Protein 1WFU (pdb70)

Secondary structure (DSSP, 8-state):
----------TT--PPPPPPPPB---EETTEEEEE-TTTS-S---S-GGGPPEEEEEEE-TTT--EEEEEEES-SEEEEES--TT-EEEEEEEEE-SSS-EEE---EEEE-PPP---S--

GO terms:
  GO:0036064 ciliary basal body (C, IDA)
  GO:0005929 cilium (C, IDA)
  GO:0005634 nucleus (C, EXP)
  GO:0097546 ciliary base (C, IDA)

Radius of gyration: 16.92 Å; Cα contacts (8 Å, |Δi|>4): 220; chains: 1; bounding box: 47×44×30 Å

Structure (mmCIF, N/CA/C/O backbone):
data_1WFU
#
_entry.id   1WFU
#
loop_
_atom_site.group_PDB
_atom_site.id
_atom_site.type_symbol
_atom_site.label_atom_id
_atom_site.label_alt_id
_atom_site.label_comp_id
_atom_site.label_asym_id
_atom_site.label_entity_id
_atom_site.label_seq_id
_atom_site.pdbx_PDB_ins_code
_atom_site.Cartn_x
_atom_site.Cartn_y
_atom_site.Cartn_z
_atom_site.occupancy
_atom_site.B_iso_or_equiv
_atom_site.auth_seq_id
_atom_site.auth_comp_id
_atom_site.auth_asym_id
_atom_site.auth_atom_id
_atom_site.pdbx_PDB_model_num
ATOM 1 N N . GLY A 1 1 ? 12.114 -7.780 -7.184 1.00 0.00 1 GLY A N 1
ATOM 2 C CA . GLY A 1 1 ? 12.902 -7.247 -8.280 1.00 0.00 1 GLY A CA 1
ATOM 3 C C . GLY A 1 1 ? 13.837 -6.139 -7.837 1.00 0.00 1 GLY A C 1
ATOM 4 O O . GLY A 1 1 ? 13.560 -5.436 -6.866 1.00 0.00 1 GLY A O 1
ATOM 8 N N . SER A 1 2 ? 14.947 -5.983 -8.551 1.00 0.00 2 SER A N 1
ATOM 9 C CA . SER A 1 2 ? 15.929 -4.956 -8.223 1.00 0.00 2 SER A CA 1
ATOM 10 C C . SER A 1 2 ? 15.980 -3.886 -9.310 1.00 0.00 2 SER A C 1
ATOM 11 O O . SER A 1 2 ? 16.987 -3.737 -10.002 1.00 0.00 2 SER A O 1
ATOM 19 N N . SER A 1 3 ? 14.886 -3.145 -9.454 1.00 0.00 3 SER A N 1
ATOM 20 C CA . SER A 1 3 ? 14.803 -2.092 -10.458 1.00 0.00 3 SER A CA 1
ATOM 21 C C . SER A 1 3 ? 14.400 -0.765 -9.823 1.00 0.00 3 SER A C 1
ATOM 22 O O . SER A 1 3 ? 13.473 -0.707 -9.015 1.00 0.00 3 SER A O 1
ATOM 30 N N . GLY A 1 4 ? 15.103 0.301 -10.194 1.00 0.00 4 GLY A N 1
ATOM 31 C CA . GLY A 1 4 ? 14.805 1.613 -9.651 1.00 0.00 4 GLY A CA 1
ATOM 32 C C . GLY A 1 4 ? 15.863 2.640 -10.001 1.00 0.00 4 GLY A C 1
ATOM 33 O O . GLY A 1 4 ? 16.761 2.913 -9.204 1.00 0.00 4 GLY A O 1
ATOM 37 N N . SER A 1 5 ? 15.760 3.210 -11.197 1.00 0.00 5 SER A N 1
ATOM 38 C CA . SER A 1 5 ? 16.719 4.209 -11.654 1.00 0.00 5 SER A CA 1
ATOM 39 C C . SER A 1 5 ? 16.010 5.362 -12.357 1.00 0.00 5 SER A C 1
ATOM 40 O O . SER A 1 5 ? 15.096 5.150 -13.153 1.00 0.00 5 SER A O 1
ATOM 48 N N . SER A 1 6 ? 16.439 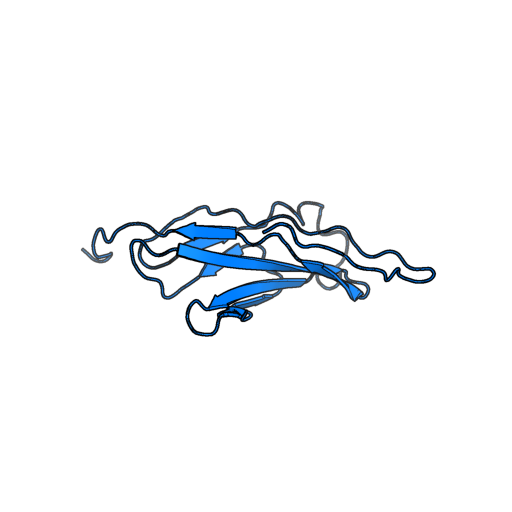6.584 -12.055 1.00 0.00 6 SER A N 1
ATOM 49 C CA . SER A 1 6 ? 15.843 7.772 -12.655 1.00 0.00 6 SER A CA 1
ATOM 50 C C . SER A 1 6 ? 16.852 8.915 -12.713 1.00 0.00 6 SER A C 1
ATOM 51 O O . SER A 1 6 ? 17.469 9.266 -11.708 1.00 0.00 6 SER A O 1
ATOM 59 N N . GLY A 1 7 ? 17.016 9.492 -13.900 1.00 0.00 7 GLY A N 1
ATOM 60 C CA . GLY A 1 7 ? 17.951 10.589 -14.069 1.00 0.00 7 GLY A CA 1
ATOM 61 C C . GLY A 1 7 ? 17.253 11.916 -14.296 1.00 0.00 7 GLY A C 1
ATOM 62 O O . GLY A 1 7 ? 17.589 12.650 -15.225 1.00 0.00 7 GLY A O 1
ATOM 66 N N . MET A 1 8 ? 16.278 12.223 -13.447 1.00 0.00 8 MET A N 1
ATOM 67 C CA . MET A 1 8 ? 15.531 13.470 -13.560 1.00 0.00 8 MET A CA 1
ATOM 68 C C . MET A 1 8 ? 15.327 14.108 -12.190 1.00 0.00 8 MET A C 1
ATOM 69 O O . MET A 1 8 ? 14.890 13.448 -11.247 1.00 0.00 8 MET A O 1
ATOM 83 N N . GLU A 1 9 ? 15.648 15.394 -12.087 1.00 0.00 9 GLU A N 1
ATOM 84 C CA . GLU A 1 9 ? 15.500 16.120 -10.830 1.00 0.00 9 GLU A CA 1
ATOM 85 C C . GLU A 1 9 ? 14.666 17.383 -11.026 1.00 0.00 9 GLU A C 1
ATOM 86 O O . GLU A 1 9 ? 14.749 18.059 -12.051 1.00 0.00 9 GLU A O 1
ATOM 98 N N . PRO A 1 10 ? 13.842 17.709 -10.019 1.00 0.00 10 PRO A N 1
ATOM 99 C CA . PRO A 1 10 ? 12.977 18.891 -10.056 1.00 0.00 10 PRO A CA 1
ATOM 100 C C . PRO A 1 10 ? 13.768 20.192 -9.959 1.00 0.00 10 PRO A C 1
ATOM 101 O O . PRO A 1 10 ? 14.596 20.361 -9.064 1.00 0.00 10 PRO A O 1
ATOM 112 N N . HIS A 1 11 ? 13.507 21.108 -10.886 1.00 0.00 11 HIS A N 1
ATOM 113 C CA . HIS A 1 11 ? 14.194 22.394 -10.904 1.00 0.00 11 HIS A CA 1
ATOM 114 C C . HIS A 1 11 ? 13.603 23.341 -9.864 1.00 0.00 11 HIS A C 1
ATOM 115 O O . HIS A 1 11 ? 12.387 23.522 -9.793 1.00 0.00 11 HIS A O 1
ATOM 130 N N . LYS A 1 12 ? 14.471 23.943 -9.058 1.00 0.00 12 LYS A N 1
ATOM 131 C CA . LYS A 1 12 ? 14.036 24.871 -8.021 1.00 0.00 12 LYS A CA 1
ATOM 132 C C . LYS A 1 12 ? 12.691 24.447 -7.440 1.00 0.00 12 LYS A C 1
ATOM 133 O O . LYS A 1 12 ? 11.760 25.248 -7.355 1.00 0.00 12 LYS A O 1
ATOM 152 N N . VAL A 1 13 ? 12.597 23.183 -7.039 1.00 0.00 13 VAL A N 1
ATOM 153 C CA . VAL A 1 13 ? 11.367 22.653 -6.463 1.00 0.00 13 VAL A CA 1
ATOM 154 C C . VAL A 1 13 ? 11.619 21.330 -5.751 1.00 0.00 13 VAL A C 1
ATOM 155 O O . VAL A 1 13 ? 12.403 20.501 -6.215 1.00 0.00 13 VAL A O 1
ATOM 168 N N . VAL A 1 14 ? 10.950 21.136 -4.619 1.00 0.00 14 VAL A N 1
ATOM 169 C CA . VAL A 1 14 ? 11.100 19.911 -3.841 1.00 0.00 14 VAL A CA 1
ATOM 170 C C . VAL A 1 14 ? 9.745 19.274 -3.554 1.00 0.00 14 VAL A C 1
ATOM 171 O O . VAL A 1 14 ? 8.863 19.879 -2.945 1.00 0.00 14 VAL A O 1
ATOM 184 N N . PRO A 1 15 ? 9.574 18.021 -4.001 1.00 0.00 15 PRO A N 1
ATOM 185 C CA . PRO A 1 15 ? 8.330 17.272 -3.802 1.00 0.00 15 PRO A CA 1
ATOM 186 C C . PRO A 1 15 ? 8.112 16.886 -2.343 1.00 0.00 15 PRO A C 1
ATOM 187 O O . PRO A 1 15 ? 9.027 16.975 -1.523 1.00 0.00 15 PRO A O 1
ATOM 198 N N . LEU A 1 16 ? 6.896 16.456 -2.025 1.00 0.00 16 LEU A N 1
ATOM 199 C CA . LEU A 1 16 ? 6.558 16.055 -0.663 1.00 0.00 16 LEU A CA 1
ATOM 200 C C . LEU A 1 16 ? 7.051 14.641 -0.374 1.00 0.00 16 LEU A C 1
ATOM 201 O O . LEU A 1 16 ? 7.296 13.859 -1.292 1.00 0.00 16 LEU A O 1
ATOM 217 N N . SER A 1 17 ? 7.192 14.320 0.908 1.00 0.00 17 SER A N 1
ATOM 218 C CA . SER A 1 17 ? 7.656 13.000 1.319 1.00 0.00 17 SER A CA 1
ATOM 219 C C . SER A 1 17 ? 6.692 11.915 0.850 1.00 0.00 17 SER A C 1
ATOM 220 O O . SER A 1 17 ? 5.535 12.190 0.531 1.00 0.00 17 SER A O 1
ATOM 228 N N . LYS A 1 18 ? 7.177 10.678 0.812 1.00 0.00 18 LYS A N 1
ATOM 229 C CA . LYS A 1 18 ? 6.360 9.548 0.385 1.00 0.00 18 LYS A CA 1
ATOM 230 C C . LYS A 1 18 ? 5.431 9.093 1.506 1.00 0.00 18 LYS A C 1
ATOM 231 O O . LYS A 1 18 ? 5.824 8.993 2.668 1.00 0.00 18 LYS A O 1
ATOM 250 N N . PRO A 1 19 ? 4.169 8.810 1.151 1.00 0.00 19 PRO A N 1
ATOM 251 C CA . PRO A 1 19 ? 3.158 8.359 2.113 1.00 0.00 19 PRO A CA 1
ATOM 252 C C . PRO A 1 19 ? 3.435 6.950 2.626 1.00 0.00 19 PRO A C 1
ATOM 253 O O . PRO A 1 19 ? 4.075 6.146 1.947 1.00 0.00 19 PRO A O 1
ATOM 264 N N . HIS A 1 20 ? 2.948 6.656 3.827 1.00 0.00 20 HIS A N 1
ATOM 265 C CA . HIS A 1 20 ? 3.142 5.342 4.431 1.00 0.00 20 HIS A CA 1
ATOM 266 C C . HIS A 1 20 ? 2.024 4.387 4.024 1.00 0.00 20 HIS A C 1
ATOM 267 O O . HIS A 1 20 ? 0.925 4.801 3.652 1.00 0.00 20 HIS A O 1
ATOM 282 N N . PRO A 1 21 ? 2.308 3.078 4.094 1.00 0.00 21 PRO A N 1
ATOM 283 C CA . PRO A 1 21 ? 1.340 2.037 3.736 1.00 0.00 21 PRO A CA 1
ATOM 284 C C . PRO A 1 21 ? 0.194 1.942 4.739 1.00 0.00 21 PRO A C 1
ATOM 285 O O . PRO A 1 21 ? 0.386 2.056 5.950 1.00 0.00 21 PRO A O 1
ATOM 296 N N . PRO A 1 22 ? -1.026 1.729 4.225 1.00 0.00 22 PRO A N 1
ATOM 297 C CA . PRO A 1 22 ? -2.226 1.612 5.059 1.00 0.00 22 PRO A CA 1
ATOM 298 C C . PRO A 1 22 ? -2.240 0.328 5.880 1.00 0.00 22 PRO A C 1
ATOM 299 O O . PRO A 1 22 ? -1.810 -0.726 5.410 1.00 0.00 22 PRO A O 1
ATOM 310 N N . VAL A 1 23 ? -2.736 0.422 7.110 1.00 0.00 23 VAL A N 1
ATOM 311 C CA . VAL A 1 23 ? -2.807 -0.733 7.996 1.00 0.00 23 VAL A CA 1
ATOM 312 C C . VAL A 1 23 ? -4.098 -1.514 7.779 1.00 0.00 23 VAL A C 1
ATOM 313 O O . VAL A 1 23 ? -5.106 -0.959 7.342 1.00 0.00 23 VAL A O 1
ATOM 326 N N . VAL A 1 24 ? -4.060 -2.806 8.088 1.00 0.00 24 VAL A N 1
ATOM 327 C CA . VAL A 1 24 ? -5.228 -3.665 7.929 1.00 0.00 24 VAL A CA 1
ATOM 328 C C . VAL A 1 24 ? -5.799 -4.073 9.282 1.00 0.00 24 VAL A C 1
ATOM 329 O O . VAL A 1 24 ? -5.243 -4.927 9.971 1.00 0.00 24 VAL A O 1
ATOM 342 N N . GLY A 1 25 ? -6.915 -3.456 9.657 1.00 0.00 25 GLY A N 1
ATOM 343 C CA . GLY A 1 25 ? -7.545 -3.768 10.927 1.00 0.00 25 GLY A CA 1
ATOM 344 C C . GLY A 1 25 ? -8.391 -5.024 10.862 1.00 0.00 25 GLY A C 1
ATOM 345 O O . GLY A 1 25 ? -7.949 -6.101 11.264 1.00 0.00 25 GLY A O 1
ATOM 349 N N . LYS A 1 26 ? -9.611 -4.888 10.355 1.00 0.00 26 LYS A N 1
ATOM 350 C CA . LYS A 1 26 ? -10.523 -6.020 10.238 1.00 0.00 26 LYS A CA 1
ATOM 351 C C . LYS A 1 26 ? -10.285 -6.777 8.936 1.00 0.00 26 LYS A C 1
ATOM 352 O O . LYS A 1 26 ? -10.165 -6.175 7.869 1.00 0.00 26 LYS A O 1
ATOM 371 N N . VAL A 1 27 ? -10.220 -8.101 9.030 1.00 0.00 27 VAL A N 1
ATOM 372 C CA . VAL A 1 27 ? -10.000 -8.941 7.859 1.00 0.00 27 VAL A CA 1
ATOM 373 C C . VAL A 1 27 ? -11.140 -9.936 7.674 1.00 0.00 27 VAL A C 1
ATOM 374 O O . VAL A 1 27 ? -11.287 -10.881 8.450 1.00 0.00 27 VAL A O 1
ATOM 387 N N . THR A 1 28 ? -11.947 -9.719 6.640 1.00 0.00 28 THR A N 1
ATOM 388 C CA . THR A 1 28 ? -13.075 -10.596 6.352 1.00 0.00 28 THR A CA 1
ATOM 389 C C . THR A 1 28 ? -12.849 -11.377 5.063 1.00 0.00 28 THR A C 1
ATOM 390 O O . THR A 1 28 ? -12.192 -10.895 4.140 1.00 0.00 28 THR A O 1
ATOM 401 N N . HIS A 1 29 ? -13.398 -12.587 5.006 1.00 0.00 29 HIS A N 1
ATOM 402 C CA . HIS A 1 29 ? -13.257 -13.436 3.828 1.00 0.00 29 HIS A CA 1
ATOM 403 C C . HIS A 1 29 ? -14.103 -12.907 2.674 1.00 0.00 29 HIS A C 1
ATOM 404 O O . HIS A 1 29 ? -14.151 -13.508 1.600 1.00 0.00 29 HIS A O 1
ATOM 419 N N . HIS A 1 30 ? -14.769 -11.780 2.902 1.00 0.00 30 HIS A N 1
ATOM 420 C CA . HIS A 1 30 ? -15.613 -11.170 1.880 1.00 0.00 30 HIS A CA 1
ATOM 421 C C . HIS A 1 30 ? -15.230 -9.710 1.659 1.00 0.00 30 HIS A C 1
ATOM 422 O O . HIS A 1 30 ? -15.733 -9.058 0.744 1.00 0.00 30 HIS A O 1
ATOM 437 N N . SER A 1 31 ? -14.339 -9.202 2.505 1.00 0.00 31 SER A N 1
ATOM 438 C CA . SER A 1 31 ? -13.892 -7.818 2.405 1.00 0.00 31 SER A CA 1
ATOM 439 C C . SER A 1 31 ? -12.598 -7.607 3.184 1.00 0.00 31 SER A C 1
ATOM 440 O O . SER A 1 31 ? -12.125 -8.507 3.879 1.00 0.00 31 SER A O 1
ATOM 448 N N . ILE A 1 32 ? -12.030 -6.411 3.063 1.00 0.00 32 ILE A N 1
ATOM 449 C CA . ILE A 1 32 ? -10.792 -6.081 3.757 1.00 0.00 32 ILE A CA 1
ATOM 450 C C . ILE A 1 32 ? -10.818 -4.647 4.276 1.00 0.00 32 ILE A C 1
ATOM 451 O O . ILE A 1 32 ? -10.974 -3.701 3.505 1.00 0.00 32 ILE A O 1
ATOM 467 N N . GLU A 1 33 ? -10.663 -4.496 5.587 1.00 0.00 33 GLU A N 1
ATOM 468 C CA . GLU A 1 33 ? -10.668 -3.176 6.209 1.00 0.00 33 GLU A CA 1
ATOM 469 C C . GLU A 1 33 ? -9.289 -2.528 6.120 1.00 0.00 33 GLU A C 1
ATOM 470 O O . GLU A 1 33 ? -8.265 -3.195 6.273 1.00 0.00 33 GLU A O 1
ATOM 482 N N . LEU A 1 34 ? -9.271 -1.223 5.871 1.00 0.00 34 LEU A N 1
ATOM 483 C CA . LEU A 1 34 ? -8.019 -0.483 5.760 1.00 0.00 34 LEU A CA 1
ATOM 484 C C . LEU A 1 34 ? -8.139 0.891 6.413 1.00 0.00 34 LEU A C 1
ATOM 485 O O . LEU A 1 34 ? -9.181 1.542 6.326 1.00 0.00 34 LEU A O 1
ATOM 501 N N . TYR A 1 35 ? -7.067 1.327 7.064 1.00 0.00 35 TYR A N 1
ATOM 502 C CA . TYR A 1 35 ? -7.052 2.623 7.731 1.00 0.00 35 TYR A CA 1
ATOM 503 C C . TYR A 1 35 ? -5.647 3.219 7.732 1.00 0.00 35 TYR A C 1
ATOM 504 O O . TYR A 1 35 ? -4.720 2.649 8.306 1.00 0.00 35 TYR A O 1
ATOM 522 N N . TRP A 1 36 ? -5.500 4.370 7.086 1.00 0.00 36 TRP A N 1
ATOM 523 C CA . TRP A 1 36 ? -4.210 5.046 7.012 1.00 0.00 36 TRP A CA 1
ATOM 524 C C . TRP A 1 36 ? -4.243 6.368 7.771 1.00 0.00 36 TRP A C 1
ATOM 525 O O . TRP A 1 36 ? -3.707 7.374 7.306 1.00 0.00 36 TRP A O 1
ATOM 546 N N . ASP A 1 37 ? -4.875 6.359 8.939 1.00 0.00 37 ASP A N 1
ATOM 547 C CA . ASP A 1 37 ? -4.977 7.558 9.762 1.00 0.00 37 ASP A CA 1
ATOM 548 C C . ASP A 1 37 ? -3.717 7.751 10.600 1.00 0.00 37 ASP A C 1
ATOM 549 O O . ASP A 1 37 ? -3.760 8.343 11.679 1.00 0.00 37 ASP A O 1
ATOM 558 N N . LEU A 1 38 ? -2.596 7.247 10.097 1.00 0.00 38 LEU A N 1
ATOM 559 C CA . LEU A 1 38 ? -1.322 7.362 10.799 1.00 0.00 38 LEU A CA 1
ATOM 560 C C . LEU A 1 38 ? -0.383 8.318 10.070 1.00 0.00 38 LEU A C 1
ATOM 561 O O . LEU A 1 38 ? 0.790 8.438 10.422 1.00 0.00 38 LEU A O 1
ATOM 577 N N . GLU A 1 39 ? -0.909 8.996 9.055 1.00 0.00 39 GLU A N 1
ATOM 578 C CA . GLU A 1 39 ? -0.117 9.943 8.278 1.00 0.00 39 GLU A CA 1
ATOM 579 C C . GLU A 1 39 ? -0.599 11.372 8.506 1.00 0.00 39 GLU A C 1
ATOM 580 O O . GLU A 1 39 ? 0.185 12.255 8.853 1.00 0.00 39 GLU A O 1
ATOM 592 N N . GLN A 1 40 ? -1.895 11.592 8.308 1.00 0.00 40 GLN A N 1
ATOM 593 C CA . GLN A 1 40 ? -2.482 12.914 8.491 1.00 0.00 40 GLN A CA 1
ATOM 594 C C . GLN A 1 40 ? -2.827 13.159 9.956 1.00 0.00 40 GLN A C 1
ATOM 595 O O . GLN A 1 40 ? -3.788 13.862 10.270 1.00 0.00 40 GLN A O 1
ATOM 609 N N . LYS A 1 41 ? -2.037 12.574 10.850 1.00 0.00 41 LYS A N 1
ATOM 610 C CA . LYS A 1 41 ? -2.257 12.729 12.283 1.00 0.00 41 LYS A CA 1
ATOM 611 C C . LYS A 1 41 ? -2.301 14.203 12.671 1.00 0.00 41 LYS A C 1
ATOM 612 O O . LYS A 1 41 ? -3.274 14.669 13.263 1.00 0.00 41 LYS A O 1
ATOM 631 N N . GLU A 1 42 ? -1.242 14.932 12.331 1.00 0.00 42 GLU A N 1
ATOM 632 C CA . GLU A 1 42 ? -1.162 16.354 12.644 1.00 0.00 42 GLU A CA 1
ATOM 633 C C . GLU A 1 42 ? -2.543 17.002 12.589 1.00 0.00 42 GLU A C 1
ATOM 634 O O . GLU A 1 42 ? -3.321 16.755 11.667 1.00 0.00 42 GLU A O 1
ATOM 646 N N . LYS A 1 43 ? -2.841 17.831 13.583 1.00 0.00 43 LYS A N 1
ATOM 647 C CA . LYS A 1 43 ? -4.126 18.516 13.650 1.00 0.00 43 LYS A CA 1
ATOM 648 C C . LYS A 1 43 ? -4.565 18.986 12.266 1.00 0.00 43 LYS A C 1
ATOM 649 O O . LYS A 1 43 ? -3.749 19.098 11.351 1.00 0.00 43 LYS A O 1
ATOM 668 N N . ARG A 1 44 ? -5.857 19.260 12.122 1.00 0.00 44 ARG A N 1
ATOM 669 C CA . ARG A 1 44 ? -6.403 19.718 10.850 1.00 0.00 44 ARG A CA 1
ATOM 670 C C . ARG A 1 44 ? -6.175 21.216 10.668 1.00 0.00 44 ARG A C 1
ATOM 671 O O . ARG A 1 44 ? -7.070 21.941 10.235 1.00 0.00 44 ARG A O 1
ATOM 692 N N . GLN A 1 45 ? -4.972 21.671 11.003 1.00 0.00 45 GLN A N 1
ATOM 693 C CA . GLN A 1 45 ? -4.628 23.083 10.877 1.00 0.00 45 GLN A CA 1
ATOM 694 C C . GLN A 1 45 ? -5.278 23.694 9.641 1.00 0.00 45 GLN A C 1
ATOM 695 O O . GLN A 1 45 ? -4.977 23.307 8.513 1.00 0.00 45 GLN A O 1
ATOM 709 N N . GLY A 1 46 ? -6.174 24.652 9.861 1.00 0.00 46 GLY A N 1
ATOM 710 C CA . GLY A 1 46 ? -6.853 25.301 8.756 1.00 0.00 46 GLY A CA 1
ATOM 711 C C . GLY A 1 46 ? -8.173 24.638 8.417 1.00 0.00 46 GLY A C 1
ATOM 712 O O . GLY A 1 46 ? -8.578 23.657 9.041 1.00 0.00 46 GLY A O 1
ATOM 716 N N . PRO A 1 47 ? -8.870 25.180 7.407 1.00 0.00 47 PRO A N 1
ATOM 717 C CA . PRO A 1 47 ? -10.164 24.651 6.964 1.00 0.00 47 PRO A CA 1
ATOM 718 C C . PRO A 1 47 ? -10.031 23.297 6.276 1.00 0.00 47 PRO A C 1
ATOM 719 O O . PRO A 1 47 ? -8.934 22.888 5.898 1.00 0.00 47 PRO A O 1
ATOM 730 N N . GLN A 1 48 ? -11.156 22.607 6.117 1.00 0.00 48 GLN A N 1
ATOM 731 C CA . GLN A 1 48 ? -11.164 21.298 5.474 1.00 0.00 48 GLN A CA 1
ATOM 732 C C . GLN A 1 48 ? -10.555 21.374 4.078 1.00 0.00 48 GLN A C 1
ATOM 733 O O . GLN A 1 48 ? -9.987 20.399 3.585 1.00 0.00 48 GLN A O 1
ATOM 747 N N . GLU A 1 49 ? -10.677 22.537 3.446 1.00 0.00 49 GLU A N 1
ATOM 748 C CA . GLU A 1 49 ? -10.139 22.738 2.106 1.00 0.00 49 GLU A CA 1
ATOM 749 C C . GLU A 1 49 ? -8.617 22.631 2.109 1.00 0.00 49 GLU A C 1
ATOM 750 O O . GLU A 1 49 ? -8.001 22.377 1.075 1.00 0.00 49 GLU A O 1
ATOM 762 N N . GLN A 1 50 ? -8.018 22.828 3.279 1.00 0.00 50 GLN A N 1
ATOM 763 C CA . GLN A 1 50 ? -6.569 22.7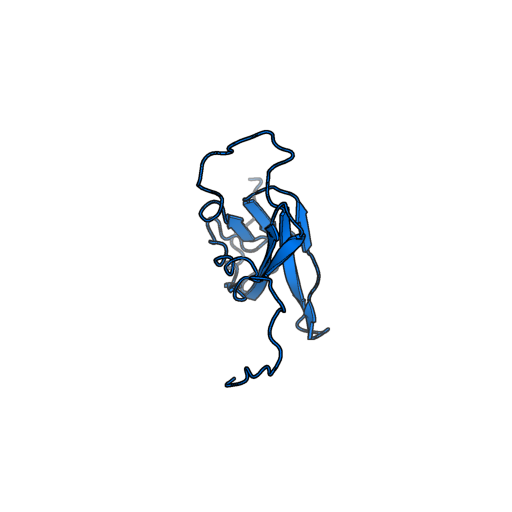55 3.417 1.00 0.00 50 GLN A CA 1
ATOM 764 C C . GLN A 1 50 ? -6.126 21.339 3.772 1.00 0.00 50 GLN A C 1
ATOM 765 O O . GLN A 1 50 ? -5.083 21.143 4.396 1.00 0.00 50 GLN A O 1
ATOM 779 N N . TRP A 1 51 ? -6.925 20.357 3.371 1.00 0.00 51 TRP A N 1
ATOM 780 C CA . TRP A 1 51 ? -6.615 18.959 3.648 1.00 0.00 51 TRP A CA 1
ATOM 781 C C . TRP A 1 51 ? -6.018 18.280 2.420 1.00 0.00 51 TRP A C 1
ATOM 782 O O . TRP A 1 51 ? -6.149 18.775 1.299 1.00 0.00 51 TRP A O 1
ATOM 803 N N . LEU A 1 52 ? -5.362 17.146 2.636 1.00 0.00 52 LEU A N 1
ATOM 804 C CA . LEU A 1 52 ? -4.744 16.399 1.546 1.00 0.00 52 LEU A CA 1
ATOM 805 C C . LEU A 1 52 ? -5.712 15.367 0.977 1.00 0.00 52 LEU A C 1
ATOM 806 O O . LEU A 1 52 ? -6.657 14.951 1.647 1.00 0.00 52 LEU A O 1
ATOM 822 N N . ARG A 1 53 ? -5.468 14.955 -0.263 1.00 0.00 53 ARG A N 1
ATOM 823 C CA . ARG A 1 53 ? -6.317 13.970 -0.923 1.00 0.00 53 ARG A CA 1
ATOM 824 C C . ARG A 1 53 ? -5.702 12.577 -0.835 1.00 0.00 53 ARG A C 1
ATOM 825 O O . ARG A 1 53 ? -4.488 12.413 -0.962 1.00 0.00 53 ARG A O 1
ATOM 846 N N . PHE A 1 54 ? -6.548 11.575 -0.617 1.00 0.00 54 PHE A N 1
ATOM 847 C CA . PHE A 1 54 ? -6.087 10.195 -0.511 1.00 0.00 54 PHE A CA 1
ATOM 848 C C . PHE A 1 54 ? -6.790 9.308 -1.534 1.00 0.00 54 PHE A C 1
ATOM 849 O O . PHE A 1 54 ? -8.001 9.102 -1.465 1.00 0.00 54 PHE A O 1
ATOM 866 N N . SER A 1 55 ? -6.019 8.785 -2.483 1.00 0.00 55 SER A N 1
ATOM 867 C CA . SER A 1 55 ? -6.567 7.923 -3.523 1.00 0.00 55 SER A CA 1
ATOM 868 C C . SER A 1 55 ? -5.980 6.518 -3.429 1.00 0.00 55 SER A C 1
ATOM 869 O O . SER A 1 55 ? -4.762 6.340 -3.439 1.00 0.00 55 SER A O 1
ATOM 877 N N . ILE A 1 56 ? -6.856 5.523 -3.339 1.00 0.00 56 ILE A N 1
ATOM 878 C CA . ILE A 1 56 ? -6.426 4.133 -3.244 1.00 0.00 56 ILE A CA 1
ATOM 879 C C . ILE A 1 56 ? -6.648 3.398 -4.561 1.00 0.00 56 ILE A C 1
ATOM 880 O O . ILE A 1 56 ? -7.669 3.583 -5.222 1.00 0.00 56 ILE A O 1
ATOM 896 N N . GLU A 1 57 ? -5.684 2.562 -4.935 1.00 0.00 57 GLU A N 1
ATOM 897 C CA . GLU A 1 57 ? -5.775 1.798 -6.174 1.00 0.00 57 GLU A CA 1
ATOM 898 C C . GLU A 1 57 ? -5.514 0.316 -5.920 1.00 0.00 57 GLU A C 1
ATOM 899 O O . GLU A 1 57 ? -5.095 -0.072 -4.830 1.00 0.00 57 GLU A O 1
ATOM 911 N N . GLU A 1 58 ? -5.766 -0.506 -6.934 1.00 0.00 58 GLU A N 1
ATOM 912 C CA . GLU A 1 58 ? -5.559 -1.945 -6.819 1.00 0.00 58 GLU A CA 1
ATOM 913 C C . GLU A 1 58 ? -5.071 -2.531 -8.140 1.00 0.00 58 GLU A C 1
ATOM 914 O O . GLU A 1 58 ? -5.546 -2.154 -9.211 1.00 0.00 58 GLU A O 1
ATOM 926 N N . GLU A 1 59 ? -4.120 -3.456 -8.055 1.00 0.00 59 GLU A N 1
ATOM 927 C CA . GLU A 1 59 ? -3.567 -4.093 -9.244 1.00 0.00 59 GLU A CA 1
ATOM 928 C C . GLU A 1 59 ? -4.415 -5.290 -9.665 1.00 0.00 59 GLU A C 1
ATOM 929 O O . GLU A 1 59 ? -5.023 -5.958 -8.829 1.00 0.00 59 GLU A O 1
ATOM 941 N N . ASP A 1 60 ? -4.451 -5.553 -10.967 1.00 0.00 60 ASP A N 1
ATOM 942 C CA . ASP A 1 60 ? -5.224 -6.669 -11.500 1.00 0.00 60 ASP A CA 1
ATOM 943 C C . ASP A 1 60 ? -4.307 -7.812 -11.924 1.00 0.00 60 ASP A C 1
ATOM 944 O O . ASP A 1 60 ? -3.347 -7.625 -12.672 1.00 0.00 60 ASP A O 1
ATOM 953 N N . PRO A 1 61 ? -4.607 -9.024 -11.435 1.00 0.00 61 PRO A N 1
ATOM 954 C CA . PRO A 1 61 ? -3.822 -10.221 -11.750 1.00 0.00 61 PRO A CA 1
ATOM 955 C C . PRO A 1 61 ? -3.987 -10.658 -13.202 1.00 0.00 61 PRO A C 1
ATOM 956 O O . PRO A 1 61 ? -3.170 -11.413 -13.731 1.00 0.00 61 PRO A O 1
ATOM 967 N N . LYS A 1 62 ? -5.047 -10.178 -13.842 1.00 0.00 62 LYS A N 1
ATOM 968 C CA . LYS A 1 62 ? -5.319 -10.516 -15.234 1.00 0.00 62 LYS A CA 1
ATOM 969 C C . LYS A 1 62 ? -4.957 -9.357 -16.157 1.00 0.00 62 LYS A C 1
ATOM 970 O O . LYS A 1 62 ? -4.471 -9.565 -17.268 1.00 0.00 62 LYS A O 1
ATOM 989 N N . MET A 1 63 ? -5.195 -8.137 -15.688 1.00 0.00 63 MET A N 1
ATOM 990 C CA . MET A 1 63 ? -4.891 -6.944 -16.471 1.00 0.00 63 MET A CA 1
ATOM 991 C C . MET A 1 63 ? -3.544 -6.356 -16.063 1.00 0.00 63 MET A C 1
ATOM 992 O O . MET A 1 63 ? -3.117 -5.330 -16.595 1.00 0.00 63 MET A O 1
ATOM 1006 N N . HIS A 1 64 ? -2.878 -7.011 -15.118 1.00 0.00 64 HIS A N 1
ATOM 1007 C CA . HIS A 1 64 ? -1.579 -6.552 -14.639 1.00 0.00 64 HIS A CA 1
ATOM 1008 C C . HIS A 1 64 ? -1.525 -5.028 -14.592 1.00 0.00 64 HIS A C 1
ATOM 1009 O O . HIS A 1 64 ? -0.472 -4.427 -14.805 1.00 0.00 64 HIS A O 1
ATOM 1024 N N . SER A 1 65 ? -2.667 -4.408 -14.312 1.00 0.00 65 SER A N 1
ATOM 1025 C CA . SER A 1 65 ? -2.751 -2.954 -14.242 1.00 0.00 65 SER A CA 1
ATOM 1026 C C . SER A 1 65 ? -3.405 -2.510 -12.937 1.00 0.00 65 SER A C 1
ATOM 1027 O O . SER A 1 65 ? -4.062 -3.301 -12.258 1.00 0.00 65 SER A O 1
ATOM 1035 N N . TYR A 1 66 ? -3.222 -1.241 -12.593 1.00 0.00 66 TYR A N 1
ATOM 1036 C CA . TYR A 1 66 ? -3.792 -0.691 -11.369 1.00 0.00 66 TYR A CA 1
ATOM 1037 C C . TYR A 1 66 ? -5.085 0.065 -11.661 1.00 0.00 66 TYR A C 1
ATOM 1038 O O . TYR A 1 66 ? -5.327 0.491 -12.789 1.00 0.00 66 TYR A O 1
ATOM 1056 N N . GLY A 1 67 ? -5.913 0.227 -10.634 1.00 0.00 67 GLY A N 1
ATOM 1057 C CA . GLY A 1 67 ? -7.171 0.931 -10.799 1.00 0.00 67 GLY A CA 1
ATOM 1058 C C . GLY A 1 67 ? -7.651 1.571 -9.512 1.00 0.00 67 GLY A C 1
ATOM 1059 O O . GLY A 1 67 ? -7.843 0.889 -8.505 1.00 0.00 67 GLY A O 1
ATOM 1063 N N . VAL A 1 68 ? -7.844 2.886 -9.542 1.00 0.00 68 VAL A N 1
ATOM 1064 C CA . VAL A 1 68 ? -8.303 3.619 -8.369 1.00 0.00 68 VAL A CA 1
ATOM 1065 C C . VAL A 1 68 ? -9.635 3.073 -7.866 1.00 0.00 68 VAL A C 1
ATOM 1066 O O . VAL A 1 68 ? -10.690 3.368 -8.428 1.00 0.00 68 VAL A O 1
ATOM 1079 N N . ILE A 1 69 ? -9.579 2.275 -6.805 1.00 0.00 69 ILE A N 1
ATOM 1080 C CA . ILE A 1 69 ? -10.781 1.689 -6.226 1.00 0.00 69 ILE A CA 1
ATOM 1081 C C . ILE A 1 69 ? -11.523 2.700 -5.359 1.00 0.00 69 ILE A C 1
ATOM 1082 O O . ILE A 1 69 ? -12.745 2.641 -5.224 1.00 0.00 69 ILE A O 1
ATOM 1098 N N . TYR A 1 70 ? -10.775 3.629 -4.773 1.00 0.00 70 TYR A N 1
ATOM 1099 C CA . TYR A 1 70 ? -11.362 4.654 -3.917 1.00 0.00 70 TYR A CA 1
ATOM 1100 C C . TYR A 1 70 ? -10.663 5.995 -4.117 1.00 0.00 70 TYR A C 1
ATOM 1101 O O . TYR A 1 70 ? -9.470 6.050 -4.418 1.00 0.00 70 TYR A O 1
ATOM 1119 N N . THR A 1 71 ? -11.415 7.078 -3.947 1.00 0.00 71 THR A N 1
ATOM 1120 C CA . THR A 1 71 ? -10.871 8.420 -4.108 1.00 0.00 71 THR A CA 1
ATOM 1121 C C . THR A 1 71 ? -11.613 9.424 -3.233 1.00 0.00 71 THR A C 1
ATOM 1122 O O . THR A 1 71 ? -12.790 9.703 -3.453 1.00 0.00 71 THR A O 1
ATOM 1133 N N . GLY A 1 72 ? -10.915 9.965 -2.239 1.00 0.00 72 GLY A N 1
ATOM 1134 C CA . GLY A 1 72 ? -11.524 10.932 -1.345 1.00 0.00 72 GLY A CA 1
ATOM 1135 C C . GLY A 1 72 ? -10.544 11.480 -0.327 1.00 0.00 72 GLY A C 1
ATOM 1136 O O . GLY A 1 72 ? -9.330 11.419 -0.528 1.00 0.00 72 GLY A O 1
ATOM 1140 N N . TYR A 1 73 ? -11.069 12.018 0.768 1.00 0.00 73 TYR A N 1
ATOM 1141 C CA . TYR A 1 73 ? -10.231 12.583 1.819 1.00 0.00 73 TYR A CA 1
ATOM 1142 C C . TYR A 1 73 ? -10.254 11.703 3.066 1.00 0.00 73 TYR A C 1
ATOM 1143 O O . TYR A 1 73 ? -9.507 11.934 4.016 1.00 0.00 73 TYR A O 1
ATOM 1161 N N . ALA A 1 74 ? -11.118 10.693 3.053 1.00 0.00 74 ALA A N 1
ATOM 1162 C CA . ALA A 1 74 ? -11.238 9.776 4.180 1.00 0.00 74 ALA A CA 1
ATOM 1163 C C . ALA A 1 74 ? -9.913 9.077 4.462 1.00 0.00 74 ALA A C 1
ATOM 1164 O O . ALA A 1 74 ? -9.060 8.960 3.581 1.00 0.00 74 ALA A O 1
ATOM 1171 N N . THR A 1 75 ? -9.745 8.612 5.696 1.00 0.00 75 THR A N 1
ATOM 1172 C CA . THR A 1 75 ? -8.523 7.926 6.095 1.00 0.00 75 THR A CA 1
ATOM 1173 C C . THR A 1 75 ? -8.733 6.417 6.154 1.00 0.00 75 THR A C 1
ATOM 1174 O O . THR A 1 75 ? -7.773 5.650 6.219 1.00 0.00 75 THR A O 1
ATOM 1185 N N . ARG A 1 76 ? -9.994 5.999 6.128 1.00 0.00 76 ARG A N 1
ATOM 1186 C CA . ARG A 1 76 ? -10.330 4.581 6.178 1.00 0.00 76 ARG A CA 1
ATOM 1187 C C . ARG A 1 76 ? -10.916 4.114 4.849 1.00 0.00 76 ARG A C 1
ATOM 1188 O O . ARG A 1 76 ? -11.393 4.921 4.051 1.00 0.00 76 ARG A O 1
ATOM 1209 N N . HIS A 1 77 ? -10.876 2.805 4.619 1.00 0.00 77 HIS A N 1
ATOM 1210 C CA . HIS A 1 77 ? -11.403 2.230 3.386 1.00 0.00 77 HIS A CA 1
ATOM 1211 C C . HIS A 1 77 ? -11.529 0.714 3.505 1.00 0.00 77 HIS A C 1
ATOM 1212 O O . HIS A 1 77 ? -10.672 0.054 4.092 1.00 0.00 77 HIS A O 1
ATOM 1227 N N . VAL A 1 78 ? -12.604 0.169 2.943 1.00 0.00 78 VAL A N 1
ATOM 1228 C CA . VAL A 1 78 ? -12.842 -1.269 2.985 1.00 0.00 78 VAL A CA 1
ATOM 1229 C C . VAL A 1 78 ? -13.155 -1.815 1.597 1.00 0.00 78 VAL A C 1
ATOM 1230 O O . VAL A 1 78 ? -14.219 -1.548 1.039 1.00 0.00 78 VAL A O 1
ATOM 1243 N N . VAL A 1 79 ? -12.221 -2.582 1.044 1.00 0.00 79 VAL A N 1
ATOM 1244 C CA . VAL A 1 79 ? -12.398 -3.169 -0.279 1.00 0.00 79 VAL A CA 1
ATOM 1245 C C . VAL A 1 79 ? -13.544 -4.173 -0.287 1.00 0.00 79 VAL A C 1
ATOM 1246 O O . VAL A 1 79 ? -13.413 -5.283 0.227 1.00 0.00 79 VAL A O 1
ATOM 1259 N N . GLU A 1 80 ? -14.669 -3.775 -0.874 1.00 0.00 80 GLU A N 1
ATOM 1260 C CA . GLU A 1 80 ? -15.839 -4.641 -0.948 1.00 0.00 80 GLU A CA 1
ATOM 1261 C C . GLU A 1 80 ? -15.728 -5.608 -2.124 1.00 0.00 80 GLU A C 1
ATOM 1262 O O . GLU A 1 80 ? -15.041 -5.330 -3.106 1.00 0.00 80 GLU A O 1
ATOM 1274 N N . GLY A 1 81 ? -16.409 -6.744 -2.015 1.00 0.00 81 GLY A N 1
ATOM 1275 C CA . GLY A 1 81 ? -16.372 -7.735 -3.074 1.00 0.00 81 GLY A CA 1
ATOM 1276 C C . GLY A 1 81 ? -15.029 -8.430 -3.173 1.00 0.00 81 GLY A C 1
ATOM 1277 O O . GLY A 1 81 ? -14.206 -8.088 -4.024 1.00 0.00 81 GLY A O 1
ATOM 1281 N N . LEU A 1 82 ? -14.804 -9.406 -2.301 1.00 0.00 82 LEU A N 1
ATOM 1282 C CA . LEU A 1 82 ? -13.549 -10.150 -2.292 1.00 0.00 82 LEU A CA 1
ATOM 1283 C C . LEU A 1 82 ? -13.804 -11.647 -2.151 1.00 0.00 82 LEU A C 1
ATOM 1284 O O . LEU A 1 82 ? -14.933 -12.073 -1.910 1.00 0.00 82 LEU A O 1
ATOM 1300 N N . GLU A 1 83 ? -12.747 -12.439 -2.299 1.00 0.00 83 GLU A N 1
ATOM 1301 C CA . GLU A 1 83 ? -12.857 -13.889 -2.186 1.00 0.00 83 GLU A CA 1
ATOM 1302 C C . GLU A 1 83 ? -12.036 -14.407 -1.009 1.00 0.00 83 GLU A C 1
ATOM 1303 O O . GLU A 1 83 ? -11.052 -13.798 -0.590 1.00 0.00 83 GLU A O 1
ATOM 1315 N N . PRO A 1 84 ? -12.451 -15.558 -0.460 1.00 0.00 84 PRO A N 1
ATOM 1316 C CA . PRO A 1 84 ? -11.769 -16.184 0.677 1.00 0.00 84 PRO A CA 1
ATOM 1317 C C . PRO A 1 84 ? -10.403 -16.744 0.296 1.00 0.00 84 PRO A C 1
ATOM 1318 O O . PRO A 1 84 ? -10.249 -17.374 -0.750 1.00 0.00 84 PRO A O 1
ATOM 1329 N N . ARG A 1 85 ? -9.413 -16.510 1.152 1.00 0.00 85 ARG A N 1
ATOM 1330 C CA . ARG A 1 85 ? -8.059 -16.990 0.905 1.00 0.00 85 ARG A CA 1
ATOM 1331 C C . ARG A 1 85 ? -7.487 -16.372 -0.367 1.00 0.00 85 ARG A C 1
ATOM 1332 O O . ARG A 1 85 ? -6.795 -17.038 -1.138 1.00 0.00 85 ARG A O 1
ATOM 1353 N N . THR A 1 86 ? -7.781 -15.093 -0.582 1.00 0.00 86 THR A N 1
ATOM 1354 C CA . THR A 1 86 ? -7.298 -14.385 -1.761 1.00 0.00 86 THR A CA 1
ATOM 1355 C C . THR A 1 86 ? -6.490 -13.153 -1.369 1.00 0.00 86 THR A C 1
ATOM 1356 O O . THR A 1 86 ? -6.878 -12.403 -0.472 1.00 0.00 86 THR A O 1
ATOM 1367 N N . LEU A 1 87 ? -5.366 -12.948 -2.047 1.00 0.00 87 LEU A N 1
ATOM 1368 C CA . LEU A 1 87 ? -4.504 -11.805 -1.771 1.00 0.00 87 LEU A CA 1
ATOM 1369 C C . LEU A 1 87 ? -4.905 -10.602 -2.619 1.00 0.00 87 LEU A C 1
ATOM 1370 O O . LEU A 1 87 ? -5.377 -10.755 -3.746 1.00 0.00 87 LEU A O 1
ATOM 1386 N N . TYR A 1 88 ? -4.712 -9.408 -2.071 1.00 0.00 88 TYR A N 1
ATOM 1387 C CA . TYR A 1 88 ? -5.053 -8.179 -2.778 1.00 0.00 88 TYR A CA 1
ATOM 1388 C C . TYR A 1 88 ? -4.021 -7.089 -2.505 1.00 0.00 88 TYR A C 1
ATOM 1389 O O . TYR A 1 88 ? -3.626 -6.862 -1.361 1.00 0.00 88 TYR A O 1
ATOM 1407 N N . LYS A 1 89 ? -3.587 -6.416 -3.565 1.00 0.00 89 LYS A N 1
ATOM 1408 C CA . LYS A 1 89 ? -2.603 -5.347 -3.443 1.00 0.00 89 LYS A CA 1
ATOM 1409 C C . LYS A 1 89 ? -3.262 -3.980 -3.590 1.00 0.00 89 LYS A C 1
ATOM 1410 O O . LYS A 1 89 ? -4.092 -3.771 -4.475 1.00 0.00 89 LYS A O 1
ATOM 1429 N N . PHE A 1 90 ? -2.887 -3.050 -2.717 1.00 0.00 90 PHE A N 1
ATOM 1430 C CA . PHE A 1 90 ? -3.442 -1.702 -2.750 1.00 0.00 90 PHE A CA 1
ATOM 1431 C C . PHE A 1 90 ? -2.350 -0.659 -2.530 1.00 0.00 90 PHE A C 1
ATOM 1432 O O . PHE A 1 90 ? -1.463 -0.840 -1.696 1.00 0.00 90 PHE A O 1
ATOM 1449 N N . ARG A 1 91 ? -2.422 0.432 -3.286 1.00 0.00 91 ARG A N 1
ATOM 1450 C CA . ARG A 1 91 ? -1.440 1.504 -3.176 1.00 0.00 91 ARG A CA 1
ATOM 1451 C C . ARG A 1 91 ? -2.099 2.800 -2.714 1.00 0.00 91 ARG A C 1
ATOM 1452 O O . ARG A 1 91 ? -3.120 3.219 -3.260 1.00 0.00 91 ARG A O 1
ATOM 1473 N N . LEU A 1 92 ? -1.508 3.431 -1.705 1.00 0.00 92 LEU A N 1
ATOM 1474 C CA . LEU A 1 92 ? -2.038 4.680 -1.169 1.00 0.00 92 LEU A CA 1
ATOM 1475 C C . LEU A 1 92 ? -1.353 5.882 -1.811 1.00 0.00 92 LEU A C 1
ATOM 1476 O O . LEU A 1 92 ? -0.129 6.007 -1.774 1.00 0.00 92 LEU A O 1
ATOM 1492 N N . LYS A 1 93 ? -2.152 6.767 -2.399 1.00 0.00 93 LYS A N 1
ATOM 1493 C CA . LYS A 1 93 ? -1.624 7.962 -3.048 1.00 0.00 93 LYS A CA 1
ATOM 1494 C C . LYS A 1 93 ? -2.052 9.220 -2.299 1.00 0.00 93 LYS A C 1
ATOM 1495 O O . LYS A 1 93 ? -3.157 9.289 -1.760 1.00 0.00 93 LYS A O 1
ATOM 1514 N N . VAL A 1 94 ? -1.170 10.215 -2.271 1.00 0.00 94 VAL A N 1
ATOM 1515 C CA . VAL A 1 94 ? -1.457 11.472 -1.590 1.00 0.00 94 VAL A CA 1
ATOM 1516 C C . VAL A 1 94 ? -0.989 12.664 -2.418 1.00 0.00 94 VAL A C 1
ATOM 1517 O O . VAL A 1 94 ? -0.002 12.578 -3.149 1.00 0.00 94 VAL A O 1
ATOM 1530 N N . THR A 1 95 ? -1.705 13.778 -2.298 1.00 0.00 95 THR A N 1
ATOM 1531 C CA . THR A 1 95 ? -1.364 14.988 -3.035 1.00 0.00 95 THR A CA 1
ATOM 1532 C C . THR A 1 95 ? -1.459 16.221 -2.143 1.00 0.00 95 THR A C 1
ATOM 1533 O O . THR A 1 95 ? -2.536 16.566 -1.659 1.00 0.00 95 THR A O 1
ATOM 1544 N N . SER A 1 96 ? -0.324 16.880 -1.929 1.00 0.00 96 SER A N 1
ATOM 1545 C CA . SER A 1 96 ? -0.280 18.073 -1.092 1.00 0.00 96 SER A CA 1
ATOM 1546 C C . SER A 1 96 ? -1.267 19.124 -1.591 1.00 0.00 96 SER A C 1
ATOM 1547 O O . SER A 1 96 ? -1.687 19.118 -2.748 1.00 0.00 96 SER A O 1
ATOM 1555 N N . PRO A 1 97 ? -1.647 20.049 -0.697 1.00 0.00 97 PRO A N 1
ATOM 1556 C CA . PRO A 1 97 ? -2.588 21.125 -1.022 1.00 0.00 97 PRO A CA 1
ATOM 1557 C C . PRO A 1 97 ? -1.988 22.151 -1.977 1.00 0.00 97 PRO A C 1
ATOM 1558 O O . PRO A 1 97 ? -2.627 23.149 -2.312 1.00 0.00 97 PRO A O 1
ATOM 1569 N N . SER A 1 98 ? -0.757 21.900 -2.411 1.00 0.00 98 SER A N 1
ATOM 1570 C CA . SER A 1 98 ? -0.070 22.805 -3.325 1.00 0.00 98 SER A CA 1
ATOM 1571 C C . SER A 1 98 ? -0.022 22.222 -4.734 1.00 0.00 98 SER A C 1
ATOM 1572 O O . SER A 1 98 ? -0.067 22.953 -5.723 1.00 0.00 98 SER A O 1
ATOM 1580 N N . GLY A 1 99 ? 0.069 20.898 -4.817 1.00 0.00 99 GLY A N 1
ATOM 1581 C CA . GLY A 1 99 ? 0.122 20.237 -6.108 1.00 0.00 99 GLY A CA 1
ATOM 1582 C C . GLY A 1 99 ? 0.940 18.962 -6.074 1.00 0.00 99 GLY A C 1
ATOM 1583 O O . GLY A 1 99 ? 0.620 17.993 -6.762 1.00 0.00 99 GLY A O 1
ATOM 1587 N N . GLU A 1 100 ? 2.001 18.962 -5.272 1.00 0.00 100 GLU A N 1
ATOM 1588 C CA . GLU A 1 100 ? 2.868 17.796 -5.154 1.00 0.00 100 GLU A CA 1
ATOM 1589 C C . GLU A 1 100 ? 2.067 16.559 -4.761 1.00 0.00 100 GLU A C 1
ATOM 1590 O O . GLU A 1 100 ? 1.006 16.663 -4.144 1.00 0.00 100 GLU A O 1
ATOM 1602 N N . TYR A 1 101 ? 2.581 15.389 -5.122 1.00 0.00 101 TYR A N 1
ATOM 1603 C CA . TYR A 1 101 ? 1.913 14.131 -4.810 1.00 0.00 101 TYR A CA 1
ATOM 1604 C C . TYR A 1 101 ? 2.902 12.970 -4.823 1.00 0.00 101 TYR A C 1
ATOM 1605 O O . TYR A 1 101 ? 3.855 12.961 -5.603 1.00 0.00 101 TYR A O 1
ATOM 1623 N N . GLU A 1 102 ? 2.668 11.992 -3.954 1.00 0.00 102 GLU A N 1
ATOM 1624 C CA . GLU A 1 102 ? 3.539 10.826 -3.865 1.00 0.00 102 GLU A CA 1
ATOM 1625 C C . GLU A 1 102 ? 2.725 9.535 -3.895 1.00 0.00 102 GLU A C 1
ATOM 1626 O O . GLU A 1 102 ? 1.508 9.561 -4.075 1.00 0.00 102 GLU A O 1
ATOM 1638 N N . TYR A 1 103 ? 3.407 8.409 -3.717 1.00 0.00 103 TYR A N 1
ATOM 1639 C CA . TYR A 1 103 ? 2.748 7.108 -3.726 1.00 0.00 103 TYR A CA 1
ATOM 1640 C C . TYR A 1 103 ? 3.281 6.220 -2.606 1.00 0.00 103 TYR A C 1
ATOM 1641 O O . TYR A 1 103 ? 4.459 6.285 -2.253 1.00 0.00 103 TYR A O 1
ATOM 1659 N N . SER A 1 104 ? 2.405 5.389 -2.050 1.00 0.00 104 SER A N 1
ATOM 1660 C CA . SER A 1 104 ? 2.784 4.489 -0.968 1.00 0.00 104 SER A CA 1
ATOM 1661 C C . SER A 1 104 ? 3.200 3.127 -1.514 1.00 0.00 104 SER A C 1
ATOM 1662 O O . SER A 1 104 ? 2.831 2.734 -2.621 1.00 0.00 104 SER A O 1
ATOM 1670 N N . PRO A 1 105 ? 3.988 2.387 -0.720 1.00 0.00 105 PRO A N 1
ATOM 1671 C CA . PRO A 1 105 ? 4.472 1.057 -1.102 1.00 0.00 105 PRO A CA 1
ATOM 1672 C C . PRO A 1 105 ? 3.356 0.019 -1.126 1.00 0.00 105 PRO A C 1
ATOM 1673 O O . PRO A 1 105 ? 2.681 -0.205 -0.121 1.00 0.00 105 PRO A O 1
ATOM 1684 N N . VAL A 1 106 ? 3.166 -0.613 -2.280 1.00 0.00 106 VAL A N 1
ATOM 1685 C CA . VAL A 1 106 ? 2.132 -1.629 -2.434 1.00 0.00 106 VAL A CA 1
ATOM 1686 C C . VAL A 1 106 ? 1.999 -2.474 -1.171 1.00 0.00 106 VAL A C 1
ATOM 1687 O O . VAL A 1 106 ? 2.996 -2.874 -0.571 1.00 0.00 106 VAL A O 1
ATOM 1700 N N . VAL A 1 107 ? 0.759 -2.741 -0.773 1.00 0.00 107 VAL A N 1
ATOM 1701 C CA . VAL A 1 107 ? 0.495 -3.540 0.418 1.00 0.00 107 VAL A CA 1
ATOM 1702 C C . VAL A 1 107 ? -0.406 -4.727 0.095 1.00 0.00 107 VAL A C 1
ATOM 1703 O O . VAL A 1 107 ? -1.617 -4.575 -0.064 1.00 0.00 107 VAL A O 1
ATOM 1716 N N . SER A 1 108 ? 0.193 -5.909 -0.001 1.00 0.00 108 SER A N 1
ATOM 1717 C CA . SER A 1 108 ? -0.554 -7.123 -0.309 1.00 0.00 108 SER A CA 1
ATOM 1718 C C . SER A 1 108 ? -1.114 -7.753 0.963 1.00 0.00 108 SER A C 1
ATOM 1719 O O . SER A 1 108 ? -0.385 -7.983 1.928 1.00 0.00 108 SER A O 1
ATOM 1727 N N . VAL A 1 109 ? -2.414 -8.030 0.956 1.00 0.00 109 VAL A N 1
ATOM 1728 C CA . VAL A 1 109 ? -3.073 -8.634 2.107 1.00 0.00 109 VAL A CA 1
ATOM 1729 C C . VAL A 1 109 ? -4.025 -9.744 1.676 1.00 0.00 109 VAL A C 1
ATOM 1730 O O . VAL A 1 109 ? -4.754 -9.604 0.694 1.00 0.00 109 VAL A O 1
ATOM 1743 N N . ALA A 1 110 ? -4.013 -10.848 2.416 1.00 0.00 110 ALA A N 1
ATOM 1744 C CA . ALA A 1 110 ? -4.877 -11.982 2.111 1.00 0.00 110 ALA A CA 1
ATOM 1745 C C . ALA A 1 110 ? -6.048 -12.057 3.086 1.00 0.00 110 ALA A C 1
ATOM 1746 O O . ALA A 1 110 ? -5.859 -12.036 4.302 1.00 0.00 110 ALA A O 1
ATOM 1753 N N . THR A 1 111 ? -7.259 -12.143 2.543 1.00 0.00 111 THR A N 1
ATOM 1754 C CA . THR A 1 111 ? -8.460 -12.220 3.364 1.00 0.00 111 THR A CA 1
ATOM 1755 C C . THR A 1 111 ? -8.498 -13.517 4.164 1.00 0.00 111 THR A C 1
ATOM 1756 O O . THR A 1 111 ? -7.585 -14.338 4.079 1.00 0.00 111 THR A O 1
ATOM 1767 N N . THR A 1 112 ? -9.561 -13.697 4.942 1.00 0.00 112 THR A N 1
ATOM 1768 C CA . THR A 1 112 ? -9.718 -14.894 5.757 1.00 0.00 112 THR A CA 1
ATOM 1769 C C . THR A 1 112 ? -10.529 -15.957 5.024 1.00 0.00 112 THR A C 1
ATOM 1770 O O . THR A 1 112 ? -11.125 -15.686 3.981 1.00 0.00 112 THR A O 1
ATOM 1781 N N . ARG A 1 113 ? -10.546 -17.166 5.575 1.00 0.00 113 ARG A N 1
ATOM 1782 C CA . ARG A 1 113 ? -11.284 -18.270 4.972 1.00 0.00 113 ARG A CA 1
ATOM 1783 C C . ARG A 1 113 ? -12.775 -18.159 5.277 1.00 0.00 113 ARG A C 1
ATOM 1784 O O . ARG A 1 113 ? -13.167 -17.617 6.310 1.00 0.00 113 ARG A O 1
ATOM 1805 N N . GLU A 1 114 ? -13.599 -18.674 4.371 1.00 0.00 114 GLU A N 1
ATOM 1806 C CA . GLU A 1 114 ? -15.047 -18.631 4.544 1.00 0.00 114 GLU A CA 1
ATOM 1807 C C . GLU A 1 114 ? -15.461 -19.327 5.838 1.00 0.00 114 GLU A C 1
ATOM 1808 O O . GLU A 1 114 ? -15.210 -20.518 6.023 1.00 0.00 114 GLU A O 1
ATOM 1820 N N . SER A 1 115 ? -16.096 -18.574 6.730 1.00 0.00 115 SER A N 1
ATOM 1821 C CA . SER A 1 115 ? -16.542 -19.116 8.008 1.00 0.00 115 SER A CA 1
ATOM 1822 C C . SER A 1 115 ? -18.033 -19.435 7.973 1.00 0.00 115 SER A C 1
ATOM 1823 O O . SER A 1 115 ? -18.440 -20.579 8.175 1.00 0.00 115 SER A O 1
ATOM 1831 N N . GLY A 1 116 ? -18.845 -18.414 7.714 1.00 0.00 116 GLY A N 1
ATOM 1832 C CA . GLY A 1 116 ? -20.282 -18.606 7.656 1.00 0.00 116 GLY A CA 1
ATOM 1833 C C . GLY A 1 116 ? -21.031 -17.309 7.419 1.00 0.00 116 GLY A C 1
ATOM 1834 O O . GLY A 1 116 ? -20.438 -16.234 7.326 1.00 0.00 116 GLY A O 1
ATOM 1838 N N . PRO A 1 117 ? -22.365 -17.402 7.314 1.00 0.00 117 PRO A N 1
ATOM 1839 C CA . PRO A 1 117 ? -23.224 -16.236 7.084 1.00 0.00 117 PRO A CA 1
ATOM 1840 C C . PRO A 1 117 ? -23.284 -15.312 8.295 1.00 0.00 117 PRO A C 1
ATOM 1841 O O . PRO A 1 117 ? -22.763 -15.636 9.362 1.00 0.00 117 PRO A O 1
ATOM 1852 N N . SER A 1 118 ? -23.924 -14.160 8.122 1.00 0.00 118 SER A N 1
ATOM 1853 C CA . SER A 1 118 ? -24.050 -13.186 9.201 1.00 0.00 118 SER A CA 1
ATOM 1854 C C . SER A 1 118 ? -25.386 -13.343 9.921 1.00 0.00 118 SER A C 1
ATOM 1855 O O . SER A 1 118 ? -25.440 -13.381 11.150 1.00 0.00 118 SER A O 1
ATOM 1863 N N . SER A 1 119 ? -26.461 -13.433 9.146 1.00 0.00 119 SER A N 1
ATOM 1864 C CA . SER A 1 119 ? -27.799 -13.582 9.708 1.00 0.00 119 SER A CA 1
ATOM 1865 C C . SER A 1 119 ? -28.007 -14.993 10.249 1.00 0.00 119 SER A C 1
ATOM 1866 O O . SER A 1 119 ? -27.817 -15.978 9.535 1.00 0.00 119 SER A O 1
ATOM 1874 N N . GLY A 1 120 ? -28.398 -15.083 11.516 1.00 0.00 120 GLY A N 1
ATOM 1875 C CA . GLY A 1 120 ? -28.626 -16.377 12.133 1.00 0.00 120 GLY A CA 1
ATOM 1876 C C . GLY A 1 120 ? -29.479 -16.282 13.382 1.00 0.00 120 GLY A C 1
ATOM 1877 O O . GLY A 1 120 ? -29.262 -15.413 14.226 1.00 0.00 120 GLY A O 1
ATOM 1881 N N . GLY A 1 1 ? 22.187 -9.597 -5.499 1.00 0.00 1 GLY A N 2
ATOM 1882 C CA . GLY A 1 1 ? 22.666 -8.230 -5.407 1.00 0.00 1 GLY A CA 2
ATOM 1883 C C . GLY A 1 1 ? 21.599 -7.216 -5.770 1.00 0.00 1 GLY A C 2
ATOM 1884 O O . GLY A 1 1 ? 20.617 -7.053 -5.046 1.00 0.00 1 GLY A O 2
ATOM 1888 N N . SER A 1 2 ? 21.792 -6.532 -6.893 1.00 0.00 2 SER A N 2
ATOM 1889 C CA . SER A 1 2 ? 20.841 -5.524 -7.348 1.00 0.00 2 SER A CA 2
ATOM 1890 C C . SER A 1 2 ? 20.255 -4.758 -6.166 1.00 0.00 2 SER A C 2
ATOM 1891 O O . SER A 1 2 ? 19.056 -4.483 -6.122 1.00 0.00 2 SER A O 2
ATOM 1899 N N . SER A 1 3 ? 21.111 -4.415 -5.208 1.00 0.00 3 SER A N 2
ATOM 1900 C CA . SER A 1 3 ? 20.680 -3.684 -4.023 1.00 0.00 3 SER A CA 2
ATOM 1901 C C . SER A 1 3 ? 20.222 -2.275 -4.391 1.00 0.00 3 SER A C 2
ATOM 1902 O O . SER A 1 3 ? 19.125 -1.852 -4.027 1.00 0.00 3 SER A O 2
ATOM 1910 N N . GLY A 1 4 ? 21.072 -1.553 -5.115 1.00 0.00 4 GLY A N 2
ATOM 1911 C CA . GLY A 1 4 ? 20.738 -0.201 -5.520 1.00 0.00 4 GLY A CA 2
ATOM 1912 C C . GLY A 1 4 ? 21.303 0.843 -4.577 1.00 0.00 4 GLY A C 2
ATOM 1913 O O . GLY A 1 4 ? 21.710 0.525 -3.460 1.00 0.00 4 GLY A O 2
ATOM 1917 N N . SER A 1 5 ? 21.328 2.093 -5.027 1.00 0.00 5 SER A N 2
ATOM 1918 C CA . SER A 1 5 ? 21.852 3.187 -4.218 1.00 0.00 5 SER A CA 2
ATOM 1919 C C . SER A 1 5 ? 21.525 4.536 -4.850 1.00 0.00 5 SER A C 2
ATOM 1920 O O . SER A 1 5 ? 21.925 4.819 -5.979 1.00 0.00 5 SER A O 2
ATOM 1928 N N . SER A 1 6 ? 20.794 5.366 -4.112 1.00 0.00 6 SER A N 2
ATOM 1929 C CA . SER A 1 6 ? 20.408 6.685 -4.601 1.00 0.00 6 SER A CA 2
ATOM 1930 C C . SER A 1 6 ? 20.369 7.697 -3.460 1.00 0.00 6 SER A C 2
ATOM 1931 O O . SER A 1 6 ? 19.707 7.481 -2.446 1.00 0.00 6 SER A O 2
ATOM 1939 N N . GLY A 1 7 ? 21.085 8.804 -3.634 1.00 0.00 7 GLY A N 2
ATOM 1940 C CA . GLY A 1 7 ? 21.120 9.834 -2.612 1.00 0.00 7 GLY A CA 2
ATOM 1941 C C . GLY A 1 7 ? 21.328 11.219 -3.191 1.00 0.00 7 GLY A C 2
ATOM 1942 O O . GLY A 1 7 ? 22.254 11.929 -2.801 1.00 0.00 7 GLY A O 2
ATOM 1946 N N . MET A 1 8 ? 20.466 11.603 -4.127 1.00 0.00 8 MET A N 2
ATOM 1947 C CA . MET A 1 8 ? 20.560 12.913 -4.761 1.00 0.00 8 MET A CA 2
ATOM 1948 C C . MET A 1 8 ? 19.176 13.522 -4.959 1.00 0.00 8 MET A C 2
ATOM 1949 O O . MET A 1 8 ? 18.173 12.809 -4.989 1.00 0.00 8 MET A O 2
ATOM 1963 N N . GLU A 1 9 ? 19.130 14.844 -5.093 1.00 0.00 9 GLU A N 2
ATOM 1964 C CA . GLU A 1 9 ? 17.867 15.548 -5.287 1.00 0.00 9 GLU A CA 2
ATOM 1965 C C . GLU A 1 9 ? 17.242 15.183 -6.631 1.00 0.00 9 GLU A C 2
ATOM 1966 O O . GLU A 1 9 ? 17.934 14.927 -7.617 1.00 0.00 9 GLU A O 2
ATOM 1978 N N . PRO A 1 10 ? 15.902 15.159 -6.672 1.00 0.00 10 PRO A N 2
ATOM 1979 C CA . PRO A 1 10 ? 15.153 14.827 -7.888 1.00 0.00 10 PRO A CA 2
ATOM 1980 C C . PRO A 1 10 ? 15.263 15.915 -8.951 1.00 0.00 10 PRO A C 2
ATOM 1981 O O . PRO A 1 10 ? 15.552 15.632 -10.115 1.00 0.00 10 PRO A O 2
ATOM 1992 N N . HIS A 1 11 ? 15.033 17.159 -8.545 1.00 0.00 11 HIS A N 2
ATOM 1993 C CA . HIS A 1 11 ? 15.108 18.290 -9.463 1.00 0.00 11 HIS A CA 2
ATOM 1994 C C . HIS A 1 11 ? 15.104 19.611 -8.700 1.00 0.00 11 HIS A C 2
ATOM 1995 O O . HIS A 1 11 ? 15.137 19.629 -7.470 1.00 0.00 11 HIS A O 2
ATOM 2010 N N . LYS A 1 12 ? 15.066 20.715 -9.438 1.00 0.00 12 LYS A N 2
ATOM 2011 C CA . LYS A 1 12 ? 15.058 22.041 -8.833 1.00 0.00 12 LYS A CA 2
ATOM 2012 C C . LYS A 1 12 ? 14.315 22.027 -7.501 1.00 0.00 12 LYS A C 2
ATOM 2013 O O . LYS A 1 12 ? 14.751 22.642 -6.528 1.00 0.00 12 LYS A O 2
ATOM 2032 N N . VAL A 1 13 ? 13.190 21.319 -7.464 1.00 0.00 13 VAL A N 2
ATOM 2033 C CA . VAL A 1 13 ? 12.387 21.222 -6.250 1.00 0.00 13 VAL A CA 2
ATOM 2034 C C . VAL A 1 13 ? 12.110 19.767 -5.889 1.00 0.00 13 VAL A C 2
ATOM 2035 O O . VAL A 1 13 ? 12.046 18.901 -6.762 1.00 0.00 13 VAL A O 2
ATOM 2048 N N . VAL A 1 14 ? 11.946 19.505 -4.596 1.00 0.00 14 VAL A N 2
ATOM 2049 C CA . VAL A 1 14 ? 11.674 18.155 -4.119 1.00 0.00 14 VAL A CA 2
ATOM 2050 C C . VAL A 1 14 ? 10.219 18.006 -3.690 1.00 0.00 14 VAL A C 2
ATOM 2051 O O . VAL A 1 14 ? 9.670 18.840 -2.969 1.00 0.00 14 VAL A O 2
ATOM 2064 N N . PRO A 1 15 ? 9.577 16.919 -4.142 1.00 0.00 15 PRO A N 2
ATOM 2065 C CA . PRO A 1 15 ? 8.176 16.634 -3.816 1.00 0.00 15 PRO A CA 2
ATOM 2066 C C . PRO A 1 15 ? 7.987 16.257 -2.351 1.00 0.00 15 PRO A C 2
ATOM 2067 O O . PRO A 1 15 ? 8.953 15.975 -1.642 1.00 0.00 15 PRO A O 2
ATOM 2078 N N . LEU A 1 16 ? 6.736 16.254 -1.903 1.00 0.00 16 LEU A N 2
ATOM 2079 C CA . LEU A 1 16 ? 6.419 15.911 -0.521 1.00 0.00 16 LEU A CA 2
ATOM 2080 C C . LEU A 1 16 ? 7.028 14.565 -0.141 1.00 0.00 16 LEU A C 2
ATOM 2081 O O . LEU A 1 16 ? 7.634 13.890 -0.973 1.00 0.00 16 LEU A O 2
ATOM 2097 N N . SER A 1 17 ? 6.861 14.181 1.121 1.00 0.00 17 SER A N 2
ATOM 2098 C CA . SER A 1 17 ? 7.396 12.916 1.612 1.00 0.00 17 SER A CA 2
ATOM 2099 C C . SER A 1 17 ? 6.491 11.754 1.215 1.00 0.00 17 SER A C 2
ATOM 2100 O O . SER A 1 17 ? 5.267 11.845 1.305 1.00 0.00 17 SER A O 2
ATOM 2108 N N . LYS A 1 18 ? 7.103 10.660 0.774 1.00 0.00 18 LYS A N 2
ATOM 2109 C CA . LYS A 1 18 ? 6.356 9.477 0.363 1.00 0.00 18 LYS A CA 2
ATOM 2110 C C . LYS A 1 18 ? 5.420 9.012 1.474 1.00 0.00 18 LYS A C 2
ATOM 2111 O O . LYS A 1 18 ? 5.802 8.913 2.640 1.00 0.00 18 LYS A O 2
ATOM 2130 N N . PRO A 1 19 ? 4.164 8.719 1.106 1.00 0.00 19 PRO A N 2
ATOM 2131 C CA . PRO A 1 19 ? 3.147 8.258 2.056 1.00 0.00 19 PRO A CA 2
ATOM 2132 C C . PRO A 1 19 ? 3.430 6.850 2.569 1.00 0.00 19 PRO A C 2
ATOM 2133 O O . PRO A 1 19 ? 4.048 6.039 1.878 1.00 0.00 19 PRO A O 2
ATOM 2144 N N . HIS A 1 20 ? 2.973 6.565 3.785 1.00 0.00 20 HIS A N 2
ATOM 2145 C CA . HIS A 1 20 ? 3.177 5.254 4.390 1.00 0.00 20 HIS A CA 2
ATOM 2146 C C . HIS A 1 20 ? 2.080 4.282 3.962 1.00 0.00 20 HIS A C 2
ATOM 2147 O O . HIS A 1 20 ? 0.992 4.681 3.547 1.00 0.00 20 HIS A O 2
ATOM 2162 N N . PRO A 1 21 ? 2.372 2.977 4.064 1.00 0.00 21 PRO A N 2
ATOM 2163 C CA . PRO A 1 21 ? 1.424 1.923 3.693 1.00 0.00 21 PRO A CA 2
ATOM 2164 C C . PRO A 1 21 ? 0.247 1.835 4.658 1.00 0.00 21 PRO A C 2
ATOM 2165 O O . PRO A 1 21 ? 0.401 1.937 5.875 1.00 0.00 21 PRO A O 2
ATOM 2176 N N . PRO A 1 22 ? -0.960 1.642 4.104 1.00 0.00 22 PRO A N 2
ATOM 2177 C CA . PRO A 1 22 ? -2.187 1.535 4.899 1.00 0.00 22 PRO A CA 2
ATOM 2178 C C . PRO A 1 22 ? -2.243 0.245 5.709 1.00 0.00 22 PRO A C 2
ATOM 2179 O O . PRO A 1 22 ? -1.852 -0.819 5.229 1.00 0.00 22 PRO A O 2
ATOM 2190 N N . VAL A 1 23 ? -2.733 0.346 6.941 1.00 0.00 23 VAL A N 2
ATOM 2191 C CA . VAL A 1 23 ? -2.842 -0.814 7.817 1.00 0.00 23 VAL A CA 2
ATOM 2192 C C . VAL A 1 23 ? -4.096 -1.624 7.505 1.00 0.00 23 VAL A C 2
ATOM 2193 O O . VAL A 1 23 ? -5.036 -1.120 6.890 1.00 0.00 23 VAL A O 2
ATOM 2206 N N . VAL A 1 24 ? -4.103 -2.882 7.934 1.00 0.00 24 VAL A N 2
ATOM 2207 C CA . VAL A 1 24 ? -5.242 -3.762 7.702 1.00 0.00 24 VAL A CA 2
ATOM 2208 C C . VAL A 1 24 ? -5.869 -4.209 9.018 1.00 0.00 24 VAL A C 2
ATOM 2209 O O . VAL A 1 24 ? -5.409 -5.162 9.644 1.00 0.00 24 VAL A O 2
ATOM 2222 N N . GLY A 1 25 ? -6.923 -3.512 9.432 1.00 0.00 25 GLY A N 2
ATOM 2223 C CA . GLY A 1 25 ? -7.597 -3.853 10.671 1.00 0.00 25 GLY A CA 2
ATOM 2224 C C . GLY A 1 25 ? -8.390 -5.140 10.566 1.00 0.00 25 GLY A C 2
ATOM 2225 O O . GLY A 1 25 ? -7.885 -6.217 10.884 1.00 0.00 25 GLY A O 2
ATOM 2229 N N . LYS A 1 26 ? -9.637 -5.030 10.119 1.00 0.00 26 LYS A N 2
ATOM 2230 C CA . LYS A 1 26 ? -10.503 -6.194 9.973 1.00 0.00 26 LYS A CA 2
ATOM 2231 C C . LYS A 1 26 ? -10.255 -6.892 8.639 1.00 0.00 26 LYS A C 2
ATOM 2232 O O . LYS A 1 26 ? -10.282 -6.260 7.582 1.00 0.00 26 LYS A O 2
ATOM 2251 N N . VAL A 1 27 ? -10.017 -8.198 8.695 1.00 0.00 27 VAL A N 2
ATOM 2252 C CA . VAL A 1 27 ? -9.768 -8.982 7.491 1.00 0.00 27 VAL A CA 2
ATOM 2253 C C . VAL A 1 27 ? -10.787 -10.106 7.346 1.00 0.00 27 VAL A C 2
ATOM 2254 O O . VAL A 1 27 ? -10.731 -11.107 8.061 1.00 0.00 27 VAL A O 2
ATOM 2267 N N . THR A 1 28 ? -11.721 -9.934 6.415 1.00 0.00 28 THR A N 2
ATOM 2268 C CA . THR A 1 28 ? -12.755 -10.934 6.176 1.00 0.00 28 THR A CA 2
ATOM 2269 C C . THR A 1 28 ? -12.549 -11.628 4.835 1.00 0.00 28 THR A C 2
ATOM 2270 O O . THR A 1 28 ? -11.669 -11.253 4.059 1.00 0.00 28 THR A O 2
ATOM 2281 N N . HIS A 1 29 ? -13.365 -12.642 4.567 1.00 0.00 29 HIS A N 2
ATOM 2282 C CA . HIS A 1 29 ? -13.273 -13.388 3.317 1.00 0.00 29 HIS A CA 2
ATOM 2283 C C . HIS A 1 29 ? -14.155 -12.760 2.243 1.00 0.00 29 HIS A C 2
ATOM 2284 O O . HIS A 1 29 ? -14.348 -13.333 1.169 1.00 0.00 29 HIS A O 2
ATOM 2299 N N . HIS A 1 30 ? -14.690 -11.579 2.539 1.00 0.00 30 HIS A N 2
ATOM 2300 C CA . HIS A 1 30 ? -15.553 -10.874 1.598 1.00 0.00 30 HIS A CA 2
ATOM 2301 C C . HIS A 1 30 ? -15.013 -9.476 1.310 1.00 0.00 30 HIS A C 2
ATOM 2302 O O . HIS A 1 30 ? -15.235 -8.924 0.232 1.00 0.00 30 HIS A O 2
ATOM 2317 N N . SER A 1 31 ? -14.304 -8.909 2.281 1.00 0.00 31 SER A N 2
ATOM 2318 C CA . SER A 1 31 ? -13.737 -7.573 2.133 1.00 0.00 31 SER A CA 2
ATOM 2319 C C . SER A 1 31 ? -12.537 -7.388 3.056 1.00 0.00 31 SER A C 2
ATOM 2320 O O . SER A 1 31 ? -12.321 -8.176 3.978 1.00 0.00 31 SER A O 2
ATOM 2328 N N . ILE A 1 32 ? -11.759 -6.341 2.802 1.00 0.00 32 ILE A N 2
ATOM 2329 C CA . ILE A 1 32 ? -10.581 -6.051 3.610 1.00 0.00 32 ILE A CA 2
ATOM 2330 C C . ILE A 1 32 ? -10.616 -4.621 4.139 1.00 0.00 32 ILE A C 2
ATOM 2331 O O . ILE A 1 32 ? -10.791 -3.672 3.376 1.00 0.00 32 ILE A O 2
ATOM 2347 N N . GLU A 1 33 ? -10.446 -4.476 5.449 1.00 0.00 33 GLU A N 2
ATOM 2348 C CA . GLU A 1 33 ? -10.457 -3.161 6.079 1.00 0.00 33 GLU A CA 2
ATOM 2349 C C . GLU A 1 33 ? -9.088 -2.495 5.972 1.00 0.00 33 GLU A C 2
ATOM 2350 O O . GLU A 1 33 ? -8.054 -3.147 6.121 1.00 0.00 33 GLU A O 2
ATOM 2362 N N . LEU A 1 34 ? -9.090 -1.192 5.712 1.00 0.00 34 LEU A N 2
ATOM 2363 C CA . LEU A 1 34 ? -7.849 -0.436 5.583 1.00 0.00 34 LEU A CA 2
ATOM 2364 C C . LEU A 1 34 ? -7.983 0.942 6.222 1.00 0.00 34 LEU A C 2
ATOM 2365 O O . LEU A 1 34 ? -8.954 1.659 5.979 1.00 0.00 34 LEU A O 2
ATOM 2381 N N . TYR A 1 35 ? -7.001 1.308 7.039 1.00 0.00 35 TYR A N 2
ATOM 2382 C CA . TYR A 1 35 ? -7.009 2.600 7.713 1.00 0.00 35 TYR A CA 2
ATOM 2383 C C . TYR A 1 35 ? -5.599 3.177 7.802 1.00 0.00 35 TYR A C 2
ATOM 2384 O O . TYR A 1 35 ? -4.711 2.583 8.413 1.00 0.00 35 TYR A O 2
ATOM 2402 N N . TRP A 1 36 ? -5.403 4.339 7.188 1.00 0.00 36 TRP A N 2
ATOM 2403 C CA . TRP A 1 36 ? -4.102 4.998 7.197 1.00 0.00 36 TRP A CA 2
ATOM 2404 C C . TRP A 1 36 ? -4.179 6.344 7.908 1.00 0.00 36 TRP A C 2
ATOM 2405 O O . TRP A 1 36 ? -3.456 7.280 7.565 1.00 0.00 36 TRP A O 2
ATOM 2426 N N . ASP A 1 37 ? -5.058 6.435 8.900 1.00 0.00 37 ASP A N 2
ATOM 2427 C CA . ASP A 1 37 ? -5.228 7.667 9.661 1.00 0.00 37 ASP A CA 2
ATOM 2428 C C . ASP A 1 37 ? -4.098 7.843 10.670 1.00 0.00 37 ASP A C 2
ATOM 2429 O O . ASP A 1 37 ? -4.327 8.250 11.810 1.00 0.00 37 ASP A O 2
ATOM 2438 N N . LEU A 1 38 ? -2.878 7.532 10.245 1.00 0.00 38 LEU A N 2
ATOM 2439 C CA . LEU A 1 38 ? -1.712 7.655 11.113 1.00 0.00 38 LEU A CA 2
ATOM 2440 C C . LEU A 1 38 ? -0.721 8.670 10.552 1.00 0.00 38 LEU A C 2
ATOM 2441 O O . LEU A 1 38 ? 0.204 9.094 11.244 1.00 0.00 38 LEU A O 2
ATOM 2457 N N . GLU A 1 39 ? -0.923 9.056 9.296 1.00 0.00 39 GLU A N 2
ATOM 2458 C CA . GLU A 1 39 ? -0.047 10.022 8.645 1.00 0.00 39 GLU A CA 2
ATOM 2459 C C . GLU A 1 39 ? -0.586 11.441 8.808 1.00 0.00 39 GLU A C 2
ATOM 2460 O O . GLU A 1 39 ? 0.153 12.358 9.165 1.00 0.00 39 GLU A O 2
ATOM 2472 N N . GLN A 1 40 ? -1.877 11.612 8.544 1.00 0.00 40 GLN A N 2
ATOM 2473 C CA . GLN A 1 40 ? -2.514 12.918 8.660 1.00 0.00 40 GLN A CA 2
ATOM 2474 C C . GLN A 1 40 ? -2.892 13.212 10.108 1.00 0.00 40 GLN A C 2
ATOM 2475 O O . GLN A 1 40 ? -3.942 13.794 10.381 1.00 0.00 40 GLN A O 2
ATOM 2489 N N . LYS A 1 41 ? -2.030 12.805 11.034 1.00 0.00 41 LYS A N 2
ATOM 2490 C CA . LYS A 1 41 ? -2.273 13.025 12.455 1.00 0.00 41 LYS A CA 2
ATOM 2491 C C . LYS A 1 41 ? -1.700 14.366 12.903 1.00 0.00 41 LYS A C 2
ATOM 2492 O O . LYS A 1 41 ? -0.746 14.415 13.678 1.00 0.00 41 LYS A O 2
ATOM 2511 N N . GLU A 1 42 ? -2.291 15.451 12.412 1.00 0.00 42 GLU A N 2
ATOM 2512 C CA . GLU A 1 42 ? -1.839 16.792 12.763 1.00 0.00 42 GLU A CA 2
ATOM 2513 C C . GLU A 1 42 ? -2.991 17.790 12.692 1.00 0.00 42 GLU A C 2
ATOM 2514 O O . GLU A 1 42 ? -3.886 17.665 11.857 1.00 0.00 42 GLU A O 2
ATOM 2526 N N . LYS A 1 43 ? -2.961 18.783 13.575 1.00 0.00 43 LYS A N 2
ATOM 2527 C CA . LYS A 1 43 ? -4.001 19.804 13.614 1.00 0.00 43 LYS A CA 2
ATOM 2528 C C . LYS A 1 43 ? -4.507 20.119 12.210 1.00 0.00 43 LYS A C 2
ATOM 2529 O O . LYS A 1 43 ? -3.718 20.330 11.289 1.00 0.00 43 LYS A O 2
ATOM 2548 N N . ARG A 1 44 ? -5.826 20.150 12.055 1.00 0.00 44 ARG A N 2
ATOM 2549 C CA . ARG A 1 44 ? -6.437 20.440 10.763 1.00 0.00 44 ARG A CA 2
ATOM 2550 C C . ARG A 1 44 ? -6.434 21.940 10.484 1.00 0.00 44 ARG A C 2
ATOM 2551 O O . ARG A 1 44 ? -7.461 22.516 10.125 1.00 0.00 44 ARG A O 2
ATOM 2572 N N . GLN A 1 45 ? -5.274 22.566 10.654 1.00 0.00 45 GLN A N 2
ATOM 2573 C CA . GLN A 1 45 ? -5.139 23.999 10.422 1.00 0.00 45 GLN A CA 2
ATOM 2574 C C . GLN A 1 45 ? -5.846 24.412 9.135 1.00 0.00 45 GLN A C 2
ATOM 2575 O O . GLN A 1 45 ? -6.123 23.579 8.273 1.00 0.00 45 GLN A O 2
ATOM 2589 N N . GLY A 1 46 ? -6.137 25.703 9.013 1.00 0.00 46 GLY A N 2
ATOM 2590 C CA . GLY A 1 46 ? -6.810 26.204 7.828 1.00 0.00 46 GLY A CA 2
ATOM 2591 C C . GLY A 1 46 ? -8.152 25.538 7.600 1.00 0.00 46 GLY A C 2
ATOM 2592 O O . GLY A 1 46 ? -8.548 24.625 8.325 1.00 0.00 46 GLY A O 2
ATOM 2596 N N . PRO A 1 47 ? -8.879 25.999 6.571 1.00 0.00 47 PRO A N 2
ATOM 2597 C CA . PRO A 1 47 ? -10.197 25.457 6.226 1.00 0.00 47 PRO A CA 2
ATOM 2598 C C . PRO A 1 47 ? -10.112 24.044 5.660 1.00 0.00 47 PRO A C 2
ATOM 2599 O O . PRO A 1 47 ? -9.024 23.546 5.372 1.00 0.00 47 PRO A O 2
ATOM 2610 N N . GLN A 1 48 ? -11.266 23.405 5.502 1.00 0.00 48 GLN A N 2
ATOM 2611 C CA . GLN A 1 48 ? -11.321 22.048 4.970 1.00 0.00 48 GLN A CA 2
ATOM 2612 C C . GLN A 1 48 ? -10.553 21.948 3.656 1.00 0.00 48 GLN A C 2
ATOM 2613 O O . GLN A 1 48 ? -9.880 20.952 3.395 1.00 0.00 48 GLN A O 2
ATOM 2627 N N . GLU A 1 49 ? -10.661 22.986 2.833 1.00 0.00 49 GLU A N 2
ATOM 2628 C CA . GLU A 1 49 ? -9.977 23.013 1.545 1.00 0.00 49 GLU A CA 2
ATOM 2629 C C . GLU A 1 49 ? -8.475 22.806 1.722 1.00 0.00 49 GLU A C 2
ATOM 2630 O O . GLU A 1 49 ? -7.788 22.361 0.803 1.00 0.00 49 GLU A O 2
ATOM 2642 N N . GLN A 1 50 ? -7.975 23.133 2.909 1.00 0.00 50 GLN A N 2
ATOM 2643 C CA . GLN A 1 50 ? -6.555 22.984 3.206 1.00 0.00 50 GLN A CA 2
ATOM 2644 C C . GLN A 1 50 ? -6.243 21.568 3.676 1.00 0.00 50 GLN A C 2
ATOM 2645 O O . GLN A 1 50 ? -5.281 21.346 4.412 1.00 0.00 50 GLN A O 2
ATOM 2659 N N . TRP A 1 51 ? -7.060 20.614 3.247 1.00 0.00 51 TRP A N 2
ATOM 2660 C CA . TRP A 1 51 ? -6.871 19.218 3.625 1.00 0.00 51 TRP A CA 2
ATOM 2661 C C . TRP A 1 51 ? -6.200 18.436 2.501 1.00 0.00 51 TRP A C 2
ATOM 2662 O O . TRP A 1 51 ? -6.255 18.833 1.336 1.00 0.00 51 TRP A O 2
ATOM 2683 N N . LEU A 1 52 ? -5.568 17.323 2.856 1.00 0.00 52 LEU A N 2
ATOM 2684 C CA . LEU A 1 52 ? -4.887 16.484 1.876 1.00 0.00 52 LEU A CA 2
ATOM 2685 C C . LEU A 1 52 ? -5.853 15.483 1.250 1.00 0.00 52 LEU A C 2
ATOM 2686 O O . LEU A 1 52 ? -6.920 15.209 1.799 1.00 0.00 52 LEU A O 2
ATOM 2702 N N . ARG A 1 53 ? -5.470 14.938 0.100 1.00 0.00 53 ARG A N 2
ATOM 2703 C CA . ARG A 1 53 ? -6.301 13.967 -0.600 1.00 0.00 53 ARG A CA 2
ATOM 2704 C C . ARG A 1 53 ? -5.722 12.561 -0.468 1.00 0.00 53 ARG A C 2
ATOM 2705 O O . ARG A 1 53 ? -4.507 12.385 -0.377 1.00 0.00 53 ARG A O 2
ATOM 2726 N N . PHE A 1 54 ? -6.601 11.564 -0.459 1.00 0.00 54 PHE A N 2
ATOM 2727 C CA . PHE A 1 54 ? -6.177 10.173 -0.337 1.00 0.00 54 PHE A CA 2
ATOM 2728 C C . PHE A 1 54 ? -6.904 9.293 -1.349 1.00 0.00 54 PHE A C 2
ATOM 2729 O O . PHE A 1 54 ? -8.124 9.140 -1.292 1.00 0.00 54 PHE A O 2
ATOM 2746 N N . SER A 1 55 ? -6.145 8.716 -2.276 1.00 0.00 55 SER A N 2
ATOM 2747 C CA . SER A 1 55 ? -6.716 7.855 -3.304 1.00 0.00 55 SER A CA 2
ATOM 2748 C C . SER A 1 55 ? -6.075 6.470 -3.270 1.00 0.00 55 SER A C 2
ATOM 2749 O O . SER A 1 55 ? -4.858 6.335 -3.400 1.00 0.00 55 SER A O 2
ATOM 2757 N N . ILE A 1 56 ? -6.903 5.446 -3.095 1.00 0.00 56 ILE A N 2
ATOM 2758 C CA . ILE A 1 56 ? -6.418 4.072 -3.045 1.00 0.00 56 ILE A CA 2
ATOM 2759 C C . ILE A 1 56 ? -6.624 3.368 -4.382 1.00 0.00 56 ILE A C 2
ATOM 2760 O O . ILE A 1 56 ? -7.566 3.670 -5.115 1.00 0.00 56 ILE A O 2
ATOM 2776 N N . GLU A 1 57 ? -5.738 2.427 -4.692 1.00 0.00 57 GLU A N 2
ATOM 2777 C CA . GLU A 1 57 ? -5.824 1.679 -5.940 1.00 0.00 57 GLU A CA 2
ATOM 2778 C C . GLU A 1 57 ? -5.520 0.201 -5.711 1.00 0.00 57 GLU A C 2
ATOM 2779 O O . GLU A 1 57 ? -5.000 -0.181 -4.663 1.00 0.00 57 GLU A O 2
ATOM 2791 N N . GLU A 1 58 ? -5.850 -0.625 -6.699 1.00 0.00 58 GLU A N 2
ATOM 2792 C CA . GLU A 1 58 ? -5.613 -2.061 -6.604 1.00 0.00 58 GLU A CA 2
ATOM 2793 C C . GLU A 1 58 ? -5.111 -2.619 -7.933 1.00 0.00 58 GLU A C 2
ATOM 2794 O O . GLU A 1 58 ? -5.563 -2.207 -9.001 1.00 0.00 58 GLU A O 2
ATOM 2806 N N . GLU A 1 59 ? -4.173 -3.557 -7.857 1.00 0.00 59 GLU A N 2
ATOM 2807 C CA . GLU A 1 59 ? -3.608 -4.170 -9.054 1.00 0.00 59 GLU A CA 2
ATOM 2808 C C . GLU A 1 59 ? -4.402 -5.410 -9.456 1.00 0.00 59 GLU A C 2
ATOM 2809 O O . GLU A 1 59 ? -5.099 -6.007 -8.636 1.00 0.00 59 GLU A O 2
ATOM 2821 N N . ASP A 1 60 ? -4.289 -5.791 -10.724 1.00 0.00 60 ASP A N 2
ATOM 2822 C CA . ASP A 1 60 ? -4.995 -6.960 -11.236 1.00 0.00 60 ASP A CA 2
ATOM 2823 C C . ASP A 1 60 ? -4.014 -8.068 -11.607 1.00 0.00 60 ASP A C 2
ATOM 2824 O O . ASP A 1 60 ? -3.047 -7.855 -12.339 1.00 0.00 60 ASP A O 2
ATOM 2833 N N . PRO A 1 61 ? -4.266 -9.280 -11.091 1.00 0.00 61 PRO A N 2
ATOM 2834 C CA . PRO A 1 61 ? -3.416 -10.445 -11.354 1.00 0.00 61 PRO A CA 2
ATOM 2835 C C . PRO A 1 61 ? -3.526 -10.929 -12.795 1.00 0.00 61 PRO A C 2
ATOM 2836 O O . PRO A 1 61 ? -2.596 -11.532 -13.332 1.00 0.00 61 PRO A O 2
ATOM 2847 N N . LYS A 1 62 ? -4.668 -10.661 -13.419 1.00 0.00 62 LYS A N 2
ATOM 2848 C CA . LYS A 1 62 ? -4.900 -11.067 -14.800 1.00 0.00 62 LYS A CA 2
ATOM 2849 C C . LYS A 1 62 ? -4.633 -9.912 -15.759 1.00 0.00 62 LYS A C 2
ATOM 2850 O O . LYS A 1 62 ? -4.007 -10.092 -16.804 1.00 0.00 62 LYS A O 2
ATOM 2869 N N . MET A 1 63 ? -5.110 -8.725 -15.397 1.00 0.00 63 MET A N 2
ATOM 2870 C CA . MET A 1 63 ? -4.919 -7.540 -16.225 1.00 0.00 63 MET A CA 2
ATOM 2871 C C . MET A 1 63 ? -3.517 -6.970 -16.043 1.00 0.00 63 MET A C 2
ATOM 2872 O O . MET A 1 63 ? -2.914 -6.463 -16.990 1.00 0.00 63 MET A O 2
ATOM 2886 N N . HIS A 1 64 ? -3.002 -7.055 -14.821 1.00 0.00 64 HIS A N 2
ATOM 2887 C CA . HIS A 1 64 ? -1.669 -6.548 -14.515 1.00 0.00 64 HIS A CA 2
ATOM 2888 C C . HIS A 1 64 ? -1.658 -5.022 -14.503 1.00 0.00 64 HIS A C 2
ATOM 2889 O O . HIS A 1 64 ? -0.622 -4.397 -14.728 1.00 0.00 64 HIS A O 2
ATOM 2904 N N . SER A 1 65 ? -2.819 -4.429 -14.239 1.00 0.00 65 SER A N 2
ATOM 2905 C CA . SER A 1 65 ? -2.944 -2.977 -14.201 1.00 0.00 65 SER A CA 2
ATOM 2906 C C . SER A 1 65 ? -3.589 -2.521 -12.896 1.00 0.00 65 SER A C 2
ATOM 2907 O O . SER A 1 65 ? -4.274 -3.294 -12.226 1.00 0.00 65 SER A O 2
ATOM 2915 N N . TYR A 1 66 ? -3.365 -1.260 -12.542 1.00 0.00 66 TYR A N 2
ATOM 2916 C CA . TYR A 1 66 ? -3.922 -0.701 -11.316 1.00 0.00 66 TYR A CA 2
ATOM 2917 C C . TYR A 1 66 ? -5.171 0.124 -11.612 1.00 0.00 66 TYR A C 2
ATOM 2918 O O . TYR A 1 66 ? -5.352 0.621 -12.723 1.00 0.00 66 TYR A O 2
ATOM 2936 N N . GLY A 1 67 ? -6.031 0.265 -10.608 1.00 0.00 67 GLY A N 2
ATOM 2937 C CA . GLY A 1 67 ? -7.252 1.029 -10.778 1.00 0.00 67 GLY A CA 2
ATOM 2938 C C . GLY A 1 67 ? -7.684 1.724 -9.502 1.00 0.00 67 GLY A C 2
ATOM 2939 O O . GLY A 1 67 ? -7.635 1.139 -8.421 1.00 0.00 67 GLY A O 2
ATOM 2943 N N . VAL A 1 68 ? -8.109 2.978 -9.627 1.00 0.00 68 VAL A N 2
ATOM 2944 C CA . VAL A 1 68 ? -8.551 3.754 -8.475 1.00 0.00 68 VAL A CA 2
ATOM 2945 C C . VAL A 1 68 ? -9.824 3.168 -7.874 1.00 0.00 68 VAL A C 2
ATOM 2946 O O . VAL A 1 68 ? -10.928 3.440 -8.348 1.00 0.00 68 VAL A O 2
ATOM 2959 N N . ILE A 1 69 ? -9.663 2.365 -6.828 1.00 0.00 69 ILE A N 2
ATOM 2960 C CA . ILE A 1 69 ? -10.800 1.742 -6.162 1.00 0.00 69 ILE A CA 2
ATOM 2961 C C . ILE A 1 69 ? -11.515 2.735 -5.252 1.00 0.00 69 ILE A C 2
ATOM 2962 O O . ILE A 1 69 ? -12.732 2.671 -5.080 1.00 0.00 69 ILE A O 2
ATOM 2978 N N . TYR A 1 70 ? -10.750 3.654 -4.672 1.00 0.00 70 TYR A N 2
ATOM 2979 C CA . TYR A 1 70 ? -11.310 4.661 -3.778 1.00 0.00 70 TYR A CA 2
ATOM 2980 C C . TYR A 1 70 ? -10.610 6.004 -3.964 1.00 0.00 70 TYR A C 2
ATOM 2981 O O . TYR A 1 70 ? -9.402 6.062 -4.196 1.00 0.00 70 TYR A O 2
ATOM 2999 N N . THR A 1 71 ? -11.379 7.084 -3.861 1.00 0.00 71 THR A N 2
ATOM 3000 C CA . THR A 1 71 ? -10.835 8.427 -4.018 1.00 0.00 71 THR A CA 2
ATOM 3001 C C . THR A 1 71 ? -11.640 9.443 -3.217 1.00 0.00 71 THR A C 2
ATOM 3002 O O . THR A 1 71 ? -12.844 9.596 -3.420 1.00 0.00 71 THR A O 2
ATOM 3013 N N . GLY A 1 72 ? -10.967 10.137 -2.304 1.00 0.00 72 GLY A N 2
ATOM 3014 C CA . GLY A 1 72 ? -11.637 11.131 -1.485 1.00 0.00 72 GLY A CA 2
ATOM 3015 C C . GLY A 1 72 ? -10.704 11.778 -0.480 1.00 0.00 72 GLY A C 2
ATOM 3016 O O . GLY A 1 72 ? -9.499 11.871 -0.712 1.00 0.00 72 GLY A O 2
ATOM 3020 N N . TYR A 1 73 ? -11.263 12.227 0.638 1.00 0.00 73 TYR A N 2
ATOM 3021 C CA . TYR A 1 73 ? -10.473 12.873 1.680 1.00 0.00 73 TYR A CA 2
ATOM 3022 C C . TYR A 1 73 ? -10.554 12.091 2.988 1.00 0.00 73 TYR A C 2
ATOM 3023 O O . TYR A 1 73 ? -10.385 12.651 4.070 1.00 0.00 73 TYR A O 2
ATOM 3041 N N . ALA A 1 74 ? -10.813 10.792 2.878 1.00 0.00 74 ALA A N 2
ATOM 3042 C CA . ALA A 1 74 ? -10.914 9.931 4.050 1.00 0.00 74 ALA A CA 2
ATOM 3043 C C . ALA A 1 74 ? -9.597 9.208 4.314 1.00 0.00 74 ALA A C 2
ATOM 3044 O O . ALA A 1 74 ? -8.627 9.371 3.574 1.00 0.00 74 ALA A O 2
ATOM 3051 N N . THR A 1 75 ? -9.569 8.409 5.376 1.00 0.00 75 THR A N 2
ATOM 3052 C CA . THR A 1 75 ? -8.372 7.663 5.740 1.00 0.00 75 THR A CA 2
ATOM 3053 C C . THR A 1 75 ? -8.640 6.162 5.749 1.00 0.00 75 THR A C 2
ATOM 3054 O O . THR A 1 75 ? -7.740 5.360 5.501 1.00 0.00 75 THR A O 2
ATOM 3065 N N . ARG A 1 76 ? -9.884 5.790 6.036 1.00 0.00 76 ARG A N 2
ATOM 3066 C CA . ARG A 1 76 ? -10.270 4.385 6.077 1.00 0.00 76 ARG A CA 2
ATOM 3067 C C . ARG A 1 76 ? -10.924 3.962 4.765 1.00 0.00 76 ARG A C 2
ATOM 3068 O O . ARG A 1 76 ? -11.446 4.795 4.022 1.00 0.00 76 ARG A O 2
ATOM 3089 N N . HIS A 1 77 ? -10.892 2.663 4.485 1.00 0.00 77 HIS A N 2
ATOM 3090 C CA . HIS A 1 77 ? -11.482 2.129 3.263 1.00 0.00 77 HIS A CA 2
ATOM 3091 C C . HIS A 1 77 ? -11.518 0.604 3.298 1.00 0.00 77 HIS A C 2
ATOM 3092 O O . HIS A 1 77 ? -10.484 -0.054 3.182 1.00 0.00 77 HIS A O 2
ATOM 3107 N N . VAL A 1 78 ? -12.715 0.049 3.459 1.00 0.00 78 VAL A N 2
ATOM 3108 C CA . VAL A 1 78 ? -12.885 -1.399 3.509 1.00 0.00 78 VAL A CA 2
ATOM 3109 C C . VAL A 1 78 ? -13.160 -1.968 2.121 1.00 0.00 78 VAL A C 2
ATOM 3110 O O . VAL A 1 78 ? -14.309 -2.046 1.686 1.00 0.00 78 VAL A O 2
ATOM 3123 N N . VAL A 1 79 ? -12.096 -2.365 1.430 1.00 0.00 79 VAL A N 2
ATOM 3124 C CA . VAL A 1 79 ? -12.222 -2.929 0.091 1.00 0.00 79 VAL A CA 2
ATOM 3125 C C . VAL A 1 79 ? -13.310 -3.996 0.044 1.00 0.00 79 VAL A C 2
ATOM 3126 O O . VAL A 1 79 ? -13.127 -5.106 0.543 1.00 0.00 79 VAL A O 2
ATOM 3139 N N . GLU A 1 80 ? -14.444 -3.651 -0.559 1.00 0.00 80 GLU A N 2
ATOM 3140 C CA . GLU A 1 80 ? -15.562 -4.580 -0.671 1.00 0.00 80 GLU A CA 2
ATOM 3141 C C . GLU A 1 80 ? -15.401 -5.481 -1.892 1.00 0.00 80 GLU A C 2
ATOM 3142 O O . GLU A 1 80 ? -14.524 -5.263 -2.726 1.00 0.00 80 GLU A O 2
ATOM 3154 N N . GLY A 1 81 ? -16.255 -6.496 -1.988 1.00 0.00 81 GLY A N 2
ATOM 3155 C CA . GLY A 1 81 ? -16.191 -7.416 -3.108 1.00 0.00 81 GLY A CA 2
ATOM 3156 C C . GLY A 1 81 ? -14.850 -8.114 -3.209 1.00 0.00 81 GLY A C 2
ATOM 3157 O O . GLY A 1 81 ? -13.999 -7.729 -4.012 1.00 0.00 81 GLY A O 2
ATOM 3161 N N . LEU A 1 82 ? -14.658 -9.144 -2.391 1.00 0.00 82 LEU A N 2
ATOM 3162 C CA . LEU A 1 82 ? -13.409 -9.897 -2.390 1.00 0.00 82 LEU A CA 2
ATOM 3163 C C . LEU A 1 82 ? -13.677 -11.395 -2.285 1.00 0.00 82 LEU A C 2
ATOM 3164 O O . LEU A 1 82 ? -14.763 -11.814 -1.887 1.00 0.00 82 LEU A O 2
ATOM 3180 N N . GLU A 1 83 ? -12.678 -12.197 -2.643 1.00 0.00 83 GLU A N 2
ATOM 3181 C CA . GLU A 1 83 ? -12.807 -13.648 -2.587 1.00 0.00 83 GLU A CA 2
ATOM 3182 C C . GLU A 1 83 ? -12.003 -14.221 -1.424 1.00 0.00 83 GLU A C 2
ATOM 3183 O O . GLU A 1 83 ? -11.014 -13.641 -0.974 1.00 0.00 83 GLU A O 2
ATOM 3195 N N . PRO A 1 84 ? -12.435 -15.388 -0.924 1.00 0.00 84 PRO A N 2
ATOM 3196 C CA . PRO A 1 84 ? -11.770 -16.066 0.193 1.00 0.00 84 PRO A CA 2
ATOM 3197 C C . PRO A 1 84 ? -10.407 -16.626 -0.198 1.00 0.00 84 PRO A C 2
ATOM 3198 O O . PRO A 1 84 ? -10.243 -17.184 -1.283 1.00 0.00 84 PRO A O 2
ATOM 3209 N N . ARG A 1 85 ? -9.433 -16.475 0.693 1.00 0.00 85 ARG A N 2
ATOM 3210 C CA . ARG A 1 85 ? -8.083 -16.965 0.440 1.00 0.00 85 ARG A CA 2
ATOM 3211 C C . ARG A 1 85 ? -7.518 -16.364 -0.843 1.00 0.00 85 ARG A C 2
ATOM 3212 O O . ARG A 1 85 ? -6.956 -17.073 -1.679 1.00 0.00 85 ARG A O 2
ATOM 3233 N N . THR A 1 86 ? -7.670 -15.052 -0.993 1.00 0.00 86 THR A N 2
ATOM 3234 C CA . THR A 1 86 ? -7.176 -14.355 -2.174 1.00 0.00 86 THR A CA 2
ATOM 3235 C C . THR A 1 86 ? -6.353 -13.132 -1.787 1.00 0.00 86 THR A C 2
ATOM 3236 O O . THR A 1 86 ? -6.736 -12.368 -0.900 1.00 0.00 86 THR A O 2
ATOM 3247 N N . LEU A 1 87 ? -5.221 -12.951 -2.458 1.00 0.00 87 LEU A N 2
ATOM 3248 C CA . LEU A 1 87 ? -4.342 -11.819 -2.184 1.00 0.00 87 LEU A CA 2
ATOM 3249 C C . LEU A 1 87 ? -4.784 -10.586 -2.967 1.00 0.00 87 LEU A C 2
ATOM 3250 O O . LEU A 1 87 ? -5.202 -10.687 -4.121 1.00 0.00 87 LEU A O 2
ATOM 3266 N N . TYR A 1 88 ? -4.686 -9.423 -2.333 1.00 0.00 88 TYR A N 2
ATOM 3267 C CA . TYR A 1 88 ? -5.075 -8.170 -2.969 1.00 0.00 88 TYR A CA 2
ATOM 3268 C C . TYR A 1 88 ? -4.076 -7.062 -2.648 1.00 0.00 88 TYR A C 2
ATOM 3269 O O . TYR A 1 88 ? -3.945 -6.642 -1.498 1.00 0.00 88 TYR A O 2
ATOM 3287 N N . LYS A 1 89 ? -3.374 -6.593 -3.673 1.00 0.00 89 LYS A N 2
ATOM 3288 C CA . LYS A 1 89 ? -2.388 -5.532 -3.503 1.00 0.00 89 LYS A CA 2
ATOM 3289 C C . LYS A 1 89 ? -3.022 -4.161 -3.713 1.00 0.00 89 LYS A C 2
ATOM 3290 O O . LYS A 1 89 ? -3.755 -3.946 -4.679 1.00 0.00 89 LYS A O 2
ATOM 3309 N N . PHE A 1 90 ? -2.734 -3.236 -2.803 1.00 0.00 90 PHE A N 2
ATOM 3310 C CA . PHE A 1 90 ? -3.276 -1.885 -2.889 1.00 0.00 90 PHE A CA 2
ATOM 3311 C C . PHE A 1 90 ? -2.179 -0.844 -2.684 1.00 0.00 90 PHE A C 2
ATOM 3312 O O . PHE A 1 90 ? -1.210 -1.082 -1.962 1.00 0.00 90 PHE A O 2
ATOM 3329 N N . ARG A 1 91 ? -2.338 0.309 -3.324 1.00 0.00 91 ARG A N 2
ATOM 3330 C CA . ARG A 1 91 ? -1.361 1.385 -3.214 1.00 0.00 91 ARG A CA 2
ATOM 3331 C C . ARG A 1 91 ? -2.025 2.678 -2.748 1.00 0.00 91 ARG A C 2
ATOM 3332 O O . ARG A 1 91 ? -3.009 3.130 -3.336 1.00 0.00 91 ARG A O 2
ATOM 3353 N N . LEU A 1 92 ? -1.483 3.267 -1.688 1.00 0.00 92 LEU A N 2
ATOM 3354 C CA . LEU A 1 92 ? -2.023 4.507 -1.142 1.00 0.00 92 LEU A CA 2
ATOM 3355 C C . LEU A 1 92 ? -1.353 5.720 -1.779 1.00 0.00 92 LEU A C 2
ATOM 3356 O O . LEU A 1 92 ? -0.126 5.796 -1.857 1.00 0.00 92 LEU A O 2
ATOM 3372 N N . LYS A 1 93 ? -2.166 6.668 -2.232 1.00 0.00 93 LYS A N 2
ATOM 3373 C CA . LYS A 1 93 ? -1.654 7.880 -2.860 1.00 0.00 93 LYS A CA 2
ATOM 3374 C C . LYS A 1 93 ? -2.043 9.116 -2.055 1.00 0.00 93 LYS A C 2
ATOM 3375 O O . LYS A 1 93 ? -3.089 9.143 -1.407 1.00 0.00 93 LYS A O 2
ATOM 3394 N N . VAL A 1 94 ? -1.194 10.138 -2.102 1.00 0.00 94 VAL A N 2
ATOM 3395 C CA . VAL A 1 94 ? -1.451 11.378 -1.379 1.00 0.00 94 VAL A CA 2
ATOM 3396 C C . VAL A 1 94 ? -1.025 12.591 -2.199 1.00 0.00 94 VAL A C 2
ATOM 3397 O O . VAL A 1 94 ? -0.047 12.537 -2.946 1.00 0.00 94 VAL A O 2
ATOM 3410 N N . THR A 1 95 ? -1.765 13.686 -2.055 1.00 0.00 95 THR A N 2
ATOM 3411 C CA . THR A 1 95 ? -1.464 14.913 -2.782 1.00 0.00 95 THR A CA 2
ATOM 3412 C C . THR A 1 95 ? -1.716 16.141 -1.916 1.00 0.00 95 THR A C 2
ATOM 3413 O O . THR A 1 95 ? -2.841 16.386 -1.481 1.00 0.00 95 THR A O 2
ATOM 3424 N N . SER A 1 96 ? -0.661 16.912 -1.669 1.00 0.00 96 SER A N 2
ATOM 3425 C CA . SER A 1 96 ? -0.768 18.115 -0.851 1.00 0.00 96 SER A CA 2
ATOM 3426 C C . SER A 1 96 ? -1.717 19.124 -1.491 1.00 0.00 96 SER A C 2
ATOM 3427 O O . SER A 1 96 ? -1.997 19.078 -2.689 1.00 0.00 96 SER A O 2
ATOM 3435 N N . PRO A 1 97 ? -2.224 20.058 -0.673 1.00 0.00 97 PRO A N 2
ATOM 3436 C CA . PRO A 1 97 ? -3.148 21.098 -1.136 1.00 0.00 97 PRO A CA 2
ATOM 3437 C C . PRO A 1 97 ? -2.467 22.119 -2.041 1.00 0.00 97 PRO A C 2
ATOM 3438 O O . PRO A 1 97 ? -3.086 23.093 -2.469 1.00 0.00 97 PRO A O 2
ATOM 3449 N N . SER A 1 98 ? -1.190 21.889 -2.328 1.00 0.00 98 SER A N 2
ATOM 3450 C CA . SER A 1 98 ? -0.423 22.791 -3.179 1.00 0.00 98 SER A CA 2
ATOM 3451 C C . SER A 1 98 ? -0.249 22.203 -4.576 1.00 0.00 98 SER A C 2
ATOM 3452 O O . SER A 1 98 ? -0.230 22.928 -5.569 1.00 0.00 98 SER A O 2
ATOM 3460 N N . GLY A 1 99 ? -0.121 20.881 -4.643 1.00 0.00 99 GLY A N 2
ATOM 3461 C CA . GLY A 1 99 ? 0.051 20.216 -5.921 1.00 0.00 99 GLY A CA 2
ATOM 3462 C C . GLY A 1 99 ? 0.897 18.963 -5.814 1.00 0.00 99 GLY A C 2
ATOM 3463 O O . GLY A 1 99 ? 0.641 17.974 -6.500 1.00 0.00 99 GLY A O 2
ATOM 3467 N N . GLU A 1 100 ? 1.907 19.004 -4.951 1.00 0.00 100 GLU A N 2
ATOM 3468 C CA . GLU A 1 100 ? 2.794 17.863 -4.759 1.00 0.00 100 GLU A CA 2
ATOM 3469 C C . GLU A 1 100 ? 1.997 16.604 -4.431 1.00 0.00 100 GLU A C 2
ATOM 3470 O O . GLU A 1 100 ? 0.911 16.676 -3.856 1.00 0.00 100 GLU A O 2
ATOM 3482 N N . TYR A 1 101 ? 2.545 15.451 -4.801 1.00 0.00 101 TYR A N 2
ATOM 3483 C CA . TYR A 1 101 ? 1.884 14.176 -4.549 1.00 0.00 101 TYR A CA 2
ATOM 3484 C C . TYR A 1 101 ? 2.891 13.029 -4.566 1.00 0.00 101 TYR A C 2
ATOM 3485 O O . TYR A 1 101 ? 3.947 13.125 -5.191 1.00 0.00 101 TYR A O 2
ATOM 3503 N N . GLU A 1 102 ? 2.553 11.944 -3.876 1.00 0.00 102 GLU A N 2
ATOM 3504 C CA . GLU A 1 102 ? 3.427 10.778 -3.812 1.00 0.00 102 GLU A CA 2
ATOM 3505 C C . GLU A 1 102 ? 2.611 9.489 -3.771 1.00 0.00 102 GLU A C 2
ATOM 3506 O O . GLU A 1 102 ? 1.380 9.519 -3.798 1.00 0.00 102 GLU A O 2
ATOM 3518 N N . TYR A 1 103 ? 3.306 8.359 -3.708 1.00 0.00 103 TYR A N 2
ATOM 3519 C CA . TYR A 1 103 ? 2.647 7.058 -3.667 1.00 0.00 103 TYR A CA 2
ATOM 3520 C C . TYR A 1 103 ? 3.216 6.195 -2.545 1.00 0.00 103 TYR A C 2
ATOM 3521 O O . TYR A 1 103 ? 4.373 6.348 -2.154 1.00 0.00 103 TYR A O 2
ATOM 3539 N N . SER A 1 104 ? 2.393 5.287 -2.031 1.00 0.00 104 SER A N 2
ATOM 3540 C CA . SER A 1 104 ? 2.811 4.400 -0.951 1.00 0.00 104 SER A CA 2
ATOM 3541 C C . SER A 1 104 ? 3.228 3.038 -1.498 1.00 0.00 104 SER A C 2
ATOM 3542 O O . SER A 1 104 ? 2.864 2.648 -2.608 1.00 0.00 104 SER A O 2
ATOM 3550 N N . PRO A 1 105 ? 4.010 2.295 -0.700 1.00 0.00 105 PRO A N 2
ATOM 3551 C CA . PRO A 1 105 ? 4.493 0.965 -1.081 1.00 0.00 105 PRO A CA 2
ATOM 3552 C C . PRO A 1 105 ? 3.375 -0.071 -1.114 1.00 0.00 105 PRO A C 2
ATOM 3553 O O . PRO A 1 105 ? 2.720 -0.325 -0.102 1.00 0.00 105 PRO A O 2
ATOM 3564 N N . VAL A 1 106 ? 3.161 -0.668 -2.282 1.00 0.00 106 VAL A N 2
ATOM 3565 C CA . VAL A 1 106 ? 2.123 -1.678 -2.446 1.00 0.00 106 VAL A CA 2
ATOM 3566 C C . VAL A 1 106 ? 2.039 -2.583 -1.222 1.00 0.00 106 VAL A C 2
ATOM 3567 O O . VAL A 1 106 ? 3.059 -2.996 -0.670 1.00 0.00 106 VAL A O 2
ATOM 3580 N N . VAL A 1 107 ? 0.815 -2.889 -0.801 1.00 0.00 107 VAL A N 2
ATOM 3581 C CA . VAL A 1 107 ? 0.597 -3.747 0.357 1.00 0.00 107 VAL A CA 2
ATOM 3582 C C . VAL A 1 107 ? -0.339 -4.901 0.017 1.00 0.00 107 VAL A C 2
ATOM 3583 O O . VAL A 1 107 ? -1.554 -4.725 -0.066 1.00 0.00 107 VAL A O 2
ATOM 3596 N N . SER A 1 108 ? 0.235 -6.084 -0.178 1.00 0.00 108 SER A N 2
ATOM 3597 C CA . SER A 1 108 ? -0.548 -7.268 -0.512 1.00 0.00 108 SER A CA 2
ATOM 3598 C C . SER A 1 108 ? -1.106 -7.924 0.747 1.00 0.00 108 SER A C 2
ATOM 3599 O O . SER A 1 108 ? -0.363 -8.247 1.674 1.00 0.00 108 SER A O 2
ATOM 3607 N N . VAL A 1 109 ? -2.421 -8.117 0.773 1.00 0.00 109 VAL A N 2
ATOM 3608 C CA . VAL A 1 109 ? -3.080 -8.734 1.917 1.00 0.00 109 VAL A CA 2
ATOM 3609 C C . VAL A 1 109 ? -4.031 -9.841 1.473 1.00 0.00 109 VAL A C 2
ATOM 3610 O O . VAL A 1 109 ? -4.896 -9.626 0.625 1.00 0.00 109 VAL A O 2
ATOM 3623 N N . ALA A 1 110 ? -3.863 -11.025 2.052 1.00 0.00 110 ALA A N 2
ATOM 3624 C CA . ALA A 1 110 ? -4.707 -12.165 1.717 1.00 0.00 110 ALA A CA 2
ATOM 3625 C C . ALA A 1 110 ? -5.911 -12.250 2.650 1.00 0.00 110 ALA A C 2
ATOM 3626 O O . ALA A 1 110 ? -5.762 -12.271 3.872 1.00 0.00 110 ALA A O 2
ATOM 3633 N N . THR A 1 111 ? -7.104 -12.296 2.066 1.00 0.00 111 THR A N 2
ATOM 3634 C CA . THR A 1 111 ? -8.333 -12.376 2.845 1.00 0.00 111 THR A CA 2
ATOM 3635 C C . THR A 1 111 ? -8.406 -13.683 3.625 1.00 0.00 111 THR A C 2
ATOM 3636 O O . THR A 1 111 ? -7.511 -14.524 3.534 1.00 0.00 111 THR A O 2
ATOM 3647 N N . THR A 1 112 ? -9.478 -13.850 4.394 1.00 0.00 112 THR A N 2
ATOM 3648 C CA . THR A 1 112 ? -9.667 -15.056 5.191 1.00 0.00 112 THR A CA 2
ATOM 3649 C C . THR A 1 112 ? -10.518 -16.078 4.447 1.00 0.00 112 THR A C 2
ATOM 3650 O O . THR A 1 112 ? -11.022 -15.806 3.357 1.00 0.00 112 THR A O 2
ATOM 3661 N N . ARG A 1 113 ? -10.675 -17.256 5.043 1.00 0.00 113 ARG A N 2
ATOM 3662 C CA . ARG A 1 113 ? -11.466 -18.320 4.436 1.00 0.00 113 ARG A CA 2
ATOM 3663 C C . ARG A 1 113 ? -12.947 -18.147 4.757 1.00 0.00 113 ARG A C 2
ATOM 3664 O O . ARG A 1 113 ? -13.307 -17.650 5.824 1.00 0.00 113 ARG A O 2
ATOM 3685 N N . GLU A 1 114 ? -13.802 -18.561 3.827 1.00 0.00 114 GLU A N 2
ATOM 3686 C CA . GLU A 1 114 ? -15.244 -18.451 4.011 1.00 0.00 114 GLU A CA 2
ATOM 3687 C C . GLU A 1 114 ? -15.820 -19.743 4.583 1.00 0.00 114 GLU A C 2
ATOM 3688 O O . GLU A 1 114 ? -16.751 -19.717 5.388 1.00 0.00 114 GLU A O 2
ATOM 3700 N N . SER A 1 115 ? -15.259 -20.871 4.161 1.00 0.00 115 SER A N 2
ATOM 3701 C CA . SER A 1 115 ? -15.719 -22.174 4.628 1.00 0.00 115 SER A CA 2
ATOM 3702 C C . SER A 1 115 ? -14.577 -22.957 5.267 1.00 0.00 115 SER A C 2
ATOM 3703 O O . SER A 1 115 ? -14.608 -23.261 6.459 1.00 0.00 115 SER A O 2
ATOM 3711 N N . GLY A 1 116 ? -13.567 -23.280 4.465 1.00 0.00 116 GLY A N 2
ATOM 3712 C CA . GLY A 1 116 ? -12.427 -24.024 4.969 1.00 0.00 116 GLY A CA 2
ATOM 3713 C C . GLY A 1 116 ? -12.550 -25.514 4.717 1.00 0.00 116 GLY A C 2
ATOM 3714 O O . GLY A 1 116 ? -13.536 -25.990 4.154 1.00 0.00 116 GLY A O 2
ATOM 3718 N N . PRO A 1 117 ? -11.530 -26.275 5.138 1.00 0.00 117 PRO A N 2
ATOM 3719 C CA . PRO A 1 117 ? -11.504 -27.731 4.964 1.00 0.00 117 PRO A CA 2
ATOM 3720 C C . PRO A 1 117 ? -12.525 -28.438 5.848 1.00 0.00 117 PRO A C 2
ATOM 3721 O O . PRO A 1 117 ? -12.362 -28.511 7.066 1.00 0.00 117 PRO A O 2
ATOM 3732 N N . SER A 1 118 ? -13.579 -28.960 5.227 1.00 0.00 118 SER A N 2
ATOM 3733 C CA . SER A 1 118 ? -14.628 -29.659 5.959 1.00 0.00 118 SER A CA 2
ATOM 3734 C C . SER A 1 118 ? -14.045 -30.798 6.789 1.00 0.00 118 SER A C 2
ATOM 3735 O O . SER A 1 118 ? -13.864 -31.911 6.296 1.00 0.00 118 SER A O 2
ATOM 3743 N N . SER A 1 119 ? -13.754 -30.511 8.054 1.00 0.00 119 SER A N 2
ATOM 3744 C CA . SER A 1 119 ? -13.187 -31.509 8.953 1.00 0.00 119 SER A CA 2
ATOM 3745 C C . SER A 1 119 ? -14.053 -32.766 8.985 1.00 0.00 119 SER A C 2
ATOM 3746 O O . SER A 1 119 ? -15.271 -32.690 9.144 1.00 0.00 119 SER A O 2
ATOM 3754 N N . GLY A 1 120 ? -13.414 -33.921 8.833 1.00 0.00 120 GLY A N 2
ATOM 3755 C CA . GLY A 1 120 ? -14.139 -35.178 8.846 1.00 0.00 120 GLY A CA 2
ATOM 3756 C C . GLY A 1 120 ? -14.217 -35.818 7.474 1.00 0.00 120 GLY A C 2
ATOM 3757 O O . GLY A 1 120 ? -14.317 -35.123 6.463 1.00 0.00 120 GLY A O 2
ATOM 3761 N N . GLY A 1 1 ? 11.311 -11.416 -4.336 1.00 0.00 1 GLY A N 3
ATOM 3762 C CA . GLY A 1 1 ? 11.919 -10.423 -5.203 1.00 0.00 1 GLY A CA 3
ATOM 3763 C C . GLY A 1 1 ? 12.316 -9.166 -4.455 1.00 0.00 1 GLY A C 3
ATOM 3764 O O . GLY A 1 1 ? 12.312 -9.140 -3.225 1.00 0.00 1 GLY A O 3
ATOM 3768 N N . SER A 1 2 ? 12.661 -8.120 -5.200 1.00 0.00 2 SER A N 3
ATOM 3769 C CA . SER A 1 2 ? 13.067 -6.855 -4.600 1.00 0.00 2 SER A CA 3
ATOM 3770 C C . SER A 1 2 ? 12.839 -5.697 -5.566 1.00 0.00 2 SER A C 3
ATOM 3771 O O . SER A 1 2 ? 13.120 -5.806 -6.760 1.00 0.00 2 SER A O 3
ATOM 3779 N N . SER A 1 3 ? 12.328 -4.588 -5.041 1.00 0.00 3 SER A N 3
ATOM 3780 C CA . SER A 1 3 ? 12.058 -3.410 -5.856 1.00 0.00 3 SER A CA 3
ATOM 3781 C C . SER A 1 3 ? 12.797 -2.191 -5.312 1.00 0.00 3 SER A C 3
ATOM 3782 O O . SER A 1 3 ? 13.330 -2.218 -4.204 1.00 0.00 3 SER A O 3
ATOM 3790 N N . GLY A 1 4 ? 12.823 -1.121 -6.101 1.00 0.00 4 GLY A N 3
ATOM 3791 C CA . GLY A 1 4 ? 13.498 0.093 -5.682 1.00 0.00 4 GLY A CA 3
ATOM 3792 C C . GLY A 1 4 ? 13.045 1.309 -6.466 1.00 0.00 4 GLY A C 3
ATOM 3793 O O . GLY A 1 4 ? 12.266 1.191 -7.412 1.00 0.00 4 GLY A O 3
ATOM 3797 N N . SER A 1 5 ? 13.534 2.481 -6.073 1.00 0.00 5 SER A N 3
ATOM 3798 C CA . SER A 1 5 ? 13.170 3.724 -6.743 1.00 0.00 5 SER A CA 3
ATOM 3799 C C . SER A 1 5 ? 14.242 4.133 -7.748 1.00 0.00 5 SER A C 3
ATOM 3800 O O . SER A 1 5 ? 15.316 3.535 -7.804 1.00 0.00 5 SER A O 3
ATOM 3808 N N . SER A 1 6 ? 13.941 5.158 -8.540 1.00 0.00 6 SER A N 3
ATOM 3809 C CA . SER A 1 6 ? 14.877 5.646 -9.546 1.00 0.00 6 SER A CA 3
ATOM 3810 C C . SER A 1 6 ? 14.783 7.163 -9.685 1.00 0.00 6 SER A C 3
ATOM 3811 O O . SER A 1 6 ? 13.838 7.784 -9.201 1.00 0.00 6 SER A O 3
ATOM 3819 N N . GLY A 1 7 ? 15.771 7.752 -10.350 1.00 0.00 7 GLY A N 3
ATOM 3820 C CA . GLY A 1 7 ? 15.782 9.191 -10.542 1.00 0.00 7 GLY A CA 3
ATOM 3821 C C . GLY A 1 7 ? 17.101 9.820 -10.138 1.00 0.00 7 GLY A C 3
ATOM 3822 O O . GLY A 1 7 ? 17.899 9.205 -9.431 1.00 0.00 7 GLY A O 3
ATOM 3826 N N . MET A 1 8 ? 17.332 11.048 -10.590 1.00 0.00 8 MET A N 3
ATOM 3827 C CA . MET A 1 8 ? 18.564 11.759 -10.272 1.00 0.00 8 MET A CA 3
ATOM 3828 C C . MET A 1 8 ? 18.299 12.894 -9.288 1.00 0.00 8 MET A C 3
ATOM 3829 O O . MET A 1 8 ? 18.801 12.883 -8.165 1.00 0.00 8 MET A O 3
ATOM 3843 N N . GLU A 1 9 ? 17.506 13.871 -9.718 1.00 0.00 9 GLU A N 3
ATOM 3844 C CA . GLU A 1 9 ? 17.176 15.013 -8.873 1.00 0.00 9 GLU A CA 3
ATOM 3845 C C . GLU A 1 9 ? 15.864 15.656 -9.316 1.00 0.00 9 GLU A C 3
ATOM 3846 O O . GLU A 1 9 ? 15.573 15.773 -10.506 1.00 0.00 9 GLU A O 3
ATOM 3858 N N . PRO A 1 10 ? 15.054 16.082 -8.336 1.00 0.00 10 PRO A N 3
ATOM 3859 C CA . PRO A 1 10 ? 13.761 16.720 -8.599 1.00 0.00 10 PRO A CA 3
ATOM 3860 C C . PRO A 1 10 ? 13.913 18.109 -9.210 1.00 0.00 10 PRO A C 3
ATOM 3861 O O . PRO A 1 10 ? 14.985 18.712 -9.145 1.00 0.00 10 PRO A O 3
ATOM 3872 N N . HIS A 1 11 ? 12.835 18.611 -9.804 1.00 0.00 11 HIS A N 3
ATOM 3873 C CA . HIS A 1 11 ? 12.849 19.930 -10.426 1.00 0.00 11 HIS A CA 3
ATOM 3874 C C . HIS A 1 11 ? 13.203 21.008 -9.406 1.00 0.00 11 HIS A C 3
ATOM 3875 O O . HIS A 1 11 ? 13.369 20.725 -8.219 1.00 0.00 11 HIS A O 3
ATOM 3890 N N . LYS A 1 12 ? 13.319 22.245 -9.876 1.00 0.00 12 LYS A N 3
ATOM 3891 C CA . LYS A 1 12 ? 13.653 23.367 -9.006 1.00 0.00 12 LYS A CA 3
ATOM 3892 C C . LYS A 1 12 ? 13.035 23.185 -7.623 1.00 0.00 12 LYS A C 3
ATOM 3893 O O . LYS A 1 12 ? 13.726 23.272 -6.608 1.00 0.00 12 LYS A O 3
ATOM 3912 N N . VAL A 1 13 ? 11.731 22.930 -7.591 1.00 0.00 13 VAL A N 3
ATOM 3913 C CA . VAL A 1 13 ? 11.022 22.733 -6.332 1.00 0.00 13 VAL A CA 3
ATOM 3914 C C . VAL A 1 13 ? 11.075 21.274 -5.894 1.00 0.00 13 VAL A C 3
ATOM 3915 O O . VAL A 1 13 ? 10.962 20.363 -6.715 1.00 0.00 13 VAL A O 3
ATOM 3928 N N . VAL A 1 14 ? 11.247 21.058 -4.593 1.00 0.00 14 VAL A N 3
ATOM 3929 C CA . VAL A 1 14 ? 11.313 19.709 -4.044 1.00 0.00 14 VAL A CA 3
ATOM 3930 C C . VAL A 1 14 ? 9.932 19.216 -3.629 1.00 0.00 14 VAL A C 3
ATOM 3931 O O . VAL A 1 14 ? 9.289 19.773 -2.738 1.00 0.00 14 VAL A O 3
ATOM 3944 N N . PRO A 1 15 ? 9.462 18.147 -4.287 1.00 0.00 15 PRO A N 3
ATOM 3945 C CA . PRO A 1 15 ? 8.152 17.554 -4.002 1.00 0.00 15 PRO A CA 3
ATOM 3946 C C . PRO A 1 15 ? 8.113 16.858 -2.646 1.00 0.00 15 PRO A C 3
ATOM 3947 O O . PRO A 1 15 ? 9.153 16.615 -2.032 1.00 0.00 15 PRO A O 3
ATOM 3958 N N . LEU A 1 16 ? 6.909 16.540 -2.184 1.00 0.00 16 LEU A N 3
ATOM 3959 C CA . LEU A 1 16 ? 6.735 15.871 -0.900 1.00 0.00 16 LEU A CA 3
ATOM 3960 C C . LEU A 1 16 ? 7.323 14.464 -0.934 1.00 0.00 16 LEU A C 3
ATOM 3961 O O . LEU A 1 16 ? 7.669 13.951 -1.998 1.00 0.00 16 LEU A O 3
ATOM 3977 N N . SER A 1 17 ? 7.431 13.844 0.237 1.00 0.00 17 SER A N 3
ATOM 3978 C CA . SER A 1 17 ? 7.979 12.497 0.341 1.00 0.00 17 SER A CA 3
ATOM 3979 C C . SER A 1 17 ? 6.905 11.450 0.058 1.00 0.00 17 SER A C 3
ATOM 3980 O O . SER A 1 17 ? 5.713 11.703 0.236 1.00 0.00 17 SER A O 3
ATOM 3988 N N . LYS A 1 18 ? 7.336 10.274 -0.384 1.00 0.00 18 LYS A N 3
ATOM 3989 C CA . LYS A 1 18 ? 6.414 9.187 -0.691 1.00 0.00 18 LYS A CA 3
ATOM 3990 C C . LYS A 1 18 ? 5.627 8.775 0.549 1.00 0.00 18 LYS A C 3
ATOM 3991 O O . LYS A 1 18 ? 6.169 8.660 1.649 1.00 0.00 18 LYS A O 3
ATOM 4010 N N . PRO A 1 19 ? 4.317 8.545 0.370 1.00 0.00 19 PRO A N 3
ATOM 4011 C CA . PRO A 1 19 ? 3.428 8.139 1.463 1.00 0.00 19 PRO A CA 3
ATOM 4012 C C . PRO A 1 19 ? 3.712 6.721 1.946 1.00 0.00 19 PRO A C 3
ATOM 4013 O O . PRO A 1 19 ? 4.156 5.869 1.175 1.00 0.00 19 PRO A O 3
ATOM 4024 N N . HIS A 1 20 ? 3.453 6.473 3.226 1.00 0.00 20 HIS A N 3
ATOM 4025 C CA . HIS A 1 20 ? 3.680 5.156 3.811 1.00 0.00 20 HIS A CA 3
ATOM 4026 C C . HIS A 1 20 ? 2.517 4.217 3.502 1.00 0.00 20 HIS A C 3
ATOM 4027 O O . HIS A 1 20 ? 1.404 4.647 3.198 1.00 0.00 20 HIS A O 3
ATOM 4042 N N . PRO A 1 21 ? 2.779 2.904 3.582 1.00 0.00 21 PRO A N 3
ATOM 4043 C CA . PRO A 1 21 ? 1.767 1.878 3.315 1.00 0.00 21 PRO A CA 3
ATOM 4044 C C . PRO A 1 21 ? 0.692 1.828 4.395 1.00 0.00 21 PRO A C 3
ATOM 4045 O O . PRO A 1 21 ? 0.976 1.897 5.591 1.00 0.00 21 PRO A O 3
ATOM 4056 N N . PRO A 1 22 ? -0.573 1.706 3.967 1.00 0.00 22 PRO A N 3
ATOM 4057 C CA . PRO A 1 22 ? -1.716 1.643 4.883 1.00 0.00 22 PRO A CA 3
ATOM 4058 C C . PRO A 1 22 ? -1.754 0.341 5.675 1.00 0.00 22 PRO A C 3
ATOM 4059 O O . PRO A 1 22 ? -1.374 -0.716 5.170 1.00 0.00 22 PRO A O 3
ATOM 4070 N N . VAL A 1 23 ? -2.216 0.422 6.919 1.00 0.00 23 VAL A N 3
ATOM 4071 C CA . VAL A 1 23 ? -2.305 -0.751 7.780 1.00 0.00 23 VAL A CA 3
ATOM 4072 C C . VAL A 1 23 ? -3.588 -1.530 7.515 1.00 0.00 23 VAL A C 3
ATOM 4073 O O . VAL A 1 23 ? -4.576 -0.976 7.033 1.00 0.00 23 VAL A O 3
ATOM 4086 N N . VAL A 1 24 ? -3.566 -2.821 7.834 1.00 0.00 24 VAL A N 3
ATOM 4087 C CA . VAL A 1 24 ? -4.728 -3.678 7.633 1.00 0.00 24 VAL A CA 3
ATOM 4088 C C . VAL A 1 24 ? -5.326 -4.115 8.966 1.00 0.00 24 VAL A C 3
ATOM 4089 O O . VAL A 1 24 ? -4.728 -4.903 9.697 1.00 0.00 24 VAL A O 3
ATOM 4102 N N . GLY A 1 25 ? -6.511 -3.598 9.275 1.00 0.00 25 GLY A N 3
ATOM 4103 C CA . GLY A 1 25 ? -7.171 -3.948 10.519 1.00 0.00 25 GLY A CA 3
ATOM 4104 C C . GLY A 1 25 ? -7.968 -5.232 10.412 1.00 0.00 25 GLY A C 3
ATOM 4105 O O . GLY A 1 25 ? -7.417 -6.326 10.536 1.00 0.00 25 GLY A O 3
ATOM 4109 N N . LYS A 1 26 ? -9.271 -5.101 10.183 1.00 0.00 26 LYS A N 3
ATOM 4110 C CA . LYS A 1 26 ? -10.147 -6.260 10.059 1.00 0.00 26 LYS A CA 3
ATOM 4111 C C . LYS A 1 26 ? -9.957 -6.944 8.709 1.00 0.00 26 LYS A C 3
ATOM 4112 O O . LYS A 1 26 ? -10.042 -6.305 7.661 1.00 0.00 26 LYS A O 3
ATOM 4131 N N . VAL A 1 27 ? -9.700 -8.248 8.743 1.00 0.00 27 VAL A N 3
ATOM 4132 C CA . VAL A 1 27 ? -9.501 -9.020 7.522 1.00 0.00 27 VAL A CA 3
ATOM 4133 C C . VAL A 1 27 ? -10.609 -10.051 7.336 1.00 0.00 27 VAL A C 3
ATOM 4134 O O . VAL A 1 27 ? -10.570 -11.133 7.923 1.00 0.00 27 VAL A O 3
ATOM 4147 N N . THR A 1 28 ? -11.597 -9.709 6.516 1.00 0.00 28 THR A N 3
ATOM 4148 C CA . THR A 1 28 ? -12.717 -10.604 6.253 1.00 0.00 28 THR A CA 3
ATOM 4149 C C . THR A 1 28 ? -12.592 -11.250 4.878 1.00 0.00 28 THR A C 3
ATOM 4150 O O . THR A 1 28 ? -11.996 -10.680 3.964 1.00 0.00 28 THR A O 3
ATOM 4161 N N . HIS A 1 29 ? -13.159 -12.445 4.737 1.00 0.00 29 HIS A N 3
ATOM 4162 C CA . HIS A 1 29 ? -13.113 -13.169 3.472 1.00 0.00 29 HIS A CA 3
ATOM 4163 C C . HIS A 1 29 ? -14.060 -12.543 2.453 1.00 0.00 29 HIS A C 3
ATOM 4164 O O . HIS A 1 29 ? -14.220 -13.053 1.343 1.00 0.00 29 HIS A O 3
ATOM 4179 N N . HIS A 1 30 ? -14.687 -11.435 2.836 1.00 0.00 30 HIS A N 3
ATOM 4180 C CA . HIS A 1 30 ? -15.619 -10.740 1.956 1.00 0.00 30 HIS A CA 3
ATOM 4181 C C . HIS A 1 30 ? -15.207 -9.282 1.772 1.00 0.00 30 HIS A C 3
ATOM 4182 O O . HIS A 1 30 ? -15.830 -8.543 1.009 1.00 0.00 30 HIS A O 3
ATOM 4197 N N . SER A 1 31 ? -14.156 -8.876 2.475 1.00 0.00 31 SER A N 3
ATOM 4198 C CA . SER A 1 31 ? -13.664 -7.505 2.393 1.00 0.00 31 SER A CA 3
ATOM 4199 C C . SER A 1 31 ? -12.385 -7.337 3.207 1.00 0.00 31 SER A C 3
ATOM 4200 O O . SER A 1 31 ? -12.021 -8.208 3.998 1.00 0.00 31 SER A O 3
ATOM 4208 N N . ILE A 1 32 ? -11.709 -6.211 3.008 1.00 0.00 32 ILE A N 3
ATOM 4209 C CA . ILE A 1 32 ? -10.471 -5.927 3.724 1.00 0.00 32 ILE A CA 3
ATOM 4210 C C . ILE A 1 32 ? -10.488 -4.522 4.316 1.00 0.00 32 ILE A C 3
ATOM 4211 O O . ILE A 1 32 ? -10.730 -3.544 3.610 1.00 0.00 32 ILE A O 3
ATOM 4227 N N . GLU A 1 33 ? -10.228 -4.431 5.617 1.00 0.00 33 GLU A N 3
ATOM 4228 C CA . GLU A 1 33 ? -10.213 -3.144 6.303 1.00 0.00 33 GLU A CA 3
ATOM 4229 C C . GLU A 1 33 ? -8.839 -2.489 6.200 1.00 0.00 33 GLU A C 3
ATOM 4230 O O . GLU A 1 33 ? -7.810 -3.155 6.321 1.00 0.00 33 GLU A O 3
ATOM 4242 N N . LEU A 1 34 ? -8.830 -1.179 5.975 1.00 0.00 34 LEU A N 3
ATOM 4243 C CA . LEU A 1 34 ? -7.583 -0.432 5.855 1.00 0.00 34 LEU A CA 3
ATOM 4244 C C . LEU A 1 34 ? -7.692 0.923 6.547 1.00 0.00 34 LEU A C 3
ATOM 4245 O O . LEU A 1 34 ? -8.737 1.571 6.504 1.00 0.00 34 LEU A O 3
ATOM 4261 N N . TYR A 1 35 ? -6.604 1.346 7.181 1.00 0.00 35 TYR A N 3
ATOM 4262 C CA . TYR A 1 35 ? -6.577 2.624 7.882 1.00 0.00 35 TYR A CA 3
ATOM 4263 C C . TYR A 1 35 ? -5.162 3.193 7.923 1.00 0.00 35 TYR A C 3
ATOM 4264 O O . TYR A 1 35 ? -4.225 2.526 8.363 1.00 0.00 35 TYR A O 3
ATOM 4282 N N . TRP A 1 36 ? -5.015 4.430 7.462 1.00 0.00 36 TRP A N 3
ATOM 4283 C CA . TRP A 1 36 ? -3.715 5.090 7.446 1.00 0.00 36 TRP A CA 3
ATOM 4284 C C . TRP A 1 36 ? -3.776 6.430 8.171 1.00 0.00 36 TRP A C 3
ATOM 4285 O O . TRP A 1 36 ? -2.921 7.293 7.973 1.00 0.00 36 TRP A O 3
ATOM 4306 N N . ASP A 1 37 ? -4.791 6.597 9.012 1.00 0.00 37 ASP A N 3
ATOM 4307 C CA . ASP A 1 37 ? -4.962 7.832 9.768 1.00 0.00 37 ASP A CA 3
ATOM 4308 C C . ASP A 1 37 ? -3.708 8.152 10.577 1.00 0.00 37 ASP A C 3
ATOM 4309 O O . ASP A 1 37 ? -3.418 9.315 10.859 1.00 0.00 37 ASP A O 3
ATOM 4318 N N . LEU A 1 38 ? -2.969 7.113 10.948 1.00 0.00 38 LEU A N 3
ATOM 4319 C CA . LEU A 1 38 ? -1.746 7.283 11.725 1.00 0.00 38 LEU A CA 3
ATOM 4320 C C . LEU A 1 38 ? -0.954 8.491 11.237 1.00 0.00 38 LEU A C 3
ATOM 4321 O O . LEU A 1 38 ? -0.535 9.332 12.032 1.00 0.00 38 LEU A O 3
ATOM 4337 N N . GLU A 1 39 ? -0.754 8.571 9.925 1.00 0.00 39 GLU A N 3
ATOM 4338 C CA . GLU A 1 39 ? -0.013 9.678 9.332 1.00 0.00 39 GLU A CA 3
ATOM 4339 C C . GLU A 1 39 ? -0.692 11.011 9.634 1.00 0.00 39 GLU A C 3
ATOM 4340 O O . GLU A 1 39 ? -0.062 11.938 10.140 1.00 0.00 39 GLU A O 3
ATOM 4352 N N . GLN A 1 40 ? -1.980 11.096 9.318 1.00 0.00 40 GLN A N 3
ATOM 4353 C CA . GLN A 1 40 ? -2.745 12.316 9.554 1.00 0.00 40 GLN A CA 3
ATOM 4354 C C . GLN A 1 40 ? -3.092 12.463 11.032 1.00 0.00 40 GLN A C 3
ATOM 4355 O O . GLN A 1 40 ? -4.245 12.703 11.389 1.00 0.00 40 GLN A O 3
ATOM 4369 N N . LYS A 1 41 ? -2.086 12.317 11.888 1.00 0.00 41 LYS A N 3
ATOM 4370 C CA . LYS A 1 41 ? -2.284 12.434 13.328 1.00 0.00 41 LYS A CA 3
ATOM 4371 C C . LYS A 1 41 ? -2.057 13.869 13.793 1.00 0.00 41 LYS A C 3
ATOM 4372 O O . LYS A 1 41 ? -1.614 14.104 14.917 1.00 0.00 41 LYS A O 3
ATOM 4391 N N . GLU A 1 42 ? -2.363 14.825 12.921 1.00 0.00 42 GLU A N 3
ATOM 4392 C CA . GLU A 1 42 ? -2.192 16.236 13.245 1.00 0.00 42 GLU A CA 3
ATOM 4393 C C . GLU A 1 42 ? -3.518 16.985 13.132 1.00 0.00 42 GLU A C 3
ATOM 4394 O O . GLU A 1 42 ? -4.367 16.646 12.307 1.00 0.00 42 GLU A O 3
ATOM 4406 N N . LYS A 1 43 ? -3.687 18.004 13.967 1.00 0.00 43 LYS A N 3
ATOM 4407 C CA . LYS A 1 43 ? -4.908 18.803 13.962 1.00 0.00 43 LYS A CA 3
ATOM 4408 C C . LYS A 1 43 ? -5.093 19.505 12.621 1.00 0.00 43 LYS A C 3
ATOM 4409 O O . LYS A 1 43 ? -4.126 19.961 12.010 1.00 0.00 43 LYS A O 3
ATOM 4428 N N . ARG A 1 44 ? -6.340 19.590 12.170 1.00 0.00 44 ARG A N 3
ATOM 4429 C CA . ARG A 1 44 ? -6.651 20.238 10.901 1.00 0.00 44 ARG A CA 3
ATOM 4430 C C . ARG A 1 44 ? -7.019 21.704 11.115 1.00 0.00 44 ARG A C 3
ATOM 4431 O O . ARG A 1 44 ? -8.191 22.075 11.049 1.00 0.00 44 ARG A O 3
ATOM 4452 N N . GLN A 1 45 ? -6.010 22.530 11.371 1.00 0.00 45 GLN A N 3
ATOM 4453 C CA . GLN A 1 45 ? -6.229 23.954 11.595 1.00 0.00 45 GLN A CA 3
ATOM 4454 C C . GLN A 1 45 ? -7.044 24.566 10.461 1.00 0.00 45 GLN A C 3
ATOM 4455 O O . GLN A 1 45 ? -8.212 24.911 10.638 1.00 0.00 45 GLN A O 3
ATOM 4469 N N . GLY A 1 46 ? -6.420 24.697 9.294 1.00 0.00 46 GLY A N 3
ATOM 4470 C CA . GLY A 1 46 ? -7.103 25.267 8.148 1.00 0.00 46 GLY A CA 3
ATOM 4471 C C . GLY A 1 46 ? -8.401 24.551 7.831 1.00 0.00 46 GLY A C 3
ATOM 4472 O O . GLY A 1 46 ? -8.724 23.517 8.416 1.00 0.00 46 GLY A O 3
ATOM 4476 N N . PRO A 1 47 ? -9.172 25.107 6.884 1.00 0.00 47 PRO A N 3
ATOM 4477 C CA . PRO A 1 47 ? -10.456 24.532 6.470 1.00 0.00 47 PRO A CA 3
ATOM 4478 C C . PRO A 1 47 ? -10.285 23.225 5.703 1.00 0.00 47 PRO A C 3
ATOM 4479 O O . PRO A 1 47 ? -9.165 22.817 5.397 1.00 0.00 47 PRO A O 3
ATOM 4490 N N . GLN A 1 48 ? -11.402 22.575 5.394 1.00 0.00 48 GLN A N 3
ATOM 4491 C CA . GLN A 1 48 ? -11.374 21.314 4.662 1.00 0.00 48 GLN A CA 3
ATOM 4492 C C . GLN A 1 48 ? -10.581 21.454 3.367 1.00 0.00 48 GLN A C 3
ATOM 4493 O O . GLN A 1 48 ? -9.842 20.549 2.980 1.00 0.00 48 GLN A O 3
ATOM 4507 N N . GLU A 1 49 ? -10.740 22.594 2.701 1.00 0.00 49 GLU A N 3
ATOM 4508 C CA . GLU A 1 49 ? -10.039 22.851 1.449 1.00 0.00 49 GLU A CA 3
ATOM 4509 C C . GLU A 1 49 ? -8.528 22.759 1.642 1.00 0.00 49 GLU A C 3
ATOM 4510 O O . GLU A 1 49 ? -7.784 22.529 0.689 1.00 0.00 49 GLU A O 3
ATOM 4522 N N . GLN A 1 50 ? -8.084 22.940 2.881 1.00 0.00 50 GLN A N 3
ATOM 4523 C CA . GLN A 1 50 ? -6.663 22.879 3.199 1.00 0.00 50 GLN A CA 3
ATOM 4524 C C . GLN A 1 50 ? -6.264 21.475 3.643 1.00 0.00 50 GLN A C 3
ATOM 4525 O O . GLN A 1 50 ? -5.218 21.284 4.264 1.00 0.00 50 GLN A O 3
ATOM 4539 N N . TRP A 1 51 ? -7.103 20.498 3.320 1.00 0.00 51 TRP A N 3
ATOM 4540 C CA . TRP A 1 51 ? -6.838 19.111 3.686 1.00 0.00 51 TRP A CA 3
ATOM 4541 C C . TRP A 1 51 ? -6.148 18.370 2.545 1.00 0.00 51 TRP A C 3
ATOM 4542 O O . TRP A 1 51 ? -6.144 18.832 1.404 1.00 0.00 51 TRP A O 3
ATOM 4563 N N . LEU A 1 52 ? -5.566 17.218 2.861 1.00 0.00 52 LEU A N 3
ATOM 4564 C CA . LEU A 1 52 ? -4.874 16.412 1.862 1.00 0.00 52 LEU A CA 3
ATOM 4565 C C . LEU A 1 52 ? -5.795 15.337 1.294 1.00 0.00 52 LEU A C 3
ATOM 4566 O O . LEU A 1 52 ? -6.712 14.872 1.971 1.00 0.00 52 LEU A O 3
ATOM 4582 N N . ARG A 1 53 ? -5.544 14.947 0.049 1.00 0.00 53 ARG A N 3
ATOM 4583 C CA . ARG A 1 53 ? -6.351 13.926 -0.608 1.00 0.00 53 ARG A CA 3
ATOM 4584 C C . ARG A 1 53 ? -5.672 12.562 -0.530 1.00 0.00 53 ARG A C 3
ATOM 4585 O O . ARG A 1 53 ? -4.445 12.465 -0.565 1.00 0.00 53 ARG A O 3
ATOM 4606 N N . PHE A 1 54 ? -6.477 11.510 -0.423 1.00 0.00 54 PHE A N 3
ATOM 4607 C CA . PHE A 1 54 ? -5.954 10.152 -0.338 1.00 0.00 54 PHE A CA 3
ATOM 4608 C C . PHE A 1 54 ? -6.670 9.231 -1.321 1.00 0.00 54 PHE A C 3
ATOM 4609 O O . PHE A 1 54 ? -7.887 9.058 -1.253 1.00 0.00 54 PHE A O 3
ATOM 4626 N N . SER A 1 55 ? -5.906 8.641 -2.235 1.00 0.00 55 SER A N 3
ATOM 4627 C CA . SER A 1 55 ? -6.467 7.741 -3.236 1.00 0.00 55 SER A CA 3
ATOM 4628 C C . SER A 1 55 ? -5.906 6.332 -3.074 1.00 0.00 55 SER A C 3
ATOM 4629 O O . SER A 1 55 ? -4.707 6.150 -2.859 1.00 0.00 55 SER A O 3
ATOM 4637 N N . ILE A 1 56 ? -6.782 5.338 -3.178 1.00 0.00 56 ILE A N 3
ATOM 4638 C CA . ILE A 1 56 ? -6.375 3.944 -3.044 1.00 0.00 56 ILE A CA 3
ATOM 4639 C C . ILE A 1 56 ? -6.563 3.188 -4.355 1.00 0.00 56 ILE A C 3
ATOM 4640 O O . ILE A 1 56 ? -7.641 3.213 -4.947 1.00 0.00 56 ILE A O 3
ATOM 4656 N N . GLU A 1 57 ? -5.507 2.515 -4.801 1.00 0.00 57 GLU A N 3
ATOM 4657 C CA . GLU A 1 57 ? -5.557 1.751 -6.041 1.00 0.00 57 GLU A CA 3
ATOM 4658 C C . GLU A 1 57 ? -5.480 0.253 -5.761 1.00 0.00 57 GLU A C 3
ATOM 4659 O O . GLU A 1 57 ? -5.262 -0.165 -4.624 1.00 0.00 57 GLU A O 3
ATOM 4671 N N . GLU A 1 58 ? -5.663 -0.549 -6.805 1.00 0.00 58 GLU A N 3
ATOM 4672 C CA . GLU A 1 58 ? -5.616 -2.000 -6.671 1.00 0.00 58 GLU A CA 3
ATOM 4673 C C . GLU A 1 58 ? -5.084 -2.648 -7.946 1.00 0.00 58 GLU A C 3
ATOM 4674 O O . GLU A 1 58 ? -5.534 -2.334 -9.047 1.00 0.00 58 GLU A O 3
ATOM 4686 N N . GLU A 1 59 ? -4.123 -3.553 -7.787 1.00 0.00 59 GLU A N 3
ATOM 4687 C CA . GLU A 1 59 ? -3.529 -4.244 -8.925 1.00 0.00 59 GLU A CA 3
ATOM 4688 C C . GLU A 1 59 ? -4.374 -5.447 -9.333 1.00 0.00 59 GLU A C 3
ATOM 4689 O O . GLU A 1 59 ? -5.058 -6.048 -8.504 1.00 0.00 59 GLU A O 3
ATOM 4701 N N . ASP A 1 60 ? -4.322 -5.792 -10.615 1.00 0.00 60 ASP A N 3
ATOM 4702 C CA . ASP A 1 60 ? -5.082 -6.923 -11.134 1.00 0.00 60 ASP A CA 3
ATOM 4703 C C . ASP A 1 60 ? -4.159 -8.093 -11.462 1.00 0.00 60 ASP A C 3
ATOM 4704 O O . ASP A 1 60 ? -3.118 -7.934 -12.101 1.00 0.00 60 ASP A O 3
ATOM 4713 N N . PRO A 1 61 ? -4.546 -9.296 -11.015 1.00 0.00 61 PRO A N 3
ATOM 4714 C CA . PRO A 1 61 ? -3.767 -10.516 -11.249 1.00 0.00 61 PRO A CA 3
ATOM 4715 C C . PRO A 1 61 ? -3.787 -10.945 -12.712 1.00 0.00 61 PRO A C 3
ATOM 4716 O O . PRO A 1 61 ? -2.944 -11.726 -13.153 1.00 0.00 61 PRO A O 3
ATOM 4727 N N . LYS A 1 62 ? -4.755 -10.428 -13.462 1.00 0.00 62 LYS A N 3
ATOM 4728 C CA . LYS A 1 62 ? -4.884 -10.756 -14.877 1.00 0.00 62 LYS A CA 3
ATOM 4729 C C . LYS A 1 62 ? -4.428 -9.590 -15.749 1.00 0.00 62 LYS A C 3
ATOM 4730 O O . LYS A 1 62 ? -3.968 -9.787 -16.873 1.00 0.00 62 LYS A O 3
ATOM 4749 N N . MET A 1 63 ? -4.559 -8.377 -15.223 1.00 0.00 63 MET A N 3
ATOM 4750 C CA . MET A 1 63 ? -4.158 -7.180 -15.953 1.00 0.00 63 MET A CA 3
ATOM 4751 C C . MET A 1 63 ? -2.870 -6.599 -15.379 1.00 0.00 63 MET A C 3
ATOM 4752 O O . MET A 1 63 ? -2.343 -5.608 -15.887 1.00 0.00 63 MET A O 3
ATOM 4766 N N . HIS A 1 64 ? -2.367 -7.221 -14.318 1.00 0.00 64 HIS A N 3
ATOM 4767 C CA . HIS A 1 64 ? -1.139 -6.766 -13.675 1.00 0.00 64 HIS A CA 3
ATOM 4768 C C . HIS A 1 64 ? -1.070 -5.242 -13.654 1.00 0.00 64 HIS A C 3
ATOM 4769 O O . HIS A 1 64 ? 0.014 -4.660 -13.631 1.00 0.00 64 HIS A O 3
ATOM 4784 N N . SER A 1 65 ? -2.235 -4.601 -13.663 1.00 0.00 65 SER A N 3
ATOM 4785 C CA . SER A 1 65 ? -2.307 -3.145 -13.649 1.00 0.00 65 SER A CA 3
ATOM 4786 C C . SER A 1 65 ? -3.086 -2.650 -12.434 1.00 0.00 65 SER A C 3
ATOM 4787 O O . SER A 1 65 ? -3.933 -3.362 -11.895 1.00 0.00 65 SER A O 3
ATOM 4795 N N . TYR A 1 66 ? -2.793 -1.426 -12.010 1.00 0.00 66 TYR A N 3
ATOM 4796 C CA . TYR A 1 66 ? -3.464 -0.836 -10.858 1.00 0.00 66 TYR A CA 3
ATOM 4797 C C . TYR A 1 66 ? -4.645 0.023 -11.296 1.00 0.00 66 TYR A C 3
ATOM 4798 O O . TYR A 1 66 ? -4.710 0.473 -12.439 1.00 0.00 66 TYR A O 3
ATOM 4816 N N . GLY A 1 67 ? -5.579 0.248 -10.377 1.00 0.00 67 GLY A N 3
ATOM 4817 C CA . GLY A 1 67 ? -6.746 1.053 -10.686 1.00 0.00 67 GLY A CA 3
ATOM 4818 C C . GLY A 1 67 ? -7.323 1.733 -9.460 1.00 0.00 67 GLY A C 3
ATOM 4819 O O . GLY A 1 67 ? -7.453 1.116 -8.402 1.00 0.00 67 GLY A O 3
ATOM 4823 N N . VAL A 1 68 ? -7.668 3.009 -9.600 1.00 0.00 68 VAL A N 3
ATOM 4824 C CA . VAL A 1 68 ? -8.233 3.774 -8.495 1.00 0.00 68 VAL A CA 3
ATOM 4825 C C . VAL A 1 68 ? -9.551 3.169 -8.025 1.00 0.00 68 VAL A C 3
ATOM 4826 O O . VAL A 1 68 ? -10.555 3.213 -8.737 1.00 0.00 68 VAL A O 3
ATOM 4839 N N . ILE A 1 69 ? -9.541 2.605 -6.822 1.00 0.00 69 ILE A N 3
ATOM 4840 C CA . ILE A 1 69 ? -10.737 1.992 -6.256 1.00 0.00 69 ILE A CA 3
ATOM 4841 C C . ILE A 1 69 ? -11.478 2.968 -5.349 1.00 0.00 69 ILE A C 3
ATOM 4842 O O . ILE A 1 69 ? -12.706 2.940 -5.261 1.00 0.00 69 ILE A O 3
ATOM 4858 N N . TYR A 1 70 ? -10.724 3.832 -4.677 1.00 0.00 70 TYR A N 3
ATOM 4859 C CA . TYR A 1 70 ? -11.310 4.817 -3.776 1.00 0.00 70 TYR A CA 3
ATOM 4860 C C . TYR A 1 70 ? -10.605 6.164 -3.909 1.00 0.00 70 TYR A C 3
ATOM 4861 O O . TYR A 1 70 ? -9.393 6.226 -4.121 1.00 0.00 70 TYR A O 3
ATOM 4879 N N . THR A 1 71 ? -11.372 7.242 -3.782 1.00 0.00 71 THR A N 3
ATOM 4880 C CA . THR A 1 71 ? -10.824 8.588 -3.888 1.00 0.00 71 THR A CA 3
ATOM 4881 C C . THR A 1 71 ? -11.616 9.573 -3.036 1.00 0.00 71 THR A C 3
ATOM 4882 O O . THR A 1 71 ? -12.791 9.829 -3.297 1.00 0.00 71 THR A O 3
ATOM 4893 N N . GLY A 1 72 ? -10.964 10.125 -2.017 1.00 0.00 72 GLY A N 3
ATOM 4894 C CA . GLY A 1 72 ? -11.624 11.077 -1.143 1.00 0.00 72 GLY A CA 3
ATOM 4895 C C . GLY A 1 72 ? -10.662 11.742 -0.179 1.00 0.00 72 GLY A C 3
ATOM 4896 O O . GLY A 1 72 ? -9.478 11.895 -0.479 1.00 0.00 72 GLY A O 3
ATOM 4900 N N . TYR A 1 73 ? -11.171 12.140 0.982 1.00 0.00 73 TYR A N 3
ATOM 4901 C CA . TYR A 1 73 ? -10.350 12.796 1.992 1.00 0.00 73 TYR A CA 3
ATOM 4902 C C . TYR A 1 73 ? -10.405 12.039 3.316 1.00 0.00 73 TYR A C 3
ATOM 4903 O O . TYR A 1 73 ? -10.202 12.617 4.383 1.00 0.00 73 TYR A O 3
ATOM 4921 N N . ALA A 1 74 ? -10.681 10.742 3.236 1.00 0.00 74 ALA A N 3
ATOM 4922 C CA . ALA A 1 74 ? -10.761 9.903 4.426 1.00 0.00 74 ALA A CA 3
ATOM 4923 C C . ALA A 1 74 ? -9.447 9.168 4.669 1.00 0.00 74 ALA A C 3
ATOM 4924 O O . ALA A 1 74 ? -8.526 9.234 3.853 1.00 0.00 74 ALA A O 3
ATOM 4931 N N . THR A 1 75 ? -9.366 8.466 5.795 1.00 0.00 75 THR A N 3
ATOM 4932 C CA . THR A 1 75 ? -8.165 7.720 6.146 1.00 0.00 75 THR A CA 3
ATOM 4933 C C . THR A 1 75 ? -8.426 6.218 6.130 1.00 0.00 75 THR A C 3
ATOM 4934 O O . THR A 1 75 ? -7.535 5.427 5.821 1.00 0.00 75 THR A O 3
ATOM 4945 N N . ARG A 1 76 ? -9.653 5.833 6.465 1.00 0.00 76 ARG A N 3
ATOM 4946 C CA . ARG A 1 76 ? -10.031 4.425 6.489 1.00 0.00 76 ARG A CA 3
ATOM 4947 C C . ARG A 1 76 ? -10.654 4.006 5.161 1.00 0.00 76 ARG A C 3
ATOM 4948 O O . ARG A 1 76 ? -11.209 4.832 4.436 1.00 0.00 76 ARG A O 3
ATOM 4969 N N . HIS A 1 77 ? -10.558 2.717 4.848 1.00 0.00 77 HIS A N 3
ATOM 4970 C CA . HIS A 1 77 ? -11.113 2.188 3.607 1.00 0.00 77 HIS A CA 3
ATOM 4971 C C . HIS A 1 77 ? -11.273 0.673 3.686 1.00 0.00 77 HIS A C 3
ATOM 4972 O O . HIS A 1 77 ? -10.293 -0.058 3.828 1.00 0.00 77 HIS A O 3
ATOM 4987 N N . VAL A 1 78 ? -12.515 0.209 3.594 1.00 0.00 78 VAL A N 3
ATOM 4988 C CA . VAL A 1 78 ? -12.803 -1.219 3.655 1.00 0.00 78 VAL A CA 3
ATOM 4989 C C . VAL A 1 78 ? -13.181 -1.762 2.281 1.00 0.00 78 VAL A C 3
ATOM 4990 O O . VAL A 1 78 ? -14.323 -1.633 1.842 1.00 0.00 78 VAL A O 3
ATOM 5003 N N . VAL A 1 79 ? -12.212 -2.372 1.606 1.00 0.00 79 VAL A N 3
ATOM 5004 C CA . VAL A 1 79 ? -12.442 -2.938 0.281 1.00 0.00 79 VAL A CA 3
ATOM 5005 C C . VAL A 1 79 ? -13.468 -4.064 0.335 1.00 0.00 79 VAL A C 3
ATOM 5006 O O . VAL A 1 79 ? -13.228 -5.106 0.943 1.00 0.00 79 VAL A O 3
ATOM 5019 N N . GLU A 1 80 ? -14.612 -3.845 -0.305 1.00 0.00 80 GLU A N 3
ATOM 5020 C CA . GLU A 1 80 ? -15.676 -4.842 -0.329 1.00 0.00 80 GLU A CA 3
ATOM 5021 C C . GLU A 1 80 ? -15.598 -5.690 -1.596 1.00 0.00 80 GLU A C 3
ATOM 5022 O O . GLU A 1 80 ? -14.678 -5.543 -2.399 1.00 0.00 80 GLU A O 3
ATOM 5034 N N . GLY A 1 81 ? -16.571 -6.580 -1.766 1.00 0.00 81 GLY A N 3
ATOM 5035 C CA . GLY A 1 81 ? -16.594 -7.440 -2.936 1.00 0.00 81 GLY A CA 3
ATOM 5036 C C . GLY A 1 81 ? -15.299 -8.206 -3.117 1.00 0.00 81 GLY A C 3
ATOM 5037 O O . GLY A 1 81 ? -14.690 -8.167 -4.188 1.00 0.00 81 GLY A O 3
ATOM 5041 N N . LEU A 1 82 ? -14.874 -8.904 -2.070 1.00 0.00 82 LEU A N 3
ATOM 5042 C CA . LEU A 1 82 ? -13.641 -9.682 -2.118 1.00 0.00 82 LEU A CA 3
ATOM 5043 C C . LEU A 1 82 ? -13.933 -11.174 -1.986 1.00 0.00 82 LEU A C 3
ATOM 5044 O O . LEU A 1 82 ? -15.006 -11.567 -1.530 1.00 0.00 82 LEU A O 3
ATOM 5060 N N . GLU A 1 83 ? -12.970 -11.998 -2.386 1.00 0.00 83 GLU A N 3
ATOM 5061 C CA . GLU A 1 83 ? -13.124 -13.446 -2.311 1.00 0.00 83 GLU A CA 3
ATOM 5062 C C . GLU A 1 83 ? -12.300 -14.022 -1.163 1.00 0.00 83 GLU A C 3
ATOM 5063 O O . GLU A 1 83 ? -11.312 -13.435 -0.719 1.00 0.00 83 GLU A O 3
ATOM 5075 N N . PRO A 1 84 ? -12.714 -15.198 -0.669 1.00 0.00 84 PRO A N 3
ATOM 5076 C CA . PRO A 1 84 ? -12.029 -15.879 0.433 1.00 0.00 84 PRO A CA 3
ATOM 5077 C C . PRO A 1 84 ? -10.665 -16.422 0.021 1.00 0.00 84 PRO A C 3
ATOM 5078 O O . PRO A 1 84 ? -10.510 -16.977 -1.067 1.00 0.00 84 PRO A O 3
ATOM 5089 N N . ARG A 1 85 ? -9.679 -16.258 0.896 1.00 0.00 85 ARG A N 3
ATOM 5090 C CA . ARG A 1 85 ? -8.327 -16.731 0.622 1.00 0.00 85 ARG A CA 3
ATOM 5091 C C . ARG A 1 85 ? -7.819 -16.183 -0.708 1.00 0.00 85 ARG A C 3
ATOM 5092 O O . ARG A 1 85 ? -7.332 -16.932 -1.556 1.00 0.00 85 ARG A O 3
ATOM 5113 N N . THR A 1 86 ? -7.935 -14.870 -0.885 1.00 0.00 86 THR A N 3
ATOM 5114 C CA . THR A 1 86 ? -7.490 -14.222 -2.111 1.00 0.00 86 THR A CA 3
ATOM 5115 C C . THR A 1 86 ? -6.636 -12.996 -1.806 1.00 0.00 86 THR A C 3
ATOM 5116 O O . THR A 1 86 ? -7.020 -12.143 -1.005 1.00 0.00 86 THR A O 3
ATOM 5127 N N . LEU A 1 87 ? -5.476 -12.914 -2.450 1.00 0.00 87 LEU A N 3
ATOM 5128 C CA . LEU A 1 87 ? -4.567 -11.791 -2.248 1.00 0.00 87 LEU A CA 3
ATOM 5129 C C . LEU A 1 87 ? -5.086 -10.538 -2.946 1.00 0.00 87 LEU A C 3
ATOM 5130 O O . LEU A 1 87 ? -5.647 -10.612 -4.040 1.00 0.00 87 LEU A O 3
ATOM 5146 N N . TYR A 1 88 ? -4.893 -9.389 -2.309 1.00 0.00 88 TYR A N 3
ATOM 5147 C CA . TYR A 1 88 ? -5.341 -8.119 -2.868 1.00 0.00 88 TYR A CA 3
ATOM 5148 C C . TYR A 1 88 ? -4.332 -7.011 -2.583 1.00 0.00 88 TYR A C 3
ATOM 5149 O O . TYR A 1 88 ? -4.115 -6.634 -1.431 1.00 0.00 88 TYR A O 3
ATOM 5167 N N . LYS A 1 89 ? -3.718 -6.493 -3.641 1.00 0.00 89 LYS A N 3
ATOM 5168 C CA . LYS A 1 89 ? -2.732 -5.427 -3.508 1.00 0.00 89 LYS A CA 3
ATOM 5169 C C . LYS A 1 89 ? -3.399 -4.057 -3.584 1.00 0.00 89 LYS A C 3
ATOM 5170 O O . LYS A 1 89 ? -4.374 -3.870 -4.312 1.00 0.00 89 LYS A O 3
ATOM 5189 N N . PHE A 1 90 ? -2.867 -3.102 -2.828 1.00 0.00 90 PHE A N 3
ATOM 5190 C CA . PHE A 1 90 ? -3.411 -1.749 -2.810 1.00 0.00 90 PHE A CA 3
ATOM 5191 C C . PHE A 1 90 ? -2.303 -0.721 -2.598 1.00 0.00 90 PHE A C 3
ATOM 5192 O O . PHE A 1 90 ? -1.280 -1.013 -1.980 1.00 0.00 90 PHE A O 3
ATOM 5209 N N . ARG A 1 91 ? -2.516 0.484 -3.117 1.00 0.00 91 ARG A N 3
ATOM 5210 C CA . ARG A 1 91 ? -1.537 1.556 -2.986 1.00 0.00 91 ARG A CA 3
ATOM 5211 C C . ARG A 1 91 ? -2.159 2.785 -2.331 1.00 0.00 91 ARG A C 3
ATOM 5212 O O . ARG A 1 91 ? -3.344 3.068 -2.515 1.00 0.00 91 ARG A O 3
ATOM 5233 N N . LEU A 1 92 ? -1.354 3.512 -1.564 1.00 0.00 92 LEU A N 3
ATOM 5234 C CA . LEU A 1 92 ? -1.825 4.711 -0.880 1.00 0.00 92 LEU A CA 3
ATOM 5235 C C . LEU A 1 92 ? -1.225 5.966 -1.505 1.00 0.00 92 LEU A C 3
ATOM 5236 O O . LEU A 1 92 ? -0.024 6.216 -1.393 1.00 0.00 92 LEU A O 3
ATOM 5252 N N . LYS A 1 93 ? -2.068 6.755 -2.162 1.00 0.00 93 LYS A N 3
ATOM 5253 C CA . LYS A 1 93 ? -1.623 7.987 -2.803 1.00 0.00 93 LYS A CA 3
ATOM 5254 C C . LYS A 1 93 ? -2.010 9.205 -1.969 1.00 0.00 93 LYS A C 3
ATOM 5255 O O . LYS A 1 93 ? -3.073 9.232 -1.348 1.00 0.00 93 LYS A O 3
ATOM 5274 N N . VAL A 1 94 ? -1.142 10.211 -1.960 1.00 0.00 94 VAL A N 3
ATOM 5275 C CA . VAL A 1 94 ? -1.395 11.432 -1.205 1.00 0.00 94 VAL A CA 3
ATOM 5276 C C . VAL A 1 94 ? -0.975 12.665 -1.998 1.00 0.00 94 VAL A C 3
ATOM 5277 O O . VAL A 1 94 ? 0.073 12.675 -2.644 1.00 0.00 94 VAL A O 3
ATOM 5290 N N . THR A 1 95 ? -1.801 13.706 -1.945 1.00 0.00 95 THR A N 3
ATOM 5291 C CA . THR A 1 95 ? -1.516 14.945 -2.658 1.00 0.00 95 THR A CA 3
ATOM 5292 C C . THR A 1 95 ? -1.549 16.142 -1.715 1.00 0.00 95 THR A C 3
ATOM 5293 O O . THR A 1 95 ? -2.610 16.532 -1.228 1.00 0.00 95 THR A O 3
ATOM 5304 N N . SER A 1 96 ? -0.380 16.722 -1.461 1.00 0.00 96 SER A N 3
ATOM 5305 C CA . SER A 1 96 ? -0.275 17.874 -0.574 1.00 0.00 96 SER A CA 3
ATOM 5306 C C . SER A 1 96 ? -1.219 18.988 -1.015 1.00 0.00 96 SER A C 3
ATOM 5307 O O . SER A 1 96 ? -1.648 19.054 -2.167 1.00 0.00 96 SER A O 3
ATOM 5315 N N . PRO A 1 97 ? -1.553 19.886 -0.076 1.00 0.00 97 PRO A N 3
ATOM 5316 C CA . PRO A 1 97 ? -2.449 21.015 -0.344 1.00 0.00 97 PRO A CA 3
ATOM 5317 C C . PRO A 1 97 ? -1.812 22.058 -1.255 1.00 0.00 97 PRO A C 3
ATOM 5318 O O . PRO A 1 97 ? -2.409 23.097 -1.537 1.00 0.00 97 PRO A O 3
ATOM 5329 N N . SER A 1 98 ? -0.597 21.774 -1.713 1.00 0.00 98 SER A N 3
ATOM 5330 C CA . SER A 1 98 ? 0.122 22.690 -2.590 1.00 0.00 98 SER A CA 3
ATOM 5331 C C . SER A 1 98 ? 0.026 22.238 -4.044 1.00 0.00 98 SER A C 3
ATOM 5332 O O . SER A 1 98 ? -0.010 23.059 -4.960 1.00 0.00 98 SER A O 3
ATOM 5340 N N . GLY A 1 99 ? -0.016 20.925 -4.248 1.00 0.00 99 GLY A N 3
ATOM 5341 C CA . GLY A 1 99 ? -0.108 20.385 -5.592 1.00 0.00 99 GLY A CA 3
ATOM 5342 C C . GLY A 1 99 ? 0.705 19.116 -5.764 1.00 0.00 99 GLY A C 3
ATOM 5343 O O . GLY A 1 99 ? 0.417 18.303 -6.641 1.00 0.00 99 GLY A O 3
ATOM 5347 N N . GLU A 1 100 ? 1.722 18.949 -4.925 1.00 0.00 100 GLU A N 3
ATOM 5348 C CA . GLU A 1 100 ? 2.580 17.771 -4.991 1.00 0.00 100 GLU A CA 3
ATOM 5349 C C . GLU A 1 100 ? 1.824 16.522 -4.546 1.00 0.00 100 GLU A C 3
ATOM 5350 O O . GLU A 1 100 ? 0.861 16.605 -3.784 1.00 0.00 100 GLU A O 3
ATOM 5362 N N . TYR A 1 101 ? 2.268 15.367 -5.029 1.00 0.00 101 TYR A N 3
ATOM 5363 C CA . TYR A 1 101 ? 1.632 14.101 -4.684 1.00 0.00 101 TYR A CA 3
ATOM 5364 C C . TYR A 1 101 ? 2.594 12.934 -4.892 1.00 0.00 101 TYR A C 3
ATOM 5365 O O . TYR A 1 101 ? 3.564 13.042 -5.641 1.00 0.00 101 TYR A O 3
ATOM 5383 N N . GLU A 1 102 ? 2.315 11.820 -4.224 1.00 0.00 102 GLU A N 3
ATOM 5384 C CA . GLU A 1 102 ? 3.154 10.633 -4.336 1.00 0.00 102 GLU A CA 3
ATOM 5385 C C . GLU A 1 102 ? 2.339 9.365 -4.098 1.00 0.00 102 GLU A C 3
ATOM 5386 O O . GLU A 1 102 ? 1.152 9.428 -3.777 1.00 0.00 102 GLU A O 3
ATOM 5398 N N . TYR A 1 103 ? 2.984 8.215 -4.259 1.00 0.00 103 TYR A N 3
ATOM 5399 C CA . TYR A 1 103 ? 2.319 6.932 -4.065 1.00 0.00 103 TYR A CA 3
ATOM 5400 C C . TYR A 1 103 ? 3.079 6.070 -3.062 1.00 0.00 103 TYR A C 3
ATOM 5401 O O . TYR A 1 103 ? 4.299 6.176 -2.934 1.00 0.00 103 TYR A O 3
ATOM 5419 N N . SER A 1 104 ? 2.349 5.216 -2.352 1.00 0.00 104 SER A N 3
ATOM 5420 C CA . SER A 1 104 ? 2.952 4.337 -1.357 1.00 0.00 104 SER A CA 3
ATOM 5421 C C . SER A 1 104 ? 3.276 2.974 -1.962 1.00 0.00 104 SER A C 3
ATOM 5422 O O . SER A 1 104 ? 2.808 2.619 -3.044 1.00 0.00 104 SER A O 3
ATOM 5430 N N . PRO A 1 105 ? 4.098 2.191 -1.247 1.00 0.00 105 PRO A N 3
ATOM 5431 C CA . PRO A 1 105 ? 4.503 0.854 -1.692 1.00 0.00 105 PRO A CA 3
ATOM 5432 C C . PRO A 1 105 ? 3.353 -0.145 -1.648 1.00 0.00 105 PRO A C 3
ATOM 5433 O O . PRO A 1 105 ? 2.790 -0.413 -0.586 1.00 0.00 105 PRO A O 3
ATOM 5444 N N . VAL A 1 106 ? 3.008 -0.695 -2.808 1.00 0.00 106 VAL A N 3
ATOM 5445 C CA . VAL A 1 106 ? 1.925 -1.667 -2.901 1.00 0.00 106 VAL A CA 3
ATOM 5446 C C . VAL A 1 106 ? 1.866 -2.546 -1.657 1.00 0.00 106 VAL A C 3
ATOM 5447 O O . VAL A 1 106 ? 2.898 -2.964 -1.130 1.00 0.00 106 VAL A O 3
ATOM 5460 N N . VAL A 1 107 ? 0.653 -2.824 -1.191 1.00 0.00 107 VAL A N 3
ATOM 5461 C CA . VAL A 1 107 ? 0.459 -3.655 -0.009 1.00 0.00 107 VAL A CA 3
ATOM 5462 C C . VAL A 1 107 ? -0.455 -4.837 -0.313 1.00 0.00 107 VAL A C 3
ATOM 5463 O O . VAL A 1 107 ? -1.674 -4.687 -0.394 1.00 0.00 107 VAL A O 3
ATOM 5476 N N . SER A 1 108 ? 0.143 -6.012 -0.479 1.00 0.00 108 SER A N 3
ATOM 5477 C CA . SER A 1 108 ? -0.617 -7.221 -0.777 1.00 0.00 108 SER A CA 3
ATOM 5478 C C . SER A 1 108 ? -1.129 -7.870 0.506 1.00 0.00 108 SER A C 3
ATOM 5479 O O . SER A 1 108 ? -0.356 -8.162 1.419 1.00 0.00 108 SER A O 3
ATOM 5487 N N . VAL A 1 109 ? -2.438 -8.095 0.566 1.00 0.00 109 VAL A N 3
ATOM 5488 C CA . VAL A 1 109 ? -3.054 -8.711 1.735 1.00 0.00 109 VAL A CA 3
ATOM 5489 C C . VAL A 1 109 ? -4.041 -9.798 1.327 1.00 0.00 109 VAL A C 3
ATOM 5490 O O . VAL A 1 109 ? -4.913 -9.576 0.488 1.00 0.00 109 VAL A O 3
ATOM 5503 N N . ALA A 1 110 ? -3.897 -10.976 1.926 1.00 0.00 110 ALA A N 3
ATOM 5504 C CA . ALA A 1 110 ? -4.778 -12.098 1.627 1.00 0.00 110 ALA A CA 3
ATOM 5505 C C . ALA A 1 110 ? -5.904 -12.200 2.650 1.00 0.00 110 ALA A C 3
ATOM 5506 O O . ALA A 1 110 ? -5.658 -12.319 3.851 1.00 0.00 110 ALA A O 3
ATOM 5513 N N . THR A 1 111 ? -7.142 -12.152 2.167 1.00 0.00 111 THR A N 3
ATOM 5514 C CA . THR A 1 111 ? -8.307 -12.237 3.039 1.00 0.00 111 THR A CA 3
ATOM 5515 C C . THR A 1 111 ? -8.372 -13.590 3.739 1.00 0.00 111 THR A C 3
ATOM 5516 O O . THR A 1 111 ? -7.511 -14.447 3.538 1.00 0.00 111 THR A O 3
ATOM 5527 N N . THR A 1 112 ? -9.399 -13.777 4.562 1.00 0.00 112 THR A N 3
ATOM 5528 C CA . THR A 1 112 ? -9.576 -15.025 5.292 1.00 0.00 112 THR A CA 3
ATOM 5529 C C . THR A 1 112 ? -10.522 -15.965 4.553 1.00 0.00 112 THR A C 3
ATOM 5530 O O . THR A 1 112 ? -11.037 -15.630 3.487 1.00 0.00 112 THR A O 3
ATOM 5541 N N . ARG A 1 113 ? -10.746 -17.143 5.127 1.00 0.00 113 ARG A N 3
ATOM 5542 C CA . ARG A 1 113 ? -11.630 -18.131 4.521 1.00 0.00 113 ARG A CA 3
ATOM 5543 C C . ARG A 1 113 ? -13.079 -17.894 4.938 1.00 0.00 113 ARG A C 3
ATOM 5544 O O . ARG A 1 113 ? -13.344 -17.328 5.998 1.00 0.00 113 ARG A O 3
ATOM 5565 N N . GLU A 1 114 ? -14.010 -18.329 4.096 1.00 0.00 114 GLU A N 3
ATOM 5566 C CA . GLU A 1 114 ? -15.431 -18.162 4.378 1.00 0.00 114 GLU A CA 3
ATOM 5567 C C . GLU A 1 114 ? -15.975 -19.353 5.161 1.00 0.00 114 GLU A C 3
ATOM 5568 O O . GLU A 1 114 ? -17.108 -19.784 4.949 1.00 0.00 114 GLU A O 3
ATOM 5580 N N . SER A 1 115 ? -15.158 -19.881 6.067 1.00 0.00 115 SER A N 3
ATOM 5581 C CA . SER A 1 115 ? -15.554 -21.025 6.879 1.00 0.00 115 SER A CA 3
ATOM 5582 C C . SER A 1 115 ? -17.020 -20.919 7.290 1.00 0.00 115 SER A C 3
ATOM 5583 O O . SER A 1 115 ? -17.369 -20.161 8.194 1.00 0.00 115 SER A O 3
ATOM 5591 N N . GLY A 1 116 ? -17.874 -21.685 6.618 1.00 0.00 116 GLY A N 3
ATOM 5592 C CA . GLY A 1 116 ? -19.291 -21.662 6.926 1.00 0.00 116 GLY A CA 3
ATOM 5593 C C . GLY A 1 116 ? -19.677 -22.704 7.957 1.00 0.00 116 GLY A C 3
ATOM 5594 O O . GLY A 1 116 ? -18.957 -23.676 8.189 1.00 0.00 116 GLY A O 3
ATOM 5598 N N . PRO A 1 117 ? -20.839 -22.507 8.598 1.00 0.00 117 PRO A N 3
ATOM 5599 C CA . PRO A 1 117 ? -21.345 -23.426 9.621 1.00 0.00 117 PRO A CA 3
ATOM 5600 C C . PRO A 1 117 ? -21.784 -24.763 9.034 1.00 0.00 117 PRO A C 3
ATOM 5601 O O . PRO A 1 117 ? -22.114 -25.695 9.766 1.00 0.00 117 PRO A O 3
ATOM 5612 N N . SER A 1 118 ? -21.785 -24.849 7.707 1.00 0.00 118 SER A N 3
ATOM 5613 C CA . SER A 1 118 ? -22.187 -26.071 7.021 1.00 0.00 118 SER A CA 3
ATOM 5614 C C . SER A 1 118 ? -21.653 -27.303 7.747 1.00 0.00 118 SER A C 3
ATOM 5615 O O . SER A 1 118 ? -22.414 -28.194 8.123 1.00 0.00 118 SER A O 3
ATOM 5623 N N . SER A 1 119 ? -20.339 -27.344 7.940 1.00 0.00 119 SER A N 3
ATOM 5624 C CA . SER A 1 119 ? -19.701 -28.467 8.617 1.00 0.00 119 SER A CA 3
ATOM 5625 C C . SER A 1 119 ? -20.104 -28.515 10.088 1.00 0.00 119 SER A C 3
ATOM 5626 O O . SER A 1 119 ? -20.409 -27.488 10.693 1.00 0.00 119 SER A O 3
ATOM 5634 N N . GLY A 1 120 ? -20.105 -29.717 10.656 1.00 0.00 120 GLY A N 3
ATOM 5635 C CA . GLY A 1 120 ? -20.473 -29.878 12.051 1.00 0.00 120 GLY A CA 3
ATOM 5636 C C . GLY A 1 120 ? -19.988 -31.192 12.630 1.00 0.00 120 GLY A C 3
ATOM 5637 O O . GLY A 1 120 ? -19.041 -31.220 13.416 1.00 0.00 120 GLY A O 3
ATOM 5641 N N . GLY A 1 1 ? 19.832 15.247 13.142 1.00 0.00 1 GLY A N 4
ATOM 5642 C CA . GLY A 1 1 ? 19.084 14.089 12.688 1.00 0.00 1 GLY A CA 4
ATOM 5643 C C . GLY A 1 1 ? 19.660 13.486 11.423 1.00 0.00 1 GLY A C 4
ATOM 5644 O O . GLY A 1 1 ? 20.133 12.349 11.428 1.00 0.00 1 GLY A O 4
ATOM 5648 N N . SER A 1 2 ? 19.620 14.248 10.334 1.00 0.00 2 SER A N 4
ATOM 5649 C CA . SER A 1 2 ? 20.137 13.779 9.054 1.00 0.00 2 SER A CA 4
ATOM 5650 C C . SER A 1 2 ? 21.643 13.546 9.129 1.00 0.00 2 SER A C 4
ATOM 5651 O O . SER A 1 2 ? 22.343 14.182 9.917 1.00 0.00 2 SER A O 4
ATOM 5659 N N . SER A 1 3 ? 22.135 12.628 8.303 1.00 0.00 3 SER A N 4
ATOM 5660 C CA . SER A 1 3 ? 23.557 12.307 8.277 1.00 0.00 3 SER A CA 4
ATOM 5661 C C . SER A 1 3 ? 23.951 11.689 6.939 1.00 0.00 3 SER A C 4
ATOM 5662 O O . SER A 1 3 ? 23.376 10.690 6.510 1.00 0.00 3 SER A O 4
ATOM 5670 N N . GLY A 1 4 ? 24.937 12.293 6.282 1.00 0.00 4 GLY A N 4
ATOM 5671 C CA . GLY A 1 4 ? 25.391 11.790 4.999 1.00 0.00 4 GLY A CA 4
ATOM 5672 C C . GLY A 1 4 ? 25.744 12.903 4.032 1.00 0.00 4 GLY A C 4
ATOM 5673 O O . GLY A 1 4 ? 24.906 13.745 3.712 1.00 0.00 4 GLY A O 4
ATOM 5677 N N . SER A 1 5 ? 26.989 12.908 3.567 1.00 0.00 5 SER A N 4
ATOM 5678 C CA . SER A 1 5 ? 27.453 13.929 2.635 1.00 0.00 5 SER A CA 4
ATOM 5679 C C . SER A 1 5 ? 26.513 14.039 1.438 1.00 0.00 5 SER A C 4
ATOM 5680 O O . SER A 1 5 ? 26.045 13.031 0.908 1.00 0.00 5 SER A O 4
ATOM 5688 N N . SER A 1 6 ? 26.242 15.270 1.018 1.00 0.00 6 SER A N 4
ATOM 5689 C CA . SER A 1 6 ? 25.355 15.514 -0.114 1.00 0.00 6 SER A CA 4
ATOM 5690 C C . SER A 1 6 ? 25.659 14.553 -1.259 1.00 0.00 6 SER A C 4
ATOM 5691 O O . SER A 1 6 ? 26.797 14.458 -1.718 1.00 0.00 6 SER A O 4
ATOM 5699 N N . GLY A 1 7 ? 24.633 13.843 -1.716 1.00 0.00 7 GLY A N 4
ATOM 5700 C CA . GLY A 1 7 ? 24.810 12.898 -2.804 1.00 0.00 7 GLY A CA 4
ATOM 5701 C C . GLY A 1 7 ? 23.754 13.050 -3.881 1.00 0.00 7 GLY A C 4
ATOM 5702 O O . GLY A 1 7 ? 23.963 13.755 -4.869 1.00 0.00 7 GLY A O 4
ATOM 5706 N N . MET A 1 8 ? 22.619 12.387 -3.693 1.00 0.00 8 MET A N 4
ATOM 5707 C CA . MET A 1 8 ? 21.527 12.451 -4.657 1.00 0.00 8 MET A CA 4
ATOM 5708 C C . MET A 1 8 ? 20.472 13.462 -4.218 1.00 0.00 8 MET A C 4
ATOM 5709 O O . MET A 1 8 ? 20.105 13.517 -3.045 1.00 0.00 8 MET A O 4
ATOM 5723 N N . GLU A 1 9 ? 19.989 14.258 -5.167 1.00 0.00 9 GLU A N 4
ATOM 5724 C CA . GLU A 1 9 ? 18.977 15.266 -4.875 1.00 0.00 9 GLU A CA 4
ATOM 5725 C C . GLU A 1 9 ? 18.122 15.551 -6.106 1.00 0.00 9 GLU A C 4
ATOM 5726 O O . GLU A 1 9 ? 18.606 15.574 -7.238 1.00 0.00 9 GLU A O 4
ATOM 5738 N N . PRO A 1 10 ? 16.818 15.772 -5.882 1.00 0.00 10 PRO A N 4
ATOM 5739 C CA . PRO A 1 10 ? 15.867 16.059 -6.960 1.00 0.00 10 PRO A CA 4
ATOM 5740 C C . PRO A 1 10 ? 16.094 17.432 -7.583 1.00 0.00 10 PRO A C 4
ATOM 5741 O O . PRO A 1 10 ? 17.024 18.148 -7.211 1.00 0.00 10 PRO A O 4
ATOM 5752 N N . HIS A 1 11 ? 15.237 17.795 -8.532 1.00 0.00 11 HIS A N 4
ATOM 5753 C CA . HIS A 1 11 ? 15.343 19.085 -9.206 1.00 0.00 11 HIS A CA 4
ATOM 5754 C C . HIS A 1 11 ? 15.162 20.232 -8.216 1.00 0.00 11 HIS A C 4
ATOM 5755 O O . HIS A 1 11 ? 14.837 20.013 -7.048 1.00 0.00 11 HIS A O 4
ATOM 5770 N N . LYS A 1 12 ? 15.374 21.455 -8.690 1.00 0.00 12 LYS A N 4
ATOM 5771 C CA . LYS A 1 12 ? 15.234 22.637 -7.848 1.00 0.00 12 LYS A CA 4
ATOM 5772 C C . LYS A 1 12 ? 14.152 22.429 -6.793 1.00 0.00 12 LYS A C 4
ATOM 5773 O O . LYS A 1 12 ? 14.413 22.523 -5.594 1.00 0.00 12 LYS A O 4
ATOM 5792 N N . VAL A 1 13 ? 12.936 22.144 -7.249 1.00 0.00 13 VAL A N 4
ATOM 5793 C CA . VAL A 1 13 ? 11.814 21.920 -6.344 1.00 0.00 13 VAL A CA 4
ATOM 5794 C C . VAL A 1 13 ? 11.859 20.517 -5.750 1.00 0.00 13 VAL A C 4
ATOM 5795 O O . VAL A 1 13 ? 12.107 19.539 -6.456 1.00 0.00 13 VAL A O 4
ATOM 5808 N N . VAL A 1 14 ? 11.618 20.424 -4.446 1.00 0.00 14 VAL A N 4
ATOM 5809 C CA . VAL A 1 14 ? 11.629 19.140 -3.755 1.00 0.00 14 VAL A CA 4
ATOM 5810 C C . VAL A 1 14 ? 10.218 18.708 -3.375 1.00 0.00 14 VAL A C 4
ATOM 5811 O O . VAL A 1 14 ? 9.499 19.407 -2.660 1.00 0.00 14 VAL A O 4
ATOM 5824 N N . PRO A 1 15 ? 9.809 17.528 -3.863 1.00 0.00 15 PRO A N 4
ATOM 5825 C CA . PRO A 1 15 ? 8.480 16.975 -3.586 1.00 0.00 15 PRO A CA 4
ATOM 5826 C C . PRO A 1 15 ? 8.324 16.539 -2.133 1.00 0.00 15 PRO A C 4
ATOM 5827 O O . PRO A 1 15 ? 9.306 16.432 -1.398 1.00 0.00 15 PRO A O 4
ATOM 5838 N N . LEU A 1 16 ? 7.084 16.289 -1.726 1.00 0.00 16 LEU A N 4
ATOM 5839 C CA . LEU A 1 16 ? 6.800 15.864 -0.359 1.00 0.00 16 LEU A CA 4
ATOM 5840 C C . LEU A 1 16 ? 7.282 14.437 -0.121 1.00 0.00 16 LEU A C 4
ATOM 5841 O O . LEU A 1 16 ? 7.640 13.727 -1.061 1.00 0.00 16 LEU A O 4
ATOM 5857 N N . SER A 1 17 ? 7.288 14.022 1.142 1.00 0.00 17 SER A N 4
ATOM 5858 C CA . SER A 1 17 ? 7.728 12.680 1.504 1.00 0.00 17 SER A CA 4
ATOM 5859 C C . SER A 1 17 ? 6.672 11.643 1.131 1.00 0.00 17 SER A C 4
ATOM 5860 O O . SER A 1 17 ? 5.480 11.841 1.367 1.00 0.00 17 SER A O 4
ATOM 5868 N N . LYS A 1 18 ? 7.119 10.536 0.547 1.00 0.00 18 LYS A N 4
ATOM 5869 C CA . LYS A 1 18 ? 6.215 9.466 0.142 1.00 0.00 18 LYS A CA 4
ATOM 5870 C C . LYS A 1 18 ? 5.347 9.015 1.312 1.00 0.00 18 LYS A C 4
ATOM 5871 O O . LYS A 1 18 ? 5.801 8.920 2.453 1.00 0.00 18 LYS A O 4
ATOM 5890 N N . PRO A 1 19 ? 4.068 8.728 1.025 1.00 0.00 19 PRO A N 4
ATOM 5891 C CA . PRO A 1 19 ? 3.111 8.280 2.041 1.00 0.00 19 PRO A CA 4
ATOM 5892 C C . PRO A 1 19 ? 3.416 6.874 2.544 1.00 0.00 19 PRO A C 4
ATOM 5893 O O . PRO A 1 19 ? 4.067 6.085 1.858 1.00 0.00 19 PRO A O 4
ATOM 5904 N N . HIS A 1 20 ? 2.941 6.565 3.747 1.00 0.00 20 HIS A N 4
ATOM 5905 C CA . HIS A 1 20 ? 3.162 5.252 4.342 1.00 0.00 20 HIS A CA 4
ATOM 5906 C C . HIS A 1 20 ? 2.047 4.285 3.955 1.00 0.00 20 HIS A C 4
ATOM 5907 O O . HIS A 1 20 ? 0.938 4.687 3.601 1.00 0.00 20 HIS A O 4
ATOM 5922 N N . PRO A 1 21 ? 2.346 2.979 4.021 1.00 0.00 21 PRO A N 4
ATOM 5923 C CA . PRO A 1 21 ? 1.382 1.928 3.681 1.00 0.00 21 PRO A CA 4
ATOM 5924 C C . PRO A 1 21 ? 0.255 1.822 4.703 1.00 0.00 21 PRO A C 4
ATOM 5925 O O . PRO A 1 21 ? 0.468 1.926 5.911 1.00 0.00 21 PRO A O 4
ATOM 5936 N N . PRO A 1 22 ? -0.975 1.611 4.209 1.00 0.00 22 PRO A N 4
ATOM 5937 C CA . PRO A 1 22 ? -2.160 1.486 5.063 1.00 0.00 22 PRO A CA 4
ATOM 5938 C C . PRO A 1 22 ? -2.156 0.194 5.873 1.00 0.00 22 PRO A C 4
ATOM 5939 O O . PRO A 1 22 ? -1.634 -0.828 5.429 1.00 0.00 22 PRO A O 4
ATOM 5950 N N . VAL A 1 23 ? -2.744 0.247 7.065 1.00 0.00 23 VAL A N 4
ATOM 5951 C CA . VAL A 1 23 ? -2.810 -0.920 7.936 1.00 0.00 23 VAL A CA 4
ATOM 5952 C C . VAL A 1 23 ? -4.083 -1.721 7.687 1.00 0.00 23 VAL A C 4
ATOM 5953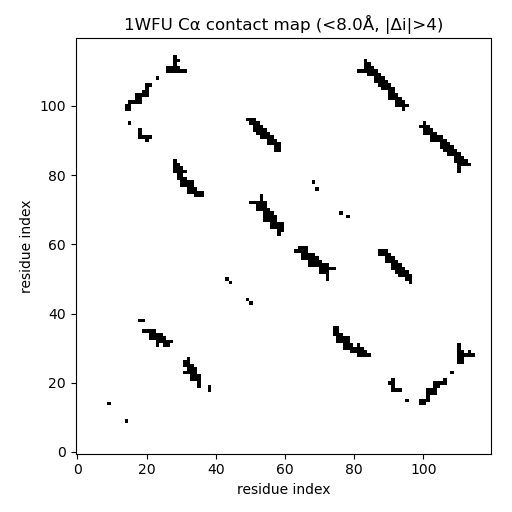 O O . VAL A 1 23 ? -5.078 -1.188 7.194 1.00 0.00 23 VAL A O 4
ATOM 5966 N N . VAL A 1 24 ? -4.045 -3.004 8.032 1.00 0.00 24 VAL A N 4
ATOM 5967 C CA . VAL A 1 24 ? -5.197 -3.879 7.847 1.00 0.00 24 VAL A CA 4
ATOM 5968 C C . VAL A 1 24 ? -5.768 -4.326 9.188 1.00 0.00 24 VAL A C 4
ATOM 5969 O O . VAL A 1 24 ? -5.278 -5.275 9.798 1.00 0.00 24 VAL A O 4
ATOM 5982 N N . GLY A 1 25 ? -6.809 -3.634 9.642 1.00 0.00 25 GLY A N 4
ATOM 5983 C CA . GLY A 1 25 ? -7.431 -3.975 10.909 1.00 0.00 25 GLY A CA 4
ATOM 5984 C C . GLY A 1 25 ? -8.287 -5.222 10.817 1.00 0.00 25 GLY A C 4
ATOM 5985 O O . GLY A 1 25 ? -7.841 -6.317 11.160 1.00 0.00 25 GLY A O 4
ATOM 5989 N N . LYS A 1 26 ? -9.522 -5.057 10.355 1.00 0.00 26 LYS A N 4
ATOM 5990 C CA . LYS A 1 26 ? -10.445 -6.178 10.219 1.00 0.00 26 LYS A CA 4
ATOM 5991 C C . LYS A 1 26 ? -10.253 -6.882 8.879 1.00 0.00 26 LYS A C 4
ATOM 5992 O O . LYS A 1 26 ? -10.282 -6.248 7.824 1.00 0.00 26 LYS A O 4
ATOM 6011 N N . VAL A 1 27 ? -10.058 -8.196 8.929 1.00 0.00 27 VAL A N 4
ATOM 6012 C CA . VAL A 1 27 ? -9.865 -8.986 7.718 1.00 0.00 27 VAL A CA 4
ATOM 6013 C C . VAL A 1 27 ? -10.988 -10.001 7.539 1.00 0.00 27 VAL A C 4
ATOM 6014 O O . VAL A 1 27 ? -11.068 -10.991 8.266 1.00 0.00 27 VAL A O 4
ATOM 6027 N N . THR A 1 28 ? -11.857 -9.748 6.565 1.00 0.00 28 THR A N 4
ATOM 6028 C CA . THR A 1 28 ? -12.977 -10.638 6.289 1.00 0.00 28 THR A CA 4
ATOM 6029 C C . THR A 1 28 ? -12.810 -11.331 4.941 1.00 0.00 28 THR A C 4
ATOM 6030 O O . THR A 1 28 ? -12.176 -10.796 4.031 1.00 0.00 28 THR A O 4
ATOM 6041 N N . HIS A 1 29 ? -13.383 -12.524 4.819 1.00 0.00 29 HIS A N 4
ATOM 6042 C CA . HIS A 1 29 ? -13.298 -13.290 3.581 1.00 0.00 29 HIS A CA 4
ATOM 6043 C C . HIS A 1 29 ? -14.197 -12.686 2.506 1.00 0.00 29 HIS A C 4
ATOM 6044 O O . HIS A 1 29 ? -14.316 -13.226 1.406 1.00 0.00 29 HIS A O 4
ATOM 6059 N N . HIS A 1 30 ? -14.828 -11.562 2.832 1.00 0.00 30 HIS A N 4
ATOM 6060 C CA . HIS A 1 30 ? -15.716 -10.885 1.895 1.00 0.00 30 HIS A CA 4
ATOM 6061 C C . HIS A 1 30 ? -15.257 -9.450 1.651 1.00 0.00 30 HIS A C 4
ATOM 6062 O O . HIS A 1 30 ? -15.797 -8.753 0.792 1.00 0.00 30 HIS A O 4
ATOM 6077 N N . SER A 1 31 ? -14.259 -9.016 2.413 1.00 0.00 31 SER A N 4
ATOM 6078 C CA . SER A 1 31 ? -13.730 -7.663 2.283 1.00 0.00 31 SER A CA 4
ATOM 6079 C C . SER A 1 31 ? -12.454 -7.498 3.102 1.00 0.00 31 SER A C 4
ATOM 6080 O O . SER A 1 31 ? -12.021 -8.422 3.791 1.00 0.00 31 SER A O 4
ATOM 6088 N N . ILE A 1 32 ? -11.856 -6.314 3.021 1.00 0.00 32 ILE A N 4
ATOM 6089 C CA . ILE A 1 32 ? -10.630 -6.026 3.755 1.00 0.00 32 ILE A CA 4
ATOM 6090 C C . ILE A 1 32 ? -10.646 -4.610 4.319 1.00 0.00 32 ILE A C 4
ATOM 6091 O O . ILE A 1 32 ? -10.773 -3.637 3.576 1.00 0.00 32 ILE A O 4
ATOM 6107 N N . GLU A 1 33 ? -10.516 -4.503 5.638 1.00 0.00 33 GLU A N 4
ATOM 6108 C CA . GLU A 1 33 ? -10.515 -3.204 6.302 1.00 0.00 33 GLU A CA 4
ATOM 6109 C C . GLU A 1 33 ? -9.138 -2.552 6.220 1.00 0.00 33 GLU A C 4
ATOM 6110 O O . GLU A 1 33 ? -8.115 -3.206 6.428 1.00 0.00 33 GLU A O 4
ATOM 6122 N N . LEU A 1 34 ? -9.120 -1.259 5.914 1.00 0.00 34 LEU A N 4
ATOM 6123 C CA . LEU A 1 34 ? -7.869 -0.517 5.804 1.00 0.00 34 LEU A CA 4
ATOM 6124 C C . LEU A 1 34 ? -7.999 0.866 6.434 1.00 0.00 34 LEU A C 4
ATOM 6125 O O . LEU A 1 34 ? -9.055 1.495 6.362 1.00 0.00 34 LEU A O 4
ATOM 6141 N N . TYR A 1 35 ? -6.918 1.334 7.048 1.00 0.00 35 TYR A N 4
ATOM 6142 C CA . TYR A 1 35 ? -6.911 2.643 7.690 1.00 0.00 35 TYR A CA 4
ATOM 6143 C C . TYR A 1 35 ? -5.509 3.245 7.686 1.00 0.00 35 TYR A C 4
ATOM 6144 O O . TYR A 1 35 ? -4.567 2.654 8.214 1.00 0.00 35 TYR A O 4
ATOM 6162 N N . TRP A 1 36 ? -5.381 4.423 7.087 1.00 0.00 36 TRP A N 4
ATOM 6163 C CA . TRP A 1 36 ? -4.094 5.107 7.014 1.00 0.00 36 TRP A CA 4
ATOM 6164 C C . TRP A 1 36 ? -4.139 6.432 7.765 1.00 0.00 36 TRP A C 4
ATOM 6165 O O . TRP A 1 36 ? -3.317 7.319 7.529 1.00 0.00 36 TRP A O 4
ATOM 6186 N N . ASP A 1 37 ? -5.101 6.562 8.672 1.00 0.00 37 ASP A N 4
ATOM 6187 C CA . ASP A 1 37 ? -5.251 7.780 9.459 1.00 0.00 37 ASP A CA 4
ATOM 6188 C C . ASP A 1 37 ? -3.940 8.147 10.147 1.00 0.00 37 ASP A C 4
ATOM 6189 O O . ASP A 1 37 ? -3.738 9.293 10.551 1.00 0.00 37 ASP A O 4
ATOM 6198 N N . LEU A 1 38 ? -3.052 7.168 10.278 1.00 0.00 38 LEU A N 4
ATOM 6199 C CA . LEU A 1 38 ? -1.760 7.387 10.919 1.00 0.00 38 LEU A CA 4
ATOM 6200 C C . LEU A 1 38 ? -1.081 8.634 10.361 1.00 0.00 38 LEU A C 4
ATOM 6201 O O . LEU A 1 38 ? -0.790 9.575 11.098 1.00 0.00 38 LEU A O 4
ATOM 6217 N N . GLU A 1 39 ? -0.833 8.632 9.055 1.00 0.00 39 GLU A N 4
ATOM 6218 C CA . GLU A 1 39 ? -0.189 9.764 8.400 1.00 0.00 39 GLU A CA 4
ATOM 6219 C C . GLU A 1 39 ? -0.809 11.082 8.855 1.00 0.00 39 GLU A C 4
ATOM 6220 O O . GLU A 1 39 ? -0.187 12.139 8.756 1.00 0.00 39 GLU A O 4
ATOM 6232 N N . GLN A 1 40 ? -2.039 11.009 9.354 1.00 0.00 40 GLN A N 4
ATOM 6233 C CA . GLN A 1 40 ? -2.744 12.196 9.823 1.00 0.00 40 GLN A CA 4
ATOM 6234 C C . GLN A 1 40 ? -2.691 12.295 11.344 1.00 0.00 40 GLN A C 4
ATOM 6235 O O . GLN A 1 40 ? -3.725 12.352 12.010 1.00 0.00 40 GLN A O 4
ATOM 6249 N N . LYS A 1 41 ? -1.479 12.314 11.889 1.00 0.00 41 LYS A N 4
ATOM 6250 C CA . LYS A 1 41 ? -1.289 12.407 13.331 1.00 0.00 41 LYS A CA 4
ATOM 6251 C C . LYS A 1 41 ? -1.749 13.764 13.854 1.00 0.00 41 LYS A C 4
ATOM 6252 O O . LYS A 1 41 ? -2.640 13.844 14.700 1.00 0.00 41 LYS A O 4
ATOM 6271 N N . GLU A 1 42 ? -1.136 14.828 13.345 1.00 0.00 42 GLU A N 4
ATOM 6272 C CA . GLU A 1 42 ? -1.484 16.182 13.761 1.00 0.00 42 GLU A CA 4
ATOM 6273 C C . GLU A 1 42 ? -2.971 16.452 13.544 1.00 0.00 42 GLU A C 4
ATOM 6274 O O . GLU A 1 42 ? -3.613 15.820 12.706 1.00 0.00 42 GLU A O 4
ATOM 6286 N N . LYS A 1 43 ? -3.511 17.396 14.307 1.00 0.00 43 LYS A N 4
ATOM 6287 C CA . LYS A 1 43 ? -4.921 17.752 14.200 1.00 0.00 43 LYS A CA 4
ATOM 6288 C C . LYS A 1 43 ? -5.201 18.477 12.888 1.00 0.00 43 LYS A C 4
ATOM 6289 O O . LYS A 1 43 ? -4.358 19.221 12.387 1.00 0.00 43 LYS A O 4
ATOM 6308 N N . ARG A 1 44 ? -6.390 18.256 12.337 1.00 0.00 44 ARG A N 4
ATOM 6309 C CA . ARG A 1 44 ? -6.780 18.888 11.083 1.00 0.00 44 ARG A CA 4
ATOM 6310 C C . ARG A 1 44 ? -6.538 20.394 11.134 1.00 0.00 44 ARG A C 4
ATOM 6311 O O . ARG A 1 44 ? -7.335 21.141 11.699 1.00 0.00 44 ARG A O 4
ATOM 6332 N N . GLN A 1 45 ? -5.431 20.830 10.541 1.00 0.00 45 GLN A N 4
ATOM 6333 C CA . GLN A 1 45 ? -5.083 22.246 10.521 1.00 0.00 45 GLN A CA 4
ATOM 6334 C C . GLN A 1 45 ? -5.781 22.962 9.369 1.00 0.00 45 GLN A C 4
ATOM 6335 O O . GLN A 1 45 ? -6.090 22.355 8.344 1.00 0.00 45 GLN A O 4
ATOM 6349 N N . GLY A 1 46 ? -6.026 24.257 9.545 1.00 0.00 46 GLY A N 4
ATOM 6350 C CA . GLY A 1 46 ? -6.686 25.034 8.512 1.00 0.00 46 GLY A CA 4
ATOM 6351 C C . GLY A 1 46 ? -8.028 24.450 8.116 1.00 0.00 46 GLY A C 4
ATOM 6352 O O . GLY A 1 46 ? -8.506 23.481 8.705 1.00 0.00 46 GLY A O 4
ATOM 6356 N N . PRO A 1 47 ? -8.659 25.049 7.095 1.00 0.00 47 PRO A N 4
ATOM 6357 C CA . PRO A 1 47 ? -9.964 24.600 6.599 1.00 0.00 47 PRO A CA 4
ATOM 6358 C C . PRO A 1 47 ? -9.881 23.254 5.887 1.00 0.00 47 PRO A C 4
ATOM 6359 O O . PRO A 1 47 ? -8.794 22.782 5.557 1.00 0.00 47 PRO A O 4
ATOM 6370 N N . GLN A 1 48 ? -11.038 22.642 5.653 1.00 0.00 48 GLN A N 4
ATOM 6371 C CA . GLN A 1 48 ? -11.095 21.350 4.980 1.00 0.00 48 GLN A CA 4
ATOM 6372 C C . GLN A 1 48 ? -10.310 21.381 3.673 1.00 0.00 48 GLN A C 4
ATOM 6373 O O . GLN A 1 48 ? -9.595 20.435 3.344 1.00 0.00 48 GLN A O 4
ATOM 6387 N N . GLU A 1 49 ? -10.449 22.476 2.931 1.00 0.00 49 GLU A N 4
ATOM 6388 C CA . GLU A 1 49 ? -9.753 22.629 1.659 1.00 0.00 49 GLU A CA 4
ATOM 6389 C C . GLU A 1 49 ? -8.278 22.265 1.798 1.00 0.00 49 GLU A C 4
ATOM 6390 O O . GLU A 1 49 ? -7.659 21.770 0.857 1.00 0.00 49 GLU A O 4
ATOM 6402 N N . GLN A 1 50 ? -7.722 22.514 2.979 1.00 0.00 50 GLN A N 4
ATOM 6403 C CA . GLN A 1 50 ? -6.319 22.214 3.241 1.00 0.00 50 GLN A CA 4
ATOM 6404 C C . GLN A 1 50 ? -6.097 20.709 3.355 1.00 0.00 50 GLN A C 4
ATOM 6405 O O . GLN A 1 50 ? -5.029 20.202 3.013 1.00 0.00 50 GLN A O 4
ATOM 6419 N N . TRP A 1 51 ? -7.112 20.001 3.838 1.00 0.00 51 TRP A N 4
ATOM 6420 C CA . TRP A 1 51 ? -7.027 18.554 3.997 1.00 0.00 51 TRP A CA 4
ATOM 6421 C C . TRP A 1 51 ? -6.270 17.922 2.834 1.00 0.00 51 TRP A C 4
ATOM 6422 O O . TRP A 1 51 ? -6.184 18.499 1.749 1.00 0.00 51 TRP A O 4
ATOM 6443 N N . LEU A 1 52 ? -5.722 16.734 3.066 1.00 0.00 52 LEU A N 4
ATOM 6444 C CA . LEU A 1 52 ? -4.972 16.023 2.037 1.00 0.00 52 LEU A CA 4
ATOM 6445 C C . LEU A 1 52 ? -5.858 15.010 1.319 1.00 0.00 52 LEU A C 4
ATOM 6446 O O . LEU A 1 52 ? -6.704 14.364 1.937 1.00 0.00 52 LEU A O 4
ATOM 6462 N N . ARG A 1 53 ? -5.655 14.875 0.013 1.00 0.00 53 ARG A N 4
ATOM 6463 C CA . ARG A 1 53 ? -6.435 13.939 -0.788 1.00 0.00 53 ARG A CA 4
ATOM 6464 C C . ARG A 1 53 ? -5.823 12.542 -0.742 1.00 0.00 53 ARG A C 4
ATOM 6465 O O . ARG A 1 53 ? -4.616 12.376 -0.921 1.00 0.00 53 ARG A O 4
ATOM 6486 N N . PHE A 1 54 ? -6.663 11.541 -0.501 1.00 0.00 54 PHE A N 4
ATOM 6487 C CA . PHE A 1 54 ? -6.205 10.159 -0.430 1.00 0.00 54 PHE A CA 4
ATOM 6488 C C . PHE A 1 54 ? -6.895 9.302 -1.487 1.00 0.00 54 PHE A C 4
ATOM 6489 O O . PHE A 1 54 ? -8.105 9.085 -1.432 1.00 0.00 54 PHE A O 4
ATOM 6506 N N . SER A 1 55 ? -6.115 8.817 -2.448 1.00 0.00 55 SER A N 4
ATOM 6507 C CA . SER A 1 55 ? -6.651 7.987 -3.521 1.00 0.00 55 SER A CA 4
ATOM 6508 C C . SER A 1 55 ? -6.042 6.589 -3.482 1.00 0.00 55 SER A C 4
ATOM 6509 O O . SER A 1 55 ? -4.839 6.419 -3.687 1.00 0.00 55 SER A O 4
ATOM 6517 N N . ILE A 1 56 ? -6.880 5.592 -3.219 1.00 0.00 56 ILE A N 4
ATOM 6518 C CA . ILE A 1 56 ? -6.424 4.209 -3.155 1.00 0.00 56 ILE A CA 4
ATOM 6519 C C . ILE A 1 56 ? -6.595 3.511 -4.499 1.00 0.00 56 ILE A C 4
ATOM 6520 O O . ILE A 1 56 ? -7.534 3.796 -5.242 1.00 0.00 56 ILE A O 4
ATOM 6536 N N . GLU A 1 57 ? -5.682 2.594 -4.805 1.00 0.00 57 GLU A N 4
ATOM 6537 C CA . GLU A 1 57 ? -5.733 1.854 -6.060 1.00 0.00 57 GLU A CA 4
ATOM 6538 C C . GLU A 1 57 ? -5.538 0.360 -5.820 1.00 0.00 57 GLU A C 4
ATOM 6539 O O . GLU A 1 57 ? -5.225 -0.064 -4.708 1.00 0.00 57 GLU A O 4
ATOM 6551 N N . GLU A 1 58 ? -5.726 -0.432 -6.870 1.00 0.00 58 GLU A N 4
ATOM 6552 C CA . GLU A 1 58 ? -5.572 -1.879 -6.773 1.00 0.00 58 GLU A CA 4
ATOM 6553 C C . GLU A 1 58 ? -4.989 -2.452 -8.061 1.00 0.00 58 GLU A C 4
ATOM 6554 O O . GLU A 1 58 ? -5.353 -2.033 -9.159 1.00 0.00 58 GLU A O 4
ATOM 6566 N N . GLU A 1 59 ? -4.081 -3.412 -7.917 1.00 0.00 59 GLU A N 4
ATOM 6567 C CA . GLU A 1 59 ? -3.446 -4.042 -9.068 1.00 0.00 59 GLU A CA 4
ATOM 6568 C C . GLU A 1 59 ? -4.191 -5.310 -9.475 1.00 0.00 59 GLU A C 4
ATOM 6569 O O . GLU A 1 59 ? -4.875 -5.929 -8.660 1.00 0.00 59 GLU A O 4
ATOM 6581 N N . ASP A 1 60 ? -4.054 -5.689 -10.741 1.00 0.00 60 ASP A N 4
ATOM 6582 C CA . ASP A 1 60 ? -4.713 -6.883 -11.257 1.00 0.00 60 ASP A CA 4
ATOM 6583 C C . ASP A 1 60 ? -3.693 -7.968 -11.586 1.00 0.00 60 ASP A C 4
ATOM 6584 O O . ASP A 1 60 ? -2.702 -7.734 -12.278 1.00 0.00 60 ASP A O 4
ATOM 6593 N N . PRO A 1 61 ? -3.938 -9.185 -11.078 1.00 0.00 61 PRO A N 4
ATOM 6594 C CA . PRO A 1 61 ? -3.052 -10.331 -11.303 1.00 0.00 61 PRO A CA 4
ATOM 6595 C C . PRO A 1 61 ? -3.091 -10.818 -12.748 1.00 0.00 61 PRO A C 4
ATOM 6596 O O . PRO A 1 61 ? -2.181 -11.510 -13.206 1.00 0.00 61 PRO A O 4
ATOM 6607 N N . LYS A 1 62 ? -4.151 -10.454 -13.462 1.00 0.00 62 LYS A N 4
ATOM 6608 C CA . LYS A 1 62 ? -4.309 -10.852 -14.855 1.00 0.00 62 LYS A CA 4
ATOM 6609 C C . LYS A 1 62 ? -4.014 -9.685 -15.792 1.00 0.00 62 LYS A C 4
ATOM 6610 O O . LYS A 1 62 ? -3.424 -9.865 -16.857 1.00 0.00 62 LYS A O 4
ATOM 6629 N N . MET A 1 63 ? -4.426 -8.488 -15.387 1.00 0.00 63 MET A N 4
ATOM 6630 C CA . MET A 1 63 ? -4.203 -7.291 -16.189 1.00 0.00 63 MET A CA 4
ATOM 6631 C C . MET A 1 63 ? -2.911 -6.593 -15.777 1.00 0.00 63 MET A C 4
ATOM 6632 O O . MET A 1 63 ? -2.479 -5.635 -16.419 1.00 0.00 63 MET A O 4
ATOM 6646 N N . HIS A 1 64 ? -2.298 -7.079 -14.703 1.00 0.00 64 HIS A N 4
ATOM 6647 C CA . HIS A 1 64 ? -1.054 -6.502 -14.205 1.00 0.00 64 HIS A CA 4
ATOM 6648 C C . HIS A 1 64 ? -1.116 -4.978 -14.227 1.00 0.00 64 HIS A C 4
ATOM 6649 O O . HIS A 1 64 ? -0.093 -4.307 -14.366 1.00 0.00 64 HIS A O 4
ATOM 6664 N N . SER A 1 65 ? -2.323 -4.437 -14.090 1.00 0.00 65 SER A N 4
ATOM 6665 C CA . SER A 1 65 ? -2.518 -2.992 -14.099 1.00 0.00 65 SER A CA 4
ATOM 6666 C C . SER A 1 65 ? -3.150 -2.521 -12.792 1.00 0.00 65 SER A C 4
ATOM 6667 O O . SER A 1 65 ? -3.764 -3.306 -12.068 1.00 0.00 65 SER A O 4
ATOM 6675 N N . TYR A 1 66 ? -2.996 -1.236 -12.497 1.00 0.00 66 TYR A N 4
ATOM 6676 C CA . TYR A 1 66 ? -3.549 -0.659 -11.278 1.00 0.00 66 TYR A CA 4
ATOM 6677 C C . TYR A 1 66 ? -4.824 0.124 -11.574 1.00 0.00 66 TYR A C 4
ATOM 6678 O O . TYR A 1 66 ? -5.010 0.634 -12.679 1.00 0.00 66 TYR A O 4
ATOM 6696 N N . GLY A 1 67 ? -5.700 0.216 -10.578 1.00 0.00 67 GLY A N 4
ATOM 6697 C CA . GLY A 1 67 ? -6.947 0.939 -10.751 1.00 0.00 67 GLY A CA 4
ATOM 6698 C C . GLY A 1 67 ? -7.420 1.593 -9.468 1.00 0.00 67 GLY A C 4
ATOM 6699 O O . GLY A 1 67 ? -7.282 1.025 -8.385 1.00 0.00 67 GLY A O 4
ATOM 6703 N N . VAL A 1 68 ? -7.980 2.793 -9.589 1.00 0.00 68 VAL A N 4
ATOM 6704 C CA . VAL A 1 68 ? -8.475 3.526 -8.429 1.00 0.00 68 VAL A CA 4
ATOM 6705 C C . VAL A 1 68 ? -9.778 2.926 -7.916 1.00 0.00 68 VAL A C 4
ATOM 6706 O O . VAL A 1 68 ? -10.804 2.970 -8.596 1.00 0.00 68 VAL A O 4
ATOM 6719 N N . ILE A 1 69 ? -9.731 2.366 -6.711 1.00 0.00 69 ILE A N 4
ATOM 6720 C CA . ILE A 1 69 ? -10.910 1.758 -6.106 1.00 0.00 69 ILE A CA 4
ATOM 6721 C C . ILE A 1 69 ? -11.656 2.759 -5.230 1.00 0.00 69 ILE A C 4
ATOM 6722 O O . ILE A 1 69 ? -12.878 2.693 -5.097 1.00 0.00 69 ILE A O 4
ATOM 6738 N N . TYR A 1 70 ? -10.912 3.685 -4.635 1.00 0.00 70 TYR A N 4
ATOM 6739 C CA . TYR A 1 70 ? -11.503 4.701 -3.771 1.00 0.00 70 TYR A CA 4
ATOM 6740 C C . TYR A 1 70 ? -10.799 6.043 -3.948 1.00 0.00 70 TYR A C 4
ATOM 6741 O O . TYR A 1 70 ? -9.589 6.099 -4.172 1.00 0.00 70 TYR A O 4
ATOM 6759 N N . THR A 1 71 ? -11.566 7.124 -3.844 1.00 0.00 71 THR A N 4
ATOM 6760 C CA . THR A 1 71 ? -11.018 8.466 -3.993 1.00 0.00 71 THR A CA 4
ATOM 6761 C C . THR A 1 71 ? -11.807 9.476 -3.167 1.00 0.00 71 THR A C 4
ATOM 6762 O O . THR A 1 71 ? -12.993 9.697 -3.406 1.00 0.00 71 THR A O 4
ATOM 6773 N N . GLY A 1 72 ? -11.139 10.088 -2.193 1.00 0.00 72 GLY A N 4
ATOM 6774 C CA . GLY A 1 72 ? -11.795 11.068 -1.347 1.00 0.00 72 GLY A CA 4
ATOM 6775 C C . GLY A 1 72 ? -10.841 11.710 -0.359 1.00 0.00 72 GLY A C 4
ATOM 6776 O O . GLY A 1 72 ? -9.650 11.853 -0.637 1.00 0.00 72 GLY A O 4
ATOM 6780 N N . TYR A 1 73 ? -11.365 12.100 0.798 1.00 0.00 73 TYR A N 4
ATOM 6781 C CA . TYR A 1 73 ? -10.553 12.735 1.829 1.00 0.00 73 TYR A CA 4
ATOM 6782 C C . TYR A 1 73 ? -10.640 11.964 3.143 1.00 0.00 73 TYR A C 4
ATOM 6783 O O . TYR A 1 73 ? -10.393 12.513 4.216 1.00 0.00 73 TYR A O 4
ATOM 6801 N N . ALA A 1 74 ? -10.994 10.686 3.049 1.00 0.00 74 ALA A N 4
ATOM 6802 C CA . ALA A 1 74 ? -11.112 9.838 4.228 1.00 0.00 74 ALA A CA 4
ATOM 6803 C C . ALA A 1 74 ? -9.793 9.134 4.532 1.00 0.00 74 ALA A C 4
ATOM 6804 O O . ALA A 1 74 ? -8.800 9.324 3.830 1.00 0.00 74 ALA A O 4
ATOM 6811 N N . THR A 1 75 ? -9.790 8.321 5.584 1.00 0.00 75 THR A N 4
ATOM 6812 C CA . THR A 1 75 ? -8.594 7.591 5.983 1.00 0.00 75 THR A CA 4
ATOM 6813 C C . THR A 1 75 ? -8.814 6.085 5.895 1.00 0.00 75 THR A C 4
ATOM 6814 O O . THR A 1 75 ? -7.935 5.345 5.452 1.00 0.00 75 THR A O 4
ATOM 6825 N N . ARG A 1 76 ? -9.991 5.638 6.319 1.00 0.00 76 ARG A N 4
ATOM 6826 C CA . ARG A 1 76 ? -10.326 4.220 6.288 1.00 0.00 76 ARG A CA 4
ATOM 6827 C C . ARG A 1 76 ? -10.903 3.826 4.932 1.00 0.00 76 ARG A C 4
ATOM 6828 O O . ARG A 1 76 ? -11.379 4.676 4.178 1.00 0.00 76 ARG A O 4
ATOM 6849 N N . HIS A 1 77 ? -10.856 2.533 4.627 1.00 0.00 77 HIS A N 4
ATOM 6850 C CA . HIS A 1 77 ? -11.375 2.027 3.361 1.00 0.00 77 HIS A CA 4
ATOM 6851 C C . HIS A 1 77 ? -11.495 0.506 3.392 1.00 0.00 77 HIS A C 4
ATOM 6852 O O . HIS A 1 77 ? -10.491 -0.206 3.379 1.00 0.00 77 HIS A O 4
ATOM 6867 N N . VAL A 1 78 ? -12.730 0.016 3.434 1.00 0.00 78 VAL A N 4
ATOM 6868 C CA . VAL A 1 78 ? -12.981 -1.420 3.467 1.00 0.00 78 VAL A CA 4
ATOM 6869 C C . VAL A 1 78 ? -13.270 -1.959 2.071 1.00 0.00 78 VAL A C 4
ATOM 6870 O O . VAL A 1 78 ? -14.376 -1.811 1.552 1.00 0.00 78 VAL A O 4
ATOM 6883 N N . VAL A 1 79 ? -12.266 -2.587 1.466 1.00 0.00 79 VAL A N 4
ATOM 6884 C CA . VAL A 1 79 ? -12.412 -3.151 0.130 1.00 0.00 79 VAL A CA 4
ATOM 6885 C C . VAL A 1 79 ? -13.463 -4.255 0.110 1.00 0.00 79 VAL A C 4
ATOM 6886 O O . VAL A 1 79 ? -13.212 -5.373 0.560 1.00 0.00 79 VAL A O 4
ATOM 6899 N N . GLU A 1 80 ? -14.642 -3.933 -0.414 1.00 0.00 80 GLU A N 4
ATOM 6900 C CA . GLU A 1 80 ? -15.732 -4.899 -0.491 1.00 0.00 80 GLU A CA 4
ATOM 6901 C C . GLU A 1 80 ? -15.633 -5.730 -1.767 1.00 0.00 80 GLU A C 4
ATOM 6902 O O . GLU A 1 80 ? -14.808 -5.456 -2.637 1.00 0.00 80 GLU A O 4
ATOM 6914 N N . GLY A 1 81 ? -16.481 -6.749 -1.869 1.00 0.00 81 GLY A N 4
ATOM 6915 C CA . GLY A 1 81 ? -16.473 -7.606 -3.041 1.00 0.00 81 GLY A CA 4
ATOM 6916 C C . GLY A 1 81 ? -15.147 -8.317 -3.230 1.00 0.00 81 GLY A C 4
ATOM 6917 O O . GLY A 1 81 ? -14.447 -8.087 -4.216 1.00 0.00 81 GLY A O 4
ATOM 6921 N N . LEU A 1 82 ? -14.801 -9.181 -2.282 1.00 0.00 82 LEU A N 4
ATOM 6922 C CA . LEU A 1 82 ? -13.549 -9.927 -2.348 1.00 0.00 82 LEU A CA 4
ATOM 6923 C C . LEU A 1 82 ? -13.802 -11.427 -2.232 1.00 0.00 82 LEU A C 4
ATOM 6924 O O . LEU A 1 82 ? -14.874 -11.853 -1.803 1.00 0.00 82 LEU A O 4
ATOM 6940 N N . GLU A 1 83 ? -12.807 -12.221 -2.615 1.00 0.00 83 GLU A N 4
ATOM 6941 C CA . GLU A 1 83 ? -12.923 -13.673 -2.552 1.00 0.00 83 GLU A CA 4
ATOM 6942 C C . GLU A 1 83 ? -12.162 -14.228 -1.352 1.00 0.00 83 GLU A C 4
ATOM 6943 O O . GLU A 1 83 ? -11.162 -13.666 -0.905 1.00 0.00 83 GLU A O 4
ATOM 6955 N N . PRO A 1 84 ? -12.646 -15.358 -0.816 1.00 0.00 84 PRO A N 4
ATOM 6956 C CA . PRO A 1 84 ? -12.028 -16.014 0.340 1.00 0.00 84 PRO A CA 4
ATOM 6957 C C . PRO A 1 84 ? -10.679 -16.639 0.000 1.00 0.00 84 PRO A C 4
ATOM 6958 O O . PRO A 1 84 ? -10.528 -17.284 -1.037 1.00 0.00 84 PRO A O 4
ATOM 6969 N N . ARG A 1 85 ? -9.703 -16.442 0.880 1.00 0.00 85 ARG A N 4
ATOM 6970 C CA . ARG A 1 85 ? -8.366 -16.986 0.671 1.00 0.00 85 ARG A CA 4
ATOM 6971 C C . ARG A 1 85 ? -7.733 -16.403 -0.588 1.00 0.00 85 ARG A C 4
ATOM 6972 O O . ARG A 1 85 ? -7.073 -17.111 -1.350 1.00 0.00 85 ARG A O 4
ATOM 6993 N N . THR A 1 86 ? -7.937 -15.107 -0.802 1.00 0.00 86 THR A N 4
ATOM 6994 C CA . THR A 1 86 ? -7.388 -14.428 -1.969 1.00 0.00 86 THR A CA 4
ATOM 6995 C C . THR A 1 86 ? -6.546 -13.226 -1.561 1.00 0.00 86 THR A C 4
ATOM 6996 O O . THR A 1 86 ? -6.857 -12.538 -0.587 1.00 0.00 86 THR A O 4
ATOM 7007 N N . LEU A 1 87 ? -5.478 -12.975 -2.310 1.00 0.00 87 LEU A N 4
ATOM 7008 C CA . LEU A 1 87 ? -4.589 -11.854 -2.026 1.00 0.00 87 LEU A CA 4
ATOM 7009 C C . LEU A 1 87 ? -4.989 -10.624 -2.835 1.00 0.00 87 LEU A C 4
ATOM 7010 O O . LEU A 1 87 ? -5.481 -10.740 -3.958 1.00 0.00 87 LEU A O 4
ATOM 7026 N N . TYR A 1 88 ? -4.773 -9.447 -2.258 1.00 0.00 88 TYR A N 4
ATOM 7027 C CA . TYR A 1 88 ? -5.111 -8.195 -2.926 1.00 0.00 88 TYR A CA 4
ATOM 7028 C C . TYR A 1 88 ? -4.055 -7.129 -2.652 1.00 0.00 88 TYR A C 4
ATOM 7029 O O . TYR A 1 88 ? -3.567 -6.996 -1.529 1.00 0.00 88 TYR A O 4
ATOM 7047 N N . LYS A 1 89 ? -3.707 -6.371 -3.686 1.00 0.00 89 LYS A N 4
ATOM 7048 C CA . LYS A 1 89 ? -2.711 -5.314 -3.559 1.00 0.00 89 LYS A CA 4
ATOM 7049 C C . LYS A 1 89 ? -3.366 -3.938 -3.616 1.00 0.00 89 LYS A C 4
ATOM 7050 O O . LYS A 1 89 ? -4.268 -3.702 -4.421 1.00 0.00 89 LYS A O 4
ATOM 7069 N N . PHE A 1 90 ? -2.908 -3.033 -2.758 1.00 0.00 90 PHE A N 4
ATOM 7070 C CA . PHE A 1 90 ? -3.450 -1.680 -2.711 1.00 0.00 90 PHE A CA 4
ATOM 7071 C C . PHE A 1 90 ? -2.353 -0.665 -2.402 1.00 0.00 90 PHE A C 4
ATOM 7072 O O . PHE A 1 90 ? -1.528 -0.878 -1.513 1.00 0.00 90 PHE A O 4
ATOM 7089 N N . ARG A 1 91 ? -2.351 0.439 -3.142 1.00 0.00 91 ARG A N 4
ATOM 7090 C CA . ARG A 1 91 ? -1.356 1.486 -2.948 1.00 0.00 91 ARG A CA 4
ATOM 7091 C C . ARG A 1 91 ? -2.014 2.784 -2.488 1.00 0.00 91 ARG A C 4
ATOM 7092 O O . ARG A 1 91 ? -3.049 3.190 -3.018 1.00 0.00 91 ARG A O 4
ATOM 7113 N N . LEU A 1 92 ? -1.407 3.429 -1.498 1.00 0.00 92 LEU A N 4
ATOM 7114 C CA . LEU A 1 92 ? -1.934 4.681 -0.964 1.00 0.00 92 LEU A CA 4
ATOM 7115 C C . LEU A 1 92 ? -1.281 5.880 -1.644 1.00 0.00 92 LEU A C 4
ATOM 7116 O O . LEU A 1 92 ? -0.057 5.964 -1.738 1.00 0.00 92 LEU A O 4
ATOM 7132 N N . LYS A 1 93 ? -2.107 6.808 -2.115 1.00 0.00 93 LYS A N 4
ATOM 7133 C CA . LYS A 1 93 ? -1.611 8.006 -2.783 1.00 0.00 93 LYS A CA 4
ATOM 7134 C C . LYS A 1 93 ? -2.026 9.263 -2.026 1.00 0.00 93 LYS A C 4
ATOM 7135 O O . LYS A 1 93 ? -3.035 9.270 -1.320 1.00 0.00 93 LYS A O 4
ATOM 7154 N N . VAL A 1 94 ? -1.243 10.326 -2.178 1.00 0.00 94 VAL A N 4
ATOM 7155 C CA . VAL A 1 94 ? -1.531 11.589 -1.510 1.00 0.00 94 VAL A CA 4
ATOM 7156 C C . VAL A 1 94 ? -1.127 12.775 -2.379 1.00 0.00 94 VAL A C 4
ATOM 7157 O O . VAL A 1 94 ? -0.156 12.705 -3.133 1.00 0.00 94 VAL A O 4
ATOM 7170 N N . THR A 1 95 ? -1.879 13.866 -2.269 1.00 0.00 95 THR A N 4
ATOM 7171 C CA . THR A 1 95 ? -1.600 15.068 -3.045 1.00 0.00 95 THR A CA 4
ATOM 7172 C C . THR A 1 95 ? -1.731 16.320 -2.185 1.00 0.00 95 THR A C 4
ATOM 7173 O O . THR A 1 95 ? -2.830 16.688 -1.772 1.00 0.00 95 THR A O 4
ATOM 7184 N N . SER A 1 96 ? -0.603 16.971 -1.920 1.00 0.00 96 SER A N 4
ATOM 7185 C CA . SER A 1 96 ? -0.591 18.181 -1.107 1.00 0.00 96 SER A CA 4
ATOM 7186 C C . SER A 1 96 ? -1.555 19.222 -1.668 1.00 0.00 96 SER A C 4
ATOM 7187 O O . SER A 1 96 ? -1.892 19.219 -2.852 1.00 0.00 96 SER A O 4
ATOM 7195 N N . PRO A 1 97 ? -2.012 20.134 -0.797 1.00 0.00 97 PRO A N 4
ATOM 7196 C CA . PRO A 1 97 ? -2.944 21.198 -1.182 1.00 0.00 97 PRO A CA 4
ATOM 7197 C C . PRO A 1 97 ? -2.292 22.241 -2.083 1.00 0.00 97 PRO A C 4
ATOM 7198 O O . PRO A 1 97 ? -2.916 23.239 -2.446 1.00 0.00 97 PRO A O 4
ATOM 7209 N N . SER A 1 98 ? -1.034 22.004 -2.441 1.00 0.00 98 SER A N 4
ATOM 7210 C CA . SER A 1 98 ? -0.297 22.926 -3.298 1.00 0.00 98 SER A CA 4
ATOM 7211 C C . SER A 1 98 ? -0.100 22.333 -4.690 1.00 0.00 98 SER A C 4
ATOM 7212 O O . SER A 1 98 ? 0.008 23.060 -5.677 1.00 0.00 98 SER A O 4
ATOM 7220 N N . GLY A 1 99 ? -0.053 21.006 -4.760 1.00 0.00 99 GLY A N 4
ATOM 7221 C CA . GLY A 1 99 ? 0.132 20.337 -6.035 1.00 0.00 99 GLY A CA 4
ATOM 7222 C C . GLY A 1 99 ? 0.987 19.091 -5.917 1.00 0.00 99 GLY A C 4
ATOM 7223 O O . GLY A 1 99 ? 0.782 18.119 -6.644 1.00 0.00 99 GLY A O 4
ATOM 7227 N N . GLU A 1 100 ? 1.948 19.119 -4.999 1.00 0.00 100 GLU A N 4
ATOM 7228 C CA . GLU A 1 100 ? 2.839 17.983 -4.791 1.00 0.00 100 GLU A CA 4
ATOM 7229 C C . GLU A 1 100 ? 2.043 16.714 -4.503 1.00 0.00 100 GLU A C 4
ATOM 7230 O O . GLU A 1 100 ? 0.955 16.767 -3.930 1.00 0.00 100 GLU A O 4
ATOM 7242 N N . TYR A 1 101 ? 2.593 15.574 -4.906 1.00 0.00 101 TYR A N 4
ATOM 7243 C CA . TYR A 1 101 ? 1.934 14.290 -4.694 1.00 0.00 101 TYR A CA 4
ATOM 7244 C C . TYR A 1 101 ? 2.944 13.147 -4.732 1.00 0.00 101 TYR A C 4
ATOM 7245 O O . TYR A 1 101 ? 3.958 13.224 -5.424 1.00 0.00 101 TYR A O 4
ATOM 7263 N N . GLU A 1 102 ? 2.656 12.087 -3.983 1.00 0.00 102 GLU A N 4
ATOM 7264 C CA . GLU A 1 102 ? 3.538 10.927 -3.931 1.00 0.00 102 GLU A CA 4
ATOM 7265 C C . GLU A 1 102 ? 2.733 9.631 -3.930 1.00 0.00 102 GLU A C 4
ATOM 7266 O O . GLU A 1 102 ? 1.508 9.648 -4.050 1.00 0.00 102 GLU A O 4
ATOM 7278 N N . TYR A 1 103 ? 3.431 8.508 -3.795 1.00 0.00 103 TYR A N 4
ATOM 7279 C CA . TYR A 1 103 ? 2.782 7.203 -3.781 1.00 0.00 103 TYR A CA 4
ATOM 7280 C C . TYR A 1 103 ? 3.358 6.320 -2.678 1.00 0.00 103 TYR A C 4
ATOM 7281 O O . TYR A 1 103 ? 4.539 6.415 -2.344 1.00 0.00 103 TYR A O 4
ATOM 7299 N N . SER A 1 104 ? 2.513 5.462 -2.115 1.00 0.00 104 SER A N 4
ATOM 7300 C CA . SER A 1 104 ? 2.935 4.563 -1.046 1.00 0.00 104 SER A CA 4
ATOM 7301 C C . SER A 1 104 ? 3.251 3.176 -1.596 1.00 0.00 104 SER A C 4
ATOM 7302 O O . SER A 1 104 ? 2.806 2.793 -2.678 1.00 0.00 104 SER A O 4
ATOM 7310 N N . PRO A 1 105 ? 4.039 2.403 -0.833 1.00 0.00 105 PRO A N 4
ATOM 7311 C CA . PRO A 1 105 ? 4.432 1.046 -1.222 1.00 0.00 105 PRO A CA 4
ATOM 7312 C C . PRO A 1 105 ? 3.263 0.068 -1.177 1.00 0.00 105 PRO A C 4
ATOM 7313 O O . PRO A 1 105 ? 2.663 -0.150 -0.124 1.00 0.00 105 PRO A O 4
ATOM 7324 N N . VAL A 1 106 ? 2.944 -0.520 -2.326 1.00 0.00 106 VAL A N 4
ATOM 7325 C CA . VAL A 1 106 ? 1.847 -1.476 -2.417 1.00 0.00 106 VAL A CA 4
ATOM 7326 C C . VAL A 1 106 ? 1.850 -2.430 -1.228 1.00 0.00 106 VAL A C 4
ATOM 7327 O O . VAL A 1 106 ? 2.906 -2.874 -0.776 1.00 0.00 106 VAL A O 4
ATOM 7340 N N . VAL A 1 107 ? 0.660 -2.742 -0.724 1.00 0.00 107 VAL A N 4
ATOM 7341 C CA . VAL A 1 107 ? 0.525 -3.646 0.413 1.00 0.00 107 VAL A CA 4
ATOM 7342 C C . VAL A 1 107 ? -0.395 -4.815 0.079 1.00 0.00 107 VAL A C 4
ATOM 7343 O O . VAL A 1 107 ? -1.618 -4.672 0.067 1.00 0.00 107 VAL A O 4
ATOM 7356 N N . SER A 1 108 ? 0.201 -5.972 -0.190 1.00 0.00 108 SER A N 4
ATOM 7357 C CA . SER A 1 108 ? -0.565 -7.166 -0.528 1.00 0.00 108 SER A CA 4
ATOM 7358 C C . SER A 1 108 ? -1.078 -7.856 0.732 1.00 0.00 108 SER A C 4
ATOM 7359 O O . SER A 1 108 ? -0.323 -8.090 1.676 1.00 0.00 108 SER A O 4
ATOM 7367 N N . VAL A 1 109 ? -2.367 -8.181 0.739 1.00 0.00 109 VAL A N 4
ATOM 7368 C CA . VAL A 1 109 ? -2.982 -8.846 1.882 1.00 0.00 109 VAL A CA 4
ATOM 7369 C C . VAL A 1 109 ? -3.964 -9.920 1.429 1.00 0.00 109 VAL A C 4
ATOM 7370 O O . VAL A 1 109 ? -4.654 -9.761 0.423 1.00 0.00 109 VAL A O 4
ATOM 7383 N N . ALA A 1 110 ? -4.021 -11.016 2.180 1.00 0.00 110 ALA A N 4
ATOM 7384 C CA . ALA A 1 110 ? -4.921 -12.116 1.857 1.00 0.00 110 ALA A CA 4
ATOM 7385 C C . ALA A 1 110 ? -6.074 -12.192 2.852 1.00 0.00 110 ALA A C 4
ATOM 7386 O O . ALA A 1 110 ? -5.862 -12.207 4.065 1.00 0.00 110 ALA A O 4
ATOM 7393 N N . THR A 1 111 ? -7.297 -12.239 2.332 1.00 0.00 111 THR A N 4
ATOM 7394 C CA . THR A 1 111 ? -8.484 -12.311 3.174 1.00 0.00 111 THR A CA 4
ATOM 7395 C C . THR A 1 111 ? -8.560 -13.648 3.902 1.00 0.00 111 THR A C 4
ATOM 7396 O O . THR A 1 111 ? -7.698 -14.511 3.732 1.00 0.00 111 THR A O 4
ATOM 7407 N N . THR A 1 112 ? -9.599 -13.815 4.715 1.00 0.00 112 THR A N 4
ATOM 7408 C CA . THR A 1 112 ? -9.788 -15.048 5.470 1.00 0.00 112 THR A CA 4
ATOM 7409 C C . THR A 1 112 ? -10.648 -16.040 4.696 1.00 0.00 112 THR A C 4
ATOM 7410 O O . THR A 1 112 ? -11.104 -15.750 3.590 1.00 0.00 112 THR A O 4
ATOM 7421 N N . ARG A 1 113 ? -10.867 -17.211 5.285 1.00 0.00 113 ARG A N 4
ATOM 7422 C CA . ARG A 1 113 ? -11.673 -18.247 4.649 1.00 0.00 113 ARG A CA 4
ATOM 7423 C C . ARG A 1 113 ? -13.149 -18.075 4.994 1.00 0.00 113 ARG A C 4
ATOM 7424 O O . ARG A 1 113 ? -13.497 -17.752 6.129 1.00 0.00 113 ARG A O 4
ATOM 7445 N N . GLU A 1 114 ? -14.011 -18.293 4.006 1.00 0.00 114 GLU A N 4
ATOM 7446 C CA . GLU A 1 114 ? -15.450 -18.161 4.205 1.00 0.00 114 GLU A CA 4
ATOM 7447 C C . GLU A 1 114 ? -16.033 -19.431 4.818 1.00 0.00 114 GLU A C 4
ATOM 7448 O O . GLU A 1 114 ? -15.690 -20.542 4.414 1.00 0.00 114 GLU A O 4
ATOM 7460 N N . SER A 1 115 ? -16.917 -19.258 5.796 1.00 0.00 115 SER A N 4
ATOM 7461 C CA . SER A 1 115 ? -17.545 -20.389 6.468 1.00 0.00 115 SER A CA 4
ATOM 7462 C C . SER A 1 115 ? -18.457 -21.151 5.511 1.00 0.00 115 SER A C 4
ATOM 7463 O O . SER A 1 115 ? -18.445 -22.380 5.471 1.00 0.00 115 SER A O 4
ATOM 7471 N N . GLY A 1 116 ? -19.249 -20.409 4.741 1.00 0.00 116 GLY A N 4
ATOM 7472 C CA . GLY A 1 116 ? -20.157 -21.031 3.795 1.00 0.00 116 GLY A CA 4
ATOM 7473 C C . GLY A 1 116 ? -21.492 -20.317 3.719 1.00 0.00 116 GLY A C 4
ATOM 7474 O O . GLY A 1 116 ? -22.104 -19.989 4.736 1.00 0.00 116 GLY A O 4
ATOM 7478 N N . PRO A 1 117 ? -21.962 -20.064 2.488 1.00 0.00 117 PRO A N 4
ATOM 7479 C CA . PRO A 1 117 ? -23.238 -19.380 2.254 1.00 0.00 117 PRO A CA 4
ATOM 7480 C C . PRO A 1 117 ? -24.436 -20.240 2.642 1.00 0.00 117 PRO A C 4
ATOM 7481 O O . PRO A 1 117 ? -24.304 -21.445 2.856 1.00 0.00 117 PRO A O 4
ATOM 7492 N N . SER A 1 118 ? -25.605 -19.613 2.729 1.00 0.00 118 SER A N 4
ATOM 7493 C CA . SER A 1 118 ? -26.826 -20.320 3.094 1.00 0.00 118 SER A CA 4
ATOM 7494 C C . SER A 1 118 ? -27.640 -20.676 1.854 1.00 0.00 118 SER A C 4
ATOM 7495 O O . SER A 1 118 ? -27.397 -20.151 0.767 1.00 0.00 118 SER A O 4
ATOM 7503 N N . SER A 1 119 ? -28.607 -21.571 2.024 1.00 0.00 119 SER A N 4
ATOM 7504 C CA . SER A 1 119 ? -29.455 -22.001 0.919 1.00 0.00 119 SER A CA 4
ATOM 7505 C C . SER A 1 119 ? -30.277 -20.834 0.379 1.00 0.00 119 SER A C 4
ATOM 7506 O O . SER A 1 119 ? -31.081 -20.241 1.098 1.00 0.00 119 SER A O 4
ATOM 7514 N N . GLY A 1 120 ? -30.069 -20.510 -0.893 1.00 0.00 120 GLY A N 4
ATOM 7515 C CA . GLY A 1 120 ? -30.797 -19.416 -1.509 1.00 0.00 120 GLY A CA 4
ATOM 7516 C C . GLY A 1 120 ? -30.116 -18.897 -2.759 1.00 0.00 120 GLY A C 4
ATOM 7517 O O . GLY A 1 120 ? -30.660 -18.045 -3.463 1.00 0.00 120 GLY A O 4
ATOM 7521 N N . GLY A 1 1 ? 28.484 27.222 -6.517 1.00 0.00 1 GLY A N 5
ATOM 7522 C CA . GLY A 1 1 ? 28.916 25.839 -6.594 1.00 0.00 1 GLY A CA 5
ATOM 7523 C C . GLY A 1 1 ? 28.325 25.113 -7.786 1.00 0.00 1 GLY A C 5
ATOM 7524 O O . GLY A 1 1 ? 27.224 25.435 -8.234 1.00 0.00 1 GLY A O 5
ATOM 7528 N N . SER A 1 2 ? 29.057 24.131 -8.302 1.00 0.00 2 SER A N 5
ATOM 7529 C CA . SER A 1 2 ? 28.601 23.360 -9.452 1.00 0.00 2 SER A CA 5
ATOM 7530 C C . SER A 1 2 ? 28.691 21.863 -9.174 1.00 0.00 2 SER A C 5
ATOM 7531 O O . SER A 1 2 ? 27.715 21.131 -9.333 1.00 0.00 2 SER A O 5
ATOM 7539 N N . SER A 1 3 ? 29.872 21.415 -8.758 1.00 0.00 3 SER A N 5
ATOM 7540 C CA . SER A 1 3 ? 30.093 20.005 -8.461 1.00 0.00 3 SER A CA 5
ATOM 7541 C C . SER A 1 3 ? 28.877 19.399 -7.766 1.00 0.00 3 SER A C 5
ATOM 7542 O O . SER A 1 3 ? 28.175 20.077 -7.017 1.00 0.00 3 SER A O 5
ATOM 7550 N N . GLY A 1 4 ? 28.636 18.117 -8.020 1.00 0.00 4 GLY A N 5
ATOM 7551 C CA . GLY A 1 4 ? 27.505 17.440 -7.412 1.00 0.00 4 GLY A CA 5
ATOM 7552 C C . GLY A 1 4 ? 27.397 15.991 -7.842 1.00 0.00 4 GLY A C 5
ATOM 7553 O O . GLY A 1 4 ? 28.251 15.487 -8.572 1.00 0.00 4 GLY A O 5
ATOM 7557 N N . SER A 1 5 ? 26.345 15.317 -7.387 1.00 0.00 5 SER A N 5
ATOM 7558 C CA . SER A 1 5 ? 26.131 13.915 -7.725 1.00 0.00 5 SER A CA 5
ATOM 7559 C C . SER A 1 5 ? 24.896 13.750 -8.606 1.00 0.00 5 SER A C 5
ATOM 7560 O O . SER A 1 5 ? 23.938 14.517 -8.500 1.00 0.00 5 SER A O 5
ATOM 7568 N N . SER A 1 6 ? 24.925 12.745 -9.474 1.00 0.00 6 SER A N 5
ATOM 7569 C CA . SER A 1 6 ? 23.810 12.481 -10.376 1.00 0.00 6 SER A CA 5
ATOM 7570 C C . SER A 1 6 ? 22.703 11.713 -9.661 1.00 0.00 6 SER A C 5
ATOM 7571 O O . SER A 1 6 ? 22.849 11.325 -8.503 1.00 0.00 6 SER A O 5
ATOM 7579 N N . GLY A 1 7 ? 21.593 11.497 -10.361 1.00 0.00 7 GLY A N 5
ATOM 7580 C CA . GLY A 1 7 ? 20.476 10.776 -9.778 1.00 0.00 7 GLY A CA 5
ATOM 7581 C C . GLY A 1 7 ? 19.146 11.447 -10.056 1.00 0.00 7 GLY A C 5
ATOM 7582 O O . GLY A 1 7 ? 19.102 12.570 -10.558 1.00 0.00 7 GLY A O 5
ATOM 7586 N N . MET A 1 8 ? 18.058 10.757 -9.729 1.00 0.00 8 MET A N 5
ATOM 7587 C CA . MET A 1 8 ? 16.719 11.293 -9.947 1.00 0.00 8 MET A CA 5
ATOM 7588 C C . MET A 1 8 ? 16.471 12.511 -9.063 1.00 0.00 8 MET A C 5
ATOM 7589 O O . MET A 1 8 ? 16.258 12.381 -7.858 1.00 0.00 8 MET A O 5
ATOM 7603 N N . GLU A 1 9 ? 16.500 13.694 -9.670 1.00 0.00 9 GLU A N 5
ATOM 7604 C CA . GLU A 1 9 ? 16.279 14.934 -8.935 1.00 0.00 9 GLU A CA 5
ATOM 7605 C C . GLU A 1 9 ? 15.348 15.865 -9.707 1.00 0.00 9 GLU A C 5
ATOM 7606 O O . GLU A 1 9 ? 15.443 16.008 -10.926 1.00 0.00 9 GLU A O 5
ATOM 7618 N N . PRO A 1 10 ? 14.425 16.512 -8.981 1.00 0.00 10 PRO A N 5
ATOM 7619 C CA . PRO A 1 10 ? 13.458 17.440 -9.576 1.00 0.00 10 PRO A CA 5
ATOM 7620 C C . PRO A 1 10 ? 14.115 18.725 -10.067 1.00 0.00 10 PRO A C 5
ATOM 7621 O O . PRO A 1 10 ? 15.341 18.844 -10.075 1.00 0.00 10 PRO A O 5
ATOM 7632 N N . HIS A 1 11 ? 13.293 19.686 -10.476 1.00 0.00 11 HIS A N 5
ATOM 7633 C CA . HIS A 1 11 ? 13.795 20.964 -10.968 1.00 0.00 11 HIS A CA 5
ATOM 7634 C C . HIS A 1 11 ? 12.762 22.069 -10.764 1.00 0.00 11 HIS A C 5
ATOM 7635 O O . HIS A 1 11 ? 11.557 21.830 -10.849 1.00 0.00 11 HIS A O 5
ATOM 7650 N N . LYS A 1 12 ? 13.242 23.278 -10.495 1.00 0.00 12 LYS A N 5
ATOM 7651 C CA . LYS A 1 12 ? 12.361 24.420 -10.279 1.00 0.00 12 LYS A CA 5
ATOM 7652 C C . LYS A 1 12 ? 11.139 24.018 -9.461 1.00 0.00 12 LYS A C 5
ATOM 7653 O O . LYS A 1 12 ? 10.087 24.652 -9.545 1.00 0.00 12 LYS A O 5
ATOM 7672 N N . VAL A 1 13 ? 11.285 22.961 -8.668 1.00 0.00 13 VAL A N 5
ATOM 7673 C CA . VAL A 1 13 ? 10.193 22.476 -7.831 1.00 0.00 13 VAL A CA 5
ATOM 7674 C C . VAL A 1 13 ? 10.649 21.320 -6.948 1.00 0.00 13 VAL A C 5
ATOM 7675 O O . VAL A 1 13 ? 11.479 20.505 -7.353 1.00 0.00 13 VAL A O 5
ATOM 7688 N N . VAL A 1 14 ? 10.102 21.255 -5.738 1.00 0.00 14 VAL A N 5
ATOM 7689 C CA . VAL A 1 14 ? 10.451 20.198 -4.797 1.00 0.00 14 VAL A CA 5
ATOM 7690 C C . VAL A 1 14 ? 9.228 19.366 -4.426 1.00 0.00 14 VAL A C 5
ATOM 7691 O O . VAL A 1 14 ? 8.221 19.881 -3.941 1.00 0.00 14 VAL A O 5
ATOM 7704 N N . PRO A 1 15 ? 9.317 18.048 -4.659 1.00 0.00 15 PRO A N 5
ATOM 7705 C CA . PRO A 1 15 ? 8.227 17.116 -4.355 1.00 0.00 15 PRO A CA 5
ATOM 7706 C C . PRO A 1 15 ? 8.017 16.937 -2.856 1.00 0.00 15 PRO A C 5
ATOM 7707 O O . PRO A 1 15 ? 8.850 17.352 -2.048 1.00 0.00 15 PRO A O 5
ATOM 7718 N N . LEU A 1 16 ? 6.902 16.317 -2.489 1.00 0.00 16 LEU A N 5
ATOM 7719 C CA . LEU A 1 16 ? 6.583 16.082 -1.084 1.00 0.00 16 LEU A CA 5
ATOM 7720 C C . LEU A 1 16 ? 7.080 14.712 -0.635 1.00 0.00 16 LEU A C 5
ATOM 7721 O O . LEU A 1 16 ? 7.483 13.887 -1.455 1.00 0.00 16 LEU A O 5
ATOM 7737 N N . SER A 1 17 ? 7.047 14.476 0.673 1.00 0.00 17 SER A N 5
ATOM 7738 C CA . SER A 1 17 ? 7.496 13.206 1.232 1.00 0.00 17 SER A CA 5
ATOM 7739 C C . SER A 1 17 ? 6.579 12.067 0.796 1.00 0.00 17 SER A C 5
ATOM 7740 O O . SER A 1 17 ? 5.397 12.275 0.522 1.00 0.00 17 SER A O 5
ATOM 7748 N N . LYS A 1 18 ? 7.134 10.861 0.735 1.00 0.00 18 LYS A N 5
ATOM 7749 C CA . LYS A 1 18 ? 6.369 9.686 0.334 1.00 0.00 18 LYS A CA 5
ATOM 7750 C C . LYS A 1 18 ? 5.488 9.194 1.479 1.00 0.00 18 LYS A C 5
ATOM 7751 O O . LYS A 1 18 ? 5.922 9.086 2.626 1.00 0.00 18 LYS A O 5
ATOM 7770 N N . PRO A 1 19 ? 4.222 8.886 1.162 1.00 0.00 19 PRO A N 5
ATOM 7771 C CA . PRO A 1 19 ? 3.255 8.398 2.150 1.00 0.00 19 PRO A CA 5
ATOM 7772 C C . PRO A 1 19 ? 3.580 6.988 2.632 1.00 0.00 19 PRO A C 5
ATOM 7773 O O . PRO A 1 19 ? 4.270 6.231 1.949 1.00 0.00 19 PRO A O 5
ATOM 7784 N N . HIS A 1 20 ? 3.079 6.642 3.814 1.00 0.00 20 HIS A N 5
ATOM 7785 C CA . HIS A 1 20 ? 3.316 5.322 4.387 1.00 0.00 20 HIS A CA 5
ATOM 7786 C C . HIS A 1 20 ? 2.187 4.361 4.025 1.00 0.00 20 HIS A C 5
ATOM 7787 O O . HIS A 1 20 ? 1.074 4.770 3.694 1.00 0.00 20 HIS A O 5
ATOM 7802 N N . PRO A 1 21 ? 2.479 3.054 4.087 1.00 0.00 21 PRO A N 5
ATOM 7803 C CA . PRO A 1 21 ? 1.501 2.009 3.769 1.00 0.00 21 PRO A CA 5
ATOM 7804 C C . PRO A 1 21 ? 0.395 1.912 4.815 1.00 0.00 21 PRO A C 5
ATOM 7805 O O . PRO A 1 21 ? 0.634 2.018 6.018 1.00 0.00 21 PRO A O 5
ATOM 7816 N N . PRO A 1 22 ? -0.845 1.704 4.348 1.00 0.00 22 PRO A N 5
ATOM 7817 C CA . PRO A 1 22 ? -2.012 1.587 5.226 1.00 0.00 22 PRO A CA 5
ATOM 7818 C C . PRO A 1 22 ? -1.998 0.299 6.041 1.00 0.00 22 PRO A C 5
ATOM 7819 O O . PRO A 1 22 ? -1.508 -0.733 5.581 1.00 0.00 22 PRO A O 5
ATOM 7830 N N . VAL A 1 23 ? -2.538 0.364 7.254 1.00 0.00 23 VAL A N 5
ATOM 7831 C CA . VAL A 1 23 ? -2.589 -0.798 8.132 1.00 0.00 23 VAL A CA 5
ATOM 7832 C C . VAL A 1 23 ? -3.868 -1.598 7.913 1.00 0.00 23 VAL A C 5
ATOM 7833 O O . VAL A 1 23 ? -4.909 -1.041 7.561 1.00 0.00 23 VAL A O 5
ATOM 7846 N N . VAL A 1 24 ? -3.785 -2.908 8.123 1.00 0.00 24 VAL A N 5
ATOM 7847 C CA . VAL A 1 24 ? -4.936 -3.785 7.949 1.00 0.00 24 VAL A CA 5
ATOM 7848 C C . VAL A 1 24 ? -5.458 -4.279 9.294 1.00 0.00 24 VAL A C 5
ATOM 7849 O O . VAL A 1 24 ? -4.962 -5.264 9.840 1.00 0.00 24 VAL A O 5
ATOM 7862 N N . GLY A 1 25 ? -6.463 -3.589 9.823 1.00 0.00 25 GLY A N 5
ATOM 7863 C CA . GLY A 1 25 ? -7.036 -3.973 11.100 1.00 0.00 25 GLY A CA 5
ATOM 7864 C C . GLY A 1 25 ? -7.834 -5.259 11.014 1.00 0.00 25 GLY A C 5
ATOM 7865 O O . GLY A 1 25 ? -7.332 -6.333 11.344 1.00 0.00 25 GLY A O 5
ATOM 7869 N N . LYS A 1 26 ? -9.082 -5.151 10.571 1.00 0.00 26 LYS A N 5
ATOM 7870 C CA . LYS A 1 26 ? -9.952 -6.313 10.442 1.00 0.00 26 LYS A CA 5
ATOM 7871 C C . LYS A 1 26 ? -9.714 -7.028 9.116 1.00 0.00 26 LYS A C 5
ATOM 7872 O O . LYS A 1 26 ? -9.593 -6.390 8.069 1.00 0.00 26 LYS A O 5
ATOM 7891 N N . VAL A 1 27 ? -9.650 -8.354 9.166 1.00 0.00 27 VAL A N 5
ATOM 7892 C CA . VAL A 1 27 ? -9.429 -9.155 7.968 1.00 0.00 27 VAL A CA 5
ATOM 7893 C C . VAL A 1 27 ? -10.484 -10.247 7.835 1.00 0.00 27 VAL A C 5
ATOM 7894 O O . VAL A 1 27 ? -10.434 -11.263 8.529 1.00 0.00 27 VAL A O 5
ATOM 7907 N N . THR A 1 28 ? -11.441 -10.032 6.937 1.00 0.00 28 THR A N 5
ATOM 7908 C CA . THR A 1 28 ? -12.509 -10.998 6.712 1.00 0.00 28 THR A CA 5
ATOM 7909 C C . THR A 1 28 ? -12.368 -11.667 5.350 1.00 0.00 28 THR A C 5
ATOM 7910 O O . THR A 1 28 ? -11.542 -11.263 4.531 1.00 0.00 28 THR A O 5
ATOM 7921 N N . HIS A 1 29 ? -13.180 -12.692 5.112 1.00 0.00 29 HIS A N 5
ATOM 7922 C CA . HIS A 1 29 ? -13.146 -13.417 3.847 1.00 0.00 29 HIS A CA 5
ATOM 7923 C C . HIS A 1 29 ? -14.084 -12.777 2.828 1.00 0.00 29 HIS A C 5
ATOM 7924 O O . HIS A 1 29 ? -14.306 -13.320 1.746 1.00 0.00 29 HIS A O 5
ATOM 7939 N N . HIS A 1 30 ? -14.633 -11.619 3.183 1.00 0.00 30 HIS A N 5
ATOM 7940 C CA . HIS A 1 30 ? -15.548 -10.905 2.300 1.00 0.00 30 HIS A CA 5
ATOM 7941 C C . HIS A 1 30 ? -15.011 -9.515 1.971 1.00 0.00 30 HIS A C 5
ATOM 7942 O O . HIS A 1 30 ? -15.281 -8.971 0.900 1.00 0.00 30 HIS A O 5
ATOM 7957 N N . SER A 1 31 ? -14.250 -8.945 2.900 1.00 0.00 31 SER A N 5
ATOM 7958 C CA . SER A 1 31 ? -13.679 -7.616 2.711 1.00 0.00 31 SER A CA 5
ATOM 7959 C C . SER A 1 31 ? -12.399 -7.454 3.526 1.00 0.00 31 SER A C 5
ATOM 7960 O O . SER A 1 31 ? -12.039 -8.327 4.315 1.00 0.00 31 SER A O 5
ATOM 7968 N N . ILE A 1 32 ? -11.718 -6.331 3.328 1.00 0.00 32 ILE A N 5
ATOM 7969 C CA . ILE A 1 32 ? -10.479 -6.053 4.044 1.00 0.00 32 ILE A CA 5
ATOM 7970 C C . ILE A 1 32 ? -10.480 -4.639 4.615 1.00 0.00 32 ILE A C 5
ATOM 7971 O O . ILE A 1 32 ? -10.708 -3.668 3.894 1.00 0.00 32 ILE A O 5
ATOM 7987 N N . GLU A 1 33 ? -10.222 -4.531 5.915 1.00 0.00 33 GLU A N 5
ATOM 7988 C CA . GLU A 1 33 ? -10.191 -3.235 6.582 1.00 0.00 33 GLU A CA 5
ATOM 7989 C C . GLU A 1 33 ? -8.833 -2.563 6.403 1.00 0.00 33 GLU A C 5
ATOM 7990 O O . GLU A 1 33 ? -7.791 -3.215 6.470 1.00 0.00 33 GLU A O 5
ATOM 8002 N N . LEU A 1 34 ? -8.854 -1.254 6.175 1.00 0.00 34 LEU A N 5
ATOM 8003 C CA . LEU A 1 34 ? -7.624 -0.492 5.985 1.00 0.00 34 LEU A CA 5
ATOM 8004 C C . LEU A 1 34 ? -7.754 0.906 6.582 1.00 0.00 34 LEU A C 5
ATOM 8005 O O . LEU A 1 34 ? -8.810 1.533 6.498 1.00 0.00 34 LEU A O 5
ATOM 8021 N N . TYR A 1 35 ? -6.672 1.390 7.182 1.00 0.00 35 TYR A N 5
ATOM 8022 C CA . TYR A 1 35 ? -6.664 2.714 7.793 1.00 0.00 35 TYR A CA 5
ATOM 8023 C C . TYR A 1 35 ? -5.261 3.313 7.777 1.00 0.00 35 TYR A C 5
ATOM 8024 O O . TYR A 1 35 ? -4.319 2.731 8.316 1.00 0.00 35 TYR A O 5
ATOM 8042 N N . TRP A 1 36 ? -5.130 4.479 7.156 1.00 0.00 36 TRP A N 5
ATOM 8043 C CA . TRP A 1 36 ? -3.842 5.159 7.070 1.00 0.00 36 TRP A CA 5
ATOM 8044 C C . TRP A 1 36 ? -3.842 6.432 7.909 1.00 0.00 36 TRP A C 5
ATOM 8045 O O . TRP A 1 36 ? -2.919 7.243 7.822 1.00 0.00 36 TRP A O 5
ATOM 8066 N N . ASP A 1 37 ? -4.880 6.602 8.720 1.00 0.00 37 ASP A N 5
ATOM 8067 C CA . ASP A 1 37 ? -4.998 7.777 9.575 1.00 0.00 37 ASP A CA 5
ATOM 8068 C C . ASP A 1 37 ? -3.643 8.160 10.162 1.00 0.00 37 ASP A C 5
ATOM 8069 O O . ASP A 1 37 ? -3.410 9.319 10.509 1.00 0.00 37 ASP A O 5
ATOM 8078 N N . LEU A 1 38 ? -2.753 7.180 10.271 1.00 0.00 38 LEU A N 5
ATOM 8079 C CA . LEU A 1 38 ? -1.421 7.414 10.817 1.00 0.00 38 LEU A CA 5
ATOM 8080 C C . LEU A 1 38 ? -0.832 8.714 10.279 1.00 0.00 38 LEU A C 5
ATOM 8081 O O . LEU A 1 38 ? -0.442 9.594 11.046 1.00 0.00 38 LEU A O 5
ATOM 8097 N N . GLU A 1 39 ? -0.773 8.828 8.956 1.00 0.00 39 GLU A N 5
ATOM 8098 C CA . GLU A 1 39 ? -0.233 10.021 8.316 1.00 0.00 39 GLU A CA 5
ATOM 8099 C C . GLU A 1 39 ? -1.084 11.245 8.642 1.00 0.00 39 GLU A C 5
ATOM 8100 O O . GLU A 1 39 ? -0.616 12.380 8.553 1.00 0.00 39 GLU A O 5
ATOM 8112 N N . GLN A 1 40 ? -2.336 11.005 9.018 1.00 0.00 40 GLN A N 5
ATOM 8113 C CA . GLN A 1 40 ? -3.253 12.088 9.355 1.00 0.00 40 GLN A CA 5
ATOM 8114 C C . GLN A 1 40 ? -3.183 12.416 10.843 1.00 0.00 40 GLN A C 5
ATOM 8115 O O . GLN A 1 40 ? -4.102 12.108 11.602 1.00 0.00 40 GLN A O 5
ATOM 8129 N N . LYS A 1 41 ? -2.086 13.043 11.254 1.00 0.00 41 LYS A N 5
ATOM 8130 C CA . LYS A 1 41 ? -1.895 13.415 12.651 1.00 0.00 41 LYS A CA 5
ATOM 8131 C C . LYS A 1 41 ? -2.044 14.922 12.838 1.00 0.00 41 LYS A C 5
ATOM 8132 O O . LYS A 1 41 ? -2.989 15.386 13.475 1.00 0.00 41 LYS A O 5
ATOM 8151 N N . GLU A 1 42 ? -1.107 15.679 12.278 1.00 0.00 42 GLU A N 5
ATOM 8152 C CA . GLU A 1 42 ? -1.136 17.133 12.384 1.00 0.00 42 GLU A CA 5
ATOM 8153 C C . GLU A 1 42 ? -2.568 17.655 12.309 1.00 0.00 42 GLU A C 5
ATOM 8154 O O . GLU A 1 42 ? -3.306 17.344 11.374 1.00 0.00 42 GLU A O 5
ATOM 8166 N N . LYS A 1 43 ? -2.953 18.451 13.300 1.00 0.00 43 LYS A N 5
ATOM 8167 C CA . LYS A 1 43 ? -4.296 19.018 13.349 1.00 0.00 43 LYS A CA 5
ATOM 8168 C C . LYS A 1 43 ? -4.676 19.631 12.005 1.00 0.00 43 LYS A C 5
ATOM 8169 O O . LYS A 1 43 ? -3.824 20.157 11.288 1.00 0.00 43 LYS A O 5
ATOM 8188 N N . ARG A 1 44 ? -5.960 19.560 11.669 1.00 0.00 44 ARG A N 5
ATOM 8189 C CA . ARG A 1 44 ? -6.453 20.107 10.411 1.00 0.00 44 ARG A CA 5
ATOM 8190 C C . ARG A 1 44 ? -6.129 21.595 10.302 1.00 0.00 44 ARG A C 5
ATOM 8191 O O . ARG A 1 44 ? -6.689 22.415 11.028 1.00 0.00 44 ARG A O 5
ATOM 8212 N N . GLN A 1 45 ? -5.223 21.933 9.391 1.00 0.00 45 GLN A N 5
ATOM 8213 C CA . GLN A 1 45 ? -4.824 23.320 9.189 1.00 0.00 45 GLN A CA 5
ATOM 8214 C C . GLN A 1 45 ? -5.794 24.034 8.252 1.00 0.00 45 GLN A C 5
ATOM 8215 O O . GLN A 1 45 ? -5.764 23.830 7.039 1.00 0.00 45 GLN A O 5
ATOM 8229 N N . GLY A 1 46 ? -6.654 24.871 8.824 1.00 0.00 46 GLY A N 5
ATOM 8230 C CA . GLY A 1 46 ? -7.621 25.602 8.026 1.00 0.00 46 GLY A CA 5
ATOM 8231 C C . GLY A 1 46 ? -8.846 24.773 7.697 1.00 0.00 46 GLY A C 5
ATOM 8232 O O . GLY A 1 46 ? -9.106 23.739 8.313 1.00 0.00 46 GLY A O 5
ATOM 8236 N N . PRO A 1 47 ? -9.626 25.229 6.705 1.00 0.00 47 PRO A N 5
ATOM 8237 C CA . PRO A 1 47 ? -10.844 24.537 6.275 1.00 0.00 47 PRO A CA 5
ATOM 8238 C C . PRO A 1 47 ? -10.544 23.221 5.566 1.00 0.00 47 PRO A C 5
ATOM 8239 O O . PRO A 1 47 ? -9.417 22.982 5.133 1.00 0.00 47 PRO A O 5
ATOM 8250 N N . GLN A 1 48 ? -11.560 22.371 5.451 1.00 0.00 48 GLN A N 5
ATOM 8251 C CA . GLN A 1 48 ? -11.403 21.079 4.794 1.00 0.00 48 GLN A CA 5
ATOM 8252 C C . GLN A 1 48 ? -10.632 21.223 3.486 1.00 0.00 48 GLN A C 5
ATOM 8253 O O . GLN A 1 48 ? -9.733 20.435 3.195 1.00 0.00 48 GLN A O 5
ATOM 8267 N N . GLU A 1 49 ? -10.992 22.234 2.701 1.00 0.00 49 GLU A N 5
ATOM 8268 C CA . GLU A 1 49 ? -10.334 22.479 1.423 1.00 0.00 49 GLU A CA 5
ATOM 8269 C C . GLU A 1 49 ? -8.817 22.394 1.567 1.00 0.00 49 GLU A C 5
ATOM 8270 O O . GLU A 1 49 ? -8.123 21.937 0.660 1.00 0.00 49 GLU A O 5
ATOM 8282 N N . GLN A 1 50 ? -8.311 22.839 2.713 1.00 0.00 50 GLN A N 5
ATOM 8283 C CA . GLN A 1 50 ? -6.877 22.814 2.975 1.00 0.00 50 GLN A CA 5
ATOM 8284 C C . GLN A 1 50 ? -6.449 21.462 3.535 1.00 0.00 50 GLN A C 5
ATOM 8285 O O . GLN A 1 50 ? -5.512 21.377 4.328 1.00 0.00 50 GLN A O 5
ATOM 8299 N N . TRP A 1 51 ? -7.141 20.409 3.117 1.00 0.00 51 TRP A N 5
ATOM 8300 C CA . TRP A 1 51 ? -6.832 19.060 3.578 1.00 0.00 51 TRP A CA 5
ATOM 8301 C C . TRP A 1 51 ? -6.131 18.259 2.486 1.00 0.00 51 TRP A C 5
ATOM 8302 O O . TRP A 1 51 ? -6.139 18.645 1.317 1.00 0.00 51 TRP A O 5
ATOM 8323 N N . LEU A 1 52 ? -5.524 17.143 2.875 1.00 0.00 52 LEU A N 5
ATOM 8324 C CA . LEU A 1 52 ? -4.817 16.287 1.928 1.00 0.00 52 LEU A CA 5
ATOM 8325 C C . LEU A 1 52 ? -5.774 15.302 1.265 1.00 0.00 52 LEU A C 5
ATOM 8326 O O . LEU A 1 52 ? -6.849 15.015 1.792 1.00 0.00 52 LEU A O 5
ATOM 8342 N N . ARG A 1 53 ? -5.375 14.786 0.107 1.00 0.00 53 ARG A N 5
ATOM 8343 C CA . ARG A 1 53 ? -6.197 13.832 -0.628 1.00 0.00 53 ARG A CA 5
ATOM 8344 C C . ARG A 1 53 ? -5.595 12.431 -0.561 1.00 0.00 53 ARG A C 5
ATOM 8345 O O . ARG A 1 53 ? -4.375 12.269 -0.532 1.00 0.00 53 ARG A O 5
ATOM 8366 N N . PHE A 1 54 ? -6.460 11.422 -0.536 1.00 0.00 54 PHE A N 5
ATOM 8367 C CA . PHE A 1 54 ? -6.014 10.036 -0.471 1.00 0.00 54 PHE A CA 5
ATOM 8368 C C . PHE A 1 54 ? -6.720 9.187 -1.525 1.00 0.00 54 PHE A C 5
ATOM 8369 O O . PHE A 1 54 ? -7.924 8.945 -1.438 1.00 0.00 54 PHE A O 5
ATOM 8386 N N . SER A 1 55 ? -5.962 8.740 -2.521 1.00 0.00 55 SER A N 5
ATOM 8387 C CA . SER A 1 55 ? -6.514 7.923 -3.595 1.00 0.00 55 SER A CA 5
ATOM 8388 C C . SER A 1 55 ? -5.952 6.505 -3.543 1.00 0.00 55 SER A C 5
ATOM 8389 O O . SER A 1 55 ? -4.765 6.288 -3.790 1.00 0.00 55 SER A O 5
ATOM 8397 N N . ILE A 1 56 ? -6.812 5.545 -3.221 1.00 0.00 56 ILE A N 5
ATOM 8398 C CA . ILE A 1 56 ? -6.402 4.149 -3.139 1.00 0.00 56 ILE A CA 5
ATOM 8399 C C . ILE A 1 56 ? -6.602 3.438 -4.472 1.00 0.00 56 ILE A C 5
ATOM 8400 O O . ILE A 1 56 ? -7.581 3.682 -5.176 1.00 0.00 56 ILE A O 5
ATOM 8416 N N . GLU A 1 57 ? -5.668 2.555 -4.812 1.00 0.00 57 GLU A N 5
ATOM 8417 C CA . GLU A 1 57 ? -5.742 1.807 -6.061 1.00 0.00 57 GLU A CA 5
ATOM 8418 C C . GLU A 1 57 ? -5.530 0.316 -5.816 1.00 0.00 57 GLU A C 5
ATOM 8419 O O . GLU A 1 57 ? -5.109 -0.092 -4.734 1.00 0.00 57 GLU A O 5
ATOM 8431 N N . GLU A 1 58 ? -5.826 -0.493 -6.829 1.00 0.00 58 GLU A N 5
ATOM 8432 C CA . GLU A 1 58 ? -5.669 -1.939 -6.723 1.00 0.00 58 GLU A CA 5
ATOM 8433 C C . GLU A 1 58 ? -5.084 -2.518 -8.008 1.00 0.00 58 GLU A C 5
ATOM 8434 O O . GLU A 1 58 ? -5.440 -2.098 -9.108 1.00 0.00 58 GLU A O 5
ATOM 8446 N N . GLU A 1 59 ? -4.185 -3.486 -7.858 1.00 0.00 59 GLU A N 5
ATOM 8447 C CA . GLU A 1 59 ? -3.550 -4.122 -9.006 1.00 0.00 59 GLU A CA 5
ATOM 8448 C C . GLU A 1 59 ? -4.430 -5.235 -9.567 1.00 0.00 59 GLU A C 5
ATOM 8449 O O . GLU A 1 59 ? -5.320 -5.742 -8.883 1.00 0.00 59 GLU A O 5
ATOM 8461 N N . ASP A 1 60 ? -4.176 -5.609 -10.816 1.00 0.00 60 ASP A N 5
ATOM 8462 C CA . ASP A 1 60 ? -4.945 -6.662 -11.470 1.00 0.00 60 ASP A CA 5
ATOM 8463 C C . ASP A 1 60 ? -4.071 -7.882 -11.744 1.00 0.00 60 ASP A C 5
ATOM 8464 O O . ASP A 1 60 ? -3.033 -7.799 -12.400 1.00 0.00 60 ASP A O 5
ATOM 8473 N N . PRO A 1 61 ? -4.499 -9.044 -11.228 1.00 0.00 61 PRO A N 5
ATOM 8474 C CA . PRO A 1 61 ? -3.770 -10.304 -11.403 1.00 0.00 61 PRO A CA 5
ATOM 8475 C C . PRO A 1 61 ? -3.823 -10.810 -12.841 1.00 0.00 61 PRO A C 5
ATOM 8476 O O . PRO A 1 61 ? -2.994 -11.619 -13.256 1.00 0.00 61 PRO A O 5
ATOM 8487 N N . LYS A 1 62 ? -4.803 -10.327 -13.597 1.00 0.00 62 LYS A N 5
ATOM 8488 C CA . LYS A 1 62 ? -4.964 -10.728 -14.990 1.00 0.00 62 LYS A CA 5
ATOM 8489 C C . LYS A 1 62 ? -4.666 -9.564 -15.929 1.00 0.00 62 LYS A C 5
ATOM 8490 O O . LYS A 1 62 ? -3.977 -9.727 -16.936 1.00 0.00 62 LYS A O 5
ATOM 8509 N N . MET A 1 63 ? -5.187 -8.389 -15.592 1.00 0.00 63 MET A N 5
ATOM 8510 C CA . MET A 1 63 ? -4.974 -7.197 -16.405 1.00 0.00 63 MET A CA 5
ATOM 8511 C C . MET A 1 63 ? -3.611 -6.577 -16.114 1.00 0.00 63 MET A C 5
ATOM 8512 O O . MET A 1 63 ? -3.097 -5.784 -16.903 1.00 0.00 63 MET A O 5
ATOM 8526 N N . HIS A 1 64 ? -3.029 -6.944 -14.976 1.00 0.00 64 HIS A N 5
ATOM 8527 C CA . HIS A 1 64 ? -1.725 -6.424 -14.581 1.00 0.00 64 HIS A CA 5
ATOM 8528 C C . HIS A 1 64 ? -1.718 -4.899 -14.608 1.00 0.00 64 HIS A C 5
ATOM 8529 O O . HIS A 1 64 ? -0.716 -4.279 -14.967 1.00 0.00 64 HIS A O 5
ATOM 8544 N N . SER A 1 65 ? -2.841 -4.300 -14.227 1.00 0.00 65 SER A N 5
ATOM 8545 C CA . SER A 1 65 ? -2.966 -2.847 -14.211 1.00 0.00 65 SER A CA 5
ATOM 8546 C C . SER A 1 65 ? -3.574 -2.368 -12.897 1.00 0.00 65 SER A C 5
ATOM 8547 O O . SER A 1 65 ? -4.288 -3.110 -12.223 1.00 0.00 65 SER A O 5
ATOM 8555 N N . TYR A 1 66 ? -3.284 -1.122 -12.538 1.00 0.00 66 TYR A N 5
ATOM 8556 C CA . TYR A 1 66 ? -3.799 -0.543 -11.303 1.00 0.00 66 TYR A CA 5
ATOM 8557 C C . TYR A 1 66 ? -5.067 0.265 -11.567 1.00 0.00 66 TYR A C 5
ATOM 8558 O O . TYR A 1 66 ? -5.256 0.807 -12.655 1.00 0.00 66 TYR A O 5
ATOM 8576 N N . GLY A 1 67 ? -5.933 0.340 -10.561 1.00 0.00 67 GLY A N 5
ATOM 8577 C CA . GLY A 1 67 ? -7.172 1.083 -10.703 1.00 0.00 67 GLY A CA 5
ATOM 8578 C C . GLY A 1 67 ? -7.593 1.760 -9.414 1.00 0.00 67 GLY A C 5
ATOM 8579 O O . GLY A 1 67 ? -7.553 1.153 -8.343 1.00 0.00 67 GLY A O 5
ATOM 8583 N N . VAL A 1 68 ? -7.996 3.022 -9.514 1.00 0.00 68 VAL A N 5
ATOM 8584 C CA . VAL A 1 68 ? -8.426 3.783 -8.347 1.00 0.00 68 VAL A CA 5
ATOM 8585 C C . VAL A 1 68 ? -9.738 3.241 -7.790 1.00 0.00 68 VAL A C 5
ATOM 8586 O O . VAL A 1 68 ? -10.817 3.575 -8.282 1.00 0.00 68 VAL A O 5
ATOM 8599 N N . ILE A 1 69 ? -9.638 2.404 -6.763 1.00 0.00 69 ILE A N 5
ATOM 8600 C CA . ILE A 1 69 ? -10.818 1.818 -6.139 1.00 0.00 69 ILE A CA 5
ATOM 8601 C C . ILE A 1 69 ? -11.544 2.838 -5.269 1.00 0.00 69 ILE A C 5
ATOM 8602 O O . ILE A 1 69 ? -12.773 2.849 -5.202 1.00 0.00 69 ILE A O 5
ATOM 8618 N N . TYR A 1 70 ? -10.776 3.695 -4.605 1.00 0.00 70 TYR A N 5
ATOM 8619 C CA . TYR A 1 70 ? -11.346 4.719 -3.738 1.00 0.00 70 TYR A CA 5
ATOM 8620 C C . TYR A 1 70 ? -10.548 6.016 -3.830 1.00 0.00 70 TYR A C 5
ATOM 8621 O O . TYR A 1 70 ? -9.324 5.998 -3.972 1.00 0.00 70 TYR A O 5
ATOM 8639 N N . THR A 1 71 ? -11.249 7.143 -3.746 1.00 0.00 71 THR A N 5
ATOM 8640 C CA . THR A 1 71 ? -10.608 8.449 -3.820 1.00 0.00 71 THR A CA 5
ATOM 8641 C C . THR A 1 71 ? -11.402 9.495 -3.046 1.00 0.00 71 THR A C 5
ATOM 8642 O O . THR A 1 71 ? -12.530 9.826 -3.407 1.00 0.00 71 THR A O 5
ATOM 8653 N N . GLY A 1 72 ? -10.804 10.014 -1.977 1.00 0.00 72 GLY A N 5
ATOM 8654 C CA . GLY A 1 72 ? -11.470 11.019 -1.169 1.00 0.00 72 GLY A CA 5
ATOM 8655 C C . GLY A 1 72 ? -10.535 11.674 -0.172 1.00 0.00 72 GLY A C 5
ATOM 8656 O O . GLY A 1 72 ? -9.338 11.805 -0.427 1.00 0.00 72 GLY A O 5
ATOM 8660 N N . TYR A 1 73 ? -11.082 12.088 0.965 1.00 0.00 73 TYR A N 5
ATOM 8661 C CA . TYR A 1 73 ? -10.289 12.738 2.003 1.00 0.00 73 TYR A CA 5
ATOM 8662 C C . TYR A 1 73 ? -10.423 12.001 3.332 1.00 0.00 73 TYR A C 5
ATOM 8663 O O . TYR A 1 73 ? -10.270 12.592 4.400 1.00 0.00 73 TYR A O 5
ATOM 8681 N N . ALA A 1 74 ? -10.709 10.705 3.256 1.00 0.00 74 ALA A N 5
ATOM 8682 C CA . ALA A 1 74 ? -10.860 9.885 4.452 1.00 0.00 74 ALA A CA 5
ATOM 8683 C C . ALA A 1 74 ? -9.548 9.198 4.816 1.00 0.00 74 ALA A C 5
ATOM 8684 O O . ALA A 1 74 ? -8.515 9.438 4.191 1.00 0.00 74 ALA A O 5
ATOM 8691 N N . THR A 1 75 ? -9.596 8.342 5.832 1.00 0.00 75 THR A N 5
ATOM 8692 C CA . THR A 1 75 ? -8.412 7.621 6.281 1.00 0.00 75 THR A CA 5
ATOM 8693 C C . THR A 1 75 ? -8.618 6.113 6.190 1.00 0.00 75 THR A C 5
ATOM 8694 O O . THR A 1 75 ? -7.715 5.377 5.793 1.00 0.00 75 THR A O 5
ATOM 8705 N N . ARG A 1 76 ? -9.812 5.661 6.558 1.00 0.00 76 ARG A N 5
ATOM 8706 C CA . ARG A 1 76 ? -10.137 4.240 6.518 1.00 0.00 76 ARG A CA 5
ATOM 8707 C C . ARG A 1 76 ? -10.753 3.861 5.174 1.00 0.00 76 ARG A C 5
ATOM 8708 O O . ARG A 1 76 ? -11.276 4.714 4.457 1.00 0.00 76 ARG A O 5
ATOM 8729 N N . HIS A 1 77 ? -10.686 2.576 4.840 1.00 0.00 77 HIS A N 5
ATOM 8730 C CA . HIS A 1 77 ? -11.238 2.083 3.583 1.00 0.00 77 HIS A CA 5
ATOM 8731 C C . HIS A 1 77 ? -11.353 0.562 3.599 1.00 0.00 77 HIS A C 5
ATOM 8732 O O . HIS A 1 77 ? -10.350 -0.148 3.533 1.00 0.00 77 HIS A O 5
ATOM 8747 N N . VAL A 1 78 ? -12.584 0.068 3.689 1.00 0.00 78 VAL A N 5
ATOM 8748 C CA . VAL A 1 78 ? -12.831 -1.369 3.714 1.00 0.00 78 VAL A CA 5
ATOM 8749 C C . VAL A 1 78 ? -13.209 -1.885 2.331 1.00 0.00 78 VAL A C 5
ATOM 8750 O O . VAL A 1 78 ? -14.351 -1.742 1.893 1.00 0.00 78 VAL A O 5
ATOM 8763 N N . VAL A 1 79 ? -12.243 -2.488 1.645 1.00 0.00 79 VAL A N 5
ATOM 8764 C CA . VAL A 1 79 ? -12.475 -3.029 0.311 1.00 0.00 79 VAL A CA 5
ATOM 8765 C C . VAL A 1 79 ? -13.548 -4.111 0.335 1.00 0.00 79 VAL A C 5
ATOM 8766 O O . VAL A 1 79 ? -13.328 -5.205 0.853 1.00 0.00 79 VAL A O 5
ATOM 8779 N N . GLU A 1 80 ? -14.710 -3.797 -0.229 1.00 0.00 80 GLU A N 5
ATOM 8780 C CA . GLU A 1 80 ? -15.818 -4.743 -0.272 1.00 0.00 80 GLU A CA 5
ATOM 8781 C C . GLU A 1 80 ? -15.756 -5.597 -1.535 1.00 0.00 80 GLU A C 5
ATOM 8782 O O . GLU A 1 80 ? -14.914 -5.379 -2.404 1.00 0.00 80 GLU A O 5
ATOM 8794 N N . GLY A 1 81 ? -16.655 -6.573 -1.628 1.00 0.00 81 GLY A N 5
ATOM 8795 C CA . GLY A 1 81 ? -16.685 -7.446 -2.786 1.00 0.00 81 GLY A CA 5
ATOM 8796 C C . GLY A 1 81 ? -15.385 -8.202 -2.976 1.00 0.00 81 GLY A C 5
ATOM 8797 O O . GLY A 1 81 ? -14.751 -8.107 -4.028 1.00 0.00 81 GLY A O 5
ATOM 8801 N N . LEU A 1 82 ? -14.987 -8.955 -1.957 1.00 0.00 82 LEU A N 5
ATOM 8802 C CA . LEU A 1 82 ? -13.752 -9.731 -2.015 1.00 0.00 82 LEU A CA 5
ATOM 8803 C C . LEU A 1 82 ? -14.035 -11.218 -1.831 1.00 0.00 82 LEU A C 5
ATOM 8804 O O . LEU A 1 82 ? -15.066 -11.600 -1.279 1.00 0.00 82 LEU A O 5
ATOM 8820 N N . GLU A 1 83 ? -13.109 -12.053 -2.294 1.00 0.00 83 GLU A N 5
ATOM 8821 C CA . GLU A 1 83 ? -13.259 -13.499 -2.178 1.00 0.00 83 GLU A CA 5
ATOM 8822 C C . GLU A 1 83 ? -12.335 -14.056 -1.100 1.00 0.00 83 GLU A C 5
ATOM 8823 O O . GLU A 1 83 ? -11.330 -13.448 -0.732 1.00 0.00 83 GLU A O 5
ATOM 8835 N N . PRO A 1 84 ? -12.683 -15.243 -0.579 1.00 0.00 84 PRO A N 5
ATOM 8836 C CA . PRO A 1 84 ? -11.899 -15.909 0.465 1.00 0.00 84 PRO A CA 5
ATOM 8837 C C . PRO A 1 84 ? -10.559 -16.419 -0.053 1.00 0.00 84 PRO A C 5
ATOM 8838 O O . PRO A 1 84 ? -10.452 -16.859 -1.198 1.00 0.00 84 PRO A O 5
ATOM 8849 N N . ARG A 1 85 ? -9.539 -16.358 0.797 1.00 0.00 85 ARG A N 5
ATOM 8850 C CA . ARG A 1 85 ? -8.205 -16.813 0.424 1.00 0.00 85 ARG A CA 5
ATOM 8851 C C . ARG A 1 85 ? -7.751 -16.157 -0.877 1.00 0.00 85 ARG A C 5
ATOM 8852 O O . ARG A 1 85 ? -7.231 -16.823 -1.773 1.00 0.00 85 ARG A O 5
ATOM 8873 N N . THR A 1 86 ? -7.951 -14.846 -0.974 1.00 0.00 86 THR A N 5
ATOM 8874 C CA . THR A 1 86 ? -7.564 -14.100 -2.165 1.00 0.00 86 THR A CA 5
ATOM 8875 C C . THR A 1 86 ? -6.675 -12.915 -1.806 1.00 0.00 86 THR A C 5
ATOM 8876 O O . THR A 1 86 ? -6.971 -12.163 -0.876 1.00 0.00 86 THR A O 5
ATOM 8887 N N . LEU A 1 87 ? -5.586 -12.752 -2.549 1.00 0.00 87 LEU A N 5
ATOM 8888 C CA . LEU A 1 87 ? -4.653 -11.656 -2.310 1.00 0.00 87 LEU A CA 5
ATOM 8889 C C . LEU A 1 87 ? -5.113 -10.385 -3.018 1.00 0.00 87 LEU A C 5
ATOM 8890 O O . LEU A 1 87 ? -5.631 -10.437 -4.133 1.00 0.00 87 LEU A O 5
ATOM 8906 N N . TYR A 1 88 ? -4.918 -9.246 -2.363 1.00 0.00 88 TYR A N 5
ATOM 8907 C CA . TYR A 1 88 ? -5.313 -7.962 -2.930 1.00 0.00 88 TYR A CA 5
ATOM 8908 C C . TYR A 1 88 ? -4.296 -6.879 -2.585 1.00 0.00 88 TYR A C 5
ATOM 8909 O O . TYR A 1 88 ? -4.124 -6.518 -1.420 1.00 0.00 88 TYR A O 5
ATOM 8927 N N . LYS A 1 89 ? -3.622 -6.362 -3.608 1.00 0.00 89 LYS A N 5
ATOM 8928 C CA . LYS A 1 89 ? -2.622 -5.318 -3.417 1.00 0.00 89 LYS A CA 5
ATOM 8929 C C . LYS A 1 89 ? -3.257 -3.934 -3.507 1.00 0.00 89 LYS A C 5
ATOM 8930 O O . LYS A 1 89 ? -4.060 -3.666 -4.401 1.00 0.00 89 LYS A O 5
ATOM 8949 N N . PHE A 1 90 ? -2.890 -3.058 -2.577 1.00 0.00 90 PHE A N 5
ATOM 8950 C CA . PHE A 1 90 ? -3.423 -1.701 -2.553 1.00 0.00 90 PHE A CA 5
ATOM 8951 C C . PHE A 1 90 ? -2.306 -0.682 -2.351 1.00 0.00 90 PHE A C 5
ATOM 8952 O O . PHE A 1 90 ? -1.410 -0.881 -1.531 1.00 0.00 90 PHE A O 5
ATOM 8969 N N . ARG A 1 91 ? -2.367 0.411 -3.105 1.00 0.00 91 ARG A N 5
ATOM 8970 C CA . ARG A 1 91 ? -1.360 1.461 -3.010 1.00 0.00 91 ARG A CA 5
ATOM 8971 C C . ARG A 1 91 ? -1.987 2.776 -2.554 1.00 0.00 91 ARG A C 5
ATOM 8972 O O . ARG A 1 91 ? -2.988 3.226 -3.113 1.00 0.00 91 ARG A O 5
ATOM 8993 N N . LEU A 1 92 ? -1.392 3.386 -1.535 1.00 0.00 92 LEU A N 5
ATOM 8994 C CA . LEU A 1 92 ? -1.891 4.649 -1.002 1.00 0.00 92 LEU A CA 5
ATOM 8995 C C . LEU A 1 92 ? -1.219 5.833 -1.688 1.00 0.00 92 LEU A C 5
ATOM 8996 O O . LEU A 1 92 ? 0.008 5.903 -1.769 1.00 0.00 92 LEU A O 5
ATOM 9012 N N . LYS A 1 93 ? -2.029 6.765 -2.179 1.00 0.00 93 LYS A N 5
ATOM 9013 C CA . LYS A 1 93 ? -1.514 7.949 -2.855 1.00 0.00 93 LYS A CA 5
ATOM 9014 C C . LYS A 1 93 ? -1.919 9.219 -2.112 1.00 0.00 93 LYS A C 5
ATOM 9015 O O . LYS A 1 93 ? -3.014 9.302 -1.556 1.00 0.00 93 LYS A O 5
ATOM 9034 N N . VAL A 1 94 ? -1.030 10.207 -2.110 1.00 0.00 94 VAL A N 5
ATOM 9035 C CA . VAL A 1 94 ? -1.296 11.473 -1.438 1.00 0.00 94 VAL A CA 5
ATOM 9036 C C . VAL A 1 94 ? -0.892 12.655 -2.313 1.00 0.00 94 VAL A C 5
ATOM 9037 O O . VAL A 1 94 ? 0.066 12.573 -3.083 1.00 0.00 94 VAL A O 5
ATOM 9050 N N . THR A 1 95 ? -1.629 13.754 -2.190 1.00 0.00 95 THR A N 5
ATOM 9051 C CA . THR A 1 95 ? -1.349 14.953 -2.970 1.00 0.00 95 THR A CA 5
ATOM 9052 C C . THR A 1 95 ? -1.508 16.210 -2.122 1.00 0.00 95 THR A C 5
ATOM 9053 O O . THR A 1 95 ? -2.609 16.536 -1.679 1.00 0.00 95 THR A O 5
ATOM 9064 N N . SER A 1 96 ? -0.402 16.913 -1.900 1.00 0.00 96 SER A N 5
ATOM 9065 C CA . SER A 1 96 ? -0.418 18.133 -1.102 1.00 0.00 96 SER A CA 5
ATOM 9066 C C . SER A 1 96 ? -1.397 19.149 -1.683 1.00 0.00 96 SER A C 5
ATOM 9067 O O . SER A 1 96 ? -1.775 19.086 -2.853 1.00 0.00 96 SER A O 5
ATOM 9075 N N . PRO A 1 97 ? -1.820 20.108 -0.846 1.00 0.00 97 PRO A N 5
ATOM 9076 C CA . PRO A 1 97 ? -2.760 21.156 -1.253 1.00 0.00 97 PRO A CA 5
ATOM 9077 C C . PRO A 1 97 ? -2.137 22.147 -2.230 1.00 0.00 97 PRO A C 5
ATOM 9078 O O . PRO A 1 97 ? -2.782 23.107 -2.652 1.00 0.00 97 PRO A O 5
ATOM 9089 N N . SER A 1 98 ? -0.879 21.907 -2.586 1.00 0.00 98 SER A N 5
ATOM 9090 C CA . SER A 1 98 ? -0.167 22.781 -3.512 1.00 0.00 98 SER A CA 5
ATOM 9091 C C . SER A 1 98 ? -0.074 22.146 -4.896 1.00 0.00 98 SER A C 5
ATOM 9092 O O . SER A 1 98 ? -0.137 22.835 -5.913 1.00 0.00 98 SER A O 5
ATOM 9100 N N . GLY A 1 99 ? 0.078 20.825 -4.925 1.00 0.00 99 GLY A N 5
ATOM 9101 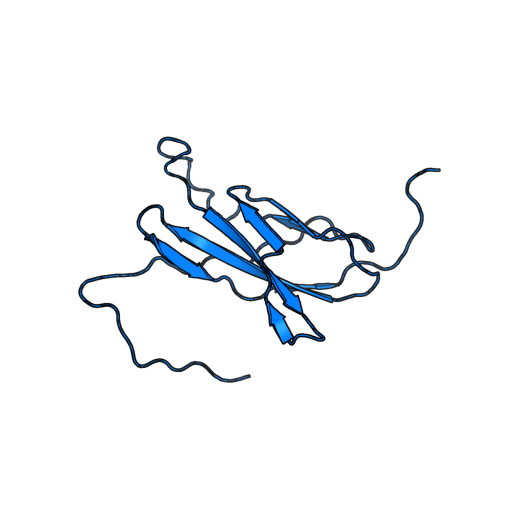C CA . GLY A 1 99 ? 0.178 20.118 -6.189 1.00 0.00 99 GLY A CA 5
ATOM 9102 C C . GLY A 1 99 ? 1.010 18.856 -6.082 1.00 0.00 99 GLY A C 5
ATOM 9103 O O . GLY A 1 99 ? 0.731 17.863 -6.753 1.00 0.00 99 GLY A O 5
ATOM 9107 N N . GLU A 1 100 ? 2.037 18.895 -5.239 1.00 0.00 100 GLU A N 5
ATOM 9108 C CA . GLU A 1 100 ? 2.914 17.746 -5.050 1.00 0.00 100 GLU A CA 5
ATOM 9109 C C . GLU A 1 100 ? 2.110 16.503 -4.680 1.00 0.00 100 GLU A C 5
ATOM 9110 O O . GLU A 1 100 ? 1.054 16.597 -4.054 1.00 0.00 100 GLU A O 5
ATOM 9122 N N . TYR A 1 101 ? 2.618 15.339 -5.071 1.00 0.00 101 TYR A N 5
ATOM 9123 C CA . TYR A 1 101 ? 1.946 14.077 -4.784 1.00 0.00 101 TYR A CA 5
ATOM 9124 C C . TYR A 1 101 ? 2.930 12.912 -4.837 1.00 0.00 101 TYR A C 5
ATOM 9125 O O . TYR A 1 101 ? 3.812 12.870 -5.694 1.00 0.00 101 TYR A O 5
ATOM 9143 N N . GLU A 1 102 ? 2.770 11.968 -3.915 1.00 0.00 102 GLU A N 5
ATOM 9144 C CA . GLU A 1 102 ? 3.644 10.803 -3.857 1.00 0.00 102 GLU A CA 5
ATOM 9145 C C . GLU A 1 102 ? 2.830 9.512 -3.862 1.00 0.00 102 GLU A C 5
ATOM 9146 O O . GLU A 1 102 ? 1.607 9.537 -4.002 1.00 0.00 102 GLU A O 5
ATOM 9158 N N . TYR A 1 103 ? 3.517 8.385 -3.709 1.00 0.00 103 TYR A N 5
ATOM 9159 C CA . TYR A 1 103 ? 2.859 7.084 -3.699 1.00 0.00 103 TYR A CA 5
ATOM 9160 C C . TYR A 1 103 ? 3.436 6.191 -2.605 1.00 0.00 103 TYR A C 5
ATOM 9161 O O . TYR A 1 103 ? 4.632 6.235 -2.317 1.00 0.00 103 TYR A O 5
ATOM 9179 N N . SER A 1 104 ? 2.575 5.380 -1.998 1.00 0.00 104 SER A N 5
ATOM 9180 C CA . SER A 1 104 ? 2.996 4.477 -0.933 1.00 0.00 104 SER A CA 5
ATOM 9181 C C . SER A 1 104 ? 3.340 3.100 -1.492 1.00 0.00 104 SER A C 5
ATOM 9182 O O . SER A 1 104 ? 2.945 2.735 -2.599 1.00 0.00 104 SER A O 5
ATOM 9190 N N . PRO A 1 105 ? 4.094 2.315 -0.708 1.00 0.00 105 PRO A N 5
ATOM 9191 C CA . PRO A 1 105 ? 4.508 0.965 -1.102 1.00 0.00 105 PRO A CA 5
ATOM 9192 C C . PRO A 1 105 ? 3.340 -0.015 -1.127 1.00 0.00 105 PRO A C 5
ATOM 9193 O O . PRO A 1 105 ? 2.679 -0.234 -0.112 1.00 0.00 105 PRO A O 5
ATOM 9204 N N . VAL A 1 106 ? 3.091 -0.603 -2.293 1.00 0.00 106 VAL A N 5
ATOM 9205 C CA . VAL A 1 106 ? 2.004 -1.561 -2.449 1.00 0.00 106 VAL A CA 5
ATOM 9206 C C . VAL A 1 106 ? 1.915 -2.492 -1.245 1.00 0.00 106 VAL A C 5
ATOM 9207 O O . VAL A 1 106 ? 2.931 -2.961 -0.733 1.00 0.00 106 VAL A O 5
ATOM 9220 N N . VAL A 1 107 ? 0.691 -2.757 -0.798 1.00 0.00 107 VAL A N 5
ATOM 9221 C CA . VAL A 1 107 ? 0.469 -3.634 0.346 1.00 0.00 107 VAL A CA 5
ATOM 9222 C C . VAL A 1 107 ? -0.460 -4.787 -0.019 1.00 0.00 107 VAL A C 5
ATOM 9223 O O . VAL A 1 107 ? -1.676 -4.615 -0.103 1.00 0.00 107 VAL A O 5
ATOM 9236 N N . SER A 1 108 ? 0.121 -5.963 -0.234 1.00 0.00 108 SER A N 5
ATOM 9237 C CA . SER A 1 108 ? -0.654 -7.144 -0.593 1.00 0.00 108 SER A CA 5
ATOM 9238 C C . SER A 1 108 ? -1.179 -7.849 0.655 1.00 0.00 108 SER A C 5
ATOM 9239 O O . SER A 1 108 ? -0.427 -8.125 1.589 1.00 0.00 108 SER A O 5
ATOM 9247 N N . VAL A 1 109 ? -2.477 -8.137 0.661 1.00 0.00 109 VAL A N 5
ATOM 9248 C CA . VAL A 1 109 ? -3.105 -8.810 1.792 1.00 0.00 109 VAL A CA 5
ATOM 9249 C C . VAL A 1 109 ? -4.093 -9.870 1.321 1.00 0.00 109 VAL A C 5
ATOM 9250 O O . VAL A 1 109 ? -4.933 -9.611 0.459 1.00 0.00 109 VAL A O 5
ATOM 9263 N N . ALA A 1 110 ? -3.988 -11.065 1.892 1.00 0.00 110 ALA A N 5
ATOM 9264 C CA . ALA A 1 110 ? -4.874 -12.165 1.533 1.00 0.00 110 ALA A CA 5
ATOM 9265 C C . ALA A 1 110 ? -5.987 -12.333 2.562 1.00 0.00 110 ALA A C 5
ATOM 9266 O O . ALA A 1 110 ? -5.725 -12.495 3.754 1.00 0.00 110 ALA A O 5
ATOM 9273 N N . THR A 1 111 ? -7.230 -12.293 2.094 1.00 0.00 111 THR A N 5
ATOM 9274 C CA . THR A 1 111 ? -8.383 -12.438 2.974 1.00 0.00 111 THR A CA 5
ATOM 9275 C C . THR A 1 111 ? -8.393 -13.807 3.646 1.00 0.00 111 THR A C 5
ATOM 9276 O O . THR A 1 111 ? -7.507 -14.630 3.414 1.00 0.00 111 THR A O 5
ATOM 9287 N N . THR A 1 112 ? -9.400 -14.045 4.480 1.00 0.00 112 THR A N 5
ATOM 9288 C CA . THR A 1 112 ? -9.525 -15.314 5.186 1.00 0.00 112 THR A CA 5
ATOM 9289 C C . THR A 1 112 ? -10.467 -16.261 4.452 1.00 0.00 112 THR A C 5
ATOM 9290 O O . THR A 1 112 ? -10.980 -15.935 3.381 1.00 0.00 112 THR A O 5
ATOM 9301 N N . ARG A 1 113 ? -10.692 -17.434 5.035 1.00 0.00 113 ARG A N 5
ATOM 9302 C CA . ARG A 1 113 ? -11.573 -18.429 4.435 1.00 0.00 113 ARG A CA 5
ATOM 9303 C C . ARG A 1 113 ? -13.036 -18.100 4.717 1.00 0.00 113 ARG A C 5
ATOM 9304 O O . ARG A 1 113 ? -13.343 -17.317 5.616 1.00 0.00 113 ARG A O 5
ATOM 9325 N N . GLU A 1 114 ? -13.933 -18.704 3.944 1.00 0.00 114 GLU A N 5
ATOM 9326 C CA . GLU A 1 114 ? -15.363 -18.473 4.111 1.00 0.00 114 GLU A CA 5
ATOM 9327 C C . GLU A 1 114 ? -16.071 -19.749 4.556 1.00 0.00 114 GLU A C 5
ATOM 9328 O O . GLU A 1 114 ? -16.986 -19.709 5.379 1.00 0.00 114 GLU A O 5
ATOM 9340 N N . SER A 1 115 ? -15.641 -20.881 4.007 1.00 0.00 115 SER A N 5
ATOM 9341 C CA . SER A 1 115 ? -16.236 -22.169 4.344 1.00 0.00 115 SER A CA 5
ATOM 9342 C C . SER A 1 115 ? -15.612 -22.740 5.614 1.00 0.00 115 SER A C 5
ATOM 9343 O O . SER A 1 115 ? -16.314 -23.075 6.567 1.00 0.00 115 SER A O 5
ATOM 9351 N N . GLY A 1 116 ? -14.287 -22.847 5.618 1.00 0.00 116 GLY A N 5
ATOM 9352 C CA . GLY A 1 116 ? -13.589 -23.378 6.774 1.00 0.00 116 GLY A CA 5
ATOM 9353 C C . GLY A 1 116 ? -13.932 -24.830 7.042 1.00 0.00 116 GLY A C 5
ATOM 9354 O O . GLY A 1 116 ? -14.522 -25.515 6.207 1.00 0.00 116 GLY A O 5
ATOM 9358 N N . PRO A 1 117 ? -13.556 -25.321 8.232 1.00 0.00 117 PRO A N 5
ATOM 9359 C CA . PRO A 1 117 ? -13.816 -26.706 8.635 1.00 0.00 117 PRO A CA 5
ATOM 9360 C C . PRO A 1 117 ? -15.297 -26.969 8.885 1.00 0.00 117 PRO A C 5
ATOM 9361 O O . PRO A 1 117 ? -15.684 -28.070 9.278 1.00 0.00 117 PRO A O 5
ATOM 9372 N N . SER A 1 118 ? -16.121 -25.953 8.654 1.00 0.00 118 SER A N 5
ATOM 9373 C CA . SER A 1 118 ? -17.560 -26.073 8.857 1.00 0.00 118 SER A CA 5
ATOM 9374 C C . SER A 1 118 ? -18.295 -26.117 7.521 1.00 0.00 118 SER A C 5
ATOM 9375 O O . SER A 1 118 ? -17.901 -25.455 6.561 1.00 0.00 118 SER A O 5
ATOM 9383 N N . SER A 1 119 ? -19.367 -26.901 7.467 1.00 0.00 119 SER A N 5
ATOM 9384 C CA . SER A 1 119 ? -20.156 -27.035 6.249 1.00 0.00 119 SER A CA 5
ATOM 9385 C C . SER A 1 119 ? -21.575 -26.516 6.461 1.00 0.00 119 SER A C 5
ATOM 9386 O O . SER A 1 119 ? -22.130 -26.621 7.555 1.00 0.00 119 SER A O 5
ATOM 9394 N N . GLY A 1 120 ? -22.158 -25.956 5.406 1.00 0.00 120 GLY A N 5
ATOM 9395 C CA . GLY A 1 120 ? -23.507 -25.429 5.496 1.00 0.00 120 GLY A CA 5
ATOM 9396 C C . GLY A 1 120 ? -24.097 -25.109 4.137 1.00 0.00 120 GLY A C 5
ATOM 9397 O O . GLY A 1 120 ? -24.707 -24.056 3.950 1.00 0.00 120 GLY A O 5
ATOM 9401 N N . GLY A 1 1 ? 25.807 3.066 -4.307 1.00 0.00 1 GLY A N 6
ATOM 9402 C CA . GLY A 1 1 ? 25.681 4.071 -5.346 1.00 0.00 1 GLY A CA 6
ATOM 9403 C C . GLY A 1 1 ? 24.988 3.540 -6.585 1.00 0.00 1 GLY A C 6
ATOM 9404 O O . GLY A 1 1 ? 23.760 3.468 -6.635 1.00 0.00 1 GLY A O 6
ATOM 9408 N N . SER A 1 2 ? 25.776 3.167 -7.589 1.00 0.00 2 SER A N 6
ATOM 9409 C CA . SER A 1 2 ? 25.230 2.645 -8.836 1.00 0.00 2 SER A CA 6
ATOM 9410 C C . SER A 1 2 ? 25.076 1.129 -8.769 1.00 0.00 2 SER A C 6
ATOM 9411 O O . SER A 1 2 ? 25.959 0.385 -9.196 1.00 0.00 2 SER A O 6
ATOM 9419 N N . SER A 1 3 ? 23.948 0.678 -8.229 1.00 0.00 3 SER A N 6
ATOM 9420 C CA . SER A 1 3 ? 23.679 -0.749 -8.101 1.00 0.00 3 SER A CA 6
ATOM 9421 C C . SER A 1 3 ? 22.264 -0.991 -7.584 1.00 0.00 3 SER A C 6
ATOM 9422 O O . SER A 1 3 ? 21.846 -0.402 -6.588 1.00 0.00 3 SER A O 6
ATOM 9430 N N . GLY A 1 4 ? 21.531 -1.864 -8.269 1.00 0.00 4 GLY A N 6
ATOM 9431 C CA . GLY A 1 4 ? 20.171 -2.169 -7.864 1.00 0.00 4 GLY A CA 6
ATOM 9432 C C . GLY A 1 4 ? 19.146 -1.316 -8.586 1.00 0.00 4 GLY A C 6
ATOM 9433 O O . GLY A 1 4 ? 18.122 -1.820 -9.046 1.00 0.00 4 GLY A O 6
ATOM 9437 N N . SER A 1 5 ? 19.422 -0.019 -8.684 1.00 0.00 5 SER A N 6
ATOM 9438 C CA . SER A 1 5 ? 18.513 0.907 -9.350 1.00 0.00 5 SER A CA 6
ATOM 9439 C C . SER A 1 5 ? 19.240 2.186 -9.753 1.00 0.00 5 SER A C 6
ATOM 9440 O O . SER A 1 5 ? 20.381 2.417 -9.352 1.00 0.00 5 SER A O 6
ATOM 9448 N N . SER A 1 6 ? 18.571 3.014 -10.548 1.00 0.00 6 SER A N 6
ATOM 9449 C CA . SER A 1 6 ? 19.153 4.269 -11.009 1.00 0.00 6 SER A CA 6
ATOM 9450 C C . SER A 1 6 ? 18.731 5.427 -10.110 1.00 0.00 6 SER A C 6
ATOM 9451 O O . SER A 1 6 ? 17.670 5.389 -9.488 1.00 0.00 6 SER A O 6
ATOM 9459 N N . GLY A 1 7 ? 19.569 6.457 -10.049 1.00 0.00 7 GLY A N 6
ATOM 9460 C CA . GLY A 1 7 ? 19.266 7.612 -9.224 1.00 0.00 7 GLY A CA 6
ATOM 9461 C C . GLY A 1 7 ? 19.207 8.897 -10.025 1.00 0.00 7 GLY A C 6
ATOM 9462 O O . GLY A 1 7 ? 19.905 9.044 -11.028 1.00 0.00 7 GLY A O 6
ATOM 9466 N N . MET A 1 8 ? 18.370 9.830 -9.583 1.00 0.00 8 MET A N 6
ATOM 9467 C CA . MET A 1 8 ? 18.222 11.109 -10.267 1.00 0.00 8 MET A CA 6
ATOM 9468 C C . MET A 1 8 ? 17.648 12.165 -9.327 1.00 0.00 8 MET A C 6
ATOM 9469 O O . MET A 1 8 ? 17.201 11.850 -8.225 1.00 0.00 8 MET A O 6
ATOM 9483 N N . GLU A 1 9 ? 17.665 13.418 -9.771 1.00 0.00 9 GLU A N 6
ATOM 9484 C CA . GLU A 1 9 ? 17.146 14.519 -8.968 1.00 0.00 9 GLU A CA 6
ATOM 9485 C C . GLU A 1 9 ? 15.841 15.052 -9.552 1.00 0.00 9 GLU A C 6
ATOM 9486 O O . GLU A 1 9 ? 15.703 15.237 -10.761 1.00 0.00 9 GLU A O 6
ATOM 9498 N N . PRO A 1 10 ? 14.859 15.303 -8.673 1.00 0.00 10 PRO A N 6
ATOM 9499 C CA . PRO A 1 10 ? 13.547 15.817 -9.078 1.00 0.00 10 PRO A CA 6
ATOM 9500 C C . PRO A 1 10 ? 13.615 17.261 -9.564 1.00 0.00 10 PRO A C 6
ATOM 9501 O O . PRO A 1 10 ? 14.684 17.873 -9.575 1.00 0.00 10 PRO A O 6
ATOM 9512 N N . HIS A 1 11 ? 12.468 17.800 -9.964 1.00 0.00 11 HIS A N 6
ATOM 9513 C CA . HIS A 1 11 ? 12.398 19.174 -10.450 1.00 0.00 11 HIS A CA 6
ATOM 9514 C C . HIS A 1 11 ? 13.076 20.131 -9.474 1.00 0.00 11 HIS A C 6
ATOM 9515 O O . HIS A 1 11 ? 13.449 19.744 -8.367 1.00 0.00 11 HIS A O 6
ATOM 9530 N N . LYS A 1 12 ? 13.234 21.382 -9.894 1.00 0.00 12 LYS A N 6
ATOM 9531 C CA . LYS A 1 12 ? 13.867 22.395 -9.058 1.00 0.00 12 LYS A CA 6
ATOM 9532 C C . LYS A 1 12 ? 13.501 22.196 -7.590 1.00 0.00 12 LYS A C 6
ATOM 9533 O O . LYS A 1 12 ? 14.368 22.213 -6.716 1.00 0.00 12 LYS A O 6
ATOM 9552 N N . VAL A 1 13 ? 12.212 22.007 -7.327 1.00 0.00 13 VAL A N 6
ATOM 9553 C CA . VAL A 1 13 ? 11.732 21.802 -5.966 1.00 0.00 13 VAL A CA 6
ATOM 9554 C C . VAL A 1 13 ? 11.611 20.317 -5.643 1.00 0.00 13 VAL A C 6
ATOM 9555 O O . VAL A 1 13 ? 11.251 19.511 -6.502 1.00 0.00 13 VAL A O 6
ATOM 9568 N N . VAL A 1 14 ? 11.913 19.961 -4.399 1.00 0.00 14 VAL A N 6
ATOM 9569 C CA . VAL A 1 14 ? 11.837 18.572 -3.961 1.00 0.00 14 VAL A CA 6
ATOM 9570 C C . VAL A 1 14 ? 10.420 18.207 -3.535 1.00 0.00 14 VAL A C 6
ATOM 9571 O O . VAL A 1 14 ? 9.753 18.946 -2.811 1.00 0.00 14 VAL A O 6
ATOM 9584 N N . PRO A 1 15 ? 9.946 17.038 -3.993 1.00 0.00 15 PRO A N 6
ATOM 9585 C CA . PRO A 1 15 ? 8.603 16.548 -3.671 1.00 0.00 15 PRO A CA 6
ATOM 9586 C C . PRO A 1 15 ? 8.471 16.140 -2.207 1.00 0.00 15 PRO A C 6
ATOM 9587 O O . PRO A 1 15 ? 9.468 16.002 -1.498 1.00 0.00 15 PRO A O 6
ATOM 9598 N N . LEU A 1 16 ? 7.234 15.946 -1.762 1.00 0.00 16 LEU A N 6
ATOM 9599 C CA . LEU A 1 16 ? 6.971 15.553 -0.382 1.00 0.00 16 LEU A CA 6
ATOM 9600 C C . LEU A 1 16 ? 7.469 14.136 -0.115 1.00 0.00 16 LEU A C 6
ATOM 9601 O O . LEU A 1 16 ? 7.894 13.434 -1.033 1.00 0.00 16 LEU A O 6
ATOM 9617 N N . SER A 1 17 ? 7.411 13.721 1.146 1.00 0.00 17 SER A N 6
ATOM 9618 C CA . SER A 1 17 ? 7.857 12.388 1.534 1.00 0.00 17 SER A CA 6
ATOM 9619 C C . SER A 1 17 ? 6.797 11.342 1.201 1.00 0.00 17 SER A C 6
ATOM 9620 O O . SER A 1 17 ? 5.629 11.487 1.563 1.00 0.00 17 SER A O 6
ATOM 9628 N N . LYS A 1 18 ? 7.213 10.287 0.508 1.00 0.00 18 LYS A N 6
ATOM 9629 C CA . LYS A 1 18 ? 6.302 9.215 0.126 1.00 0.00 18 LYS A CA 6
ATOM 9630 C C . LYS A 1 18 ? 5.396 8.830 1.291 1.00 0.00 18 LYS A C 6
ATOM 9631 O O . LYS A 1 18 ? 5.826 8.743 2.441 1.00 0.00 18 LYS A O 6
ATOM 9650 N N . PRO A 1 19 ? 4.111 8.592 0.988 1.00 0.00 19 PRO A N 6
ATOM 9651 C CA . PRO A 1 19 ? 3.117 8.211 1.996 1.00 0.00 19 PRO A CA 6
ATOM 9652 C C . PRO A 1 19 ? 3.352 6.805 2.538 1.00 0.00 19 PRO A C 6
ATOM 9653 O O . PRO A 1 19 ? 3.930 5.955 1.858 1.00 0.00 19 PRO A O 6
ATOM 9664 N N . HIS A 1 20 ? 2.899 6.564 3.764 1.00 0.00 20 HIS A N 6
ATOM 9665 C CA . HIS A 1 20 ? 3.058 5.260 4.396 1.00 0.00 20 HIS A CA 6
ATOM 9666 C C . HIS A 1 20 ? 1.936 4.314 3.981 1.00 0.00 20 HIS A C 6
ATOM 9667 O O . HIS A 1 20 ? 0.855 4.737 3.571 1.00 0.00 20 HIS A O 6
ATOM 9682 N N . PRO A 1 21 ? 2.196 3.002 4.088 1.00 0.00 21 PRO A N 6
ATOM 9683 C CA . PRO A 1 21 ? 1.219 1.970 3.729 1.00 0.00 21 PRO A CA 6
ATOM 9684 C C . PRO A 1 21 ? 0.047 1.916 4.702 1.00 0.00 21 PRO A C 6
ATOM 9685 O O . PRO A 1 21 ? 0.209 2.047 5.915 1.00 0.00 21 PRO A O 6
ATOM 9696 N N . PRO A 1 22 ? -1.164 1.720 4.160 1.00 0.00 22 PRO A N 6
ATOM 9697 C CA . PRO A 1 22 ? -2.388 1.644 4.964 1.00 0.00 22 PRO A CA 6
ATOM 9698 C C . PRO A 1 22 ? -2.451 0.375 5.806 1.00 0.00 22 PRO A C 6
ATOM 9699 O O . PRO A 1 22 ? -2.057 -0.701 5.355 1.00 0.00 22 PRO A O 6
ATOM 9710 N N . VAL A 1 23 ? -2.949 0.506 7.031 1.00 0.00 23 VAL A N 6
ATOM 9711 C CA . VAL A 1 23 ? -3.065 -0.631 7.936 1.00 0.00 23 VAL A CA 6
ATOM 9712 C C . VAL A 1 23 ? -4.343 -1.418 7.668 1.00 0.00 23 VAL A C 6
ATOM 9713 O O . VAL A 1 23 ? -5.328 -0.873 7.171 1.00 0.00 23 VAL A O 6
ATOM 9726 N N . VAL A 1 24 ? -4.320 -2.705 8.001 1.00 0.00 24 VAL A N 6
ATOM 9727 C CA . VAL A 1 24 ? -5.477 -3.568 7.798 1.00 0.00 24 VAL A CA 6
ATOM 9728 C C . VAL A 1 24 ? -6.043 -4.050 9.129 1.00 0.00 24 VAL A C 6
ATOM 9729 O O . VAL A 1 24 ? -5.549 -5.013 9.713 1.00 0.00 24 VAL A O 6
ATOM 9742 N N . GLY A 1 25 ? -7.085 -3.373 9.603 1.00 0.00 25 GLY A N 6
ATOM 9743 C CA . GLY A 1 25 ? -7.702 -3.748 10.862 1.00 0.00 25 GLY A CA 6
ATOM 9744 C C . GLY A 1 25 ? -8.487 -5.040 10.761 1.00 0.00 25 GLY A C 6
ATOM 9745 O O . GLY A 1 25 ? -7.979 -6.112 11.095 1.00 0.00 25 GLY A O 6
ATOM 9749 N N . LYS A 1 26 ? -9.729 -4.942 10.302 1.00 0.00 26 LYS A N 6
ATOM 9750 C CA . LYS A 1 26 ? -10.587 -6.112 10.158 1.00 0.00 26 LYS A CA 6
ATOM 9751 C C . LYS A 1 26 ? -10.342 -6.806 8.822 1.00 0.00 26 LYS A C 6
ATOM 9752 O O . LYS A 1 26 ? -10.335 -6.165 7.770 1.00 0.00 26 LYS A O 6
ATOM 9771 N N . VAL A 1 27 ? -10.142 -8.119 8.870 1.00 0.00 27 VAL A N 6
ATOM 9772 C CA . VAL A 1 27 ? -9.900 -8.900 7.663 1.00 0.00 27 VAL A CA 6
ATOM 9773 C C . VAL A 1 27 ? -10.982 -9.956 7.464 1.00 0.00 27 VAL A C 6
ATOM 9774 O O . VAL A 1 27 ? -11.019 -10.964 8.170 1.00 0.00 27 VAL A O 6
ATOM 9787 N N . THR A 1 28 ? -11.862 -9.718 6.497 1.00 0.00 28 THR A N 6
ATOM 9788 C CA . THR A 1 28 ? -12.947 -10.647 6.205 1.00 0.00 28 THR A CA 6
ATOM 9789 C C . THR A 1 28 ? -12.696 -11.391 4.898 1.00 0.00 28 THR A C 6
ATOM 9790 O O . THR A 1 28 ? -11.904 -10.952 4.064 1.00 0.00 28 THR A O 6
ATOM 9801 N N . HIS A 1 29 ? -13.376 -12.520 4.726 1.00 0.00 29 HIS A N 6
ATOM 9802 C CA . HIS A 1 29 ? -13.227 -13.325 3.519 1.00 0.00 29 HIS A CA 6
ATOM 9803 C C . HIS A 1 29 ? -14.068 -12.757 2.380 1.00 0.00 29 HIS A C 6
ATOM 9804 O O . HIS A 1 29 ? -14.158 -13.351 1.305 1.00 0.00 29 HIS A O 6
ATOM 9819 N N . HIS A 1 30 ? -14.684 -11.605 2.623 1.00 0.00 30 HIS A N 6
ATOM 9820 C CA . HIS A 1 30 ? -15.519 -10.956 1.618 1.00 0.00 30 HIS A CA 6
ATOM 9821 C C . HIS A 1 30 ? -15.052 -9.526 1.364 1.00 0.00 30 HIS A C 6
ATOM 9822 O O . HIS A 1 30 ? -15.419 -8.911 0.363 1.00 0.00 30 HIS A O 6
ATOM 9837 N N . SER A 1 31 ? -14.240 -9.003 2.278 1.00 0.00 31 SER A N 6
ATOM 9838 C CA . SER A 1 31 ? -13.727 -7.644 2.155 1.00 0.00 31 SER A CA 6
ATOM 9839 C C . SER A 1 31 ? -12.498 -7.445 3.038 1.00 0.00 31 SER A C 6
ATOM 9840 O O . SER A 1 31 ? -12.153 -8.311 3.843 1.00 0.00 31 SER A O 6
ATOM 9848 N N . ILE A 1 32 ? -11.842 -6.301 2.879 1.00 0.00 32 ILE A N 6
ATOM 9849 C CA . ILE A 1 32 ? -10.653 -5.988 3.661 1.00 0.00 32 ILE A CA 6
ATOM 9850 C C . ILE A 1 32 ? -10.728 -4.578 4.237 1.00 0.00 32 ILE A C 6
ATOM 9851 O O . ILE A 1 32 ? -10.942 -3.611 3.507 1.00 0.00 32 ILE A O 6
ATOM 9867 N N . GLU A 1 33 ? -10.549 -4.470 5.550 1.00 0.00 33 GLU A N 6
ATOM 9868 C CA . GLU A 1 33 ? -10.596 -3.178 6.223 1.00 0.00 33 GLU A CA 6
ATOM 9869 C C . GLU A 1 33 ? -9.276 -2.430 6.058 1.00 0.00 33 GLU A C 6
ATOM 9870 O O . GLU A 1 33 ? -8.201 -3.028 6.107 1.00 0.00 33 GLU A O 6
ATOM 9882 N N . LEU A 1 34 ? -9.366 -1.119 5.862 1.00 0.00 34 LEU A N 6
ATOM 9883 C CA . LEU A 1 34 ? -8.180 -0.288 5.689 1.00 0.00 34 LEU A CA 6
ATOM 9884 C C . LEU A 1 34 ? -8.355 1.061 6.378 1.00 0.00 34 LEU A C 6
ATOM 9885 O O . LEU A 1 34 ? -9.431 1.658 6.333 1.00 0.00 34 LEU A O 6
ATOM 9901 N N . TYR A 1 35 ? -7.290 1.538 7.013 1.00 0.00 35 TYR A N 6
ATOM 9902 C CA . TYR A 1 35 ? -7.326 2.817 7.712 1.00 0.00 35 TYR A CA 6
ATOM 9903 C C . TYR A 1 35 ? -5.941 3.454 7.753 1.00 0.00 35 TYR A C 6
ATOM 9904 O O . TYR A 1 35 ? -4.995 2.875 8.287 1.00 0.00 35 TYR A O 6
ATOM 9922 N N . TRP A 1 36 ? -5.830 4.650 7.186 1.00 0.00 36 TRP A N 6
ATOM 9923 C CA . TRP A 1 36 ? -4.561 5.368 7.158 1.00 0.00 36 TRP A CA 6
ATOM 9924 C C . TRP A 1 36 ? -4.708 6.758 7.767 1.00 0.00 36 TRP A C 6
ATOM 9925 O O . TRP A 1 36 ? -4.132 7.727 7.271 1.00 0.00 36 TRP A O 6
ATOM 9946 N N . ASP A 1 37 ? -5.481 6.849 8.843 1.00 0.00 37 ASP A N 6
ATOM 9947 C CA . ASP A 1 37 ? -5.703 8.122 9.520 1.00 0.00 37 ASP A CA 6
ATOM 9948 C C . ASP A 1 37 ? -4.530 8.462 10.434 1.00 0.00 37 ASP A C 6
ATOM 9949 O O . ASP A 1 37 ? -4.653 9.289 11.339 1.00 0.00 37 ASP A O 6
ATOM 9958 N N . LEU A 1 38 ? -3.393 7.819 10.193 1.00 0.00 38 LEU A N 6
ATOM 9959 C CA . LEU A 1 38 ? -2.197 8.052 10.995 1.00 0.00 38 LEU A CA 6
ATOM 9960 C C . LEU A 1 38 ? -1.354 9.176 10.401 1.00 0.00 38 LEU A C 6
ATOM 9961 O O . LEU A 1 38 ? -0.829 10.020 11.127 1.00 0.00 38 LEU A O 6
ATOM 9977 N N . GLU A 1 39 ? -1.230 9.180 9.078 1.00 0.00 39 GLU A N 6
ATOM 9978 C CA . GLU A 1 39 ? -0.452 10.201 8.387 1.00 0.00 39 GLU A CA 6
ATOM 9979 C C . GLU A 1 39 ? -0.952 11.599 8.741 1.00 0.00 39 GLU A C 6
ATOM 9980 O O . GLU A 1 39 ? -0.236 12.387 9.358 1.00 0.00 39 GLU A O 6
ATOM 9992 N N . GLN A 1 40 ? -2.185 11.897 8.344 1.00 0.00 40 GLN A N 6
ATOM 9993 C CA . GLN A 1 40 ? -2.781 13.200 8.618 1.00 0.00 40 GLN A CA 6
ATOM 9994 C C . GLN A 1 40 ? -3.258 13.287 10.064 1.00 0.00 40 GLN A C 6
ATOM 9995 O O . GLN A 1 40 ? -4.381 13.715 10.334 1.00 0.00 40 GLN A O 6
ATOM 10009 N N . LYS A 1 41 ? -2.399 12.878 10.991 1.00 0.00 41 LYS A N 6
ATOM 10010 C CA . LYS A 1 41 ? -2.732 12.909 12.411 1.00 0.00 41 LYS A CA 6
ATOM 10011 C C . LYS A 1 41 ? -1.834 13.890 13.158 1.00 0.00 41 LYS A C 6
ATOM 10012 O O . LYS A 1 41 ? -1.342 13.589 14.245 1.00 0.00 41 LYS A O 6
ATOM 10031 N N . GLU A 1 42 ? -1.626 15.063 12.568 1.00 0.00 42 GLU A N 6
ATOM 10032 C CA . GLU A 1 42 ? -0.787 16.087 13.180 1.00 0.00 42 GLU A CA 6
ATOM 10033 C C . GLU A 1 42 ? -1.628 17.272 13.647 1.00 0.00 42 GLU A C 6
ATOM 10034 O O . GLU A 1 42 ? -1.410 17.815 14.730 1.00 0.00 42 GLU A O 6
ATOM 10046 N N . LYS A 1 43 ? -2.590 17.668 12.821 1.00 0.00 43 LYS A N 6
ATOM 10047 C CA . LYS A 1 43 ? -3.466 18.788 13.146 1.00 0.00 43 LYS A CA 6
ATOM 10048 C C . LYS A 1 43 ? -4.560 18.947 12.095 1.00 0.00 43 LYS A C 6
ATOM 10049 O O . LYS A 1 43 ? -4.274 19.114 10.909 1.00 0.00 43 LYS A O 6
ATOM 10068 N N . ARG A 1 44 ? -5.812 18.896 12.538 1.00 0.00 44 ARG A N 6
ATOM 10069 C CA . ARG A 1 44 ? -6.948 19.035 11.635 1.00 0.00 44 ARG A CA 6
ATOM 10070 C C . ARG A 1 44 ? -7.692 20.341 11.895 1.00 0.00 44 ARG A C 6
ATOM 10071 O O . ARG A 1 44 ? -8.252 20.939 10.977 1.00 0.00 44 ARG A O 6
ATOM 10092 N N . GLN A 1 45 ? -7.692 20.777 13.150 1.00 0.00 45 GLN A N 6
ATOM 10093 C CA . GLN A 1 45 ? -8.368 22.012 13.530 1.00 0.00 45 GLN A CA 6
ATOM 10094 C C . GLN A 1 45 ? -8.173 23.088 12.467 1.00 0.00 45 GLN A C 6
ATOM 10095 O O . GLN A 1 45 ? -7.095 23.669 12.349 1.00 0.00 45 GLN A O 6
ATOM 10109 N N . GLY A 1 46 ? -9.224 23.349 11.695 1.00 0.00 46 GLY A N 6
ATOM 10110 C CA . GLY A 1 46 ? -9.147 24.354 10.652 1.00 0.00 46 GLY A CA 6
ATOM 10111 C C . GLY A 1 46 ? -10.095 24.073 9.504 1.00 0.00 46 GLY A C 6
ATOM 10112 O O . GLY A 1 46 ? -11.034 23.285 9.625 1.00 0.00 46 GLY A O 6
ATOM 10116 N N . PRO A 1 47 ? -9.856 24.728 8.358 1.00 0.00 47 PRO A N 6
ATOM 10117 C CA . PRO A 1 47 ? -10.686 24.561 7.162 1.00 0.00 47 PRO A CA 6
ATOM 10118 C C . PRO A 1 47 ? -10.516 23.186 6.525 1.00 0.00 47 PRO A C 6
ATOM 10119 O O . PRO A 1 47 ? -9.649 22.410 6.926 1.00 0.00 47 PRO A O 6
ATOM 10130 N N . GLN A 1 48 ? -11.348 22.892 5.532 1.00 0.00 48 GLN A N 6
ATOM 10131 C CA . GLN A 1 48 ? -11.288 21.610 4.840 1.00 0.00 48 GLN A CA 6
ATOM 10132 C C . GLN A 1 48 ? -10.292 21.659 3.686 1.00 0.00 48 GLN A C 6
ATOM 10133 O O . GLN A 1 48 ? -9.516 20.726 3.484 1.00 0.00 48 GLN A O 6
ATOM 10147 N N . GLU A 1 49 ? -10.321 22.754 2.933 1.00 0.00 49 GLU A N 6
ATOM 10148 C CA . GLU A 1 49 ? -9.421 22.924 1.798 1.00 0.00 49 GLU A CA 6
ATOM 10149 C C . GLU A 1 49 ? -7.970 22.701 2.216 1.00 0.00 49 GLU A C 6
ATOM 10150 O O . GLU A 1 49 ? -7.100 22.473 1.377 1.00 0.00 49 GLU A O 6
ATOM 10162 N N . GLN A 1 50 ? -7.719 22.769 3.520 1.00 0.00 50 GLN A N 6
ATOM 10163 C CA . GLN A 1 50 ? -6.375 22.576 4.050 1.00 0.00 50 GLN A CA 6
ATOM 10164 C C . GLN A 1 50 ? -6.125 21.108 4.380 1.00 0.00 50 GLN A C 6
ATOM 10165 O O . GLN A 1 50 ? -5.283 20.785 5.218 1.00 0.00 50 GLN A O 6
ATOM 10179 N N . TRP A 1 51 ? -6.862 20.224 3.717 1.00 0.00 51 TRP A N 6
ATOM 10180 C CA . TRP A 1 51 ? -6.720 18.790 3.941 1.00 0.00 51 TRP A CA 6
ATOM 10181 C C . TRP A 1 51 ? -6.002 18.125 2.772 1.00 0.00 51 TRP A C 6
ATOM 10182 O O . TRP A 1 51 ? -5.914 18.690 1.681 1.00 0.00 51 TRP A O 6
ATOM 10203 N N . LEU A 1 52 ? -5.490 16.921 3.005 1.00 0.00 52 LEU A N 6
ATOM 10204 C CA . LEU A 1 52 ? -4.779 16.178 1.971 1.00 0.00 52 LEU A CA 6
ATOM 10205 C C . LEU A 1 52 ? -5.692 15.145 1.318 1.00 0.00 52 LEU A C 6
ATOM 10206 O O . LEU A 1 52 ? -6.548 14.554 1.977 1.00 0.00 52 LEU A O 6
ATOM 10222 N N . ARG A 1 53 ? -5.502 14.931 0.020 1.00 0.00 53 ARG A N 6
ATOM 10223 C CA . ARG A 1 53 ? -6.307 13.969 -0.722 1.00 0.00 53 ARG A CA 6
ATOM 10224 C C . ARG A 1 53 ? -5.717 12.566 -0.611 1.00 0.00 53 ARG A C 6
ATOM 10225 O O . ARG A 1 53 ? -4.507 12.401 -0.451 1.00 0.00 53 ARG A O 6
ATOM 10246 N N . PHE A 1 54 ? -6.579 11.558 -0.696 1.00 0.00 54 PHE A N 6
ATOM 10247 C CA . PHE A 1 54 ? -6.143 10.170 -0.604 1.00 0.00 54 PHE A CA 6
ATOM 10248 C C . PHE A 1 54 ? -6.825 9.314 -1.668 1.00 0.00 54 PHE A C 6
ATOM 10249 O O . PHE A 1 54 ? -8.049 9.182 -1.683 1.00 0.00 54 PHE A O 6
ATOM 10266 N N . SER A 1 55 ? -6.023 8.735 -2.556 1.00 0.00 55 SER A N 6
ATOM 10267 C CA . SER A 1 55 ? -6.549 7.895 -3.626 1.00 0.00 55 SER A CA 6
ATOM 10268 C C . SER A 1 55 ? -5.975 6.484 -3.540 1.00 0.00 55 SER A C 6
ATOM 10269 O O . SER A 1 55 ? -4.774 6.278 -3.717 1.00 0.00 55 SER A O 6
ATOM 10277 N N . ILE A 1 56 ? -6.843 5.515 -3.269 1.00 0.00 56 ILE A N 6
ATOM 10278 C CA . ILE A 1 56 ? -6.425 4.123 -3.160 1.00 0.00 56 ILE A CA 6
ATOM 10279 C C . ILE A 1 56 ? -6.678 3.370 -4.462 1.00 0.00 56 ILE A C 6
ATOM 10280 O O . ILE A 1 56 ? -7.673 3.611 -5.145 1.00 0.00 56 ILE A O 6
ATOM 10296 N N . GLU A 1 57 ? -5.773 2.456 -4.797 1.00 0.00 57 GLU A N 6
ATOM 10297 C CA . GLU A 1 57 ? -5.899 1.667 -6.016 1.00 0.00 57 GLU A CA 6
ATOM 10298 C C . GLU A 1 57 ? -5.649 0.188 -5.735 1.00 0.00 57 GLU A C 6
ATOM 10299 O O . GLU A 1 57 ? -5.237 -0.184 -4.637 1.00 0.00 57 GLU A O 6
ATOM 10311 N N . GLU A 1 58 ? -5.902 -0.649 -6.737 1.00 0.00 58 GLU A N 6
ATOM 10312 C CA . GLU A 1 58 ? -5.705 -2.087 -6.597 1.00 0.00 58 GLU A CA 6
ATOM 10313 C C . GLU A 1 58 ? -5.220 -2.700 -7.907 1.00 0.00 58 GLU A C 6
ATOM 10314 O O . GLU A 1 58 ? -5.635 -2.286 -8.989 1.00 0.00 58 GLU A O 6
ATOM 10326 N N . GLU A 1 59 ? -4.337 -3.689 -7.800 1.00 0.00 59 GLU A N 6
ATOM 10327 C CA . GLU A 1 59 ? -3.794 -4.357 -8.977 1.00 0.00 59 GLU A CA 6
ATOM 10328 C C . GLU A 1 59 ? -4.624 -5.586 -9.336 1.00 0.00 59 GLU A C 6
ATOM 10329 O O . GLU A 1 59 ? -5.315 -6.151 -8.488 1.00 0.00 59 GLU A O 6
ATOM 10341 N N . ASP A 1 60 ? -4.551 -5.994 -10.598 1.00 0.00 60 ASP A N 6
ATOM 10342 C CA . ASP A 1 60 ? -5.295 -7.156 -11.071 1.00 0.00 60 ASP A CA 6
ATOM 10343 C C . ASP A 1 60 ? -4.348 -8.289 -11.451 1.00 0.00 60 ASP A C 6
ATOM 10344 O O . ASP A 1 60 ? -3.410 -8.113 -12.229 1.00 0.00 60 ASP A O 6
ATOM 10353 N N . PRO A 1 61 ? -4.596 -9.482 -10.890 1.00 0.00 61 PRO A N 6
ATOM 10354 C CA . PRO A 1 61 ? -3.776 -10.668 -11.155 1.00 0.00 61 PRO A CA 6
ATOM 10355 C C . PRO A 1 61 ? -3.954 -11.190 -12.576 1.00 0.00 61 PRO A C 6
ATOM 10356 O O . PRO A 1 61 ? -3.128 -11.953 -13.077 1.00 0.00 61 PRO A O 6
ATOM 10367 N N . LYS A 1 62 ? -5.039 -10.775 -13.222 1.00 0.00 62 LYS A N 6
ATOM 10368 C CA . LYS A 1 62 ? -5.326 -11.199 -14.587 1.00 0.00 62 LYS A CA 6
ATOM 10369 C C . LYS A 1 62 ? -5.041 -10.075 -15.578 1.00 0.00 62 LYS A C 6
ATOM 10370 O O . LYS A 1 62 ? -4.578 -10.319 -16.691 1.00 0.00 62 LYS A O 6
ATOM 10389 N N . MET A 1 63 ? -5.320 -8.843 -15.164 1.00 0.00 63 MET A N 6
ATOM 10390 C CA . MET A 1 63 ? -5.090 -7.681 -16.015 1.00 0.00 63 MET A CA 6
ATOM 10391 C C . MET A 1 63 ? -3.749 -7.028 -15.694 1.00 0.00 63 MET A C 6
ATOM 10392 O O . MET A 1 63 ? -3.346 -6.064 -16.344 1.00 0.00 63 MET A O 6
ATOM 10406 N N . HIS A 1 64 ? -3.063 -7.560 -14.688 1.00 0.00 64 HIS A N 6
ATOM 10407 C CA . HIS A 1 64 ? -1.766 -7.029 -14.282 1.00 0.00 64 HIS A CA 6
ATOM 10408 C C . HIS A 1 64 ? -1.760 -5.505 -14.344 1.00 0.00 64 HIS A C 6
ATOM 10409 O O . HIS A 1 64 ? -0.712 -4.886 -14.527 1.00 0.00 64 HIS A O 6
ATOM 10424 N N . SER A 1 65 ? -2.937 -4.906 -14.193 1.00 0.00 65 SER A N 6
ATOM 10425 C CA . SER A 1 65 ? -3.067 -3.454 -14.237 1.00 0.00 65 SER A CA 6
ATOM 10426 C C . SER A 1 65 ? -3.678 -2.924 -12.943 1.00 0.00 65 SER A C 6
ATOM 10427 O O . SER A 1 65 ? -4.246 -3.682 -12.156 1.00 0.00 65 SER A O 6
ATOM 10435 N N . TYR A 1 66 ? -3.558 -1.619 -12.731 1.00 0.00 66 TYR A N 6
ATOM 10436 C CA . TYR A 1 66 ? -4.095 -0.986 -11.533 1.00 0.00 66 TYR A CA 6
ATOM 10437 C C . TYR A 1 66 ? -5.357 -0.191 -11.855 1.00 0.00 66 TYR A C 6
ATOM 10438 O O . TYR A 1 66 ? -5.697 0.009 -13.020 1.00 0.00 66 TYR A O 6
ATOM 10456 N N . GLY A 1 67 ? -6.047 0.262 -10.812 1.00 0.00 67 GLY A N 6
ATOM 10457 C CA . GLY A 1 67 ? -7.262 1.030 -11.004 1.00 0.00 67 GLY A CA 6
ATOM 10458 C C . GLY A 1 67 ? -7.738 1.692 -9.726 1.00 0.00 67 GLY A C 6
ATOM 10459 O O . GLY A 1 67 ? -7.818 1.049 -8.679 1.00 0.00 67 GLY A O 6
ATOM 10463 N N . VAL A 1 68 ? -8.053 2.980 -9.810 1.00 0.00 68 VAL A N 6
ATOM 10464 C CA . VAL A 1 68 ? -8.523 3.729 -8.650 1.00 0.00 68 VAL A CA 6
ATOM 10465 C C . VAL A 1 68 ? -9.813 3.135 -8.098 1.00 0.00 68 VAL A C 6
ATOM 10466 O O . VAL A 1 68 ? -10.888 3.316 -8.671 1.00 0.00 68 VAL A O 6
ATOM 10479 N N . ILE A 1 69 ? -9.699 2.424 -6.981 1.00 0.00 69 ILE A N 6
ATOM 10480 C CA . ILE A 1 69 ? -10.858 1.803 -6.350 1.00 0.00 69 ILE A CA 6
ATOM 10481 C C . ILE A 1 69 ? -11.576 2.787 -5.432 1.00 0.00 69 ILE A C 6
ATOM 10482 O O . ILE A 1 69 ? -12.793 2.715 -5.259 1.00 0.00 69 ILE A O 6
ATOM 10498 N N . TYR A 1 70 ? -10.816 3.706 -4.848 1.00 0.00 70 TYR A N 6
ATOM 10499 C CA . TYR A 1 70 ? -11.380 4.705 -3.948 1.00 0.00 70 TYR A CA 6
ATOM 10500 C C . TYR A 1 70 ? -10.679 6.050 -4.118 1.00 0.00 70 TYR A C 6
ATOM 10501 O O . TYR A 1 70 ? -9.469 6.110 -4.339 1.00 0.00 70 TYR A O 6
ATOM 10519 N N . THR A 1 71 ? -11.449 7.128 -4.014 1.00 0.00 71 THR A N 6
ATOM 10520 C CA . THR A 1 71 ? -10.905 8.473 -4.156 1.00 0.00 71 THR A CA 6
ATOM 10521 C C . THR A 1 71 ? -11.731 9.486 -3.373 1.00 0.00 71 THR A C 6
ATOM 10522 O O . THR A 1 71 ? -12.954 9.535 -3.499 1.00 0.00 71 THR A O 6
ATOM 10533 N N . GLY A 1 72 ? -11.055 10.295 -2.563 1.00 0.00 72 GLY A N 6
ATOM 10534 C CA . GLY A 1 72 ? -11.743 11.298 -1.771 1.00 0.00 72 GLY A CA 6
ATOM 10535 C C . GLY A 1 72 ? -10.829 11.971 -0.767 1.00 0.00 72 GLY A C 6
ATOM 10536 O O . GLY A 1 72 ? -9.627 12.101 -1.000 1.00 0.00 72 GLY A O 6
ATOM 10540 N N . TYR A 1 73 ? -11.399 12.402 0.353 1.00 0.00 73 TYR A N 6
ATOM 10541 C CA . TYR A 1 73 ? -10.629 13.069 1.395 1.00 0.00 73 TYR A CA 6
ATOM 10542 C C . TYR A 1 73 ? -10.732 12.315 2.717 1.00 0.00 73 TYR A C 6
ATOM 10543 O O . TYR A 1 73 ? -10.531 12.886 3.788 1.00 0.00 73 TYR A O 6
ATOM 10561 N N . ALA A 1 74 ? -11.046 11.026 2.632 1.00 0.00 74 ALA A N 6
ATOM 10562 C CA . ALA A 1 74 ? -11.174 10.191 3.820 1.00 0.00 74 ALA A CA 6
ATOM 10563 C C . ALA A 1 74 ? -9.865 9.472 4.129 1.00 0.00 74 ALA A C 6
ATOM 10564 O O . ALA A 1 74 ? -8.957 9.428 3.298 1.00 0.00 74 ALA A O 6
ATOM 10571 N N . THR A 1 75 ? -9.774 8.908 5.330 1.00 0.00 75 THR A N 6
ATOM 10572 C CA . THR A 1 75 ? -8.575 8.193 5.749 1.00 0.00 75 THR A CA 6
ATOM 10573 C C . THR A 1 75 ? -8.834 6.693 5.839 1.00 0.00 75 THR A C 6
ATOM 10574 O O . THR A 1 75 ? -7.909 5.887 5.741 1.00 0.00 75 THR A O 6
ATOM 10585 N N . ARG A 1 76 ? -10.097 6.326 6.027 1.00 0.00 76 ARG A N 6
ATOM 10586 C CA . ARG A 1 76 ? -10.477 4.922 6.131 1.00 0.00 76 ARG A CA 6
ATOM 10587 C C . ARG A 1 76 ? -11.026 4.407 4.804 1.00 0.00 76 ARG A C 6
ATOM 10588 O O . ARG A 1 76 ? -11.454 5.187 3.952 1.00 0.00 76 ARG A O 6
ATOM 10609 N N . HIS A 1 77 ? -11.011 3.089 4.635 1.00 0.00 77 HIS A N 6
ATOM 10610 C CA . HIS A 1 77 ? -11.508 2.469 3.411 1.00 0.00 77 HIS A CA 6
ATOM 10611 C C . HIS A 1 77 ? -11.705 0.969 3.603 1.00 0.00 77 HIS A C 6
ATOM 10612 O O . HIS A 1 77 ? -11.129 0.367 4.510 1.00 0.00 77 HIS A O 6
ATOM 10627 N N . VAL A 1 78 ? -12.523 0.369 2.743 1.00 0.00 78 VAL A N 6
ATOM 10628 C CA . VAL A 1 78 ? -12.796 -1.061 2.818 1.00 0.00 78 VAL A CA 6
ATOM 10629 C C . VAL A 1 78 ? -13.035 -1.648 1.432 1.00 0.00 78 VAL A C 6
ATOM 10630 O O . VAL A 1 78 ? -13.982 -1.270 0.741 1.00 0.00 78 VAL A O 6
ATOM 10643 N N . VAL A 1 79 ? -12.172 -2.576 1.030 1.00 0.00 79 VAL A N 6
ATOM 10644 C CA . VAL A 1 79 ? -12.291 -3.217 -0.274 1.00 0.00 79 VAL A CA 6
ATOM 10645 C C . VAL A 1 79 ? -13.315 -4.345 -0.240 1.00 0.00 79 VAL A C 6
ATOM 10646 O O . VAL A 1 79 ? -13.070 -5.402 0.341 1.00 0.00 79 VAL A O 6
ATOM 10659 N N . GLU A 1 80 ? -14.463 -4.114 -0.868 1.00 0.00 80 GLU A N 6
ATOM 10660 C CA . GLU A 1 80 ? -15.526 -5.112 -0.910 1.00 0.00 80 GLU A CA 6
ATOM 10661 C C . GLU A 1 80 ? -15.364 -6.029 -2.119 1.00 0.00 80 GLU A C 6
ATOM 10662 O O . GLU A 1 80 ? -14.445 -5.862 -2.919 1.00 0.00 80 GLU A O 6
ATOM 10674 N N . GLY A 1 81 ? -16.265 -6.999 -2.243 1.00 0.00 81 GLY A N 6
ATOM 10675 C CA . GLY A 1 81 ? -16.205 -7.928 -3.356 1.00 0.00 81 GLY A CA 6
ATOM 10676 C C . GLY A 1 81 ? -14.842 -8.577 -3.497 1.00 0.00 81 GLY A C 6
ATOM 10677 O O . GLY A 1 81 ? -14.085 -8.257 -4.414 1.00 0.00 81 GLY A O 6
ATOM 10681 N N . LEU A 1 82 ? -14.527 -9.491 -2.585 1.00 0.00 82 LEU A N 6
ATOM 10682 C CA . LEU A 1 82 ? -13.245 -10.186 -2.610 1.00 0.00 82 LEU A CA 6
ATOM 10683 C C . LEU A 1 82 ? -13.441 -11.694 -2.494 1.00 0.00 82 LEU A C 6
ATOM 10684 O O . LEU A 1 82 ? -14.539 -12.166 -2.201 1.00 0.00 82 LEU A O 6
ATOM 10700 N N . GLU A 1 83 ? -12.368 -12.445 -2.725 1.00 0.00 83 GLU A N 6
ATOM 10701 C CA . GLU A 1 83 ? -12.423 -13.900 -2.645 1.00 0.00 83 GLU A CA 6
ATOM 10702 C C . GLU A 1 83 ? -11.705 -14.403 -1.397 1.00 0.00 83 GLU A C 6
ATOM 10703 O O . GLU A 1 83 ? -10.750 -13.796 -0.911 1.00 0.00 83 GLU A O 6
ATOM 10715 N N . PRO A 1 84 ? -12.174 -15.541 -0.863 1.00 0.00 84 PRO A N 6
ATOM 10716 C CA . PRO A 1 84 ? -11.592 -16.152 0.336 1.00 0.00 84 PRO A CA 6
ATOM 10717 C C . PRO A 1 84 ? -10.205 -16.731 0.076 1.00 0.00 84 PRO A C 6
ATOM 10718 O O . PRO A 1 84 ? -9.963 -17.344 -0.963 1.00 0.00 84 PRO A O 6
ATOM 10729 N N . ARG A 1 85 ? -9.299 -16.532 1.028 1.00 0.00 85 ARG A N 6
ATOM 10730 C CA . ARG A 1 85 ? -7.936 -17.034 0.902 1.00 0.00 85 ARG A CA 6
ATOM 10731 C C . ARG A 1 85 ? -7.261 -16.467 -0.344 1.00 0.00 85 ARG A C 6
ATOM 10732 O O . ARG A 1 85 ? -6.520 -17.166 -1.035 1.00 0.00 85 ARG A O 6
ATOM 10753 N N . THR A 1 86 ? -7.524 -15.194 -0.626 1.00 0.00 86 THR A N 6
ATOM 10754 C CA . THR A 1 86 ? -6.944 -14.533 -1.788 1.00 0.00 86 THR A CA 6
ATOM 10755 C C . THR A 1 86 ? -6.161 -13.291 -1.380 1.00 0.00 86 THR A C 6
ATOM 10756 O O . THR A 1 86 ? -6.543 -12.582 -0.448 1.00 0.00 86 THR A O 6
ATOM 10767 N N . LEU A 1 87 ? -5.064 -13.031 -2.083 1.00 0.00 87 LEU A N 6
ATOM 10768 C CA . LEU A 1 87 ? -4.227 -11.872 -1.795 1.00 0.00 87 LEU A CA 6
ATOM 10769 C C . LEU A 1 87 ? -4.621 -10.685 -2.667 1.00 0.00 87 LEU A C 6
ATOM 10770 O O . LEU A 1 87 ? -5.040 -10.855 -3.812 1.00 0.00 87 LEU A O 6
ATOM 10786 N N . TYR A 1 88 ? -4.483 -9.483 -2.119 1.00 0.00 88 TYR A N 6
ATOM 10787 C CA . TYR A 1 88 ? -4.825 -8.266 -2.846 1.00 0.00 88 TYR A CA 6
ATOM 10788 C C . TYR A 1 88 ? -3.796 -7.170 -2.589 1.00 0.00 88 TYR A C 6
ATOM 10789 O O . TYR A 1 88 ? -3.344 -6.978 -1.460 1.00 0.00 88 TYR A O 6
ATOM 10807 N N . LYS A 1 89 ? -3.430 -6.451 -3.645 1.00 0.00 89 LYS A N 6
ATOM 10808 C CA . LYS A 1 89 ? -2.456 -5.372 -3.536 1.00 0.00 89 LYS A CA 6
ATOM 10809 C C . LYS A 1 89 ? -3.130 -4.013 -3.695 1.00 0.00 89 LYS A C 6
ATOM 10810 O O . LYS A 1 89 ? -3.969 -3.824 -4.576 1.00 0.00 89 LYS A O 6
ATOM 10829 N N . PHE A 1 90 ? -2.757 -3.068 -2.837 1.00 0.00 90 PHE A N 6
ATOM 10830 C CA . PHE A 1 90 ? -3.326 -1.726 -2.883 1.00 0.00 90 PHE A CA 6
ATOM 10831 C C . PHE A 1 90 ? -2.252 -0.672 -2.630 1.00 0.00 90 PHE A C 6
ATOM 10832 O O . PHE A 1 90 ? -1.336 -0.882 -1.835 1.00 0.00 90 PHE A O 6
ATOM 10849 N N . ARG A 1 91 ? -2.373 0.462 -3.311 1.00 0.00 91 ARG A N 6
ATOM 10850 C CA . ARG A 1 91 ? -1.413 1.549 -3.162 1.00 0.00 91 ARG A CA 6
ATOM 10851 C C . ARG A 1 91 ? -2.111 2.835 -2.729 1.00 0.00 91 ARG A C 6
ATOM 10852 O O . ARG A 1 91 ? -3.115 3.238 -3.317 1.00 0.00 91 ARG A O 6
ATOM 10873 N N . LEU A 1 92 ? -1.572 3.476 -1.697 1.00 0.00 92 LEU A N 6
ATOM 10874 C CA . LEU A 1 92 ? -2.143 4.716 -1.184 1.00 0.00 92 LEU A CA 6
ATOM 10875 C C . LEU A 1 92 ? -1.418 5.928 -1.761 1.00 0.00 92 LEU A C 6
ATOM 10876 O O . LEU A 1 92 ? -0.189 5.992 -1.755 1.00 0.00 92 LEU A O 6
ATOM 10892 N N . LYS A 1 93 ? -2.188 6.890 -2.258 1.00 0.00 93 LYS A N 6
ATOM 10893 C CA . LYS A 1 93 ? -1.622 8.103 -2.836 1.00 0.00 93 LYS A CA 6
ATOM 10894 C C . LYS A 1 93 ? -2.063 9.336 -2.054 1.00 0.00 93 LYS A C 6
ATOM 10895 O O . LYS A 1 93 ? -3.189 9.401 -1.560 1.00 0.00 93 LYS A O 6
ATOM 10914 N N . VAL A 1 94 ? -1.168 10.313 -1.945 1.00 0.00 94 VAL A N 6
ATOM 10915 C CA . VAL A 1 94 ? -1.466 11.546 -1.225 1.00 0.00 94 VAL A CA 6
ATOM 10916 C C . VAL A 1 94 ? -1.031 12.769 -2.025 1.00 0.00 94 VAL A C 6
ATOM 10917 O O . VAL A 1 94 ? 0.038 12.777 -2.636 1.00 0.00 94 VAL A O 6
ATOM 10930 N N . THR A 1 95 ? -1.867 13.802 -2.017 1.00 0.00 95 THR A N 6
ATOM 10931 C CA . THR A 1 95 ? -1.570 15.031 -2.742 1.00 0.00 95 THR A CA 6
ATOM 10932 C C . THR A 1 95 ? -1.551 16.232 -1.803 1.00 0.00 95 THR A C 6
ATOM 10933 O O . THR A 1 95 ? -2.595 16.675 -1.324 1.00 0.00 95 THR A O 6
ATOM 10944 N N . SER A 1 96 ? -0.357 16.756 -1.545 1.00 0.00 96 SER A N 6
ATOM 10945 C CA . SER A 1 96 ? -0.202 17.905 -0.660 1.00 0.00 96 SER A CA 6
ATOM 10946 C C . SER A 1 96 ? -1.109 19.052 -1.095 1.00 0.00 96 SER A C 6
ATOM 10947 O O . SER A 1 96 ? -1.500 19.162 -2.258 1.00 0.00 96 SER A O 6
ATOM 10955 N N . PRO A 1 97 ? -1.452 19.929 -0.140 1.00 0.00 97 PRO A N 6
ATOM 10956 C CA . PRO A 1 97 ? -2.317 21.084 -0.400 1.00 0.00 97 PRO A CA 6
ATOM 10957 C C . PRO A 1 97 ? -1.630 22.140 -1.259 1.00 0.00 97 PRO A C 6
ATOM 10958 O O . PRO A 1 97 ? -2.186 23.210 -1.506 1.00 0.00 97 PRO A O 6
ATOM 10969 N N . SER A 1 98 ? -0.420 21.832 -1.712 1.00 0.00 98 SER A N 6
ATOM 10970 C CA . SER A 1 98 ? 0.344 22.757 -2.542 1.00 0.00 98 SER A CA 6
ATOM 10971 C C . SER A 1 98 ? 0.319 22.323 -4.004 1.00 0.00 98 SER A C 6
ATOM 10972 O O . SER A 1 98 ? 0.426 23.148 -4.910 1.00 0.00 98 SER A O 6
ATOM 10980 N N . GLY A 1 99 ? 0.177 21.019 -4.226 1.00 0.00 99 GLY A N 6
ATOM 10981 C CA . GLY A 1 99 ? 0.141 20.497 -5.579 1.00 0.00 99 GLY A CA 6
ATOM 10982 C C . GLY A 1 99 ? 0.951 19.225 -5.731 1.00 0.00 99 GLY A C 6
ATOM 10983 O O . GLY A 1 99 ? 0.725 18.445 -6.656 1.00 0.00 99 GLY A O 6
ATOM 10987 N N . GLU A 1 100 ? 1.899 19.017 -4.823 1.00 0.00 100 GLU A N 6
ATOM 10988 C CA . GLU A 1 100 ? 2.748 17.831 -4.863 1.00 0.00 100 GLU A CA 6
ATOM 10989 C C . GLU A 1 100 ? 1.972 16.592 -4.425 1.00 0.00 100 GLU A C 6
ATOM 10990 O O . GLU A 1 100 ? 0.933 16.695 -3.772 1.00 0.00 100 GLU A O 6
ATOM 11002 N N . TYR A 1 101 ? 2.484 15.422 -4.790 1.00 0.00 101 TYR A N 6
ATOM 11003 C CA . TYR A 1 101 ? 1.839 14.163 -4.438 1.00 0.00 101 TYR A CA 6
ATOM 11004 C C . TYR A 1 101 ? 2.848 13.019 -4.424 1.00 0.00 101 TYR A C 6
ATOM 11005 O O . TYR A 1 101 ? 3.988 13.178 -4.859 1.00 0.00 101 TYR A O 6
ATOM 11023 N N . GLU A 1 102 ? 2.419 11.866 -3.920 1.00 0.00 102 GLU A N 6
ATOM 11024 C CA . GLU A 1 102 ? 3.285 10.695 -3.848 1.00 0.00 102 GLU A CA 6
ATOM 11025 C C . GLU A 1 102 ? 2.462 9.416 -3.721 1.00 0.00 102 GLU A C 6
ATOM 11026 O O . GLU A 1 102 ? 1.253 9.464 -3.495 1.00 0.00 102 GLU A O 6
ATOM 11038 N N . TYR A 1 103 ? 3.126 8.275 -3.868 1.00 0.00 103 TYR A N 6
ATOM 11039 C CA . TYR A 1 103 ? 2.457 6.984 -3.773 1.00 0.00 103 TYR A CA 6
ATOM 11040 C C . TYR A 1 103 ? 3.044 6.148 -2.639 1.00 0.00 103 TYR A C 6
ATOM 11041 O O . TYR A 1 103 ? 4.218 6.286 -2.294 1.00 0.00 103 TYR A O 6
ATOM 11059 N N . SER A 1 104 ? 2.218 5.280 -2.064 1.00 0.00 104 SER A N 6
ATOM 11060 C CA . SER A 1 104 ? 2.653 4.423 -0.967 1.00 0.00 104 SER A CA 6
ATOM 11061 C C . SER A 1 104 ? 3.147 3.078 -1.491 1.00 0.00 104 SER A C 6
ATOM 11062 O O . SER A 1 104 ? 2.838 2.668 -2.610 1.00 0.00 104 SER A O 6
ATOM 11070 N N . PRO A 1 105 ? 3.934 2.374 -0.663 1.00 0.00 105 PRO A N 6
ATOM 11071 C CA . PRO A 1 105 ? 4.488 1.065 -1.020 1.00 0.00 105 PRO A CA 6
ATOM 11072 C C . PRO A 1 105 ? 3.417 -0.020 -1.084 1.00 0.00 105 PRO A C 6
ATOM 11073 O O . PRO A 1 105 ? 2.735 -0.291 -0.095 1.00 0.00 105 PRO A O 6
ATOM 11084 N N . VAL A 1 106 ? 3.276 -0.638 -2.252 1.00 0.00 106 VAL A N 6
ATOM 11085 C CA . VAL A 1 106 ? 2.289 -1.694 -2.443 1.00 0.00 106 VAL A CA 6
ATOM 11086 C C . VAL A 1 106 ? 2.151 -2.551 -1.190 1.00 0.00 106 VAL A C 6
ATOM 11087 O O . VAL A 1 106 ? 3.144 -3.017 -0.631 1.00 0.00 106 VAL A O 6
ATOM 11100 N N . VAL A 1 107 ? 0.912 -2.755 -0.753 1.00 0.00 107 VAL A N 6
ATOM 11101 C CA . VAL A 1 107 ? 0.643 -3.557 0.434 1.00 0.00 107 VAL A CA 6
ATOM 11102 C C . VAL A 1 107 ? -0.248 -4.749 0.102 1.00 0.00 107 VAL A C 6
ATOM 11103 O O . VAL A 1 107 ? -1.459 -4.604 -0.065 1.00 0.00 107 VAL A O 6
ATOM 11116 N N . SER A 1 108 ? 0.360 -5.927 0.008 1.00 0.00 108 SER A N 6
ATOM 11117 C CA . SER A 1 108 ? -0.377 -7.145 -0.308 1.00 0.00 108 SER A CA 6
ATOM 11118 C C . SER A 1 108 ? -0.947 -7.779 0.957 1.00 0.00 108 SER A C 6
ATOM 11119 O O . SER A 1 108 ? -0.231 -7.992 1.936 1.00 0.00 108 SER A O 6
ATOM 11127 N N . VAL A 1 109 ? -2.242 -8.078 0.931 1.00 0.00 109 VAL A N 6
ATOM 11128 C CA . VAL A 1 109 ? -2.910 -8.688 2.074 1.00 0.00 109 VAL A CA 6
ATOM 11129 C C . VAL A 1 109 ? -3.860 -9.794 1.630 1.00 0.00 109 VAL A C 6
ATOM 11130 O O . VAL A 1 109 ? -4.554 -9.663 0.622 1.00 0.00 109 VAL A O 6
ATOM 11143 N N . ALA A 1 110 ? -3.886 -10.885 2.389 1.00 0.00 110 ALA A N 6
ATOM 11144 C CA . ALA A 1 110 ? -4.752 -12.014 2.075 1.00 0.00 110 ALA A CA 6
ATOM 11145 C C . ALA A 1 110 ? -5.961 -12.053 3.004 1.00 0.00 110 ALA A C 6
ATOM 11146 O O . ALA A 1 110 ? -5.823 -11.965 4.225 1.00 0.00 110 ALA A O 6
ATOM 11153 N N . THR A 1 111 ? -7.148 -12.185 2.419 1.00 0.00 111 THR A N 6
ATOM 11154 C CA . THR A 1 111 ? -8.381 -12.233 3.194 1.00 0.00 111 THR A CA 6
ATOM 11155 C C . THR A 1 111 ? -8.444 -13.495 4.048 1.00 0.00 111 THR A C 6
ATOM 11156 O O . THR A 1 111 ? -7.489 -14.271 4.100 1.00 0.00 111 THR A O 6
ATOM 11167 N N . THR A 1 112 ? -9.575 -13.695 4.717 1.00 0.00 112 THR A N 6
ATOM 11168 C CA . THR A 1 112 ? -9.763 -14.862 5.569 1.00 0.00 112 THR A CA 6
ATOM 11169 C C . THR A 1 112 ? -10.558 -15.946 4.850 1.00 0.00 112 THR A C 6
ATOM 11170 O O . THR A 1 112 ? -11.101 -15.717 3.769 1.00 0.00 112 THR A O 6
ATOM 11181 N N . ARG A 1 113 ? -10.623 -17.127 5.457 1.00 0.00 113 ARG A N 6
ATOM 11182 C CA . ARG A 1 113 ? -11.351 -18.247 4.873 1.00 0.00 113 ARG A CA 6
ATOM 11183 C C . ARG A 1 113 ? -12.856 -18.074 5.062 1.00 0.00 113 ARG A C 6
ATOM 11184 O O . ARG A 1 113 ? -13.303 -17.462 6.031 1.00 0.00 113 ARG A O 6
ATOM 11205 N N . GLU A 1 114 ? -13.630 -18.617 4.128 1.00 0.00 114 GLU A N 6
ATOM 11206 C CA . GLU A 1 114 ? -15.084 -18.521 4.191 1.00 0.00 114 GLU A CA 6
ATOM 11207 C C . GLU A 1 114 ? -15.610 -19.098 5.502 1.00 0.00 114 GLU A C 6
ATOM 11208 O O . GLU A 1 114 ? -16.544 -18.561 6.099 1.00 0.00 114 GLU A O 6
ATOM 11220 N N . SER A 1 115 ? -15.005 -20.195 5.944 1.00 0.00 115 SER A N 6
ATOM 11221 C CA . SER A 1 115 ? -15.415 -20.848 7.182 1.00 0.00 115 SER A CA 6
ATOM 11222 C C . SER A 1 115 ? -16.859 -21.331 7.089 1.00 0.00 115 SER A C 6
ATOM 11223 O O . SER A 1 115 ? -17.638 -21.177 8.028 1.00 0.00 115 SER A O 6
ATOM 11231 N N . GLY A 1 116 ? -17.208 -21.917 5.948 1.00 0.00 116 GLY A N 6
ATOM 11232 C CA . GLY A 1 116 ? -18.558 -22.414 5.751 1.00 0.00 116 GLY A CA 6
ATOM 11233 C C . GLY A 1 116 ? -18.595 -23.670 4.904 1.00 0.00 116 GLY A C 6
ATOM 11234 O O . GLY A 1 116 ? -19.183 -23.698 3.822 1.00 0.00 116 GLY A O 6
ATOM 11238 N N . PRO A 1 117 ? -17.955 -24.741 5.398 1.00 0.00 117 PRO A N 6
ATOM 11239 C CA . PRO A 1 117 ? -17.903 -26.025 4.694 1.00 0.00 117 PRO A CA 6
ATOM 11240 C C . PRO A 1 117 ? -19.257 -26.726 4.664 1.00 0.00 117 PRO A C 6
ATOM 11241 O O . PRO A 1 117 ? -20.245 -26.209 5.184 1.00 0.00 117 PRO A O 6
ATOM 11252 N N . SER A 1 118 ? -19.294 -27.906 4.054 1.00 0.00 118 SER A N 6
ATOM 11253 C CA . SER A 1 118 ? -20.528 -28.677 3.954 1.00 0.00 118 SER A CA 6
ATOM 11254 C C . SER A 1 118 ? -20.229 -30.166 3.809 1.00 0.00 118 SER A C 6
ATOM 11255 O O . SER A 1 118 ? -19.592 -30.591 2.845 1.00 0.00 118 SER A O 6
ATOM 11263 N N . SER A 1 119 ? -20.693 -30.953 4.774 1.00 0.00 119 SER A N 6
ATOM 11264 C CA . SER A 1 119 ? -20.473 -32.394 4.757 1.00 0.00 119 SER A CA 6
ATOM 11265 C C . SER A 1 119 ? -20.526 -32.935 3.332 1.00 0.00 119 SER A C 6
ATOM 11266 O O . SER A 1 119 ? -21.524 -32.772 2.631 1.00 0.00 119 SER A O 6
ATOM 11274 N N . GLY A 1 120 ? -19.443 -33.581 2.909 1.00 0.00 120 GLY A N 6
ATOM 11275 C CA . GLY A 1 120 ? -19.386 -34.137 1.570 1.00 0.00 120 GLY A CA 6
ATOM 11276 C C . GLY A 1 120 ? -19.743 -33.119 0.504 1.00 0.00 120 GLY A C 6
ATOM 11277 O O . GLY A 1 120 ? -19.145 -32.045 0.437 1.00 0.00 120 GLY A O 6
ATOM 11281 N N . GLY A 1 1 ? 25.216 -8.025 -6.217 1.00 0.00 1 GLY A N 7
ATOM 11282 C CA . GLY A 1 1 ? 25.344 -7.094 -7.324 1.00 0.00 1 GLY A CA 7
ATOM 11283 C C . GLY A 1 1 ? 25.491 -5.659 -6.860 1.00 0.00 1 GLY A C 7
ATOM 11284 O O . GLY A 1 1 ? 24.824 -5.232 -5.918 1.00 0.00 1 GLY A O 7
ATOM 11288 N N . SER A 1 2 ? 26.369 -4.912 -7.522 1.00 0.00 2 SER A N 7
ATOM 11289 C CA . SER A 1 2 ? 26.607 -3.517 -7.169 1.00 0.00 2 SER A CA 7
ATOM 11290 C C . SER A 1 2 ? 25.574 -2.607 -7.826 1.00 0.00 2 SER A C 7
ATOM 11291 O O . SER A 1 2 ? 25.837 -1.999 -8.863 1.00 0.00 2 SER A O 7
ATOM 11299 N N . SER A 1 3 ? 24.397 -2.519 -7.214 1.00 0.00 3 SER A N 7
ATOM 11300 C CA . SER A 1 3 ? 23.322 -1.687 -7.741 1.00 0.00 3 SER A CA 7
ATOM 11301 C C . SER A 1 3 ? 23.699 -0.210 -7.681 1.00 0.00 3 SER A C 7
ATOM 11302 O O . SER A 1 3 ? 23.906 0.346 -6.603 1.00 0.00 3 SER A O 7
ATOM 11310 N N . GLY A 1 4 ? 23.787 0.420 -8.848 1.00 0.00 4 GLY A N 7
ATOM 11311 C CA . GLY A 1 4 ? 24.140 1.827 -8.908 1.00 0.00 4 GLY A CA 7
ATOM 11312 C C . GLY A 1 4 ? 22.940 2.714 -9.176 1.00 0.00 4 GLY A C 7
ATOM 11313 O O . GLY A 1 4 ? 22.740 3.176 -10.299 1.00 0.00 4 GLY A O 7
ATOM 11317 N N . SER A 1 5 ? 22.139 2.952 -8.142 1.00 0.00 5 SER A N 7
ATOM 11318 C CA . SER A 1 5 ? 20.950 3.786 -8.272 1.00 0.00 5 SER A CA 7
ATOM 11319 C C . SER A 1 5 ? 21.322 5.265 -8.282 1.00 0.00 5 SER A C 7
ATOM 11320 O O . SER A 1 5 ? 21.968 5.761 -7.359 1.00 0.00 5 SER A O 7
ATOM 11328 N N . SER A 1 6 ? 20.909 5.966 -9.334 1.00 0.00 6 SER A N 7
ATOM 11329 C CA . SER A 1 6 ? 21.201 7.388 -9.467 1.00 0.00 6 SER A CA 7
ATOM 11330 C C . SER A 1 6 ? 20.473 8.195 -8.397 1.00 0.00 6 SER A C 7
ATOM 11331 O O . SER A 1 6 ? 19.300 8.533 -8.549 1.00 0.00 6 SER A O 7
ATOM 11339 N N . GLY A 1 7 ? 21.179 8.501 -7.312 1.00 0.00 7 GLY A N 7
ATOM 11340 C CA . GLY A 1 7 ? 20.585 9.266 -6.231 1.00 0.00 7 GLY A CA 7
ATOM 11341 C C . GLY A 1 7 ? 20.940 10.738 -6.300 1.00 0.00 7 GLY A C 7
ATOM 11342 O O . GLY A 1 7 ? 22.002 11.150 -5.835 1.00 0.00 7 GLY A O 7
ATOM 11346 N N . MET A 1 8 ? 20.048 11.533 -6.882 1.00 0.00 8 MET A N 7
ATOM 11347 C CA . MET A 1 8 ? 20.273 12.969 -7.010 1.00 0.00 8 MET A CA 7
ATOM 11348 C C . MET A 1 8 ? 19.125 13.757 -6.388 1.00 0.00 8 MET A C 7
ATOM 11349 O O . MET A 1 8 ? 17.969 13.598 -6.778 1.00 0.00 8 MET A O 7
ATOM 11363 N N . GLU A 1 9 ? 19.452 14.605 -5.418 1.00 0.00 9 GLU A N 7
ATOM 11364 C CA . GLU A 1 9 ? 18.447 15.416 -4.742 1.00 0.00 9 GLU A CA 7
ATOM 11365 C C . GLU A 1 9 ? 17.579 16.160 -5.752 1.00 0.00 9 GLU A C 7
ATOM 11366 O O . GLU A 1 9 ? 18.024 16.527 -6.840 1.00 0.00 9 GLU A O 7
ATOM 11378 N N . PRO A 1 10 ? 16.309 16.389 -5.386 1.00 0.00 10 PRO A N 7
ATOM 11379 C CA . PRO A 1 10 ? 15.351 17.092 -6.246 1.00 0.00 10 PRO A CA 7
ATOM 11380 C C . PRO A 1 10 ? 15.680 18.574 -6.389 1.00 0.00 10 PRO A C 7
ATOM 11381 O O . PRO A 1 10 ? 16.673 19.056 -5.843 1.00 0.00 10 PRO A O 7
ATOM 11392 N N . HIS A 1 11 ? 14.840 19.293 -7.127 1.00 0.00 11 HIS A N 7
ATOM 11393 C CA . HIS A 1 11 ? 15.041 20.721 -7.342 1.00 0.00 11 HIS A CA 7
ATOM 11394 C C . HIS A 1 11 ? 15.274 21.442 -6.017 1.00 0.00 11 HIS A C 7
ATOM 11395 O O . HIS A 1 11 ? 15.138 20.852 -4.945 1.00 0.00 11 HIS A O 7
ATOM 11410 N N . LYS A 1 12 ? 15.625 22.721 -6.099 1.00 0.00 12 LYS A N 7
ATOM 11411 C CA . LYS A 1 12 ? 15.876 23.523 -4.908 1.00 0.00 12 LYS A CA 7
ATOM 11412 C C . LYS A 1 12 ? 14.922 23.139 -3.782 1.00 0.00 12 LYS A C 7
ATOM 11413 O O . LYS A 1 12 ? 15.337 22.961 -2.636 1.00 0.00 12 LYS A O 7
ATOM 11432 N N . VAL A 1 13 ? 13.641 23.012 -4.115 1.00 0.00 13 VAL A N 7
ATOM 11433 C CA . VAL A 1 13 ? 12.628 22.646 -3.132 1.00 0.00 13 VAL A CA 7
ATOM 11434 C C . VAL A 1 13 ? 12.386 21.141 -3.127 1.00 0.00 13 VAL A C 7
ATOM 11435 O O . VAL A 1 13 ? 12.325 20.507 -4.181 1.00 0.00 13 VAL A O 7
ATOM 11448 N N . VAL A 1 14 ? 12.249 20.573 -1.933 1.00 0.00 14 VAL A N 7
ATOM 11449 C CA . VAL A 1 14 ? 12.011 19.142 -1.789 1.00 0.00 14 VAL A CA 7
ATOM 11450 C C . VAL A 1 14 ? 10.526 18.846 -1.615 1.00 0.00 14 VAL A C 7
ATOM 11451 O O . VAL A 1 14 ? 9.869 19.354 -0.706 1.00 0.00 14 VAL A O 7
ATOM 11464 N N . PRO A 1 15 ? 9.982 18.003 -2.505 1.00 0.00 15 PRO A N 7
ATOM 11465 C CA . PRO A 1 15 ? 8.568 17.618 -2.470 1.00 0.00 15 PRO A CA 7
ATOM 11466 C C . PRO A 1 15 ? 8.239 16.727 -1.278 1.00 0.00 15 PRO A C 7
ATOM 11467 O O . PRO A 1 15 ? 9.136 16.203 -0.615 1.00 0.00 15 PRO A O 7
ATOM 11478 N N . LEU A 1 16 ? 6.949 16.557 -1.010 1.00 0.00 16 LEU A N 7
ATOM 11479 C CA . LEU A 1 16 ? 6.501 15.727 0.103 1.00 0.00 16 LEU A CA 7
ATOM 11480 C C . LEU A 1 16 ? 7.061 14.313 -0.012 1.00 0.00 16 LEU A C 7
ATOM 11481 O O . LEU A 1 16 ? 7.067 13.724 -1.093 1.00 0.00 16 LEU A O 7
ATOM 11497 N N . SER A 1 17 ? 7.528 13.774 1.109 1.00 0.00 17 SER A N 7
ATOM 11498 C CA . SER A 1 17 ? 8.091 12.429 1.133 1.00 0.00 17 SER A CA 7
ATOM 11499 C C . SER A 1 17 ? 7.030 11.389 0.785 1.00 0.00 17 SER A C 7
ATOM 11500 O O . SER A 1 17 ? 5.831 11.644 0.902 1.00 0.00 17 SER A O 7
ATOM 11508 N N . LYS A 1 18 ? 7.480 10.215 0.355 1.00 0.00 18 LYS A N 7
ATOM 11509 C CA . LYS A 1 18 ? 6.572 9.134 -0.010 1.00 0.00 18 LYS A CA 7
ATOM 11510 C C . LYS A 1 18 ? 5.699 8.733 1.175 1.00 0.00 18 LYS A C 7
ATOM 11511 O O . LYS A 1 18 ? 6.168 8.601 2.305 1.00 0.00 18 LYS A O 7
ATOM 11530 N N . PRO A 1 19 ? 4.399 8.532 0.912 1.00 0.00 19 PRO A N 7
ATOM 11531 C CA . PRO A 1 19 ? 3.435 8.140 1.944 1.00 0.00 19 PRO A CA 7
ATOM 11532 C C . PRO A 1 19 ? 3.657 6.713 2.434 1.00 0.00 19 PRO A C 7
ATOM 11533 O O . PRO A 1 19 ? 4.087 5.845 1.674 1.00 0.00 19 PRO A O 7
ATOM 11544 N N . HIS A 1 20 ? 3.362 6.477 3.709 1.00 0.00 20 HIS A N 7
ATOM 11545 C CA . HIS A 1 20 ? 3.529 5.154 4.300 1.00 0.00 20 HIS A CA 7
ATOM 11546 C C . HIS A 1 20 ? 2.366 4.241 3.926 1.00 0.00 20 HIS A C 7
ATOM 11547 O O . HIS A 1 20 ? 1.271 4.695 3.591 1.00 0.00 20 HIS A O 7
ATOM 11562 N N . PRO A 1 21 ? 2.605 2.923 3.983 1.00 0.00 21 PRO A N 7
ATOM 11563 C CA . PRO A 1 21 ? 1.589 1.918 3.654 1.00 0.00 21 PRO A CA 7
ATOM 11564 C C . PRO A 1 21 ? 0.474 1.860 4.692 1.00 0.00 21 PRO A C 7
ATOM 11565 O O . PRO A 1 21 ? 0.706 1.980 5.895 1.00 0.00 21 PRO A O 7
ATOM 11576 N N . PRO A 1 22 ? -0.767 1.671 4.218 1.00 0.00 22 PRO A N 7
ATOM 11577 C CA . PRO A 1 22 ? -1.943 1.591 5.090 1.00 0.00 22 PRO A CA 7
ATOM 11578 C C . PRO A 1 22 ? -1.960 0.314 5.924 1.00 0.00 22 PRO A C 7
ATOM 11579 O O . PRO A 1 22 ? -1.432 -0.718 5.510 1.00 0.00 22 PRO A O 7
ATOM 11590 N N . VAL A 1 23 ? -2.572 0.391 7.102 1.00 0.00 23 VAL A N 7
ATOM 11591 C CA . VAL A 1 23 ? -2.660 -0.759 7.993 1.00 0.00 23 VAL A CA 7
ATOM 11592 C C . VAL A 1 23 ? -3.937 -1.554 7.742 1.00 0.00 23 VAL A C 7
ATOM 11593 O O . VAL A 1 23 ? -4.936 -1.010 7.271 1.00 0.00 23 VAL A O 7
ATOM 11606 N N . VAL A 1 24 ? -3.897 -2.844 8.059 1.00 0.00 24 VAL A N 7
ATOM 11607 C CA . VAL A 1 24 ? -5.051 -3.714 7.868 1.00 0.00 24 VAL A CA 7
ATOM 11608 C C . VAL A 1 24 ? -5.676 -4.099 9.205 1.00 0.00 24 VAL A C 7
ATOM 11609 O O . VAL A 1 24 ? -5.242 -5.049 9.854 1.00 0.00 24 VAL A O 7
ATOM 11622 N N . GLY A 1 25 ? -6.699 -3.353 9.611 1.00 0.00 25 GLY A N 7
ATOM 11623 C CA . GLY A 1 25 ? -7.367 -3.631 10.868 1.00 0.00 25 GLY A CA 7
ATOM 11624 C C . GLY A 1 25 ? -8.193 -4.901 10.817 1.00 0.00 25 GLY A C 7
ATOM 11625 O O . GLY A 1 25 ? -7.720 -5.975 11.190 1.00 0.00 25 GLY A O 7
ATOM 11629 N N . LYS A 1 26 ? -9.433 -4.780 10.354 1.00 0.00 26 LYS A N 7
ATOM 11630 C CA . LYS A 1 26 ? -10.329 -5.926 10.255 1.00 0.00 26 LYS A CA 7
ATOM 11631 C C . LYS A 1 26 ? -10.068 -6.711 8.973 1.00 0.00 26 LYS A C 7
ATOM 11632 O O . LYS A 1 26 ? -9.931 -6.131 7.896 1.00 0.00 26 LYS A O 7
ATOM 11651 N N . VAL A 1 27 ? -10.003 -8.033 9.097 1.00 0.00 27 VAL A N 7
ATOM 11652 C CA . VAL A 1 27 ? -9.762 -8.897 7.948 1.00 0.00 27 VAL A CA 7
ATOM 11653 C C . VAL A 1 27 ? -10.887 -9.911 7.777 1.00 0.00 27 VAL A C 7
ATOM 11654 O O . VAL A 1 27 ? -11.047 -10.821 8.592 1.00 0.00 27 VAL A O 7
ATOM 11667 N N . THR A 1 28 ? -11.666 -9.750 6.712 1.00 0.00 28 THR A N 7
ATOM 11668 C CA . THR A 1 28 ? -12.777 -10.651 6.434 1.00 0.00 28 THR A CA 7
ATOM 11669 C C . THR A 1 28 ? -12.585 -11.366 5.101 1.00 0.00 28 THR A C 7
ATOM 11670 O O . THR A 1 28 ? -11.855 -10.891 4.230 1.00 0.00 28 THR A O 7
ATOM 11681 N N . HIS A 1 29 ? -13.246 -12.509 4.947 1.00 0.00 29 HIS A N 7
ATOM 11682 C CA . HIS A 1 29 ? -13.149 -13.289 3.718 1.00 0.00 29 HIS A CA 7
ATOM 11683 C C . HIS A 1 29 ? -14.066 -12.720 2.640 1.00 0.00 29 HIS A C 7
ATOM 11684 O O . HIS A 1 29 ? -14.224 -13.309 1.570 1.00 0.00 29 HIS A O 7
ATOM 11699 N N . HIS A 1 30 ? -14.670 -11.571 2.929 1.00 0.00 30 HIS A N 7
ATOM 11700 C CA . HIS A 1 30 ? -15.572 -10.923 1.984 1.00 0.00 30 HIS A CA 7
ATOM 11701 C C . HIS A 1 30 ? -15.126 -9.491 1.702 1.00 0.00 30 HIS A C 7
ATOM 11702 O O . HIS A 1 30 ? -15.488 -8.908 0.680 1.00 0.00 30 HIS A O 7
ATOM 11717 N N . SER A 1 31 ? -14.339 -8.931 2.614 1.00 0.00 31 SER A N 7
ATOM 11718 C CA . SER A 1 31 ? -13.847 -7.566 2.466 1.00 0.00 31 SER A CA 7
ATOM 11719 C C . SER A 1 31 ? -12.529 -7.379 3.212 1.00 0.00 31 SER A C 7
ATOM 11720 O O . SER A 1 31 ? -12.036 -8.301 3.863 1.00 0.00 31 SER A O 7
ATOM 11728 N N . ILE A 1 32 ? -11.966 -6.180 3.112 1.00 0.00 32 ILE A N 7
ATOM 11729 C CA . ILE A 1 32 ? -10.706 -5.871 3.778 1.00 0.00 32 ILE A CA 7
ATOM 11730 C C . ILE A 1 32 ? -10.705 -4.445 4.317 1.00 0.00 32 ILE A C 7
ATOM 11731 O O . ILE A 1 32 ? -10.878 -3.487 3.564 1.00 0.00 32 ILE A O 7
ATOM 11747 N N . GLU A 1 33 ? -10.507 -4.312 5.625 1.00 0.00 33 GLU A N 7
ATOM 11748 C CA . GLU A 1 33 ? -10.482 -3.001 6.264 1.00 0.00 33 GLU A CA 7
ATOM 11749 C C . GLU A 1 33 ? -9.114 -2.344 6.105 1.00 0.00 33 GLU A C 7
ATOM 11750 O O . GLU A 1 33 ? -8.080 -3.008 6.193 1.00 0.00 33 GLU A O 7
ATOM 11762 N N . LEU A 1 34 ? -9.116 -1.037 5.869 1.00 0.00 34 LEU A N 7
ATOM 11763 C CA . LEU A 1 34 ? -7.876 -0.289 5.696 1.00 0.00 34 LEU A CA 7
ATOM 11764 C C . LEU A 1 34 ? -7.972 1.084 6.354 1.00 0.00 34 LEU A C 7
ATOM 11765 O O . LEU A 1 34 ? -8.971 1.787 6.203 1.00 0.00 34 LEU A O 7
ATOM 11781 N N . TYR A 1 35 ? -6.927 1.460 7.083 1.00 0.00 35 TYR A N 7
ATOM 11782 C CA . TYR A 1 35 ? -6.893 2.748 7.764 1.00 0.00 35 TYR A CA 7
ATOM 11783 C C . TYR A 1 35 ? -5.484 3.332 7.756 1.00 0.00 35 TYR A C 7
ATOM 11784 O O . TYR A 1 35 ? -4.533 2.694 8.206 1.00 0.00 35 TYR A O 7
ATOM 11802 N N . TRP A 1 36 ? -5.359 4.550 7.241 1.00 0.00 36 TRP A N 7
ATOM 11803 C CA . TRP A 1 36 ? -4.066 5.222 7.173 1.00 0.00 36 TRP A CA 7
ATOM 11804 C C . TRP A 1 36 ? -4.102 6.547 7.928 1.00 0.00 36 TRP A C 7
ATOM 11805 O O . TRP A 1 36 ? -3.287 7.436 7.678 1.00 0.00 36 TRP A O 7
ATOM 11826 N N . ASP A 1 37 ? -5.049 6.672 8.850 1.00 0.00 37 ASP A N 7
ATOM 11827 C CA . ASP A 1 37 ? -5.190 7.889 9.642 1.00 0.00 37 ASP A CA 7
ATOM 11828 C C . ASP A 1 37 ? -3.860 8.278 10.281 1.00 0.00 37 ASP A C 7
ATOM 11829 O O . ASP A 1 37 ? -3.641 9.439 10.626 1.00 0.00 37 ASP A O 7
ATOM 11838 N N . LEU A 1 38 ? -2.976 7.299 10.436 1.00 0.00 38 LEU A N 7
ATOM 11839 C CA . LEU A 1 38 ? -1.667 7.538 11.035 1.00 0.00 38 LEU A CA 7
ATOM 11840 C C . LEU A 1 38 ? -1.051 8.826 10.500 1.00 0.00 38 LEU A C 7
ATOM 11841 O O . LEU A 1 38 ? -0.954 9.822 11.216 1.00 0.00 38 LEU A O 7
ATOM 11857 N N . GLU A 1 39 ? -0.638 8.799 9.237 1.00 0.00 39 GLU A N 7
ATOM 11858 C CA . GLU A 1 39 ? -0.032 9.966 8.606 1.00 0.00 39 GLU A CA 7
ATOM 11859 C C . GLU A 1 39 ? -0.775 11.241 8.994 1.00 0.00 39 GLU A C 7
ATOM 11860 O O . GLU A 1 39 ? -0.188 12.321 9.048 1.00 0.00 39 GLU A O 7
ATOM 11872 N N . GLN A 1 40 ? -2.070 11.106 9.261 1.00 0.00 40 GLN A N 7
ATOM 11873 C CA . GLN A 1 40 ? -2.894 12.247 9.643 1.00 0.00 40 GLN A CA 7
ATOM 11874 C C . GLN A 1 40 ? -2.720 12.574 11.122 1.00 0.00 40 GLN A C 7
ATOM 11875 O O . GLN A 1 40 ? -3.693 12.835 11.830 1.00 0.00 40 GLN A O 7
ATOM 11889 N N . LYS A 1 41 ? -1.474 12.557 11.584 1.00 0.00 41 LYS A N 7
ATOM 11890 C CA . LYS A 1 41 ? -1.171 12.852 12.979 1.00 0.00 41 LYS A CA 7
ATOM 11891 C C . LYS A 1 41 ? -1.601 14.271 13.341 1.00 0.00 41 LYS A C 7
ATOM 11892 O O . LYS A 1 41 ? -2.362 14.476 14.286 1.00 0.00 41 LYS A O 7
ATOM 11911 N N . GLU A 1 42 ? -1.110 15.245 12.581 1.00 0.00 42 GLU A N 7
ATOM 11912 C CA . GLU A 1 42 ? -1.445 16.643 12.823 1.00 0.00 42 GLU A CA 7
ATOM 11913 C C . GLU A 1 42 ? -2.956 16.855 12.786 1.00 0.00 42 GLU A C 7
ATOM 11914 O O . GLU A 1 42 ? -3.679 16.132 12.100 1.00 0.00 42 GLU A O 7
ATOM 11926 N N . LYS A 1 43 ? -3.426 17.852 13.528 1.00 0.00 43 LYS A N 7
ATOM 11927 C CA . LYS A 1 43 ? -4.850 18.162 13.580 1.00 0.00 43 LYS A CA 7
ATOM 11928 C C . LYS A 1 43 ? -5.249 19.084 12.433 1.00 0.00 43 LYS A C 7
ATOM 11929 O O . LYS A 1 43 ? -4.445 19.890 11.963 1.00 0.00 43 LYS A O 7
ATOM 11948 N N . ARG A 1 44 ? -6.495 18.962 11.988 1.00 0.00 44 ARG A N 7
ATOM 11949 C CA . ARG A 1 44 ? -7.000 19.786 10.896 1.00 0.00 44 ARG A CA 7
ATOM 11950 C C . ARG A 1 44 ? -6.993 21.262 11.280 1.00 0.00 44 ARG A C 7
ATOM 11951 O O . ARG A 1 44 ? -8.039 21.842 11.570 1.00 0.00 44 ARG A O 7
ATOM 11972 N N . GLN A 1 45 ? -5.807 21.863 11.280 1.00 0.00 45 GLN A N 7
ATOM 11973 C CA . GLN A 1 45 ? -5.665 23.271 11.629 1.00 0.00 45 GLN A CA 7
ATOM 11974 C C . GLN A 1 45 ? -6.222 24.165 10.526 1.00 0.00 45 GLN A C 7
ATOM 11975 O O . GLN A 1 45 ? -6.962 25.110 10.794 1.00 0.00 45 GLN A O 7
ATOM 11989 N N . GLY A 1 46 ? -5.859 23.860 9.284 1.00 0.00 46 GLY A N 7
ATOM 11990 C CA . GLY A 1 46 ? -6.332 24.645 8.159 1.00 0.00 46 GLY A CA 7
ATOM 11991 C C . GLY A 1 46 ? -7.776 24.348 7.810 1.00 0.00 46 GLY A C 7
ATOM 11992 O O . GLY A 1 46 ? -8.441 23.541 8.460 1.00 0.00 46 GLY A O 7
ATOM 11996 N N . PRO A 1 47 ? -8.285 25.013 6.762 1.00 0.00 47 PRO A N 7
ATOM 11997 C CA . PRO A 1 47 ? -9.666 24.833 6.305 1.00 0.00 47 PRO A CA 7
ATOM 11998 C C . PRO A 1 47 ? -9.894 23.464 5.673 1.00 0.00 47 PRO A C 7
ATOM 11999 O O . PRO A 1 47 ? -8.947 22.796 5.260 1.00 0.00 47 PRO A O 7
ATOM 12010 N N . GLN A 1 48 ? -11.156 23.054 5.601 1.00 0.00 48 GLN A N 7
ATOM 12011 C CA . GLN A 1 48 ? -11.507 21.764 5.019 1.00 0.00 48 GLN A CA 7
ATOM 12012 C C . GLN A 1 48 ? -10.755 21.533 3.713 1.00 0.00 48 GLN A C 7
ATOM 12013 O O . GLN A 1 48 ? -10.192 20.462 3.491 1.00 0.00 48 GLN A O 7
ATOM 12027 N N . GLU A 1 49 ? -10.751 22.545 2.851 1.00 0.00 49 GLU A N 7
ATOM 12028 C CA . GLU A 1 49 ? -10.069 22.451 1.566 1.00 0.00 49 GLU A CA 7
ATOM 12029 C C . GLU A 1 49 ? -8.609 22.048 1.753 1.00 0.00 49 GLU A C 7
ATOM 12030 O O . GLU A 1 49 ? -8.087 21.211 1.017 1.00 0.00 49 GLU A O 7
ATOM 12042 N N . GLN A 1 50 ? -7.957 22.649 2.743 1.00 0.00 50 GLN A N 7
ATOM 12043 C CA . GLN A 1 50 ? -6.558 22.354 3.026 1.00 0.00 50 GLN A CA 7
ATOM 12044 C C . GLN A 1 50 ? -6.337 20.852 3.171 1.00 0.00 50 GLN A C 7
ATOM 12045 O O . GLN A 1 50 ? -5.289 20.330 2.792 1.00 0.00 50 GLN A O 7
ATOM 12059 N N . TRP A 1 51 ? -7.330 20.164 3.721 1.00 0.00 51 TRP A N 7
ATOM 12060 C CA . TRP A 1 51 ? -7.244 18.721 3.917 1.00 0.00 51 TRP A CA 7
ATOM 12061 C C . TRP A 1 51 ? -6.464 18.064 2.783 1.00 0.00 51 TRP A C 7
ATOM 12062 O O . TRP A 1 51 ? -6.451 18.560 1.656 1.00 0.00 51 TRP A O 7
ATOM 12083 N N . LEU A 1 52 ? -5.814 16.946 3.089 1.00 0.00 52 LEU A N 7
ATOM 12084 C CA . LEU A 1 52 ? -5.031 16.221 2.095 1.00 0.00 52 LEU A CA 7
ATOM 12085 C C . LEU A 1 52 ? -5.884 15.170 1.390 1.00 0.00 52 LEU A C 7
ATOM 12086 O O . LEU A 1 52 ? -6.888 14.707 1.931 1.00 0.00 52 LEU A O 7
ATOM 12102 N N . ARG A 1 53 ? -5.475 14.798 0.181 1.00 0.00 53 ARG A N 7
ATOM 12103 C CA . ARG A 1 53 ? -6.201 13.801 -0.596 1.00 0.00 53 ARG A CA 7
ATOM 12104 C C . ARG A 1 53 ? -5.554 12.427 -0.459 1.00 0.00 53 ARG A C 7
ATOM 12105 O O . ARG A 1 53 ? -4.337 12.314 -0.310 1.00 0.00 53 ARG A O 7
ATOM 12126 N N . PHE A 1 54 ? -6.375 11.383 -0.509 1.00 0.00 54 PHE A N 7
ATOM 12127 C CA . PHE A 1 54 ? -5.883 10.016 -0.389 1.00 0.00 54 PHE A CA 7
ATOM 12128 C C . PHE A 1 54 ? -6.576 9.098 -1.392 1.00 0.00 54 PHE A C 7
ATOM 12129 O O . PHE A 1 54 ? -7.773 8.832 -1.282 1.00 0.00 54 PHE A O 7
ATOM 12146 N N . SER A 1 55 ? -5.815 8.618 -2.369 1.00 0.00 55 SER A N 7
ATOM 12147 C CA . SER A 1 55 ? -6.356 7.733 -3.395 1.00 0.00 55 SER A CA 7
ATOM 12148 C C . SER A 1 55 ? -5.886 6.298 -3.177 1.00 0.00 55 SER A C 7
ATOM 12149 O O . SER A 1 55 ? -4.713 6.053 -2.893 1.00 0.00 55 SER A O 7
ATOM 12157 N N . ILE A 1 56 ? -6.811 5.353 -3.312 1.00 0.00 56 ILE A N 7
ATOM 12158 C CA . ILE A 1 56 ? -6.492 3.942 -3.131 1.00 0.00 56 ILE A CA 7
ATOM 12159 C C . ILE A 1 56 ? -6.752 3.152 -4.408 1.00 0.00 56 ILE A C 7
ATOM 12160 O O . ILE A 1 56 ? -7.881 3.095 -4.895 1.00 0.00 56 ILE A O 7
ATOM 12176 N N . GLU A 1 57 ? -5.700 2.542 -4.945 1.00 0.00 57 GLU A N 7
ATOM 12177 C CA . GLU A 1 57 ? -5.816 1.753 -6.166 1.00 0.00 57 GLU A CA 7
ATOM 12178 C C . GLU A 1 57 ? -5.608 0.269 -5.878 1.00 0.00 57 GLU A C 7
ATOM 12179 O O . GLU A 1 57 ? -5.235 -0.111 -4.768 1.00 0.00 57 GLU A O 7
ATOM 12191 N N . GLU A 1 58 ? -5.853 -0.564 -6.884 1.00 0.00 58 GLU A N 7
ATOM 12192 C CA . GLU A 1 58 ? -5.694 -2.006 -6.738 1.00 0.00 58 GLU A CA 7
ATOM 12193 C C . GLU A 1 58 ? -5.127 -2.623 -8.013 1.00 0.00 58 GLU A C 7
ATOM 12194 O O . GLU A 1 58 ? -5.565 -2.302 -9.118 1.00 0.00 58 GLU A O 7
ATOM 12206 N N . GLU A 1 59 ? -4.150 -3.510 -7.851 1.00 0.00 59 GLU A N 7
ATOM 12207 C CA . GLU A 1 59 ? -3.523 -4.171 -8.990 1.00 0.00 59 GLU A CA 7
ATOM 12208 C C . GLU A 1 59 ? -4.310 -5.412 -9.400 1.00 0.00 59 GLU A C 7
ATOM 12209 O O . GLU A 1 59 ? -5.160 -5.897 -8.652 1.00 0.00 59 GLU A O 7
ATOM 12221 N N . ASP A 1 60 ? -4.022 -5.921 -10.593 1.00 0.00 60 ASP A N 7
ATOM 12222 C CA . ASP A 1 60 ? -4.702 -7.106 -11.103 1.00 0.00 60 ASP A CA 7
ATOM 12223 C C . ASP A 1 60 ? -3.694 -8.166 -11.537 1.00 0.00 60 ASP A C 7
ATOM 12224 O O . ASP A 1 60 ? -2.727 -7.885 -12.245 1.00 0.00 60 ASP A O 7
ATOM 12233 N N . PRO A 1 61 ? -3.923 -9.413 -11.101 1.00 0.00 61 PRO A N 7
ATOM 12234 C CA . PRO A 1 61 ? -3.046 -10.541 -11.432 1.00 0.00 61 PRO A CA 7
ATOM 12235 C C . PRO A 1 61 ? -3.135 -10.933 -12.902 1.00 0.00 61 PRO A C 7
ATOM 12236 O O . PRO A 1 61 ? -2.215 -11.539 -13.451 1.00 0.00 61 PRO A O 7
ATOM 12247 N N . LYS A 1 62 ? -4.249 -10.583 -13.537 1.00 0.00 62 LYS A N 7
ATOM 12248 C CA . LYS A 1 62 ? -4.458 -10.896 -14.945 1.00 0.00 62 LYS A CA 7
ATOM 12249 C C . LYS A 1 62 ? -4.201 -9.673 -15.819 1.00 0.00 62 LYS A C 7
ATOM 12250 O O . LYS A 1 62 ? -3.529 -9.763 -16.846 1.00 0.00 62 LYS A O 7
ATOM 12269 N N . MET A 1 63 ? -4.738 -8.530 -15.403 1.00 0.00 63 MET A N 7
ATOM 12270 C CA . MET A 1 63 ? -4.563 -7.289 -16.148 1.00 0.00 63 MET A CA 7
ATOM 12271 C C . MET A 1 63 ? -3.198 -6.671 -15.862 1.00 0.00 63 MET A C 7
ATOM 12272 O O . MET A 1 63 ? -2.665 -5.914 -16.674 1.00 0.00 63 MET A O 7
ATOM 12286 N N . HIS A 1 64 ? -2.636 -6.998 -14.702 1.00 0.00 64 HIS A N 7
ATOM 12287 C CA . HIS A 1 64 ? -1.333 -6.475 -14.309 1.00 0.00 64 HIS A CA 7
ATOM 12288 C C . HIS A 1 64 ? -1.337 -4.949 -14.310 1.00 0.00 64 HIS A C 7
ATOM 12289 O O . HIS A 1 64 ? -0.344 -4.317 -14.671 1.00 0.00 64 HIS A O 7
ATOM 12304 N N . SER A 1 65 ? -2.459 -4.365 -13.905 1.00 0.00 65 SER A N 7
ATOM 12305 C CA . SER A 1 65 ? -2.594 -2.913 -13.864 1.00 0.00 65 SER A CA 7
ATOM 12306 C C . SER A 1 65 ? -3.307 -2.470 -12.590 1.00 0.00 65 SER A C 7
ATOM 12307 O O . SER A 1 65 ? -4.026 -3.249 -11.964 1.00 0.00 65 SER A O 7
ATOM 12315 N N . TYR A 1 66 ? -3.103 -1.213 -12.212 1.00 0.00 66 TYR A N 7
ATOM 12316 C CA . TYR A 1 66 ? -3.723 -0.665 -11.012 1.00 0.00 66 TYR A CA 7
ATOM 12317 C C . TYR A 1 66 ? -5.019 0.064 -11.353 1.00 0.00 66 TYR A C 7
ATOM 12318 O O . TYR A 1 66 ? -5.221 0.498 -12.486 1.00 0.00 66 TYR A O 7
ATOM 12336 N N . GLY A 1 67 ? -5.896 0.193 -10.362 1.00 0.00 67 GLY A N 7
ATOM 12337 C CA . GLY A 1 67 ? -7.162 0.870 -10.575 1.00 0.00 67 GLY A CA 7
ATOM 12338 C C . GLY A 1 67 ? -7.669 1.559 -9.324 1.00 0.00 67 GLY A C 7
ATOM 12339 O O . GLY A 1 67 ? -7.802 0.933 -8.272 1.00 0.00 67 GLY A O 7
ATOM 12343 N N . VAL A 1 68 ? -7.953 2.853 -9.437 1.00 0.00 68 VAL A N 7
ATOM 12344 C CA . VAL A 1 68 ? -8.448 3.628 -8.305 1.00 0.00 68 VAL A CA 7
ATOM 12345 C C . VAL A 1 68 ? -9.779 3.079 -7.804 1.00 0.00 68 VAL A C 7
ATOM 12346 O O . VAL A 1 68 ? -10.838 3.404 -8.342 1.00 0.00 68 VAL A O 7
ATOM 12359 N N . ILE A 1 69 ? -9.718 2.247 -6.770 1.00 0.00 69 ILE A N 7
ATOM 12360 C CA . ILE A 1 69 ? -10.919 1.655 -6.194 1.00 0.00 69 ILE A CA 7
ATOM 12361 C C . ILE A 1 69 ? -11.653 2.653 -5.305 1.00 0.00 69 ILE A C 7
ATOM 12362 O O . ILE A 1 69 ? -12.875 2.598 -5.170 1.00 0.00 69 ILE A O 7
ATOM 12378 N N . TYR A 1 70 ? -10.899 3.566 -4.703 1.00 0.00 70 TYR A N 7
ATOM 12379 C CA . TYR A 1 70 ? -11.477 4.577 -3.826 1.00 0.00 70 TYR A CA 7
ATOM 12380 C C . TYR A 1 70 ? -10.756 5.912 -3.984 1.00 0.00 70 TYR A C 7
ATOM 12381 O O . TYR A 1 70 ? -9.540 5.956 -4.178 1.00 0.00 70 TYR A O 7
ATOM 12399 N N . THR A 1 71 ? -11.514 7.001 -3.900 1.00 0.00 71 THR A N 7
ATOM 12400 C CA . THR A 1 71 ? -10.949 8.338 -4.034 1.00 0.00 71 THR A CA 7
ATOM 12401 C C . THR A 1 71 ? -11.754 9.357 -3.236 1.00 0.00 71 THR A C 7
ATOM 12402 O O . THR A 1 71 ? -12.914 9.626 -3.545 1.00 0.00 71 THR A O 7
ATOM 12413 N N . GLY A 1 72 ? -11.130 9.923 -2.207 1.00 0.00 72 GLY A N 7
ATOM 12414 C CA . GLY A 1 72 ? -11.804 10.907 -1.381 1.00 0.00 72 GLY A CA 7
ATOM 12415 C C . GLY A 1 72 ? -10.857 11.614 -0.432 1.00 0.00 72 GLY A C 7
ATOM 12416 O O . GLY A 1 72 ? -9.677 11.789 -0.737 1.00 0.00 72 GLY A O 7
ATOM 12420 N N . TYR A 1 73 ? -11.374 12.023 0.721 1.00 0.00 73 TYR A N 7
ATOM 12421 C CA . TYR A 1 73 ? -10.567 12.719 1.717 1.00 0.00 73 TYR A CA 7
ATOM 12422 C C . TYR A 1 73 ? -10.651 12.022 3.071 1.00 0.00 73 TYR A C 7
ATOM 12423 O O . TYR A 1 73 ? -10.455 12.643 4.115 1.00 0.00 73 TYR A O 7
ATOM 12441 N N . ALA A 1 74 ? -10.943 10.726 3.044 1.00 0.00 74 ALA A N 7
ATOM 12442 C CA . ALA A 1 74 ? -11.051 9.942 4.269 1.00 0.00 74 ALA A CA 7
ATOM 12443 C C . ALA A 1 74 ? -9.766 9.167 4.540 1.00 0.00 74 ALA A C 7
ATOM 12444 O O . ALA A 1 74 ? -8.850 9.155 3.716 1.00 0.00 74 ALA A O 7
ATOM 12451 N N . THR A 1 75 ? -9.703 8.521 5.700 1.00 0.00 75 THR A N 7
ATOM 12452 C CA . THR A 1 75 ? -8.529 7.746 6.080 1.00 0.00 75 THR A CA 7
ATOM 12453 C C . THR A 1 75 ? -8.824 6.251 6.050 1.00 0.00 75 THR A C 7
ATOM 12454 O O . THR A 1 75 ? -7.977 5.449 5.656 1.00 0.00 75 THR A O 7
ATOM 12465 N N . ARG A 1 76 ? -10.031 5.882 6.466 1.00 0.00 76 ARG A N 7
ATOM 12466 C CA . ARG A 1 76 ? -10.438 4.482 6.487 1.00 0.00 76 ARG A CA 7
ATOM 12467 C C . ARG A 1 76 ? -11.052 4.075 5.151 1.00 0.00 76 ARG A C 7
ATOM 12468 O O . ARG A 1 76 ? -11.585 4.910 4.420 1.00 0.00 76 ARG A O 7
ATOM 12489 N N . HIS A 1 77 ? -10.974 2.785 4.838 1.00 0.00 77 HIS A N 7
ATOM 12490 C CA . HIS A 1 77 ? -11.523 2.267 3.590 1.00 0.00 77 HIS A CA 7
ATOM 12491 C C . HIS A 1 77 ? -11.635 0.746 3.636 1.00 0.00 77 HIS A C 7
ATOM 12492 O O . HIS A 1 77 ? -10.639 0.045 3.815 1.00 0.00 77 HIS A O 7
ATOM 12507 N N . VAL A 1 78 ? -12.855 0.242 3.474 1.00 0.00 78 VAL A N 7
ATOM 12508 C CA . VAL A 1 78 ? -13.097 -1.196 3.497 1.00 0.00 78 VAL A CA 7
ATOM 12509 C C . VAL A 1 78 ? -13.404 -1.723 2.100 1.00 0.00 78 VAL A C 7
ATOM 12510 O O . VAL A 1 78 ? -14.507 -1.540 1.584 1.00 0.00 78 VAL A O 7
ATOM 12523 N N . VAL A 1 79 ? -12.422 -2.381 1.492 1.00 0.00 79 VAL A N 7
ATOM 12524 C CA . VAL A 1 79 ? -12.587 -2.938 0.155 1.00 0.00 79 VAL A CA 7
ATOM 12525 C C . VAL A 1 79 ? -13.687 -3.993 0.131 1.00 0.00 79 VAL A C 7
ATOM 12526 O O . VAL A 1 79 ? -13.515 -5.096 0.649 1.00 0.00 79 VAL A O 7
ATOM 12539 N N . GLU A 1 80 ? -14.819 -3.647 -0.475 1.00 0.00 80 GLU A N 7
ATOM 12540 C CA . GLU A 1 80 ? -15.948 -4.565 -0.566 1.00 0.00 80 GLU A CA 7
ATOM 12541 C C . GLU A 1 80 ? -15.835 -5.445 -1.807 1.00 0.00 80 GLU A C 7
ATOM 12542 O O . GLU A 1 80 ? -15.069 -5.150 -2.723 1.00 0.00 80 GLU A O 7
ATOM 12554 N N . GLY A 1 81 ? -16.604 -6.529 -1.829 1.00 0.00 81 GLY A N 7
ATOM 12555 C CA . GLY A 1 81 ? -16.575 -7.437 -2.961 1.00 0.00 81 GLY A CA 7
ATOM 12556 C C . GLY A 1 81 ? -15.233 -8.123 -3.120 1.00 0.00 81 GLY A C 7
ATOM 12557 O O . GLY A 1 81 ? -14.514 -7.880 -4.090 1.00 0.00 81 GLY A O 7
ATOM 12561 N N . LEU A 1 82 ? -14.892 -8.980 -2.164 1.00 0.00 82 LEU A N 7
ATOM 12562 C CA . LEU A 1 82 ? -13.625 -9.703 -2.201 1.00 0.00 82 LEU A CA 7
ATOM 12563 C C . LEU A 1 82 ? -13.851 -11.206 -2.068 1.00 0.00 82 LEU A C 7
ATOM 12564 O O . LEU A 1 82 ? -14.890 -11.645 -1.576 1.00 0.00 82 LEU A O 7
ATOM 12580 N N . GLU A 1 83 ? -12.871 -11.988 -2.508 1.00 0.00 83 GLU A N 7
ATOM 12581 C CA . GLU A 1 83 ? -12.963 -13.442 -2.436 1.00 0.00 83 GLU A CA 7
ATOM 12582 C C . GLU A 1 83 ? -12.150 -13.981 -1.263 1.00 0.00 83 GLU A C 7
ATOM 12583 O O . GLU A 1 83 ? -11.161 -13.385 -0.834 1.00 0.00 83 GLU A O 7
ATOM 12595 N N . PRO A 1 84 ? -12.575 -15.136 -0.731 1.00 0.00 84 PRO A N 7
ATOM 12596 C CA . PRO A 1 84 ? -11.901 -15.782 0.400 1.00 0.00 84 PRO A CA 7
ATOM 12597 C C . PRO A 1 84 ? -10.538 -16.347 0.016 1.00 0.00 84 PRO A C 7
ATOM 12598 O O . PRO A 1 84 ? -10.375 -16.924 -1.059 1.00 0.00 84 PRO A O 7
ATOM 12609 N N . ARG A 1 85 ? -9.562 -16.179 0.903 1.00 0.00 85 ARG A N 7
ATOM 12610 C CA . ARG A 1 85 ? -8.212 -16.672 0.656 1.00 0.00 85 ARG A CA 7
ATOM 12611 C C . ARG A 1 85 ? -7.660 -16.112 -0.652 1.00 0.00 85 ARG A C 7
ATOM 12612 O O . ARG A 1 85 ? -7.126 -16.850 -1.480 1.00 0.00 85 ARG A O 7
ATOM 12633 N N . THR A 1 86 ? -7.791 -14.801 -0.831 1.00 0.00 86 THR A N 7
ATOM 12634 C CA . THR A 1 86 ? -7.307 -14.142 -2.037 1.00 0.00 86 THR A CA 7
ATOM 12635 C C . THR A 1 86 ? -6.468 -12.916 -1.695 1.00 0.00 86 THR A C 7
ATOM 12636 O O . THR A 1 86 ? -6.809 -12.150 -0.793 1.00 0.00 86 THR A O 7
ATOM 12647 N N . LEU A 1 87 ? -5.369 -12.737 -2.419 1.00 0.00 87 LEU A N 7
ATOM 12648 C CA . LEU A 1 87 ? -4.480 -11.602 -2.193 1.00 0.00 87 LEU A CA 7
ATOM 12649 C C . LEU A 1 87 ? -4.984 -10.362 -2.923 1.00 0.00 87 LEU A C 7
ATOM 12650 O O . LEU A 1 87 ? -5.517 -10.453 -4.030 1.00 0.00 87 LEU A O 7
ATOM 12666 N N . TYR A 1 88 ? -4.809 -9.202 -2.299 1.00 0.00 88 TYR A N 7
ATOM 12667 C CA . TYR A 1 88 ? -5.246 -7.943 -2.890 1.00 0.00 88 TYR A CA 7
ATOM 12668 C C . TYR A 1 88 ? -4.251 -6.826 -2.589 1.00 0.00 88 TYR A C 7
ATOM 12669 O O . TYR A 1 88 ? -4.080 -6.423 -1.438 1.00 0.00 88 TYR A O 7
ATOM 12687 N N . LYS A 1 89 ? -3.595 -6.329 -3.633 1.00 0.00 89 LYS A N 7
ATOM 12688 C CA . LYS A 1 89 ? -2.618 -5.258 -3.484 1.00 0.00 89 LYS A CA 7
ATOM 12689 C C . LYS A 1 89 ? -3.289 -3.892 -3.581 1.00 0.00 89 LYS A C 7
ATOM 12690 O O . LYS A 1 89 ? -4.170 -3.679 -4.415 1.00 0.00 89 LYS A O 7
ATOM 12709 N N . PHE A 1 90 ? -2.867 -2.968 -2.724 1.00 0.00 90 PHE A N 7
ATOM 12710 C CA . PHE A 1 90 ? -3.428 -1.622 -2.714 1.00 0.00 90 PHE A CA 7
ATOM 12711 C C . PHE A 1 90 ? -2.339 -0.581 -2.469 1.00 0.00 90 PHE A C 7
ATOM 12712 O O . PHE A 1 90 ? -1.532 -0.716 -1.549 1.00 0.00 90 PHE A O 7
ATOM 12729 N N . ARG A 1 91 ? -2.323 0.457 -3.300 1.00 0.00 91 ARG A N 7
ATOM 12730 C CA . ARG A 1 91 ? -1.333 1.519 -3.175 1.00 0.00 91 ARG A CA 7
ATOM 12731 C C . ARG A 1 91 ? -1.979 2.809 -2.676 1.00 0.00 91 ARG A C 7
ATOM 12732 O O . ARG A 1 91 ? -2.977 3.270 -3.230 1.00 0.00 91 ARG A O 7
ATOM 12753 N N . LEU A 1 92 ? -1.403 3.385 -1.627 1.00 0.00 92 LEU A N 7
ATOM 12754 C CA . LEU A 1 92 ? -1.923 4.621 -1.052 1.00 0.00 92 LEU A CA 7
ATOM 12755 C C . LEU A 1 92 ? -1.256 5.838 -1.686 1.00 0.00 92 LEU A C 7
ATOM 12756 O O . LEU A 1 92 ? -0.031 5.910 -1.781 1.00 0.00 92 LEU A O 7
ATOM 12772 N N . LYS A 1 93 ? -2.071 6.796 -2.116 1.00 0.00 93 LYS A N 7
ATOM 12773 C CA . LYS A 1 93 ? -1.563 8.012 -2.737 1.00 0.00 93 LYS A CA 7
ATOM 12774 C C . LYS A 1 93 ? -1.887 9.235 -1.885 1.00 0.00 93 LYS A C 7
ATOM 12775 O O . LYS A 1 93 ? -2.843 9.228 -1.110 1.00 0.00 93 LYS A O 7
ATOM 12794 N N . VAL A 1 94 ? -1.085 10.285 -2.034 1.00 0.00 94 VAL A N 7
ATOM 12795 C CA . VAL A 1 94 ? -1.288 11.516 -1.280 1.00 0.00 94 VAL A CA 7
ATOM 12796 C C . VAL A 1 94 ? -0.880 12.735 -2.098 1.00 0.00 94 VAL A C 7
ATOM 12797 O O . VAL A 1 94 ? 0.136 12.719 -2.795 1.00 0.00 94 VAL A O 7
ATOM 12810 N N . THR A 1 95 ? -1.678 13.795 -2.010 1.00 0.00 95 THR A N 7
ATOM 12811 C CA . THR A 1 95 ? -1.401 15.024 -2.743 1.00 0.00 95 THR A CA 7
ATOM 12812 C C . THR A 1 95 ? -1.562 16.246 -1.846 1.00 0.00 95 THR A C 7
ATOM 12813 O O . THR A 1 95 ? -2.657 16.535 -1.365 1.00 0.00 95 THR A O 7
ATOM 12824 N N . SER A 1 96 ? -0.463 16.961 -1.627 1.00 0.00 96 SER A N 7
ATOM 12825 C CA . SER A 1 96 ? -0.482 18.152 -0.785 1.00 0.00 96 SER A CA 7
ATOM 12826 C C . SER A 1 96 ? -1.431 19.203 -1.352 1.00 0.00 96 SER A C 7
ATOM 12827 O O . SER A 1 96 ? -1.771 19.196 -2.535 1.00 0.00 96 SER A O 7
ATOM 12835 N N . PRO A 1 97 ? -1.869 20.131 -0.488 1.00 0.00 97 PRO A N 7
ATOM 12836 C CA . PRO A 1 97 ? -2.784 21.208 -0.879 1.00 0.00 97 PRO A CA 7
ATOM 12837 C C . PRO A 1 97 ? -2.118 22.231 -1.792 1.00 0.00 97 PRO A C 7
ATOM 12838 O O . PRO A 1 97 ? -2.736 23.221 -2.185 1.00 0.00 97 PRO A O 7
ATOM 12849 N N . SER A 1 98 ? -0.856 21.986 -2.128 1.00 0.00 98 SER A N 7
ATOM 12850 C CA . SER A 1 98 ? -0.105 22.888 -2.993 1.00 0.00 98 SER A CA 7
ATOM 12851 C C . SER A 1 98 ? 0.071 22.286 -4.384 1.00 0.00 98 SER A C 7
ATOM 12852 O O . SER A 1 98 ? 0.083 23.001 -5.385 1.00 0.00 98 SER A O 7
ATOM 12860 N N . GLY A 1 99 ? 0.208 20.965 -4.437 1.00 0.00 99 GLY A N 7
ATOM 12861 C CA . GLY A 1 99 ? 0.383 20.288 -5.708 1.00 0.00 99 GLY A CA 7
ATOM 12862 C C . GLY A 1 99 ? 1.210 19.024 -5.583 1.00 0.00 99 GLY A C 7
ATOM 12863 O O . GLY A 1 99 ? 0.968 18.044 -6.287 1.00 0.00 99 GLY A O 7
ATOM 12867 N N . GLU A 1 100 ? 2.191 19.047 -4.686 1.00 0.00 100 GLU A N 7
ATOM 12868 C CA . GLU A 1 100 ? 3.059 17.894 -4.475 1.00 0.00 100 GLU A CA 7
ATOM 12869 C C . GLU A 1 100 ? 2.237 16.629 -4.244 1.00 0.00 100 GLU A C 7
ATOM 12870 O O . GLU A 1 100 ? 1.158 16.676 -3.653 1.00 0.00 100 GLU A O 7
ATOM 12882 N N . TYR A 1 101 ? 2.754 15.501 -4.716 1.00 0.00 101 TYR A N 7
ATOM 12883 C CA . TYR A 1 101 ? 2.067 14.223 -4.564 1.00 0.00 101 TYR A CA 7
ATOM 12884 C C . TYR A 1 101 ? 3.046 13.060 -4.691 1.00 0.00 101 TYR A C 7
ATOM 12885 O O . TYR A 1 101 ? 4.040 13.147 -5.412 1.00 0.00 101 TYR A O 7
ATOM 12903 N N . GLU A 1 102 ? 2.757 11.972 -3.984 1.00 0.00 102 GLU A N 7
ATOM 12904 C CA . GLU A 1 102 ? 3.611 10.791 -4.017 1.00 0.00 102 GLU A CA 7
ATOM 12905 C C . GLU A 1 102 ? 2.777 9.514 -3.980 1.00 0.00 102 GLU A C 7
ATOM 12906 O O . GLU A 1 102 ? 1.546 9.563 -3.991 1.00 0.00 102 GLU A O 7
ATOM 12918 N N . TYR A 1 103 ? 3.454 8.372 -3.936 1.00 0.00 103 TYR A N 7
ATOM 12919 C CA . TYR A 1 103 ? 2.776 7.082 -3.901 1.00 0.00 103 TYR A CA 7
ATOM 12920 C C . TYR A 1 103 ? 3.369 6.185 -2.818 1.00 0.00 103 TYR A C 7
ATOM 12921 O O . TYR A 1 103 ? 4.569 6.230 -2.546 1.00 0.00 103 TYR A O 7
ATOM 12939 N N . SER A 1 104 ? 2.518 5.370 -2.203 1.00 0.00 104 SER A N 7
ATOM 12940 C CA . SER A 1 104 ? 2.955 4.464 -1.147 1.00 0.00 104 SER A CA 7
ATOM 12941 C C . SER A 1 104 ? 3.312 3.096 -1.720 1.00 0.00 104 SER A C 7
ATOM 12942 O O . SER A 1 104 ? 2.918 2.736 -2.829 1.00 0.00 104 SER A O 7
ATOM 12950 N N . PRO A 1 105 ? 4.078 2.313 -0.945 1.00 0.00 105 PRO A N 7
ATOM 12951 C CA . PRO A 1 105 ? 4.507 0.972 -1.353 1.00 0.00 105 PRO A CA 7
ATOM 12952 C C . PRO A 1 105 ? 3.350 -0.022 -1.382 1.00 0.00 105 PRO A C 7
ATOM 12953 O O . PRO A 1 105 ? 2.732 -0.301 -0.354 1.00 0.00 105 PRO A O 7
ATOM 12964 N N . VAL A 1 106 ? 3.063 -0.554 -2.566 1.00 0.00 106 VAL A N 7
ATOM 12965 C CA . VAL A 1 106 ? 1.981 -1.518 -2.728 1.00 0.00 106 VAL A CA 7
ATOM 12966 C C . VAL A 1 106 ? 1.940 -2.500 -1.563 1.00 0.00 106 VAL A C 7
ATOM 12967 O O . VAL A 1 106 ? 2.955 -3.096 -1.203 1.00 0.00 106 VAL A O 7
ATOM 12980 N N . VAL A 1 107 ? 0.759 -2.663 -0.976 1.00 0.00 107 VAL A N 7
ATOM 12981 C CA . VAL A 1 107 ? 0.584 -3.574 0.149 1.00 0.00 107 VAL A CA 7
ATOM 12982 C C . VAL A 1 107 ? -0.352 -4.721 -0.213 1.00 0.00 107 VAL A C 7
ATOM 12983 O O . VAL A 1 107 ? -1.563 -4.534 -0.332 1.00 0.00 107 VAL A O 7
ATOM 12996 N N . SER A 1 108 ? 0.216 -5.910 -0.386 1.00 0.00 108 SER A N 7
ATOM 12997 C CA . SER A 1 108 ? -0.567 -7.088 -0.738 1.00 0.00 108 SER A CA 7
ATOM 12998 C C . SER A 1 108 ? -1.070 -7.801 0.514 1.00 0.00 108 SER A C 7
ATOM 12999 O O . SER A 1 108 ? -0.281 -8.274 1.332 1.00 0.00 108 SER A O 7
ATOM 13007 N N . VAL A 1 109 ? -2.389 -7.873 0.657 1.00 0.00 109 VAL A N 7
ATOM 13008 C CA . VAL A 1 109 ? -2.999 -8.528 1.808 1.00 0.00 109 VAL A CA 7
ATOM 13009 C C . VAL A 1 109 ? -4.004 -9.587 1.369 1.00 0.00 109 VAL A C 7
ATOM 13010 O O . VAL A 1 109 ? -4.837 -9.343 0.497 1.00 0.00 109 VAL A O 7
ATOM 13023 N N . ALA A 1 110 ? -3.919 -10.765 1.980 1.00 0.00 110 ALA A N 7
ATOM 13024 C CA . ALA A 1 110 ? -4.823 -11.861 1.654 1.00 0.00 110 ALA A CA 7
ATOM 13025 C C . ALA A 1 110 ? -5.945 -11.971 2.681 1.00 0.00 110 ALA A C 7
ATOM 13026 O O . ALA A 1 110 ? -5.698 -11.993 3.887 1.00 0.00 110 ALA A O 7
ATOM 13033 N N . THR A 1 111 ? -7.181 -12.039 2.195 1.00 0.00 111 THR A N 7
ATOM 13034 C CA . THR A 1 111 ? -8.341 -12.144 3.071 1.00 0.00 111 THR A CA 7
ATOM 13035 C C . THR A 1 111 ? -8.329 -13.457 3.845 1.00 0.00 111 THR A C 7
ATOM 13036 O O . THR A 1 111 ? -7.372 -14.228 3.765 1.00 0.00 111 THR A O 7
ATOM 13047 N N . THR A 1 112 ? -9.397 -13.706 4.596 1.00 0.00 112 THR A N 7
ATOM 13048 C CA . THR A 1 112 ? -9.508 -14.926 5.386 1.00 0.00 112 THR A CA 7
ATOM 13049 C C . THR A 1 112 ? -10.420 -15.941 4.705 1.00 0.00 112 THR A C 7
ATOM 13050 O O . THR A 1 112 ? -11.054 -15.639 3.693 1.00 0.00 112 THR A O 7
ATOM 13061 N N . ARG A 1 113 ? -10.481 -17.144 5.265 1.00 0.00 113 ARG A N 7
ATOM 13062 C CA . ARG A 1 113 ? -11.315 -18.204 4.711 1.00 0.00 113 ARG A CA 7
ATOM 13063 C C . ARG A 1 113 ? -12.784 -17.975 5.054 1.00 0.00 113 ARG A C 7
ATOM 13064 O O . ARG A 1 113 ? -13.108 -17.454 6.122 1.00 0.00 113 ARG A O 7
ATOM 13085 N N . GLU A 1 114 ? -13.668 -18.367 4.142 1.00 0.00 114 GLU A N 7
ATOM 13086 C CA . GLU A 1 114 ? -15.102 -18.203 4.349 1.00 0.00 114 GLU A CA 7
ATOM 13087 C C . GLU A 1 114 ? -15.713 -19.465 4.949 1.00 0.00 114 GLU A C 7
ATOM 13088 O O . GLU A 1 114 ? -16.590 -19.395 5.810 1.00 0.00 114 GLU A O 7
ATOM 13100 N N . SER A 1 115 ? -15.243 -20.620 4.488 1.00 0.00 115 SER A N 7
ATOM 13101 C CA . SER A 1 115 ? -15.746 -21.899 4.975 1.00 0.00 115 SER A CA 7
ATOM 13102 C C . SER A 1 115 ? -16.049 -21.830 6.469 1.00 0.00 115 SER A C 7
ATOM 13103 O O . SER A 1 115 ? -17.061 -22.353 6.934 1.00 0.00 115 SER A O 7
ATOM 13111 N N . GLY A 1 116 ? -15.163 -21.180 7.217 1.00 0.00 116 GLY A N 7
ATOM 13112 C CA . GLY A 1 116 ? -15.352 -21.053 8.650 1.00 0.00 116 GLY A CA 7
ATOM 13113 C C . GLY A 1 116 ? -15.992 -22.284 9.261 1.00 0.00 116 GLY A C 7
ATOM 13114 O O . GLY A 1 116 ? -15.757 -23.412 8.828 1.00 0.00 116 GLY A O 7
ATOM 13118 N N . PRO A 1 117 ? -16.822 -22.074 10.294 1.00 0.00 117 PRO A N 7
ATOM 13119 C CA . PRO A 1 117 ? -17.514 -23.163 10.988 1.00 0.00 117 PRO A CA 7
ATOM 13120 C C . PRO A 1 117 ? -18.594 -23.807 10.125 1.00 0.00 117 PRO A C 7
ATOM 13121 O O . PRO A 1 117 ? -18.883 -23.339 9.024 1.00 0.00 117 PRO A O 7
ATOM 13132 N N . SER A 1 118 ? -19.187 -24.883 10.633 1.00 0.00 118 SER A N 7
ATOM 13133 C CA . SER A 1 118 ? -20.233 -25.594 9.906 1.00 0.00 118 SER A CA 7
ATOM 13134 C C . SER A 1 118 ? -21.396 -25.942 10.831 1.00 0.00 118 SER A C 7
ATOM 13135 O O . SER A 1 118 ? -21.225 -26.057 12.044 1.00 0.00 118 SER A O 7
ATOM 13143 N N . SER A 1 119 ? -22.578 -26.109 10.247 1.00 0.00 119 SER A N 7
ATOM 13144 C CA . SER A 1 119 ? -23.771 -26.441 11.017 1.00 0.00 119 SER A CA 7
ATOM 13145 C C . SER A 1 119 ? -24.578 -27.534 10.324 1.00 0.00 119 SER A C 7
ATOM 13146 O O . SER A 1 119 ? -24.533 -27.675 9.103 1.00 0.00 119 SER A O 7
ATOM 13154 N N . GLY A 1 120 ? -25.317 -28.307 11.115 1.00 0.00 120 GLY A N 7
ATOM 13155 C CA . GLY A 1 120 ? -26.125 -29.378 10.561 1.00 0.00 120 GLY A CA 7
ATOM 13156 C C . GLY A 1 120 ? -25.464 -30.047 9.372 1.00 0.00 120 GLY A C 7
ATOM 13157 O O . GLY A 1 120 ? -24.421 -30.686 9.512 1.00 0.00 120 GLY A O 7
ATOM 13161 N N . GLY A 1 1 ? 30.173 -4.655 -7.716 1.00 0.00 1 GLY A N 8
ATOM 13162 C CA . GLY A 1 1 ? 30.017 -3.241 -7.430 1.00 0.00 1 GLY A CA 8
ATOM 13163 C C . GLY A 1 1 ? 28.801 -2.643 -8.110 1.00 0.00 1 GLY A C 8
ATOM 13164 O O . GLY A 1 1 ? 28.915 -1.671 -8.857 1.00 0.00 1 GLY A O 8
ATOM 13168 N N . SER A 1 2 ? 27.635 -3.225 -7.852 1.00 0.00 2 SER A N 8
ATOM 13169 C CA . SER A 1 2 ? 26.393 -2.747 -8.448 1.00 0.00 2 SER A CA 8
ATOM 13170 C C . SER A 1 2 ? 25.595 -1.916 -7.448 1.00 0.00 2 SER A C 8
ATOM 13171 O O . SER A 1 2 ? 24.374 -2.044 -7.353 1.00 0.00 2 SER A O 8
ATOM 13179 N N . SER A 1 3 ? 26.293 -1.064 -6.705 1.00 0.00 3 SER A N 8
ATOM 13180 C CA . SER A 1 3 ? 25.651 -0.215 -5.709 1.00 0.00 3 SER A CA 8
ATOM 13181 C C . SER A 1 3 ? 24.300 0.285 -6.210 1.00 0.00 3 SER A C 8
ATOM 13182 O O . SER A 1 3 ? 23.301 0.231 -5.495 1.00 0.00 3 SER A O 8
ATOM 13190 N N . GLY A 1 4 ? 24.278 0.772 -7.448 1.00 0.00 4 GLY A N 8
ATOM 13191 C CA . GLY A 1 4 ? 23.045 1.275 -8.025 1.00 0.00 4 GLY A CA 8
ATOM 13192 C C . GLY A 1 4 ? 22.538 2.516 -7.318 1.00 0.00 4 GLY A C 8
ATOM 13193 O O . GLY A 1 4 ? 22.402 2.529 -6.095 1.00 0.00 4 GLY A O 8
ATOM 13197 N N . SER A 1 5 ? 22.258 3.561 -8.089 1.00 0.00 5 SER A N 8
ATOM 13198 C CA . SER A 1 5 ? 21.767 4.815 -7.529 1.00 0.00 5 SER A CA 8
ATOM 13199 C C . SER A 1 5 ? 21.311 5.762 -8.634 1.00 0.00 5 SER A C 8
ATOM 13200 O O . SER A 1 5 ? 22.103 6.173 -9.482 1.00 0.00 5 SER A O 8
ATOM 13208 N N . SER A 1 6 ? 20.027 6.106 -8.617 1.00 0.00 6 SER A N 8
ATOM 13209 C CA . SER A 1 6 ? 19.462 7.002 -9.620 1.00 0.00 6 SER A CA 8
ATOM 13210 C C . SER A 1 6 ? 18.340 7.846 -9.023 1.00 0.00 6 SER A C 8
ATOM 13211 O O . SER A 1 6 ? 17.544 7.362 -8.220 1.00 0.00 6 SER A O 8
ATOM 13219 N N . GLY A 1 7 ? 18.284 9.113 -9.423 1.00 0.00 7 GLY A N 8
ATOM 13220 C CA . GLY A 1 7 ? 17.257 10.005 -8.919 1.00 0.00 7 GLY A CA 8
ATOM 13221 C C . GLY A 1 7 ? 17.442 11.432 -9.398 1.00 0.00 7 GLY A C 8
ATOM 13222 O O . GLY A 1 7 ? 18.558 11.852 -9.700 1.00 0.00 7 GLY A O 8
ATOM 13226 N N . MET A 1 8 ? 16.344 12.177 -9.469 1.00 0.00 8 MET A N 8
ATOM 13227 C CA . MET A 1 8 ? 16.391 13.565 -9.916 1.00 0.00 8 MET A CA 8
ATOM 13228 C C . MET A 1 8 ? 16.111 14.518 -8.758 1.00 0.00 8 MET A C 8
ATOM 13229 O O . MET A 1 8 ? 15.177 14.311 -7.985 1.00 0.00 8 MET A O 8
ATOM 13243 N N . GLU A 1 9 ? 16.927 15.562 -8.646 1.00 0.00 9 GLU A N 8
ATOM 13244 C CA . GLU A 1 9 ? 16.766 16.545 -7.582 1.00 0.00 9 GLU A CA 8
ATOM 13245 C C . GLU A 1 9 ? 16.063 17.797 -8.099 1.00 0.00 9 GLU A C 8
ATOM 13246 O O . GLU A 1 9 ? 16.235 18.207 -9.247 1.00 0.00 9 GLU A O 8
ATOM 13258 N N . PRO A 1 10 ? 15.250 18.419 -7.232 1.00 0.00 10 PRO A N 8
ATOM 13259 C CA . PRO A 1 10 ? 14.503 19.632 -7.578 1.00 0.00 10 PRO A CA 8
ATOM 13260 C C . PRO A 1 10 ? 15.413 20.845 -7.746 1.00 0.00 10 PRO A C 8
ATOM 13261 O O . PRO A 1 10 ? 16.604 20.787 -7.438 1.00 0.00 10 PRO A O 8
ATOM 13272 N N . HIS A 1 11 ? 14.845 21.942 -8.236 1.00 0.00 11 HIS A N 8
ATOM 13273 C CA . HIS A 1 11 ? 15.606 23.169 -8.443 1.00 0.00 11 HIS A CA 8
ATOM 13274 C C . HIS A 1 11 ? 15.377 24.151 -7.298 1.00 0.00 11 HIS A C 8
ATOM 13275 O O . HIS A 1 11 ? 16.327 24.634 -6.681 1.00 0.00 11 HIS A O 8
ATOM 13290 N N . LYS A 1 12 ? 14.111 24.441 -7.018 1.00 0.00 12 LYS A N 8
ATOM 13291 C CA . LYS A 1 12 ? 13.756 25.365 -5.947 1.00 0.00 12 LYS A CA 8
ATOM 13292 C C . LYS A 1 12 ? 12.614 24.806 -5.104 1.00 0.00 12 LYS A C 8
ATOM 13293 O O . LYS A 1 12 ? 12.550 25.037 -3.897 1.00 0.00 12 LYS A O 8
ATOM 13312 N N . VAL A 1 13 ? 11.714 24.070 -5.748 1.00 0.00 13 VAL A N 8
ATOM 13313 C CA . VAL A 1 13 ? 10.576 23.476 -5.057 1.00 0.00 13 VAL A CA 8
ATOM 13314 C C . VAL A 1 13 ? 10.999 22.254 -4.251 1.00 0.00 13 VAL A C 8
ATOM 13315 O O . VAL A 1 13 ? 11.968 21.576 -4.592 1.00 0.00 13 VAL A O 8
ATOM 13328 N N . VAL A 1 14 ? 10.264 21.976 -3.179 1.00 0.00 14 VAL A N 8
ATOM 13329 C CA . VAL A 1 14 ? 10.562 20.833 -2.323 1.00 0.00 14 VAL A CA 8
ATOM 13330 C C . VAL A 1 14 ? 9.400 19.846 -2.301 1.00 0.00 14 VAL A C 8
ATOM 13331 O O . VAL A 1 14 ? 8.300 20.154 -1.842 1.00 0.00 14 VAL A O 8
ATOM 13344 N N . PRO A 1 15 ? 9.648 18.629 -2.808 1.00 0.00 15 PRO A N 8
ATOM 13345 C CA . PRO A 1 15 ? 8.635 17.571 -2.857 1.00 0.00 15 PRO A CA 8
ATOM 13346 C C . PRO A 1 15 ? 8.292 17.031 -1.473 1.00 0.00 15 PRO A C 8
ATOM 13347 O O . PRO A 1 15 ? 9.002 17.292 -0.501 1.00 0.00 15 PRO A O 8
ATOM 13358 N N . LEU A 1 16 ? 7.201 16.279 -1.389 1.00 0.00 16 LEU A N 8
ATOM 13359 C CA . LEU A 1 16 ? 6.764 15.702 -0.123 1.00 0.00 16 LEU A CA 8
ATOM 13360 C C . LEU A 1 16 ? 7.275 14.273 0.029 1.00 0.00 16 LEU A C 8
ATOM 13361 O O . LEU A 1 16 ? 7.512 13.579 -0.959 1.00 0.00 16 LEU A O 8
ATOM 13377 N N . SER A 1 17 ? 7.439 13.838 1.275 1.00 0.00 17 SER A N 8
ATOM 13378 C CA . SER A 1 17 ? 7.923 12.491 1.557 1.00 0.00 17 SER A CA 8
ATOM 13379 C C . SER A 1 17 ? 6.881 11.447 1.167 1.00 0.00 17 SER A C 8
ATOM 13380 O O . SER A 1 17 ? 5.683 11.639 1.376 1.00 0.00 17 SER A O 8
ATOM 13388 N N . LYS A 1 18 ? 7.347 10.340 0.598 1.00 0.00 18 LYS A N 8
ATOM 13389 C CA . LYS A 1 18 ? 6.458 9.263 0.179 1.00 0.00 18 LYS A CA 8
ATOM 13390 C C . LYS A 1 18 ? 5.576 8.804 1.336 1.00 0.00 18 LYS A C 8
ATOM 13391 O O . LYS A 1 18 ? 6.030 8.644 2.469 1.00 0.00 18 LYS A O 8
ATOM 13410 N N . PRO A 1 19 ? 4.284 8.587 1.046 1.00 0.00 19 PRO A N 8
ATOM 13411 C CA . PRO A 1 19 ? 3.312 8.141 2.048 1.00 0.00 19 PRO A CA 8
ATOM 13412 C C . PRO A 1 19 ? 3.556 6.704 2.494 1.00 0.00 19 PRO A C 8
ATOM 13413 O O . PRO A 1 19 ? 4.007 5.868 1.709 1.00 0.00 19 PRO A O 8
ATOM 13424 N N . HIS A 1 20 ? 3.254 6.421 3.757 1.00 0.00 20 HIS A N 8
ATOM 13425 C CA . HIS A 1 20 ? 3.440 5.083 4.306 1.00 0.00 20 HIS A CA 8
ATOM 13426 C C . HIS A 1 20 ? 2.287 4.167 3.908 1.00 0.00 20 HIS A C 8
ATOM 13427 O O . HIS A 1 20 ? 1.191 4.618 3.574 1.00 0.00 20 HIS A O 8
ATOM 13442 N N . PRO A 1 21 ? 2.537 2.850 3.942 1.00 0.00 21 PRO A N 8
ATOM 13443 C CA . PRO A 1 21 ? 1.532 1.843 3.586 1.00 0.00 21 PRO A CA 8
ATOM 13444 C C . PRO A 1 21 ? 0.410 1.756 4.616 1.00 0.00 21 PRO A C 8
ATOM 13445 O O . PRO A 1 21 ? 0.630 1.878 5.821 1.00 0.00 21 PRO A O 8
ATOM 13456 N N . PRO A 1 22 ? -0.822 1.539 4.132 1.00 0.00 22 PRO A N 8
ATOM 13457 C CA . PRO A 1 22 ? -2.002 1.429 4.994 1.00 0.00 22 PRO A CA 8
ATOM 13458 C C . PRO A 1 22 ? -1.997 0.151 5.825 1.00 0.00 22 PRO A C 8
ATOM 13459 O O . PRO A 1 22 ? -1.596 -0.911 5.347 1.00 0.00 22 PRO A O 8
ATOM 13470 N N . VAL A 1 23 ? -2.445 0.258 7.072 1.00 0.00 23 VAL A N 8
ATOM 13471 C CA . VAL A 1 23 ? -2.493 -0.890 7.969 1.00 0.00 23 VAL A CA 8
ATOM 13472 C C . VAL A 1 23 ? -3.766 -1.701 7.755 1.00 0.00 23 VAL A C 8
ATOM 13473 O O . VAL A 1 23 ? -4.795 -1.166 7.342 1.00 0.00 23 VAL A O 8
ATOM 13486 N N . VAL A 1 24 ? -3.689 -2.998 8.039 1.00 0.00 24 VAL A N 8
ATOM 13487 C CA . VAL A 1 24 ? -4.836 -3.884 7.879 1.00 0.00 24 VAL A CA 8
ATOM 13488 C C . VAL A 1 24 ? -5.349 -4.368 9.231 1.00 0.00 24 VAL A C 8
ATOM 13489 O O . VAL A 1 24 ? -4.758 -5.251 9.851 1.00 0.00 24 VAL A O 8
ATOM 13502 N N . GLY A 1 25 ? -6.455 -3.783 9.682 1.00 0.00 25 GLY A N 8
ATOM 13503 C CA . GLY A 1 25 ? -7.030 -4.168 10.958 1.00 0.00 25 GLY A CA 8
ATOM 13504 C C . GLY A 1 25 ? -7.902 -5.403 10.852 1.00 0.00 25 GLY A C 8
ATOM 13505 O O . GLY A 1 25 ? -7.467 -6.510 11.173 1.00 0.00 25 GLY A O 8
ATOM 13509 N N . LYS A 1 26 ? -9.138 -5.216 10.401 1.00 0.00 26 LYS A N 8
ATOM 13510 C CA . LYS A 1 26 ? -10.075 -6.323 10.254 1.00 0.00 26 LYS A CA 8
ATOM 13511 C C . LYS A 1 26 ? -9.932 -6.978 8.884 1.00 0.00 26 LYS A C 8
ATOM 13512 O O . LYS A 1 26 ? -9.909 -6.297 7.858 1.00 0.00 26 LYS A O 8
ATOM 13531 N N . VAL A 1 27 ? -9.838 -8.304 8.873 1.00 0.00 27 VAL A N 8
ATOM 13532 C CA . VAL A 1 27 ? -9.700 -9.051 7.628 1.00 0.00 27 VAL A CA 8
ATOM 13533 C C . VAL A 1 27 ? -10.808 -10.087 7.484 1.00 0.00 27 VAL A C 8
ATOM 13534 O O . VAL A 1 27 ? -10.868 -11.059 8.239 1.00 0.00 27 VAL A O 8
ATOM 13547 N N . THR A 1 28 ? -11.686 -9.875 6.508 1.00 0.00 28 THR A N 8
ATOM 13548 C CA . THR A 1 28 ? -12.794 -10.791 6.264 1.00 0.00 28 THR A CA 8
ATOM 13549 C C . THR A 1 28 ? -12.671 -11.450 4.896 1.00 0.00 28 THR A C 8
ATOM 13550 O O . THR A 1 28 ? -12.053 -10.900 3.983 1.00 0.00 28 THR A O 8
ATOM 13561 N N . HIS A 1 29 ? -13.263 -12.632 4.758 1.00 0.00 29 HIS A N 8
ATOM 13562 C CA . HIS A 1 29 ? -13.221 -13.367 3.498 1.00 0.00 29 HIS A CA 8
ATOM 13563 C C . HIS A 1 29 ? -14.152 -12.734 2.469 1.00 0.00 29 HIS A C 8
ATOM 13564 O O . HIS A 1 29 ? -14.321 -13.255 1.366 1.00 0.00 29 HIS A O 8
ATOM 13579 N N . HIS A 1 30 ? -14.755 -11.607 2.836 1.00 0.00 30 HIS A N 8
ATOM 13580 C CA . HIS A 1 30 ? -15.670 -10.904 1.945 1.00 0.00 30 HIS A CA 8
ATOM 13581 C C . HIS A 1 30 ? -15.209 -9.467 1.716 1.00 0.00 30 HIS A C 8
ATOM 13582 O O . HIS A 1 30 ? -15.618 -8.819 0.753 1.00 0.00 30 HIS A O 8
ATOM 13597 N N . SER A 1 31 ? -14.355 -8.976 2.609 1.00 0.00 31 SER A N 8
ATOM 13598 C CA . SER A 1 31 ? -13.842 -7.615 2.508 1.00 0.00 31 SER A CA 8
ATOM 13599 C C . SER A 1 31 ? -12.561 -7.455 3.320 1.00 0.00 31 SER A C 8
ATOM 13600 O O . SER A 1 31 ? -12.214 -8.318 4.128 1.00 0.00 31 SER A O 8
ATOM 13608 N N . ILE A 1 32 ? -11.862 -6.347 3.100 1.00 0.00 32 ILE A N 8
ATOM 13609 C CA . ILE A 1 32 ? -10.620 -6.073 3.812 1.00 0.00 32 ILE A CA 8
ATOM 13610 C C . ILE A 1 32 ? -10.633 -4.676 4.422 1.00 0.00 32 ILE A C 8
ATOM 13611 O O . ILE A 1 32 ? -10.966 -3.699 3.752 1.00 0.00 32 ILE A O 8
ATOM 13627 N N . GLU A 1 33 ? -10.265 -4.589 5.697 1.00 0.00 33 GLU A N 8
ATOM 13628 C CA . GLU A 1 33 ? -10.233 -3.310 6.396 1.00 0.00 33 GLU A CA 8
ATOM 13629 C C . GLU A 1 33 ? -8.871 -2.639 6.242 1.00 0.00 33 GLU A C 8
ATOM 13630 O O . GLU A 1 33 ? -7.830 -3.285 6.372 1.00 0.00 33 GLU A O 8
ATOM 13642 N N . LEU A 1 34 ? -8.886 -1.340 5.965 1.00 0.00 34 LEU A N 8
ATOM 13643 C CA . LEU A 1 34 ? -7.653 -0.580 5.792 1.00 0.00 34 LEU A CA 8
ATOM 13644 C C . LEU A 1 34 ? -7.777 0.808 6.411 1.00 0.00 34 LEU A C 8
ATOM 13645 O O . LEU A 1 34 ? -8.793 1.484 6.245 1.00 0.00 34 LEU A O 8
ATOM 13661 N N . TYR A 1 35 ? -6.738 1.228 7.123 1.00 0.00 35 TYR A N 8
ATOM 13662 C CA . TYR A 1 35 ? -6.731 2.536 7.768 1.00 0.00 35 TYR A CA 8
ATOM 13663 C C . TYR A 1 35 ? -5.335 3.152 7.735 1.00 0.00 35 TYR A C 8
ATOM 13664 O O . TYR A 1 35 ? -4.359 2.527 8.150 1.00 0.00 35 TYR A O 8
ATOM 13682 N N . TRP A 1 36 ? -5.250 4.381 7.239 1.00 0.00 36 TRP A N 8
ATOM 13683 C CA . TRP A 1 36 ? -3.975 5.083 7.152 1.00 0.00 36 TRP A CA 8
ATOM 13684 C C . TRP A 1 36 ? -4.040 6.423 7.877 1.00 0.00 36 TRP A C 8
ATOM 13685 O O . TRP A 1 36 ? -3.523 7.428 7.390 1.00 0.00 36 TRP A O 8
ATOM 13706 N N . ASP A 1 37 ? -4.679 6.430 9.041 1.00 0.00 37 ASP A N 8
ATOM 13707 C CA . ASP A 1 37 ? -4.811 7.647 9.834 1.00 0.00 37 ASP A CA 8
ATOM 13708 C C . ASP A 1 37 ? -3.547 7.904 10.648 1.00 0.00 37 ASP A C 8
ATOM 13709 O O . ASP A 1 37 ? -3.569 8.648 11.630 1.00 0.00 37 ASP A O 8
ATOM 13718 N N . LEU A 1 38 ? -2.447 7.285 10.235 1.00 0.00 38 LEU A N 8
ATOM 13719 C CA . LEU A 1 38 ? -1.173 7.446 10.926 1.00 0.00 38 LEU A CA 8
ATOM 13720 C C . LEU A 1 38 ? -0.353 8.571 10.302 1.00 0.00 38 LEU A C 8
ATOM 13721 O O . LEU A 1 38 ? 0.655 9.001 10.862 1.00 0.00 38 LEU A O 8
ATOM 13737 N N . GLU A 1 39 ? -0.793 9.043 9.140 1.00 0.00 39 GLU A N 8
ATOM 13738 C CA . GLU A 1 39 ? -0.100 10.118 8.441 1.00 0.00 39 GLU A CA 8
ATOM 13739 C C . GLU A 1 39 ? -0.645 11.480 8.861 1.00 0.00 39 GLU A C 8
ATOM 13740 O O . GLU A 1 39 ? 0.066 12.286 9.460 1.00 0.00 39 GLU A O 8
ATOM 13752 N N . GLN A 1 40 ? -1.911 11.729 8.542 1.00 0.00 40 GLN A N 8
ATOM 13753 C CA . GLN A 1 40 ? -2.551 12.993 8.885 1.00 0.00 40 GLN A CA 8
ATOM 13754 C C . GLN A 1 40 ? -2.937 13.025 10.360 1.00 0.00 40 GLN A C 8
ATOM 13755 O O . GLN A 1 40 ? -4.041 13.439 10.716 1.00 0.00 40 GLN A O 8
ATOM 13769 N N . LYS A 1 41 ? -2.021 12.585 11.216 1.00 0.00 41 LYS A N 8
ATOM 13770 C CA . LYS A 1 41 ? -2.263 12.564 12.653 1.00 0.00 41 LYS A CA 8
ATOM 13771 C C . LYS A 1 41 ? -2.529 13.970 13.181 1.00 0.00 41 LYS A C 8
ATOM 13772 O O . LYS A 1 41 ? -3.564 14.225 13.797 1.00 0.00 41 LYS A O 8
ATOM 13791 N N . GLU A 1 42 ? -1.590 14.877 12.934 1.00 0.00 42 GLU A N 8
ATOM 13792 C CA . GLU A 1 42 ? -1.725 16.258 13.384 1.00 0.00 42 GLU A CA 8
ATOM 13793 C C . GLU A 1 42 ? -3.061 16.847 12.940 1.00 0.00 42 GLU A C 8
ATOM 13794 O O . GLU A 1 42 ? -3.503 16.632 11.811 1.00 0.00 42 GLU A O 8
ATOM 13806 N N . LYS A 1 43 ? -3.700 17.591 13.836 1.00 0.00 43 LYS A N 8
ATOM 13807 C CA . LYS A 1 43 ? -4.985 18.212 13.538 1.00 0.00 43 LYS A CA 8
ATOM 13808 C C . LYS A 1 43 ? -4.862 19.183 12.369 1.00 0.00 43 LYS A C 8
ATOM 13809 O O . LYS A 1 43 ? -3.757 19.524 11.946 1.00 0.00 43 LYS A O 8
ATOM 13828 N N . ARG A 1 44 ? -6.003 19.626 11.850 1.00 0.00 44 ARG A N 8
ATOM 13829 C CA . ARG A 1 44 ? -6.021 20.559 10.729 1.00 0.00 44 ARG A CA 8
ATOM 13830 C C . ARG A 1 44 ? -5.806 21.991 11.210 1.00 0.00 44 ARG A C 8
ATOM 13831 O O . ARG A 1 44 ? -6.222 22.356 12.309 1.00 0.00 44 ARG A O 8
ATOM 13852 N N . GLN A 1 45 ? -5.152 22.796 10.378 1.00 0.00 45 GLN A N 8
ATOM 13853 C CA . GLN A 1 45 ? -4.881 24.188 10.720 1.00 0.00 45 GLN A CA 8
ATOM 13854 C C . GLN A 1 45 ? -5.858 25.122 10.014 1.00 0.00 45 GLN A C 8
ATOM 13855 O O . GLN A 1 45 ? -6.410 26.036 10.626 1.00 0.00 45 GLN A O 8
ATOM 13869 N N . GLY A 1 46 ? -6.068 24.886 8.723 1.00 0.00 46 GLY A N 8
ATOM 13870 C CA . GLY A 1 46 ? -6.979 25.715 7.955 1.00 0.00 46 GLY A CA 8
ATOM 13871 C C . GLY A 1 46 ? -8.289 25.013 7.655 1.00 0.00 46 GLY A C 8
ATOM 13872 O O . GLY A 1 46 ? -8.681 24.066 8.337 1.00 0.00 46 GLY A O 8
ATOM 13876 N N . PRO A 1 47 ? -8.989 25.481 6.611 1.00 0.00 47 PRO A N 8
ATOM 13877 C CA . PRO A 1 47 ? -10.273 24.906 6.199 1.00 0.00 47 PRO A CA 8
ATOM 13878 C C . PRO A 1 47 ? -10.119 23.514 5.596 1.00 0.00 47 PRO A C 8
ATOM 13879 O O . PRO A 1 47 ? -9.014 23.098 5.248 1.00 0.00 47 PRO A O 8
ATOM 13890 N N . GLN A 1 48 ? -11.233 22.799 5.476 1.00 0.00 48 GLN A N 8
ATOM 13891 C CA . GLN A 1 48 ? -11.220 21.453 4.916 1.00 0.00 48 GLN A CA 8
ATOM 13892 C C . GLN A 1 48 ? -10.612 21.452 3.518 1.00 0.00 48 GLN A C 8
ATOM 13893 O O . GLN A 1 48 ? -9.895 20.524 3.144 1.00 0.00 48 GLN A O 8
ATOM 13907 N N . GLU A 1 49 ? -10.904 22.497 2.749 1.00 0.00 49 GLU A N 8
ATOM 13908 C CA . GLU A 1 49 ? -10.386 22.614 1.391 1.00 0.00 49 GLU A CA 8
ATOM 13909 C C . GLU A 1 49 ? -8.880 22.370 1.361 1.00 0.00 49 GLU A C 8
ATOM 13910 O O . GLU A 1 49 ? -8.338 21.893 0.363 1.00 0.00 49 GLU A O 8
ATOM 13922 N N . GLN A 1 50 ? -8.210 22.701 2.460 1.00 0.00 50 GLN A N 8
ATOM 13923 C CA . GLN A 1 50 ? -6.767 22.519 2.559 1.00 0.00 50 GLN A CA 8
ATOM 13924 C C . GLN A 1 50 ? -6.414 21.046 2.739 1.00 0.00 50 GLN A C 8
ATOM 13925 O O . GLN A 1 50 ? -5.439 20.557 2.170 1.00 0.00 50 GLN A O 8
ATOM 13939 N N . TRP A 1 51 ? -7.214 20.345 3.535 1.00 0.00 51 TRP A N 8
ATOM 13940 C CA . TRP A 1 51 ? -6.987 18.928 3.791 1.00 0.00 51 TRP A CA 8
ATOM 13941 C C . TRP A 1 51 ? -6.413 18.237 2.558 1.00 0.00 51 TRP A C 8
ATOM 13942 O O . TRP A 1 51 ? -6.769 18.569 1.427 1.00 0.00 51 TRP A O 8
ATOM 13963 N N . LEU A 1 52 ? -5.524 17.276 2.784 1.00 0.00 52 LEU A N 8
ATOM 13964 C CA . LEU A 1 52 ? -4.901 16.538 1.690 1.00 0.00 52 LEU A CA 8
ATOM 13965 C C . LEU A 1 52 ? -5.863 15.503 1.115 1.00 0.00 52 LEU A C 8
ATOM 13966 O O . LEU A 1 52 ? -6.880 15.179 1.726 1.00 0.00 52 LEU A O 8
ATOM 13982 N N . ARG A 1 53 ? -5.531 14.987 -0.064 1.00 0.00 53 ARG A N 8
ATOM 13983 C CA . ARG A 1 53 ? -6.365 13.988 -0.722 1.00 0.00 53 ARG A CA 8
ATOM 13984 C C . ARG A 1 53 ? -5.704 12.613 -0.677 1.00 0.00 53 ARG A C 8
ATOM 13985 O O . ARG A 1 53 ? -4.494 12.488 -0.871 1.00 0.00 53 ARG A O 8
ATOM 14006 N N . PHE A 1 54 ? -6.505 11.585 -0.419 1.00 0.00 54 PHE A N 8
ATOM 14007 C CA . PHE A 1 54 ? -5.998 10.220 -0.347 1.00 0.00 54 PHE A CA 8
ATOM 14008 C C . PHE A 1 54 ? -6.721 9.317 -1.342 1.00 0.00 54 PHE A C 8
ATOM 14009 O O . PHE A 1 54 ? -7.940 9.157 -1.280 1.00 0.00 54 PHE A O 8
ATOM 14026 N N . SER A 1 55 ? -5.960 8.731 -2.261 1.00 0.00 55 SER A N 8
ATOM 14027 C CA . SER A 1 55 ? -6.528 7.848 -3.273 1.00 0.00 55 SER A CA 8
ATOM 14028 C C . SER A 1 55 ? -5.922 6.451 -3.177 1.00 0.00 55 SER A C 8
ATOM 14029 O O . SER A 1 55 ? -4.702 6.294 -3.119 1.00 0.00 55 SER A O 8
ATOM 14037 N N . ILE A 1 56 ? -6.783 5.439 -3.161 1.00 0.00 56 ILE A N 8
ATOM 14038 C CA . ILE A 1 56 ? -6.334 4.056 -3.073 1.00 0.00 56 ILE A CA 8
ATOM 14039 C C . ILE A 1 56 ? -6.531 3.328 -4.399 1.00 0.00 56 ILE A C 8
ATOM 14040 O O . ILE A 1 56 ? -7.597 3.407 -5.008 1.00 0.00 56 ILE A O 8
ATOM 14056 N N . GLU A 1 57 ? -5.496 2.619 -4.839 1.00 0.00 57 GLU A N 8
ATOM 14057 C CA . GLU A 1 57 ? -5.557 1.877 -6.092 1.00 0.00 57 GLU A CA 8
ATOM 14058 C C . GLU A 1 57 ? -5.302 0.391 -5.857 1.00 0.00 57 GLU A C 8
ATOM 14059 O O . GLU A 1 57 ? -4.630 0.010 -4.899 1.00 0.00 57 GLU A O 8
ATOM 14071 N N . GLU A 1 58 ? -5.845 -0.443 -6.739 1.00 0.00 58 GLU A N 8
ATOM 14072 C CA . GLU A 1 58 ? -5.678 -1.888 -6.626 1.00 0.00 58 GLU A CA 8
ATOM 14073 C C . GLU A 1 58 ? -5.050 -2.463 -7.892 1.00 0.00 58 GLU A C 8
ATOM 14074 O O . GLU A 1 58 ? -5.455 -2.129 -9.005 1.00 0.00 58 GLU A O 8
ATOM 14086 N N . GLU A 1 59 ? -4.057 -3.328 -7.713 1.00 0.00 59 GLU A N 8
ATOM 14087 C CA . GLU A 1 59 ? -3.372 -3.949 -8.841 1.00 0.00 59 GLU A CA 8
ATOM 14088 C C . GLU A 1 59 ? -4.146 -5.162 -9.347 1.00 0.00 59 GLU A C 8
ATOM 14089 O O . GLU A 1 59 ? -4.889 -5.795 -8.597 1.00 0.00 59 GLU A O 8
ATOM 14101 N N . ASP A 1 60 ? -3.967 -5.480 -10.625 1.00 0.00 60 ASP A N 8
ATOM 14102 C CA . ASP A 1 60 ? -4.648 -6.617 -11.232 1.00 0.00 60 ASP A CA 8
ATOM 14103 C C . ASP A 1 60 ? -3.650 -7.702 -11.625 1.00 0.00 60 ASP A C 8
ATOM 14104 O O . ASP A 1 60 ? -2.668 -7.452 -12.325 1.00 0.00 60 ASP A O 8
ATOM 14113 N N . PRO A 1 61 ? -3.904 -8.935 -11.164 1.00 0.00 61 PRO A N 8
ATOM 14114 C CA . PRO A 1 61 ? -3.039 -10.083 -11.454 1.00 0.00 61 PRO A CA 8
ATOM 14115 C C . PRO A 1 61 ? -3.111 -10.508 -12.916 1.00 0.00 61 PRO A C 8
ATOM 14116 O O . PRO A 1 61 ? -2.167 -11.090 -13.452 1.00 0.00 61 PRO A O 8
ATOM 14127 N N . LYS A 1 62 ? -4.236 -10.214 -13.559 1.00 0.00 62 LYS A N 8
ATOM 14128 C CA . LYS A 1 62 ? -4.432 -10.564 -14.960 1.00 0.00 62 LYS A CA 8
ATOM 14129 C C . LYS A 1 62 ? -4.182 -9.359 -15.862 1.00 0.00 62 LYS A C 8
ATOM 14130 O O . LYS A 1 62 ? -3.730 -9.505 -16.997 1.00 0.00 62 LYS A O 8
ATOM 14149 N N . MET A 1 63 ? -4.478 -8.170 -15.348 1.00 0.00 63 MET A N 8
ATOM 14150 C CA . MET A 1 63 ? -4.282 -6.940 -16.107 1.00 0.00 63 MET A CA 8
ATOM 14151 C C . MET A 1 63 ? -3.002 -6.232 -15.675 1.00 0.00 63 MET A C 8
ATOM 14152 O O . MET A 1 63 ? -2.702 -5.132 -16.140 1.00 0.00 63 MET A O 8
ATOM 14166 N N . HIS A 1 64 ? -2.250 -6.871 -14.784 1.00 0.00 64 HIS A N 8
ATOM 14167 C CA . HIS A 1 64 ? -1.001 -6.302 -14.291 1.00 0.00 64 HIS A CA 8
ATOM 14168 C C . HIS A 1 64 ? -1.065 -4.778 -14.277 1.00 0.00 64 HIS A C 8
ATOM 14169 O O . HIS A 1 64 ? -0.082 -4.103 -14.580 1.00 0.00 64 HIS A O 8
ATOM 14184 N N . SER A 1 65 ? -2.230 -4.243 -13.927 1.00 0.00 65 SER A N 8
ATOM 14185 C CA . SER A 1 65 ? -2.425 -2.798 -13.879 1.00 0.00 65 SER A CA 8
ATOM 14186 C C . SER A 1 65 ? -3.146 -2.389 -12.598 1.00 0.00 65 SER A C 8
ATOM 14187 O O . SER A 1 65 ? -3.754 -3.220 -11.922 1.00 0.00 65 SER A O 8
ATOM 14195 N N . TYR A 1 66 ? -3.075 -1.104 -12.271 1.00 0.00 66 TYR A N 8
ATOM 14196 C CA . TYR A 1 66 ? -3.719 -0.584 -11.071 1.00 0.00 66 TYR A CA 8
ATOM 14197 C C . TYR A 1 66 ? -5.031 0.114 -11.415 1.00 0.00 66 TYR A C 8
ATOM 14198 O O . TYR A 1 66 ? -5.313 0.392 -12.580 1.00 0.00 66 TYR A O 8
ATOM 14216 N N . GLY A 1 67 ? -5.832 0.394 -10.391 1.00 0.00 67 GLY A N 8
ATOM 14217 C CA . GLY A 1 67 ? -7.105 1.057 -10.605 1.00 0.00 67 GLY A CA 8
ATOM 14218 C C . GLY A 1 67 ? -7.621 1.738 -9.352 1.00 0.00 67 GLY A C 8
ATOM 14219 O O . GLY A 1 67 ? -7.725 1.115 -8.296 1.00 0.00 67 GLY A O 8
ATOM 14223 N N . VAL A 1 68 ? -7.944 3.022 -9.469 1.00 0.00 68 VAL A N 8
ATOM 14224 C CA . VAL A 1 68 ? -8.452 3.789 -8.338 1.00 0.00 68 VAL A CA 8
ATOM 14225 C C . VAL A 1 68 ? -9.733 3.173 -7.787 1.00 0.00 68 VAL A C 8
ATOM 14226 O O . VAL A 1 68 ? -10.812 3.351 -8.353 1.00 0.00 68 VAL A O 8
ATOM 14239 N N . ILE A 1 69 ? -9.607 2.449 -6.681 1.00 0.00 69 ILE A N 8
ATOM 14240 C CA . ILE A 1 69 ? -10.756 1.808 -6.053 1.00 0.00 69 ILE A CA 8
ATOM 14241 C C . ILE A 1 69 ? -11.486 2.774 -5.126 1.00 0.00 69 ILE A C 8
ATOM 14242 O O . ILE A 1 69 ? -12.708 2.716 -4.989 1.00 0.00 69 ILE A O 8
ATOM 14258 N N . TYR A 1 70 ? -10.729 3.664 -4.493 1.00 0.00 70 TYR A N 8
ATOM 14259 C CA . TYR A 1 70 ? -11.304 4.643 -3.579 1.00 0.00 70 TYR A CA 8
ATOM 14260 C C . TYR A 1 70 ? -10.642 6.007 -3.754 1.00 0.00 70 TYR A C 8
ATOM 14261 O O . TYR A 1 70 ? -9.445 6.099 -4.030 1.00 0.00 70 TYR A O 8
ATOM 14279 N N . THR A 1 71 ? -11.429 7.065 -3.592 1.00 0.00 71 THR A N 8
ATOM 14280 C CA . THR A 1 71 ? -10.922 8.424 -3.732 1.00 0.00 71 THR A CA 8
ATOM 14281 C C . THR A 1 71 ? -11.725 9.402 -2.881 1.00 0.00 71 THR A C 8
ATOM 14282 O O . THR A 1 71 ? -12.898 9.657 -3.152 1.00 0.00 71 THR A O 8
ATOM 14293 N N . GLY A 1 72 ? -11.085 9.947 -1.851 1.00 0.00 72 GLY A N 8
ATOM 14294 C CA . GLY A 1 72 ? -11.756 10.891 -0.977 1.00 0.00 72 GLY A CA 8
ATOM 14295 C C . GLY A 1 72 ? -10.807 11.543 0.009 1.00 0.00 72 GLY A C 8
ATOM 14296 O O . GLY A 1 72 ? -9.598 11.589 -0.220 1.00 0.00 72 GLY A O 8
ATOM 14300 N N . TYR A 1 73 ? -11.354 12.051 1.108 1.00 0.00 73 TYR A N 8
ATOM 14301 C CA . TYR A 1 73 ? -10.548 12.708 2.130 1.00 0.00 73 TYR A CA 8
ATOM 14302 C C . TYR A 1 73 ? -10.579 11.921 3.437 1.00 0.00 73 TYR A C 8
ATOM 14303 O O . TYR A 1 73 ? -10.315 12.466 4.508 1.00 0.00 73 TYR A O 8
ATOM 14321 N N . ALA A 1 74 ? -10.902 10.636 3.338 1.00 0.00 74 ALA A N 8
ATOM 14322 C CA . ALA A 1 74 ? -10.965 9.772 4.511 1.00 0.00 74 ALA A CA 8
ATOM 14323 C C . ALA A 1 74 ? -9.635 9.061 4.741 1.00 0.00 74 ALA A C 8
ATOM 14324 O O . ALA A 1 74 ? -8.747 9.092 3.889 1.00 0.00 74 ALA A O 8
ATOM 14331 N N . THR A 1 75 ? -9.505 8.420 5.898 1.00 0.00 75 THR A N 8
ATOM 14332 C CA . THR A 1 75 ? -8.283 7.702 6.241 1.00 0.00 75 THR A CA 8
ATOM 14333 C C . THR A 1 75 ? -8.508 6.195 6.226 1.00 0.00 75 THR A C 8
ATOM 14334 O O . THR A 1 75 ? -7.562 5.417 6.104 1.00 0.00 75 THR A O 8
ATOM 14345 N N . ARG A 1 76 ? -9.767 5.788 6.352 1.00 0.00 76 ARG A N 8
ATOM 14346 C CA . ARG A 1 76 ? -10.117 4.373 6.354 1.00 0.00 76 ARG A CA 8
ATOM 14347 C C . ARG A 1 76 ? -10.743 3.965 5.024 1.00 0.00 76 ARG A C 8
ATOM 14348 O O . ARG A 1 76 ? -11.278 4.802 4.296 1.00 0.00 76 ARG A O 8
ATOM 14369 N N . HIS A 1 77 ? -10.672 2.675 4.713 1.00 0.00 77 HIS A N 8
ATOM 14370 C CA . HIS A 1 77 ? -11.232 2.156 3.470 1.00 0.00 77 HIS A CA 8
ATOM 14371 C C . HIS A 1 77 ? -11.376 0.639 3.531 1.00 0.00 77 HIS A C 8
ATOM 14372 O O . HIS A 1 77 ? -10.384 -0.089 3.561 1.00 0.00 77 HIS A O 8
ATOM 14387 N N . VAL A 1 78 ? -12.619 0.168 3.549 1.00 0.00 78 VAL A N 8
ATOM 14388 C CA . VAL A 1 78 ? -12.894 -1.263 3.606 1.00 0.00 78 VAL A CA 8
ATOM 14389 C C . VAL A 1 78 ? -13.259 -1.808 2.230 1.00 0.00 78 VAL A C 8
ATOM 14390 O O . VAL A 1 78 ? -14.399 -1.682 1.783 1.00 0.00 78 VAL A O 8
ATOM 14403 N N . VAL A 1 79 ? -12.283 -2.415 1.561 1.00 0.00 79 VAL A N 8
ATOM 14404 C CA . VAL A 1 79 ? -12.502 -2.981 0.236 1.00 0.00 79 VAL A CA 8
ATOM 14405 C C . VAL A 1 79 ? -13.593 -4.045 0.266 1.00 0.00 79 VAL A C 8
ATOM 14406 O O . VAL A 1 79 ? -13.386 -5.146 0.775 1.00 0.00 79 VAL A O 8
ATOM 14419 N N . GLU A 1 80 ? -14.756 -3.708 -0.284 1.00 0.00 80 GLU A N 8
ATOM 14420 C CA . GLU A 1 80 ? -15.880 -4.635 -0.320 1.00 0.00 80 GLU A CA 8
ATOM 14421 C C . GLU A 1 80 ? -15.838 -5.494 -1.581 1.00 0.00 80 GLU A C 8
ATOM 14422 O O . GLU A 1 80 ? -15.096 -5.203 -2.518 1.00 0.00 80 GLU A O 8
ATOM 14434 N N . GLY A 1 81 ? -16.640 -6.555 -1.595 1.00 0.00 81 GLY A N 8
ATOM 14435 C CA . GLY A 1 81 ? -16.678 -7.440 -2.744 1.00 0.00 81 GLY A CA 8
ATOM 14436 C C . GLY A 1 81 ? -15.357 -8.146 -2.977 1.00 0.00 81 GLY A C 8
ATOM 14437 O O . GLY A 1 81 ? -14.663 -7.874 -3.957 1.00 0.00 81 GLY A O 8
ATOM 14441 N N . LEU A 1 82 ? -15.007 -9.055 -2.073 1.00 0.00 82 LEU A N 8
ATOM 14442 C CA . LEU A 1 82 ? -13.759 -9.802 -2.183 1.00 0.00 82 LEU A CA 8
ATOM 14443 C C . LEU A 1 82 ? -14.007 -11.300 -2.049 1.00 0.00 82 LEU A C 8
ATOM 14444 O O . LEU A 1 82 ? -15.038 -11.724 -1.528 1.00 0.00 82 LEU A O 8
ATOM 14460 N N . GLU A 1 83 ? -13.054 -12.098 -2.522 1.00 0.00 83 GLU A N 8
ATOM 14461 C CA . GLU A 1 83 ? -13.170 -13.550 -2.453 1.00 0.00 83 GLU A CA 8
ATOM 14462 C C . GLU A 1 83 ? -12.293 -14.113 -1.339 1.00 0.00 83 GLU A C 8
ATOM 14463 O O . GLU A 1 83 ? -11.285 -13.524 -0.950 1.00 0.00 83 GLU A O 8
ATOM 14475 N N . PRO A 1 84 ? -12.685 -15.283 -0.812 1.00 0.00 84 PRO A N 8
ATOM 14476 C CA . PRO A 1 84 ? -11.949 -15.953 0.264 1.00 0.00 84 PRO A CA 8
ATOM 14477 C C . PRO A 1 84 ? -10.607 -16.503 -0.206 1.00 0.00 84 PRO A C 8
ATOM 14478 O O . PRO A 1 84 ? -10.496 -17.035 -1.310 1.00 0.00 84 PRO A O 8
ATOM 14489 N N . ARG A 1 85 ? -9.590 -16.371 0.639 1.00 0.00 85 ARG A N 8
ATOM 14490 C CA . ARG A 1 85 ? -8.255 -16.854 0.309 1.00 0.00 85 ARG A CA 8
ATOM 14491 C C . ARG A 1 85 ? -7.754 -16.224 -0.987 1.00 0.00 85 ARG A C 8
ATOM 14492 O O . ARG A 1 85 ? -7.227 -16.913 -1.863 1.00 0.00 85 ARG A O 8
ATOM 14513 N N . THR A 1 86 ? -7.921 -14.911 -1.105 1.00 0.00 86 THR A N 8
ATOM 14514 C CA . THR A 1 86 ? -7.488 -14.188 -2.294 1.00 0.00 86 THR A CA 8
ATOM 14515 C C . THR A 1 86 ? -6.627 -12.985 -1.923 1.00 0.00 86 THR A C 8
ATOM 14516 O O . THR A 1 86 ? -6.967 -12.221 -1.019 1.00 0.00 86 THR A O 8
ATOM 14527 N N . LEU A 1 87 ? -5.513 -12.822 -2.627 1.00 0.00 87 LEU A N 8
ATOM 14528 C CA . LEU A 1 87 ? -4.603 -11.711 -2.373 1.00 0.00 87 LEU A CA 8
ATOM 14529 C C . LEU A 1 87 ? -5.084 -10.442 -3.070 1.00 0.00 87 LEU A C 8
ATOM 14530 O O . LEU A 1 87 ? -5.609 -10.494 -4.182 1.00 0.00 87 LEU A O 8
ATOM 14546 N N . TYR A 1 88 ? -4.900 -9.305 -2.410 1.00 0.00 88 TYR A N 8
ATOM 14547 C CA . TYR A 1 88 ? -5.316 -8.022 -2.966 1.00 0.00 88 TYR A CA 8
ATOM 14548 C C . TYR A 1 88 ? -4.289 -6.937 -2.658 1.00 0.00 88 TYR A C 8
ATOM 14549 O O . TYR A 1 88 ? -4.077 -6.576 -1.501 1.00 0.00 88 TYR A O 8
ATOM 14567 N N . LYS A 1 89 ? -3.655 -6.419 -3.704 1.00 0.00 89 LYS A N 8
ATOM 14568 C CA . LYS A 1 89 ? -2.651 -5.372 -3.550 1.00 0.00 89 LYS A CA 8
ATOM 14569 C C . LYS A 1 89 ? -3.297 -3.991 -3.575 1.00 0.00 89 LYS A C 8
ATOM 14570 O O . LYS A 1 89 ? -4.192 -3.727 -4.379 1.00 0.00 89 LYS A O 8
ATOM 14589 N N . PHE A 1 90 ? -2.837 -3.111 -2.692 1.00 0.00 90 PHE A N 8
ATOM 14590 C CA . PHE A 1 90 ? -3.370 -1.756 -2.613 1.00 0.00 90 PHE A CA 8
ATOM 14591 C C . PHE A 1 90 ? -2.247 -0.741 -2.421 1.00 0.00 90 PHE A C 8
ATOM 14592 O O . PHE A 1 90 ? -1.281 -0.996 -1.702 1.00 0.00 90 PHE A O 8
ATOM 14609 N N . ARG A 1 91 ? -2.382 0.411 -3.071 1.00 0.00 91 ARG A N 8
ATOM 14610 C CA . ARG A 1 91 ? -1.379 1.465 -2.974 1.00 0.00 91 ARG A CA 8
ATOM 14611 C C . ARG A 1 91 ? -2.005 2.769 -2.489 1.00 0.00 91 ARG A C 8
ATOM 14612 O O . ARG A 1 91 ? -3.031 3.209 -3.010 1.00 0.00 91 ARG A O 8
ATOM 14633 N N . LEU A 1 92 ? -1.383 3.382 -1.489 1.00 0.00 92 LEU A N 8
ATOM 14634 C CA . LEU A 1 92 ? -1.879 4.636 -0.933 1.00 0.00 92 LEU A CA 8
ATOM 14635 C C . LEU A 1 92 ? -1.231 5.832 -1.622 1.00 0.00 92 LEU A C 8
ATOM 14636 O O . LEU A 1 92 ? -0.007 5.911 -1.732 1.00 0.00 92 LEU A O 8
ATOM 14652 N N . LYS A 1 93 ? -2.059 6.763 -2.084 1.00 0.00 93 LYS A N 8
ATOM 14653 C CA . LYS A 1 93 ? -1.568 7.958 -2.760 1.00 0.00 93 LYS A CA 8
ATOM 14654 C C . LYS A 1 93 ? -1.958 9.217 -1.992 1.00 0.00 93 LYS A C 8
ATOM 14655 O O . LYS A 1 93 ? -2.972 9.242 -1.295 1.00 0.00 93 LYS A O 8
ATOM 14674 N N . VAL A 1 94 ? -1.146 10.261 -2.125 1.00 0.00 94 VAL A N 8
ATOM 14675 C CA . VAL A 1 94 ? -1.408 11.524 -1.446 1.00 0.00 94 VAL A CA 8
ATOM 14676 C C . VAL A 1 94 ? -0.961 12.708 -2.296 1.00 0.00 94 VAL A C 8
ATOM 14677 O O . VAL A 1 94 ? 0.077 12.656 -2.957 1.00 0.00 94 VAL A O 8
ATOM 14690 N N . THR A 1 95 ? -1.751 13.778 -2.274 1.00 0.00 95 THR A N 8
ATOM 14691 C CA . THR A 1 95 ? -1.437 14.975 -3.042 1.00 0.00 95 THR A CA 8
ATOM 14692 C C . THR A 1 95 ? -1.484 16.220 -2.164 1.00 0.00 95 THR A C 8
ATOM 14693 O O . THR A 1 95 ? -2.557 16.655 -1.744 1.00 0.00 95 THR A O 8
ATOM 14704 N N . SER A 1 96 ? -0.315 16.790 -1.890 1.00 0.00 96 SER A N 8
ATOM 14705 C CA . SER A 1 96 ? -0.223 17.985 -1.058 1.00 0.00 96 SER A CA 8
ATOM 14706 C C . SER A 1 96 ? -1.168 19.072 -1.562 1.00 0.00 96 SER A C 8
ATOM 14707 O O . SER A 1 96 ? -1.543 19.110 -2.734 1.00 0.00 96 SER A O 8
ATOM 14715 N N . PRO A 1 97 ? -1.563 19.978 -0.656 1.00 0.00 97 PRO A N 8
ATOM 14716 C CA . PRO A 1 97 ? -2.469 21.083 -0.984 1.00 0.00 97 PRO A CA 8
ATOM 14717 C C . PRO A 1 97 ? -1.811 22.124 -1.882 1.00 0.00 97 PRO A C 8
ATOM 14718 O O . PRO A 1 97 ? -2.412 23.149 -2.204 1.00 0.00 97 PRO A O 8
ATOM 14729 N N . SER A 1 98 ? -0.573 21.855 -2.284 1.00 0.00 98 SER A N 8
ATOM 14730 C CA . SER A 1 98 ? 0.168 22.771 -3.143 1.00 0.00 98 SER A CA 8
ATOM 14731 C C . SER A 1 98 ? 0.278 22.218 -4.561 1.00 0.00 98 SER A C 8
ATOM 14732 O O . SER A 1 98 ? 0.363 22.972 -5.529 1.00 0.00 98 SER A O 8
ATOM 14740 N N . GLY A 1 99 ? 0.275 20.893 -4.674 1.00 0.00 99 GLY A N 8
ATOM 14741 C CA . GLY A 1 99 ? 0.374 20.260 -5.976 1.00 0.00 99 GLY A CA 8
ATOM 14742 C C . GLY A 1 99 ? 1.195 18.986 -5.941 1.00 0.00 99 GLY A C 8
ATOM 14743 O O . GLY A 1 99 ? 0.955 18.064 -6.719 1.00 0.00 99 GLY A O 8
ATOM 14747 N N . GLU A 1 100 ? 2.168 18.936 -5.036 1.00 0.00 100 GLU A N 8
ATOM 14748 C CA . GLU A 1 100 ? 3.029 17.766 -4.904 1.00 0.00 100 GLU A CA 8
ATOM 14749 C C . GLU A 1 100 ? 2.208 16.520 -4.587 1.00 0.00 100 GLU A C 8
ATOM 14750 O O . GLU A 1 100 ? 1.128 16.607 -4.002 1.00 0.00 100 GLU A O 8
ATOM 14762 N N . TYR A 1 101 ? 2.728 15.361 -4.977 1.00 0.00 101 TYR A N 8
ATOM 14763 C CA . TYR A 1 101 ? 2.042 14.097 -4.738 1.00 0.00 101 TYR A CA 8
ATOM 14764 C C . TYR A 1 101 ? 3.025 12.930 -4.769 1.00 0.00 101 TYR A C 8
ATOM 14765 O O . TYR A 1 101 ? 3.970 12.923 -5.557 1.00 0.00 101 TYR A O 8
ATOM 14783 N N . GLU A 1 102 ? 2.793 11.946 -3.907 1.00 0.00 102 GLU A N 8
ATOM 14784 C CA . GLU A 1 102 ? 3.658 10.774 -3.835 1.00 0.00 102 GLU A CA 8
ATOM 14785 C C . GLU A 1 102 ? 2.835 9.489 -3.864 1.00 0.00 102 GLU A C 8
ATOM 14786 O O . GLU A 1 102 ? 1.607 9.526 -3.940 1.00 0.00 102 GLU A O 8
ATOM 14798 N N . TYR A 1 103 ? 3.522 8.353 -3.804 1.00 0.00 103 TYR A N 8
ATOM 14799 C CA . TYR A 1 103 ? 2.856 7.056 -3.826 1.00 0.00 103 TYR A CA 8
ATOM 14800 C C . TYR A 1 103 ? 3.429 6.131 -2.756 1.00 0.00 103 TYR A C 8
ATOM 14801 O O . TYR A 1 103 ? 4.634 6.126 -2.505 1.00 0.00 103 TYR A O 8
ATOM 14819 N N . SER A 1 104 ? 2.555 5.350 -2.129 1.00 0.00 104 SER A N 8
ATOM 14820 C CA . SER A 1 104 ? 2.972 4.422 -1.084 1.00 0.00 104 SER A CA 8
ATOM 14821 C C . SER A 1 104 ? 3.268 3.044 -1.667 1.00 0.00 104 SER A C 8
ATOM 14822 O O . SER A 1 104 ? 2.812 2.691 -2.754 1.00 0.00 104 SER A O 8
ATOM 14830 N N . PRO A 1 105 ? 4.051 2.245 -0.927 1.00 0.00 105 PRO A N 8
ATOM 14831 C CA . PRO A 1 105 ? 4.426 0.892 -1.348 1.00 0.00 105 PRO A CA 8
ATOM 14832 C C . PRO A 1 105 ? 3.245 -0.073 -1.318 1.00 0.00 105 PRO A C 8
ATOM 14833 O O . PRO A 1 105 ? 2.655 -0.314 -0.265 1.00 0.00 105 PRO A O 8
ATOM 14844 N N . VAL A 1 106 ? 2.905 -0.622 -2.480 1.00 0.00 106 VAL A N 8
ATOM 14845 C CA . VAL A 1 106 ? 1.796 -1.562 -2.585 1.00 0.00 106 VAL A CA 8
ATOM 14846 C C . VAL A 1 106 ? 1.774 -2.522 -1.401 1.00 0.00 106 VAL A C 8
ATOM 14847 O O . VAL A 1 106 ? 2.821 -2.955 -0.920 1.00 0.00 106 VAL A O 8
ATOM 14860 N N . VAL A 1 107 ? 0.574 -2.852 -0.935 1.00 0.00 107 VAL A N 8
ATOM 14861 C CA . VAL A 1 107 ? 0.414 -3.762 0.192 1.00 0.00 107 VAL A CA 8
ATOM 14862 C C . VAL A 1 107 ? -0.483 -4.939 -0.175 1.00 0.00 107 VAL A C 8
ATOM 14863 O O . VAL A 1 107 ? -1.705 -4.809 -0.226 1.00 0.00 107 VAL A O 8
ATOM 14876 N N . SER A 1 108 ? 0.134 -6.090 -0.428 1.00 0.00 108 SER A N 8
ATOM 14877 C CA . SER A 1 108 ? -0.609 -7.290 -0.794 1.00 0.00 108 SER A CA 8
ATOM 14878 C C . SER A 1 108 ? -1.109 -8.019 0.450 1.00 0.00 108 SER A C 8
ATOM 14879 O O . SER A 1 108 ? -0.318 -8.479 1.274 1.00 0.00 108 SER A O 8
ATOM 14887 N N . VAL A 1 109 ? -2.428 -8.120 0.579 1.00 0.00 109 VAL A N 8
ATOM 14888 C CA . VAL A 1 109 ? -3.035 -8.794 1.720 1.00 0.00 109 VAL A CA 8
ATOM 14889 C C . VAL A 1 109 ? -4.090 -9.798 1.269 1.00 0.00 109 VAL A C 8
ATOM 14890 O O . VAL A 1 109 ? -4.978 -9.470 0.483 1.00 0.00 109 VAL A O 8
ATOM 14903 N N . ALA A 1 110 ? -3.985 -11.024 1.772 1.00 0.00 110 ALA A N 8
ATOM 14904 C CA . ALA A 1 110 ? -4.932 -12.076 1.422 1.00 0.00 110 ALA A CA 8
ATOM 14905 C C . ALA A 1 110 ? -6.008 -12.225 2.493 1.00 0.00 110 ALA A C 8
ATOM 14906 O O . ALA A 1 110 ? -5.708 -12.275 3.686 1.00 0.00 110 ALA A O 8
ATOM 14913 N N . THR A 1 111 ? -7.262 -12.293 2.059 1.00 0.00 111 THR A N 8
ATOM 14914 C CA . THR A 1 111 ? -8.383 -12.434 2.980 1.00 0.00 111 THR A CA 8
ATOM 14915 C C . THR A 1 111 ? -8.376 -13.803 3.649 1.00 0.00 111 THR A C 8
ATOM 14916 O O . THR A 1 111 ? -7.454 -14.596 3.456 1.00 0.00 111 THR A O 8
ATOM 14927 N N . THR A 1 112 ? -9.412 -14.078 4.436 1.00 0.00 112 THR A N 8
ATOM 14928 C CA . THR A 1 112 ? -9.525 -15.352 5.134 1.00 0.00 112 THR A CA 8
ATOM 14929 C C . THR A 1 112 ? -10.415 -16.322 4.366 1.00 0.00 112 THR A C 8
ATOM 14930 O O . THR A 1 112 ? -10.858 -16.027 3.256 1.00 0.00 112 THR A O 8
ATOM 14941 N N . ARG A 1 113 ? -10.675 -17.480 4.964 1.00 0.00 113 ARG A N 8
ATOM 14942 C CA . ARG A 1 113 ? -11.512 -18.494 4.336 1.00 0.00 113 ARG A CA 8
ATOM 14943 C C . ARG A 1 113 ? -12.934 -18.444 4.888 1.00 0.00 113 ARG A C 8
ATOM 14944 O O . ARG A 1 113 ? -13.137 -18.397 6.100 1.00 0.00 113 ARG A O 8
ATOM 14965 N N . GLU A 1 114 ? -13.913 -18.453 3.989 1.00 0.00 114 GLU A N 8
ATOM 14966 C CA . GLU A 1 114 ? -15.315 -18.407 4.387 1.00 0.00 114 GLU A CA 8
ATOM 14967 C C . GLU A 1 114 ? -15.674 -19.609 5.255 1.00 0.00 114 GLU A C 8
ATOM 14968 O O . GLU A 1 114 ? -14.837 -20.475 5.512 1.00 0.00 114 GLU A O 8
ATOM 14980 N N . SER A 1 115 ? -16.924 -19.655 5.706 1.00 0.00 115 SER A N 8
ATOM 14981 C CA . SER A 1 115 ? -17.393 -20.747 6.550 1.00 0.00 115 SER A CA 8
ATOM 14982 C C . SER A 1 115 ? -18.435 -21.588 5.819 1.00 0.00 115 SER A C 8
ATOM 14983 O O . SER A 1 115 ? -19.431 -21.066 5.320 1.00 0.00 115 SER A O 8
ATOM 14991 N N . GLY A 1 116 ? -18.198 -22.895 5.762 1.00 0.00 116 GLY A N 8
ATOM 14992 C CA . GLY A 1 116 ? -19.124 -23.789 5.091 1.00 0.00 116 GLY A CA 8
ATOM 14993 C C . GLY A 1 116 ? -19.004 -25.220 5.577 1.00 0.00 116 GLY A C 8
ATOM 14994 O O . GLY A 1 116 ? -18.521 -25.485 6.678 1.00 0.00 116 GLY A O 8
ATOM 14998 N N . PRO A 1 117 ? -19.454 -26.171 4.745 1.00 0.00 117 PRO A N 8
ATOM 14999 C CA . PRO A 1 117 ? -19.406 -27.598 5.075 1.00 0.00 117 PRO A CA 8
ATOM 15000 C C . PRO A 1 117 ? -17.982 -28.144 5.088 1.00 0.00 117 PRO A C 8
ATOM 15001 O O . PRO A 1 117 ? -17.676 -29.089 5.815 1.00 0.00 117 PRO A O 8
ATOM 15012 N N . SER A 1 118 ? -17.116 -27.542 4.278 1.00 0.00 118 SER A N 8
ATOM 15013 C CA . SER A 1 118 ? -15.725 -27.970 4.194 1.00 0.00 118 SER A CA 8
ATOM 15014 C C . SER A 1 118 ? -15.157 -28.248 5.583 1.00 0.00 118 SER A C 8
ATOM 15015 O O . SER A 1 118 ? -14.838 -27.324 6.331 1.00 0.00 118 SER A O 8
ATOM 15023 N N . SER A 1 119 ? -15.033 -29.527 5.920 1.00 0.00 119 SER A N 8
ATOM 15024 C CA . SER A 1 119 ? -14.507 -29.928 7.219 1.00 0.00 119 SER A CA 8
ATOM 15025 C C . SER A 1 119 ? -13.366 -30.928 7.059 1.00 0.00 119 SER A C 8
ATOM 15026 O O . SER A 1 119 ? -12.312 -30.789 7.677 1.00 0.00 119 SER A O 8
ATOM 15034 N N . GLY A 1 120 ? -13.586 -31.939 6.222 1.00 0.00 120 GLY A N 8
ATOM 15035 C CA . GLY A 1 120 ? -12.569 -32.948 5.995 1.00 0.00 120 GLY A CA 8
ATOM 15036 C C . GLY A 1 120 ? -11.656 -32.600 4.836 1.00 0.00 120 GLY A C 8
ATOM 15037 O O . GLY A 1 120 ? -12.000 -32.825 3.676 1.00 0.00 120 GLY A O 8
ATOM 15041 N N . GLY A 1 1 ? 24.551 -7.915 -13.883 1.00 0.00 1 GLY A N 9
ATOM 15042 C CA . GLY A 1 1 ? 23.617 -7.046 -14.574 1.00 0.00 1 GLY A CA 9
ATOM 15043 C C . GLY A 1 1 ? 24.186 -5.663 -14.824 1.00 0.00 1 GLY A C 9
ATOM 15044 O O . GLY A 1 1 ? 24.194 -4.817 -13.929 1.00 0.00 1 GLY A O 9
ATOM 15048 N N . SER A 1 2 ? 24.665 -5.433 -16.042 1.00 0.00 2 SER A N 9
ATOM 15049 C CA . SER A 1 2 ? 25.244 -4.145 -16.404 1.00 0.00 2 SER A CA 9
ATOM 15050 C C . SER A 1 2 ? 24.383 -2.997 -15.886 1.00 0.00 2 SER A C 9
ATOM 15051 O O . SER A 1 2 ? 24.895 -2.022 -15.336 1.00 0.00 2 SER A O 9
ATOM 15059 N N . SER A 1 3 ? 23.072 -3.120 -16.067 1.00 0.00 3 SER A N 9
ATOM 15060 C CA . SER A 1 3 ? 22.139 -2.092 -15.622 1.00 0.00 3 SER A CA 9
ATOM 15061 C C . SER A 1 3 ? 22.396 -1.719 -14.166 1.00 0.00 3 SER A C 9
ATOM 15062 O O . SER A 1 3 ? 23.033 -2.466 -13.425 1.00 0.00 3 SER A O 9
ATOM 15070 N N . GLY A 1 4 ? 21.894 -0.556 -13.762 1.00 0.00 4 GLY A N 9
ATOM 15071 C CA . GLY A 1 4 ? 22.079 -0.102 -12.396 1.00 0.00 4 GLY A CA 9
ATOM 15072 C C . GLY A 1 4 ? 22.452 1.365 -12.318 1.00 0.00 4 GLY A C 9
ATOM 15073 O O . GLY A 1 4 ? 23.544 1.758 -12.728 1.00 0.00 4 GLY A O 9
ATOM 15077 N N . SER A 1 5 ? 21.542 2.178 -11.791 1.00 0.00 5 SER A N 9
ATOM 15078 C CA . SER A 1 5 ? 21.779 3.612 -11.665 1.00 0.00 5 SER A CA 9
ATOM 15079 C C . SER A 1 5 ? 20.712 4.264 -10.791 1.00 0.00 5 SER A C 9
ATOM 15080 O O . SER A 1 5 ? 19.595 3.761 -10.677 1.00 0.00 5 SER A O 9
ATOM 15088 N N . SER A 1 6 ? 21.066 5.388 -10.176 1.00 0.00 6 SER A N 9
ATOM 15089 C CA . SER A 1 6 ? 20.142 6.108 -9.308 1.00 0.00 6 SER A CA 9
ATOM 15090 C C . SER A 1 6 ? 20.730 7.450 -8.883 1.00 0.00 6 SER A C 9
ATOM 15091 O O . SER A 1 6 ? 21.905 7.729 -9.119 1.00 0.00 6 SER A O 9
ATOM 15099 N N . GLY A 1 7 ? 19.902 8.279 -8.254 1.00 0.00 7 GLY A N 9
ATOM 15100 C CA . GLY A 1 7 ? 20.357 9.583 -7.806 1.00 0.00 7 GLY A CA 9
ATOM 15101 C C . GLY A 1 7 ? 19.916 10.700 -8.730 1.00 0.00 7 GLY A C 9
ATOM 15102 O O . GLY A 1 7 ? 20.723 11.246 -9.482 1.00 0.00 7 GLY A O 9
ATOM 15106 N N . MET A 1 8 ? 18.633 11.039 -8.676 1.00 0.00 8 MET A N 9
ATOM 15107 C CA . MET A 1 8 ? 18.086 12.099 -9.516 1.00 0.00 8 MET A CA 9
ATOM 15108 C C . MET A 1 8 ? 17.353 13.138 -8.673 1.00 0.00 8 MET A C 9
ATOM 15109 O O . MET A 1 8 ? 16.433 12.806 -7.927 1.00 0.00 8 MET A O 9
ATOM 15123 N N . GLU A 1 9 ? 17.768 14.394 -8.797 1.00 0.00 9 GLU A N 9
ATOM 15124 C CA . GLU A 1 9 ? 17.151 15.480 -8.044 1.00 0.00 9 GLU A CA 9
ATOM 15125 C C . GLU A 1 9 ? 16.019 16.121 -8.843 1.00 0.00 9 GLU A C 9
ATOM 15126 O O . GLU A 1 9 ? 16.124 16.338 -10.051 1.00 0.00 9 GLU A O 9
ATOM 15138 N N . PRO A 1 10 ? 14.911 16.431 -8.155 1.00 0.00 10 PRO A N 9
ATOM 15139 C CA . PRO A 1 10 ? 13.739 17.051 -8.779 1.00 0.00 10 PRO A CA 9
ATOM 15140 C C . PRO A 1 10 ? 14.000 18.493 -9.198 1.00 0.00 10 PRO A C 9
ATOM 15141 O O . PRO A 1 10 ? 15.117 18.995 -9.070 1.00 0.00 10 PRO A O 9
ATOM 15152 N N . HIS A 1 11 ? 12.962 19.157 -9.699 1.00 0.00 11 HIS A N 9
ATOM 15153 C CA . HIS A 1 11 ? 13.080 20.543 -10.136 1.00 0.00 11 HIS A CA 9
ATOM 15154 C C . HIS A 1 11 ? 13.473 21.448 -8.972 1.00 0.00 11 HIS A C 9
ATOM 15155 O O . HIS A 1 11 ? 13.738 20.976 -7.866 1.00 0.00 11 HIS A O 9
ATOM 15170 N N . LYS A 1 12 ? 13.509 22.751 -9.228 1.00 0.00 12 LYS A N 9
ATOM 15171 C CA . LYS A 1 12 ? 13.869 23.724 -8.203 1.00 0.00 12 LYS A CA 9
ATOM 15172 C C . LYS A 1 12 ? 13.255 23.349 -6.858 1.00 0.00 12 LYS A C 9
ATOM 15173 O O . LYS A 1 12 ? 13.968 23.042 -5.902 1.00 0.00 12 LYS A O 9
ATOM 15192 N N . VAL A 1 13 ? 11.927 23.374 -6.791 1.00 0.00 13 VAL A N 9
ATOM 15193 C CA . VAL A 1 13 ? 11.217 23.034 -5.564 1.00 0.00 13 VAL A CA 9
ATOM 15194 C C . VAL A 1 13 ? 11.201 21.526 -5.338 1.00 0.00 13 VAL A C 9
ATOM 15195 O O . VAL A 1 13 ? 11.019 20.749 -6.275 1.00 0.00 13 VAL A O 9
ATOM 15208 N N . VAL A 1 14 ? 11.394 21.119 -4.087 1.00 0.00 14 VAL A N 9
ATOM 15209 C CA . VAL A 1 14 ? 11.400 19.704 -3.736 1.00 0.00 14 VAL A CA 9
ATOM 15210 C C . VAL A 1 14 ? 9.996 19.215 -3.401 1.00 0.00 14 VAL A C 9
ATOM 15211 O O . VAL A 1 14 ? 9.231 19.878 -2.699 1.00 0.00 14 VAL A O 9
ATOM 15224 N N . PRO A 1 15 ? 9.646 18.025 -3.912 1.00 0.00 15 PRO A N 9
ATOM 15225 C CA . PRO A 1 15 ? 8.331 17.419 -3.679 1.00 0.00 15 PRO A CA 9
ATOM 15226 C C . PRO A 1 15 ? 8.152 16.961 -2.236 1.00 0.00 15 PRO A C 9
ATOM 15227 O O . PRO A 1 15 ? 9.117 16.882 -1.474 1.00 0.00 15 PRO A O 9
ATOM 15238 N N . LEU A 1 16 ? 6.912 16.661 -1.865 1.00 0.00 16 LEU A N 9
ATOM 15239 C CA . LEU A 1 16 ? 6.606 16.210 -0.512 1.00 0.00 16 LEU A CA 9
ATOM 15240 C C . LEU A 1 16 ? 7.174 14.817 -0.261 1.00 0.00 16 LEU A C 9
ATOM 15241 O O . LEU A 1 16 ? 7.667 14.162 -1.179 1.00 0.00 16 LEU A O 9
ATOM 15257 N N . SER A 1 17 ? 7.100 14.370 0.989 1.00 0.00 17 SER A N 9
ATOM 15258 C CA . SER A 1 17 ? 7.608 13.055 1.362 1.00 0.00 17 SER A CA 9
ATOM 15259 C C . SER A 1 17 ? 6.686 11.952 0.853 1.00 0.00 17 SER A C 9
ATOM 15260 O O . SER A 1 17 ? 5.497 12.176 0.623 1.00 0.00 17 SER A O 9
ATOM 15268 N N . LYS A 1 18 ? 7.242 10.758 0.679 1.00 0.00 18 LYS A N 9
ATOM 15269 C CA . LYS A 1 18 ? 6.472 9.617 0.199 1.00 0.00 18 LYS A CA 9
ATOM 15270 C C . LYS A 1 18 ? 5.579 9.059 1.303 1.00 0.00 18 LYS A C 9
ATOM 15271 O O . LYS A 1 18 ? 6.014 8.836 2.433 1.00 0.00 18 LYS A O 9
ATOM 15290 N N . PRO A 1 19 ? 4.300 8.828 0.970 1.00 0.00 19 PRO A N 9
ATOM 15291 C CA . PRO A 1 19 ? 3.320 8.291 1.919 1.00 0.00 19 PRO A CA 9
ATOM 15292 C C . PRO A 1 19 ? 3.594 6.834 2.275 1.00 0.00 19 PRO A C 9
ATOM 15293 O O . PRO A 1 19 ? 3.924 6.025 1.407 1.00 0.00 19 PRO A O 9
ATOM 15304 N N . HIS A 1 20 ? 3.456 6.506 3.555 1.00 0.00 20 HIS A N 9
ATOM 15305 C CA . HIS A 1 20 ? 3.688 5.145 4.025 1.00 0.00 20 HIS A CA 9
ATOM 15306 C C . HIS A 1 20 ? 2.557 4.218 3.586 1.00 0.00 20 HIS A C 9
ATOM 15307 O O . HIS A 1 20 ? 1.473 4.660 3.204 1.00 0.00 20 HIS A O 9
ATOM 15322 N N . PRO A 1 21 ? 2.815 2.903 3.640 1.00 0.00 21 PRO A N 9
ATOM 15323 C CA . PRO A 1 21 ? 1.832 1.888 3.251 1.00 0.00 21 PRO A CA 9
ATOM 15324 C C . PRO A 1 21 ? 0.669 1.800 4.235 1.00 0.00 21 PRO A C 9
ATOM 15325 O O . PRO A 1 21 ? 0.844 1.893 5.450 1.00 0.00 21 PRO A O 9
ATOM 15336 N N . PRO A 1 22 ? -0.547 1.616 3.700 1.00 0.00 22 PRO A N 9
ATOM 15337 C CA . PRO A 1 22 ? -1.762 1.511 4.513 1.00 0.00 22 PRO A CA 9
ATOM 15338 C C . PRO A 1 22 ? -1.811 0.215 5.316 1.00 0.00 22 PRO A C 9
ATOM 15339 O O . PRO A 1 22 ? -1.429 -0.847 4.824 1.00 0.00 22 PRO A O 9
ATOM 15350 N N . VAL A 1 23 ? -2.285 0.310 6.554 1.00 0.00 23 VAL A N 9
ATOM 15351 C CA . VAL A 1 23 ? -2.386 -0.855 7.425 1.00 0.00 23 VAL A CA 9
ATOM 15352 C C . VAL A 1 23 ? -3.722 -1.566 7.239 1.00 0.00 23 VAL A C 9
ATOM 15353 O O . VAL A 1 23 ? -4.680 -0.987 6.726 1.00 0.00 23 VAL A O 9
ATOM 15366 N N . VAL A 1 24 ? -3.779 -2.826 7.659 1.00 0.00 24 VAL A N 9
ATOM 15367 C CA . VAL A 1 24 ? -4.998 -3.618 7.540 1.00 0.00 24 VAL A CA 9
ATOM 15368 C C . VAL A 1 24 ? -5.535 -4.008 8.912 1.00 0.00 24 VAL A C 9
ATOM 15369 O O . VAL A 1 24 ? -4.957 -4.846 9.602 1.00 0.00 24 VAL A O 9
ATOM 15382 N N . GLY A 1 25 ? -6.648 -3.394 9.302 1.00 0.00 25 GLY A N 9
ATOM 15383 C CA . GLY A 1 25 ? -7.247 -3.691 10.591 1.00 0.00 25 GLY A CA 9
ATOM 15384 C C . GLY A 1 25 ? -8.059 -4.970 10.572 1.00 0.00 25 GLY A C 9
ATOM 15385 O O . GLY A 1 25 ? -7.544 -6.047 10.873 1.00 0.00 25 GLY A O 9
ATOM 15389 N N . LYS A 1 26 ? -9.335 -4.854 10.218 1.00 0.00 26 LYS A N 9
ATOM 15390 C CA . LYS A 1 26 ? -10.222 -6.009 10.161 1.00 0.00 26 LYS A CA 9
ATOM 15391 C C . LYS A 1 26 ? -10.012 -6.794 8.870 1.00 0.00 26 LYS A C 9
ATOM 15392 O O . LYS A 1 26 ? -9.846 -6.211 7.798 1.00 0.00 26 LYS A O 9
ATOM 15411 N N . VAL A 1 27 ? -10.021 -8.118 8.979 1.00 0.00 27 VAL A N 9
ATOM 15412 C CA . VAL A 1 27 ? -9.834 -8.982 7.820 1.00 0.00 27 VAL A CA 9
ATOM 15413 C C . VAL A 1 27 ? -10.990 -9.967 7.676 1.00 0.00 27 VAL A C 9
ATOM 15414 O O . VAL A 1 27 ? -11.179 -10.847 8.515 1.00 0.00 27 VAL A O 9
ATOM 15427 N N . THR A 1 28 ? -11.762 -9.812 6.604 1.00 0.00 28 THR A N 9
ATOM 15428 C CA . THR A 1 28 ? -12.899 -10.686 6.349 1.00 0.00 28 THR A CA 9
ATOM 15429 C C . THR A 1 28 ? -12.790 -11.346 4.979 1.00 0.00 28 THR A C 9
ATOM 15430 O O . THR A 1 28 ? -12.168 -10.803 4.066 1.00 0.00 28 THR A O 9
ATOM 15441 N N . HIS A 1 29 ? -13.399 -12.520 4.842 1.00 0.00 29 HIS A N 9
ATOM 15442 C CA . HIS A 1 29 ? -13.371 -13.253 3.582 1.00 0.00 29 HIS A CA 9
ATOM 15443 C C . HIS A 1 29 ? -14.303 -12.611 2.559 1.00 0.00 29 HIS A C 9
ATOM 15444 O O . HIS A 1 29 ? -14.499 -13.140 1.464 1.00 0.00 29 HIS A O 9
ATOM 15459 N N . HIS A 1 30 ? -14.876 -11.468 2.923 1.00 0.00 30 HIS A N 9
ATOM 15460 C CA . HIS A 1 30 ? -15.789 -10.754 2.037 1.00 0.00 30 HIS A CA 9
ATOM 15461 C C . HIS A 1 30 ? -15.296 -9.333 1.781 1.00 0.00 30 HIS A C 9
ATOM 15462 O O . HIS A 1 30 ? -15.843 -8.618 0.941 1.00 0.00 30 HIS A O 9
ATOM 15477 N N . SER A 1 31 ? -14.260 -8.930 2.510 1.00 0.00 31 SER A N 9
ATOM 15478 C CA . SER A 1 31 ? -13.696 -7.593 2.365 1.00 0.00 31 SER A CA 9
ATOM 15479 C C . SER A 1 31 ? -12.424 -7.447 3.193 1.00 0.00 31 SER A C 9
ATOM 15480 O O . SER A 1 31 ? -12.100 -8.309 4.011 1.00 0.00 31 SER A O 9
ATOM 15488 N N . ILE A 1 32 ? -11.706 -6.350 2.975 1.00 0.00 32 ILE A N 9
ATOM 15489 C CA . ILE A 1 32 ? -10.469 -6.090 3.701 1.00 0.00 32 ILE A CA 9
ATOM 15490 C C . ILE A 1 32 ? -10.438 -4.664 4.240 1.00 0.00 32 ILE A C 9
ATOM 15491 O O . ILE A 1 32 ? -10.634 -3.705 3.494 1.00 0.00 32 ILE A O 9
ATOM 15507 N N . GLU A 1 33 ? -10.187 -4.532 5.539 1.00 0.00 33 GLU A N 9
ATOM 15508 C CA . GLU A 1 33 ? -10.129 -3.222 6.176 1.00 0.00 33 GLU A CA 9
ATOM 15509 C C . GLU A 1 33 ? -8.776 -2.559 5.932 1.00 0.00 33 GLU A C 9
ATOM 15510 O O . GLU A 1 33 ? -7.734 -3.214 5.973 1.00 0.00 33 GLU A O 9
ATOM 15522 N N . LEU A 1 34 ? -8.801 -1.255 5.679 1.00 0.00 34 LEU A N 9
ATOM 15523 C CA . LEU A 1 34 ? -7.578 -0.501 5.428 1.00 0.00 34 LEU A CA 9
ATOM 15524 C C . LEU A 1 34 ? -7.668 0.899 6.027 1.00 0.00 34 LEU A C 9
ATOM 15525 O O . LEU A 1 34 ? -8.633 1.625 5.791 1.00 0.00 34 LEU A O 9
ATOM 15541 N N . TYR A 1 35 ? -6.655 1.271 6.802 1.00 0.00 35 TYR A N 9
ATOM 15542 C CA . TYR A 1 35 ? -6.621 2.584 7.436 1.00 0.00 35 TYR A CA 9
ATOM 15543 C C . TYR A 1 35 ? -5.235 3.211 7.315 1.00 0.00 35 TYR A C 9
ATOM 15544 O O . TYR A 1 35 ? -4.225 2.575 7.620 1.00 0.00 35 TYR A O 9
ATOM 15562 N N . TRP A 1 36 ? -5.195 4.460 6.867 1.00 0.00 36 TRP A N 9
ATOM 15563 C CA . TRP A 1 36 ? -3.934 5.175 6.706 1.00 0.00 36 TRP A CA 9
ATOM 15564 C C . TRP A 1 36 ? -3.948 6.487 7.482 1.00 0.00 36 TRP A C 9
ATOM 15565 O O . TRP A 1 36 ? -3.360 7.480 7.052 1.00 0.00 36 TRP A O 9
ATOM 15586 N N . ASP A 1 37 ? -4.622 6.485 8.627 1.00 0.00 37 ASP A N 9
ATOM 15587 C CA . ASP A 1 37 ? -4.712 7.676 9.464 1.00 0.00 37 ASP A CA 9
ATOM 15588 C C . ASP A 1 37 ? -3.337 8.072 9.994 1.00 0.00 37 ASP A C 9
ATOM 15589 O O . ASP A 1 37 ? -3.194 9.080 10.687 1.00 0.00 37 ASP A O 9
ATOM 15598 N N . LEU A 1 38 ? -2.329 7.271 9.666 1.00 0.00 38 LEU A N 9
ATOM 15599 C CA . LEU A 1 38 ? -0.965 7.537 10.110 1.00 0.00 38 LEU A CA 9
ATOM 15600 C C . LEU A 1 38 ? -0.404 8.782 9.430 1.00 0.00 38 LEU A C 9
ATOM 15601 O O . LEU A 1 38 ? 0.504 9.429 9.952 1.00 0.00 38 LEU A O 9
ATOM 15617 N N . GLU A 1 39 ? -0.953 9.113 8.266 1.00 0.00 39 GLU A N 9
ATOM 15618 C CA . GLU A 1 39 ? -0.508 10.282 7.517 1.00 0.00 39 GLU A CA 9
ATOM 15619 C C . GLU A 1 39 ? -1.057 11.565 8.134 1.00 0.00 39 GLU A C 9
ATOM 15620 O O . GLU A 1 39 ? -0.313 12.350 8.722 1.00 0.00 39 GLU A O 9
ATOM 15632 N N . GLN A 1 40 ? -2.362 11.771 7.994 1.00 0.00 40 GLN A N 9
ATOM 15633 C CA . GLN A 1 40 ? -3.010 12.959 8.536 1.00 0.00 40 GLN A CA 9
ATOM 15634 C C . GLN A 1 40 ? -3.281 12.798 10.028 1.00 0.00 40 GLN A C 9
ATOM 15635 O O . GLN A 1 40 ? -4.350 13.161 10.520 1.00 0.00 40 GLN A O 9
ATOM 15649 N N . LYS A 1 41 ? -2.305 12.251 10.746 1.00 0.00 41 LYS A N 9
ATOM 15650 C CA . LYS A 1 41 ? -2.436 12.042 12.183 1.00 0.00 41 LYS A CA 9
ATOM 15651 C C . LYS A 1 41 ? -2.860 13.329 12.883 1.00 0.00 41 LYS A C 9
ATOM 15652 O O . LYS A 1 41 ? -3.892 13.371 13.552 1.00 0.00 41 LYS A O 9
ATOM 15671 N N . GLU A 1 42 ? -2.058 14.377 12.723 1.00 0.00 42 GLU A N 9
ATOM 15672 C CA . GLU A 1 42 ? -2.352 15.665 13.340 1.00 0.00 42 GLU A CA 9
ATOM 15673 C C . GLU A 1 42 ? -3.813 16.050 13.125 1.00 0.00 42 GLU A C 9
ATOM 15674 O O . GLU A 1 42 ? -4.453 15.598 12.176 1.00 0.00 42 GLU A O 9
ATOM 15686 N N . LYS A 1 43 ? -4.334 16.889 14.015 1.00 0.00 43 LYS A N 9
ATOM 15687 C CA . LYS A 1 43 ? -5.719 17.337 13.924 1.00 0.00 43 LYS A CA 9
ATOM 15688 C C . LYS A 1 43 ? -5.918 18.249 12.719 1.00 0.00 43 LYS A C 9
ATOM 15689 O O . LYS A 1 43 ? -5.020 19.004 12.344 1.00 0.00 43 LYS A O 9
ATOM 15708 N N . ARG A 1 44 ? -7.100 18.176 12.116 1.00 0.00 44 ARG A N 9
ATOM 15709 C CA . ARG A 1 44 ? -7.416 18.996 10.953 1.00 0.00 44 ARG A CA 9
ATOM 15710 C C . ARG A 1 44 ? -8.145 20.271 11.368 1.00 0.00 44 ARG A C 9
ATOM 15711 O O . ARG A 1 44 ? -9.152 20.645 10.768 1.00 0.00 44 ARG A O 9
ATOM 15732 N N . GLN A 1 45 ? -7.628 20.933 12.399 1.00 0.00 45 GLN A N 9
ATOM 15733 C CA . GLN A 1 45 ? -8.230 22.164 12.895 1.00 0.00 45 GLN A CA 9
ATOM 15734 C C . GLN A 1 45 ? -8.670 23.058 11.740 1.00 0.00 45 GLN A C 9
ATOM 15735 O O . GLN A 1 45 ? -9.848 23.391 11.613 1.00 0.00 45 GLN A O 9
ATOM 15749 N N . GLY A 1 46 ? -7.715 23.445 10.900 1.00 0.00 46 GLY A N 9
ATOM 15750 C CA . GLY A 1 46 ? -8.024 24.297 9.767 1.00 0.00 46 GLY A CA 9
ATOM 15751 C C . GLY A 1 46 ? -9.217 23.800 8.975 1.00 0.00 46 GLY A C 9
ATOM 15752 O O . GLY A 1 46 ? -9.795 22.755 9.274 1.00 0.00 46 GLY A O 9
ATOM 15756 N N . PRO A 1 47 ? -9.602 24.559 7.938 1.00 0.00 47 PRO A N 9
ATOM 15757 C CA . PRO A 1 47 ? -10.739 24.209 7.081 1.00 0.00 47 PRO A CA 9
ATOM 15758 C C . PRO A 1 47 ? -10.453 22.991 6.208 1.00 0.00 47 PRO A C 9
ATOM 15759 O O . PRO A 1 47 ? -9.298 22.678 5.924 1.00 0.00 47 PRO A O 9
ATOM 15770 N N . GLN A 1 48 ? -11.513 22.309 5.787 1.00 0.00 48 GLN A N 9
ATOM 15771 C CA . GLN A 1 48 ? -11.375 21.125 4.947 1.00 0.00 48 GLN A CA 9
ATOM 15772 C C . GLN A 1 48 ? -10.505 21.420 3.730 1.00 0.00 48 GLN A C 9
ATOM 15773 O O . GLN A 1 48 ? -9.659 20.612 3.350 1.00 0.00 48 GLN A O 9
ATOM 15787 N N . GLU A 1 49 ? -10.721 22.583 3.122 1.00 0.00 49 GLU A N 9
ATOM 15788 C CA . GLU A 1 49 ? -9.956 22.983 1.947 1.00 0.00 49 GLU A CA 9
ATOM 15789 C C . GLU A 1 49 ? -8.459 22.806 2.185 1.00 0.00 49 GLU A C 9
ATOM 15790 O O . GLU A 1 49 ? -7.683 22.665 1.241 1.00 0.00 49 GLU A O 9
ATOM 15802 N N . GLN A 1 50 ? -8.063 22.816 3.454 1.00 0.00 50 GLN A N 9
ATOM 15803 C CA . GLN A 1 50 ? -6.659 22.658 3.816 1.00 0.00 50 GLN A CA 9
ATOM 15804 C C . GLN A 1 50 ? -6.341 21.203 4.141 1.00 0.00 50 GLN A C 9
ATOM 15805 O O . GLN A 1 50 ? -5.433 20.915 4.921 1.00 0.00 50 GLN A O 9
ATOM 15819 N N . TRP A 1 51 ? -7.094 20.289 3.540 1.00 0.00 51 TRP A N 9
ATOM 15820 C CA . TRP A 1 51 ? -6.893 18.863 3.766 1.00 0.00 51 TRP A CA 9
ATOM 15821 C C . TRP A 1 51 ? -6.203 18.214 2.571 1.00 0.00 51 TRP A C 9
ATOM 15822 O O . TRP A 1 51 ? -6.236 18.744 1.459 1.00 0.00 51 TRP A O 9
ATOM 15843 N N . LEU A 1 52 ? -5.579 17.065 2.805 1.00 0.00 52 LEU A N 9
ATOM 15844 C CA . LEU A 1 52 ? -4.881 16.343 1.747 1.00 0.00 52 LEU A CA 9
ATOM 15845 C C . LEU A 1 52 ? -5.802 15.323 1.085 1.00 0.00 52 LEU A C 9
ATOM 15846 O O . LEU A 1 52 ? -6.799 14.899 1.671 1.00 0.00 52 LEU A O 9
ATOM 15862 N N . ARG A 1 53 ? -5.461 14.932 -0.139 1.00 0.00 53 ARG A N 9
ATOM 15863 C CA . ARG A 1 53 ? -6.256 13.960 -0.880 1.00 0.00 53 ARG A CA 9
ATOM 15864 C C . ARG A 1 53 ? -5.628 12.572 -0.803 1.00 0.00 53 ARG A C 9
ATOM 15865 O O . ARG A 1 53 ? -4.405 12.433 -0.775 1.00 0.00 53 ARG A O 9
ATOM 15886 N N . PHE A 1 54 ? -6.474 11.547 -0.769 1.00 0.00 54 PHE A N 9
ATOM 15887 C CA . PHE A 1 54 ? -6.002 10.169 -0.694 1.00 0.00 54 PHE A CA 9
ATOM 15888 C C . PHE A 1 54 ? -6.689 9.301 -1.745 1.00 0.00 54 PHE A C 9
ATOM 15889 O O . PHE A 1 54 ? -7.910 9.146 -1.736 1.00 0.00 54 PHE A O 9
ATOM 15906 N N . SER A 1 55 ? -5.894 8.738 -2.650 1.00 0.00 55 SER A N 9
ATOM 15907 C CA . SER A 1 55 ? -6.425 7.890 -3.710 1.00 0.00 55 SER A CA 9
ATOM 15908 C C . SER A 1 55 ? -5.891 6.466 -3.584 1.00 0.00 55 SER A C 9
ATOM 15909 O O . SER A 1 55 ? -4.696 6.222 -3.755 1.00 0.00 55 SER A O 9
ATOM 15917 N N . ILE A 1 56 ? -6.786 5.530 -3.285 1.00 0.00 56 ILE A N 9
ATOM 15918 C CA . ILE A 1 56 ? -6.406 4.130 -3.137 1.00 0.00 56 ILE A CA 9
ATOM 15919 C C . ILE A 1 56 ? -6.621 3.363 -4.437 1.00 0.00 56 ILE A C 9
ATOM 15920 O O . ILE A 1 56 ? -7.706 3.394 -5.016 1.00 0.00 56 ILE A O 9
ATOM 15936 N N . GLU A 1 57 ? -5.579 2.672 -4.889 1.00 0.00 57 GLU A N 9
ATOM 15937 C CA . GLU A 1 57 ? -5.654 1.894 -6.120 1.00 0.00 57 GLU A CA 9
ATOM 15938 C C . GLU A 1 57 ? -5.441 0.410 -5.840 1.00 0.00 57 GLU A C 9
ATOM 15939 O O . GLU A 1 57 ? -5.027 0.027 -4.746 1.00 0.00 57 GLU A O 9
ATOM 15951 N N . GLU A 1 58 ? -5.726 -0.422 -6.838 1.00 0.00 58 GLU A N 9
ATOM 15952 C CA . GLU A 1 58 ? -5.567 -1.864 -6.698 1.00 0.00 58 GLU A CA 9
ATOM 15953 C C . GLU A 1 58 ? -4.838 -2.450 -7.904 1.00 0.00 58 GLU A C 9
ATOM 15954 O O . GLU A 1 58 ? -5.155 -2.129 -9.049 1.00 0.00 58 GLU A O 9
ATOM 15966 N N . GLU A 1 59 ? -3.861 -3.311 -7.637 1.00 0.00 59 GLU A N 9
ATOM 15967 C CA . GLU A 1 59 ? -3.087 -3.941 -8.700 1.00 0.00 59 GLU A CA 9
ATOM 15968 C C . GLU A 1 59 ? -3.729 -5.255 -9.136 1.00 0.00 59 GLU A C 9
ATOM 15969 O O . GLU A 1 59 ? -4.428 -5.904 -8.358 1.00 0.00 59 GLU A O 9
ATOM 15981 N N . ASP A 1 60 ? -3.486 -5.640 -10.384 1.00 0.00 60 ASP A N 9
ATOM 15982 C CA . ASP A 1 60 ? -4.039 -6.877 -10.923 1.00 0.00 60 ASP A CA 9
ATOM 15983 C C . ASP A 1 60 ? -2.928 -7.858 -11.282 1.00 0.00 60 ASP A C 9
ATOM 15984 O O . ASP A 1 60 ? -1.977 -7.526 -11.990 1.00 0.00 60 ASP A O 9
ATOM 15993 N N . PRO A 1 61 ? -3.048 -9.097 -10.781 1.00 0.00 61 PRO A N 9
ATOM 15994 C CA . PRO A 1 61 ? -2.062 -10.152 -11.035 1.00 0.00 61 PRO A CA 9
ATOM 15995 C C . PRO A 1 61 ? -2.083 -10.629 -12.483 1.00 0.00 61 PRO A C 9
ATOM 15996 O O . PRO A 1 61 ? -1.124 -11.234 -12.963 1.00 0.00 61 PRO A O 9
ATOM 16007 N N . LYS A 1 62 ? -3.183 -10.354 -13.175 1.00 0.00 62 LYS A N 9
ATOM 16008 C CA . LYS A 1 62 ? -3.330 -10.754 -14.570 1.00 0.00 62 LYS A CA 9
ATOM 16009 C C . LYS A 1 62 ? -3.128 -9.562 -15.501 1.00 0.00 62 LYS A C 9
ATOM 16010 O O . LYS A 1 62 ? -2.542 -9.695 -16.575 1.00 0.00 62 LYS A O 9
ATOM 16029 N N . MET A 1 63 ? -3.617 -8.400 -15.082 1.00 0.00 63 MET A N 9
ATOM 16030 C CA . MET A 1 63 ? -3.487 -7.185 -15.878 1.00 0.00 63 MET A CA 9
ATOM 16031 C C . MET A 1 63 ? -2.244 -6.399 -15.473 1.00 0.00 63 MET A C 9
ATOM 16032 O O . MET A 1 63 ? -1.854 -5.444 -16.145 1.00 0.00 63 MET A O 9
ATOM 16046 N N . HIS A 1 64 ? -1.625 -6.807 -14.369 1.00 0.00 64 HIS A N 9
ATOM 16047 C CA . HIS A 1 64 ? -0.426 -6.141 -13.874 1.00 0.00 64 HIS A CA 9
ATOM 16048 C C . HIS A 1 64 ? -0.599 -4.625 -13.895 1.00 0.00 64 HIS A C 9
ATOM 16049 O O . HIS A 1 64 ? 0.377 -3.881 -13.996 1.00 0.00 64 HIS A O 9
ATOM 16064 N N . SER A 1 65 ? -1.846 -4.175 -13.799 1.00 0.00 65 SER A N 9
ATOM 16065 C CA . SER A 1 65 ? -2.147 -2.748 -13.812 1.00 0.00 65 SER A CA 9
ATOM 16066 C C . SER A 1 65 ? -2.832 -2.327 -12.515 1.00 0.00 65 SER A C 9
ATOM 16067 O O . SER A 1 65 ? -3.363 -3.160 -11.781 1.00 0.00 65 SER A O 9
ATOM 16075 N N . TYR A 1 66 ? -2.815 -1.027 -12.241 1.00 0.00 66 TYR A N 9
ATOM 16076 C CA . TYR A 1 66 ? -3.431 -0.493 -11.032 1.00 0.00 66 TYR A CA 9
ATOM 16077 C C . TYR A 1 66 ? -4.786 0.135 -11.344 1.00 0.00 66 TYR A C 9
ATOM 16078 O O . TYR A 1 66 ? -5.027 0.597 -12.458 1.00 0.00 66 TYR A O 9
ATOM 16096 N N . GLY A 1 67 ? -5.668 0.149 -10.349 1.00 0.00 67 GLY A N 9
ATOM 16097 C CA . GLY A 1 67 ? -6.988 0.723 -10.535 1.00 0.00 67 GLY A CA 9
ATOM 16098 C C . GLY A 1 67 ? -7.484 1.449 -9.301 1.00 0.00 67 GLY A C 9
ATOM 16099 O O . GLY A 1 67 ? -7.559 0.868 -8.218 1.00 0.00 67 GLY A O 9
ATOM 16103 N N . VAL A 1 68 ? -7.823 2.724 -9.462 1.00 0.00 68 VAL A N 9
ATOM 16104 C CA . VAL A 1 68 ? -8.314 3.531 -8.351 1.00 0.00 68 VAL A CA 9
ATOM 16105 C C . VAL A 1 68 ? -9.647 3.001 -7.834 1.00 0.00 68 VAL A C 9
ATOM 16106 O O . VAL A 1 68 ? -10.699 3.267 -8.416 1.00 0.00 68 VAL A O 9
ATOM 16119 N N . ILE A 1 69 ? -9.594 2.252 -6.738 1.00 0.00 69 ILE A N 9
ATOM 16120 C CA . ILE A 1 69 ? -10.798 1.687 -6.141 1.00 0.00 69 ILE A CA 9
ATOM 16121 C C . ILE A 1 69 ? -11.518 2.715 -5.275 1.00 0.00 69 ILE A C 9
ATOM 16122 O O . ILE A 1 69 ? -12.744 2.701 -5.167 1.00 0.00 69 ILE A O 9
ATOM 16138 N N . TYR A 1 70 ? -10.748 3.607 -4.662 1.00 0.00 70 TYR A N 9
ATOM 16139 C CA . TYR A 1 70 ? -11.311 4.642 -3.805 1.00 0.00 70 TYR A CA 9
ATOM 16140 C C . TYR A 1 70 ? -10.550 5.955 -3.963 1.00 0.00 70 TYR A C 9
ATOM 16141 O O . TYR A 1 70 ? -9.332 5.962 -4.148 1.00 0.00 70 TYR A O 9
ATOM 16159 N N . THR A 1 71 ? -11.276 7.066 -3.889 1.00 0.00 71 THR A N 9
ATOM 16160 C CA . THR A 1 71 ? -10.671 8.385 -4.024 1.00 0.00 71 THR A CA 9
ATOM 16161 C C . THR A 1 71 ? -11.452 9.431 -3.237 1.00 0.00 71 THR A C 9
ATOM 16162 O O . THR A 1 71 ? -12.594 9.746 -3.566 1.00 0.00 71 THR A O 9
ATOM 161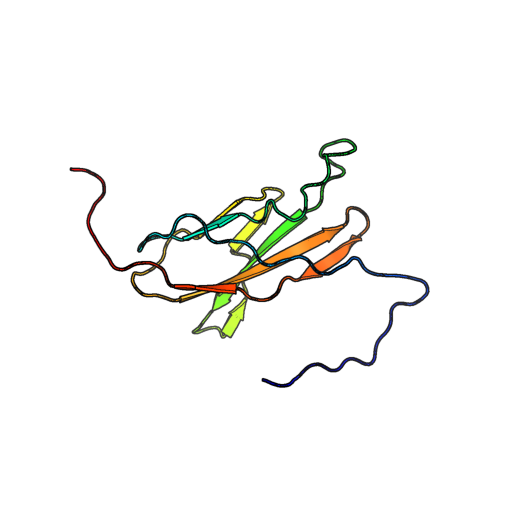73 N N . GLY A 1 72 ? -10.826 9.968 -2.193 1.00 0.00 72 GLY A N 9
ATOM 16174 C CA . GLY A 1 72 ? -11.478 10.974 -1.375 1.00 0.00 72 GLY A CA 9
ATOM 16175 C C . GLY A 1 72 ? -10.533 11.607 -0.372 1.00 0.00 72 GLY A C 9
ATOM 16176 O O . GLY A 1 72 ? -9.335 11.730 -0.630 1.00 0.00 72 GLY A O 9
ATOM 16180 N N . TYR A 1 73 ? -11.072 12.010 0.773 1.00 0.00 73 TYR A N 9
ATOM 16181 C CA . TYR A 1 73 ? -10.270 12.638 1.816 1.00 0.00 73 TYR A CA 9
ATOM 16182 C C . TYR A 1 73 ? -10.386 11.870 3.129 1.00 0.00 73 TYR A C 9
ATOM 16183 O O . TYR A 1 73 ? -10.132 12.413 4.203 1.00 0.00 73 TYR A O 9
ATOM 16201 N N . ALA A 1 74 ? -10.772 10.602 3.033 1.00 0.00 74 ALA A N 9
ATOM 16202 C CA . ALA A 1 74 ? -10.920 9.757 4.211 1.00 0.00 74 ALA A CA 9
ATOM 16203 C C . ALA A 1 74 ? -9.606 9.068 4.561 1.00 0.00 74 ALA A C 9
ATOM 16204 O O . ALA A 1 74 ? -8.596 9.251 3.881 1.00 0.00 74 ALA A O 9
ATOM 16211 N N . THR A 1 75 ? -9.625 8.274 5.628 1.00 0.00 75 THR A N 9
ATOM 16212 C CA . THR A 1 75 ? -8.434 7.559 6.070 1.00 0.00 75 THR A CA 9
ATOM 16213 C C . THR A 1 75 ? -8.648 6.051 6.018 1.00 0.00 75 THR A C 9
ATOM 16214 O O . THR A 1 75 ? -7.730 5.295 5.699 1.00 0.00 75 THR A O 9
ATOM 16225 N N . ARG A 1 76 ? -9.865 5.619 6.332 1.00 0.00 76 ARG A N 9
ATOM 16226 C CA . ARG A 1 76 ? -10.199 4.200 6.322 1.00 0.00 76 ARG A CA 9
ATOM 16227 C C . ARG A 1 76 ? -10.857 3.806 5.003 1.00 0.00 76 ARG A C 9
ATOM 16228 O O . ARG A 1 76 ? -11.435 4.645 4.310 1.00 0.00 76 ARG A O 9
ATOM 16249 N N . HIS A 1 77 ? -10.766 2.525 4.661 1.00 0.00 77 HIS A N 9
ATOM 16250 C CA . HIS A 1 77 ? -11.353 2.019 3.425 1.00 0.00 77 HIS A CA 9
ATOM 16251 C C . HIS A 1 77 ? -11.451 0.497 3.453 1.00 0.00 77 HIS A C 9
ATOM 16252 O O . HIS A 1 77 ? -10.441 -0.202 3.379 1.00 0.00 77 HIS A O 9
ATOM 16267 N N . VAL A 1 78 ? -12.675 -0.010 3.561 1.00 0.00 78 VAL A N 9
ATOM 16268 C CA . VAL A 1 78 ? -12.906 -1.450 3.599 1.00 0.00 78 VAL A CA 9
ATOM 16269 C C . VAL A 1 78 ? -13.265 -1.985 2.217 1.00 0.00 78 VAL A C 9
ATOM 16270 O O . VAL A 1 78 ? -14.402 -1.854 1.765 1.00 0.00 78 VAL A O 9
ATOM 16283 N N . VAL A 1 79 ? -12.286 -2.589 1.550 1.00 0.00 79 VAL A N 9
ATOM 16284 C CA . VAL A 1 79 ? -12.499 -3.147 0.220 1.00 0.00 79 VAL A CA 9
ATOM 16285 C C . VAL A 1 79 ? -13.600 -4.201 0.235 1.00 0.00 79 VAL A C 9
ATOM 16286 O O . VAL A 1 79 ? -13.405 -5.308 0.737 1.00 0.00 79 VAL A O 9
ATOM 16299 N N . GLU A 1 80 ? -14.756 -3.850 -0.318 1.00 0.00 80 GLU A N 9
ATOM 16300 C CA . GLU A 1 80 ? -15.889 -4.767 -0.367 1.00 0.00 80 GLU A CA 9
ATOM 16301 C C . GLU A 1 80 ? -15.839 -5.626 -1.628 1.00 0.00 80 GLU A C 9
ATOM 16302 O O . GLU A 1 80 ? -15.070 -5.353 -2.548 1.00 0.00 80 GLU A O 9
ATOM 16314 N N . GLY A 1 81 ? -16.665 -6.667 -1.660 1.00 0.00 81 GLY A N 9
ATOM 16315 C CA . GLY A 1 81 ? -16.699 -7.551 -2.811 1.00 0.00 81 GLY A CA 9
ATOM 16316 C C . GLY A 1 81 ? -15.386 -8.278 -3.022 1.00 0.00 81 GLY A C 9
ATOM 16317 O O . GLY A 1 81 ? -14.741 -8.122 -4.060 1.00 0.00 81 GLY A O 9
ATOM 16321 N N . LEU A 1 82 ? -14.987 -9.075 -2.037 1.00 0.00 82 LEU A N 9
ATOM 16322 C CA . LEU A 1 82 ? -13.741 -9.828 -2.119 1.00 0.00 82 LEU A CA 9
ATOM 16323 C C . LEU A 1 82 ? -14.003 -11.327 -2.017 1.00 0.00 82 LEU A C 9
ATOM 16324 O O . LEU A 1 82 ? -15.073 -11.752 -1.582 1.00 0.00 82 LEU A O 9
ATOM 16340 N N . GLU A 1 83 ? -13.018 -12.124 -2.420 1.00 0.00 83 GLU A N 9
ATOM 16341 C CA . GLU A 1 83 ? -13.142 -13.576 -2.372 1.00 0.00 83 GLU A CA 9
ATOM 16342 C C . GLU A 1 83 ? -12.352 -14.152 -1.200 1.00 0.00 83 GLU A C 9
ATOM 16343 O O . GLU A 1 83 ? -11.349 -13.590 -0.759 1.00 0.00 83 GLU A O 9
ATOM 16355 N N . PRO A 1 84 ? -12.814 -15.300 -0.683 1.00 0.00 84 PRO A N 9
ATOM 16356 C CA . PRO A 1 84 ? -12.166 -15.977 0.444 1.00 0.00 84 PRO A CA 9
ATOM 16357 C C . PRO A 1 84 ? -10.818 -16.578 0.062 1.00 0.00 84 PRO A C 9
ATOM 16358 O O . PRO A 1 84 ? -10.663 -17.141 -1.022 1.00 0.00 84 PRO A O 9
ATOM 16369 N N . ARG A 1 85 ? -9.844 -16.454 0.959 1.00 0.00 85 ARG A N 9
ATOM 16370 C CA . ARG A 1 85 ? -8.509 -16.985 0.714 1.00 0.00 85 ARG A CA 9
ATOM 16371 C C . ARG A 1 85 ? -7.915 -16.396 -0.562 1.00 0.00 85 ARG A C 9
ATOM 16372 O O . ARG A 1 85 ? -7.297 -17.105 -1.357 1.00 0.00 85 ARG A O 9
ATOM 16393 N N . THR A 1 86 ? -8.108 -15.095 -0.754 1.00 0.00 86 THR A N 9
ATOM 16394 C CA . THR A 1 86 ? -7.594 -14.411 -1.934 1.00 0.00 86 THR A CA 9
ATOM 16395 C C . THR A 1 86 ? -6.732 -13.216 -1.545 1.00 0.00 86 THR A C 9
ATOM 16396 O O . THR A 1 86 ? -7.012 -12.530 -0.561 1.00 0.00 86 THR A O 9
ATOM 16407 N N . LEU A 1 87 ? -5.683 -12.972 -2.322 1.00 0.00 87 LEU A N 9
ATOM 16408 C CA . LEU A 1 87 ? -4.779 -11.857 -2.059 1.00 0.00 87 LEU A CA 9
ATOM 16409 C C . LEU A 1 87 ? -5.196 -10.620 -2.848 1.00 0.00 87 LEU A C 9
ATOM 16410 O O . LEU A 1 87 ? -5.721 -10.726 -3.957 1.00 0.00 87 LEU A O 9
ATOM 16426 N N . TYR A 1 88 ? -4.956 -9.448 -2.271 1.00 0.00 88 TYR A N 9
ATOM 16427 C CA . TYR A 1 88 ? -5.306 -8.191 -2.920 1.00 0.00 88 TYR A CA 9
ATOM 16428 C C . TYR A 1 88 ? -4.246 -7.126 -2.654 1.00 0.00 88 TYR A C 9
ATOM 16429 O O . TYR A 1 88 ? -3.722 -7.018 -1.545 1.00 0.00 88 TYR A O 9
ATOM 16447 N N . LYS A 1 89 ? -3.935 -6.342 -3.680 1.00 0.00 89 LYS A N 9
ATOM 16448 C CA . LYS A 1 89 ? -2.939 -5.283 -3.560 1.00 0.00 89 LYS A CA 9
ATOM 16449 C C . LYS A 1 89 ? -3.605 -3.912 -3.522 1.00 0.00 89 LYS A C 9
ATOM 16450 O O . LYS A 1 89 ? -4.467 -3.606 -4.345 1.00 0.00 89 LYS A O 9
ATOM 16469 N N . PHE A 1 90 ? -3.198 -3.088 -2.561 1.00 0.00 90 PHE A N 9
ATOM 16470 C CA . PHE A 1 90 ? -3.755 -1.748 -2.416 1.00 0.00 90 PHE A CA 9
ATOM 16471 C C . PHE A 1 90 ? -2.664 -0.742 -2.061 1.00 0.00 90 PHE A C 9
ATOM 16472 O O . PHE A 1 90 ? -1.855 -0.977 -1.163 1.00 0.00 90 PHE A O 9
ATOM 16489 N N . ARG A 1 91 ? -2.649 0.380 -2.774 1.00 0.00 91 ARG A N 9
ATOM 16490 C CA . ARG A 1 91 ? -1.657 1.423 -2.536 1.00 0.00 91 ARG A CA 9
ATOM 16491 C C . ARG A 1 91 ? -2.311 2.671 -1.951 1.00 0.00 91 ARG A C 9
ATOM 16492 O O . ARG A 1 91 ? -3.535 2.753 -1.845 1.00 0.00 91 ARG A O 9
ATOM 16513 N N . LEU A 1 92 ? -1.486 3.641 -1.572 1.00 0.00 92 LEU A N 9
ATOM 16514 C CA . LEU A 1 92 ? -1.983 4.886 -0.996 1.00 0.00 92 LEU A CA 9
ATOM 16515 C C . LEU A 1 92 ? -1.307 6.092 -1.641 1.00 0.00 92 LEU A C 9
ATOM 16516 O O . LEU A 1 92 ? -0.129 6.359 -1.403 1.00 0.00 92 LEU A O 9
ATOM 16532 N N . LYS A 1 93 ? -2.061 6.820 -2.458 1.00 0.00 93 LYS A N 9
ATOM 16533 C CA . LYS A 1 93 ? -1.538 8.000 -3.136 1.00 0.00 93 LYS A CA 9
ATOM 16534 C C . LYS A 1 93 ? -1.991 9.276 -2.434 1.00 0.00 93 LYS A C 9
ATOM 16535 O O . LYS A 1 93 ? -3.134 9.379 -1.988 1.00 0.00 93 LYS A O 9
ATOM 16554 N N . VAL A 1 94 ? -1.089 10.248 -2.341 1.00 0.00 94 VAL A N 9
ATOM 16555 C CA . VAL A 1 94 ? -1.397 11.518 -1.695 1.00 0.00 94 VAL A CA 9
ATOM 16556 C C . VAL A 1 94 ? -1.013 12.694 -2.586 1.00 0.00 94 VAL A C 9
ATOM 16557 O O . VAL A 1 94 ? -0.058 12.616 -3.360 1.00 0.00 94 VAL A O 9
ATOM 16570 N N . THR A 1 95 ? -1.764 13.786 -2.473 1.00 0.00 95 THR A N 9
ATOM 16571 C CA . THR A 1 95 ? -1.503 14.979 -3.268 1.00 0.00 95 THR A CA 9
ATOM 16572 C C . THR A 1 95 ? -1.584 16.238 -2.413 1.00 0.00 95 THR A C 9
ATOM 16573 O O . THR A 1 95 ? -2.672 16.684 -2.050 1.00 0.00 95 THR A O 9
ATOM 16584 N N . SER A 1 96 ? -0.426 16.807 -2.094 1.00 0.00 96 SER A N 9
ATOM 16585 C CA . SER A 1 96 ? -0.366 18.014 -1.279 1.00 0.00 96 SER A CA 9
ATOM 16586 C C . SER A 1 96 ? -1.382 19.046 -1.760 1.00 0.00 96 SER A C 9
ATOM 16587 O O . SER A 1 96 ? -1.766 19.078 -2.929 1.00 0.00 96 SER A O 9
ATOM 16595 N N . PRO A 1 97 ? -1.827 19.911 -0.837 1.00 0.00 97 PRO A N 9
ATOM 16596 C CA . PRO A 1 97 ? -2.804 20.961 -1.142 1.00 0.00 97 PRO A CA 9
ATOM 16597 C C . PRO A 1 97 ? -2.220 22.056 -2.028 1.00 0.00 97 PRO A C 9
ATOM 16598 O O . PRO A 1 97 ? -2.888 23.044 -2.332 1.00 0.00 97 PRO A O 9
ATOM 16609 N N . SER A 1 98 ? -0.970 21.873 -2.440 1.00 0.00 98 SER A N 9
ATOM 16610 C CA . SER A 1 98 ? -0.295 22.848 -3.290 1.00 0.00 98 SER A CA 9
ATOM 16611 C C . SER A 1 98 ? -0.202 22.344 -4.727 1.00 0.00 98 SER A C 9
ATOM 16612 O O . SER A 1 98 ? -0.153 23.132 -5.670 1.00 0.00 98 SER A O 9
ATOM 16620 N N . GLY A 1 99 ? -0.178 21.024 -4.884 1.00 0.00 99 GLY A N 9
ATOM 16621 C CA . GLY A 1 99 ? -0.091 20.436 -6.208 1.00 0.00 99 GLY A CA 9
ATOM 16622 C C . GLY A 1 99 ? 0.778 19.194 -6.235 1.00 0.00 99 GLY A C 9
ATOM 16623 O O . GLY A 1 99 ? 0.589 18.316 -7.076 1.00 0.00 99 GLY A O 9
ATOM 16627 N N . GLU A 1 100 ? 1.734 19.123 -5.314 1.00 0.00 100 GLU A N 9
ATOM 16628 C CA . GLU A 1 100 ? 2.636 17.980 -5.239 1.00 0.00 100 GLU A CA 9
ATOM 16629 C C . GLU A 1 100 ? 1.885 16.720 -4.820 1.00 0.00 100 GLU A C 9
ATOM 16630 O O . GLU A 1 100 ? 0.824 16.794 -4.198 1.00 0.00 100 GLU A O 9
ATOM 16642 N N . TYR A 1 101 ? 2.441 15.564 -5.165 1.00 0.00 101 TYR A N 9
ATOM 16643 C CA . TYR A 1 101 ? 1.822 14.287 -4.828 1.00 0.00 101 TYR A CA 9
ATOM 16644 C C . TYR A 1 101 ? 2.854 13.163 -4.836 1.00 0.00 101 TYR A C 9
ATOM 16645 O O . TYR A 1 101 ? 3.937 13.305 -5.402 1.00 0.00 101 TYR A O 9
ATOM 16663 N N . GLU A 1 102 ? 2.507 12.046 -4.204 1.00 0.00 102 GLU A N 9
ATOM 16664 C CA . GLU A 1 102 ? 3.403 10.897 -4.138 1.00 0.00 102 GLU A CA 9
ATOM 16665 C C . GLU A 1 102 ? 2.615 9.591 -4.164 1.00 0.00 102 GLU A C 9
ATOM 16666 O O . GLU A 1 102 ? 1.393 9.593 -4.316 1.00 0.00 102 GLU A O 9
ATOM 16678 N N . TYR A 1 103 ? 3.323 8.477 -4.017 1.00 0.00 103 TYR A N 9
ATOM 16679 C CA . TYR A 1 103 ? 2.692 7.163 -4.027 1.00 0.00 103 TYR A CA 9
ATOM 16680 C C . TYR A 1 103 ? 3.314 6.251 -2.973 1.00 0.00 103 TYR A C 9
ATOM 16681 O O . TYR A 1 103 ? 4.527 6.260 -2.768 1.00 0.00 103 TYR A O 9
ATOM 16699 N N . SER A 1 104 ? 2.473 5.465 -2.309 1.00 0.00 104 SER A N 9
ATOM 16700 C CA . SER A 1 104 ? 2.938 4.549 -1.274 1.00 0.00 104 SER A CA 9
ATOM 16701 C C . SER A 1 104 ? 3.223 3.169 -1.859 1.00 0.00 104 SER A C 9
ATOM 16702 O O . SER A 1 104 ? 2.709 2.795 -2.913 1.00 0.00 104 SER A O 9
ATOM 16710 N N . PRO A 1 105 ? 4.063 2.393 -1.158 1.00 0.00 105 PRO A N 9
ATOM 16711 C CA . PRO A 1 105 ? 4.436 1.042 -1.587 1.00 0.00 105 PRO A CA 9
ATOM 16712 C C . PRO A 1 105 ? 3.277 0.057 -1.475 1.00 0.00 105 PRO A C 9
ATOM 16713 O O . PRO A 1 105 ? 2.774 -0.204 -0.382 1.00 0.00 105 PRO A O 9
ATOM 16724 N N . VAL A 1 106 ? 2.858 -0.488 -2.613 1.00 0.00 106 VAL A N 9
ATOM 16725 C CA . VAL A 1 106 ? 1.759 -1.446 -2.642 1.00 0.00 106 VAL A CA 9
ATOM 16726 C C . VAL A 1 106 ? 1.813 -2.382 -1.440 1.00 0.00 106 VAL A C 9
ATOM 16727 O O . VAL A 1 106 ? 2.891 -2.723 -0.953 1.00 0.00 106 VAL A O 9
ATOM 16740 N N . VAL A 1 107 ? 0.642 -2.795 -0.965 1.00 0.00 107 VAL A N 9
ATOM 16741 C CA . VAL A 1 107 ? 0.556 -3.693 0.180 1.00 0.00 107 VAL A CA 9
ATOM 16742 C C . VAL A 1 107 ? -0.410 -4.841 -0.093 1.00 0.00 107 VAL A C 9
ATOM 16743 O O . VAL A 1 107 ? -1.627 -4.667 -0.038 1.00 0.00 107 VAL A O 9
ATOM 16756 N N . SER A 1 108 ? 0.142 -6.014 -0.388 1.00 0.00 108 SER A N 9
ATOM 16757 C CA . SER A 1 108 ? -0.671 -7.190 -0.673 1.00 0.00 108 SER A CA 9
ATOM 16758 C C . SER A 1 108 ? -1.200 -7.811 0.616 1.00 0.00 108 SER A C 9
ATOM 16759 O O . SER A 1 108 ? -0.481 -7.912 1.610 1.00 0.00 108 SER A O 9
ATOM 16767 N N . VAL A 1 109 ? -2.462 -8.226 0.591 1.00 0.00 109 VAL A N 9
ATOM 16768 C CA . VAL A 1 109 ? -3.089 -8.839 1.756 1.00 0.00 109 VAL A CA 9
ATOM 16769 C C . VAL A 1 109 ? -4.072 -9.928 1.343 1.00 0.00 109 VAL A C 9
ATOM 16770 O O . VAL A 1 109 ? -4.792 -9.786 0.355 1.00 0.00 109 VAL A O 9
ATOM 16783 N N . ALA A 1 110 ? -4.096 -11.016 2.106 1.00 0.00 110 ALA A N 9
ATOM 16784 C CA . ALA A 1 110 ? -4.993 -12.130 1.821 1.00 0.00 110 ALA A CA 9
ATOM 16785 C C . ALA A 1 110 ? -6.131 -12.191 2.833 1.00 0.00 110 ALA A C 9
ATOM 16786 O O . ALA A 1 110 ? -5.902 -12.180 4.043 1.00 0.00 110 ALA A O 9
ATOM 16793 N N . THR A 1 111 ? -7.361 -12.255 2.331 1.00 0.00 111 THR A N 9
ATOM 16794 C CA . THR A 1 111 ? -8.535 -12.316 3.192 1.00 0.00 111 THR A CA 9
ATOM 16795 C C . THR A 1 111 ? -8.603 -13.644 3.937 1.00 0.00 111 THR A C 9
ATOM 16796 O O . THR A 1 111 ? -7.692 -14.468 3.843 1.00 0.00 111 THR A O 9
ATOM 16807 N N . THR A 1 112 ? -9.687 -13.847 4.679 1.00 0.00 112 THR A N 9
ATOM 16808 C CA . THR A 1 112 ? -9.873 -15.075 5.441 1.00 0.00 112 THR A CA 9
ATOM 16809 C C . THR A 1 112 ? -10.760 -16.060 4.688 1.00 0.00 112 THR A C 9
ATOM 16810 O O . THR A 1 112 ? -11.163 -15.805 3.553 1.00 0.00 112 THR A O 9
ATOM 16821 N N . ARG A 1 113 ? -11.061 -17.186 5.327 1.00 0.00 113 ARG A N 9
ATOM 16822 C CA . ARG A 1 113 ? -11.900 -18.210 4.717 1.00 0.00 113 ARG A CA 9
ATOM 16823 C C . ARG A 1 113 ? -13.372 -17.973 5.045 1.00 0.00 113 ARG A C 9
ATOM 16824 O O . ARG A 1 113 ? -13.703 -17.427 6.097 1.00 0.00 113 ARG A O 9
ATOM 16845 N N . GLU A 1 114 ? -14.249 -18.387 4.136 1.00 0.00 114 GLU A N 9
ATOM 16846 C CA . GLU A 1 114 ? -15.685 -18.219 4.329 1.00 0.00 114 GLU A CA 9
ATOM 16847 C C . GLU A 1 114 ? -16.297 -19.461 4.970 1.00 0.00 114 GLU A C 9
ATOM 16848 O O . GLU A 1 114 ? -15.891 -20.586 4.680 1.00 0.00 114 GLU A O 9
ATOM 16860 N N . SER A 1 115 ? -17.277 -19.247 5.843 1.00 0.00 115 SER A N 9
ATOM 16861 C CA . SER A 1 115 ? -17.943 -20.348 6.529 1.00 0.00 115 SER A CA 9
ATOM 16862 C C . SER A 1 115 ? -18.251 -21.485 5.560 1.00 0.00 115 SER A C 9
ATOM 16863 O O . SER A 1 115 ? -19.066 -21.337 4.650 1.00 0.00 115 SER A O 9
ATOM 16871 N N . GLY A 1 116 ? -17.593 -22.623 5.762 1.00 0.00 116 GLY A N 9
ATOM 16872 C CA . GLY A 1 116 ? -17.809 -23.769 4.899 1.00 0.00 116 GLY A CA 9
ATOM 16873 C C . GLY A 1 116 ? -16.741 -24.832 5.068 1.00 0.00 116 GLY A C 9
ATOM 16874 O O . GLY A 1 116 ? -15.767 -24.653 5.799 1.00 0.00 116 GLY A O 9
ATOM 16878 N N . PRO A 1 117 ? -16.920 -25.970 4.381 1.00 0.00 117 PRO A N 9
ATOM 16879 C CA . PRO A 1 117 ? -15.975 -27.089 4.443 1.00 0.00 117 PRO A CA 9
ATOM 16880 C C . PRO A 1 117 ? -14.651 -26.768 3.758 1.00 0.00 117 PRO A C 9
ATOM 16881 O O . PRO A 1 117 ? -14.527 -25.755 3.071 1.00 0.00 117 PRO A O 9
ATOM 16892 N N . SER A 1 118 ? -13.665 -27.639 3.949 1.00 0.00 118 SER A N 9
ATOM 16893 C CA . SER A 1 118 ? -12.349 -27.446 3.352 1.00 0.00 118 SER A CA 9
ATOM 16894 C C . SER A 1 118 ? -11.814 -28.757 2.783 1.00 0.00 118 SER A C 9
ATOM 16895 O O . SER A 1 118 ? -12.441 -29.807 2.918 1.00 0.00 118 SER A O 9
ATOM 16903 N N . SER A 1 119 ? -10.650 -28.686 2.145 1.00 0.00 119 SER A N 9
ATOM 16904 C CA . SER A 1 119 ? -10.031 -29.865 1.551 1.00 0.00 119 SER A CA 9
ATOM 16905 C C . SER A 1 119 ? -8.796 -30.287 2.342 1.00 0.00 119 SER A C 9
ATOM 16906 O O . SER A 1 119 ? -7.947 -29.462 2.676 1.00 0.00 119 SER A O 9
ATOM 16914 N N . GLY A 1 120 ? -8.706 -31.580 2.640 1.00 0.00 120 GLY A N 9
ATOM 16915 C CA . GLY A 1 120 ? -7.573 -32.091 3.390 1.00 0.00 120 GLY A CA 9
ATOM 16916 C C . GLY A 1 120 ? -7.963 -32.568 4.775 1.00 0.00 120 GLY A C 9
ATOM 16917 O O . GLY A 1 120 ? -9.132 -32.504 5.155 1.00 0.00 120 GLY A O 9
ATOM 16921 N N . GLY A 1 1 ? 25.938 -1.847 -21.319 1.00 0.00 1 GLY A N 10
ATOM 16922 C CA . GLY A 1 1 ? 26.317 -2.649 -20.171 1.00 0.00 1 GLY A CA 10
ATOM 16923 C C . GLY A 1 1 ? 26.680 -1.803 -18.967 1.00 0.00 1 GLY A C 10
ATOM 16924 O O . GLY A 1 1 ? 27.858 -1.632 -18.652 1.00 0.00 1 GLY A O 10
ATOM 16928 N N . SER A 1 2 ? 25.666 -1.271 -18.291 1.00 0.00 2 SER A N 10
ATOM 16929 C CA . SER A 1 2 ? 25.885 -0.434 -17.118 1.00 0.00 2 SER A CA 10
ATOM 16930 C C . SER A 1 2 ? 24.625 -0.358 -16.262 1.00 0.00 2 SER A C 10
ATOM 16931 O O . SER A 1 2 ? 23.527 -0.668 -16.725 1.00 0.00 2 SER A O 10
ATOM 16939 N N . SER A 1 3 ? 24.791 0.055 -15.010 1.00 0.00 3 SER A N 10
ATOM 16940 C CA . SER A 1 3 ? 23.668 0.168 -14.086 1.00 0.00 3 SER A CA 10
ATOM 16941 C C . SER A 1 3 ? 23.254 1.626 -13.910 1.00 0.00 3 SER A C 10
ATOM 16942 O O . SER A 1 3 ? 22.068 1.952 -13.925 1.00 0.00 3 SER A O 10
ATOM 16950 N N . GLY A 1 4 ? 24.242 2.500 -13.744 1.00 0.00 4 GLY A N 10
ATOM 16951 C CA . GLY A 1 4 ? 23.961 3.912 -13.567 1.00 0.00 4 GLY A CA 10
ATOM 16952 C C . GLY A 1 4 ? 22.717 4.157 -12.737 1.00 0.00 4 GLY A C 10
ATOM 16953 O O . GLY A 1 4 ? 21.726 4.691 -13.235 1.00 0.00 4 GLY A O 10
ATOM 16957 N N . SER A 1 5 ? 22.767 3.763 -11.469 1.00 0.00 5 SER A N 10
ATOM 16958 C CA . SER A 1 5 ? 21.632 3.938 -10.569 1.00 0.00 5 SER A CA 10
ATOM 16959 C C . SER A 1 5 ? 21.588 5.360 -10.020 1.00 0.00 5 SER A C 10
ATOM 16960 O O . SER A 1 5 ? 20.593 6.067 -10.176 1.00 0.00 5 SER A O 10
ATOM 16968 N N . SER A 1 6 ? 22.675 5.773 -9.375 1.00 0.00 6 SER A N 10
ATOM 16969 C CA . SER A 1 6 ? 22.761 7.110 -8.799 1.00 0.00 6 SER A CA 10
ATOM 16970 C C . SER A 1 6 ? 23.162 8.133 -9.857 1.00 0.00 6 SER A C 10
ATOM 16971 O O . SER A 1 6 ? 23.996 7.858 -10.718 1.00 0.00 6 SER A O 10
ATOM 16979 N N . GLY A 1 7 ? 22.560 9.317 -9.785 1.00 0.00 7 GLY A N 10
ATOM 16980 C CA . GLY A 1 7 ? 22.866 10.364 -10.741 1.00 0.00 7 GLY A CA 10
ATOM 16981 C C . GLY A 1 7 ? 21.621 11.050 -11.269 1.00 0.00 7 GLY A C 10
ATOM 16982 O O . GLY A 1 7 ? 21.420 11.139 -12.479 1.00 0.00 7 GLY A O 10
ATOM 16986 N N . MET A 1 8 ? 20.783 11.533 -10.358 1.00 0.00 8 MET A N 10
ATOM 16987 C CA . MET A 1 8 ? 19.551 12.214 -10.738 1.00 0.00 8 MET A CA 10
ATOM 16988 C C . MET A 1 8 ? 19.004 13.039 -9.578 1.00 0.00 8 MET A C 10
ATOM 16989 O O . MET A 1 8 ? 19.290 12.755 -8.415 1.00 0.00 8 MET A O 10
ATOM 17003 N N . GLU A 1 9 ? 18.217 14.060 -9.902 1.00 0.00 9 GLU A N 10
ATOM 17004 C CA . GLU A 1 9 ? 17.632 14.926 -8.885 1.00 0.00 9 GLU A CA 10
ATOM 17005 C C . GLU A 1 9 ? 16.245 15.401 -9.307 1.00 0.00 9 GLU A C 10
ATOM 17006 O O . GLU A 1 9 ? 15.928 15.496 -10.493 1.00 0.00 9 GLU A O 10
ATOM 17018 N N . PRO A 1 10 ? 15.397 15.707 -8.314 1.00 0.00 10 PRO A N 10
ATOM 17019 C CA . PRO A 1 10 ? 14.030 16.177 -8.557 1.00 0.00 10 PRO A CA 10
ATOM 17020 C C . PRO A 1 10 ? 13.997 17.582 -9.148 1.00 0.00 10 PRO A C 10
ATOM 17021 O O . PRO A 1 10 ? 15.041 18.185 -9.401 1.00 0.00 10 PRO A O 10
ATOM 17032 N N . HIS A 1 11 ? 12.792 18.099 -9.367 1.00 0.00 11 HIS A N 10
ATOM 17033 C CA . HIS A 1 11 ? 12.624 19.435 -9.928 1.00 0.00 11 HIS A CA 10
ATOM 17034 C C . HIS A 1 11 ? 13.197 20.494 -8.992 1.00 0.00 11 HIS A C 10
ATOM 17035 O O . HIS A 1 11 ? 13.630 20.187 -7.881 1.00 0.00 11 HIS A O 10
ATOM 17050 N N . LYS A 1 12 ? 13.197 21.742 -9.448 1.00 0.00 12 LYS A N 10
ATOM 17051 C CA . LYS A 1 12 ? 13.716 22.848 -8.651 1.00 0.00 12 LYS A CA 10
ATOM 17052 C C . LYS A 1 12 ? 13.378 22.662 -7.176 1.00 0.00 12 LYS A C 10
ATOM 17053 O O . LYS A 1 12 ? 14.268 22.554 -6.333 1.00 0.00 12 LYS A O 10
ATOM 17072 N N . VAL A 1 13 ? 12.085 22.624 -6.870 1.00 0.00 13 VAL A N 10
ATOM 17073 C CA . VAL A 1 13 ? 11.628 22.448 -5.496 1.00 0.00 13 VAL A CA 10
ATOM 17074 C C . VAL A 1 13 ? 11.381 20.977 -5.183 1.00 0.00 13 VAL A C 10
ATOM 17075 O O . VAL A 1 13 ? 10.855 20.234 -6.013 1.00 0.00 13 VAL A O 10
ATOM 17088 N N . VAL A 1 14 ? 11.765 20.561 -3.981 1.00 0.00 14 VAL A N 10
ATOM 17089 C CA . VAL A 1 14 ? 11.584 19.178 -3.556 1.00 0.00 14 VAL A CA 10
ATOM 17090 C C . VAL A 1 14 ? 10.130 18.901 -3.190 1.00 0.00 14 VAL A C 10
ATOM 17091 O O . VAL A 1 14 ? 9.516 19.617 -2.399 1.00 0.00 14 VAL A O 10
ATOM 17104 N N . PRO A 1 15 ? 9.563 17.837 -3.779 1.00 0.00 15 PRO A N 10
ATOM 17105 C CA . PRO A 1 15 ? 8.175 17.440 -3.529 1.00 0.00 15 PRO A CA 10
ATOM 17106 C C . PRO A 1 15 ? 7.973 16.892 -2.120 1.00 0.00 15 PRO A C 10
ATOM 17107 O O . PRO A 1 15 ? 8.937 16.586 -1.418 1.00 0.00 15 PRO A O 10
ATOM 17118 N N . LEU A 1 16 ? 6.714 16.769 -1.713 1.00 0.00 16 LEU A N 10
ATOM 17119 C CA . LEU A 1 16 ? 6.386 16.256 -0.387 1.00 0.00 16 LEU A CA 10
ATOM 17120 C C . LEU A 1 16 ? 7.003 14.879 -0.168 1.00 0.00 16 LEU A C 10
ATOM 17121 O O . LEU A 1 16 ? 7.543 14.275 -1.095 1.00 0.00 16 LEU A O 10
ATOM 17137 N N . SER A 1 17 ? 6.918 14.387 1.064 1.00 0.00 17 SER A N 10
ATOM 17138 C CA . SER A 1 17 ? 7.470 13.082 1.406 1.00 0.00 17 SER A CA 10
ATOM 17139 C C . SER A 1 17 ? 6.557 11.961 0.917 1.00 0.00 17 SER A C 10
ATOM 17140 O O . SER A 1 17 ? 5.405 12.198 0.550 1.00 0.00 17 SER A O 10
ATOM 17148 N N . LYS A 1 18 ? 7.079 10.740 0.915 1.00 0.00 18 LYS A N 10
ATOM 17149 C CA . LYS A 1 18 ? 6.313 9.580 0.473 1.00 0.00 18 LYS A CA 10
ATOM 17150 C C . LYS A 1 18 ? 5.409 9.068 1.589 1.00 0.00 18 LYS A C 10
ATOM 17151 O O . LYS A 1 18 ? 5.822 8.926 2.740 1.00 0.00 18 LYS A O 10
ATOM 17170 N N . PRO A 1 19 ? 4.145 8.781 1.243 1.00 0.00 19 PRO A N 10
ATOM 17171 C CA . PRO A 1 19 ? 3.157 8.278 2.202 1.00 0.00 19 PRO A CA 10
ATOM 17172 C C . PRO A 1 19 ? 3.460 6.853 2.653 1.00 0.00 19 PRO A C 10
ATOM 17173 O O . PRO A 1 19 ? 4.178 6.116 1.975 1.00 0.00 19 PRO A O 10
ATOM 17184 N N . HIS A 1 20 ? 2.909 6.471 3.800 1.00 0.00 20 HIS A N 10
ATOM 17185 C CA . HIS A 1 20 ? 3.120 5.132 4.341 1.00 0.00 20 HIS A CA 10
ATOM 17186 C C . HIS A 1 20 ? 1.985 4.197 3.934 1.00 0.00 20 HIS A C 10
ATOM 17187 O O . HIS A 1 20 ? 0.912 4.629 3.515 1.00 0.00 20 HIS A O 10
ATOM 17202 N N . PRO A 1 21 ? 2.227 2.883 4.059 1.00 0.00 21 PRO A N 10
ATOM 17203 C CA . PRO A 1 21 ? 1.238 1.860 3.709 1.00 0.00 21 PRO A CA 10
ATOM 17204 C C . PRO A 1 21 ? 0.062 1.835 4.678 1.00 0.00 21 PRO A C 10
ATOM 17205 O O . PRO A 1 21 ? 0.217 2.018 5.886 1.00 0.00 21 PRO A O 10
ATOM 17216 N N . PRO A 1 22 ? -1.145 1.602 4.141 1.00 0.00 22 PRO A N 10
ATOM 17217 C CA . PRO A 1 22 ? -2.371 1.547 4.941 1.00 0.00 22 PRO A CA 10
ATOM 17218 C C . PRO A 1 22 ? -2.424 0.313 5.837 1.00 0.00 22 PRO A C 10
ATOM 17219 O O . PRO A 1 22 ? -2.001 -0.773 5.440 1.00 0.00 22 PRO A O 10
ATOM 17230 N N . VAL A 1 23 ? -2.947 0.488 7.046 1.00 0.00 2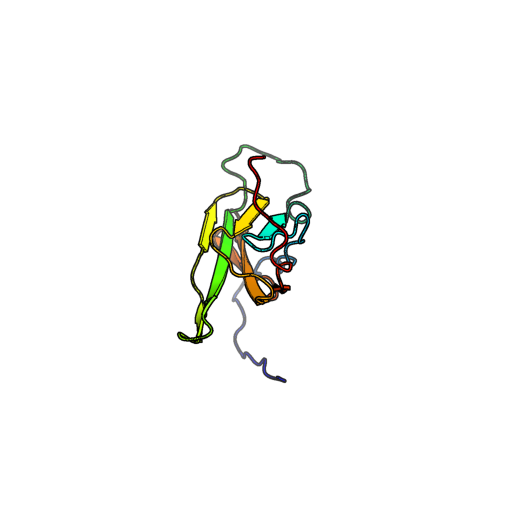3 VAL A N 10
ATOM 17231 C CA . VAL A 1 23 ? -3.056 -0.612 7.998 1.00 0.00 23 VAL A CA 10
ATOM 17232 C C . VAL A 1 23 ? -4.333 -1.413 7.767 1.00 0.00 23 VAL A C 10
ATOM 17233 O O . VAL A 1 23 ? -5.332 -0.883 7.282 1.00 0.00 23 VAL A O 10
ATOM 17246 N N . VAL A 1 24 ? -4.292 -2.695 8.118 1.00 0.00 24 VAL A N 10
ATOM 17247 C CA . VAL A 1 24 ? -5.446 -3.570 7.951 1.00 0.00 24 VAL A CA 10
ATOM 17248 C C . VAL A 1 24 ? -5.959 -4.067 9.298 1.00 0.00 24 VAL A C 10
ATOM 17249 O O . VAL A 1 24 ? -5.369 -4.957 9.908 1.00 0.00 24 VAL A O 10
ATOM 17262 N N . GLY A 1 25 ? -7.062 -3.484 9.756 1.00 0.00 25 GLY A N 10
ATOM 17263 C CA . GLY A 1 25 ? -7.637 -3.881 11.028 1.00 0.00 25 GLY A CA 10
ATOM 17264 C C . GLY A 1 25 ? -8.437 -5.164 10.928 1.00 0.00 25 GLY A C 10
ATOM 17265 O O . GLY A 1 25 ? -7.969 -6.229 11.333 1.00 0.00 25 GLY A O 10
ATOM 17269 N N . LYS A 1 26 ? -9.647 -5.065 10.390 1.00 0.00 26 LYS A N 10
ATOM 17270 C CA . LYS A 1 26 ? -10.515 -6.227 10.238 1.00 0.00 26 LYS A CA 10
ATOM 17271 C C . LYS A 1 26 ? -10.299 -6.894 8.883 1.00 0.00 26 LYS A C 10
ATOM 17272 O O . LYS A 1 26 ? -10.300 -6.230 7.846 1.00 0.00 26 LYS A O 10
ATOM 17291 N N . VAL A 1 27 ? -10.116 -8.210 8.898 1.00 0.00 27 VAL A N 10
ATOM 17292 C CA . VAL A 1 27 ? -9.903 -8.967 7.670 1.00 0.00 27 VAL A CA 10
ATOM 17293 C C . VAL A 1 27 ? -11.014 -9.987 7.453 1.00 0.00 27 VAL A C 10
ATOM 17294 O O . VAL A 1 27 ? -11.142 -10.954 8.206 1.00 0.00 27 VAL A O 10
ATOM 17307 N N . THR A 1 28 ? -11.818 -9.767 6.417 1.00 0.00 28 THR A N 10
ATOM 17308 C CA . THR A 1 28 ? -12.920 -10.667 6.100 1.00 0.00 28 THR A CA 10
ATOM 17309 C C . THR A 1 28 ? -12.694 -11.362 4.763 1.00 0.00 28 THR A C 10
ATOM 17310 O O . THR A 1 28 ? -12.031 -10.824 3.876 1.00 0.00 28 THR A O 10
ATOM 17321 N N . HIS A 1 29 ? -13.251 -12.562 4.624 1.00 0.00 29 HIS A N 10
ATOM 17322 C CA . HIS A 1 29 ? -13.111 -13.331 3.392 1.00 0.00 29 HIS A CA 10
ATOM 17323 C C . HIS A 1 29 ? -13.974 -12.740 2.282 1.00 0.00 29 HIS A C 10
ATOM 17324 O O . HIS A 1 29 ? -14.026 -13.272 1.172 1.00 0.00 29 HIS A O 10
ATOM 17339 N N . HIS A 1 30 ? -14.651 -11.638 2.588 1.00 0.00 30 HIS A N 10
ATOM 17340 C CA . HIS A 1 30 ? -15.513 -10.975 1.615 1.00 0.00 30 HIS A CA 10
ATOM 17341 C C . HIS A 1 30 ? -15.073 -9.531 1.395 1.00 0.00 30 HIS A C 10
ATOM 17342 O O . HIS A 1 30 ? -15.525 -8.870 0.460 1.00 0.00 30 HIS A O 10
ATOM 17357 N N . SER A 1 31 ? -14.189 -9.048 2.262 1.00 0.00 31 SER A N 10
ATOM 17358 C CA . SER A 1 31 ? -13.692 -7.680 2.165 1.00 0.00 31 SER A CA 10
ATOM 17359 C C . SER A 1 31 ? -12.466 -7.484 3.052 1.00 0.00 31 SER A C 10
ATOM 17360 O O . SER A 1 31 ? -12.139 -8.339 3.875 1.00 0.00 31 SER A O 10
ATOM 17368 N N . ILE A 1 32 ? -11.793 -6.351 2.878 1.00 0.00 32 ILE A N 10
ATOM 17369 C CA . ILE A 1 32 ? -10.605 -6.041 3.663 1.00 0.00 32 ILE A CA 10
ATOM 17370 C C . ILE A 1 32 ? -10.691 -4.641 4.262 1.00 0.00 32 ILE A C 10
ATOM 17371 O O . ILE A 1 32 ? -10.885 -3.661 3.544 1.00 0.00 32 ILE A O 10
ATOM 17387 N N . GLU A 1 33 ? -10.544 -4.557 5.580 1.00 0.00 33 GLU A N 10
ATOM 17388 C CA . GLU A 1 33 ? -10.605 -3.277 6.275 1.00 0.00 33 GLU A CA 10
ATOM 17389 C C . GLU A 1 33 ? -9.267 -2.548 6.190 1.00 0.00 33 GLU A C 10
ATOM 17390 O O . GLU A 1 33 ? -8.215 -3.122 6.472 1.00 0.00 33 GLU A O 10
ATOM 17402 N N . LEU A 1 34 ? -9.315 -1.279 5.798 1.00 0.00 34 LEU A N 10
ATOM 17403 C CA . LEU A 1 34 ? -8.107 -0.470 5.674 1.00 0.00 34 LEU A CA 10
ATOM 17404 C C . LEU A 1 34 ? -8.309 0.908 6.296 1.00 0.00 34 LEU A C 10
ATOM 17405 O O . LEU A 1 34 ? -9.383 1.500 6.183 1.00 0.00 34 LEU A O 10
ATOM 17421 N N . TYR A 1 35 ? -7.270 1.413 6.951 1.00 0.00 35 TYR A N 10
ATOM 17422 C CA . TYR A 1 35 ? -7.333 2.722 7.591 1.00 0.00 35 TYR A CA 10
ATOM 17423 C C . TYR A 1 35 ? -5.958 3.383 7.616 1.00 0.00 35 TYR A C 10
ATOM 17424 O O . TYR A 1 35 ? -4.988 2.804 8.106 1.00 0.00 35 TYR A O 10
ATOM 17442 N N . TRP A 1 36 ? -5.884 4.598 7.085 1.00 0.00 36 TRP A N 10
ATOM 17443 C CA . TRP A 1 36 ? -4.628 5.339 7.047 1.00 0.00 36 TRP A CA 10
ATOM 17444 C C . TRP A 1 36 ? -4.736 6.634 7.845 1.00 0.00 36 TRP A C 10
ATOM 17445 O O . TRP A 1 36 ? -4.118 7.641 7.498 1.00 0.00 36 TRP A O 10
ATOM 17466 N N . ASP A 1 37 ? -5.523 6.601 8.915 1.00 0.00 37 ASP A N 10
ATOM 17467 C CA . ASP A 1 37 ? -5.710 7.772 9.763 1.00 0.00 37 ASP A CA 10
ATOM 17468 C C . ASP A 1 37 ? -4.479 8.018 10.630 1.00 0.00 37 ASP A C 10
ATOM 17469 O O . ASP A 1 37 ? -4.593 8.292 11.825 1.00 0.00 37 ASP A O 10
ATOM 17478 N N . LEU A 1 38 ? -3.303 7.917 10.020 1.00 0.00 38 LEU A N 10
ATOM 17479 C CA . LEU A 1 38 ? -2.049 8.127 10.736 1.00 0.00 38 LEU A CA 10
ATOM 17480 C C . LEU A 1 38 ? -1.326 9.365 10.216 1.00 0.00 38 LEU A C 10
ATOM 17481 O O . LEU A 1 38 ? -0.597 10.025 10.956 1.00 0.00 38 LEU A O 10
ATOM 17497 N N . GLU A 1 39 ? -1.535 9.674 8.940 1.00 0.00 39 GLU A N 10
ATOM 17498 C CA . GLU A 1 39 ? -0.903 10.834 8.323 1.00 0.00 39 GLU A CA 10
ATOM 17499 C C . GLU A 1 39 ? -1.617 12.121 8.726 1.00 0.00 39 GLU A C 10
ATOM 17500 O O . GLU A 1 39 ? -0.982 13.092 9.136 1.00 0.00 39 GLU A O 10
ATOM 17512 N N . GLN A 1 40 ? -2.940 12.119 8.606 1.00 0.00 40 GLN A N 10
ATOM 17513 C CA . GLN A 1 40 ? -3.740 13.287 8.956 1.00 0.00 40 GLN A CA 10
ATOM 17514 C C . GLN A 1 40 ? -4.161 13.239 10.421 1.00 0.00 40 GLN A C 10
ATOM 17515 O O . GLN A 1 40 ? -5.348 13.146 10.735 1.00 0.00 40 GLN A O 10
ATOM 17529 N N . LYS A 1 41 ? -3.180 13.302 11.315 1.00 0.00 41 LYS A N 10
ATOM 17530 C CA . LYS A 1 41 ? -3.447 13.267 12.748 1.00 0.00 41 LYS A CA 10
ATOM 17531 C C . LYS A 1 41 ? -4.574 14.227 13.116 1.00 0.00 41 LYS A C 10
ATOM 17532 O O . LYS A 1 41 ? -5.077 14.961 12.266 1.00 0.00 41 LYS A O 10
ATOM 17551 N N . GLU A 1 42 ? -4.965 14.215 14.386 1.00 0.00 42 GLU A N 10
ATOM 17552 C CA . GLU A 1 42 ? -6.033 15.086 14.864 1.00 0.00 42 GLU A CA 10
ATOM 17553 C C . GLU A 1 42 ? -5.537 16.520 15.018 1.00 0.00 42 GLU A C 10
ATOM 17554 O O . GLU A 1 42 ? -5.704 17.138 16.070 1.00 0.00 42 GLU A O 10
ATOM 17566 N N . LYS A 1 43 ? -4.925 17.045 13.961 1.00 0.00 43 LYS A N 10
ATOM 17567 C CA . LYS A 1 43 ? -4.405 18.407 13.976 1.00 0.00 43 LYS A CA 10
ATOM 17568 C C . LYS A 1 43 ? -4.305 18.967 12.561 1.00 0.00 43 LYS A C 10
ATOM 17569 O O . LYS A 1 43 ? -3.410 18.599 11.799 1.00 0.00 43 LYS A O 10
ATOM 17588 N N . ARG A 1 44 ? -5.228 19.858 12.215 1.00 0.00 44 ARG A N 10
ATOM 17589 C CA . ARG A 1 44 ? -5.244 20.468 10.891 1.00 0.00 44 ARG A CA 10
ATOM 17590 C C . ARG A 1 44 ? -4.585 21.844 10.919 1.00 0.00 44 ARG A C 10
ATOM 17591 O O . ARG A 1 44 ? -4.742 22.598 11.879 1.00 0.00 44 ARG A O 10
ATOM 17612 N N . GLN A 1 45 ? -3.848 22.164 9.861 1.00 0.00 45 GLN A N 10
ATOM 17613 C CA . GLN A 1 45 ? -3.165 23.449 9.765 1.00 0.00 45 GLN A CA 10
ATOM 17614 C C . GLN A 1 45 ? -4.037 24.477 9.053 1.00 0.00 45 GLN A C 10
ATOM 17615 O O . GLN A 1 45 ? -4.094 25.640 9.452 1.00 0.00 45 GLN A O 10
ATOM 17629 N N . GLY A 1 46 ? -4.716 24.041 7.996 1.00 0.00 46 GLY A N 10
ATOM 17630 C CA . GLY A 1 46 ? -5.575 24.936 7.245 1.00 0.00 46 GLY A CA 10
ATOM 17631 C C . GLY A 1 46 ? -7.018 24.472 7.224 1.00 0.00 46 GLY A C 10
ATOM 17632 O O . GLY A 1 46 ? -7.454 23.691 8.069 1.00 0.00 46 GLY A O 10
ATOM 17636 N N . PRO A 1 47 ? -7.786 24.961 6.238 1.00 0.00 47 PRO A N 10
ATOM 17637 C CA . PRO A 1 47 ? -9.201 24.606 6.087 1.00 0.00 47 PRO A CA 10
ATOM 17638 C C . PRO A 1 47 ? -9.391 23.157 5.651 1.00 0.00 47 PRO A C 10
ATOM 17639 O O . PRO A 1 47 ? -8.447 22.505 5.206 1.00 0.00 47 PRO A O 10
ATOM 17650 N N . GLN A 1 48 ? -10.617 22.661 5.781 1.00 0.00 48 GLN A N 10
ATOM 17651 C CA . GLN A 1 48 ? -10.930 21.289 5.399 1.00 0.00 48 GLN A CA 10
ATOM 17652 C C . GLN A 1 48 ? -10.444 20.993 3.984 1.00 0.00 48 GLN A C 10
ATOM 17653 O O . GLN A 1 48 ? -9.814 19.965 3.737 1.00 0.00 48 GLN A O 10
ATOM 17667 N N . GLU A 1 49 ? -10.743 21.900 3.060 1.00 0.00 49 GLU A N 10
ATOM 17668 C CA . GLU A 1 49 ? -10.337 21.734 1.669 1.00 0.00 49 GLU A CA 10
ATOM 17669 C C . GLU A 1 49 ? -8.818 21.650 1.552 1.00 0.00 49 GLU A C 10
ATOM 17670 O O . GLU A 1 49 ? -8.289 21.152 0.558 1.00 0.00 49 GLU A O 10
ATOM 17682 N N . GLN A 1 50 ? -8.124 22.142 2.573 1.00 0.00 50 GLN A N 10
ATOM 17683 C CA . GLN A 1 50 ? -6.666 22.124 2.584 1.00 0.00 50 GLN A CA 10
ATOM 17684 C C . GLN A 1 50 ? -6.141 20.715 2.839 1.00 0.00 50 GLN A C 10
ATOM 17685 O O . GLN A 1 50 ? -5.145 20.296 2.248 1.00 0.00 50 GLN A O 10
ATOM 17699 N N . TRP A 1 51 ? -6.816 19.989 3.723 1.00 0.00 51 TRP A N 10
ATOM 17700 C CA . TRP A 1 51 ? -6.416 18.626 4.056 1.00 0.00 51 TRP A CA 10
ATOM 17701 C C . TRP A 1 51 ? -5.834 17.916 2.839 1.00 0.00 51 TRP A C 10
ATOM 17702 O O . TRP A 1 51 ? -6.199 18.213 1.701 1.00 0.00 51 TRP A O 10
ATOM 17723 N N . LEU A 1 52 ? -4.928 16.976 3.085 1.00 0.00 52 LEU A N 10
ATOM 17724 C CA . LEU A 1 52 ? -4.295 16.223 2.008 1.00 0.00 52 LEU A CA 10
ATOM 17725 C C . LEU A 1 52 ? -5.252 15.182 1.436 1.00 0.00 52 LEU A C 10
ATOM 17726 O O . LEU A 1 52 ? -6.040 14.581 2.167 1.00 0.00 52 LEU A O 10
ATOM 17742 N N . ARG A 1 53 ? -5.177 14.973 0.126 1.00 0.00 53 ARG A N 10
ATOM 17743 C CA . ARG A 1 53 ? -6.036 14.004 -0.544 1.00 0.00 53 ARG A CA 10
ATOM 17744 C C . ARG A 1 53 ? -5.497 12.587 -0.369 1.00 0.00 53 ARG A C 10
ATOM 17745 O O . ARG A 1 53 ? -4.291 12.384 -0.221 1.00 0.00 53 ARG A O 10
ATOM 17766 N N . PHE A 1 54 ? -6.397 11.610 -0.387 1.00 0.00 54 PHE A N 10
ATOM 17767 C CA . PHE A 1 54 ? -6.013 10.213 -0.229 1.00 0.00 54 PHE A CA 10
ATOM 17768 C C . PHE A 1 54 ? -6.786 9.323 -1.198 1.00 0.00 54 PHE A C 10
ATOM 17769 O O . PHE A 1 54 ? -8.000 9.160 -1.074 1.00 0.00 54 PHE A O 10
ATOM 17786 N N . SER A 1 55 ? -6.073 8.750 -2.162 1.00 0.00 55 SER A N 10
ATOM 17787 C CA . SER A 1 55 ? -6.692 7.880 -3.156 1.00 0.00 55 SER A CA 10
ATOM 17788 C C . SER A 1 55 ? -6.103 6.474 -3.089 1.00 0.00 55 SER A C 10
ATOM 17789 O O . SER A 1 55 ? -4.884 6.300 -3.090 1.00 0.00 55 SER A O 10
ATOM 17797 N N . ILE A 1 56 ? -6.977 5.475 -3.033 1.00 0.00 56 ILE A N 10
ATOM 17798 C CA . ILE A 1 56 ? -6.544 4.085 -2.967 1.00 0.00 56 ILE A CA 10
ATOM 17799 C C . ILE A 1 56 ? -6.719 3.390 -4.314 1.00 0.00 56 ILE A C 10
ATOM 17800 O O . ILE A 1 56 ? -7.623 3.721 -5.080 1.00 0.00 56 ILE A O 10
ATOM 17816 N N . GLU A 1 57 ? -5.850 2.424 -4.593 1.00 0.00 57 GLU A N 10
ATOM 17817 C CA . GLU A 1 57 ? -5.910 1.682 -5.847 1.00 0.00 57 GLU A CA 10
ATOM 17818 C C . GLU A 1 57 ? -5.634 0.199 -5.615 1.00 0.00 57 GLU A C 10
ATOM 17819 O O . GLU A 1 57 ? -5.256 -0.208 -4.517 1.00 0.00 57 GLU A O 10
ATOM 17831 N N . GLU A 1 58 ? -5.827 -0.603 -6.658 1.00 0.00 58 GLU A N 10
ATOM 17832 C CA . GLU A 1 58 ? -5.600 -2.040 -6.567 1.00 0.00 58 GLU A CA 10
ATOM 17833 C C . GLU A 1 58 ? -5.145 -2.605 -7.910 1.00 0.00 58 GLU A C 10
ATOM 17834 O O . GLU A 1 58 ? -5.652 -2.217 -8.962 1.00 0.00 58 GLU A O 10
ATOM 17846 N N . GLU A 1 59 ? -4.184 -3.522 -7.865 1.00 0.00 59 GLU A N 10
ATOM 17847 C CA . GLU A 1 59 ? -3.659 -4.139 -9.077 1.00 0.00 59 GLU A CA 10
ATOM 17848 C C . GLU A 1 59 ? -4.487 -5.359 -9.469 1.00 0.00 59 GLU A C 10
ATOM 17849 O O . GLU A 1 59 ? -5.096 -6.009 -8.619 1.00 0.00 59 GLU A O 10
ATOM 17861 N N . ASP A 1 60 ? -4.505 -5.664 -10.762 1.00 0.00 60 ASP A N 10
ATOM 17862 C CA . ASP A 1 60 ? -5.257 -6.807 -11.268 1.00 0.00 60 ASP A CA 10
ATOM 17863 C C . ASP A 1 60 ? -4.318 -7.932 -11.689 1.00 0.00 60 ASP A C 10
ATOM 17864 O O . ASP A 1 60 ? -3.344 -7.723 -12.413 1.00 0.00 60 ASP A O 10
ATOM 17873 N N . PRO A 1 61 ? -4.614 -9.156 -11.226 1.00 0.00 61 PRO A N 10
ATOM 17874 C CA . PRO A 1 61 ? -3.808 -10.339 -11.542 1.00 0.00 61 PRO A CA 10
ATOM 17875 C C . PRO A 1 61 ? -3.936 -10.754 -13.004 1.00 0.00 61 PRO A C 10
ATOM 17876 O O . PRO A 1 61 ? -3.079 -11.459 -13.537 1.00 0.00 61 PRO A O 10
ATOM 17887 N N . LYS A 1 62 ? -5.010 -10.311 -13.648 1.00 0.00 62 LYS A N 10
ATOM 17888 C CA . LYS A 1 62 ? -5.250 -10.634 -15.050 1.00 0.00 62 LYS A CA 10
ATOM 17889 C C . LYS A 1 62 ? -4.893 -9.455 -15.949 1.00 0.00 62 LYS A C 10
ATOM 17890 O O . LYS A 1 62 ? -4.309 -9.632 -17.018 1.00 0.00 62 LYS A O 10
ATOM 17909 N N . MET A 1 63 ? -5.248 -8.252 -15.509 1.00 0.00 63 MET A N 10
ATOM 17910 C CA . MET A 1 63 ? -4.963 -7.044 -16.273 1.00 0.00 63 MET A CA 10
ATOM 17911 C C . MET A 1 63 ? -3.597 -6.475 -15.902 1.00 0.00 63 MET A C 10
ATOM 17912 O O . MET A 1 63 ? -3.107 -5.542 -16.539 1.00 0.00 63 MET A O 10
ATOM 17926 N N . HIS A 1 64 ? -2.986 -7.043 -14.866 1.00 0.00 64 HIS A N 10
ATOM 17927 C CA . HIS A 1 64 ? -1.676 -6.592 -14.410 1.00 0.00 64 HIS A CA 10
ATOM 17928 C C . HIS A 1 64 ? -1.590 -5.069 -14.426 1.00 0.00 64 HIS A C 10
ATOM 17929 O O . HIS A 1 64 ? -0.548 -4.500 -14.753 1.00 0.00 64 HIS A O 10
ATOM 17944 N N . SER A 1 65 ? -2.691 -4.415 -14.072 1.00 0.00 65 SER A N 10
ATOM 17945 C CA . SER A 1 65 ? -2.741 -2.958 -14.050 1.00 0.00 65 SER A CA 10
ATOM 17946 C C . SER A 1 65 ? -3.432 -2.457 -12.785 1.00 0.00 65 SER A C 10
ATOM 17947 O O . SER A 1 65 ? -4.192 -3.187 -12.149 1.00 0.00 65 SER A O 10
ATOM 17955 N N . TYR A 1 66 ? -3.163 -1.206 -12.427 1.00 0.00 66 TYR A N 10
ATOM 17956 C CA . TYR A 1 66 ? -3.756 -0.607 -11.238 1.00 0.00 66 TYR A CA 10
ATOM 17957 C C . TYR A 1 66 ? -4.971 0.241 -11.603 1.00 0.00 66 TYR A C 10
ATOM 17958 O O . TYR A 1 66 ? -5.043 0.805 -12.694 1.00 0.00 66 TYR A O 10
ATOM 17976 N N . GLY A 1 67 ? -5.924 0.327 -10.680 1.00 0.00 67 GLY A N 10
ATOM 17977 C CA . GLY A 1 67 ? -7.123 1.108 -10.922 1.00 0.00 67 GLY A CA 10
ATOM 17978 C C . GLY A 1 67 ? -7.650 1.765 -9.662 1.00 0.00 67 GLY A C 10
ATOM 17979 O O . GLY A 1 67 ? -7.904 1.094 -8.662 1.00 0.00 67 GLY A O 10
ATOM 17983 N N . VAL A 1 68 ? -7.815 3.084 -9.709 1.00 0.00 68 VAL A N 10
ATOM 17984 C CA . VAL A 1 68 ? -8.315 3.833 -8.563 1.00 0.00 68 VAL A CA 10
ATOM 17985 C C . VAL A 1 68 ? -9.630 3.251 -8.057 1.00 0.00 68 VAL A C 10
ATOM 17986 O O . VAL A 1 68 ? -10.680 3.436 -8.674 1.00 0.00 68 VAL A O 10
ATOM 17999 N N . ILE A 1 69 ? -9.565 2.549 -6.931 1.00 0.00 69 ILE A N 10
ATOM 18000 C CA . ILE A 1 69 ? -10.752 1.941 -6.342 1.00 0.00 69 ILE A CA 10
ATOM 18001 C C . ILE A 1 69 ? -11.519 2.947 -5.490 1.00 0.00 69 ILE A C 10
ATOM 18002 O O . ILE A 1 69 ? -12.747 2.904 -5.415 1.00 0.00 69 ILE A O 10
ATOM 18018 N N . TYR A 1 70 ? -10.787 3.853 -4.851 1.00 0.00 70 TYR A N 10
ATOM 18019 C CA . TYR A 1 70 ? -11.398 4.870 -4.004 1.00 0.00 70 TYR A CA 10
ATOM 18020 C C . TYR A 1 70 ? -10.663 6.201 -4.134 1.00 0.00 70 TYR A C 10
ATOM 18021 O O . TYR A 1 70 ? -9.460 6.237 -4.391 1.00 0.00 70 TYR A O 10
ATOM 18039 N N . THR A 1 71 ? -11.397 7.294 -3.954 1.00 0.00 71 THR A N 10
ATOM 18040 C CA . THR A 1 71 ? -10.818 8.628 -4.051 1.00 0.00 71 THR A CA 10
ATOM 18041 C C . THR A 1 71 ? -11.555 9.614 -3.152 1.00 0.00 71 THR A C 10
ATOM 18042 O O . THR A 1 71 ? -12.760 9.815 -3.291 1.00 0.00 71 THR A O 10
ATOM 18053 N N . GLY A 1 72 ? -10.821 10.229 -2.229 1.00 0.00 72 GLY A N 10
ATOM 18054 C CA . GLY A 1 72 ? -11.422 11.188 -1.321 1.00 0.00 72 GLY A CA 10
ATOM 18055 C C . GLY A 1 72 ? -10.475 11.612 -0.216 1.00 0.00 72 GLY A C 10
ATOM 18056 O O . GLY A 1 72 ? -9.260 11.451 -0.334 1.00 0.00 72 GLY A O 10
ATOM 18060 N N . TYR A 1 73 ? -11.031 12.156 0.861 1.00 0.00 73 TYR A N 10
ATOM 18061 C CA . TYR A 1 73 ? -10.228 12.608 1.991 1.00 0.00 73 TYR A CA 10
ATOM 18062 C C . TYR A 1 73 ? -10.328 11.630 3.157 1.00 0.00 73 TYR A C 10
ATOM 18063 O O . TYR A 1 73 ? -9.515 11.662 4.080 1.00 0.00 73 TYR A O 10
ATOM 18081 N N . ALA A 1 74 ? -11.332 10.760 3.107 1.00 0.00 74 ALA A N 10
ATOM 18082 C CA . ALA A 1 74 ? -11.539 9.770 4.157 1.00 0.00 74 ALA A CA 10
ATOM 18083 C C . ALA A 1 74 ? -10.228 9.087 4.532 1.00 0.00 74 ALA A C 10
ATOM 18084 O O . ALA A 1 74 ? -9.244 9.160 3.795 1.00 0.00 74 ALA A O 10
ATOM 18091 N N . THR A 1 75 ? -10.221 8.422 5.683 1.00 0.00 75 THR A N 10
ATOM 18092 C CA . THR A 1 75 ? -9.031 7.727 6.157 1.00 0.00 75 THR A CA 10
ATOM 18093 C C . THR A 1 75 ? -9.226 6.215 6.119 1.00 0.00 75 THR A C 10
ATOM 18094 O O . THR A 1 75 ? -8.267 5.461 5.957 1.00 0.00 75 THR A O 10
ATOM 18105 N N . ARG A 1 76 ? -10.472 5.780 6.269 1.00 0.00 76 ARG A N 10
ATOM 18106 C CA . ARG A 1 76 ? -10.792 4.358 6.252 1.00 0.00 76 ARG A CA 10
ATOM 18107 C C . ARG A 1 76 ? -11.338 3.939 4.890 1.00 0.00 76 ARG A C 10
ATOM 18108 O O . ARG A 1 76 ? -11.854 4.764 4.136 1.00 0.00 76 ARG A O 10
ATOM 18129 N N . HIS A 1 77 ? -11.218 2.652 4.580 1.00 0.00 77 HIS A N 10
ATOM 18130 C CA . HIS A 1 77 ? -11.700 2.123 3.309 1.00 0.00 77 HIS A CA 10
ATOM 18131 C C . HIS A 1 77 ? -11.797 0.602 3.355 1.00 0.00 77 HIS A C 10
ATOM 18132 O O . HIS A 1 77 ? -10.784 -0.093 3.447 1.00 0.00 77 HIS A O 10
ATOM 18147 N N . VAL A 1 78 ? -13.022 0.089 3.291 1.00 0.00 78 VAL A N 10
ATOM 18148 C CA . VAL A 1 78 ? -13.251 -1.350 3.325 1.00 0.00 78 VAL A CA 10
ATOM 18149 C C . VAL A 1 78 ? -13.507 -1.899 1.925 1.00 0.00 78 VAL A C 10
ATOM 18150 O O . VAL A 1 78 ? -14.630 -1.847 1.422 1.00 0.00 78 VAL A O 10
ATOM 18163 N N . VAL A 1 79 ? -12.458 -2.426 1.301 1.00 0.00 79 VAL A N 10
ATOM 18164 C CA . VAL A 1 79 ? -12.569 -2.986 -0.040 1.00 0.00 79 VAL A CA 10
ATOM 18165 C C . VAL A 1 79 ? -13.629 -4.082 -0.092 1.00 0.00 79 VAL A C 10
ATOM 18166 O O . VAL A 1 79 ? -13.422 -5.182 0.418 1.00 0.00 79 VAL A O 10
ATOM 18179 N N . GLU A 1 80 ? -14.763 -3.772 -0.713 1.00 0.00 80 GLU A N 10
ATOM 18180 C CA . GLU A 1 80 ? -15.855 -4.730 -0.831 1.00 0.00 80 GLU A CA 10
ATOM 18181 C C . GLU A 1 80 ? -15.676 -5.609 -2.066 1.00 0.00 80 GLU A C 10
ATOM 18182 O O . GLU A 1 80 ? -14.825 -5.342 -2.913 1.00 0.00 80 GLU A O 10
ATOM 18194 N N . GLY A 1 81 ? -16.486 -6.659 -2.160 1.00 0.00 81 GLY A N 10
ATOM 18195 C CA . GLY A 1 81 ? -16.402 -7.562 -3.293 1.00 0.00 81 GLY A CA 10
ATOM 18196 C C . GLY A 1 81 ? -15.057 -8.255 -3.383 1.00 0.00 81 GLY A C 10
ATOM 18197 O O . GLY A 1 81 ? -14.335 -8.099 -4.369 1.00 0.00 81 GLY A O 10
ATOM 18201 N N . LEU A 1 82 ? -14.718 -9.022 -2.353 1.00 0.00 82 LEU A N 10
ATOM 18202 C CA . LEU A 1 82 ? -13.449 -9.741 -2.319 1.00 0.00 82 LEU A CA 10
ATOM 18203 C C . LEU A 1 82 ? -13.679 -11.244 -2.200 1.00 0.00 82 LEU A C 10
ATOM 18204 O O . LEU A 1 82 ? -14.755 -11.688 -1.802 1.00 0.00 82 LEU A O 10
ATOM 18220 N N . GLU A 1 83 ? -12.658 -12.022 -2.547 1.00 0.00 83 GLU A N 10
ATOM 18221 C CA . GLU A 1 83 ? -12.749 -13.476 -2.478 1.00 0.00 83 GLU A CA 10
ATOM 18222 C C . GLU A 1 83 ? -11.982 -14.013 -1.272 1.00 0.00 83 GLU A C 10
ATOM 18223 O O . GLU A 1 83 ? -11.092 -13.358 -0.729 1.00 0.00 83 GLU A O 10
ATOM 18235 N N . PRO A 1 84 ? -12.335 -15.233 -0.842 1.00 0.00 84 PRO A N 10
ATOM 18236 C CA . PRO A 1 84 ? -11.694 -15.885 0.303 1.00 0.00 84 PRO A CA 10
ATOM 18237 C C . PRO A 1 84 ? -10.257 -16.299 0.005 1.00 0.00 84 PRO A C 10
ATOM 18238 O O . PRO A 1 84 ? -9.938 -16.707 -1.112 1.00 0.00 84 PRO A O 10
ATOM 18249 N N . ARG A 1 85 ? -9.394 -16.191 1.010 1.00 0.00 85 ARG A N 10
ATOM 18250 C CA . ARG A 1 85 ? -7.991 -16.553 0.854 1.00 0.00 85 ARG A CA 10
ATOM 18251 C C . ARG A 1 85 ? -7.426 -15.993 -0.448 1.00 0.00 85 ARG A C 10
ATOM 18252 O O . ARG A 1 85 ? -6.724 -16.689 -1.183 1.00 0.00 85 ARG A O 10
ATOM 18273 N N . THR A 1 86 ? -7.737 -14.732 -0.729 1.00 0.00 86 THR A N 10
ATOM 18274 C CA . THR A 1 86 ? -7.263 -14.079 -1.942 1.00 0.00 86 THR A CA 10
ATOM 18275 C C . THR A 1 86 ? -6.414 -12.856 -1.613 1.00 0.00 86 THR A C 10
ATOM 18276 O O . THR A 1 86 ? -6.799 -12.023 -0.792 1.00 0.00 86 THR A O 10
ATOM 18287 N N . LEU A 1 87 ? -5.257 -12.755 -2.258 1.00 0.00 87 LEU A N 10
ATOM 18288 C CA . LEU A 1 87 ? -4.353 -11.632 -2.034 1.00 0.00 87 LEU A CA 10
ATOM 18289 C C . LEU A 1 87 ? -4.802 -10.405 -2.822 1.00 0.00 87 LEU A C 10
ATOM 18290 O O . LEU A 1 87 ? -5.204 -10.512 -3.980 1.00 0.00 87 LEU A O 10
ATOM 18306 N N . TYR A 1 88 ? -4.728 -9.241 -2.186 1.00 0.00 88 TYR A N 10
ATOM 18307 C CA . TYR A 1 88 ? -5.127 -7.994 -2.827 1.00 0.00 88 TYR A CA 10
ATOM 18308 C C . TYR A 1 88 ? -4.158 -6.869 -2.480 1.00 0.00 88 TYR A C 10
ATOM 18309 O O . TYR A 1 88 ? -4.077 -6.434 -1.331 1.00 0.00 88 TYR A O 10
ATOM 18327 N N . LYS A 1 89 ? -3.422 -6.400 -3.482 1.00 0.00 89 LYS A N 10
ATOM 18328 C CA . LYS A 1 89 ? -2.458 -5.324 -3.287 1.00 0.00 89 LYS A CA 10
ATOM 18329 C C . LYS A 1 89 ? -3.120 -3.961 -3.468 1.00 0.00 89 LYS A C 10
ATOM 18330 O O . LYS A 1 89 ? -3.919 -3.765 -4.383 1.00 0.00 89 LYS A O 10
ATOM 18349 N N . PHE A 1 90 ? -2.781 -3.023 -2.590 1.00 0.00 90 PHE A N 10
ATOM 18350 C CA . PHE A 1 90 ? -3.342 -1.678 -2.653 1.00 0.00 90 PHE A CA 10
ATOM 18351 C C . PHE A 1 90 ? -2.261 -0.627 -2.421 1.00 0.00 90 PHE A C 10
ATOM 18352 O O . PHE A 1 90 ? -1.397 -0.789 -1.559 1.00 0.00 90 PHE A O 10
ATOM 18369 N N . ARG A 1 91 ? -2.316 0.451 -3.197 1.00 0.00 91 ARG A N 10
ATOM 18370 C CA . ARG A 1 91 ? -1.342 1.529 -3.077 1.00 0.00 91 ARG A CA 10
ATOM 18371 C C . ARG A 1 91 ? -2.019 2.830 -2.655 1.00 0.00 91 ARG A C 10
ATOM 18372 O O . ARG A 1 91 ? -2.999 3.259 -3.265 1.00 0.00 91 ARG A O 10
ATOM 18393 N N . LEU A 1 92 ? -1.491 3.451 -1.606 1.00 0.00 92 LEU A N 10
ATOM 18394 C CA . LEU A 1 92 ? -2.043 4.703 -1.101 1.00 0.00 92 LEU A CA 10
ATOM 18395 C C . LEU A 1 92 ? -1.370 5.902 -1.760 1.00 0.00 92 LEU A C 10
ATOM 18396 O O . LEU A 1 92 ? -0.143 6.005 -1.781 1.00 0.00 92 LEU A O 10
ATOM 18412 N N . LYS A 1 93 ? -2.180 6.808 -2.297 1.00 0.00 93 LYS A N 10
ATOM 18413 C CA . LYS A 1 93 ? -1.664 8.002 -2.955 1.00 0.00 93 LYS A CA 10
ATOM 18414 C C . LYS A 1 93 ? -2.095 9.263 -2.212 1.00 0.00 93 LYS A C 10
ATOM 18415 O O . LYS A 1 93 ? -3.188 9.319 -1.647 1.00 0.00 93 LYS A O 10
ATOM 18434 N N . VAL A 1 94 ? -1.231 10.273 -2.217 1.00 0.00 94 VAL A N 10
ATOM 18435 C CA . VAL A 1 94 ? -1.525 11.533 -1.546 1.00 0.00 94 VAL A CA 10
ATOM 18436 C C . VAL A 1 94 ? -1.075 12.722 -2.388 1.00 0.00 94 VAL A C 10
ATOM 18437 O O . VAL A 1 94 ? -0.068 12.652 -3.094 1.00 0.00 94 VAL A O 10
ATOM 18450 N N . THR A 1 95 ? -1.826 13.816 -2.307 1.00 0.00 95 THR A N 10
ATOM 18451 C CA . THR A 1 95 ? -1.506 15.021 -3.062 1.00 0.00 95 THR A CA 10
ATOM 18452 C C . THR A 1 95 ? -1.588 16.261 -2.179 1.00 0.00 95 THR A C 10
ATOM 18453 O O . THR A 1 95 ? -2.647 16.580 -1.638 1.00 0.00 95 THR A O 10
ATOM 18464 N N . SER A 1 96 ? -0.464 16.956 -2.037 1.00 0.00 96 SER A N 10
ATOM 18465 C CA . SER A 1 96 ? -0.408 18.160 -1.216 1.00 0.00 96 SER A CA 10
ATOM 18466 C C . SER A 1 96 ? -1.376 19.218 -1.737 1.00 0.00 96 SER A C 10
ATOM 18467 O O . SER A 1 96 ? -1.824 19.176 -2.884 1.00 0.00 96 SER A O 10
ATOM 18475 N N . PRO A 1 97 ? -1.708 20.191 -0.876 1.00 0.00 97 PRO A N 10
ATOM 18476 C CA . PRO A 1 97 ? -2.626 21.279 -1.226 1.00 0.00 97 PRO A CA 10
ATOM 18477 C C . PRO A 1 97 ? -2.019 22.246 -2.236 1.00 0.00 97 PRO A C 10
ATOM 18478 O O . PRO A 1 97 ? -2.657 23.219 -2.639 1.00 0.00 97 PRO A O 10
ATOM 18489 N N . SER A 1 98 ? -0.783 21.973 -2.642 1.00 0.00 98 SER A N 10
ATOM 18490 C CA . SER A 1 98 ? -0.089 22.821 -3.604 1.00 0.00 98 SER A CA 10
ATOM 18491 C C . SER A 1 98 ? -0.080 22.180 -4.988 1.00 0.00 98 SER A C 10
ATOM 18492 O O . SER A 1 98 ? -0.185 22.866 -6.003 1.00 0.00 98 SER A O 10
ATOM 18500 N N . GLY A 1 99 ? 0.046 20.856 -5.019 1.00 0.00 99 GLY A N 10
ATOM 18501 C CA . GLY A 1 99 ? 0.066 20.143 -6.283 1.00 0.00 99 GLY A CA 10
ATOM 18502 C C . GLY A 1 99 ? 0.883 18.867 -6.215 1.00 0.00 99 GLY A C 10
ATOM 18503 O O . GLY A 1 99 ? 0.581 17.893 -6.904 1.00 0.00 99 GLY A O 10
ATOM 18507 N N . GLU A 1 100 ? 1.921 18.874 -5.384 1.00 0.00 100 GLU A N 10
ATOM 18508 C CA . GLU A 1 100 ? 2.784 17.709 -5.232 1.00 0.00 100 GLU A CA 10
ATOM 18509 C C . GLU A 1 100 ? 1.971 16.475 -4.853 1.00 0.00 100 GLU A C 10
ATOM 18510 O O . GLU A 1 100 ? 0.908 16.582 -4.241 1.00 0.00 100 GLU A O 10
ATOM 18522 N N . TYR A 1 101 ? 2.478 15.303 -5.220 1.00 0.00 101 TYR A N 10
ATOM 18523 C CA . TYR A 1 101 ? 1.798 14.048 -4.922 1.00 0.00 101 TYR A CA 10
ATOM 18524 C C . TYR A 1 101 ? 2.786 12.886 -4.895 1.00 0.00 101 TYR A C 10
ATOM 18525 O O . TYR A 1 101 ? 3.707 12.822 -5.709 1.00 0.00 101 TYR A O 10
ATOM 18543 N N . GLU A 1 102 ? 2.587 11.970 -3.953 1.00 0.00 102 GLU A N 10
ATOM 18544 C CA . GLU A 1 102 ? 3.460 10.809 -3.820 1.00 0.00 102 GLU A CA 10
ATOM 18545 C C . GLU A 1 102 ? 2.652 9.515 -3.843 1.00 0.00 102 GLU A C 10
ATOM 18546 O O . GLU A 1 102 ? 1.437 9.532 -4.042 1.00 0.00 102 GLU A O 10
ATOM 18558 N N . TYR A 1 103 ? 3.336 8.394 -3.640 1.00 0.00 103 TYR A N 10
ATOM 18559 C CA . TYR A 1 103 ? 2.684 7.090 -3.640 1.00 0.00 103 TYR A CA 10
ATOM 18560 C C . TYR A 1 103 ? 3.224 6.211 -2.517 1.00 0.00 103 TYR A C 10
ATOM 18561 O O . TYR A 1 103 ? 4.399 6.292 -2.160 1.00 0.00 103 TYR A O 10
ATOM 18579 N N . SER A 1 104 ? 2.356 5.369 -1.964 1.00 0.00 104 SER A N 10
ATOM 18580 C CA . SER A 1 104 ? 2.744 4.476 -0.879 1.00 0.00 104 SER A CA 10
ATOM 18581 C C . SER A 1 104 ? 3.179 3.118 -1.422 1.00 0.00 104 SER A C 10
ATOM 18582 O O . SER A 1 104 ? 2.852 2.737 -2.546 1.00 0.00 104 SER A O 10
ATOM 18590 N N . PRO A 1 105 ? 3.934 2.369 -0.605 1.00 0.00 105 PRO A N 10
ATOM 18591 C CA . PRO A 1 105 ? 4.431 1.042 -0.980 1.00 0.00 105 PRO A CA 10
ATOM 18592 C C . PRO A 1 105 ? 3.315 0.006 -1.057 1.00 0.00 105 PRO A C 10
ATOM 18593 O O . PRO A 1 105 ? 2.599 -0.224 -0.082 1.00 0.00 105 PRO A O 10
ATOM 18604 N N . VAL A 1 106 ? 3.171 -0.617 -2.223 1.00 0.00 106 VAL A N 10
ATOM 18605 C CA . VAL A 1 106 ? 2.143 -1.630 -2.426 1.00 0.00 106 VAL A CA 10
ATOM 18606 C C . VAL A 1 106 ? 1.988 -2.512 -1.192 1.00 0.00 106 VAL A C 10
ATOM 18607 O O . VAL A 1 106 ? 2.975 -2.927 -0.584 1.00 0.00 106 VAL A O 10
ATOM 18620 N N . VAL A 1 107 ? 0.742 -2.796 -0.827 1.00 0.00 107 VAL A N 10
ATOM 18621 C CA . VAL A 1 107 ? 0.457 -3.630 0.335 1.00 0.00 107 VAL A CA 10
ATOM 18622 C C . VAL A 1 107 ? -0.444 -4.802 -0.039 1.00 0.00 107 VAL A C 10
ATOM 18623 O O . VAL A 1 107 ? -1.650 -4.638 -0.220 1.00 0.00 107 VAL A O 10
ATOM 18636 N N . SER A 1 108 ? 0.151 -5.986 -0.151 1.00 0.00 108 SER A N 10
ATOM 18637 C CA . SER A 1 108 ? -0.597 -7.186 -0.506 1.00 0.00 108 SER A CA 10
ATOM 18638 C C . SER A 1 108 ? -1.153 -7.868 0.740 1.00 0.00 108 SER A C 10
ATOM 18639 O O . SER A 1 108 ? -0.401 -8.328 1.599 1.00 0.00 108 SER A O 10
ATOM 18647 N N . VAL A 1 109 ? -2.478 -7.929 0.832 1.00 0.00 109 VAL A N 10
ATOM 18648 C CA . VAL A 1 109 ? -3.137 -8.555 1.972 1.00 0.00 109 VAL A CA 10
ATOM 18649 C C . VAL A 1 109 ? -4.094 -9.652 1.519 1.00 0.00 109 VAL A C 10
ATOM 18650 O O . VAL A 1 109 ? -4.943 -9.432 0.656 1.00 0.00 109 VAL A O 10
ATOM 18663 N N . ALA A 1 110 ? -3.951 -10.835 2.108 1.00 0.00 110 ALA A N 10
ATOM 18664 C CA . ALA A 1 110 ? -4.804 -11.966 1.767 1.00 0.00 110 ALA A CA 10
ATOM 18665 C C . ALA A 1 110 ? -5.941 -12.119 2.772 1.00 0.00 110 ALA A C 10
ATOM 18666 O O . ALA A 1 110 ? -5.712 -12.185 3.980 1.00 0.00 110 ALA A O 10
ATOM 18673 N N . THR A 1 111 ? -7.169 -12.173 2.265 1.00 0.00 111 THR A N 10
ATOM 18674 C CA . THR A 1 111 ? -8.342 -12.315 3.118 1.00 0.00 111 THR A CA 10
ATOM 18675 C C . THR A 1 111 ? -8.355 -13.672 3.813 1.00 0.00 111 THR A C 10
ATOM 18676 O O . THR A 1 111 ? -7.406 -14.448 3.700 1.00 0.00 111 THR A O 10
ATOM 18687 N N . THR A 1 112 ? -9.437 -13.952 4.533 1.00 0.00 112 THR A N 10
ATOM 18688 C CA . THR A 1 112 ? -9.573 -15.215 5.247 1.00 0.00 112 THR A CA 10
ATOM 18689 C C . THR A 1 112 ? -10.467 -16.186 4.483 1.00 0.00 112 THR A C 10
ATOM 18690 O O . THR A 1 112 ? -10.945 -15.876 3.392 1.00 0.00 112 THR A O 10
ATOM 18701 N N . ARG A 1 113 ? -10.689 -17.360 5.064 1.00 0.00 113 ARG A N 10
ATOM 18702 C CA . ARG A 1 113 ? -11.525 -18.376 4.437 1.00 0.00 113 ARG A CA 10
ATOM 18703 C C . ARG A 1 113 ? -13.005 -18.036 4.594 1.00 0.00 113 ARG A C 10
ATOM 18704 O O . ARG A 1 113 ? -13.377 -17.221 5.437 1.00 0.00 113 ARG A O 10
ATOM 18725 N N . GLU A 1 114 ? -13.842 -18.667 3.777 1.00 0.00 114 GLU A N 10
ATOM 18726 C CA . GLU A 1 114 ? -15.280 -18.429 3.826 1.00 0.00 114 GLU A CA 10
ATOM 18727 C C . GLU A 1 114 ? -15.883 -19.001 5.106 1.00 0.00 114 GLU A C 10
ATOM 18728 O O . GLU A 1 114 ? -15.332 -19.925 5.705 1.00 0.00 114 GLU A O 10
ATOM 18740 N N . SER A 1 115 ? -17.017 -18.444 5.519 1.00 0.00 115 SER A N 10
ATOM 18741 C CA . SER A 1 115 ? -17.693 -18.895 6.730 1.00 0.00 115 SER A CA 10
ATOM 18742 C C . SER A 1 115 ? -19.176 -19.138 6.466 1.00 0.00 115 SER A C 10
ATOM 18743 O O . SER A 1 115 ? -19.679 -18.854 5.380 1.00 0.00 115 SER A O 10
ATOM 18751 N N . GLY A 1 116 ? -19.871 -19.667 7.469 1.00 0.00 116 GLY A N 10
ATOM 18752 C CA . GLY A 1 116 ? -21.289 -19.940 7.326 1.00 0.00 116 GLY A CA 10
ATOM 18753 C C . GLY A 1 116 ? -21.824 -20.822 8.437 1.00 0.00 116 GLY A C 10
ATOM 18754 O O . GLY A 1 116 ? -21.161 -21.754 8.892 1.00 0.00 116 GLY A O 10
ATOM 18758 N N . PRO A 1 117 ? -23.051 -20.528 8.892 1.00 0.00 117 PRO A N 10
ATOM 18759 C CA . PRO A 1 117 ? -23.702 -21.289 9.962 1.00 0.00 117 PRO A CA 10
ATOM 18760 C C . PRO A 1 117 ? -24.096 -22.693 9.519 1.00 0.00 117 PRO A C 10
ATOM 18761 O O . PRO A 1 117 ? -24.121 -23.624 10.323 1.00 0.00 117 PRO A O 10
ATOM 18772 N N . SER A 1 118 ? -24.402 -22.838 8.233 1.00 0.00 118 SER A N 10
ATOM 18773 C CA . SER A 1 118 ? -24.798 -24.129 7.683 1.00 0.00 118 SER A CA 10
ATOM 18774 C C . SER A 1 118 ? -23.595 -24.865 7.102 1.00 0.00 118 SER A C 10
ATOM 18775 O O . SER A 1 118 ? -22.616 -24.245 6.687 1.00 0.00 118 SER A O 10
ATOM 18783 N N . SER A 1 119 ? -23.676 -26.191 7.076 1.00 0.00 119 SER A N 10
ATOM 18784 C CA . SER A 1 119 ? -22.592 -27.013 6.549 1.00 0.00 119 SER A CA 10
ATOM 18785 C C . SER A 1 119 ? -22.491 -26.872 5.033 1.00 0.00 119 SER A C 10
ATOM 18786 O O . SER A 1 119 ? -23.062 -27.665 4.286 1.00 0.00 119 SER A O 10
ATOM 18794 N N . GLY A 1 120 ? -21.760 -25.856 4.587 1.00 0.00 120 GLY A N 10
ATOM 18795 C CA . GLY A 1 120 ? -21.597 -25.628 3.163 1.00 0.00 120 GLY A CA 10
ATOM 18796 C C . GLY A 1 120 ? -20.232 -25.065 2.818 1.00 0.00 120 GLY A C 10
ATOM 18797 O O . GLY A 1 120 ? -19.389 -25.763 2.257 1.00 0.00 120 GLY A O 10
ATOM 18801 N N . GLY A 1 1 ? 36.259 -0.185 2.864 1.00 0.00 1 GLY A N 11
ATOM 18802 C CA . GLY A 1 1 ? 36.528 0.922 3.762 1.00 0.00 1 GLY A CA 11
ATOM 18803 C C . GLY A 1 1 ? 35.598 2.096 3.530 1.00 0.00 1 GLY A C 11
ATOM 18804 O O . GLY A 1 1 ? 34.560 2.212 4.182 1.00 0.00 1 GLY A O 11
ATOM 18808 N N . SER A 1 2 ? 35.970 2.970 2.601 1.00 0.00 2 SER A N 11
ATOM 18809 C CA . SER A 1 2 ? 35.164 4.144 2.288 1.00 0.00 2 SER A CA 11
ATOM 18810 C C . SER A 1 2 ? 33.850 3.740 1.625 1.00 0.00 2 SER A C 11
ATOM 18811 O O . SER A 1 2 ? 33.817 2.842 0.784 1.00 0.00 2 SER A O 11
ATOM 18819 N N . SER A 1 3 ? 32.769 4.411 2.010 1.00 0.00 3 SER A N 11
ATOM 18820 C CA . SER A 1 3 ? 31.452 4.121 1.457 1.00 0.00 3 SER A CA 11
ATOM 18821 C C . SER A 1 3 ? 31.361 4.574 0.003 1.00 0.00 3 SER A C 11
ATOM 18822 O O . SER A 1 3 ? 31.154 3.764 -0.900 1.00 0.00 3 SER A O 11
ATOM 18830 N N . GLY A 1 4 ? 31.519 5.876 -0.216 1.00 0.00 4 GLY A N 11
ATOM 18831 C CA . GLY A 1 4 ? 31.452 6.416 -1.561 1.00 0.00 4 GLY A CA 11
ATOM 18832 C C . GLY A 1 4 ? 31.152 7.902 -1.575 1.00 0.00 4 GLY A C 11
ATOM 18833 O O . GLY A 1 4 ? 31.109 8.543 -0.525 1.00 0.00 4 GLY A O 11
ATOM 18837 N N . SER A 1 5 ? 30.946 8.452 -2.767 1.00 0.00 5 SER A N 11
ATOM 18838 C CA . SER A 1 5 ? 30.655 9.873 -2.914 1.00 0.00 5 SER A CA 11
ATOM 18839 C C . SER A 1 5 ? 29.405 10.086 -3.763 1.00 0.00 5 SER A C 11
ATOM 18840 O O . SER A 1 5 ? 29.319 9.605 -4.893 1.00 0.00 5 SER A O 11
ATOM 18848 N N . SER A 1 6 ? 28.438 10.811 -3.210 1.00 0.00 6 SER A N 11
ATOM 18849 C CA . SER A 1 6 ? 27.191 11.086 -3.913 1.00 0.00 6 SER A CA 11
ATOM 18850 C C . SER A 1 6 ? 26.505 12.322 -3.340 1.00 0.00 6 SER A C 11
ATOM 18851 O O . SER A 1 6 ? 26.480 12.526 -2.127 1.00 0.00 6 SER A O 11
ATOM 18859 N N . GLY A 1 7 ? 25.948 13.145 -4.223 1.00 0.00 7 GLY A N 11
ATOM 18860 C CA . GLY A 1 7 ? 25.269 14.352 -3.788 1.00 0.00 7 GLY A CA 11
ATOM 18861 C C . GLY A 1 7 ? 24.356 14.921 -4.856 1.00 0.00 7 GLY A C 11
ATOM 18862 O O . GLY A 1 7 ? 24.581 16.026 -5.349 1.00 0.00 7 GLY A O 11
ATOM 18866 N N . MET A 1 8 ? 23.325 14.164 -5.215 1.00 0.00 8 MET A N 11
ATOM 18867 C CA . MET A 1 8 ? 22.375 14.600 -6.232 1.00 0.00 8 MET A CA 11
ATOM 18868 C C . MET A 1 8 ? 21.250 15.421 -5.610 1.00 0.00 8 MET A C 11
ATOM 18869 O O . MET A 1 8 ? 21.108 15.468 -4.388 1.00 0.00 8 MET A O 11
ATOM 18883 N N . GLU A 1 9 ? 20.453 16.064 -6.457 1.00 0.00 9 GLU A N 11
ATOM 18884 C CA . GLU A 1 9 ? 19.342 16.883 -5.988 1.00 0.00 9 GLU A CA 11
ATOM 18885 C C . GLU A 1 9 ? 18.167 16.815 -6.960 1.00 0.00 9 GLU A C 11
ATOM 18886 O O . GLU A 1 9 ? 18.338 16.806 -8.179 1.00 0.00 9 GLU A O 11
ATOM 18898 N N . PRO A 1 10 ? 16.946 16.764 -6.408 1.00 0.00 10 PRO A N 11
ATOM 18899 C CA . PRO A 1 10 ? 15.719 16.696 -7.207 1.00 0.00 10 PRO A CA 11
ATOM 18900 C C . PRO A 1 10 ? 15.437 17.997 -7.950 1.00 0.00 10 PRO A C 11
ATOM 18901 O O . PRO A 1 10 ? 16.188 18.966 -7.833 1.00 0.00 10 PRO A O 11
ATOM 18912 N N . HIS A 1 11 ? 14.350 18.013 -8.715 1.00 0.00 11 HIS A N 11
ATOM 18913 C CA . HIS A 1 11 ? 13.968 19.197 -9.476 1.00 0.00 11 HIS A CA 11
ATOM 18914 C C . HIS A 1 11 ? 14.050 20.450 -8.609 1.00 0.00 11 HIS A C 11
ATOM 18915 O O . HIS A 1 11 ? 14.227 20.367 -7.394 1.00 0.00 11 HIS A O 11
ATOM 18930 N N . LYS A 1 12 ? 13.919 21.611 -9.242 1.00 0.00 12 LYS A N 11
ATOM 18931 C CA . LYS A 1 12 ? 13.977 22.882 -8.530 1.00 0.00 12 LYS A CA 11
ATOM 18932 C C . LYS A 1 12 ? 13.336 22.764 -7.151 1.00 0.00 12 LYS A C 11
ATOM 18933 O O . LYS A 1 12 ? 14.018 22.835 -6.130 1.00 0.00 12 LYS A O 11
ATOM 18952 N N . VAL A 1 13 ? 12.019 22.580 -7.130 1.00 0.00 13 VAL A N 11
ATOM 18953 C CA . VAL A 1 13 ? 11.286 22.449 -5.877 1.00 0.00 13 VAL A CA 11
ATOM 18954 C C . VAL A 1 13 ? 11.414 21.039 -5.311 1.00 0.00 13 VAL A C 11
ATOM 18955 O O . VAL A 1 13 ? 11.712 20.091 -6.037 1.00 0.00 13 VAL A O 11
ATOM 18968 N N . VAL A 1 14 ? 11.186 20.908 -4.008 1.00 0.00 14 VAL A N 11
ATOM 18969 C CA . VAL A 1 14 ? 11.274 19.613 -3.343 1.00 0.00 14 VAL A CA 11
ATOM 18970 C C . VAL A 1 14 ? 9.889 19.069 -3.013 1.00 0.00 14 VAL A C 11
ATOM 18971 O O . VAL A 1 14 ? 9.089 19.711 -2.331 1.00 0.00 14 VAL A O 11
ATOM 18984 N N . PRO A 1 15 ? 9.596 17.857 -3.506 1.00 0.00 15 PRO A N 11
ATOM 18985 C CA . PRO A 1 15 ? 8.307 17.199 -3.275 1.00 0.00 15 PRO A CA 11
ATOM 18986 C C . PRO A 1 15 ? 8.131 16.759 -1.826 1.00 0.00 15 PRO A C 11
ATOM 18987 O O . PRO A 1 15 ? 9.090 16.736 -1.053 1.00 0.00 15 PRO A O 11
ATOM 18998 N N . LEU A 1 16 ? 6.902 16.411 -1.463 1.00 0.00 16 LEU A N 11
ATOM 18999 C CA . LEU A 1 16 ? 6.600 15.971 -0.105 1.00 0.00 16 LEU A CA 11
ATOM 19000 C C . LEU A 1 16 ? 7.177 14.583 0.159 1.00 0.00 16 LEU A C 11
ATOM 19001 O O . LEU A 1 16 ? 7.625 13.901 -0.763 1.00 0.00 16 LEU A O 11
ATOM 19017 N N . SER A 1 17 ? 7.160 14.171 1.422 1.00 0.00 17 SER A N 11
ATOM 19018 C CA . SER A 1 17 ? 7.682 12.866 1.807 1.00 0.00 17 SER A CA 11
ATOM 19019 C C . SER A 1 17 ? 6.693 11.759 1.455 1.00 0.00 17 SER A C 11
ATOM 19020 O O . SER A 1 17 ? 5.509 11.839 1.784 1.00 0.00 17 SER A O 11
ATOM 19028 N N . LYS A 1 18 ? 7.187 10.725 0.782 1.00 0.00 18 LYS A N 11
ATOM 19029 C CA . LYS A 1 18 ? 6.349 9.600 0.384 1.00 0.00 18 LYS A CA 11
ATOM 19030 C C . LYS A 1 18 ? 5.446 9.161 1.532 1.00 0.00 18 LYS A C 11
ATOM 19031 O O . LYS A 1 18 ? 5.852 9.127 2.694 1.00 0.00 18 LYS A O 11
ATOM 19050 N N . PRO A 1 19 ? 4.193 8.815 1.202 1.00 0.00 19 PRO A N 11
ATOM 19051 C CA . PRO A 1 19 ? 3.208 8.370 2.192 1.00 0.00 19 PRO A CA 11
ATOM 19052 C C . PRO A 1 19 ? 3.541 6.996 2.764 1.00 0.00 19 PRO A C 11
ATOM 19053 O O . PRO A 1 19 ? 4.455 6.320 2.291 1.00 0.00 19 PRO A O 11
ATOM 19064 N N . HIS A 1 20 ? 2.793 6.588 3.784 1.00 0.00 20 HIS A N 11
ATOM 19065 C CA . HIS A 1 20 ? 3.009 5.293 4.420 1.00 0.00 20 HIS A CA 11
ATOM 19066 C C . HIS A 1 20 ? 1.923 4.301 4.015 1.00 0.00 20 HIS A C 11
ATOM 19067 O O . HIS A 1 20 ? 0.825 4.678 3.605 1.00 0.00 20 HIS A O 11
ATOM 19082 N N . PRO A 1 21 ? 2.234 3.001 4.131 1.00 0.00 21 PRO A N 11
ATOM 19083 C CA . PRO A 1 21 ? 1.298 1.929 3.781 1.00 0.00 21 PRO A CA 11
ATOM 19084 C C . PRO A 1 21 ? 0.131 1.837 4.758 1.00 0.00 21 PRO A C 11
ATOM 19085 O O . PRO A 1 21 ? 0.295 1.959 5.972 1.00 0.00 21 PRO A O 11
ATOM 19096 N N . PRO A 1 22 ? -1.077 1.616 4.219 1.00 0.00 22 PRO A N 11
ATOM 19097 C CA . PRO A 1 22 ? -2.295 1.501 5.026 1.00 0.00 22 PRO A CA 11
ATOM 19098 C C . PRO A 1 22 ? -2.323 0.222 5.856 1.00 0.00 22 PRO A C 11
ATOM 19099 O O . PRO A 1 22 ? -1.908 -0.840 5.392 1.00 0.00 22 PRO A O 11
ATOM 19110 N N . VAL A 1 23 ? -2.815 0.330 7.086 1.00 0.00 23 VAL A N 11
ATOM 19111 C CA . VAL A 1 23 ? -2.899 -0.819 7.980 1.00 0.00 23 VAL A CA 11
ATOM 19112 C C . VAL A 1 23 ? -4.168 -1.623 7.724 1.00 0.00 23 VAL A C 11
ATOM 19113 O O . VAL A 1 23 ? -5.163 -1.093 7.230 1.00 0.00 23 VAL A O 11
ATOM 19126 N N . VAL A 1 24 ? -4.126 -2.908 8.063 1.00 0.00 24 VAL A N 11
ATOM 19127 C CA . VAL A 1 24 ? -5.273 -3.787 7.871 1.00 0.00 24 VAL A CA 11
ATOM 19128 C C . VAL A 1 24 ? -5.874 -4.206 9.208 1.00 0.00 24 VAL A C 11
ATOM 19129 O O . VAL A 1 24 ? -5.411 -5.157 9.837 1.00 0.00 24 VAL A O 11
ATOM 19142 N N . GLY A 1 25 ? -6.909 -3.490 9.637 1.00 0.00 25 GLY A N 11
ATOM 19143 C CA . GLY A 1 25 ? -7.556 -3.803 10.897 1.00 0.00 25 GLY A CA 11
ATOM 19144 C C . GLY A 1 25 ? -8.335 -5.102 10.841 1.00 0.00 25 GLY A C 11
ATOM 19145 O O . GLY A 1 25 ? -7.815 -6.163 11.189 1.00 0.00 25 GLY A O 11
ATOM 19149 N N . LYS A 1 26 ? -9.587 -5.021 10.404 1.00 0.00 26 LYS A N 11
ATOM 19150 C CA . LYS A 1 26 ? -10.441 -6.199 10.304 1.00 0.00 26 LYS A CA 11
ATOM 19151 C C . LYS A 1 26 ? -10.174 -6.956 9.007 1.00 0.00 26 LYS A C 11
ATOM 19152 O O . LYS A 1 26 ? -10.076 -6.358 7.936 1.00 0.00 26 LYS A O 11
ATOM 19171 N N . VAL A 1 27 ? -10.058 -8.277 9.111 1.00 0.00 27 VAL A N 11
ATOM 19172 C CA . VAL A 1 27 ? -9.805 -9.116 7.946 1.00 0.00 27 VAL A CA 11
ATOM 19173 C C . VAL A 1 27 ? -10.904 -10.157 7.770 1.00 0.00 27 VAL A C 11
ATOM 19174 O O . VAL A 1 27 ? -10.958 -11.150 8.497 1.00 0.00 27 VAL A O 11
ATOM 19187 N N . THR A 1 28 ? -11.781 -9.926 6.798 1.00 0.00 28 THR A N 11
ATOM 19188 C CA . THR A 1 28 ? -12.880 -10.843 6.525 1.00 0.00 28 THR A CA 11
ATOM 19189 C C . THR A 1 28 ? -12.656 -11.598 5.220 1.00 0.00 28 THR A C 11
ATOM 19190 O O . THR A 1 28 ? -11.818 -11.212 4.404 1.00 0.00 28 THR A O 11
ATOM 19201 N N . HIS A 1 29 ? -13.410 -12.676 5.028 1.00 0.00 29 HIS A N 11
ATOM 19202 C CA . HIS A 1 29 ? -13.294 -13.484 3.819 1.00 0.00 29 HIS A CA 11
ATOM 19203 C C . HIS A 1 29 ? -14.167 -12.921 2.702 1.00 0.00 29 HIS A C 11
ATOM 19204 O O . HIS A 1 29 ? -14.323 -13.540 1.650 1.00 0.00 29 HIS A O 11
ATOM 19219 N N . HIS A 1 30 ? -14.734 -11.742 2.939 1.00 0.00 30 HIS A N 11
ATOM 19220 C CA . HIS A 1 30 ? -15.592 -11.095 1.953 1.00 0.00 30 HIS A CA 11
ATOM 19221 C C . HIS A 1 30 ? -15.114 -9.675 1.666 1.00 0.00 30 HIS A C 11
ATOM 19222 O O . HIS A 1 30 ? -15.555 -9.043 0.705 1.00 0.00 30 HIS A O 11
ATOM 19237 N N . SER A 1 31 ? -14.211 -9.178 2.505 1.00 0.00 31 SER A N 11
ATOM 19238 C CA . SER A 1 31 ? -13.677 -7.831 2.344 1.00 0.00 31 SER A CA 11
ATOM 19239 C C . SER A 1 31 ? -12.439 -7.630 3.212 1.00 0.00 31 SER A C 11
ATOM 19240 O O . SER A 1 31 ? -12.091 -8.488 4.024 1.00 0.00 31 SER A O 11
ATOM 19248 N N . ILE A 1 32 ? -11.778 -6.491 3.035 1.00 0.00 32 ILE A N 11
ATOM 19249 C CA . ILE A 1 32 ? -10.580 -6.176 3.802 1.00 0.00 32 ILE A CA 11
ATOM 19250 C C . ILE A 1 32 ? -10.633 -4.752 4.345 1.00 0.00 32 ILE A C 11
ATOM 19251 O O . ILE A 1 32 ? -10.842 -3.799 3.596 1.00 0.00 32 ILE A O 11
ATOM 19267 N N . GLU A 1 33 ? -10.440 -4.616 5.654 1.00 0.00 33 GLU A N 11
ATOM 19268 C CA . GLU A 1 33 ? -10.465 -3.308 6.297 1.00 0.00 33 GLU A CA 11
ATOM 19269 C C . GLU A 1 33 ? -9.110 -2.615 6.174 1.00 0.00 33 GLU A C 11
ATOM 19270 O O . GLU A 1 33 ? -8.063 -3.241 6.342 1.00 0.00 33 GLU A O 11
ATOM 19282 N N . LEU A 1 34 ? -9.139 -1.320 5.880 1.00 0.00 34 LEU A N 11
ATOM 19283 C CA . LEU A 1 34 ? -7.915 -0.541 5.734 1.00 0.00 34 LEU A CA 11
ATOM 19284 C C . LEU A 1 34 ? -8.079 0.850 6.338 1.00 0.00 34 LEU A C 11
ATOM 19285 O O . LEU A 1 34 ? -9.124 1.483 6.188 1.00 0.00 34 LEU A O 11
ATOM 19301 N N . TYR A 1 35 ? -7.040 1.320 7.018 1.00 0.00 35 TYR A N 11
ATOM 19302 C CA . TYR A 1 35 ? -7.069 2.637 7.644 1.00 0.00 35 TYR A CA 11
ATOM 19303 C C . TYR A 1 35 ? -5.678 3.264 7.658 1.00 0.00 35 TYR A C 11
ATOM 19304 O O . TYR A 1 35 ? -4.727 2.681 8.179 1.00 0.00 35 TYR A O 11
ATOM 19322 N N . TRP A 1 36 ? -5.569 4.456 7.084 1.00 0.00 36 TRP A N 11
ATOM 19323 C CA . TRP A 1 36 ? -4.295 5.165 7.030 1.00 0.00 36 TRP A CA 11
ATOM 19324 C C . TRP A 1 36 ? -4.399 6.524 7.712 1.00 0.00 36 TRP A C 11
ATOM 19325 O O . TRP A 1 36 ? -3.825 7.509 7.246 1.00 0.00 36 TRP A O 11
ATOM 19346 N N . ASP A 1 37 ? -5.134 6.572 8.818 1.00 0.00 37 ASP A N 11
ATOM 19347 C CA . ASP A 1 37 ? -5.311 7.811 9.565 1.00 0.00 37 ASP A CA 11
ATOM 19348 C C . ASP A 1 37 ? -4.112 8.077 10.469 1.00 0.00 37 ASP A C 11
ATOM 19349 O O . ASP A 1 37 ? -4.225 8.769 11.482 1.00 0.00 37 ASP A O 11
ATOM 19358 N N . LEU A 1 38 ? -2.963 7.524 10.097 1.00 0.00 38 LEU A N 11
ATOM 19359 C CA . LEU A 1 38 ? -1.741 7.700 10.875 1.00 0.00 38 LEU A CA 11
ATOM 19360 C C . LEU A 1 38 ? -0.895 8.835 10.308 1.00 0.00 38 LEU A C 11
ATOM 19361 O O . LEU A 1 38 ? -0.146 9.486 11.036 1.00 0.00 38 LEU A O 11
ATOM 19377 N N . GLU A 1 39 ? -1.021 9.068 9.005 1.00 0.00 39 GLU A N 11
ATOM 19378 C CA . GLU A 1 39 ? -0.268 10.126 8.343 1.00 0.00 39 GLU A CA 11
ATOM 19379 C C . GLU A 1 39 ? -0.897 11.490 8.608 1.00 0.00 39 GLU A C 11
ATOM 19380 O O . GLU A 1 39 ? -0.231 12.412 9.077 1.00 0.00 39 GLU A O 11
ATOM 19392 N N . GLN A 1 40 ? -2.186 11.610 8.303 1.00 0.00 40 GLN A N 11
ATOM 19393 C CA . GLN A 1 40 ? -2.905 12.862 8.507 1.00 0.00 40 GLN A CA 11
ATOM 19394 C C . GLN A 1 40 ? -3.380 12.987 9.950 1.00 0.00 40 GLN A C 11
ATOM 19395 O O . GLN A 1 40 ? -4.401 13.617 10.227 1.00 0.00 40 GLN A O 11
ATOM 19409 N N . LYS A 1 41 ? -2.633 12.383 10.868 1.00 0.00 41 LYS A N 11
ATOM 19410 C CA . LYS A 1 41 ? -2.976 12.428 12.285 1.00 0.00 41 LYS A CA 11
ATOM 19411 C C . LYS A 1 41 ? -2.914 13.857 12.815 1.00 0.00 41 LYS A C 11
ATOM 19412 O O . LYS A 1 41 ? -3.873 14.349 13.409 1.00 0.00 41 LYS A O 11
ATOM 19431 N N . GLU A 1 42 ? -1.781 14.516 12.595 1.00 0.00 42 GLU A N 11
ATOM 19432 C CA . GLU A 1 42 ? -1.596 15.889 13.051 1.00 0.00 42 GLU A CA 11
ATOM 19433 C C . GLU A 1 42 ? -2.865 16.708 12.838 1.00 0.00 42 GLU A C 11
ATOM 19434 O O . GLU A 1 42 ? -3.431 16.726 11.745 1.00 0.00 42 GLU A O 11
ATOM 19446 N N . LYS A 1 43 ? -3.308 17.387 13.891 1.00 0.00 43 LYS A N 11
ATOM 19447 C CA . LYS A 1 43 ? -4.510 18.210 13.822 1.00 0.00 43 LYS A CA 11
ATOM 19448 C C . LYS A 1 43 ? -4.624 18.892 12.462 1.00 0.00 43 LYS A C 11
ATOM 19449 O O . LYS A 1 43 ? -3.619 19.145 11.798 1.00 0.00 43 LYS A O 11
ATOM 19468 N N . ARG A 1 44 ? -5.854 19.189 12.056 1.00 0.00 44 ARG A N 11
ATOM 19469 C CA . ARG A 1 44 ? -6.099 19.842 10.775 1.00 0.00 44 ARG A CA 11
ATOM 19470 C C . ARG A 1 44 ? -5.472 21.233 10.746 1.00 0.00 44 ARG A C 11
ATOM 19471 O O . ARG A 1 44 ? -4.920 21.653 9.730 1.00 0.00 44 ARG A O 11
ATOM 19492 N N . GLN A 1 45 ? -5.564 21.941 11.867 1.00 0.00 45 GLN A N 11
ATOM 19493 C CA . GLN A 1 45 ? -5.007 23.285 11.969 1.00 0.00 45 GLN A CA 11
ATOM 19494 C C . GLN A 1 45 ? -5.387 24.125 10.754 1.00 0.00 45 GLN A C 11
ATOM 19495 O O . GLN A 1 45 ? -4.562 24.857 10.210 1.00 0.00 45 GLN A O 11
ATOM 19509 N N . GLY A 1 46 ? -6.644 24.014 10.334 1.00 0.00 46 GLY A N 11
ATOM 19510 C CA . GLY A 1 46 ? -7.112 24.769 9.186 1.00 0.00 46 GLY A CA 11
ATOM 19511 C C . GLY A 1 46 ? -8.431 24.250 8.650 1.00 0.00 46 GLY A C 11
ATOM 19512 O O . GLY A 1 46 ? -8.961 23.240 9.114 1.00 0.00 46 GLY A O 11
ATOM 19516 N N . PRO A 1 47 ? -8.984 24.951 7.649 1.00 0.00 47 PRO A N 11
ATOM 19517 C CA . PRO A 1 47 ? -10.257 24.575 7.028 1.00 0.00 47 PRO A CA 11
ATOM 19518 C C . PRO A 1 47 ? -10.145 23.298 6.202 1.00 0.00 47 PRO A C 11
ATOM 19519 O O . PRO A 1 47 ? -9.052 22.911 5.787 1.00 0.00 47 PRO A O 11
ATOM 19530 N N . GLN A 1 48 ? -11.280 22.648 5.967 1.00 0.00 48 GLN A N 11
ATOM 19531 C CA . GLN A 1 48 ? -11.307 21.414 5.190 1.00 0.00 48 GLN A CA 11
ATOM 19532 C C . GLN A 1 48 ? -10.547 21.580 3.879 1.00 0.00 48 GLN A C 11
ATOM 19533 O O . GLN A 1 48 ? -9.864 20.661 3.427 1.00 0.00 48 GLN A O 11
ATOM 19547 N N . GLU A 1 49 ? -10.670 22.757 3.273 1.00 0.00 49 GLU A N 11
ATOM 19548 C CA . GLU A 1 49 ? -9.995 23.041 2.013 1.00 0.00 49 GLU A CA 11
ATOM 19549 C C . GLU A 1 49 ? -8.495 22.783 2.129 1.00 0.00 49 GLU A C 11
ATOM 19550 O O . GLU A 1 49 ? -7.840 22.422 1.152 1.00 0.00 49 GLU A O 11
ATOM 19562 N N . GLN A 1 50 ? -7.959 22.973 3.330 1.00 0.00 50 GLN A N 11
ATOM 19563 C CA . GLN A 1 50 ? -6.537 22.763 3.574 1.00 0.00 50 GLN A CA 11
ATOM 19564 C C . GLN A 1 50 ? -6.253 21.303 3.913 1.00 0.00 50 GLN A C 11
ATOM 19565 O O . GLN A 1 50 ? -5.299 20.997 4.628 1.00 0.00 50 GLN A O 11
ATOM 19579 N N . TRP A 1 51 ? -7.086 20.408 3.395 1.00 0.00 51 TRP A N 11
ATOM 19580 C CA . TRP A 1 51 ? -6.924 18.980 3.643 1.00 0.00 51 TRP A CA 11
ATOM 19581 C C . TRP A 1 51 ? -6.314 18.283 2.433 1.00 0.00 51 TRP A C 11
ATOM 19582 O O . TRP A 1 51 ? -6.532 18.693 1.292 1.00 0.00 51 TRP A O 11
ATOM 19603 N N . LEU A 1 52 ? -5.548 17.227 2.687 1.00 0.00 52 LEU A N 11
ATOM 19604 C CA . LEU A 1 52 ? -4.906 16.472 1.616 1.00 0.00 52 LEU A CA 11
ATOM 19605 C C . LEU A 1 52 ? -5.868 15.451 1.018 1.00 0.00 52 LEU A C 11
ATOM 19606 O O . LEU A 1 52 ? -6.900 15.135 1.609 1.00 0.00 52 LEU A O 11
ATOM 19622 N N . ARG A 1 53 ? -5.520 14.937 -0.158 1.00 0.00 53 ARG A N 11
ATOM 19623 C CA . ARG A 1 53 ? -6.352 13.950 -0.836 1.00 0.00 53 ARG A CA 11
ATOM 19624 C C . ARG A 1 53 ? -5.750 12.554 -0.712 1.00 0.00 53 ARG A C 11
ATOM 19625 O O . ARG A 1 53 ? -4.535 12.399 -0.586 1.00 0.00 53 ARG A O 11
ATOM 19646 N N . PHE A 1 54 ? -6.608 11.540 -0.747 1.00 0.00 54 PHE A N 11
ATOM 19647 C CA . PHE A 1 54 ? -6.161 10.156 -0.636 1.00 0.00 54 PHE A CA 11
ATOM 19648 C C . PHE A 1 54 ? -6.837 9.281 -1.687 1.00 0.00 54 PHE A C 11
ATOM 19649 O O . PHE A 1 54 ? -8.054 9.093 -1.665 1.00 0.00 54 PHE A O 11
ATOM 19666 N N . SER A 1 55 ? -6.040 8.748 -2.607 1.00 0.00 55 SER A N 11
ATOM 19667 C CA . SER A 1 55 ? -6.561 7.896 -3.670 1.00 0.00 55 SER A CA 11
ATOM 19668 C C . SER A 1 55 ? -6.000 6.481 -3.556 1.00 0.00 55 SER A C 11
ATOM 19669 O O . SER A 1 55 ? -4.800 6.262 -3.725 1.00 0.00 55 SER A O 11
ATOM 19677 N N . ILE A 1 56 ? -6.877 5.525 -3.269 1.00 0.00 56 ILE A N 11
ATOM 19678 C CA . ILE A 1 56 ? -6.471 4.132 -3.134 1.00 0.00 56 ILE A CA 11
ATOM 19679 C C . ILE A 1 56 ? -6.690 3.367 -4.434 1.00 0.00 56 ILE A C 11
ATOM 19680 O O . ILE A 1 56 ? -7.752 3.459 -5.048 1.00 0.00 56 ILE A O 11
ATOM 19696 N N . GLU A 1 57 ? -5.678 2.610 -4.847 1.00 0.00 57 GLU A N 11
ATOM 19697 C CA . GLU A 1 57 ? -5.762 1.827 -6.074 1.00 0.00 57 GLU A CA 11
ATOM 19698 C C . GLU A 1 57 ? -5.419 0.364 -5.811 1.00 0.00 57 GLU A C 11
ATOM 19699 O O . GLU A 1 57 ? -4.913 0.017 -4.744 1.00 0.00 57 GLU A O 11
ATOM 19711 N N . GLU A 1 58 ? -5.699 -0.490 -6.791 1.00 0.00 58 GLU A N 11
ATOM 19712 C CA . GLU A 1 58 ? -5.421 -1.915 -6.665 1.00 0.00 58 GLU A CA 11
ATOM 19713 C C . GLU A 1 58 ? -5.030 -2.515 -8.012 1.00 0.00 58 GLU A C 11
ATOM 19714 O O . GLU A 1 58 ? -5.472 -2.049 -9.062 1.00 0.00 58 GLU A O 11
ATOM 19726 N N . GLU A 1 59 ? -4.198 -3.551 -7.973 1.00 0.00 59 GLU A N 11
ATOM 19727 C CA . GLU A 1 59 ? -3.746 -4.214 -9.191 1.00 0.00 59 GLU A CA 11
ATOM 19728 C C . GLU A 1 59 ? -4.727 -5.303 -9.614 1.00 0.00 59 GLU A C 11
ATOM 19729 O O . GLU A 1 59 ? -5.377 -5.928 -8.775 1.00 0.00 59 GLU A O 11
ATOM 19741 N N . ASP A 1 60 ? -4.829 -5.525 -10.920 1.00 0.00 60 ASP A N 11
ATOM 19742 C CA . ASP A 1 60 ? -5.730 -6.538 -11.455 1.00 0.00 60 ASP A CA 11
ATOM 19743 C C . ASP A 1 60 ? -4.956 -7.780 -11.888 1.00 0.00 60 ASP A C 11
ATOM 19744 O O . ASP A 1 60 ? -3.971 -7.703 -12.622 1.00 0.00 60 ASP A O 11
ATOM 19753 N N . PRO A 1 61 ? -5.410 -8.953 -11.422 1.00 0.00 61 PRO A N 11
ATOM 19754 C CA . PRO A 1 61 ? -4.775 -10.233 -11.747 1.00 0.00 61 PRO A CA 11
ATOM 19755 C C . PRO A 1 61 ? -4.973 -10.625 -13.207 1.00 0.00 61 PRO A C 11
ATOM 19756 O O . PRO A 1 61 ? -4.132 -11.301 -13.800 1.00 0.00 61 PRO A O 11
ATOM 19767 N N . LYS A 1 62 ? -6.091 -10.195 -13.784 1.00 0.00 62 LYS A N 11
ATOM 19768 C CA . LYS A 1 62 ? -6.400 -10.499 -15.176 1.00 0.00 62 LYS A CA 11
ATOM 19769 C C . LYS A 1 62 ? -5.993 -9.346 -16.087 1.00 0.00 62 LYS A C 11
ATOM 19770 O O . LYS A 1 62 ? -5.532 -9.561 -17.208 1.00 0.00 62 LYS A O 11
ATOM 19789 N N . MET A 1 63 ? -6.164 -8.122 -15.599 1.00 0.00 63 MET A N 11
ATOM 19790 C CA . MET A 1 63 ? -5.811 -6.935 -16.369 1.00 0.00 63 MET A CA 11
ATOM 19791 C C . MET A 1 63 ? -4.367 -6.523 -16.102 1.00 0.00 63 MET A C 11
ATOM 19792 O O . MET A 1 63 ? -3.835 -5.626 -16.758 1.00 0.00 63 MET A O 11
ATOM 19806 N N . HIS A 1 64 ? -3.738 -7.182 -15.134 1.00 0.00 64 HIS A N 11
ATOM 19807 C CA . HIS A 1 64 ? -2.355 -6.883 -14.780 1.00 0.00 64 HIS A CA 11
ATOM 19808 C C . HIS A 1 64 ? -2.118 -5.376 -14.738 1.00 0.00 64 HIS A C 11
ATOM 19809 O O . HIS A 1 64 ? -1.021 -4.902 -15.035 1.00 0.00 64 HIS A O 11
ATOM 19824 N N . SER A 1 65 ? -3.153 -4.629 -14.369 1.00 0.00 65 SER A N 11
ATOM 19825 C CA . SER A 1 65 ? -3.059 -3.176 -14.294 1.00 0.00 65 SER A CA 11
ATOM 19826 C C . SER A 1 65 ? -3.678 -2.658 -12.999 1.00 0.00 65 SER A C 11
ATOM 19827 O O . SER A 1 65 ? -4.456 -3.355 -12.348 1.00 0.00 65 SER A O 11
ATOM 19835 N N . TYR A 1 66 ? -3.328 -1.430 -12.633 1.00 0.00 66 TYR A N 11
ATOM 19836 C CA . TYR A 1 66 ? -3.847 -0.818 -11.416 1.00 0.00 66 TYR A CA 11
ATOM 19837 C C . TYR A 1 66 ? -5.073 0.039 -11.717 1.00 0.00 66 TYR A C 11
ATOM 19838 O O . TYR A 1 66 ? -5.271 0.485 -12.846 1.00 0.00 66 TYR A O 11
ATOM 19856 N N . GLY A 1 67 ? -5.894 0.265 -10.696 1.00 0.00 67 GLY A N 11
ATOM 19857 C CA . GLY A 1 67 ? -7.090 1.068 -10.869 1.00 0.00 67 GLY A CA 11
ATOM 19858 C C . GLY A 1 67 ? -7.525 1.746 -9.585 1.00 0.00 67 GLY A C 11
ATOM 19859 O O . GLY A 1 67 ? -7.390 1.182 -8.500 1.00 0.00 67 GLY A O 11
ATOM 19863 N N . VAL A 1 68 ? -8.046 2.963 -9.708 1.00 0.00 68 VAL A N 11
ATOM 19864 C CA . VAL A 1 68 ? -8.501 3.720 -8.548 1.00 0.00 68 VAL A CA 11
ATOM 19865 C C . VAL A 1 68 ? -9.817 3.167 -8.012 1.00 0.00 68 VAL A C 11
ATOM 19866 O O . VAL A 1 68 ? -10.883 3.421 -8.573 1.00 0.00 68 VAL A O 11
ATOM 19879 N N . ILE A 1 69 ? -9.734 2.409 -6.924 1.00 0.00 69 ILE A N 11
ATOM 19880 C CA . ILE A 1 69 ? -10.919 1.820 -6.312 1.00 0.00 69 ILE A CA 11
ATOM 19881 C C . ILE A 1 69 ? -11.646 2.835 -5.435 1.00 0.00 69 ILE A C 11
ATOM 19882 O O . ILE A 1 69 ? -12.876 2.853 -5.379 1.00 0.00 69 ILE A O 11
ATOM 19898 N N . TYR A 1 70 ? -10.878 3.678 -4.754 1.00 0.00 70 TYR A N 11
ATOM 19899 C CA . TYR A 1 70 ? -11.449 4.696 -3.880 1.00 0.00 70 TYR A CA 11
ATOM 19900 C C . TYR A 1 70 ? -10.705 6.020 -4.027 1.00 0.00 70 TYR A C 11
ATOM 19901 O O . TYR A 1 70 ? -9.488 6.045 -4.217 1.00 0.00 70 TYR A O 11
ATOM 19919 N N . THR A 1 71 ? -11.445 7.120 -3.938 1.00 0.00 71 THR A N 11
ATOM 19920 C CA . THR A 1 71 ? -10.859 8.449 -4.061 1.00 0.00 71 THR A CA 11
ATOM 19921 C C . THR A 1 71 ? -11.667 9.481 -3.283 1.00 0.00 71 THR A C 11
ATOM 19922 O O . THR A 1 71 ? -12.840 9.711 -3.571 1.00 0.00 71 THR A O 11
ATOM 19933 N N . GLY A 1 72 ? -11.030 10.102 -2.295 1.00 0.00 72 GLY A N 11
ATOM 19934 C CA . GLY A 1 72 ? -11.705 11.104 -1.491 1.00 0.00 72 GLY A CA 11
ATOM 19935 C C . GLY A 1 72 ? -10.783 11.754 -0.479 1.00 0.00 72 GLY A C 11
ATOM 19936 O O . GLY A 1 72 ? -9.586 11.904 -0.726 1.00 0.00 72 GLY A O 11
ATOM 19940 N N . TYR A 1 73 ? -11.339 12.142 0.663 1.00 0.00 73 TYR A N 11
ATOM 19941 C CA . TYR A 1 73 ? -10.559 12.784 1.714 1.00 0.00 73 TYR A CA 11
ATOM 19942 C C . TYR A 1 73 ? -10.661 12.003 3.021 1.00 0.00 73 TYR A C 11
ATOM 19943 O O . TYR A 1 73 ? -10.479 12.559 4.104 1.00 0.00 73 TYR A O 11
ATOM 19961 N N . ALA A 1 74 ? -10.952 10.712 2.911 1.00 0.00 74 ALA A N 11
ATOM 19962 C CA . ALA A 1 74 ? -11.076 9.853 4.082 1.00 0.00 74 ALA A CA 11
ATOM 19963 C C . ALA A 1 74 ? -9.776 9.102 4.352 1.00 0.00 74 ALA A C 11
ATOM 19964 O O . ALA A 1 74 ? -8.796 9.255 3.623 1.00 0.00 74 ALA A O 11
ATOM 19971 N N . THR A 1 75 ? -9.775 8.292 5.406 1.00 0.00 75 THR A N 11
ATOM 19972 C CA . THR A 1 75 ? -8.595 7.519 5.773 1.00 0.00 75 THR A CA 11
ATOM 19973 C C . THR A 1 75 ? -8.885 6.023 5.739 1.00 0.00 75 THR A C 11
ATOM 19974 O O . THR A 1 75 ? -8.020 5.221 5.384 1.00 0.00 75 THR A O 11
ATOM 19985 N N . ARG A 1 76 ? -10.107 5.653 6.108 1.00 0.00 76 ARG A N 11
ATOM 19986 C CA . ARG A 1 76 ? -10.510 4.252 6.119 1.00 0.00 76 ARG A CA 11
ATOM 19987 C C . ARG A 1 76 ? -11.089 3.842 4.768 1.00 0.00 76 ARG A C 11
ATOM 19988 O O . ARG A 1 76 ? -11.650 4.666 4.045 1.00 0.00 76 ARG A O 11
ATOM 20009 N N . HIS A 1 77 ? -10.947 2.563 4.434 1.00 0.00 77 HIS A N 11
ATOM 20010 C CA . HIS A 1 77 ? -11.456 2.043 3.169 1.00 0.00 77 HIS A CA 11
ATOM 20011 C C . HIS A 1 77 ? -11.559 0.521 3.209 1.00 0.00 77 HIS A C 11
ATOM 20012 O O . HIS A 1 77 ? -10.547 -0.180 3.199 1.00 0.00 77 HIS A O 11
ATOM 20027 N N . VAL A 1 78 ? -12.788 0.017 3.255 1.00 0.00 78 VAL A N 11
ATOM 20028 C CA . VAL A 1 78 ? -13.022 -1.421 3.297 1.00 0.00 78 VAL A CA 11
ATOM 20029 C C . VAL A 1 78 ? -13.316 -1.971 1.905 1.00 0.00 78 VAL A C 11
ATOM 20030 O O . VAL A 1 78 ? -14.440 -1.875 1.413 1.00 0.00 78 VAL A O 11
ATOM 20043 N N . VAL A 1 79 ? -12.297 -2.546 1.275 1.00 0.00 79 VAL A N 11
ATOM 20044 C CA . VAL A 1 79 ? -12.446 -3.113 -0.060 1.00 0.00 79 VAL A CA 11
ATOM 20045 C C . VAL A 1 79 ? -13.517 -4.197 -0.081 1.00 0.00 79 VAL A C 11
ATOM 20046 O O . VAL A 1 79 ? -13.277 -5.328 0.338 1.00 0.00 79 VAL A O 11
ATOM 20059 N N . GLU A 1 80 ? -14.700 -3.842 -0.573 1.00 0.00 80 GLU A N 11
ATOM 20060 C CA . GLU A 1 80 ? -15.810 -4.786 -0.648 1.00 0.00 80 GLU A CA 11
ATOM 20061 C C . GLU A 1 80 ? -15.661 -5.705 -1.857 1.00 0.00 80 GLU A C 11
ATOM 20062 O O . GLU A 1 80 ? -14.819 -5.477 -2.724 1.00 0.00 80 GLU A O 11
ATOM 20074 N N . GLY A 1 81 ? -16.486 -6.747 -1.906 1.00 0.00 81 GLY A N 11
ATOM 20075 C CA . GLY A 1 81 ? -16.430 -7.686 -3.011 1.00 0.00 81 GLY A CA 11
ATOM 20076 C C . GLY A 1 81 ? -15.065 -8.327 -3.158 1.00 0.00 81 GLY A C 11
ATOM 20077 O O . GLY A 1 81 ? -14.296 -7.971 -4.052 1.00 0.00 81 GLY A O 11
ATOM 20081 N N . LEU A 1 82 ? -14.760 -9.275 -2.279 1.00 0.00 82 LEU A N 11
ATOM 20082 C CA . LEU A 1 82 ? -13.477 -9.967 -2.314 1.00 0.00 82 LEU A CA 11
ATOM 20083 C C . LEU A 1 82 ? -13.667 -11.475 -2.176 1.00 0.00 82 LEU A C 11
ATOM 20084 O O . LEU A 1 82 ? -14.690 -11.937 -1.673 1.00 0.00 82 LEU A O 11
ATOM 20100 N N . GLU A 1 83 ? -12.672 -12.235 -2.624 1.00 0.00 83 GLU A N 11
ATOM 20101 C CA . GLU A 1 83 ? -12.731 -13.690 -2.549 1.00 0.00 83 GLU A CA 11
ATOM 20102 C C . GLU A 1 83 ? -11.949 -14.204 -1.343 1.00 0.00 83 GLU A C 11
ATOM 20103 O O . GLU A 1 83 ? -10.975 -13.597 -0.898 1.00 0.00 83 GLU A O 11
ATOM 20115 N N . PRO A 1 84 ? -12.385 -15.350 -0.801 1.00 0.00 84 PRO A N 11
ATOM 20116 C CA . PRO A 1 84 ? -11.741 -15.972 0.360 1.00 0.00 84 PRO A CA 11
ATOM 20117 C C . PRO A 1 84 ? -10.366 -16.540 0.026 1.00 0.00 84 PRO A C 11
ATOM 20118 O O . PRO A 1 84 ? -10.134 -17.015 -1.086 1.00 0.00 84 PRO A O 11
ATOM 20129 N N . ARG A 1 85 ? -9.458 -16.487 0.995 1.00 0.00 85 ARG A N 11
ATOM 20130 C CA . ARG A 1 85 ? -8.105 -16.996 0.802 1.00 0.00 85 ARG A CA 11
ATOM 20131 C C . ARG A 1 85 ? -7.469 -16.390 -0.446 1.00 0.00 85 ARG A C 11
ATOM 20132 O O . ARG A 1 85 ? -6.725 -17.058 -1.164 1.00 0.00 85 ARG A O 11
ATOM 20153 N N . THR A 1 86 ? -7.768 -15.119 -0.699 1.00 0.00 86 THR A N 11
ATOM 20154 C CA . THR A 1 86 ? -7.227 -14.424 -1.860 1.00 0.00 86 THR A CA 11
ATOM 20155 C C . THR A 1 86 ? -6.416 -13.203 -1.441 1.00 0.00 86 THR A C 11
ATOM 20156 O O . THR A 1 86 ? -6.761 -12.515 -0.479 1.00 0.00 86 THR A O 11
ATOM 20167 N N . LEU A 1 87 ? -5.336 -12.938 -2.168 1.00 0.00 87 LEU A N 11
ATOM 20168 C CA . LEU A 1 87 ? -4.475 -11.799 -1.872 1.00 0.00 87 LEU A CA 11
ATOM 20169 C C . LEU A 1 87 ? -4.891 -10.576 -2.684 1.00 0.00 87 LEU A C 11
ATOM 20170 O O . LEU A 1 87 ? -5.387 -10.702 -3.804 1.00 0.00 87 LEU A O 11
ATOM 20186 N N . TYR A 1 88 ? -4.684 -9.395 -2.113 1.00 0.00 88 TYR A N 11
ATOM 20187 C CA . TYR A 1 88 ? -5.038 -8.150 -2.783 1.00 0.00 88 TYR A CA 11
ATOM 20188 C C . TYR A 1 88 ? -3.998 -7.068 -2.508 1.00 0.00 88 TYR A C 11
ATOM 20189 O O . TYR A 1 88 ? -3.605 -6.844 -1.362 1.00 0.00 88 TYR A O 11
ATOM 20207 N N . LYS A 1 89 ? -3.555 -6.398 -3.566 1.00 0.00 89 LYS A N 11
ATOM 20208 C CA . LYS A 1 89 ? -2.562 -5.338 -3.442 1.00 0.00 89 LYS A CA 11
ATOM 20209 C C . LYS A 1 89 ? -3.213 -3.965 -3.573 1.00 0.00 89 LYS A C 11
ATOM 20210 O O . LYS A 1 89 ? -4.010 -3.729 -4.481 1.00 0.00 89 LYS A O 11
ATOM 20229 N N . PHE A 1 90 ? -2.868 -3.061 -2.661 1.00 0.00 90 PHE A N 11
ATOM 20230 C CA . PHE A 1 90 ? -3.418 -1.711 -2.676 1.00 0.00 90 PHE A CA 11
ATOM 20231 C C . PHE A 1 90 ? -2.315 -0.672 -2.497 1.00 0.00 90 PHE A C 11
ATOM 20232 O O . PHE A 1 90 ? -1.423 -0.835 -1.664 1.00 0.00 90 PHE A O 11
ATOM 20249 N N . ARG A 1 91 ? -2.383 0.396 -3.285 1.00 0.00 91 ARG A N 11
ATOM 20250 C CA . ARG A 1 91 ? -1.390 1.461 -3.215 1.00 0.00 91 ARG A CA 11
ATOM 20251 C C . ARG A 1 91 ? -2.024 2.765 -2.740 1.00 0.00 91 ARG A C 11
ATOM 20252 O O . ARG A 1 91 ? -3.018 3.226 -3.302 1.00 0.00 91 ARG A O 11
ATOM 20273 N N . LEU A 1 92 ? -1.442 3.355 -1.702 1.00 0.00 92 LEU A N 11
ATOM 20274 C CA . LEU A 1 92 ? -1.950 4.606 -1.150 1.00 0.00 92 LEU A CA 11
ATOM 20275 C C . LEU A 1 92 ? -1.281 5.806 -1.814 1.00 0.00 92 LEU A C 11
ATOM 20276 O O . LEU A 1 92 ? -0.054 5.893 -1.872 1.00 0.00 92 LEU A O 11
ATOM 20292 N N . LYS A 1 93 ? -2.095 6.730 -2.312 1.00 0.00 93 LYS A N 11
ATOM 20293 C CA . LYS A 1 93 ? -1.584 7.927 -2.969 1.00 0.00 93 LYS A CA 11
ATOM 20294 C C . LYS A 1 93 ? -2.010 9.184 -2.217 1.00 0.00 93 LYS A C 11
ATOM 20295 O O . LYS A 1 93 ? -3.098 9.238 -1.644 1.00 0.00 93 LYS A O 11
ATOM 20314 N N . VAL A 1 94 ? -1.146 10.194 -2.225 1.00 0.00 94 VAL A N 11
ATOM 20315 C CA . VAL A 1 94 ? -1.434 11.452 -1.547 1.00 0.00 94 VAL A CA 11
ATOM 20316 C C . VAL A 1 94 ? -1.016 12.645 -2.400 1.00 0.00 94 VAL A C 11
ATOM 20317 O O . VAL A 1 94 ? -0.045 12.574 -3.154 1.00 0.00 94 VAL A O 11
ATOM 20330 N N . THR A 1 95 ? -1.757 13.742 -2.276 1.00 0.00 95 THR A N 11
ATOM 20331 C CA . THR A 1 95 ? -1.465 14.951 -3.036 1.00 0.00 95 THR A CA 11
ATOM 20332 C C . THR A 1 95 ? -1.618 16.196 -2.169 1.00 0.00 95 THR A C 11
ATOM 20333 O O . THR A 1 95 ? -2.722 16.535 -1.743 1.00 0.00 95 THR A O 11
ATOM 20344 N N . SER A 1 96 ? -0.503 16.872 -1.911 1.00 0.00 96 SER A N 11
ATOM 20345 C CA . SER A 1 96 ? -0.513 18.078 -1.092 1.00 0.00 96 SER A CA 11
ATOM 20346 C C . SER A 1 96 ? -1.525 19.089 -1.624 1.00 0.00 96 SER A C 11
ATOM 20347 O O . SER A 1 96 ? -1.935 19.042 -2.784 1.00 0.00 96 SER A O 11
ATOM 20355 N N . PRO A 1 97 ? -1.937 20.025 -0.757 1.00 0.00 97 PRO A N 11
ATOM 20356 C CA . PRO A 1 97 ? -2.906 21.065 -1.117 1.00 0.00 97 PRO A CA 11
ATOM 20357 C C . PRO A 1 97 ? -2.326 22.084 -2.092 1.00 0.00 97 PRO A C 11
ATOM 20358 O O . PRO A 1 97 ? -3.008 23.025 -2.499 1.00 0.00 97 PRO A O 11
ATOM 20369 N N . SER A 1 98 ? -1.064 21.891 -2.462 1.00 0.00 98 SER A N 11
ATOM 20370 C CA . SER A 1 98 ? -0.392 22.796 -3.387 1.00 0.00 98 SER A CA 11
ATOM 20371 C C . SER A 1 98 ? -0.274 22.167 -4.773 1.00 0.00 98 SER A C 11
ATOM 20372 O O . SER A 1 98 ? -0.395 22.850 -5.789 1.00 0.00 98 SER A O 11
ATOM 20380 N N . GLY A 1 99 ? -0.036 20.859 -4.804 1.00 0.00 99 GLY A N 11
ATOM 20381 C CA . GLY A 1 99 ? 0.095 20.159 -6.069 1.00 0.00 99 GLY A CA 11
ATOM 20382 C C . GLY A 1 99 ? 0.955 18.917 -5.957 1.00 0.00 99 GLY A C 11
ATOM 20383 O O . GLY A 1 99 ? 0.733 17.935 -6.664 1.00 0.00 99 GLY A O 11
ATOM 20387 N N . GLU A 1 100 ? 1.942 18.960 -5.067 1.00 0.00 100 GLU A N 11
ATOM 20388 C CA . GLU A 1 100 ? 2.841 17.829 -4.868 1.00 0.00 100 GLU A CA 11
ATOM 20389 C C . GLU A 1 100 ? 2.055 16.559 -4.553 1.00 0.00 100 GLU A C 11
ATOM 20390 O O . GLU A 1 100 ? 0.964 16.616 -3.984 1.00 0.00 100 GLU A O 11
ATOM 20402 N N . TYR A 1 101 ? 2.617 15.415 -4.926 1.00 0.00 101 TYR A N 11
ATOM 20403 C CA . TYR A 1 101 ? 1.969 14.131 -4.686 1.00 0.00 101 TYR A CA 11
ATOM 20404 C C . TYR A 1 101 ? 2.993 13.001 -4.659 1.00 0.00 101 TYR A C 11
ATOM 20405 O O . TYR A 1 101 ? 4.070 13.110 -5.245 1.00 0.00 101 TYR A O 11
ATOM 20423 N N . GLU A 1 102 ? 2.648 11.914 -3.975 1.00 0.00 102 GLU A N 11
ATOM 20424 C CA . GLU A 1 102 ? 3.537 10.763 -3.871 1.00 0.00 102 GLU A CA 11
ATOM 20425 C C . GLU A 1 102 ? 2.742 9.461 -3.863 1.00 0.00 102 GLU A C 11
ATOM 20426 O O . GLU A 1 102 ? 1.521 9.465 -4.020 1.00 0.00 102 GLU A O 11
ATOM 20438 N N . TYR A 1 103 ? 3.443 8.347 -3.680 1.00 0.00 103 TYR A N 11
ATOM 20439 C CA . TYR A 1 103 ? 2.804 7.037 -3.655 1.00 0.00 103 TYR A CA 11
ATOM 20440 C C . TYR A 1 103 ? 3.373 6.176 -2.531 1.00 0.00 103 TYR A C 11
ATOM 20441 O O . TYR A 1 103 ? 4.550 6.280 -2.188 1.00 0.00 103 TYR A O 11
ATOM 20459 N N . SER A 1 104 ? 2.526 5.324 -1.962 1.00 0.00 104 SER A N 11
ATOM 20460 C CA . SER A 1 104 ? 2.941 4.445 -0.874 1.00 0.00 104 SER A CA 11
ATOM 20461 C C . SER A 1 104 ? 3.338 3.071 -1.407 1.00 0.00 104 SER A C 11
ATOM 20462 O O . SER A 1 104 ? 2.976 2.679 -2.516 1.00 0.00 104 SER A O 11
ATOM 20470 N N . PRO A 1 105 ? 4.100 2.321 -0.597 1.00 0.00 105 PRO A N 11
ATOM 20471 C CA . PRO A 1 105 ? 4.562 0.979 -0.964 1.00 0.00 105 PRO A CA 11
ATOM 20472 C C . PRO A 1 105 ? 3.425 -0.036 -0.997 1.00 0.00 105 PRO A C 11
ATOM 20473 O O . PRO A 1 105 ? 2.747 -0.257 0.007 1.00 0.00 105 PRO A O 11
ATOM 20484 N N . VAL A 1 106 ? 3.222 -0.653 -2.157 1.00 0.00 106 VAL A N 11
ATOM 20485 C CA . VAL A 1 106 ? 2.168 -1.647 -2.320 1.00 0.00 106 VAL A CA 11
ATOM 20486 C C . VAL A 1 106 ? 2.088 -2.567 -1.107 1.00 0.00 106 VAL A C 11
ATOM 20487 O O . VAL A 1 106 ? 3.106 -3.055 -0.616 1.00 0.00 106 VAL A O 11
ATOM 20500 N N . VAL A 1 107 ? 0.870 -2.802 -0.629 1.00 0.00 107 VAL A N 11
ATOM 20501 C CA . VAL A 1 107 ? 0.656 -3.665 0.527 1.00 0.00 107 VAL A CA 11
ATOM 20502 C C . VAL A 1 107 ? -0.274 -4.823 0.182 1.00 0.00 107 VAL A C 11
ATOM 20503 O O . VAL A 1 107 ? -1.489 -4.651 0.094 1.00 0.00 107 VAL A O 11
ATOM 20516 N N . SER A 1 108 ? 0.306 -6.003 -0.011 1.00 0.00 108 SER A N 11
ATOM 20517 C CA . SER A 1 108 ? -0.470 -7.190 -0.349 1.00 0.00 108 SER A CA 11
ATOM 20518 C C . SER A 1 108 ? -1.040 -7.843 0.907 1.00 0.00 108 SER A C 11
ATOM 20519 O O . SER A 1 108 ? -0.325 -8.064 1.884 1.00 0.00 108 SER A O 11
ATOM 20527 N N . VAL A 1 109 ? -2.333 -8.149 0.872 1.00 0.00 109 VAL A N 11
ATOM 20528 C CA . VAL A 1 109 ? -3.000 -8.777 2.006 1.00 0.00 109 VAL A CA 11
ATOM 20529 C C . VAL A 1 109 ? -3.940 -9.885 1.546 1.00 0.00 109 VAL A C 11
ATOM 20530 O O . VAL A 1 109 ? -4.600 -9.765 0.514 1.00 0.00 109 VAL A O 11
ATOM 20543 N N . ALA A 1 110 ? -3.997 -10.965 2.319 1.00 0.00 110 ALA A N 11
ATOM 20544 C CA . ALA A 1 110 ? -4.858 -12.094 1.992 1.00 0.00 110 ALA A CA 11
ATOM 20545 C C . ALA A 1 110 ? -6.046 -12.173 2.945 1.00 0.00 110 ALA A C 11
ATOM 20546 O O . ALA A 1 110 ? -5.878 -12.187 4.165 1.00 0.00 110 ALA A O 11
ATOM 20553 N N . THR A 1 111 ? -7.249 -12.223 2.381 1.00 0.00 111 THR A N 11
ATOM 20554 C CA . THR A 1 111 ? -8.466 -12.297 3.180 1.00 0.00 111 THR A CA 11
ATOM 20555 C C . THR A 1 111 ? -8.500 -13.575 4.011 1.00 0.00 111 THR A C 11
ATOM 20556 O O . THR A 1 111 ? -7.567 -14.378 3.973 1.00 0.00 111 THR A O 11
ATOM 20567 N N . THR A 1 112 ? -9.581 -13.758 4.763 1.00 0.00 112 THR A N 11
ATOM 20568 C CA . THR A 1 112 ? -9.736 -14.938 5.604 1.00 0.00 112 THR A CA 11
ATOM 20569 C C . THR A 1 112 ? -10.536 -16.021 4.890 1.00 0.00 112 THR A C 11
ATOM 20570 O O . THR A 1 112 ? -11.181 -15.761 3.874 1.00 0.00 112 THR A O 11
ATOM 20581 N N . ARG A 1 113 ? -10.490 -17.235 5.428 1.00 0.00 113 ARG A N 11
ATOM 20582 C CA . ARG A 1 113 ? -11.211 -18.358 4.840 1.00 0.00 113 ARG A CA 11
ATOM 20583 C C . ARG A 1 113 ? -12.711 -18.234 5.093 1.00 0.00 113 ARG A C 11
ATOM 20584 O O . ARG A 1 113 ? -13.135 -17.662 6.096 1.00 0.00 113 ARG A O 11
ATOM 20605 N N . GLU A 1 114 ? -13.507 -18.772 4.174 1.00 0.00 114 GLU A N 11
ATOM 20606 C CA . GLU A 1 114 ? -14.959 -18.719 4.297 1.00 0.00 114 GLU A CA 11
ATOM 20607 C C . GLU A 1 114 ? -15.423 -19.423 5.568 1.00 0.00 114 GLU A C 11
ATOM 20608 O O . GLU A 1 114 ? -14.612 -19.936 6.338 1.00 0.00 114 GLU A O 11
ATOM 20620 N N . SER A 1 115 ? -16.735 -19.442 5.782 1.00 0.00 115 SER A N 11
ATOM 20621 C CA . SER A 1 115 ? -17.309 -20.079 6.962 1.00 0.00 115 SER A CA 11
ATOM 20622 C C . SER A 1 115 ? -18.422 -21.046 6.570 1.00 0.00 115 SER A C 11
ATOM 20623 O O . SER A 1 115 ? -18.477 -22.176 7.054 1.00 0.00 115 SER A O 11
ATOM 20631 N N . GLY A 1 116 ? -19.309 -20.592 5.689 1.00 0.00 116 GLY A N 11
ATOM 20632 C CA . GLY A 1 116 ? -20.409 -21.428 5.247 1.00 0.00 116 GLY A CA 11
ATOM 20633 C C . GLY A 1 116 ? -21.702 -20.651 5.092 1.00 0.00 116 GLY A C 11
ATOM 20634 O O . GLY A 1 116 ? -21.835 -19.796 4.216 1.00 0.00 116 GLY A O 11
ATOM 20638 N N . PRO A 1 117 ? -22.684 -20.949 5.955 1.00 0.00 117 PRO A N 11
ATOM 20639 C CA . PRO A 1 117 ? -23.990 -20.284 5.929 1.00 0.00 117 PRO A CA 11
ATOM 20640 C C . PRO A 1 117 ? -23.908 -18.828 6.373 1.00 0.00 117 PRO A C 11
ATOM 20641 O O . PRO A 1 117 ? -23.576 -18.537 7.522 1.00 0.00 117 PRO A O 11
ATOM 20652 N N . SER A 1 118 ? -24.213 -17.916 5.455 1.00 0.00 118 SER A N 11
ATOM 20653 C CA . SER A 1 118 ? -24.170 -16.489 5.752 1.00 0.00 118 SER A CA 11
ATOM 20654 C C . SER A 1 118 ? -25.404 -16.061 6.541 1.00 0.00 118 SER A C 11
ATOM 20655 O O . SER A 1 118 ? -26.534 -16.223 6.082 1.00 0.00 118 SER A O 11
ATOM 20663 N N . SER A 1 119 ? -25.177 -15.513 7.730 1.00 0.00 119 SER A N 11
ATOM 20664 C CA . SER A 1 119 ? -26.269 -15.064 8.586 1.00 0.00 119 SER A CA 11
ATOM 20665 C C . SER A 1 119 ? -25.826 -13.900 9.467 1.00 0.00 119 SER A C 11
ATOM 20666 O O . SER A 1 119 ? -24.831 -13.993 10.184 1.00 0.00 119 SER A O 11
ATOM 20674 N N . GLY A 1 120 ? -26.574 -12.802 9.406 1.00 0.00 120 GLY A N 11
ATOM 20675 C CA . GLY A 1 120 ? -26.243 -11.635 10.203 1.00 0.00 120 GLY A CA 11
ATOM 20676 C C . GLY A 1 120 ? -24.751 -11.376 10.260 1.00 0.00 120 GLY A C 11
ATOM 20677 O O . GLY A 1 120 ? -24.286 -10.554 11.050 1.00 0.00 120 GLY A O 11
ATOM 20681 N N . GLY A 1 1 ? 20.129 -7.052 -2.104 1.00 0.00 1 GLY A N 12
ATOM 20682 C CA . GLY A 1 1 ? 19.447 -5.830 -2.491 1.00 0.00 1 GLY A CA 12
ATOM 20683 C C . GLY A 1 1 ? 20.092 -5.161 -3.689 1.00 0.00 1 GLY A C 12
ATOM 20684 O O . GLY A 1 1 ? 21.271 -4.809 -3.652 1.00 0.00 1 GLY A O 12
ATOM 20688 N N . SER A 1 2 ? 19.318 -4.986 -4.755 1.00 0.00 2 SER A N 12
ATOM 20689 C CA . SER A 1 2 ? 19.823 -4.360 -5.971 1.00 0.00 2 SER A CA 12
ATOM 20690 C C . SER A 1 2 ? 18.861 -3.283 -6.467 1.00 0.00 2 SER A C 12
ATOM 20691 O O . SER A 1 2 ? 17.706 -3.566 -6.784 1.00 0.00 2 SER A O 12
ATOM 20699 N N . SER A 1 3 ? 19.348 -2.048 -6.531 1.00 0.00 3 SER A N 12
ATOM 20700 C CA . SER A 1 3 ? 18.533 -0.928 -6.984 1.00 0.00 3 SER A CA 12
ATOM 20701 C C . SER A 1 3 ? 19.394 0.132 -7.665 1.00 0.00 3 SER A C 12
ATOM 20702 O O . SER A 1 3 ? 20.581 0.267 -7.368 1.00 0.00 3 SER A O 12
ATOM 20710 N N . GLY A 1 4 ? 18.787 0.881 -8.580 1.00 0.00 4 GLY A N 12
ATOM 20711 C CA . GLY A 1 4 ? 19.513 1.919 -9.289 1.00 0.00 4 GLY A CA 12
ATOM 20712 C C . GLY A 1 4 ? 19.013 3.309 -8.952 1.00 0.00 4 GLY A C 12
ATOM 20713 O O . GLY A 1 4 ? 17.999 3.464 -8.272 1.00 0.00 4 GLY A O 12
ATOM 20717 N N . SER A 1 5 ? 19.727 4.325 -9.428 1.00 0.00 5 SER A N 12
ATOM 20718 C CA . SER A 1 5 ? 19.354 5.710 -9.169 1.00 0.00 5 SER A CA 12
ATOM 20719 C C . SER A 1 5 ? 19.320 6.515 -10.464 1.00 0.00 5 SER A C 12
ATOM 20720 O O . SER A 1 5 ? 20.326 6.629 -11.164 1.00 0.00 5 SER A O 12
ATOM 20728 N N . SER A 1 6 ? 18.154 7.073 -10.777 1.00 0.00 6 SER A N 12
ATOM 20729 C CA . SER A 1 6 ? 17.986 7.864 -11.989 1.00 0.00 6 SER A CA 12
ATOM 20730 C C . SER A 1 6 ? 16.728 8.723 -11.908 1.00 0.00 6 SER A C 12
ATOM 20731 O O . SER A 1 6 ? 15.832 8.457 -11.107 1.00 0.00 6 SER A O 12
ATOM 20739 N N . GLY A 1 7 ? 16.668 9.756 -12.743 1.00 0.00 7 GLY A N 12
ATOM 20740 C CA . GLY A 1 7 ? 15.516 10.639 -12.750 1.00 0.00 7 GLY A CA 12
ATOM 20741 C C . GLY A 1 7 ? 15.901 12.095 -12.586 1.00 0.00 7 GLY A C 12
ATOM 20742 O O . GLY A 1 7 ? 17.078 12.418 -12.422 1.00 0.00 7 GLY A O 12
ATOM 20746 N N . MET A 1 8 ? 14.908 12.977 -12.632 1.00 0.00 8 MET A N 12
ATOM 20747 C CA . MET A 1 8 ? 15.150 14.408 -12.488 1.00 0.00 8 MET A CA 12
ATOM 20748 C C . MET A 1 8 ? 14.796 14.880 -11.081 1.00 0.00 8 MET A C 12
ATOM 20749 O O . MET A 1 8 ? 14.120 14.175 -10.333 1.00 0.00 8 MET A O 12
ATOM 20763 N N . GLU A 1 9 ? 15.257 16.076 -10.729 1.00 0.00 9 GLU A N 12
ATOM 20764 C CA . GLU A 1 9 ? 14.988 16.640 -9.412 1.00 0.00 9 GLU A CA 12
ATOM 20765 C C . GLU A 1 9 ? 14.178 17.929 -9.526 1.00 0.00 9 GLU A C 12
ATOM 20766 O O . GLU A 1 9 ? 14.348 18.718 -10.456 1.00 0.00 9 GLU A O 12
ATOM 20778 N N . PRO A 1 10 ? 13.276 18.148 -8.559 1.00 0.00 10 PRO A N 12
ATOM 20779 C CA . PRO A 1 10 ? 12.421 19.339 -8.528 1.00 0.00 10 PRO A CA 12
ATOM 20780 C C . PRO A 1 10 ? 13.207 20.608 -8.218 1.00 0.00 10 PRO A C 12
ATOM 20781 O O . PRO A 1 10 ? 13.653 20.814 -7.088 1.00 0.00 10 PRO A O 12
ATOM 20792 N N . HIS A 1 11 ? 13.374 21.457 -9.227 1.00 0.00 11 HIS A N 12
ATOM 20793 C CA . HIS A 1 11 ? 14.105 22.708 -9.060 1.00 0.00 11 HIS A CA 12
ATOM 20794 C C . HIS A 1 11 ? 13.285 23.715 -8.260 1.00 0.00 11 HIS A C 12
ATOM 20795 O O . HIS A 1 11 ? 12.063 23.784 -8.395 1.00 0.00 11 HIS A O 12
ATOM 20810 N N . LYS A 1 12 ? 13.965 24.495 -7.426 1.00 0.00 12 LYS A N 12
ATOM 20811 C CA . LYS A 1 12 ? 13.300 25.499 -6.604 1.00 0.00 12 LYS A CA 12
ATOM 20812 C C . LYS A 1 12 ? 11.972 24.974 -6.071 1.00 0.00 12 LYS A C 12
ATOM 20813 O O . LYS A 1 12 ? 11.034 25.740 -5.846 1.00 0.00 12 LYS A O 12
ATOM 20832 N N . VAL A 1 13 ? 11.898 23.662 -5.869 1.00 0.00 13 VAL A N 12
ATOM 20833 C CA . VAL A 1 13 ? 10.684 23.034 -5.359 1.00 0.00 13 VAL A CA 12
ATOM 20834 C C . VAL A 1 13 ? 11.016 21.858 -4.447 1.00 0.00 13 VAL A C 12
ATOM 20835 O O . VAL A 1 13 ? 11.946 21.096 -4.712 1.00 0.00 13 VAL A O 12
ATOM 20848 N N . VAL A 1 14 ? 10.248 21.715 -3.372 1.00 0.00 14 VAL A N 12
ATOM 20849 C CA . VAL A 1 14 ? 10.458 20.630 -2.421 1.00 0.00 14 VAL A CA 12
ATOM 20850 C C . VAL A 1 14 ? 9.208 19.768 -2.285 1.00 0.00 14 VAL A C 12
ATOM 20851 O O . VAL A 1 14 ? 8.199 20.180 -1.713 1.00 0.00 14 VAL A O 12
ATOM 20864 N N . PRO A 1 15 ? 9.274 18.541 -2.823 1.00 0.00 15 PRO A N 12
ATOM 20865 C CA . PRO A 1 15 ? 8.156 17.594 -2.774 1.00 0.00 15 PRO A CA 12
ATOM 20866 C C . PRO A 1 15 ? 7.902 17.069 -1.365 1.00 0.00 15 PRO A C 12
ATOM 20867 O O . PRO A 1 15 ? 8.732 17.238 -0.470 1.00 0.00 15 PRO A O 12
ATOM 20878 N N . LEU A 1 16 ? 6.752 16.432 -1.174 1.00 0.00 16 LEU A N 12
ATOM 20879 C CA . LEU A 1 16 ? 6.389 15.881 0.127 1.00 0.00 16 LEU A CA 12
ATOM 20880 C C . LEU A 1 16 ? 6.923 14.461 0.285 1.00 0.00 16 LEU A C 12
ATOM 20881 O O . LEU A 1 16 ? 7.117 13.747 -0.698 1.00 0.00 16 LEU A O 12
ATOM 20897 N N . SER A 1 17 ? 7.156 14.058 1.530 1.00 0.00 17 SER A N 12
ATOM 20898 C CA . SER A 1 17 ? 7.668 12.723 1.818 1.00 0.00 17 SER A CA 12
ATOM 20899 C C . SER A 1 17 ? 6.684 11.652 1.357 1.00 0.00 17 SER A C 12
ATOM 20900 O O . SER A 1 17 ? 5.477 11.888 1.291 1.00 0.00 17 SER A O 12
ATOM 20908 N N . LYS A 1 18 ? 7.208 10.473 1.040 1.00 0.00 18 LYS A N 12
ATOM 20909 C CA . LYS A 1 18 ? 6.377 9.364 0.586 1.00 0.00 18 LYS A CA 12
ATOM 20910 C C . LYS A 1 18 ? 5.406 8.929 1.679 1.00 0.00 18 LYS A C 12
ATOM 20911 O O . LYS A 1 18 ? 5.766 8.801 2.849 1.00 0.00 18 LYS A O 12
ATOM 20930 N N . PRO A 1 19 ? 4.143 8.696 1.290 1.00 0.00 19 PRO A N 12
ATOM 20931 C CA . PRO A 1 19 ? 3.094 8.270 2.222 1.00 0.00 19 PRO A CA 12
ATOM 20932 C C . PRO A 1 19 ? 3.308 6.846 2.723 1.00 0.00 19 PRO A C 12
ATOM 20933 O O . PRO A 1 19 ? 3.679 5.956 1.957 1.00 0.00 19 PRO A O 12
ATOM 20944 N N . HIS A 1 20 ? 3.070 6.636 4.014 1.00 0.00 20 HIS A N 12
ATOM 20945 C CA . HIS A 1 20 ? 3.235 5.318 4.618 1.00 0.00 20 HIS A CA 12
ATOM 20946 C C . HIS A 1 20 ? 2.132 4.369 4.161 1.00 0.00 20 HIS A C 12
ATOM 20947 O O . HIS A 1 20 ? 1.058 4.789 3.728 1.00 0.00 20 HIS A O 12
ATOM 20962 N N . PRO A 1 21 ? 2.400 3.059 4.257 1.00 0.00 21 PRO A N 12
ATOM 20963 C CA . PRO A 1 21 ? 1.443 2.023 3.858 1.00 0.00 21 PRO A CA 12
ATOM 20964 C C . PRO A 1 21 ? 0.245 1.947 4.799 1.00 0.00 21 PRO A C 12
ATOM 20965 O O . PRO A 1 21 ? 0.371 2.088 6.015 1.00 0.00 21 PRO A O 12
ATOM 20976 N N . PRO A 1 22 ? -0.945 1.717 4.225 1.00 0.00 22 PRO A N 12
ATOM 20977 C CA . PRO A 1 22 ? -2.188 1.616 4.996 1.00 0.00 22 PRO A CA 12
ATOM 20978 C C . PRO A 1 22 ? -2.243 0.350 5.844 1.00 0.00 22 PRO A C 12
ATOM 20979 O O . PRO A 1 22 ? -1.779 -0.710 5.426 1.00 0.00 22 PRO A O 12
ATOM 20990 N N . VAL A 1 23 ? -2.814 0.468 7.039 1.00 0.00 23 VAL A N 12
ATOM 20991 C CA . VAL A 1 23 ? -2.932 -0.667 7.946 1.00 0.00 23 VAL A CA 12
ATOM 20992 C C . VAL A 1 23 ? -4.227 -1.433 7.703 1.00 0.00 23 VAL A C 12
ATOM 20993 O O . VAL A 1 23 ? -5.220 -0.866 7.246 1.00 0.00 23 VAL A O 12
ATOM 21006 N N . VAL A 1 24 ? -4.210 -2.726 8.011 1.00 0.00 24 VAL A N 12
ATOM 21007 C CA . VAL A 1 24 ? -5.384 -3.571 7.828 1.00 0.00 24 VAL A CA 12
ATOM 21008 C C . VAL A 1 24 ? -6.039 -3.900 9.165 1.00 0.00 24 VAL A C 12
ATOM 21009 O O . VAL A 1 24 ? -5.487 -4.648 9.971 1.00 0.00 24 VAL A O 12
ATOM 21022 N N . GLY A 1 25 ? -7.220 -3.334 9.395 1.00 0.00 25 GLY A N 12
ATOM 21023 C CA . GLY A 1 25 ? -7.931 -3.580 10.636 1.00 0.00 25 GLY A CA 12
ATOM 21024 C C . GLY A 1 25 ? -8.751 -4.854 10.592 1.00 0.00 25 GLY A C 12
ATOM 21025 O O . GLY A 1 25 ? -8.276 -5.921 10.981 1.00 0.00 25 GLY A O 12
ATOM 21029 N N . LYS A 1 26 ? -9.988 -4.744 10.119 1.00 0.00 26 LYS A N 12
ATOM 21030 C CA . LYS A 1 26 ? -10.877 -5.895 10.026 1.00 0.00 26 LYS A CA 12
ATOM 21031 C C . LYS A 1 26 ? -10.507 -6.774 8.836 1.00 0.00 26 LYS A C 12
ATOM 21032 O O . LYS A 1 26 ? -10.418 -6.298 7.704 1.00 0.00 26 LYS A O 12
ATOM 21051 N N . VAL A 1 27 ? -10.293 -8.059 9.099 1.00 0.00 27 VAL A N 12
ATOM 21052 C CA . VAL A 1 27 ? -9.935 -9.005 8.048 1.00 0.00 27 VAL A CA 12
ATOM 21053 C C . VAL A 1 27 ? -11.038 -10.036 7.837 1.00 0.00 27 VAL A C 12
ATOM 21054 O O . VAL A 1 27 ? -11.243 -10.923 8.667 1.00 0.00 27 VAL A O 12
ATOM 21067 N N . THR A 1 28 ? -11.749 -9.914 6.720 1.00 0.00 28 THR A N 12
ATOM 21068 C CA . THR A 1 28 ? -12.832 -10.834 6.399 1.00 0.00 28 THR A CA 12
ATOM 21069 C C . THR A 1 28 ? -12.532 -11.613 5.124 1.00 0.00 28 THR A C 12
ATOM 21070 O O . THR A 1 28 ? -11.837 -11.123 4.234 1.00 0.00 28 THR A O 12
ATOM 21081 N N . HIS A 1 29 ? -13.062 -12.830 5.041 1.00 0.00 29 HIS A N 12
ATOM 21082 C CA . HIS A 1 29 ? -12.851 -13.677 3.873 1.00 0.00 29 HIS A CA 12
ATOM 21083 C C . HIS A 1 29 ? -13.689 -13.194 2.693 1.00 0.00 29 HIS A C 12
ATOM 21084 O O . HIS A 1 29 ? -13.748 -13.848 1.651 1.00 0.00 29 HIS A O 12
ATOM 21099 N N . HIS A 1 30 ? -14.336 -12.045 2.864 1.00 0.00 30 HIS A N 12
ATOM 21100 C CA . HIS A 1 30 ? -15.171 -11.475 1.813 1.00 0.00 30 HIS A CA 12
ATOM 21101 C C . HIS A 1 30 ? -14.897 -9.983 1.651 1.00 0.00 30 HIS A C 12
ATOM 21102 O O . HIS A 1 30 ? -15.575 -9.296 0.887 1.00 0.00 30 HIS A O 12
ATOM 21117 N N . SER A 1 31 ? -13.899 -9.487 2.377 1.00 0.00 31 SER A N 12
ATOM 21118 C CA . SER A 1 31 ? -13.539 -8.076 2.317 1.00 0.00 31 SER A CA 12
ATOM 21119 C C . SER A 1 31 ? -12.290 -7.798 3.150 1.00 0.00 31 SER A C 12
ATOM 21120 O O . SER A 1 31 ? -11.818 -8.664 3.886 1.00 0.00 31 SER A O 12
ATOM 21128 N N . ILE A 1 32 ? -11.762 -6.585 3.026 1.00 0.00 32 ILE A N 12
ATOM 21129 C CA . ILE A 1 32 ? -10.570 -6.193 3.767 1.00 0.00 32 ILE A CA 12
ATOM 21130 C C . ILE A 1 32 ? -10.632 -4.723 4.170 1.00 0.00 32 ILE A C 12
ATOM 21131 O O . ILE A 1 32 ? -10.668 -3.837 3.317 1.00 0.00 32 ILE A O 12
ATOM 21147 N N . GLU A 1 33 ? -10.643 -4.473 5.476 1.00 0.00 33 GLU A N 12
ATOM 21148 C CA . GLU A 1 33 ? -10.700 -3.110 5.991 1.00 0.00 33 GLU A CA 12
ATOM 21149 C C . GLU A 1 33 ? -9.301 -2.508 6.092 1.00 0.00 33 GLU A C 12
ATOM 21150 O O . GLU A 1 33 ? -8.336 -3.202 6.415 1.00 0.00 33 GLU A O 12
ATOM 21162 N N . LEU A 1 34 ? -9.199 -1.213 5.813 1.00 0.00 34 LEU A N 12
ATOM 21163 C CA . LEU A 1 34 ? -7.919 -0.516 5.872 1.00 0.00 34 LEU A CA 12
ATOM 21164 C C . LEU A 1 34 ? -8.080 0.868 6.492 1.00 0.00 34 LEU A C 12
ATOM 21165 O O . LEU A 1 34 ? -9.140 1.486 6.389 1.00 0.00 34 LEU A O 12
ATOM 21181 N N . TYR A 1 35 ? -7.022 1.349 7.135 1.00 0.00 35 TYR A N 12
ATOM 21182 C CA . TYR A 1 35 ? -7.046 2.661 7.772 1.00 0.00 35 TYR A CA 12
ATOM 21183 C C . TYR A 1 35 ? -5.646 3.264 7.829 1.00 0.00 35 TYR A C 12
ATOM 21184 O O . TYR A 1 35 ? -4.757 2.735 8.497 1.00 0.00 35 TYR A O 12
ATOM 21202 N N . TRP A 1 36 ? -5.459 4.375 7.126 1.00 0.00 36 TRP A N 12
ATOM 21203 C CA . TRP A 1 36 ? -4.168 5.052 7.096 1.00 0.00 36 TRP A CA 12
ATOM 21204 C C . TRP A 1 36 ? -4.246 6.403 7.799 1.00 0.00 36 TRP A C 12
ATOM 21205 O O . TRP A 1 36 ? -3.647 7.381 7.351 1.00 0.00 36 TRP A O 12
ATOM 21226 N N . ASP A 1 37 ? -4.986 6.450 8.901 1.00 0.00 37 ASP A N 12
ATOM 21227 C CA . ASP A 1 37 ? -5.140 7.682 9.666 1.00 0.00 37 ASP A CA 12
ATOM 21228 C C . ASP A 1 37 ? -3.949 7.898 10.594 1.00 0.00 37 ASP A C 12
ATOM 21229 O O . ASP A 1 37 ? -4.072 8.534 11.642 1.00 0.00 37 ASP A O 12
ATOM 21238 N N . LEU A 1 38 ? -2.797 7.364 10.204 1.00 0.00 38 LEU A N 12
ATOM 21239 C CA . LEU A 1 38 ? -1.583 7.498 11.001 1.00 0.00 38 LEU A CA 12
ATOM 21240 C C . LEU A 1 38 ? -0.620 8.496 10.365 1.00 0.00 38 LEU A C 12
ATOM 21241 O O . LEU A 1 38 ? 0.400 8.850 10.954 1.00 0.00 38 LEU A O 12
ATOM 21257 N N . GLU A 1 39 ? -0.955 8.947 9.160 1.00 0.00 39 GLU A N 12
ATOM 21258 C CA . GLU A 1 39 ? -0.120 9.905 8.445 1.00 0.00 39 GLU A CA 12
ATOM 21259 C C . GLU A 1 39 ? -0.636 11.328 8.640 1.00 0.00 39 GLU A C 12
ATOM 21260 O O . GLU A 1 39 ? 0.049 12.174 9.214 1.00 0.00 39 GLU A O 12
ATOM 21272 N N . GLN A 1 40 ? -1.848 11.583 8.158 1.00 0.00 40 GLN A N 12
ATOM 21273 C CA . GLN A 1 40 ? -2.456 12.903 8.278 1.00 0.00 40 GLN A CA 12
ATOM 21274 C C . GLN A 1 40 ? -3.023 13.115 9.678 1.00 0.00 40 GLN A C 12
ATOM 21275 O O . GLN A 1 40 ? -4.125 13.640 9.840 1.00 0.00 40 GLN A O 12
ATOM 21289 N N . LYS A 1 41 ? -2.263 12.704 10.688 1.00 0.00 41 LYS A N 12
ATOM 21290 C CA . LYS A 1 41 ? -2.689 12.850 12.075 1.00 0.00 41 LYS A CA 12
ATOM 21291 C C . LYS A 1 41 ? -2.302 14.220 12.622 1.00 0.00 41 LYS A C 12
ATOM 21292 O O . LYS A 1 41 ? -1.417 14.332 13.470 1.00 0.00 41 LYS A O 12
ATOM 21311 N N . GLU A 1 42 ? -2.971 15.259 12.131 1.00 0.00 42 GLU A N 12
ATOM 21312 C CA . GLU A 1 42 ? -2.696 16.621 12.573 1.00 0.00 42 GLU A CA 12
ATOM 21313 C C . GLU A 1 42 ? -3.993 17.390 12.805 1.00 0.00 42 GLU A C 12
ATOM 21314 O O . GLU A 1 42 ? -4.928 17.309 12.009 1.00 0.00 42 GLU A O 12
ATOM 21326 N N . LYS A 1 43 ? -4.042 18.137 13.904 1.00 0.00 43 LYS A N 12
ATOM 21327 C CA . LYS A 1 43 ? -5.223 18.922 14.243 1.00 0.00 43 LYS A CA 12
ATOM 21328 C C . LYS A 1 43 ? -5.794 19.609 13.007 1.00 0.00 43 LYS A C 12
ATOM 21329 O O . LYS A 1 43 ? -5.056 20.195 12.215 1.00 0.00 43 LYS A O 12
ATOM 21348 N N . ARG A 1 44 ? -7.111 19.532 12.849 1.00 0.00 44 ARG A N 12
ATOM 21349 C CA . ARG A 1 44 ? -7.781 20.147 11.709 1.00 0.00 44 ARG A CA 12
ATOM 21350 C C . ARG A 1 44 ? -8.029 21.632 11.960 1.00 0.00 44 ARG A C 12
ATOM 21351 O O . ARG A 1 44 ? -9.086 22.160 11.617 1.00 0.00 44 ARG A O 12
ATOM 21372 N N . GLN A 1 45 ? -7.047 22.297 12.559 1.00 0.00 45 GLN A N 12
ATOM 21373 C CA . GLN A 1 45 ? -7.160 23.720 12.856 1.00 0.00 45 GLN A CA 12
ATOM 21374 C C . GLN A 1 45 ? -7.541 24.509 11.608 1.00 0.00 45 GLN A C 12
ATOM 21375 O O . GLN A 1 45 ? -8.500 25.280 11.617 1.00 0.00 45 GLN A O 12
ATOM 21389 N N . GLY A 1 46 ? -6.783 24.310 10.534 1.00 0.00 46 GLY A N 12
ATOM 21390 C CA . GLY A 1 46 ? -7.058 25.010 9.293 1.00 0.00 46 GLY A CA 12
ATOM 21391 C C . GLY A 1 46 ? -8.402 24.636 8.701 1.00 0.00 46 GLY A C 12
ATOM 21392 O O . GLY A 1 46 ? -9.105 23.762 9.207 1.00 0.00 46 GLY A O 12
ATOM 21396 N N . PRO A 1 47 ? -8.777 25.308 7.602 1.00 0.00 47 PRO A N 12
ATOM 21397 C CA . PRO A 1 47 ? -10.049 25.059 6.918 1.00 0.00 47 PRO A CA 12
ATOM 21398 C C . PRO A 1 47 ? -10.075 23.705 6.217 1.00 0.00 47 PRO A C 12
ATOM 21399 O O . PRO A 1 47 ? -9.034 23.079 6.019 1.00 0.00 47 PRO A O 12
ATOM 21410 N N . GLN A 1 48 ? -11.270 23.259 5.844 1.00 0.00 48 GLN A N 12
ATOM 21411 C CA . GLN A 1 48 ? -11.430 21.978 5.165 1.00 0.00 48 GLN A CA 12
ATOM 21412 C C . GLN A 1 48 ? -10.738 21.993 3.806 1.00 0.00 48 GLN A C 12
ATOM 21413 O O . GLN A 1 48 ? -10.542 20.947 3.188 1.00 0.00 48 GLN A O 12
ATOM 21427 N N . GLU A 1 49 ? -10.372 23.186 3.346 1.00 0.00 49 GLU A N 12
ATOM 21428 C CA . GLU A 1 49 ? -9.704 23.335 2.059 1.00 0.00 49 GLU A CA 12
ATOM 21429 C C . GLU A 1 49 ? -8.198 23.127 2.200 1.00 0.00 49 GLU A C 12
ATOM 21430 O O . GLU A 1 49 ? -7.411 23.685 1.437 1.00 0.00 49 GLU A O 12
ATOM 21442 N N . GLN A 1 50 ? -7.808 22.321 3.181 1.00 0.00 50 GLN A N 12
ATOM 21443 C CA . GLN A 1 50 ? -6.398 22.040 3.423 1.00 0.00 50 GLN A CA 12
ATOM 21444 C C . GLN A 1 50 ? -6.145 20.537 3.489 1.00 0.00 50 GLN A C 12
ATOM 21445 O O . GLN A 1 50 ? -5.068 20.063 3.128 1.00 0.00 50 GLN A O 12
ATOM 21459 N N . TRP A 1 51 ? -7.144 19.794 3.950 1.00 0.00 51 TRP A N 12
ATOM 21460 C CA . TRP A 1 51 ? -7.030 18.345 4.063 1.00 0.00 51 TRP A CA 12
ATOM 21461 C C . TRP A 1 51 ? -6.280 17.763 2.870 1.00 0.00 51 TRP A C 12
ATOM 21462 O O . TRP A 1 51 ? -6.271 18.347 1.785 1.00 0.00 51 TRP A O 12
ATOM 21483 N N . LEU A 1 52 ? -5.652 16.611 3.075 1.00 0.00 52 LEU A N 12
ATOM 21484 C CA . LEU A 1 52 ? -4.899 15.950 2.015 1.00 0.00 52 LEU A CA 12
ATOM 21485 C C . LEU A 1 52 ? -5.771 14.938 1.277 1.00 0.00 52 LEU A C 12
ATOM 21486 O O . LEU A 1 52 ? -6.681 14.347 1.859 1.00 0.00 52 LEU A O 12
ATOM 21502 N N . ARG A 1 53 ? -5.485 14.743 -0.006 1.00 0.00 53 ARG A N 12
ATOM 21503 C CA . ARG A 1 53 ? -6.242 13.802 -0.823 1.00 0.00 53 ARG A CA 12
ATOM 21504 C C . ARG A 1 53 ? -5.664 12.395 -0.707 1.00 0.00 53 ARG A C 12
ATOM 21505 O O . ARG A 1 53 ? -4.452 12.218 -0.583 1.00 0.00 53 ARG A O 12
ATOM 21526 N N . PHE A 1 54 ? -6.540 11.396 -0.747 1.00 0.00 54 PHE A N 12
ATOM 21527 C CA . PHE A 1 54 ? -6.118 10.004 -0.645 1.00 0.00 54 PHE A CA 12
ATOM 21528 C C . PHE A 1 54 ? -6.781 9.154 -1.726 1.00 0.00 54 PHE A C 12
ATOM 21529 O O . PHE A 1 54 ? -7.996 8.955 -1.715 1.00 0.00 54 PHE A O 12
ATOM 21546 N N . SER A 1 55 ? -5.974 8.657 -2.657 1.00 0.00 55 SER A N 12
ATOM 21547 C CA . SER A 1 55 ? -6.481 7.832 -3.747 1.00 0.00 55 SER A CA 12
ATOM 21548 C C . SER A 1 55 ? -5.931 6.412 -3.656 1.00 0.00 55 SER A C 12
ATOM 21549 O O . SER A 1 55 ? -4.721 6.198 -3.738 1.00 0.00 55 SER A O 12
ATOM 21557 N N . ILE A 1 56 ? -6.827 5.447 -3.487 1.00 0.00 56 ILE A N 12
ATOM 21558 C CA . ILE A 1 56 ? -6.432 4.047 -3.386 1.00 0.00 56 ILE A CA 12
ATOM 21559 C C . ILE A 1 56 ? -6.582 3.335 -4.726 1.00 0.00 56 ILE A C 12
ATOM 21560 O O . ILE A 1 56 ? -7.538 3.575 -5.463 1.00 0.00 56 ILE A O 12
ATOM 21576 N N . GLU A 1 57 ? -5.632 2.458 -5.033 1.00 0.00 57 GLU A N 12
ATOM 21577 C CA . GLU A 1 57 ? -5.660 1.710 -6.285 1.00 0.00 57 GLU A CA 12
ATOM 21578 C C . GLU A 1 57 ? -5.383 0.229 -6.040 1.00 0.00 57 GLU A C 12
ATOM 21579 O O . GLU A 1 57 ? -4.724 -0.136 -5.068 1.00 0.00 57 GLU A O 12
ATOM 21591 N N . GLU A 1 58 ? -5.893 -0.617 -6.930 1.00 0.00 58 GLU A N 12
ATOM 21592 C CA . GLU A 1 58 ? -5.702 -2.057 -6.810 1.00 0.00 58 GLU A CA 12
ATOM 21593 C C . GLU A 1 58 ? -5.131 -2.640 -8.099 1.00 0.00 58 GLU A C 12
ATOM 21594 O O . GLU A 1 58 ? -5.605 -2.335 -9.193 1.00 0.00 58 GLU A O 12
ATOM 21606 N N . GLU A 1 59 ? -4.109 -3.479 -7.961 1.00 0.00 59 GLU A N 12
ATOM 21607 C CA . GLU A 1 59 ? -3.472 -4.103 -9.115 1.00 0.00 59 GLU A CA 12
ATOM 21608 C C . GLU A 1 59 ? -4.258 -5.328 -9.573 1.00 0.00 59 GLU A C 12
ATOM 21609 O O . GLU A 1 59 ? -5.043 -5.895 -8.814 1.00 0.00 59 GLU A O 12
ATOM 21621 N N . ASP A 1 60 ? -4.040 -5.730 -10.821 1.00 0.00 60 ASP A N 12
ATOM 21622 C CA . ASP A 1 60 ? -4.727 -6.888 -11.381 1.00 0.00 60 ASP A CA 12
ATOM 21623 C C . ASP A 1 60 ? -3.742 -8.017 -11.669 1.00 0.00 60 ASP A C 12
ATOM 21624 O O . ASP A 1 60 ? -2.751 -7.843 -12.379 1.00 0.00 60 ASP A O 12
ATOM 21633 N N . PRO A 1 61 ? -4.018 -9.202 -11.106 1.00 0.00 61 PRO A N 12
ATOM 21634 C CA . PRO A 1 61 ? -3.168 -10.383 -11.287 1.00 0.00 61 PRO A CA 12
ATOM 21635 C C . PRO A 1 61 ? -3.235 -10.932 -12.708 1.00 0.00 61 PRO A C 12
ATOM 21636 O O . PRO A 1 61 ? -2.368 -11.697 -13.130 1.00 0.00 61 PRO A O 12
ATOM 21647 N N . LYS A 1 62 ? -4.270 -10.538 -13.442 1.00 0.00 62 LYS A N 12
ATOM 21648 C CA . LYS A 1 62 ? -4.450 -10.989 -14.816 1.00 0.00 62 LYS A CA 12
ATOM 21649 C C . LYS A 1 62 ? -4.289 -9.830 -15.795 1.00 0.00 62 LYS A C 12
ATOM 21650 O O . LYS A 1 62 ? -3.660 -9.974 -16.843 1.00 0.00 62 LYS A O 12
ATOM 21669 N N . MET A 1 63 ? -4.859 -8.682 -15.445 1.00 0.00 63 MET A N 12
ATOM 21670 C CA . MET A 1 63 ? -4.775 -7.498 -16.292 1.00 0.00 63 MET A CA 12
ATOM 21671 C C . MET A 1 63 ? -3.492 -6.721 -16.015 1.00 0.00 63 MET A C 12
ATOM 21672 O O . MET A 1 63 ? -3.170 -5.763 -16.719 1.00 0.00 63 MET A O 12
ATOM 21686 N N . HIS A 1 64 ? -2.763 -7.138 -14.985 1.00 0.00 64 HIS A N 12
ATOM 21687 C CA . HIS A 1 64 ? -1.514 -6.481 -14.615 1.00 0.00 64 HIS A CA 12
ATOM 21688 C C . HIS A 1 64 ? -1.658 -4.964 -14.684 1.00 0.00 64 HIS A C 12
ATOM 21689 O O . HIS A 1 64 ? -0.739 -4.262 -15.105 1.00 0.00 64 HIS A O 12
ATOM 21704 N N . SER A 1 65 ? -2.818 -4.464 -14.269 1.00 0.00 65 SER A N 12
ATOM 21705 C CA . SER A 1 65 ? -3.084 -3.031 -14.288 1.00 0.00 65 SER A CA 12
ATOM 21706 C C . SER A 1 65 ? -3.716 -2.578 -12.975 1.00 0.00 65 SER A C 12
ATOM 21707 O O . SER A 1 65 ? -4.304 -3.378 -12.248 1.00 0.00 65 SER A O 12
ATOM 21715 N N . TYR A 1 66 ? -3.590 -1.289 -12.679 1.00 0.00 66 TYR A N 12
ATOM 21716 C CA . TYR A 1 66 ? -4.146 -0.729 -11.454 1.00 0.00 66 TYR A CA 12
ATOM 21717 C C . TYR A 1 66 ? -5.491 -0.060 -11.722 1.00 0.00 66 TYR A C 12
ATOM 21718 O O . TYR A 1 66 ? -5.922 0.055 -12.868 1.00 0.00 66 TYR A O 12
ATOM 21736 N N . GLY A 1 67 ? -6.148 0.382 -10.654 1.00 0.00 67 GLY A N 12
ATOM 21737 C CA . GLY A 1 67 ? -7.437 1.035 -10.793 1.00 0.00 67 GLY A CA 12
ATOM 21738 C C . GLY A 1 67 ? -7.874 1.734 -9.521 1.00 0.00 67 GLY A C 12
ATOM 21739 O O . GLY A 1 67 ? -7.933 1.120 -8.456 1.00 0.00 67 GLY A O 12
ATOM 21743 N N . VAL A 1 68 ? -8.179 3.023 -9.631 1.00 0.00 68 VAL A N 12
ATOM 21744 C CA . VAL A 1 68 ? -8.612 3.806 -8.480 1.00 0.00 68 VAL A CA 12
ATOM 21745 C C . VAL A 1 68 ? -9.919 3.268 -7.909 1.00 0.00 68 VAL A C 12
ATOM 21746 O O . VAL A 1 68 ? -11.004 3.684 -8.316 1.00 0.00 68 VAL A O 12
ATOM 21759 N N . ILE A 1 69 ? -9.807 2.341 -6.963 1.00 0.00 69 ILE A N 12
ATOM 21760 C CA . ILE A 1 69 ? -10.980 1.746 -6.335 1.00 0.00 69 ILE A CA 12
ATOM 21761 C C . ILE A 1 69 ? -11.718 2.766 -5.473 1.00 0.00 69 ILE A C 12
ATOM 21762 O O . ILE A 1 69 ? -12.945 2.741 -5.378 1.00 0.00 69 ILE A O 12
ATOM 21778 N N . TYR A 1 70 ? -10.962 3.661 -4.849 1.00 0.00 70 TYR A N 12
ATOM 21779 C CA . TYR A 1 70 ? -11.544 4.690 -3.994 1.00 0.00 70 TYR A CA 12
ATOM 21780 C C . TYR A 1 70 ? -10.785 6.006 -4.132 1.00 0.00 70 TYR A C 12
ATOM 21781 O O . TYR A 1 70 ? -9.564 6.020 -4.295 1.00 0.00 70 TYR A O 12
ATOM 21799 N N . THR A 1 71 ? -11.518 7.114 -4.065 1.00 0.00 71 THR A N 12
ATOM 21800 C CA . THR A 1 71 ? -10.917 8.436 -4.183 1.00 0.00 71 THR A CA 12
ATOM 21801 C C . THR A 1 71 ? -11.722 9.477 -3.414 1.00 0.00 71 THR A C 12
ATOM 21802 O O . THR A 1 71 ? -12.895 9.706 -3.704 1.00 0.00 71 THR A O 12
ATOM 21813 N N . GLY A 1 72 ? -11.083 10.105 -2.431 1.00 0.00 72 GLY A N 12
ATOM 21814 C CA . GLY A 1 72 ? -11.757 11.115 -1.636 1.00 0.00 72 GLY A CA 12
ATOM 21815 C C . GLY A 1 72 ? -10.839 11.754 -0.613 1.00 0.00 72 GLY A C 12
ATOM 21816 O O . GLY A 1 72 ? -9.631 11.857 -0.831 1.00 0.00 72 GLY A O 12
ATOM 21820 N N . TYR A 1 73 ? -11.411 12.187 0.505 1.00 0.00 73 TYR A N 12
ATOM 21821 C CA . TYR A 1 73 ? -10.636 12.824 1.563 1.00 0.00 73 TYR A CA 12
ATOM 21822 C C . TYR A 1 73 ? -10.727 12.025 2.860 1.00 0.00 73 TYR A C 12
ATOM 21823 O O . TYR A 1 73 ? -10.553 12.569 3.950 1.00 0.00 73 TYR A O 12
ATOM 21841 N N . ALA A 1 74 ? -10.999 10.731 2.733 1.00 0.00 74 ALA A N 12
ATOM 21842 C CA . ALA A 1 74 ? -11.109 9.855 3.893 1.00 0.00 74 ALA A CA 12
ATOM 21843 C C . ALA A 1 74 ? -9.795 9.131 4.162 1.00 0.00 74 ALA A C 12
ATOM 21844 O O . ALA A 1 74 ? -8.901 9.108 3.314 1.00 0.00 74 ALA A O 12
ATOM 21851 N N . THR A 1 75 ? -9.682 8.539 5.347 1.00 0.00 75 THR A N 12
ATOM 21852 C CA . THR A 1 75 ? -8.476 7.815 5.728 1.00 0.00 75 THR A CA 12
ATOM 21853 C C . THR A 1 75 ? -8.749 6.321 5.859 1.00 0.00 75 THR A C 12
ATOM 21854 O O . THR A 1 75 ? -7.833 5.503 5.779 1.00 0.00 75 THR A O 12
ATOM 21865 N N . ARG A 1 76 ? -10.016 5.971 6.059 1.00 0.00 76 ARG A N 12
ATOM 21866 C CA . ARG A 1 76 ? -10.409 4.575 6.201 1.00 0.00 76 ARG A CA 12
ATOM 21867 C C . ARG A 1 76 ? -11.054 4.058 4.918 1.00 0.00 76 ARG A C 12
ATOM 21868 O O . ARG A 1 76 ? -11.810 4.773 4.259 1.00 0.00 76 ARG A O 12
ATOM 21889 N N . HIS A 1 77 ? -10.749 2.812 4.569 1.00 0.00 77 HIS A N 12
ATOM 21890 C CA . HIS A 1 77 ? -11.299 2.200 3.365 1.00 0.00 77 HIS A CA 12
ATOM 21891 C C . HIS A 1 77 ? -11.240 0.678 3.454 1.00 0.00 77 HIS A C 12
ATOM 21892 O O . HIS A 1 77 ? -10.181 0.100 3.700 1.00 0.00 77 HIS A O 12
ATOM 21907 N N . VAL A 1 78 ? -12.386 0.034 3.255 1.00 0.00 78 VAL A N 12
ATOM 21908 C CA . VAL A 1 78 ? -12.465 -1.421 3.313 1.00 0.00 78 VAL A CA 12
ATOM 21909 C C . VAL A 1 78 ? -12.913 -2.001 1.975 1.00 0.00 78 VAL A C 12
ATOM 21910 O O . VAL A 1 78 ? -14.096 -1.967 1.636 1.00 0.00 78 VAL A O 12
ATOM 21923 N N . VAL A 1 79 ? -11.959 -2.534 1.218 1.00 0.00 79 VAL A N 12
ATOM 21924 C CA . VAL A 1 79 ? -12.254 -3.123 -0.082 1.00 0.00 79 VAL A CA 12
ATOM 21925 C C . VAL A 1 79 ? -13.376 -4.149 0.022 1.00 0.00 79 VAL A C 12
ATOM 21926 O O . VAL A 1 79 ? -13.188 -5.235 0.570 1.00 0.00 79 VAL A O 12
ATOM 21939 N N . GLU A 1 80 ? -14.544 -3.798 -0.508 1.00 0.00 80 GLU A N 12
ATOM 21940 C CA . GLU A 1 80 ? -15.697 -4.690 -0.474 1.00 0.00 80 GLU A CA 12
ATOM 21941 C C . GLU A 1 80 ? -15.657 -5.676 -1.638 1.00 0.00 80 GLU A C 12
ATOM 21942 O O . GLU A 1 80 ? -14.951 -5.462 -2.623 1.00 0.00 80 GLU A O 12
ATOM 21954 N N . GLY A 1 81 ? -16.419 -6.758 -1.515 1.00 0.00 81 GLY A N 12
ATOM 21955 C CA . GLY A 1 81 ? -16.456 -7.762 -2.563 1.00 0.00 81 GLY A CA 12
ATOM 21956 C C . GLY A 1 81 ? -15.097 -8.381 -2.821 1.00 0.00 81 GLY A C 12
ATOM 21957 O O . GLY A 1 81 ? -14.466 -8.107 -3.843 1.00 0.00 81 GLY A O 12
ATOM 21961 N N . LEU A 1 82 ? -14.642 -9.215 -1.893 1.00 0.00 82 LEU A N 12
ATOM 21962 C CA . LEU A 1 82 ? -13.347 -9.874 -2.024 1.00 0.00 82 LEU A CA 12
ATOM 21963 C C . LEU A 1 82 ? -13.488 -11.386 -1.885 1.00 0.00 82 LEU A C 12
ATOM 21964 O O . LEU A 1 82 ? -14.432 -11.876 -1.264 1.00 0.00 82 LEU A O 12
ATOM 21980 N N . GLU A 1 83 ? -12.543 -12.119 -2.464 1.00 0.00 83 GLU A N 12
ATOM 21981 C CA . GLU A 1 83 ? -12.563 -13.576 -2.403 1.00 0.00 83 GLU A CA 12
ATOM 21982 C C . GLU A 1 83 ? -11.752 -14.081 -1.213 1.00 0.00 83 GLU A C 12
ATOM 21983 O O . GLU A 1 83 ? -10.810 -13.436 -0.752 1.00 0.00 83 GLU A O 12
ATOM 21995 N N . PRO A 1 84 ? -12.126 -15.264 -0.702 1.00 0.00 84 PRO A N 12
ATOM 21996 C CA . PRO A 1 84 ? -11.448 -15.882 0.441 1.00 0.00 84 PRO A CA 12
ATOM 21997 C C . PRO A 1 84 ? -10.046 -16.368 0.090 1.00 0.00 84 PRO A C 12
ATOM 21998 O O . PRO A 1 84 ? -9.739 -16.617 -1.076 1.00 0.00 84 PRO A O 12
ATOM 22009 N N . ARG A 1 85 ? -9.199 -16.500 1.105 1.00 0.00 85 ARG A N 12
ATOM 22010 C CA . ARG A 1 85 ? -7.829 -16.955 0.903 1.00 0.00 85 ARG A CA 12
ATOM 22011 C C . ARG A 1 85 ? -7.228 -16.330 -0.353 1.00 0.00 85 ARG A C 12
ATOM 22012 O O . ARG A 1 85 ? -6.399 -16.940 -1.028 1.00 0.00 85 ARG A O 12
ATOM 22033 N N . THR A 1 86 ? -7.654 -15.109 -0.662 1.00 0.00 86 THR A N 12
ATOM 22034 C CA . THR A 1 86 ? -7.160 -14.402 -1.837 1.00 0.00 86 THR A CA 12
ATOM 22035 C C . THR A 1 86 ? -6.354 -13.171 -1.440 1.00 0.00 86 THR A C 12
ATOM 22036 O O . THR A 1 86 ? -6.718 -12.451 -0.509 1.00 0.00 86 THR A O 12
ATOM 22047 N N . LEU A 1 87 ? -5.257 -12.934 -2.151 1.00 0.00 87 LEU A N 12
ATOM 22048 C CA . LEU A 1 87 ? -4.398 -11.788 -1.872 1.00 0.00 87 LEU A CA 12
ATOM 22049 C C . LEU A 1 87 ? -4.833 -10.571 -2.683 1.00 0.00 87 LEU A C 12
ATOM 22050 O O . LEU A 1 87 ? -5.321 -10.703 -3.806 1.00 0.00 87 LEU A O 12
ATOM 22066 N N . TYR A 1 88 ? -4.651 -9.388 -2.108 1.00 0.00 88 TYR A N 12
ATOM 22067 C CA . TYR A 1 88 ? -5.026 -8.148 -2.776 1.00 0.00 88 TYR A CA 12
ATOM 22068 C C . TYR A 1 88 ? -4.015 -7.043 -2.482 1.00 0.00 88 TYR A C 12
ATOM 22069 O O . TYR A 1 88 ? -3.713 -6.754 -1.324 1.00 0.00 88 TYR A O 12
ATOM 22087 N N . LYS A 1 89 ? -3.495 -6.429 -3.539 1.00 0.00 89 LYS A N 12
ATOM 22088 C CA . LYS A 1 89 ? -2.519 -5.355 -3.397 1.00 0.00 89 LYS A CA 12
ATOM 22089 C C . LYS A 1 89 ? -3.188 -3.991 -3.537 1.00 0.00 89 LYS A C 12
ATOM 22090 O O . LYS A 1 89 ? -3.973 -3.765 -4.458 1.00 0.00 89 LYS A O 12
ATOM 22109 N N . PHE A 1 90 ? -2.870 -3.084 -2.619 1.00 0.00 90 PHE A N 12
ATOM 22110 C CA . PHE A 1 90 ? -3.439 -1.742 -2.641 1.00 0.00 90 PHE A CA 12
ATOM 22111 C C . PHE A 1 90 ? -2.364 -0.691 -2.381 1.00 0.00 90 PHE A C 12
ATOM 22112 O O . PHE A 1 90 ? -1.511 -0.863 -1.510 1.00 0.00 90 PHE A O 12
ATOM 22129 N N . ARG A 1 91 ? -2.412 0.397 -3.142 1.00 0.00 91 ARG A N 12
ATOM 22130 C CA . ARG A 1 91 ? -1.442 1.476 -2.996 1.00 0.00 91 ARG A CA 12
ATOM 22131 C C . ARG A 1 91 ? -2.116 2.748 -2.491 1.00 0.00 91 ARG A C 12
ATOM 22132 O O . ARG A 1 91 ? -3.226 3.083 -2.907 1.00 0.00 91 ARG A O 12
ATOM 22153 N N . LEU A 1 92 ? -1.439 3.453 -1.592 1.00 0.00 92 LEU A N 12
ATOM 22154 C CA . LEU A 1 92 ? -1.972 4.689 -1.029 1.00 0.00 92 LEU A CA 12
ATOM 22155 C C . LEU A 1 92 ? -1.271 5.906 -1.626 1.00 0.00 92 LEU A C 12
ATOM 22156 O O . LEU A 1 92 ? -0.052 6.045 -1.526 1.00 0.00 92 LEU A O 12
ATOM 22172 N N . LYS A 1 93 ? -2.051 6.786 -2.245 1.00 0.00 93 LYS A N 12
ATOM 22173 C CA . LYS A 1 93 ? -1.508 7.993 -2.856 1.00 0.00 93 LYS A CA 12
ATOM 22174 C C . LYS A 1 93 ? -1.951 9.237 -2.091 1.00 0.00 93 LYS A C 12
ATOM 22175 O O . LYS A 1 93 ? -3.046 9.274 -1.529 1.00 0.00 93 LYS A O 12
ATOM 22194 N N . VAL A 1 94 ? -1.095 10.253 -2.076 1.00 0.00 94 VAL A N 12
ATOM 22195 C CA . VAL A 1 94 ? -1.400 11.499 -1.383 1.00 0.00 94 VAL A CA 12
ATOM 22196 C C . VAL A 1 94 ? -0.970 12.707 -2.208 1.00 0.00 94 VAL A C 12
ATOM 22197 O O . VAL A 1 94 ? 0.070 12.685 -2.867 1.00 0.00 94 VAL A O 12
ATOM 22210 N N . THR A 1 95 ? -1.778 13.762 -2.168 1.00 0.00 95 THR A N 12
ATOM 22211 C CA . THR A 1 95 ? -1.482 14.979 -2.912 1.00 0.00 95 THR A CA 12
ATOM 22212 C C . THR A 1 95 ? -1.670 16.216 -2.041 1.00 0.00 95 THR A C 12
ATOM 22213 O O . THR A 1 95 ? -2.778 16.506 -1.588 1.00 0.00 95 THR A O 12
ATOM 22224 N N . SER A 1 96 ? -0.581 16.943 -1.810 1.00 0.00 96 SER A N 12
ATOM 22225 C CA . SER A 1 96 ? -0.626 18.147 -0.990 1.00 0.00 96 SER A CA 12
ATOM 22226 C C . SER A 1 96 ? -1.607 19.162 -1.569 1.00 0.00 96 SER A C 12
ATOM 22227 O O . SER A 1 96 ? -1.956 19.124 -2.749 1.00 0.00 96 SER A O 12
ATOM 22235 N N . PRO A 1 97 ? -2.064 20.094 -0.719 1.00 0.00 97 PRO A N 12
ATOM 22236 C CA . PRO A 1 97 ? -3.010 21.138 -1.122 1.00 0.00 97 PRO A CA 12
ATOM 22237 C C . PRO A 1 97 ? -2.379 22.162 -2.059 1.00 0.00 97 PRO A C 12
ATOM 22238 O O . PRO A 1 97 ? -3.025 23.129 -2.462 1.00 0.00 97 PRO A O 12
ATOM 22249 N N . SER A 1 98 ? -1.114 21.942 -2.403 1.00 0.00 98 SER A N 12
ATOM 22250 C CA . SER A 1 98 ? -0.395 22.849 -3.290 1.00 0.00 98 SER A CA 12
ATOM 22251 C C . SER A 1 98 ? -0.242 22.239 -4.681 1.00 0.00 98 SER A C 12
ATOM 22252 O O . SER A 1 98 ? -0.301 22.942 -5.689 1.00 0.00 98 SER A O 12
ATOM 22260 N N . GLY A 1 99 ? -0.044 20.925 -4.726 1.00 0.00 99 GLY A N 12
ATOM 22261 C CA . GLY A 1 99 ? 0.114 20.242 -5.996 1.00 0.00 99 GLY A CA 12
ATOM 22262 C C . GLY A 1 99 ? 0.954 18.986 -5.878 1.00 0.00 99 GLY A C 12
ATOM 22263 O O . GLY A 1 99 ? 0.716 18.005 -6.582 1.00 0.00 99 GLY A O 12
ATOM 22267 N N . GLU A 1 100 ? 1.940 19.017 -4.987 1.00 0.00 100 GLU A N 12
ATOM 22268 C CA . GLU A 1 100 ? 2.820 17.872 -4.782 1.00 0.00 100 GLU A CA 12
ATOM 22269 C C . GLU A 1 100 ? 2.012 16.615 -4.470 1.00 0.00 100 GLU A C 12
ATOM 22270 O O . GLU A 1 100 ? 0.918 16.689 -3.911 1.00 0.00 100 GLU A O 12
ATOM 22282 N N . TYR A 1 101 ? 2.560 15.461 -4.835 1.00 0.00 101 TYR A N 12
ATOM 22283 C CA . TYR A 1 101 ? 1.891 14.188 -4.598 1.00 0.00 101 TYR A CA 12
ATOM 22284 C C . TYR A 1 101 ? 2.895 13.039 -4.581 1.00 0.00 101 TYR A C 12
ATOM 22285 O O . TYR A 1 101 ? 3.915 13.083 -5.268 1.00 0.00 101 TYR A O 12
ATOM 22303 N N . GLU A 1 102 ? 2.597 12.013 -3.791 1.00 0.00 102 GLU A N 12
ATOM 22304 C CA . GLU A 1 102 ? 3.473 10.852 -3.684 1.00 0.00 102 GLU A CA 12
ATOM 22305 C C . GLU A 1 102 ? 2.665 9.558 -3.688 1.00 0.00 102 GLU A C 12
ATOM 22306 O O . GLU A 1 102 ? 1.443 9.577 -3.839 1.00 0.00 102 GLU A O 12
ATOM 22318 N N . TYR A 1 103 ? 3.356 8.436 -3.523 1.00 0.00 103 TYR A N 12
ATOM 22319 C CA . TYR A 1 103 ? 2.704 7.131 -3.511 1.00 0.00 103 TYR A CA 12
ATOM 22320 C C . TYR A 1 103 ? 3.260 6.254 -2.393 1.00 0.00 103 TYR A C 12
ATOM 22321 O O . TYR A 1 103 ? 4.432 6.360 -2.031 1.00 0.00 103 TYR A O 12
ATOM 22339 N N . SER A 1 104 ? 2.410 5.388 -1.851 1.00 0.00 104 SER A N 12
ATOM 22340 C CA . SER A 1 104 ? 2.814 4.494 -0.772 1.00 0.00 104 SER A CA 12
ATOM 22341 C C . SER A 1 104 ? 3.243 3.137 -1.323 1.00 0.00 104 SER A C 12
ATOM 22342 O O . SER A 1 104 ? 2.891 2.752 -2.438 1.00 0.00 104 SER A O 12
ATOM 22350 N N . PRO A 1 105 ? 4.021 2.394 -0.523 1.00 0.00 105 PRO A N 12
ATOM 22351 C CA . PRO A 1 105 ? 4.514 1.068 -0.907 1.00 0.00 105 PRO A CA 12
ATOM 22352 C C . PRO A 1 105 ? 3.401 0.027 -0.956 1.00 0.00 105 PRO A C 12
ATOM 22353 O O . PRO A 1 105 ? 2.741 -0.237 0.049 1.00 0.00 105 PRO A O 12
ATOM 22364 N N . VAL A 1 106 ? 3.199 -0.562 -2.130 1.00 0.00 106 VAL A N 12
ATOM 22365 C CA . VAL A 1 106 ? 2.167 -1.576 -2.309 1.00 0.00 106 VAL A CA 12
ATOM 22366 C C . VAL A 1 106 ? 2.064 -2.478 -1.084 1.00 0.00 106 VAL A C 12
ATOM 22367 O O . VAL A 1 106 ? 3.076 -2.905 -0.527 1.00 0.00 106 VAL A O 12
ATOM 22380 N N . VAL A 1 107 ? 0.834 -2.765 -0.668 1.00 0.00 107 VAL A N 12
ATOM 22381 C CA . VAL A 1 107 ? 0.598 -3.617 0.491 1.00 0.00 107 VAL A CA 12
ATOM 22382 C C . VAL A 1 107 ? -0.317 -4.784 0.137 1.00 0.00 107 VAL A C 12
ATOM 22383 O O . VAL A 1 107 ? -1.532 -4.623 0.031 1.00 0.00 107 VAL A O 12
ATOM 22396 N N . SER A 1 108 ? 0.276 -5.960 -0.044 1.00 0.00 108 SER A N 12
ATOM 22397 C CA . SER A 1 108 ? -0.485 -7.155 -0.390 1.00 0.00 108 SER A CA 12
ATOM 22398 C C . SER A 1 108 ? -1.012 -7.845 0.865 1.00 0.00 108 SER A C 12
ATOM 22399 O O . SER A 1 108 ? -0.256 -8.130 1.794 1.00 0.00 108 SER A O 12
ATOM 22407 N N . VAL A 1 109 ? -2.314 -8.111 0.885 1.00 0.00 109 VAL A N 12
ATOM 22408 C CA . VAL A 1 109 ? -2.943 -8.769 2.024 1.00 0.00 109 VAL A CA 12
ATOM 22409 C C . VAL A 1 109 ? -3.874 -9.887 1.568 1.00 0.00 109 VAL A C 12
ATOM 22410 O O . VAL A 1 109 ? -4.608 -9.738 0.591 1.00 0.00 109 VAL A O 12
ATOM 22423 N N . ALA A 1 110 ? -3.838 -11.007 2.282 1.00 0.00 110 ALA A N 12
ATOM 22424 C CA . ALA A 1 110 ? -4.681 -12.150 1.952 1.00 0.00 110 ALA A CA 12
ATOM 22425 C C . ALA A 1 110 ? -5.814 -12.306 2.960 1.00 0.00 110 ALA A C 12
ATOM 22426 O O . ALA A 1 110 ? -5.582 -12.364 4.168 1.00 0.00 110 ALA A O 12
ATOM 22433 N N . THR A 1 111 ? -7.043 -12.372 2.457 1.00 0.00 111 THR A N 12
ATOM 22434 C CA . THR A 1 111 ? -8.213 -12.519 3.314 1.00 0.00 111 THR A CA 12
ATOM 22435 C C . THR A 1 111 ? -8.183 -13.847 4.062 1.00 0.00 111 THR A C 12
ATOM 22436 O O . THR A 1 111 ? -7.263 -14.648 3.892 1.00 0.00 111 THR A O 12
ATOM 22447 N N . THR A 1 112 ? -9.197 -14.077 4.892 1.00 0.00 112 THR A N 12
ATOM 22448 C CA . THR A 1 112 ? -9.286 -15.308 5.666 1.00 0.00 112 THR A CA 12
ATOM 22449 C C . THR A 1 112 ? -10.089 -16.369 4.922 1.00 0.00 112 THR A C 12
ATOM 22450 O O . THR A 1 112 ? -10.786 -16.067 3.953 1.00 0.00 112 THR A O 12
ATOM 22461 N N . ARG A 1 113 ? -9.986 -17.612 5.380 1.00 0.00 113 ARG A N 12
ATOM 22462 C CA . ARG A 1 113 ? -10.702 -18.718 4.757 1.00 0.00 113 ARG A CA 12
ATOM 22463 C C . ARG A 1 113 ? -12.195 -18.639 5.061 1.00 0.00 113 ARG A C 12
ATOM 22464 O O . ARG A 1 113 ? -12.594 -18.305 6.176 1.00 0.00 113 ARG A O 12
ATOM 22485 N N . GLU A 1 114 ? -13.015 -18.948 4.061 1.00 0.00 114 GLU A N 12
ATOM 22486 C CA . GLU A 1 114 ? -14.464 -18.911 4.222 1.00 0.00 114 GLU A CA 12
ATOM 22487 C C . GLU A 1 114 ? -14.886 -19.611 5.510 1.00 0.00 114 GLU A C 12
ATOM 22488 O O . GLU A 1 114 ? -14.713 -20.821 5.656 1.00 0.00 114 GLU A O 12
ATOM 22500 N N . SER A 1 115 ? -15.441 -18.842 6.441 1.00 0.00 115 SER A N 12
ATOM 22501 C CA . SER A 1 115 ? -15.885 -19.387 7.718 1.00 0.00 115 SER A CA 12
ATOM 22502 C C . SER A 1 115 ? -17.376 -19.709 7.683 1.00 0.00 115 SER A C 12
ATOM 22503 O O . SER A 1 115 ? -18.218 -18.819 7.799 1.00 0.00 115 SER A O 12
ATOM 22511 N N . GLY A 1 116 ? -17.695 -20.990 7.523 1.00 0.00 116 GLY A N 12
ATOM 22512 C CA . GLY A 1 116 ? -19.083 -21.408 7.475 1.00 0.00 116 GLY A CA 12
ATOM 22513 C C . GLY A 1 116 ? -19.910 -20.567 6.522 1.00 0.00 116 GLY A C 12
ATOM 22514 O O . GLY A 1 116 ? -20.813 -19.836 6.929 1.00 0.00 116 GLY A O 12
ATOM 22518 N N . PRO A 1 117 ? -19.601 -20.664 5.220 1.00 0.00 117 PRO A N 12
ATOM 22519 C CA . PRO A 1 117 ? -20.309 -19.913 4.180 1.00 0.00 117 PRO A CA 12
ATOM 22520 C C . PRO A 1 117 ? -21.738 -20.407 3.979 1.00 0.00 117 PRO A C 12
ATOM 22521 O O . PRO A 1 117 ? -22.529 -19.778 3.277 1.00 0.00 117 PRO A O 12
ATOM 22532 N N . SER A 1 118 ? -22.061 -21.537 4.599 1.00 0.00 118 SER A N 12
ATOM 22533 C CA . SER A 1 118 ? -23.394 -22.118 4.485 1.00 0.00 118 SER A CA 12
ATOM 22534 C C . SER A 1 118 ? -23.979 -22.409 5.863 1.00 0.00 118 SER A C 12
ATOM 22535 O O . SER A 1 118 ? -23.334 -23.032 6.706 1.00 0.00 118 SER A O 12
ATOM 22543 N N . SER A 1 119 ? -25.208 -21.952 6.086 1.00 0.00 119 SER A N 12
ATOM 22544 C CA . SER A 1 119 ? -25.881 -22.159 7.363 1.00 0.00 119 SER A CA 12
ATOM 22545 C C . SER A 1 119 ? -27.220 -22.863 7.163 1.00 0.00 119 SER A C 12
ATOM 22546 O O . SER A 1 119 ? -28.002 -22.497 6.287 1.00 0.00 119 SER A O 12
ATOM 22554 N N . GLY A 1 120 ? -27.477 -23.877 7.985 1.00 0.00 120 GLY A N 12
ATOM 22555 C CA . GLY A 1 120 ? -28.721 -24.616 7.883 1.00 0.00 120 GLY A CA 12
ATOM 22556 C C . GLY A 1 120 ? -29.910 -23.823 8.386 1.00 0.00 120 GLY A C 12
ATOM 22557 O O . GLY A 1 120 ? -31.027 -24.337 8.448 1.00 0.00 120 GLY A O 12
ATOM 22561 N N . GLY A 1 1 ? 31.838 9.085 -2.193 1.00 0.00 1 GLY A N 13
ATOM 22562 C CA . GLY A 1 1 ? 30.688 8.233 -2.434 1.00 0.00 1 GLY A CA 13
ATOM 22563 C C . GLY A 1 1 ? 29.628 8.916 -3.275 1.00 0.00 1 GLY A C 13
ATOM 22564 O O . GLY A 1 1 ? 28.509 9.141 -2.813 1.00 0.00 1 GLY A O 13
ATOM 22568 N N . SER A 1 2 ? 29.979 9.248 -4.513 1.00 0.00 2 SER A N 13
ATOM 22569 C CA . SER A 1 2 ? 29.051 9.914 -5.418 1.00 0.00 2 SER A CA 13
ATOM 22570 C C . SER A 1 2 ? 28.549 8.950 -6.488 1.00 0.00 2 SER A C 13
ATOM 22571 O O . SER A 1 2 ? 29.213 8.729 -7.501 1.00 0.00 2 SER A O 13
ATOM 22579 N N . SER A 1 3 ? 27.372 8.377 -6.255 1.00 0.00 3 SER A N 13
ATOM 22580 C CA . SER A 1 3 ? 26.782 7.433 -7.196 1.00 0.00 3 SER A CA 13
ATOM 22581 C C . SER A 1 3 ? 25.309 7.196 -6.876 1.00 0.00 3 SER A C 13
ATOM 22582 O O . SER A 1 3 ? 24.956 6.844 -5.751 1.00 0.00 3 SER A O 13
ATOM 22590 N N . GLY A 1 4 ? 24.453 7.392 -7.875 1.00 0.00 4 GLY A N 13
ATOM 22591 C CA . GLY A 1 4 ? 23.029 7.195 -7.680 1.00 0.00 4 GLY A CA 13
ATOM 22592 C C . GLY A 1 4 ? 22.260 8.501 -7.665 1.00 0.00 4 GLY A C 13
ATOM 22593 O O . GLY A 1 4 ? 22.490 9.355 -6.809 1.00 0.00 4 GLY A O 13
ATOM 22597 N N . SER A 1 5 ? 21.345 8.658 -8.616 1.00 0.00 5 SER A N 13
ATOM 22598 C CA . SER A 1 5 ? 20.543 9.873 -8.712 1.00 0.00 5 SER A CA 13
ATOM 22599 C C . SER A 1 5 ? 19.090 9.540 -9.038 1.00 0.00 5 SER A C 13
ATOM 22600 O O . SER A 1 5 ? 18.791 8.985 -10.095 1.00 0.00 5 SER A O 13
ATOM 22608 N N . SER A 1 6 ? 18.191 9.884 -8.122 1.00 0.00 6 SER A N 13
ATOM 22609 C CA . SER A 1 6 ? 16.769 9.619 -8.309 1.00 0.00 6 SER A CA 13
ATOM 22610 C C . SER A 1 6 ? 16.367 9.815 -9.768 1.00 0.00 6 SER A C 13
ATOM 22611 O O . SER A 1 6 ? 15.796 8.922 -10.391 1.00 0.00 6 SER A O 13
ATOM 22619 N N . GLY A 1 7 ? 16.672 10.992 -10.306 1.00 0.00 7 GLY A N 13
ATOM 22620 C CA . GLY A 1 7 ? 16.335 11.285 -11.687 1.00 0.00 7 GLY A CA 13
ATOM 22621 C C . GLY A 1 7 ? 15.715 12.658 -11.854 1.00 0.00 7 GLY A C 13
ATOM 22622 O O . GLY A 1 7 ? 16.395 13.613 -12.226 1.00 0.00 7 GLY A O 13
ATOM 22626 N N . MET A 1 8 ? 14.418 12.757 -11.579 1.00 0.00 8 MET A N 13
ATOM 22627 C CA . MET A 1 8 ? 13.705 14.023 -11.702 1.00 0.00 8 MET A CA 13
ATOM 22628 C C . MET A 1 8 ? 14.128 14.993 -10.603 1.00 0.00 8 MET A C 13
ATOM 22629 O O . MET A 1 8 ? 14.547 14.577 -9.523 1.00 0.00 8 MET A O 13
ATOM 22643 N N . GLU A 1 9 ? 14.016 16.287 -10.886 1.00 0.00 9 GLU A N 13
ATOM 22644 C CA . GLU A 1 9 ? 14.389 17.315 -9.922 1.00 0.00 9 GLU A CA 13
ATOM 22645 C C . GLU A 1 9 ? 13.441 18.508 -10.004 1.00 0.00 9 GLU A C 13
ATOM 22646 O O . GLU A 1 9 ? 13.125 19.008 -11.084 1.00 0.00 9 GLU A O 13
ATOM 22658 N N . PRO A 1 10 ? 12.975 18.975 -8.836 1.00 0.00 10 PRO A N 13
ATOM 22659 C CA . PRO A 1 10 ? 12.056 20.114 -8.749 1.00 0.00 10 PRO A CA 13
ATOM 22660 C C . PRO A 1 10 ? 12.729 21.431 -9.119 1.00 0.00 10 PRO A C 13
ATOM 22661 O O . PRO A 1 10 ? 13.935 21.476 -9.368 1.00 0.00 10 PRO A O 13
ATOM 22672 N N . HIS A 1 11 ? 11.944 22.503 -9.153 1.00 0.00 11 HIS A N 13
ATOM 22673 C CA . HIS A 1 11 ? 12.465 23.822 -9.492 1.00 0.00 11 HIS A CA 13
ATOM 22674 C C . HIS A 1 11 ? 12.415 24.753 -8.284 1.00 0.00 11 HIS A C 13
ATOM 22675 O O . HIS A 1 11 ? 11.388 25.373 -8.007 1.00 0.00 11 HIS A O 13
ATOM 22690 N N . LYS A 1 12 ? 13.531 24.845 -7.569 1.00 0.00 12 LYS A N 13
ATOM 22691 C CA . LYS A 1 12 ? 13.616 25.700 -6.391 1.00 0.00 12 LYS A CA 13
ATOM 22692 C C . LYS A 1 12 ? 12.475 25.406 -5.422 1.00 0.00 12 LYS A C 13
ATOM 22693 O O . LYS A 1 12 ? 12.060 26.275 -4.654 1.00 0.00 12 LYS A O 13
ATOM 22712 N N . VAL A 1 13 ? 11.972 24.177 -5.462 1.00 0.00 13 VAL A N 13
ATOM 22713 C CA . VAL A 1 13 ? 10.881 23.768 -4.586 1.00 0.00 13 VAL A CA 13
ATOM 22714 C C . VAL A 1 13 ? 11.093 22.350 -4.068 1.00 0.00 13 VAL A C 13
ATOM 22715 O O . VAL A 1 13 ? 11.591 21.483 -4.787 1.00 0.00 13 VAL A O 13
ATOM 22728 N N . VAL A 1 14 ? 10.711 22.119 -2.816 1.00 0.00 14 VAL A N 13
ATOM 22729 C CA . VAL A 1 14 ? 10.858 20.805 -2.202 1.00 0.00 14 VAL A CA 13
ATOM 22730 C C . VAL A 1 14 ? 9.519 20.081 -2.125 1.00 0.00 14 VAL A C 13
ATOM 22731 O O . VAL A 1 14 ? 8.568 20.547 -1.497 1.00 0.00 14 VAL A O 13
ATOM 22744 N N . PRO A 1 15 ? 9.439 18.913 -2.779 1.00 0.00 15 PRO A N 13
ATOM 22745 C CA . PRO A 1 15 ? 8.220 18.098 -2.800 1.00 0.00 15 PRO A CA 13
ATOM 22746 C C . PRO A 1 15 ? 7.920 17.471 -1.443 1.00 0.00 15 PRO A C 13
ATOM 22747 O O . PRO A 1 15 ? 8.770 17.457 -0.551 1.00 0.00 15 PRO A O 13
ATOM 22758 N N . LEU A 1 16 ? 6.706 16.953 -1.292 1.00 0.00 16 LEU A N 13
ATOM 22759 C CA . LEU A 1 16 ? 6.293 16.323 -0.042 1.00 0.00 16 LEU A CA 13
ATOM 22760 C C . LEU A 1 16 ? 6.891 14.925 0.087 1.00 0.00 16 LEU A C 13
ATOM 22761 O O . LEU A 1 16 ? 7.320 14.330 -0.901 1.00 0.00 16 LEU A O 13
ATOM 22777 N N . SER A 1 17 ? 6.913 14.407 1.311 1.00 0.00 17 SER A N 13
ATOM 22778 C CA . SER A 1 17 ? 7.459 13.080 1.569 1.00 0.00 17 SER A CA 13
ATOM 22779 C C . SER A 1 17 ? 6.507 11.995 1.077 1.00 0.00 17 SER A C 13
ATOM 22780 O O . SER A 1 17 ? 5.334 12.257 0.807 1.00 0.00 17 SER A O 13
ATOM 22788 N N . LYS A 1 18 ? 7.019 10.775 0.961 1.00 0.00 18 LYS A N 13
ATOM 22789 C CA . LYS A 1 18 ? 6.216 9.647 0.503 1.00 0.00 18 LYS A CA 13
ATOM 22790 C C . LYS A 1 18 ? 5.304 9.141 1.615 1.00 0.00 18 LYS A C 13
ATOM 22791 O O . LYS A 1 18 ? 5.700 9.035 2.776 1.00 0.00 18 LYS A O 13
ATOM 22810 N N . PRO A 1 19 ? 4.052 8.820 1.255 1.00 0.00 19 PRO A N 13
ATOM 22811 C CA . PRO A 1 19 ? 3.059 8.317 2.208 1.00 0.00 19 PRO A CA 13
ATOM 22812 C C . PRO A 1 19 ? 3.384 6.910 2.697 1.00 0.00 19 PRO A C 13
ATOM 22813 O O . PRO A 1 19 ? 4.046 6.138 2.003 1.00 0.00 19 PRO A O 13
ATOM 22824 N N . HIS A 1 20 ? 2.914 6.582 3.897 1.00 0.00 20 HIS A N 13
ATOM 22825 C CA . HIS A 1 20 ? 3.155 5.266 4.478 1.00 0.00 20 HIS A CA 13
ATOM 22826 C C . HIS A 1 20 ? 2.051 4.288 4.085 1.00 0.00 20 HIS A C 13
ATOM 22827 O O . HIS A 1 20 ? 0.939 4.680 3.731 1.00 0.00 20 HIS A O 13
ATOM 22842 N N . PRO A 1 21 ? 2.364 2.986 4.148 1.00 0.00 21 PRO A N 13
ATOM 22843 C CA . PRO A 1 21 ? 1.412 1.926 3.802 1.00 0.00 21 PRO A CA 13
ATOM 22844 C C . PRO A 1 21 ? 0.284 1.804 4.821 1.00 0.00 21 PRO A C 13
ATOM 22845 O O . PRO A 1 21 ? 0.498 1.878 6.032 1.00 0.00 21 PRO A O 13
ATOM 22856 N N . PRO A 1 22 ? -0.947 1.613 4.323 1.00 0.00 22 PRO A N 13
ATOM 22857 C CA . PRO A 1 22 ? -2.133 1.477 5.174 1.00 0.00 22 PRO A CA 13
ATOM 22858 C C . PRO A 1 22 ? -2.139 0.167 5.954 1.00 0.00 22 PRO A C 13
ATOM 22859 O O . PRO A 1 22 ? -1.595 -0.840 5.500 1.00 0.00 22 PRO A O 13
ATOM 22870 N N . VAL A 1 23 ? -2.758 0.187 7.130 1.00 0.00 23 VAL A N 13
ATOM 22871 C CA . VAL A 1 23 ? -2.836 -1.000 7.973 1.00 0.00 23 VAL A CA 13
ATOM 22872 C C . VAL A 1 23 ? -4.137 -1.758 7.735 1.00 0.00 23 VAL A C 13
ATOM 22873 O O . VAL A 1 23 ? -5.129 -1.185 7.284 1.00 0.00 23 VAL A O 13
ATOM 22886 N N . VAL A 1 24 ? -4.127 -3.052 8.043 1.00 0.00 24 VAL A N 13
ATOM 22887 C CA . VAL A 1 24 ? -5.307 -3.889 7.864 1.00 0.00 24 VAL A CA 13
ATOM 22888 C C . VAL A 1 24 ? -5.938 -4.243 9.206 1.00 0.00 24 VAL A C 13
ATOM 22889 O O . VAL A 1 24 ? -5.401 -5.051 9.963 1.00 0.00 24 VAL A O 13
ATOM 22902 N N . GLY A 1 25 ? -7.083 -3.632 9.495 1.00 0.00 25 GLY A N 13
ATOM 22903 C CA . GLY A 1 25 ? -7.770 -3.895 10.746 1.00 0.00 25 GLY A CA 13
ATOM 22904 C C . GLY A 1 25 ? -8.591 -5.168 10.699 1.00 0.00 25 GLY A C 13
ATOM 22905 O O . GLY A 1 25 ? -8.172 -6.206 11.213 1.00 0.00 25 GLY A O 13
ATOM 22909 N N . LYS A 1 26 ? -9.766 -5.090 10.084 1.00 0.00 26 LYS A N 13
ATOM 22910 C CA . LYS A 1 26 ? -10.650 -6.244 9.972 1.00 0.00 26 LYS A CA 13
ATOM 22911 C C . LYS A 1 26 ? -10.286 -7.093 8.758 1.00 0.00 26 LYS A C 13
ATOM 22912 O O . LYS A 1 26 ? -10.211 -6.590 7.636 1.00 0.00 26 LYS A O 13
ATOM 22931 N N . VAL A 1 27 ? -10.062 -8.382 8.988 1.00 0.00 27 VAL A N 13
ATOM 22932 C CA . VAL A 1 27 ? -9.708 -9.301 7.913 1.00 0.00 27 VAL A CA 13
ATOM 22933 C C . VAL A 1 27 ? -10.820 -10.316 7.670 1.00 0.00 27 VAL A C 13
ATOM 22934 O O . VAL A 1 27 ? -10.967 -11.284 8.417 1.00 0.00 27 VAL A O 13
ATOM 22947 N N . THR A 1 28 ? -11.601 -10.089 6.619 1.00 0.00 28 THR A N 13
ATOM 22948 C CA . THR A 1 28 ? -12.701 -10.983 6.277 1.00 0.00 28 THR A CA 13
ATOM 22949 C C . THR A 1 28 ? -12.431 -11.709 4.963 1.00 0.00 28 THR A C 13
ATOM 22950 O O . THR A 1 28 ? -11.725 -11.197 4.093 1.00 0.00 28 THR A O 13
ATOM 22961 N N . HIS A 1 29 ? -12.997 -12.903 4.825 1.00 0.00 29 HIS A N 13
ATOM 22962 C CA . HIS A 1 29 ? -12.818 -13.699 3.616 1.00 0.00 29 HIS A CA 13
ATOM 22963 C C . HIS A 1 29 ? -13.708 -13.183 2.489 1.00 0.00 29 HIS A C 13
ATOM 22964 O O . HIS A 1 29 ? -13.837 -13.821 1.444 1.00 0.00 29 HIS A O 13
ATOM 22979 N N . HIS A 1 30 ? -14.322 -12.024 2.710 1.00 0.00 30 HIS A N 13
ATOM 22980 C CA . HIS A 1 30 ? -15.200 -11.422 1.713 1.00 0.00 30 HIS A CA 13
ATOM 22981 C C . HIS A 1 30 ? -14.906 -9.934 1.557 1.00 0.00 30 HIS A C 13
ATOM 22982 O O . HIS A 1 30 ? -15.546 -9.244 0.763 1.00 0.00 30 HIS A O 13
ATOM 22997 N N . SER A 1 31 ? -13.934 -9.444 2.321 1.00 0.00 31 SER A N 13
ATOM 22998 C CA . SER A 1 31 ? -13.558 -8.036 2.271 1.00 0.00 31 SER A CA 13
ATOM 22999 C C . SER A 1 31 ? -12.297 -7.782 3.091 1.00 0.00 31 SER A C 13
ATOM 23000 O O . SER A 1 31 ? -11.907 -8.603 3.921 1.00 0.00 31 SER A O 13
ATOM 23008 N N . ILE A 1 32 ? -11.664 -6.638 2.851 1.00 0.00 32 ILE A N 13
ATOM 23009 C CA . ILE A 1 32 ? -10.448 -6.274 3.567 1.00 0.00 32 ILE A CA 13
ATOM 23010 C C . ILE A 1 32 ? -10.500 -4.825 4.038 1.00 0.00 32 ILE A C 13
ATOM 23011 O O . ILE A 1 32 ? -10.491 -3.898 3.229 1.00 0.00 32 ILE A O 13
ATOM 23027 N N . GLU A 1 33 ? -10.554 -4.637 5.353 1.00 0.00 33 GLU A N 13
ATOM 23028 C CA . GLU A 1 33 ? -10.607 -3.300 5.932 1.00 0.00 33 GLU A CA 13
ATOM 23029 C C . GLU A 1 33 ? -9.210 -2.694 6.031 1.00 0.00 33 GLU A C 13
ATOM 23030 O O . GLU A 1 33 ? -8.235 -3.395 6.307 1.00 0.00 33 GLU A O 13
ATOM 23042 N N . LEU A 1 34 ? -9.120 -1.388 5.804 1.00 0.00 34 LEU A N 13
ATOM 23043 C CA . LEU A 1 34 ? -7.843 -0.687 5.867 1.00 0.00 34 LEU A CA 13
ATOM 23044 C C . LEU A 1 34 ? -8.006 0.684 6.517 1.00 0.00 34 LEU A C 13
ATOM 23045 O O . LEU A 1 34 ? -9.085 1.276 6.479 1.00 0.00 34 LEU A O 13
ATOM 23061 N N . TYR A 1 35 ? -6.927 1.183 7.110 1.00 0.00 35 TYR A N 13
ATOM 23062 C CA . TYR A 1 35 ? -6.950 2.484 7.768 1.00 0.00 35 TYR A CA 13
ATOM 23063 C C . TYR A 1 35 ? -5.563 3.119 7.770 1.00 0.00 35 TYR A C 13
ATOM 23064 O O . TYR A 1 35 ? -4.612 2.557 8.313 1.00 0.00 35 TYR A O 13
ATOM 23082 N N . TRP A 1 36 ? -5.456 4.293 7.158 1.00 0.00 36 TRP A N 13
ATOM 23083 C CA . TRP A 1 36 ? -4.186 5.005 7.088 1.00 0.00 36 TRP A CA 13
ATOM 23084 C C . TRP A 1 36 ? -4.299 6.384 7.728 1.00 0.00 36 TRP A C 13
ATOM 23085 O O . TRP A 1 36 ? -3.686 7.346 7.265 1.00 0.00 36 TRP A O 13
ATOM 23106 N N . ASP A 1 37 ? -5.087 6.474 8.795 1.00 0.00 37 ASP A N 13
ATOM 23107 C CA . ASP A 1 37 ? -5.279 7.736 9.499 1.00 0.00 37 ASP A CA 13
ATOM 23108 C C . ASP A 1 37 ? -4.098 8.031 10.418 1.00 0.00 37 ASP A C 13
ATOM 23109 O O . ASP A 1 37 ? -4.174 8.904 11.284 1.00 0.00 37 ASP A O 13
ATOM 23118 N N . LEU A 1 38 ? -3.008 7.297 10.226 1.00 0.00 38 LEU A N 13
ATOM 23119 C CA . LEU A 1 38 ? -1.810 7.479 11.038 1.00 0.00 38 LEU A CA 13
ATOM 23120 C C . LEU A 1 38 ? -0.891 8.532 10.426 1.00 0.00 38 LEU A C 13
ATOM 23121 O O . LEU A 1 38 ? -0.209 9.265 11.141 1.00 0.00 38 LEU A O 13
ATOM 23137 N N . GLU A 1 39 ? -0.882 8.602 9.098 1.00 0.00 39 GLU A N 13
ATOM 23138 C CA . GLU A 1 39 ? -0.048 9.567 8.391 1.00 0.00 39 GLU A CA 13
ATOM 23139 C C . GLU A 1 39 ? -0.564 10.988 8.599 1.00 0.00 39 GLU A C 13
ATOM 23140 O O . GLU A 1 39 ? 0.174 11.868 9.040 1.00 0.00 39 GLU A O 13
ATOM 23152 N N . GLN A 1 40 ? -1.836 11.202 8.278 1.00 0.00 40 GLN A N 13
ATOM 23153 C CA . GLN A 1 40 ? -2.450 12.516 8.429 1.00 0.00 40 GLN A CA 13
ATOM 23154 C C . GLN A 1 40 ? -2.918 12.737 9.864 1.00 0.00 40 GLN A C 13
ATOM 23155 O O . GLN A 1 40 ? -3.942 13.378 10.103 1.00 0.00 40 GLN A O 13
ATOM 23169 N N . LYS A 1 41 ? -2.162 12.201 10.816 1.00 0.00 41 LYS A N 13
ATOM 23170 C CA . LYS A 1 41 ? -2.498 12.340 12.229 1.00 0.00 41 LYS A CA 13
ATOM 23171 C C . LYS A 1 41 ? -2.473 13.805 12.653 1.00 0.00 41 LYS A C 13
ATOM 23172 O O . LYS A 1 41 ? -1.524 14.259 13.290 1.00 0.00 41 LYS A O 13
ATOM 23191 N N . GLU A 1 42 ? -3.523 14.538 12.295 1.00 0.00 42 GLU A N 13
ATOM 23192 C CA . GLU A 1 42 ? -3.620 15.951 12.640 1.00 0.00 42 GLU A CA 13
ATOM 23193 C C . GLU A 1 42 ? -5.078 16.375 12.793 1.00 0.00 42 GLU A C 13
ATOM 23194 O O . GLU A 1 42 ? -5.980 15.751 12.233 1.00 0.00 42 GLU A O 13
ATOM 23206 N N . LYS A 1 43 ? -5.302 17.440 13.554 1.00 0.00 43 LYS A N 13
ATOM 23207 C CA . LYS A 1 43 ? -6.649 17.950 13.781 1.00 0.00 43 LYS A CA 13
ATOM 23208 C C . LYS A 1 43 ? -7.230 18.540 12.501 1.00 0.00 43 LYS A C 13
ATOM 23209 O O . LYS A 1 43 ? -6.548 19.261 11.772 1.00 0.00 43 LYS A O 13
ATOM 23228 N N . ARG A 1 44 ? -8.495 18.231 12.233 1.00 0.00 44 ARG A N 13
ATOM 23229 C CA . ARG A 1 44 ? -9.168 18.731 11.040 1.00 0.00 44 ARG A CA 13
ATOM 23230 C C . ARG A 1 44 ? -10.011 19.960 11.367 1.00 0.00 44 ARG A C 13
ATOM 23231 O O . ARG A 1 44 ? -11.139 20.094 10.893 1.00 0.00 44 ARG A O 13
ATOM 23252 N N . GLN A 1 45 ? -9.456 20.853 12.180 1.00 0.00 45 GLN A N 13
ATOM 23253 C CA . GLN A 1 45 ? -10.158 22.070 12.571 1.00 0.00 45 GLN A CA 13
ATOM 23254 C C . GLN A 1 45 ? -10.191 23.073 11.422 1.00 0.00 45 GLN A C 13
ATOM 23255 O O . GLN A 1 45 ? -11.248 23.593 11.069 1.00 0.00 45 GLN A O 13
ATOM 23269 N N . GLY A 1 46 ? -9.024 23.339 10.842 1.00 0.00 46 GLY A N 13
ATOM 23270 C CA . GLY A 1 46 ? -8.942 24.279 9.739 1.00 0.00 46 GLY A CA 13
ATOM 23271 C C . GLY A 1 46 ? -9.939 23.972 8.640 1.00 0.00 46 GLY A C 13
ATOM 23272 O O . GLY A 1 46 ? -10.694 23.002 8.710 1.00 0.00 46 GLY A O 13
ATOM 23276 N N . PRO A 1 47 ? -9.952 24.814 7.596 1.00 0.00 47 PRO A N 13
ATOM 23277 C CA . PRO A 1 47 ? -10.861 24.649 6.457 1.00 0.00 47 PRO A CA 13
ATOM 23278 C C . PRO A 1 47 ? -10.504 23.438 5.602 1.00 0.00 47 PRO A C 13
ATOM 23279 O O . PRO A 1 47 ? -9.339 23.054 5.509 1.00 0.00 47 PRO A O 13
ATOM 23290 N N . GLN A 1 48 ? -11.515 22.840 4.980 1.00 0.00 48 GLN A N 13
ATOM 23291 C CA . GLN A 1 48 ? -11.307 21.672 4.132 1.00 0.00 48 GLN A CA 13
ATOM 23292 C C . GLN A 1 48 ? -10.208 21.932 3.107 1.00 0.00 48 GLN A C 13
ATOM 23293 O O . GLN A 1 48 ? -9.432 21.037 2.776 1.00 0.00 48 GLN A O 13
ATOM 23307 N N . GLU A 1 49 ? -10.149 23.163 2.609 1.00 0.00 49 GLU A N 13
ATOM 23308 C CA . GLU A 1 49 ? -9.146 23.540 1.621 1.00 0.00 49 GLU A CA 13
ATOM 23309 C C . GLU A 1 49 ? -7.748 23.135 2.083 1.00 0.00 49 GLU A C 13
ATOM 23310 O O . GLU A 1 49 ? -6.859 22.897 1.267 1.00 0.00 49 GLU A O 13
ATOM 23322 N N . GLN A 1 50 ? -7.565 23.061 3.397 1.00 0.00 50 GLN A N 13
ATOM 23323 C CA . GLN A 1 50 ? -6.276 22.687 3.968 1.00 0.00 50 GLN A CA 13
ATOM 23324 C C . GLN A 1 50 ? -6.241 21.200 4.304 1.00 0.00 50 GLN A C 13
ATOM 23325 O O . GLN A 1 50 ? -5.519 20.775 5.207 1.00 0.00 50 GLN A O 13
ATOM 23339 N N . TRP A 1 51 ? -7.024 20.415 3.574 1.00 0.00 51 TRP A N 13
ATOM 23340 C CA . TRP A 1 51 ? -7.082 18.974 3.795 1.00 0.00 51 TRP A CA 13
ATOM 23341 C C . TRP A 1 51 ? -6.318 18.225 2.709 1.00 0.00 51 TRP A C 13
ATOM 23342 O O . TRP A 1 51 ? -6.141 18.731 1.600 1.00 0.00 51 TRP A O 13
ATOM 23363 N N . LEU A 1 52 ? -5.868 17.018 3.033 1.00 0.00 52 LEU A N 13
ATOM 23364 C CA . LEU A 1 52 ? -5.123 16.199 2.084 1.00 0.00 52 LEU A CA 13
ATOM 23365 C C . LEU A 1 52 ? -6.034 15.173 1.418 1.00 0.00 52 LEU A C 13
ATOM 23366 O O . LEU A 1 52 ? -7.015 14.722 2.010 1.00 0.00 52 LEU A O 13
ATOM 23382 N N . ARG A 1 53 ? -5.702 14.807 0.184 1.00 0.00 53 ARG A N 13
ATOM 23383 C CA . ARG A 1 53 ? -6.490 13.834 -0.562 1.00 0.00 53 ARG A CA 13
ATOM 23384 C C . ARG A 1 53 ? -5.849 12.451 -0.497 1.00 0.00 53 ARG A C 13
ATOM 23385 O O . ARG A 1 53 ? -4.634 12.325 -0.337 1.00 0.00 53 ARG A O 13
ATOM 23406 N N . PHE A 1 54 ? -6.673 11.416 -0.621 1.00 0.00 54 PHE A N 13
ATOM 23407 C CA . PHE A 1 54 ? -6.187 10.041 -0.574 1.00 0.00 54 PHE A CA 13
ATOM 23408 C C . PHE A 1 54 ? -6.849 9.193 -1.656 1.00 0.00 54 PHE A C 13
ATOM 23409 O O . PHE A 1 54 ? -8.072 9.052 -1.687 1.00 0.00 54 PHE A O 13
ATOM 23426 N N . SER A 1 55 ? -6.033 8.631 -2.541 1.00 0.00 55 SER A N 13
ATOM 23427 C CA . SER A 1 55 ? -6.539 7.800 -3.628 1.00 0.00 55 SER A CA 13
ATOM 23428 C C . SER A 1 55 ? -5.958 6.392 -3.550 1.00 0.00 55 SER A C 13
ATOM 23429 O O . SER A 1 55 ? -4.746 6.201 -3.664 1.00 0.00 55 SER A O 13
ATOM 23437 N N . ILE A 1 56 ? -6.830 5.409 -3.356 1.00 0.00 56 ILE A N 13
ATOM 23438 C CA . ILE A 1 56 ? -6.405 4.017 -3.264 1.00 0.00 56 ILE A CA 13
ATOM 23439 C C . ILE A 1 56 ? -6.603 3.293 -4.591 1.00 0.00 56 ILE A C 13
ATOM 23440 O O . ILE A 1 56 ? -7.612 3.485 -5.269 1.00 0.00 56 ILE A O 13
ATOM 23456 N N . GLU A 1 57 ? -5.633 2.460 -4.955 1.00 0.00 57 GLU A N 13
ATOM 23457 C CA . GLU A 1 57 ? -5.702 1.706 -6.202 1.00 0.00 57 GLU A CA 13
ATOM 23458 C C . GLU A 1 57 ? -5.356 0.238 -5.970 1.00 0.00 57 GLU A C 13
ATOM 23459 O O . GLU A 1 57 ? -4.526 -0.087 -5.121 1.00 0.00 57 GLU A O 13
ATOM 23471 N N . GLU A 1 58 ? -5.999 -0.643 -6.730 1.00 0.00 58 GLU A N 13
ATOM 23472 C CA . GLU A 1 58 ? -5.760 -2.076 -6.606 1.00 0.00 58 GLU A CA 13
ATOM 23473 C C . GLU A 1 58 ? -5.307 -2.669 -7.937 1.00 0.00 58 GLU A C 13
ATOM 23474 O O . GLU A 1 58 ? -5.835 -2.324 -8.993 1.00 0.00 58 GLU A O 13
ATOM 23486 N N . GLU A 1 59 ? -4.325 -3.563 -7.876 1.00 0.00 59 GLU A N 13
ATOM 23487 C CA . GLU A 1 59 ? -3.801 -4.203 -9.077 1.00 0.00 59 GLU A CA 13
ATOM 23488 C C . GLU A 1 59 ? -4.603 -5.455 -9.421 1.00 0.00 59 GLU A C 13
ATOM 23489 O O . GLU A 1 59 ? -5.161 -6.109 -8.540 1.00 0.00 59 GLU A O 13
ATOM 23501 N N . ASP A 1 60 ? -4.657 -5.781 -10.708 1.00 0.00 60 ASP A N 13
ATOM 23502 C CA . ASP A 1 60 ? -5.390 -6.954 -11.170 1.00 0.00 60 ASP A CA 13
ATOM 23503 C C . ASP A 1 60 ? -4.448 -7.963 -11.819 1.00 0.00 60 ASP A C 13
ATOM 23504 O O . ASP A 1 60 ? -3.587 -7.615 -12.627 1.00 0.00 60 ASP A O 13
ATOM 23513 N N . PRO A 1 61 ? -4.612 -9.244 -11.456 1.00 0.00 61 PRO A N 13
ATOM 23514 C CA . PRO A 1 61 ? -3.785 -10.330 -11.991 1.00 0.00 61 PRO A CA 13
ATOM 23515 C C . PRO A 1 61 ? -4.073 -10.607 -13.462 1.00 0.00 61 PRO A C 13
ATOM 23516 O O . PRO A 1 61 ? -3.218 -11.117 -14.188 1.00 0.00 61 PRO A O 13
ATOM 23527 N N . LYS A 1 62 ? -5.281 -10.267 -13.899 1.00 0.00 62 LYS A N 13
ATOM 23528 C CA . LYS A 1 62 ? -5.681 -10.477 -15.285 1.00 0.00 62 LYS A CA 13
ATOM 23529 C C . LYS A 1 62 ? -5.385 -9.242 -16.130 1.00 0.00 62 LYS A C 13
ATOM 23530 O O . LYS A 1 62 ? -5.082 -9.350 -17.318 1.00 0.00 62 LYS A O 13
ATOM 23549 N N . MET A 1 63 ? -5.473 -8.070 -15.509 1.00 0.00 63 MET A N 13
ATOM 23550 C CA . MET A 1 63 ? -5.212 -6.816 -16.205 1.00 0.00 63 MET A CA 13
ATOM 23551 C C . MET A 1 63 ? -3.837 -6.266 -15.836 1.00 0.00 63 MET A C 13
ATOM 23552 O O . MET A 1 63 ? -3.421 -5.221 -16.337 1.00 0.00 63 MET A O 13
ATOM 23566 N N . HIS A 1 64 ? -3.137 -6.977 -14.958 1.00 0.00 64 HIS A N 13
ATOM 23567 C CA . HIS A 1 64 ? -1.809 -6.559 -14.523 1.00 0.00 64 HIS A CA 13
ATOM 23568 C C . HIS A 1 64 ? -1.715 -5.038 -14.447 1.00 0.00 64 HIS A C 13
ATOM 23569 O O . HIS A 1 64 ? -0.685 -4.453 -14.782 1.00 0.00 64 HIS A O 13
ATOM 23584 N N . SER A 1 65 ? -2.796 -4.405 -14.004 1.00 0.00 65 SER A N 13
ATOM 23585 C CA . SER A 1 65 ? -2.838 -2.952 -13.889 1.00 0.00 65 SER A CA 13
ATOM 23586 C C . SER A 1 65 ? -3.569 -2.529 -12.619 1.00 0.00 65 SER A C 13
ATOM 23587 O O . SER A 1 65 ? -4.324 -3.307 -12.035 1.00 0.00 65 SER A O 13
ATOM 23595 N N . TYR A 1 66 ? -3.340 -1.290 -12.197 1.00 0.00 66 TYR A N 13
ATOM 23596 C CA . TYR A 1 66 ? -3.975 -0.763 -10.995 1.00 0.00 66 TYR A CA 13
ATOM 23597 C C . TYR A 1 66 ? -5.225 0.038 -11.345 1.00 0.00 66 TYR A C 13
ATOM 23598 O O . TYR A 1 66 ? -5.375 0.517 -12.469 1.00 0.00 66 TYR A O 13
ATOM 23616 N N . GLY A 1 67 ? -6.121 0.180 -10.373 1.00 0.00 67 GLY A N 13
ATOM 23617 C CA . GLY A 1 67 ? -7.347 0.924 -10.597 1.00 0.00 67 GLY A CA 13
ATOM 23618 C C . GLY A 1 67 ? -7.812 1.662 -9.358 1.00 0.00 67 GLY A C 13
ATOM 23619 O O . GLY A 1 67 ? -7.923 1.075 -8.282 1.00 0.00 67 GLY A O 13
ATOM 23623 N N . VAL A 1 68 ? -8.084 2.955 -9.507 1.00 0.00 68 VAL A N 13
ATOM 23624 C CA . VAL A 1 68 ? -8.539 3.775 -8.391 1.00 0.00 68 VAL A CA 13
ATOM 23625 C C . VAL A 1 68 ? -9.846 3.242 -7.815 1.00 0.00 68 VAL A C 13
ATOM 23626 O O . VAL A 1 68 ? -10.930 3.683 -8.196 1.00 0.00 68 VAL A O 13
ATOM 23639 N N . ILE A 1 69 ? -9.735 2.291 -6.893 1.00 0.00 69 ILE A N 13
ATOM 23640 C CA . ILE A 1 69 ? -10.909 1.698 -6.263 1.00 0.00 69 ILE A CA 13
ATOM 23641 C C . ILE A 1 69 ? -11.626 2.711 -5.376 1.00 0.00 69 ILE A C 13
ATOM 23642 O O . ILE A 1 69 ? -12.852 2.694 -5.263 1.00 0.00 69 ILE A O 13
ATOM 23658 N N . TYR A 1 70 ? -10.855 3.593 -4.751 1.00 0.00 70 TYR A N 13
ATOM 23659 C CA . TYR A 1 70 ? -11.416 4.613 -3.874 1.00 0.00 70 TYR A CA 13
ATOM 23660 C C . TYR A 1 70 ? -10.655 5.928 -4.011 1.00 0.00 70 TYR A C 13
ATOM 23661 O O . TYR A 1 70 ? -9.436 5.940 -4.186 1.00 0.00 70 TYR A O 13
ATOM 23679 N N . THR A 1 71 ? -11.384 7.037 -3.929 1.00 0.00 71 THR A N 13
ATOM 23680 C CA . THR A 1 71 ? -10.780 8.359 -4.044 1.00 0.00 71 THR A CA 13
ATOM 23681 C C . THR A 1 71 ? -11.583 9.399 -3.273 1.00 0.00 71 THR A C 13
ATOM 23682 O O . THR A 1 71 ? -12.781 9.565 -3.499 1.00 0.00 71 THR A O 13
ATOM 23693 N N . GLY A 1 72 ? -10.915 10.099 -2.361 1.00 0.00 72 GLY A N 13
ATOM 23694 C CA . GLY A 1 72 ? -11.584 11.116 -1.570 1.00 0.00 72 GLY A CA 13
ATOM 23695 C C . GLY A 1 72 ? -10.665 11.751 -0.546 1.00 0.00 72 GLY A C 13
ATOM 23696 O O . GLY A 1 72 ? -9.461 11.877 -0.775 1.00 0.00 72 GLY A O 13
ATOM 23700 N N . TYR A 1 73 ? -11.231 12.154 0.586 1.00 0.00 73 TYR A N 13
ATOM 23701 C CA . TYR A 1 73 ? -10.455 12.784 1.647 1.00 0.00 73 TYR A CA 13
ATOM 23702 C C . TYR A 1 73 ? -10.559 11.988 2.944 1.00 0.00 73 TYR A C 13
ATOM 23703 O O . TYR A 1 73 ? -10.367 12.527 4.034 1.00 0.00 73 TYR A O 13
ATOM 23721 N N . ALA A 1 74 ? -10.864 10.700 2.818 1.00 0.00 74 ALA A N 13
ATOM 23722 C CA . ALA A 1 74 ? -10.991 9.827 3.978 1.00 0.00 74 ALA A CA 13
ATOM 23723 C C . ALA A 1 74 ? -9.682 9.098 4.263 1.00 0.00 74 ALA A C 13
ATOM 23724 O O . ALA A 1 74 ? -8.729 9.185 3.488 1.00 0.00 74 ALA A O 13
ATOM 23731 N N . THR A 1 75 ? -9.641 8.379 5.380 1.00 0.00 75 THR A N 13
ATOM 23732 C CA . THR A 1 75 ? -8.449 7.636 5.768 1.00 0.00 75 THR A CA 13
ATOM 23733 C C . THR A 1 75 ? -8.745 6.146 5.889 1.00 0.00 75 THR A C 13
ATOM 23734 O O . THR A 1 75 ? -7.873 5.309 5.652 1.00 0.00 75 THR A O 13
ATOM 23745 N N . ARG A 1 76 ? -9.979 5.820 6.259 1.00 0.00 76 ARG A N 13
ATOM 23746 C CA . ARG A 1 76 ? -10.389 4.430 6.412 1.00 0.00 76 ARG A CA 13
ATOM 23747 C C . ARG A 1 76 ? -11.044 3.912 5.134 1.00 0.00 76 ARG A C 13
ATOM 23748 O O . ARG A 1 76 ? -11.861 4.600 4.520 1.00 0.00 76 ARG A O 13
ATOM 23769 N N . HIS A 1 77 ? -10.680 2.697 4.739 1.00 0.00 77 HIS A N 13
ATOM 23770 C CA . HIS A 1 77 ? -11.232 2.087 3.534 1.00 0.00 77 HIS A CA 13
ATOM 23771 C C . HIS A 1 77 ? -11.197 0.565 3.630 1.00 0.00 77 HIS A C 13
ATOM 23772 O O . HIS A 1 77 ? -10.187 -0.019 4.025 1.00 0.00 77 HIS A O 13
ATOM 23787 N N . VAL A 1 78 ? -12.306 -0.072 3.268 1.00 0.00 78 VAL A N 13
ATOM 23788 C CA . VAL A 1 78 ? -12.402 -1.526 3.313 1.00 0.00 78 VAL A CA 13
ATOM 23789 C C . VAL A 1 78 ? -12.894 -2.086 1.984 1.00 0.00 78 VAL A C 13
ATOM 23790 O O . VAL A 1 78 ? -14.083 -2.016 1.670 1.00 0.00 78 VAL A O 13
ATOM 23803 N N . VAL A 1 79 ? -11.973 -2.644 1.205 1.00 0.00 79 VAL A N 13
ATOM 23804 C CA . VAL A 1 79 ? -12.313 -3.218 -0.091 1.00 0.00 79 VAL A CA 13
ATOM 23805 C C . VAL A 1 79 ? -13.386 -4.292 0.048 1.00 0.00 79 VAL A C 13
ATOM 23806 O O . VAL A 1 79 ? -13.136 -5.366 0.594 1.00 0.00 79 VAL A O 13
ATOM 23819 N N . GLU A 1 80 ? -14.582 -3.994 -0.450 1.00 0.00 80 GLU A N 13
ATOM 23820 C CA . GLU A 1 80 ? -15.694 -4.935 -0.381 1.00 0.00 80 GLU A CA 13
ATOM 23821 C C . GLU A 1 80 ? -15.690 -5.872 -1.585 1.00 0.00 80 GLU A C 13
ATOM 23822 O O . GLU A 1 80 ? -14.980 -5.641 -2.563 1.00 0.00 80 GLU A O 13
ATOM 23834 N N . GLY A 1 81 ? -16.489 -6.932 -1.506 1.00 0.00 81 GLY A N 13
ATOM 23835 C CA . GLY A 1 81 ? -16.562 -7.889 -2.594 1.00 0.00 81 GLY A CA 13
ATOM 23836 C C . GLY A 1 81 ? -15.227 -8.547 -2.879 1.00 0.00 81 GLY A C 13
ATOM 23837 O O . GLY A 1 81 ? -14.570 -8.232 -3.873 1.00 0.00 81 GLY A O 13
ATOM 23841 N N . LEU A 1 82 ? -14.822 -9.462 -2.005 1.00 0.00 82 LEU A N 13
ATOM 23842 C CA . LEU A 1 82 ? -13.555 -10.166 -2.167 1.00 0.00 82 LEU A CA 13
ATOM 23843 C C . LEU A 1 82 ? -13.743 -11.671 -2.003 1.00 0.00 82 LEU A C 13
ATOM 23844 O O . LEU A 1 82 ? -14.772 -12.126 -1.507 1.00 0.00 82 LEU A O 13
ATOM 23860 N N . GLU A 1 83 ? -12.740 -12.436 -2.422 1.00 0.00 83 GLU A N 13
ATOM 23861 C CA . GLU A 1 83 ? -12.795 -13.890 -2.320 1.00 0.00 83 GLU A CA 13
ATOM 23862 C C . GLU A 1 83 ? -11.915 -14.389 -1.177 1.00 0.00 83 GLU A C 13
ATOM 23863 O O . GLU A 1 83 ? -10.969 -13.725 -0.753 1.00 0.00 83 GLU A O 13
ATOM 23875 N N . PRO A 1 84 ? -12.234 -15.587 -0.665 1.00 0.00 84 PRO A N 13
ATOM 23876 C CA . PRO A 1 84 ? -11.486 -16.203 0.435 1.00 0.00 84 PRO A CA 13
ATOM 23877 C C . PRO A 1 84 ? -10.090 -16.646 0.009 1.00 0.00 84 PRO A C 13
ATOM 23878 O O . PRO A 1 84 ? -9.904 -17.175 -1.087 1.00 0.00 84 PRO A O 13
ATOM 23889 N N . ARG A 1 85 ? -9.113 -16.429 0.884 1.00 0.00 85 ARG A N 13
ATOM 23890 C CA . ARG A 1 85 ? -7.734 -16.806 0.598 1.00 0.00 85 ARG A CA 13
ATOM 23891 C C . ARG A 1 85 ? -7.265 -16.194 -0.719 1.00 0.00 85 ARG A C 13
ATOM 23892 O O . ARG A 1 85 ? -6.702 -16.883 -1.571 1.00 0.00 85 ARG A O 13
ATOM 23913 N N . THR A 1 86 ? -7.501 -14.896 -0.880 1.00 0.00 86 THR A N 13
ATOM 23914 C CA . THR A 1 86 ? -7.104 -14.191 -2.092 1.00 0.00 86 THR A CA 13
ATOM 23915 C C . THR A 1 86 ? -6.279 -12.952 -1.763 1.00 0.00 86 THR A C 13
ATOM 23916 O O . THR A 1 86 ? -6.676 -12.132 -0.934 1.00 0.00 86 THR A O 13
ATOM 23927 N N . LEU A 1 87 ? -5.131 -12.821 -2.418 1.00 0.00 87 LEU A N 13
ATOM 23928 C CA . LEU A 1 87 ? -4.250 -11.679 -2.196 1.00 0.00 87 LEU A CA 13
ATOM 23929 C C . LEU A 1 87 ? -4.766 -10.443 -2.925 1.00 0.00 87 LEU A C 13
ATOM 23930 O O . LEU A 1 87 ? -5.249 -10.532 -4.054 1.00 0.00 87 LEU A O 13
ATOM 23946 N N . TYR A 1 88 ? -4.658 -9.291 -2.273 1.00 0.00 88 TYR A N 13
ATOM 23947 C CA . TYR A 1 88 ? -5.113 -8.035 -2.859 1.00 0.00 88 TYR A CA 13
ATOM 23948 C C . TYR A 1 88 ? -4.137 -6.904 -2.551 1.00 0.00 88 TYR A C 13
ATOM 23949 O O . TYR A 1 88 ? -3.983 -6.497 -1.400 1.00 0.00 88 TYR A O 13
ATOM 23967 N N . LYS A 1 89 ? -3.479 -6.401 -3.590 1.00 0.00 89 LYS A N 13
ATOM 23968 C CA . LYS A 1 89 ? -2.518 -5.315 -3.435 1.00 0.00 89 LYS A CA 13
ATOM 23969 C C . LYS A 1 89 ? -3.211 -3.959 -3.518 1.00 0.00 89 LYS A C 13
ATOM 23970 O O . LYS A 1 89 ? -4.108 -3.758 -4.338 1.00 0.00 89 LYS A O 13
ATOM 23989 N N . PHE A 1 90 ? -2.789 -3.030 -2.667 1.00 0.00 90 PHE A N 13
ATOM 23990 C CA . PHE A 1 90 ? -3.369 -1.692 -2.645 1.00 0.00 90 PHE A CA 13
ATOM 23991 C C . PHE A 1 90 ? -2.290 -0.635 -2.431 1.00 0.00 90 PHE A C 13
ATOM 23992 O O . PHE A 1 90 ? -1.405 -0.797 -1.590 1.00 0.00 90 PHE A O 13
ATOM 24009 N N . ARG A 1 91 ? -2.370 0.447 -3.198 1.00 0.00 91 ARG A N 13
ATOM 24010 C CA . ARG A 1 91 ? -1.399 1.531 -3.094 1.00 0.00 91 ARG A CA 13
ATOM 24011 C C . ARG A 1 91 ? -2.056 2.799 -2.557 1.00 0.00 91 ARG A C 13
ATOM 24012 O O . ARG A 1 91 ? -3.098 3.230 -3.055 1.00 0.00 91 ARG A O 13
ATOM 24033 N N . LEU A 1 92 ? -1.442 3.392 -1.539 1.00 0.00 92 LEU A N 13
ATOM 24034 C CA . LEU A 1 92 ? -1.967 4.611 -0.934 1.00 0.00 92 LEU A CA 13
ATOM 24035 C C . LEU A 1 92 ? -1.371 5.849 -1.598 1.00 0.00 92 LEU A C 13
ATOM 24036 O O . LEU A 1 92 ? -0.160 6.066 -1.559 1.00 0.00 92 LEU A O 13
ATOM 24052 N N . LYS A 1 93 ? -2.231 6.659 -2.207 1.00 0.00 93 LYS A N 13
ATOM 24053 C CA . LYS A 1 93 ? -1.792 7.877 -2.877 1.00 0.00 93 LYS A CA 13
ATOM 24054 C C . LYS A 1 93 ? -2.162 9.111 -2.059 1.00 0.00 93 LYS A C 13
ATOM 24055 O O . LYS A 1 93 ? -3.164 9.117 -1.345 1.00 0.00 93 LYS A O 13
ATOM 24074 N N . VAL A 1 94 ? -1.346 10.155 -2.170 1.00 0.00 94 VAL A N 13
ATOM 24075 C CA . VAL A 1 94 ? -1.589 11.395 -1.443 1.00 0.00 94 VAL A CA 13
ATOM 24076 C C . VAL A 1 94 ? -1.175 12.607 -2.271 1.00 0.00 94 VAL A C 13
ATOM 24077 O O . VAL A 1 94 ? -0.199 12.558 -3.021 1.00 0.00 94 VAL A O 13
ATOM 24090 N N . THR A 1 95 ? -1.923 13.697 -2.130 1.00 0.00 95 THR A N 13
ATOM 24091 C CA . THR A 1 95 ? -1.636 14.922 -2.864 1.00 0.00 95 THR A CA 13
ATOM 24092 C C . THR A 1 95 ? -1.736 16.143 -1.958 1.00 0.00 95 THR A C 13
ATOM 24093 O O . THR A 1 95 ? -2.810 16.462 -1.447 1.00 0.00 95 THR A O 13
ATOM 24104 N N . SER A 1 96 ? -0.611 16.823 -1.762 1.00 0.00 96 SER A N 13
ATOM 24105 C CA . SER A 1 96 ? -0.572 18.009 -0.913 1.00 0.00 96 SER A CA 13
ATOM 24106 C C . SER A 1 96 ? -1.560 19.062 -1.407 1.00 0.00 96 SER A C 13
ATOM 24107 O O . SER A 1 96 ? -1.958 19.080 -2.571 1.00 0.00 96 SER A O 13
ATOM 24115 N N . PRO A 1 97 ? -1.965 19.963 -0.499 1.00 0.00 97 PRO A N 13
ATOM 24116 C CA . PRO A 1 97 ? -2.911 21.037 -0.817 1.00 0.00 97 PRO A CA 13
ATOM 24117 C C . PRO A 1 97 ? -2.302 22.091 -1.736 1.00 0.00 97 PRO A C 13
ATOM 24118 O O . PRO A 1 97 ? -2.945 23.088 -2.063 1.00 0.00 97 PRO A O 13
ATOM 24129 N N . SER A 1 98 ? -1.059 21.864 -2.148 1.00 0.00 98 SER A N 13
ATOM 24130 C CA . SER A 1 98 ? -0.363 22.797 -3.026 1.00 0.00 98 SER A CA 13
ATOM 24131 C C . SER A 1 98 ? -0.296 22.254 -4.451 1.00 0.00 98 SER A C 13
ATOM 24132 O O . SER A 1 98 ? -0.293 23.015 -5.417 1.00 0.00 98 SER A O 13
ATOM 24140 N N . GLY A 1 99 ? -0.241 20.931 -4.572 1.00 0.00 99 GLY A N 13
ATOM 24141 C CA . GLY A 1 99 ? -0.175 20.308 -5.881 1.00 0.00 99 GLY A CA 13
ATOM 24142 C C . GLY A 1 99 ? 0.666 19.047 -5.881 1.00 0.00 99 GLY A C 13
ATOM 24143 O O . GLY A 1 99 ? 0.377 18.101 -6.612 1.00 0.00 99 GLY A O 13
ATOM 24147 N N . GLU A 1 100 ? 1.712 19.035 -5.060 1.00 0.00 100 GLU A N 13
ATOM 24148 C CA . GLU A 1 100 ? 2.599 17.881 -4.970 1.00 0.00 100 GLU A CA 13
ATOM 24149 C C . GLU A 1 100 ? 1.828 16.634 -4.546 1.00 0.00 100 GLU A C 13
ATOM 24150 O O . GLU A 1 100 ? 0.774 16.727 -3.918 1.00 0.00 100 GLU A O 13
ATOM 24162 N N . TYR A 1 101 ? 2.363 15.469 -4.895 1.00 0.00 101 TYR A N 13
ATOM 24163 C CA . TYR A 1 101 ? 1.725 14.203 -4.554 1.00 0.00 101 TYR A CA 13
ATOM 24164 C C . TYR A 1 101 ? 2.742 13.066 -4.546 1.00 0.00 101 TYR A C 13
ATOM 24165 O O . TYR A 1 101 ? 3.755 13.121 -5.241 1.00 0.00 101 TYR A O 13
ATOM 24183 N N . GLU A 1 102 ? 2.461 12.035 -3.755 1.00 0.00 102 GLU A N 13
ATOM 24184 C CA . GLU A 1 102 ? 3.350 10.884 -3.657 1.00 0.00 102 GLU A CA 13
ATOM 24185 C C . GLU A 1 102 ? 2.556 9.581 -3.645 1.00 0.00 102 GLU A C 13
ATOM 24186 O O . GLU A 1 102 ? 1.333 9.586 -3.792 1.00 0.00 102 GLU A O 13
ATOM 24198 N N . TYR A 1 103 ? 3.259 8.468 -3.471 1.00 0.00 103 TYR A N 13
ATOM 24199 C CA . TYR A 1 103 ? 2.620 7.157 -3.443 1.00 0.00 103 TYR A CA 13
ATOM 24200 C C . TYR A 1 103 ? 3.262 6.260 -2.389 1.00 0.00 103 TYR A C 13
ATOM 24201 O O . TYR A 1 103 ? 4.468 6.328 -2.152 1.00 0.00 103 TYR A O 13
ATOM 24219 N N . SER A 1 104 ? 2.447 5.420 -1.761 1.00 0.00 104 SER A N 13
ATOM 24220 C CA . SER A 1 104 ? 2.933 4.511 -0.729 1.00 0.00 104 SER A CA 13
ATOM 24221 C C . SER A 1 104 ? 3.300 3.156 -1.328 1.00 0.00 104 SER A C 13
ATOM 24222 O O . SER A 1 104 ? 2.900 2.811 -2.440 1.00 0.00 104 SER A O 13
ATOM 24230 N N . PRO A 1 105 ? 4.081 2.369 -0.574 1.00 0.00 105 PRO A N 13
ATOM 24231 C CA . PRO A 1 105 ? 4.520 1.039 -1.008 1.00 0.00 105 PRO A CA 13
ATOM 24232 C C . PRO A 1 105 ? 3.373 0.034 -1.045 1.00 0.00 105 PRO A C 13
ATOM 24233 O O . PRO A 1 105 ? 2.741 -0.239 -0.024 1.00 0.00 105 PRO A O 13
ATOM 24244 N N . VAL A 1 106 ? 3.111 -0.515 -2.227 1.00 0.00 106 VAL A N 13
ATOM 24245 C CA . VAL A 1 106 ? 2.042 -1.492 -2.396 1.00 0.00 106 VAL A CA 13
ATOM 24246 C C . VAL A 1 106 ? 1.964 -2.434 -1.199 1.00 0.00 106 VAL A C 13
ATOM 24247 O O . VAL A 1 106 ? 2.986 -2.908 -0.702 1.00 0.00 106 VAL A O 13
ATOM 24260 N N . VAL A 1 107 ? 0.745 -2.702 -0.742 1.00 0.00 107 VAL A N 13
ATOM 24261 C CA . VAL A 1 107 ? 0.533 -3.589 0.395 1.00 0.00 107 VAL A CA 13
ATOM 24262 C C . VAL A 1 107 ? -0.377 -4.754 0.021 1.00 0.00 107 VAL A C 13
ATOM 24263 O O . VAL A 1 107 ? -1.595 -4.599 -0.070 1.00 0.00 107 VAL A O 13
ATOM 24276 N N . SER A 1 108 ? 0.222 -5.921 -0.195 1.00 0.00 108 SER A N 13
ATOM 24277 C CA . SER A 1 108 ? -0.534 -7.112 -0.562 1.00 0.00 108 SER A CA 13
ATOM 24278 C C . SER A 1 108 ? -1.042 -7.838 0.680 1.00 0.00 108 SER A C 13
ATOM 24279 O O . SER A 1 108 ? -0.264 -8.197 1.564 1.00 0.00 108 SER A O 13
ATOM 24287 N N . VAL A 1 109 ? -2.352 -8.051 0.740 1.00 0.00 109 VAL A N 13
ATOM 24288 C CA . VAL A 1 109 ? -2.965 -8.735 1.872 1.00 0.00 109 VAL A CA 13
ATOM 24289 C C . VAL A 1 109 ? -3.908 -9.837 1.403 1.00 0.00 109 VAL A C 13
ATOM 24290 O O . VAL A 1 109 ? -4.767 -9.613 0.551 1.00 0.00 109 VAL A O 13
ATOM 24303 N N . ALA A 1 110 ? -3.742 -11.029 1.967 1.00 0.00 110 ALA A N 13
ATOM 24304 C CA . ALA A 1 110 ? -4.580 -12.167 1.609 1.00 0.00 110 ALA A CA 13
ATOM 24305 C C . ALA A 1 110 ? -5.710 -12.355 2.616 1.00 0.00 110 ALA A C 13
ATOM 24306 O O . ALA A 1 110 ? -5.468 -12.536 3.810 1.00 0.00 110 ALA A O 13
ATOM 24313 N N . THR A 1 111 ? -6.946 -12.310 2.128 1.00 0.00 111 THR A N 13
ATOM 24314 C CA . THR A 1 111 ? -8.113 -12.474 2.985 1.00 0.00 111 THR A CA 13
ATOM 24315 C C . THR A 1 111 ? -8.053 -13.792 3.749 1.00 0.00 111 THR A C 13
ATOM 24316 O O . THR A 1 111 ? -7.110 -14.569 3.596 1.00 0.00 111 THR A O 13
ATOM 24327 N N . THR A 1 112 ? -9.068 -14.040 4.572 1.00 0.00 112 THR A N 13
ATOM 24328 C CA . THR A 1 112 ? -9.130 -15.265 5.360 1.00 0.00 112 THR A CA 13
ATOM 24329 C C . THR A 1 112 ? -9.954 -16.334 4.650 1.00 0.00 112 THR A C 13
ATOM 24330 O O . THR A 1 112 ? -10.641 -16.051 3.668 1.00 0.00 112 THR A O 13
ATOM 24341 N N . ARG A 1 113 ? -9.880 -17.562 5.153 1.00 0.00 113 ARG A N 13
ATOM 24342 C CA . ARG A 1 113 ? -10.618 -18.673 4.565 1.00 0.00 113 ARG A CA 13
ATOM 24343 C C . ARG A 1 113 ? -12.093 -18.610 4.951 1.00 0.00 113 ARG A C 13
ATOM 24344 O O . ARG A 1 113 ? -12.436 -18.229 6.070 1.00 0.00 113 ARG A O 13
ATOM 24365 N N . GLU A 1 114 ? -12.961 -18.985 4.016 1.00 0.00 114 GLU A N 13
ATOM 24366 C CA . GLU A 1 114 ? -14.398 -18.969 4.258 1.00 0.00 114 GLU A CA 13
ATOM 24367 C C . GLU A 1 114 ? -14.719 -19.475 5.661 1.00 0.00 114 GLU A C 13
ATOM 24368 O O . GLU A 1 114 ? -14.093 -20.414 6.153 1.00 0.00 114 GLU A O 13
ATOM 24380 N N . SER A 1 115 ? -15.700 -18.846 6.301 1.00 0.00 115 SER A N 13
ATOM 24381 C CA . SER A 1 115 ? -16.102 -19.229 7.650 1.00 0.00 115 SER A CA 13
ATOM 24382 C C . SER A 1 115 ? -16.417 -20.720 7.720 1.00 0.00 115 SER A C 13
ATOM 24383 O O . SER A 1 115 ? -16.013 -21.408 8.656 1.00 0.00 115 SER A O 13
ATOM 24391 N N . GLY A 1 116 ? -17.143 -21.212 6.721 1.00 0.00 116 GLY A N 13
ATOM 24392 C CA . GLY A 1 116 ? -17.502 -22.618 6.687 1.00 0.00 116 GLY A CA 13
ATOM 24393 C C . GLY A 1 116 ? -17.576 -23.164 5.275 1.00 0.00 116 GLY A C 13
ATOM 24394 O O . GLY A 1 116 ? -17.940 -22.460 4.333 1.00 0.00 116 GLY A O 13
ATOM 24398 N N . PRO A 1 117 ? -17.223 -24.448 5.113 1.00 0.00 117 PRO A N 13
ATOM 24399 C CA . PRO A 1 117 ? -17.242 -25.115 3.808 1.00 0.00 117 PRO A CA 13
ATOM 24400 C C . PRO A 1 117 ? -18.659 -25.338 3.291 1.00 0.00 117 PRO A C 13
ATOM 24401 O O . PRO A 1 117 ? -19.484 -25.959 3.961 1.00 0.00 117 PRO A O 13
ATOM 24412 N N . SER A 1 118 ? -18.935 -24.827 2.096 1.00 0.00 118 SER A N 13
ATOM 24413 C CA . SER A 1 118 ? -20.254 -24.967 1.490 1.00 0.00 118 SER A CA 13
ATOM 24414 C C . SER A 1 118 ? -20.271 -26.115 0.485 1.00 0.00 118 SER A C 13
ATOM 24415 O O . SER A 1 118 ? -19.240 -26.728 0.209 1.00 0.00 118 SER A O 13
ATOM 24423 N N . SER A 1 119 ? -21.450 -26.399 -0.059 1.00 0.00 119 SER A N 13
ATOM 24424 C CA . SER A 1 119 ? -21.604 -27.475 -1.031 1.00 0.00 119 SER A CA 13
ATOM 24425 C C . SER A 1 119 ? -21.130 -27.032 -2.411 1.00 0.00 119 SER A C 13
ATOM 24426 O O . SER A 1 119 ? -20.990 -25.840 -2.679 1.00 0.00 119 SER A O 13
ATOM 24434 N N . GLY A 1 120 ? -20.885 -28.003 -3.286 1.00 0.00 120 GLY A N 13
ATOM 24435 C CA . GLY A 1 120 ? -20.429 -27.695 -4.629 1.00 0.00 120 GLY A CA 13
ATOM 24436 C C . GLY A 1 120 ? -19.517 -28.766 -5.192 1.00 0.00 120 GLY A C 13
ATOM 24437 O O . GLY A 1 120 ? -19.596 -29.929 -4.796 1.00 0.00 120 GLY A O 13
ATOM 24441 N N . GLY A 1 1 ? 34.264 -2.053 -14.895 1.00 0.00 1 GLY A N 14
ATOM 24442 C CA . GLY A 1 1 ? 32.995 -1.392 -15.139 1.00 0.00 1 GLY A CA 14
ATOM 24443 C C . GLY A 1 1 ? 32.822 -0.140 -14.302 1.00 0.00 1 GLY A C 14
ATOM 24444 O O . GLY A 1 1 ? 33.096 -0.146 -13.102 1.00 0.00 1 GLY A O 14
ATOM 24448 N N . SER A 1 2 ? 32.367 0.936 -14.935 1.00 0.00 2 SER A N 14
ATOM 24449 C CA . SER A 1 2 ? 32.164 2.202 -14.241 1.00 0.00 2 SER A CA 14
ATOM 24450 C C . SER A 1 2 ? 30.961 2.948 -14.813 1.00 0.00 2 SER A C 14
ATOM 24451 O O . SER A 1 2 ? 30.890 3.204 -16.015 1.00 0.00 2 SER A O 14
ATOM 24459 N N . SER A 1 3 ? 30.018 3.293 -13.943 1.00 0.00 3 SER A N 14
ATOM 24460 C CA . SER A 1 3 ? 28.817 4.006 -14.360 1.00 0.00 3 SER A CA 14
ATOM 24461 C C . SER A 1 3 ? 28.217 4.788 -13.196 1.00 0.00 3 SER A C 14
ATOM 24462 O O . SER A 1 3 ? 28.308 4.372 -12.042 1.00 0.00 3 SER A O 14
ATOM 24470 N N . GLY A 1 4 ? 27.602 5.925 -13.508 1.00 0.00 4 GLY A N 14
ATOM 24471 C CA . GLY A 1 4 ? 26.996 6.748 -12.478 1.00 0.00 4 GLY A CA 14
ATOM 24472 C C . GLY A 1 4 ? 27.260 8.226 -12.687 1.00 0.00 4 GLY A C 14
ATOM 24473 O O . GLY A 1 4 ? 28.279 8.606 -13.265 1.00 0.00 4 GLY A O 14
ATOM 24477 N N . SER A 1 5 ? 26.341 9.062 -12.216 1.00 0.00 5 SER A N 14
ATOM 24478 C CA . SER A 1 5 ? 26.477 10.507 -12.359 1.00 0.00 5 SER A CA 14
ATOM 24479 C C . SER A 1 5 ? 26.415 11.196 -10.999 1.00 0.00 5 SER A C 14
ATOM 24480 O O . SER A 1 5 ? 25.925 10.625 -10.024 1.00 0.00 5 SER A O 14
ATOM 24488 N N . SER A 1 6 ? 26.914 12.426 -10.942 1.00 0.00 6 SER A N 14
ATOM 24489 C CA . SER A 1 6 ? 26.919 13.192 -9.701 1.00 0.00 6 SER A CA 14
ATOM 24490 C C . SER A 1 6 ? 26.099 14.470 -9.848 1.00 0.00 6 SER A C 14
ATOM 24491 O O . SER A 1 6 ? 26.417 15.336 -10.662 1.00 0.00 6 SER A O 14
ATOM 24499 N N . GLY A 1 7 ? 25.038 14.579 -9.054 1.00 0.00 7 GLY A N 14
ATOM 24500 C CA . GLY A 1 7 ? 24.187 15.753 -9.110 1.00 0.00 7 GLY A CA 14
ATOM 24501 C C . GLY A 1 7 ? 22.713 15.401 -9.118 1.00 0.00 7 GLY A C 14
ATOM 24502 O O . GLY A 1 7 ? 22.029 15.587 -10.124 1.00 0.00 7 GLY A O 14
ATOM 24506 N N . MET A 1 8 ? 22.223 14.889 -7.994 1.00 0.00 8 MET A N 14
ATOM 24507 C CA . MET A 1 8 ? 20.820 14.509 -7.876 1.00 0.00 8 MET A CA 14
ATOM 24508 C C . MET A 1 8 ? 20.079 15.449 -6.930 1.00 0.00 8 MET A C 14
ATOM 24509 O O . MET A 1 8 ? 20.020 15.210 -5.725 1.00 0.00 8 MET A O 14
ATOM 24523 N N . GLU A 1 9 ? 19.517 16.518 -7.486 1.00 0.00 9 GLU A N 14
ATOM 24524 C CA . GLU A 1 9 ? 18.782 17.494 -6.690 1.00 0.00 9 GLU A CA 14
ATOM 24525 C C . GLU A 1 9 ? 17.369 17.688 -7.235 1.00 0.00 9 GLU A C 14
ATOM 24526 O O . GLU A 1 9 ? 17.123 17.593 -8.437 1.00 0.00 9 GLU A O 14
ATOM 24538 N N . PRO A 1 10 ? 16.419 17.965 -6.330 1.00 0.00 10 PRO A N 14
ATOM 24539 C CA . PRO A 1 10 ? 15.016 18.177 -6.695 1.00 0.00 10 PRO A CA 14
ATOM 24540 C C . PRO A 1 10 ? 14.807 19.481 -7.459 1.00 0.00 10 PRO A C 14
ATOM 24541 O O . PRO A 1 10 ? 15.680 20.349 -7.476 1.00 0.00 10 PRO A O 14
ATOM 24552 N N . HIS A 1 11 ? 13.643 19.612 -8.089 1.00 0.00 11 HIS A N 14
ATOM 24553 C CA . HIS A 1 11 ? 13.319 20.811 -8.853 1.00 0.00 11 HIS A CA 14
ATOM 24554 C C . HIS A 1 11 ? 13.406 22.056 -7.975 1.00 0.00 11 HIS A C 14
ATOM 24555 O O . HIS A 1 11 ? 13.802 21.981 -6.812 1.00 0.00 11 HIS A O 14
ATOM 24570 N N . LYS A 1 12 ? 13.034 23.199 -8.539 1.00 0.00 12 LYS A N 14
ATOM 24571 C CA . LYS A 1 12 ? 13.068 24.461 -7.809 1.00 0.00 12 LYS A CA 14
ATOM 24572 C C . LYS A 1 12 ? 12.734 24.246 -6.336 1.00 0.00 12 LYS A C 14
ATOM 24573 O O . LYS A 1 12 ? 13.332 24.866 -5.457 1.00 0.00 12 LYS A O 14
ATOM 24592 N N . VAL A 1 13 ? 11.777 23.361 -6.074 1.00 0.00 13 VAL A N 14
ATOM 24593 C CA . VAL A 1 13 ? 11.366 23.063 -4.707 1.00 0.00 13 VAL A CA 14
ATOM 24594 C C . VAL A 1 13 ? 11.348 21.559 -4.455 1.00 0.00 13 VAL A C 14
ATOM 24595 O O . VAL A 1 13 ? 11.058 20.771 -5.356 1.00 0.00 13 VAL A O 14
ATOM 24608 N N . VAL A 1 14 ? 11.658 21.167 -3.224 1.00 0.00 14 VAL A N 14
ATOM 24609 C CA . VAL A 1 14 ? 11.675 19.757 -2.852 1.00 0.00 14 VAL A CA 14
ATOM 24610 C C . VAL A 1 14 ? 10.268 19.249 -2.559 1.00 0.00 14 VAL A C 14
ATOM 24611 O O . VAL A 1 14 ? 9.559 19.771 -1.699 1.00 0.00 14 VAL A O 14
ATOM 24624 N N . PRO A 1 15 ? 9.853 18.205 -3.291 1.00 0.00 15 PRO A N 14
ATOM 24625 C CA . PRO A 1 15 ? 8.527 17.601 -3.128 1.00 0.00 15 PRO A CA 14
ATOM 24626 C C . PRO A 1 15 ? 8.389 16.854 -1.806 1.00 0.00 15 PRO A C 14
ATOM 24627 O O . PRO A 1 15 ? 9.380 16.594 -1.122 1.00 0.00 15 PRO A O 14
ATOM 24638 N N . LEU A 1 16 ? 7.155 16.512 -1.451 1.00 0.00 16 LEU A N 14
ATOM 24639 C CA . LEU A 1 16 ? 6.888 15.794 -0.210 1.00 0.00 16 LEU A CA 14
ATOM 24640 C C . LEU A 1 16 ? 7.480 14.389 -0.255 1.00 0.00 16 LEU A C 14
ATOM 24641 O O . LEU A 1 16 ? 7.915 13.921 -1.307 1.00 0.00 16 LEU A O 14
ATOM 24657 N N . SER A 1 17 ? 7.491 13.720 0.894 1.00 0.00 17 SER A N 14
ATOM 24658 C CA . SER A 1 17 ? 8.031 12.368 0.986 1.00 0.00 17 SER A CA 14
ATOM 24659 C C . SER A 1 17 ? 6.967 11.333 0.633 1.00 0.00 17 SER A C 14
ATOM 24660 O O . SER A 1 17 ? 5.771 11.624 0.648 1.00 0.00 17 SER A O 14
ATOM 24668 N N . LYS A 1 18 ? 7.411 10.122 0.316 1.00 0.00 18 LYS A N 14
ATOM 24669 C CA . LYS A 1 18 ? 6.500 9.041 -0.040 1.00 0.00 18 LYS A CA 14
ATOM 24670 C C . LYS A 1 18 ? 5.623 8.655 1.147 1.00 0.00 18 LYS A C 14
ATOM 24671 O O . LYS A 1 18 ? 6.088 8.540 2.281 1.00 0.00 18 LYS A O 14
ATOM 24690 N N . PRO A 1 19 ? 4.324 8.450 0.883 1.00 0.00 19 PRO A N 14
ATOM 24691 C CA . PRO A 1 19 ? 3.356 8.072 1.916 1.00 0.00 19 PRO A CA 14
ATOM 24692 C C . PRO A 1 19 ? 3.577 6.653 2.427 1.00 0.00 19 PRO A C 14
ATOM 24693 O O . PRO A 1 19 ? 4.036 5.781 1.688 1.00 0.00 19 PRO A O 14
ATOM 24704 N N . HIS A 1 20 ? 3.248 6.427 3.695 1.00 0.00 20 HIS A N 14
ATOM 24705 C CA . HIS A 1 20 ? 3.410 5.111 4.304 1.00 0.00 20 HIS A CA 14
ATOM 24706 C C . HIS A 1 20 ? 2.271 4.181 3.899 1.00 0.00 20 HIS A C 14
ATOM 24707 O O . HIS A 1 20 ? 1.184 4.619 3.519 1.00 0.00 20 HIS A O 14
ATOM 24722 N N . PRO A 1 21 ? 2.523 2.866 3.979 1.00 0.00 21 PRO A N 14
ATOM 24723 C CA . PRO A 1 21 ? 1.531 1.847 3.624 1.00 0.00 21 PRO A CA 14
ATOM 24724 C C . PRO A 1 21 ? 0.379 1.786 4.622 1.00 0.00 21 PRO A C 14
ATOM 24725 O O . PRO A 1 21 ? 0.568 1.906 5.833 1.00 0.00 21 PRO A O 14
ATOM 24736 N N . PRO A 1 22 ? -0.843 1.595 4.105 1.00 0.00 22 PRO A N 14
ATOM 24737 C CA . PRO A 1 22 ? -2.050 1.514 4.934 1.00 0.00 22 PRO A CA 14
ATOM 24738 C C . PRO A 1 22 ? -2.096 0.237 5.767 1.00 0.00 22 PRO A C 14
ATOM 24739 O O . PRO A 1 22 ? -1.721 -0.837 5.296 1.00 0.00 22 PRO A O 14
ATOM 24750 N N . VAL A 1 23 ? -2.558 0.361 7.007 1.00 0.00 23 VAL A N 14
ATOM 24751 C CA . VAL A 1 23 ? -2.654 -0.783 7.905 1.00 0.00 23 VAL A CA 14
ATOM 24752 C C . VAL A 1 23 ? -3.923 -1.585 7.638 1.00 0.00 23 VAL A C 14
ATOM 24753 O O . VAL A 1 23 ? -4.931 -1.042 7.185 1.00 0.00 23 VAL A O 14
ATOM 24766 N N . VAL A 1 24 ? -3.867 -2.883 7.923 1.00 0.00 24 VAL A N 14
ATOM 24767 C CA . VAL A 1 24 ? -5.013 -3.761 7.716 1.00 0.00 24 VAL A CA 14
ATOM 24768 C C . VAL A 1 24 ? -5.523 -4.320 9.039 1.00 0.00 24 VAL A C 14
ATOM 24769 O O . VAL A 1 24 ? -4.994 -5.303 9.555 1.00 0.00 24 VAL A O 14
ATOM 24782 N N . GLY A 1 25 ? -6.557 -3.685 9.584 1.00 0.00 25 GLY A N 14
ATOM 24783 C CA . GLY A 1 25 ? -7.123 -4.134 10.843 1.00 0.00 25 GLY A CA 14
ATOM 24784 C C . GLY A 1 25 ? -7.929 -5.409 10.695 1.00 0.00 25 GLY A C 14
ATOM 24785 O O . GLY A 1 25 ? -7.446 -6.498 11.004 1.00 0.00 25 GLY A O 14
ATOM 24789 N N . LYS A 1 26 ? -9.163 -5.275 10.221 1.00 0.00 26 LYS A N 14
ATOM 24790 C CA . LYS A 1 26 ? -10.040 -6.424 10.033 1.00 0.00 26 LYS A CA 14
ATOM 24791 C C . LYS A 1 26 ? -9.819 -7.059 8.663 1.00 0.00 26 LYS A C 14
ATOM 24792 O O . LYS A 1 26 ? -9.692 -6.360 7.658 1.00 0.00 26 LYS A O 14
ATOM 24811 N N . VAL A 1 27 ? -9.774 -8.387 8.632 1.00 0.00 27 VAL A N 14
ATOM 24812 C CA . VAL A 1 27 ? -9.571 -9.116 7.386 1.00 0.00 27 VAL A CA 14
ATOM 24813 C C . VAL A 1 27 ? -10.654 -10.168 7.181 1.00 0.00 27 VAL A C 14
ATOM 24814 O O . VAL A 1 27 ? -10.612 -11.245 7.778 1.00 0.00 27 VAL A O 14
ATOM 24827 N N . THR A 1 28 ? -11.627 -9.852 6.332 1.00 0.00 28 THR A N 14
ATOM 24828 C CA . THR A 1 28 ? -12.723 -10.769 6.048 1.00 0.00 28 THR A CA 14
ATOM 24829 C C . THR A 1 28 ? -12.525 -11.464 4.706 1.00 0.00 28 THR A C 14
ATOM 24830 O O . THR A 1 28 ? -11.864 -10.934 3.812 1.00 0.00 28 THR A O 14
ATOM 24841 N N . HIS A 1 29 ? -13.104 -12.653 4.569 1.00 0.00 29 HIS A N 14
ATOM 24842 C CA . HIS A 1 29 ? -12.992 -13.420 3.333 1.00 0.00 29 HIS A CA 14
ATOM 24843 C C . HIS A 1 29 ? -13.870 -12.819 2.239 1.00 0.00 29 HIS A C 14
ATOM 24844 O O . HIS A 1 29 ? -13.973 -13.366 1.141 1.00 0.00 29 HIS A O 14
ATOM 24859 N N . HIS A 1 30 ? -14.501 -11.690 2.547 1.00 0.00 30 HIS A N 14
ATOM 24860 C CA . HIS A 1 30 ? -15.370 -11.015 1.590 1.00 0.00 30 HIS A CA 14
ATOM 24861 C C . HIS A 1 30 ? -14.914 -9.577 1.362 1.00 0.00 30 HIS A C 14
ATOM 24862 O O . HIS A 1 30 ? -15.305 -8.939 0.385 1.00 0.00 30 HIS A O 14
ATOM 24877 N N . SER A 1 31 ? -14.087 -9.073 2.272 1.00 0.00 31 SER A N 14
ATOM 24878 C CA . SER A 1 31 ? -13.581 -7.708 2.173 1.00 0.00 31 SER A CA 14
ATOM 24879 C C . SER A 1 31 ? -12.287 -7.549 2.965 1.00 0.00 31 SER A C 14
ATOM 24880 O O . SER A 1 31 ? -11.836 -8.481 3.632 1.00 0.00 31 SER A O 14
ATOM 24888 N N . ILE A 1 32 ? -11.696 -6.362 2.887 1.00 0.00 32 ILE A N 14
ATOM 24889 C CA . ILE A 1 32 ? -10.455 -6.080 3.598 1.00 0.00 32 ILE A CA 14
ATOM 24890 C C . ILE A 1 32 ? -10.482 -4.688 4.220 1.00 0.00 32 ILE A C 14
ATOM 24891 O O . ILE A 1 32 ? -10.721 -3.695 3.533 1.00 0.00 32 ILE A O 14
ATOM 24907 N N . GLU A 1 33 ? -10.232 -4.624 5.524 1.00 0.00 33 GLU A N 14
ATOM 24908 C CA . GLU A 1 33 ? -10.227 -3.352 6.238 1.00 0.00 33 GLU A CA 14
ATOM 24909 C C . GLU A 1 33 ? -8.907 -2.617 6.030 1.00 0.00 33 GLU A C 14
ATOM 24910 O O . GLU A 1 33 ? -7.841 -3.233 5.978 1.00 0.00 33 GLU A O 14
ATOM 24922 N N . LEU A 1 34 ? -8.984 -1.296 5.912 1.00 0.00 34 LEU A N 14
ATOM 24923 C CA . LEU A 1 34 ? -7.796 -0.474 5.709 1.00 0.00 34 LEU A CA 14
ATOM 24924 C C . LEU A 1 34 ? -7.932 0.866 6.423 1.00 0.00 34 LEU A C 14
ATOM 24925 O O . LEU A 1 34 ? -8.995 1.488 6.401 1.00 0.00 34 LEU A O 14
ATOM 24941 N N . TYR A 1 35 ? -6.850 1.307 7.054 1.00 0.00 35 TYR A N 14
ATOM 24942 C CA . TYR A 1 35 ? -6.848 2.575 7.775 1.00 0.00 35 TYR A CA 14
ATOM 24943 C C . TYR A 1 35 ? -5.447 3.177 7.816 1.00 0.00 35 TYR A C 14
ATOM 24944 O O . TYR A 1 35 ? -4.506 2.555 8.309 1.00 0.00 35 TYR A O 14
ATOM 24962 N N . TRP A 1 36 ? -5.317 4.391 7.294 1.00 0.00 36 TRP A N 14
ATOM 24963 C CA . TRP A 1 36 ? -4.031 5.079 7.271 1.00 0.00 36 TRP A CA 14
ATOM 24964 C C . TRP A 1 36 ? -4.120 6.423 7.985 1.00 0.00 36 TRP A C 14
ATOM 24965 O O . TRP A 1 36 ? -3.407 7.367 7.642 1.00 0.00 36 TRP A O 14
ATOM 24986 N N . ASP A 1 37 ? -4.998 6.504 8.978 1.00 0.00 37 ASP A N 14
ATOM 24987 C CA . ASP A 1 37 ? -5.179 7.733 9.741 1.00 0.00 37 ASP A CA 14
ATOM 24988 C C . ASP A 1 37 ? -4.043 7.924 10.741 1.00 0.00 37 ASP A C 14
ATOM 24989 O O . ASP A 1 37 ? -4.270 8.298 11.892 1.00 0.00 37 ASP A O 14
ATOM 24998 N N . LEU A 1 38 ? -2.819 7.665 10.294 1.00 0.00 38 LEU A N 14
ATOM 24999 C CA . LEU A 1 38 ? -1.646 7.807 11.149 1.00 0.00 38 LEU A CA 14
ATOM 25000 C C . LEU A 1 38 ? -0.704 8.879 10.609 1.00 0.00 38 LEU A C 14
ATOM 25001 O O . LEU A 1 38 ? -0.043 9.580 11.374 1.00 0.00 38 LEU A O 14
ATOM 25017 N N . GLU A 1 39 ? -0.651 9.000 9.286 1.00 0.00 39 GLU A N 14
ATOM 25018 C CA . GLU A 1 39 ? 0.209 9.987 8.644 1.00 0.00 39 GLU A CA 14
ATOM 25019 C C . GLU A 1 39 ? -0.269 11.404 8.948 1.00 0.00 39 GLU A C 14
ATOM 25020 O O . GLU 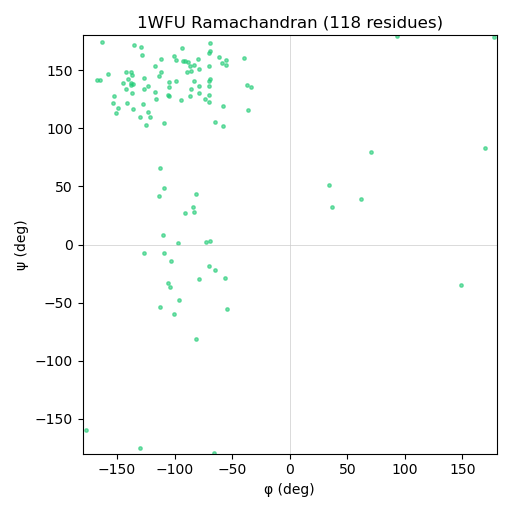A 1 39 ? 0.307 12.097 9.786 1.00 0.00 39 GLU A O 14
ATOM 25032 N N . GLN A 1 40 ? -1.325 11.827 8.260 1.00 0.00 40 GLN A N 14
ATOM 25033 C CA . GLN A 1 40 ? -1.879 13.161 8.456 1.00 0.00 40 GLN A CA 14
ATOM 25034 C C . GLN A 1 40 ? -1.837 13.557 9.928 1.00 0.00 40 GLN A C 14
ATOM 25035 O O . GLN A 1 40 ? -1.405 14.657 10.274 1.00 0.00 40 GLN A O 14
ATOM 25049 N N . LYS A 1 41 ? -2.290 12.655 10.791 1.00 0.00 41 LYS A N 14
ATOM 25050 C CA . LYS A 1 41 ? -2.304 12.909 12.227 1.00 0.00 41 LYS A CA 14
ATOM 25051 C C . LYS A 1 41 ? -2.202 14.403 12.517 1.00 0.00 41 LYS A C 14
ATOM 25052 O O . LYS A 1 41 ? -1.322 14.842 13.256 1.00 0.00 41 LYS A O 14
ATOM 25071 N N . GLU A 1 42 ? -3.108 15.178 11.929 1.00 0.00 42 GLU A N 14
ATOM 25072 C CA . GLU A 1 42 ? -3.120 16.623 12.126 1.00 0.00 42 GLU A CA 14
ATOM 25073 C C . GLU A 1 42 ? -4.536 17.125 12.393 1.00 0.00 42 GLU A C 14
ATOM 25074 O O . GLU A 1 42 ? -5.511 16.562 11.893 1.00 0.00 42 GLU A O 14
ATOM 25086 N N . LYS A 1 43 ? -4.641 18.187 13.184 1.00 0.00 43 LYS A N 14
ATOM 25087 C CA . LYS A 1 43 ? -5.936 18.767 13.518 1.00 0.00 43 LYS A CA 14
ATOM 25088 C C . LYS A 1 43 ? -6.593 19.379 12.284 1.00 0.00 43 LYS A C 14
ATOM 25089 O O . LYS A 1 43 ? -5.957 20.117 11.532 1.00 0.00 43 LYS A O 14
ATOM 25108 N N . ARG A 1 44 ? -7.870 19.068 12.084 1.00 0.00 44 ARG A N 14
ATOM 25109 C CA . ARG A 1 44 ? -8.612 19.588 10.942 1.00 0.00 44 ARG A CA 14
ATOM 25110 C C . ARG A 1 44 ? -8.939 21.066 11.133 1.00 0.00 44 ARG A C 14
ATOM 25111 O O . ARG A 1 44 ? -9.440 21.723 10.221 1.00 0.00 44 ARG A O 14
ATOM 25132 N N . GLN A 1 45 ? -8.651 21.581 12.324 1.00 0.00 45 GLN A N 14
ATOM 25133 C CA . GLN A 1 45 ? -8.916 22.982 12.634 1.00 0.00 45 GLN A CA 14
ATOM 25134 C C . GLN A 1 45 ? -8.654 23.867 11.420 1.00 0.00 45 GLN A C 14
ATOM 25135 O O . GLN A 1 45 ? -7.508 24.183 11.105 1.00 0.00 45 GLN A O 14
ATOM 25149 N N . GLY A 1 46 ? -9.726 24.263 10.740 1.00 0.00 46 GLY A N 14
ATOM 25150 C CA . GLY A 1 46 ? -9.591 25.107 9.568 1.00 0.00 46 GLY A CA 14
ATOM 25151 C C . GLY A 1 46 ? -10.521 24.694 8.445 1.00 0.00 46 GLY A C 14
ATOM 25152 O O . GLY A 1 46 ? -11.392 23.839 8.614 1.00 0.00 46 GLY A O 14
ATOM 25156 N N . PRO A 1 47 ? -10.343 25.309 7.266 1.00 0.00 47 PRO A N 14
ATOM 25157 C CA . PRO A 1 47 ? -11.165 25.016 6.088 1.00 0.00 47 PRO A CA 14
ATOM 25158 C C . PRO A 1 47 ? -10.887 23.630 5.517 1.00 0.00 47 PRO A C 14
ATOM 25159 O O . PRO A 1 47 ? -9.888 22.997 5.859 1.00 0.00 47 PRO A O 14
ATOM 25170 N N . GLN A 1 48 ? -11.777 23.164 4.647 1.00 0.00 48 GLN A N 14
ATOM 25171 C CA . GLN A 1 48 ? -11.626 21.852 4.029 1.00 0.00 48 GLN A CA 14
ATOM 25172 C C . GLN A 1 48 ? -10.556 21.880 2.943 1.00 0.00 48 GLN A C 14
ATOM 25173 O O . GLN A 1 48 ? -9.798 20.925 2.781 1.00 0.00 48 GLN A O 14
ATOM 25187 N N . GLU A 1 49 ? -10.501 22.983 2.202 1.00 0.00 49 GLU A N 14
ATOM 25188 C CA . GLU A 1 49 ? -9.524 23.134 1.131 1.00 0.00 49 GLU A CA 14
ATOM 25189 C C . GLU A 1 49 ? -8.105 22.937 1.656 1.00 0.00 49 GLU A C 14
ATOM 25190 O O . GLU A 1 49 ? -7.172 22.719 0.885 1.00 0.00 49 GLU A O 14
ATOM 25202 N N . GLN A 1 50 ? -7.952 23.015 2.974 1.00 0.00 50 GLN A N 14
ATOM 25203 C CA . GLN A 1 50 ? -6.648 22.846 3.603 1.00 0.00 50 GLN A CA 14
ATOM 25204 C C . GLN A 1 50 ? -6.441 21.403 4.049 1.00 0.00 50 GLN A C 14
ATOM 25205 O O . GLN A 1 50 ? -5.625 21.125 4.928 1.00 0.00 50 GLN A O 14
ATOM 25219 N N . TRP A 1 51 ? -7.186 20.488 3.439 1.00 0.00 51 TRP A N 14
ATOM 25220 C CA . TRP A 1 51 ? -7.084 19.072 3.774 1.00 0.00 51 TRP A CA 14
ATOM 25221 C C . TRP A 1 51 ? -6.254 18.325 2.736 1.00 0.00 51 TRP A C 14
ATOM 25222 O O . TRP A 1 51 ? -5.986 18.843 1.651 1.00 0.00 51 TRP A O 14
ATOM 25243 N N . LEU A 1 52 ? -5.850 17.106 3.074 1.00 0.00 52 LEU A N 14
ATOM 25244 C CA . LEU A 1 52 ? -5.049 16.287 2.170 1.00 0.00 52 LEU A CA 14
ATOM 25245 C C . LEU A 1 52 ? -5.916 15.250 1.464 1.00 0.00 52 LEU A C 14
ATOM 25246 O O . LEU A 1 52 ? -6.906 14.771 2.019 1.00 0.00 52 LEU A O 14
ATOM 25262 N N . ARG A 1 53 ? -5.537 14.905 0.238 1.00 0.00 53 ARG A N 14
ATOM 25263 C CA . ARG A 1 53 ? -6.279 13.924 -0.544 1.00 0.00 53 ARG A CA 14
ATOM 25264 C C . ARG A 1 53 ? -5.670 12.533 -0.391 1.00 0.00 53 ARG A C 14
ATOM 25265 O O . ARG A 1 53 ? -4.449 12.379 -0.362 1.00 0.00 53 ARG A O 14
ATOM 25286 N N . PHE A 1 54 ? -6.529 11.524 -0.293 1.00 0.00 54 PHE A N 14
ATOM 25287 C CA . PHE A 1 54 ? -6.076 10.147 -0.141 1.00 0.00 54 PHE A CA 14
ATOM 25288 C C . PHE A 1 54 ? -6.883 9.207 -1.031 1.00 0.00 54 PHE A C 14
ATOM 25289 O O . PHE A 1 54 ? -8.080 9.009 -0.819 1.00 0.00 54 PHE A O 14
ATOM 25306 N N . SER A 1 55 ? -6.220 8.632 -2.029 1.00 0.00 55 SER A N 14
ATOM 25307 C CA . SER A 1 55 ? -6.877 7.716 -2.955 1.00 0.00 55 SER A CA 14
ATOM 25308 C C . SER A 1 55 ? -6.222 6.339 -2.913 1.00 0.00 55 SER A C 14
ATOM 25309 O O . SER A 1 55 ? -4.997 6.221 -2.944 1.00 0.00 55 SER A O 14
ATOM 25317 N N . ILE A 1 56 ? -7.048 5.300 -2.842 1.00 0.00 56 ILE A N 14
ATOM 25318 C CA . ILE A 1 56 ? -6.550 3.931 -2.797 1.00 0.00 56 ILE A CA 14
ATOM 25319 C C . ILE A 1 56 ? -6.755 3.227 -4.134 1.00 0.00 56 ILE A C 14
ATOM 25320 O O . ILE A 1 56 ? -7.783 3.402 -4.787 1.00 0.00 56 ILE A O 14
ATOM 25336 N N . GLU A 1 57 ? -5.770 2.429 -4.533 1.00 0.00 57 GLU A N 14
ATOM 25337 C CA . GLU A 1 57 ? -5.844 1.697 -5.793 1.00 0.00 57 GLU A CA 14
ATOM 25338 C C . GLU A 1 57 ? -5.560 0.213 -5.577 1.00 0.00 57 GLU A C 14
ATOM 25339 O O . GLU A 1 57 ? -5.163 -0.201 -4.488 1.00 0.00 57 GLU A O 14
ATOM 25351 N N . GLU A 1 58 ? -5.767 -0.581 -6.623 1.00 0.00 58 GLU A N 14
ATOM 25352 C CA . GLU A 1 58 ? -5.535 -2.019 -6.547 1.00 0.00 58 GLU A CA 14
ATOM 25353 C C . GLU A 1 58 ? -5.009 -2.555 -7.876 1.00 0.00 58 GLU A C 14
ATOM 25354 O O . GLU A 1 58 ? -5.292 -1.999 -8.936 1.00 0.00 58 GLU A O 14
ATOM 25366 N N . GLU A 1 59 ? -4.243 -3.640 -7.808 1.00 0.00 59 GLU A N 14
ATOM 25367 C CA . GLU A 1 59 ? -3.677 -4.251 -9.005 1.00 0.00 59 GLU A CA 14
ATOM 25368 C C . GLU A 1 59 ? -4.532 -5.425 -9.472 1.00 0.00 59 GLU A C 14
ATOM 25369 O O . GLU A 1 59 ? -5.128 -6.135 -8.661 1.00 0.00 59 GLU A O 14
ATOM 25381 N N . ASP A 1 60 ? -4.588 -5.623 -10.784 1.00 0.00 60 ASP A N 14
ATOM 25382 C CA . ASP A 1 60 ? -5.369 -6.711 -11.361 1.00 0.00 60 ASP A CA 14
ATOM 25383 C C . ASP A 1 60 ? -4.465 -7.866 -11.781 1.00 0.00 60 ASP A C 14
ATOM 25384 O O . ASP A 1 60 ? -3.512 -7.696 -12.542 1.00 0.00 60 ASP A O 14
ATOM 25393 N N . PRO A 1 61 ? -4.767 -9.070 -11.272 1.00 0.00 61 PRO A N 14
ATOM 25394 C CA . PRO A 1 61 ? -3.994 -10.276 -11.580 1.00 0.00 61 PRO A CA 14
ATOM 25395 C C . PRO A 1 61 ? -4.178 -10.731 -13.024 1.00 0.00 61 PRO A C 14
ATOM 25396 O O . PRO A 1 61 ? -3.278 -11.322 -13.620 1.00 0.00 61 PRO A O 14
ATOM 25407 N N . LYS A 1 62 ? -5.351 -10.451 -13.582 1.00 0.00 62 LYS A N 14
ATOM 25408 C CA . LYS A 1 62 ? -5.654 -10.829 -14.957 1.00 0.00 62 LYS A CA 14
ATOM 25409 C C . LYS A 1 62 ? -5.364 -9.678 -15.915 1.00 0.00 62 LYS A C 14
ATOM 25410 O O . LYS A 1 62 ? -4.900 -9.892 -17.034 1.00 0.00 62 LYS A O 14
ATOM 25429 N N . MET A 1 63 ? -5.639 -8.457 -15.466 1.00 0.00 63 MET A N 14
ATOM 25430 C CA . MET A 1 63 ? -5.404 -7.272 -16.283 1.00 0.00 63 MET A CA 14
ATOM 25431 C C . MET A 1 63 ? -3.975 -6.768 -16.110 1.00 0.00 63 MET A C 14
ATOM 25432 O O . MET A 1 63 ? -3.435 -6.091 -16.986 1.00 0.00 63 MET A O 14
ATOM 25446 N N . HIS A 1 64 ? -3.367 -7.100 -14.975 1.00 0.00 64 HIS A N 14
ATOM 25447 C CA . HIS A 1 64 ? -2.000 -6.680 -14.689 1.00 0.00 64 HIS A CA 14
ATOM 25448 C C . HIS A 1 64 ? -1.894 -5.158 -14.661 1.00 0.00 64 HIS A C 14
ATOM 25449 O O . HIS A 1 64 ? -0.828 -4.597 -14.913 1.00 0.00 64 HIS A O 14
ATOM 25464 N N . SER A 1 65 ? -3.006 -4.498 -14.356 1.00 0.00 65 SER A N 14
ATOM 25465 C CA . SER A 1 65 ? -3.038 -3.041 -14.301 1.00 0.00 65 SER A CA 14
ATOM 25466 C C . SER A 1 65 ? -3.595 -2.560 -12.964 1.00 0.00 65 SER A C 14
ATOM 25467 O O . SER A 1 65 ? -4.001 -3.363 -12.123 1.00 0.00 65 SER A O 14
ATOM 25475 N N . TYR A 1 66 ? -3.609 -1.246 -12.774 1.00 0.00 66 TYR A N 14
ATOM 25476 C CA . TYR A 1 66 ? -4.113 -0.657 -11.539 1.00 0.00 66 TYR A CA 14
ATOM 25477 C C . TYR A 1 66 ? -5.323 0.232 -11.813 1.00 0.00 66 TYR A C 14
ATOM 25478 O O . TYR A 1 66 ? -5.617 0.562 -12.961 1.00 0.00 66 TYR A O 14
ATOM 25496 N N . GLY A 1 67 ? -6.021 0.615 -10.748 1.00 0.00 67 GLY A N 14
ATOM 25497 C CA . GLY A 1 67 ? -7.190 1.462 -10.893 1.00 0.00 67 GLY A CA 14
ATOM 25498 C C . GLY A 1 67 ? -7.683 2.002 -9.566 1.00 0.00 67 GLY A C 14
ATOM 25499 O O . GLY A 1 67 ? -8.025 1.236 -8.664 1.00 0.00 67 GLY A O 14
ATOM 25503 N N . VAL A 1 68 ? -7.720 3.325 -9.443 1.00 0.00 68 VAL A N 14
ATOM 25504 C CA . VAL A 1 68 ? -8.175 3.967 -8.215 1.00 0.00 68 VAL A CA 14
ATOM 25505 C C . VAL A 1 68 ? -9.520 3.407 -7.768 1.00 0.00 68 VAL A C 14
ATOM 25506 O O . VAL A 1 68 ? -10.557 3.709 -8.360 1.00 0.00 68 VAL A O 14
ATOM 25519 N N . ILE A 1 69 ? -9.496 2.591 -6.720 1.00 0.00 69 ILE A N 14
ATOM 25520 C CA . ILE A 1 69 ? -10.715 1.990 -6.193 1.00 0.00 69 ILE A CA 14
ATOM 25521 C C . ILE A 1 69 ? -11.458 2.962 -5.283 1.00 0.00 69 ILE A C 14
ATOM 25522 O O . ILE A 1 69 ? -12.686 2.934 -5.198 1.00 0.00 69 ILE A O 14
ATOM 25538 N N . TYR A 1 70 ? -10.706 3.822 -4.605 1.00 0.00 70 TYR A N 14
ATOM 25539 C CA . TYR A 1 70 ? -11.293 4.803 -3.701 1.00 0.00 70 TYR A CA 14
ATOM 25540 C C . TYR A 1 70 ? -10.606 6.158 -3.846 1.00 0.00 70 TYR A C 14
ATOM 25541 O O . TYR A 1 70 ? -9.388 6.236 -4.013 1.00 0.00 70 TYR A O 14
ATOM 25559 N N . THR A 1 71 ? -11.396 7.225 -3.781 1.00 0.00 71 THR A N 14
ATOM 25560 C CA . THR A 1 71 ? -10.866 8.577 -3.906 1.00 0.00 71 THR A CA 14
ATOM 25561 C C . THR A 1 71 ? -11.667 9.561 -3.062 1.00 0.00 71 THR A C 14
ATOM 25562 O O . THR A 1 71 ? -12.862 9.753 -3.281 1.00 0.00 71 THR A O 14
ATOM 25573 N N . GLY A 1 72 ? -11.000 10.185 -2.095 1.00 0.00 72 GLY A N 14
ATOM 25574 C CA . GLY A 1 72 ? -11.666 11.143 -1.233 1.00 0.00 72 GLY A CA 14
ATOM 25575 C C . GLY A 1 72 ? -10.704 11.853 -0.302 1.00 0.00 72 GLY A C 14
ATOM 25576 O O . GLY A 1 72 ? -9.525 12.014 -0.621 1.00 0.00 72 GLY A O 14
ATOM 25580 N N . TYR A 1 73 ? -11.205 12.281 0.851 1.00 0.00 73 TYR A N 14
ATOM 25581 C CA . TYR A 1 73 ? -10.382 12.982 1.829 1.00 0.00 73 TYR A CA 14
ATOM 25582 C C . TYR A 1 73 ? -10.411 12.268 3.177 1.00 0.00 73 TYR A C 14
ATOM 25583 O O . TYR A 1 73 ? -10.183 12.879 4.221 1.00 0.00 73 TYR A O 14
ATOM 25601 N N . ALA A 1 74 ? -10.693 10.970 3.145 1.00 0.00 74 ALA A N 14
ATOM 25602 C CA . ALA A 1 74 ? -10.749 10.170 4.363 1.00 0.00 74 ALA A CA 14
ATOM 25603 C C . ALA A 1 74 ? -9.419 9.471 4.622 1.00 0.00 74 ALA A C 14
ATOM 25604 O O . ALA A 1 74 ? -8.472 9.606 3.846 1.00 0.00 74 ALA A O 14
ATOM 25611 N N . THR A 1 75 ? -9.353 8.722 5.718 1.00 0.00 75 THR A N 14
ATOM 25612 C CA . THR A 1 75 ? -8.138 8.003 6.081 1.00 0.00 75 THR A CA 14
ATOM 25613 C C . THR A 1 75 ? -8.388 6.500 6.149 1.00 0.00 75 THR A C 14
ATOM 25614 O O . THR A 1 75 ? -7.452 5.703 6.089 1.00 0.00 75 THR A O 14
ATOM 25625 N N . ARG A 1 76 ? -9.656 6.121 6.272 1.00 0.00 76 ARG A N 14
ATOM 25626 C CA . ARG A 1 76 ? -10.028 4.714 6.348 1.00 0.00 76 ARG A CA 14
ATOM 25627 C C . ARG A 1 76 ? -10.610 4.233 5.022 1.00 0.00 76 ARG A C 14
ATOM 25628 O O . ARG A 1 76 ? -11.008 5.037 4.178 1.00 0.00 76 ARG A O 14
ATOM 25649 N N . HIS A 1 77 ? -10.656 2.916 4.844 1.00 0.00 77 HIS A N 14
ATOM 25650 C CA . HIS A 1 77 ? -11.189 2.328 3.620 1.00 0.00 77 HIS A CA 14
ATOM 25651 C C . HIS A 1 77 ? -11.344 0.817 3.767 1.00 0.00 77 HIS A C 14
ATOM 25652 O O . HIS A 1 77 ? -10.585 0.172 4.489 1.00 0.00 77 HIS A O 14
ATOM 25667 N N . VAL A 1 78 ? -12.334 0.259 3.077 1.00 0.00 78 VAL A N 14
ATOM 25668 C CA . VAL A 1 78 ? -12.589 -1.175 3.129 1.00 0.00 78 VAL A CA 14
ATOM 25669 C C . VAL A 1 78 ? -12.963 -1.718 1.755 1.00 0.00 78 VAL A C 14
ATOM 25670 O O . VAL A 1 78 ? -14.008 -1.373 1.203 1.00 0.00 78 VAL A O 14
ATOM 25683 N N . VAL A 1 79 ? -12.103 -2.570 1.207 1.00 0.00 79 VAL A N 14
ATOM 25684 C CA . VAL A 1 79 ? -12.344 -3.163 -0.104 1.00 0.00 79 VAL A CA 14
ATOM 25685 C C . VAL A 1 79 ? -13.409 -4.251 -0.027 1.00 0.00 79 VAL A C 14
ATOM 25686 O O . VAL A 1 79 ? -13.188 -5.308 0.563 1.00 0.00 79 VAL A O 14
ATOM 25699 N N . GLU A 1 80 ? -14.564 -3.985 -0.629 1.00 0.00 80 GLU A N 14
ATOM 25700 C CA . GLU A 1 80 ? -15.663 -4.943 -0.628 1.00 0.00 80 GLU A CA 14
ATOM 25701 C C . GLU A 1 80 ? -15.610 -5.833 -1.866 1.00 0.00 80 GLU A C 14
ATOM 25702 O O . GLU A 1 80 ? -14.908 -5.533 -2.831 1.00 0.00 80 GLU A O 14
ATOM 25714 N N . GLY A 1 81 ? -16.358 -6.932 -1.831 1.00 0.00 81 GLY A N 14
ATOM 25715 C CA . GLY A 1 81 ? -16.381 -7.850 -2.955 1.00 0.00 81 GLY A CA 14
ATOM 25716 C C . GLY A 1 81 ? -15.051 -8.547 -3.162 1.00 0.00 81 GLY A C 14
ATOM 25717 O O . GLY A 1 81 ? -14.377 -8.328 -4.169 1.00 0.00 81 GLY A O 14
ATOM 25721 N N . LEU A 1 82 ? -14.670 -9.388 -2.206 1.00 0.00 82 LEU A N 14
ATOM 25722 C CA . LEU A 1 82 ? -13.410 -10.119 -2.288 1.00 0.00 82 LEU A CA 14
ATOM 25723 C C . LEU A 1 82 ? -13.643 -11.621 -2.160 1.00 0.00 82 LEU A C 14
ATOM 25724 O O . LEU A 1 82 ? -14.705 -12.058 -1.719 1.00 0.00 82 LEU A O 14
ATOM 25740 N N . GLU A 1 83 ? -12.642 -12.405 -2.549 1.00 0.00 83 GLU A N 14
ATOM 25741 C CA . GLU A 1 83 ? -12.738 -13.858 -2.476 1.00 0.00 83 GLU A CA 14
ATOM 25742 C C . GLU A 1 83 ? -11.948 -14.397 -1.287 1.00 0.00 83 GLU A C 14
ATOM 25743 O O . GLU A 1 83 ? -11.003 -13.773 -0.803 1.00 0.00 83 GLU A O 14
ATOM 25755 N N . PRO A 1 84 ? -12.344 -15.583 -0.803 1.00 0.00 84 PRO A N 14
ATOM 25756 C CA . PRO A 1 84 ? -11.687 -16.233 0.335 1.00 0.00 84 PRO A CA 14
ATOM 25757 C C . PRO A 1 84 ? -10.287 -16.730 -0.009 1.00 0.00 84 PRO A C 14
ATOM 25758 O O . PRO A 1 84 ? -10.076 -17.340 -1.058 1.00 0.00 84 PRO A O 14
ATOM 25769 N N . ARG A 1 85 ? -9.335 -16.466 0.879 1.00 0.00 85 ARG A N 14
ATOM 25770 C CA . ARG A 1 85 ? -7.955 -16.887 0.668 1.00 0.00 85 ARG A CA 14
ATOM 25771 C C . ARG A 1 85 ? -7.411 -16.328 -0.643 1.00 0.00 85 ARG A C 14
ATOM 25772 O O . ARG A 1 85 ? -6.871 -17.065 -1.469 1.00 0.00 85 ARG A O 14
ATOM 25793 N N . THR A 1 86 ? -7.559 -15.020 -0.830 1.00 0.00 86 THR A N 14
ATOM 25794 C CA . THR A 1 86 ? -7.084 -14.362 -2.041 1.00 0.00 86 THR A CA 14
ATOM 25795 C C . THR A 1 86 ? -6.262 -13.123 -1.707 1.00 0.00 86 THR A C 14
ATOM 25796 O O . THR A 1 86 ? -6.652 -12.315 -0.863 1.00 0.00 86 THR A O 14
ATOM 25807 N N . LEU A 1 87 ? -5.122 -12.978 -2.374 1.00 0.00 87 LEU A N 14
ATOM 25808 C CA . LEU A 1 87 ? -4.244 -11.835 -2.148 1.00 0.00 87 LEU A CA 14
ATOM 25809 C C . LEU A 1 87 ? -4.735 -10.611 -2.915 1.00 0.00 87 LEU A C 14
ATOM 25810 O O . LEU A 1 87 ? -5.157 -10.716 -4.067 1.00 0.00 87 LEU A O 14
ATOM 25826 N N . TYR A 1 88 ? -4.675 -9.452 -2.269 1.00 0.00 88 TYR A N 14
ATOM 25827 C CA . TYR A 1 88 ? -5.114 -8.208 -2.890 1.00 0.00 88 TYR A CA 14
ATOM 25828 C C . TYR A 1 88 ? -4.130 -7.078 -2.602 1.00 0.00 88 TYR A C 14
ATOM 25829 O O . TYR A 1 88 ? -3.990 -6.636 -1.462 1.00 0.00 88 TYR A O 14
ATOM 25847 N N . LYS A 1 89 ? -3.449 -6.616 -3.645 1.00 0.00 89 LYS A N 14
ATOM 25848 C CA . LYS A 1 89 ? -2.478 -5.537 -3.508 1.00 0.00 89 LYS A CA 14
ATOM 25849 C C . LYS A 1 89 ? -3.156 -4.176 -3.633 1.00 0.00 89 LYS A C 14
ATOM 25850 O O . LYS A 1 89 ? -4.014 -3.975 -4.493 1.00 0.00 89 LYS A O 14
ATOM 25869 N N . PHE A 1 90 ? -2.764 -3.243 -2.771 1.00 0.00 90 PHE A N 14
ATOM 25870 C CA . PHE A 1 90 ? -3.333 -1.901 -2.786 1.00 0.00 90 PHE A CA 14
ATOM 25871 C C . PHE A 1 90 ? -2.252 -0.849 -2.555 1.00 0.00 90 PHE A C 14
ATOM 25872 O O . PHE A 1 90 ? -1.367 -1.027 -1.718 1.00 0.00 90 PHE A O 14
ATOM 25889 N N . ARG A 1 91 ? -2.332 0.247 -3.303 1.00 0.00 91 ARG A N 14
ATOM 25890 C CA . ARG A 1 91 ? -1.360 1.327 -3.182 1.00 0.00 91 ARG A CA 14
ATOM 25891 C C . ARG A 1 91 ? -2.034 2.614 -2.716 1.00 0.00 91 ARG A C 14
ATOM 25892 O O . ARG A 1 91 ? -3.038 3.043 -3.286 1.00 0.00 91 ARG A O 14
ATOM 25913 N N . LEU A 1 92 ? -1.475 3.225 -1.677 1.00 0.00 92 LEU A N 14
ATOM 25914 C CA . LEU A 1 92 ? -2.022 4.464 -1.134 1.00 0.00 92 LEU A CA 14
ATOM 25915 C C . LEU A 1 92 ? -1.378 5.679 -1.794 1.00 0.00 92 LEU A C 14
ATOM 25916 O O . LEU A 1 92 ? -0.155 5.761 -1.912 1.00 0.00 92 LEU A O 14
ATOM 25932 N N . LYS A 1 93 ? -2.209 6.623 -2.222 1.00 0.00 93 LYS A N 14
ATOM 25933 C CA . LYS A 1 93 ? -1.722 7.837 -2.867 1.00 0.00 93 LYS A CA 14
ATOM 25934 C C . LYS A 1 93 ? -2.081 9.071 -2.046 1.00 0.00 93 LYS A C 14
ATOM 25935 O O . LYS A 1 93 ? -3.118 9.109 -1.383 1.00 0.00 93 LYS A O 14
ATOM 25954 N N . VAL A 1 94 ? -1.217 10.080 -2.095 1.00 0.00 94 VAL A N 14
ATOM 25955 C CA . VAL A 1 94 ? -1.444 11.317 -1.357 1.00 0.00 94 VAL A CA 14
ATOM 25956 C C . VAL A 1 94 ? -1.042 12.533 -2.186 1.00 0.00 94 VAL A C 14
ATOM 25957 O O . VAL A 1 94 ? -0.063 12.494 -2.931 1.00 0.00 94 VAL A O 14
ATOM 25970 N N . THR A 1 95 ? -1.805 13.613 -2.050 1.00 0.00 95 THR A N 14
ATOM 25971 C CA . THR A 1 95 ? -1.530 14.840 -2.786 1.00 0.00 95 THR A CA 14
ATOM 25972 C C . THR A 1 95 ? -1.570 16.054 -1.865 1.00 0.00 95 THR A C 14
ATOM 25973 O O . THR A 1 95 ? -2.639 16.473 -1.420 1.00 0.00 95 THR A O 14
ATOM 25984 N N . SER A 1 96 ? -0.399 16.617 -1.583 1.00 0.00 96 SER A N 14
ATOM 25985 C CA . SER A 1 96 ? -0.300 17.782 -0.712 1.00 0.00 96 SER A CA 14
ATOM 25986 C C . SER A 1 96 ? -1.333 18.837 -1.098 1.00 0.00 96 SER A C 14
ATOM 25987 O O . SER A 1 96 ? -1.789 18.908 -2.239 1.00 0.00 96 SER A O 14
ATOM 25995 N N . PRO A 1 97 ? -1.710 19.678 -0.123 1.00 0.00 97 PRO A N 14
ATOM 25996 C CA . PRO A 1 97 ? -2.692 20.746 -0.335 1.00 0.00 97 PRO A CA 14
ATOM 25997 C C . PRO A 1 97 ? -2.152 21.862 -1.223 1.00 0.00 97 PRO A C 14
ATOM 25998 O O . PRO A 1 97 ? -2.826 22.866 -1.454 1.00 0.00 97 PRO A O 14
ATOM 26009 N N . SER A 1 98 ? -0.933 21.679 -1.720 1.00 0.00 98 SER A N 14
ATOM 26010 C CA . SER A 1 98 ? -0.301 22.672 -2.581 1.00 0.00 98 SER A CA 14
ATOM 26011 C C . SER A 1 98 ? -0.232 22.177 -4.022 1.00 0.00 98 SER A C 14
ATOM 26012 O O . SER A 1 98 ? -0.293 22.964 -4.965 1.00 0.00 98 SER A O 14
ATOM 26020 N N . GLY A 1 99 ? -0.103 20.863 -4.184 1.00 0.00 99 GLY A N 14
ATOM 26021 C CA . GLY A 1 99 ? -0.027 20.283 -5.513 1.00 0.00 99 GLY A CA 14
ATOM 26022 C C . GLY A 1 99 ? 0.814 19.023 -5.547 1.00 0.00 99 GLY A C 14
ATOM 26023 O O . GLY A 1 99 ? 0.547 18.113 -6.332 1.00 0.00 99 GLY A O 14
ATOM 26027 N N . GLU A 1 100 ? 1.834 18.969 -4.696 1.00 0.00 100 GLU A N 14
ATOM 26028 C CA . GLU A 1 100 ? 2.717 17.811 -4.635 1.00 0.00 100 GLU A CA 14
ATOM 26029 C C . GLU A 1 100 ? 1.930 16.541 -4.324 1.00 0.00 100 GLU A C 14
ATOM 26030 O O . GLU A 1 100 ? 0.881 16.590 -3.680 1.00 0.00 100 GLU A O 14
ATOM 26042 N N . TYR A 1 101 ? 2.442 15.406 -4.786 1.00 0.00 101 TYR A N 14
ATOM 26043 C CA . TYR A 1 101 ? 1.786 14.124 -4.560 1.00 0.00 101 TYR A CA 14
ATOM 26044 C C . TYR A 1 101 ? 2.780 12.973 -4.688 1.00 0.00 101 TYR A C 14
ATOM 26045 O O . TYR A 1 101 ? 3.690 13.015 -5.516 1.00 0.00 101 TYR A O 14
ATOM 26063 N N . GLU A 1 102 ? 2.597 11.947 -3.863 1.00 0.00 102 GLU A N 14
ATOM 26064 C CA . GLU A 1 102 ? 3.477 10.785 -3.884 1.00 0.00 102 GLU A CA 14
ATOM 26065 C C . GLU A 1 102 ? 2.670 9.490 -3.893 1.00 0.00 102 GLU A C 14
ATOM 26066 O O . GLU A 1 102 ? 1.442 9.513 -3.981 1.00 0.00 102 GLU A O 14
ATOM 26078 N N . TYR A 1 103 ? 3.368 8.364 -3.802 1.00 0.00 103 TYR A N 14
ATOM 26079 C CA . TYR A 1 103 ? 2.717 7.059 -3.803 1.00 0.00 103 TYR A CA 14
ATOM 26080 C C . TYR A 1 103 ? 3.301 6.158 -2.720 1.00 0.00 103 TYR A C 14
ATOM 26081 O O . TYR A 1 103 ? 4.496 6.214 -2.428 1.00 0.00 103 TYR A O 14
ATOM 26099 N N . SER A 1 104 ? 2.450 5.327 -2.127 1.00 0.00 104 SER A N 14
ATOM 26100 C CA . SER A 1 104 ? 2.880 4.415 -1.074 1.00 0.00 104 SER A CA 14
ATOM 26101 C C . SER A 1 104 ? 3.237 3.048 -1.651 1.00 0.00 104 SER A C 14
ATOM 26102 O O . SER A 1 104 ? 2.824 2.683 -2.752 1.00 0.00 104 SER A O 14
ATOM 26110 N N . PRO A 1 105 ? 4.023 2.273 -0.890 1.00 0.00 105 PRO A N 14
ATOM 26111 C CA . PRO A 1 105 ? 4.454 0.934 -1.304 1.00 0.00 105 PRO A CA 14
ATOM 26112 C C . PRO A 1 105 ? 3.305 -0.069 -1.309 1.00 0.00 105 PRO A C 14
ATOM 26113 O O . PRO A 1 105 ? 2.667 -0.303 -0.282 1.00 0.00 105 PRO A O 14
ATOM 26124 N N . VAL A 1 106 ? 3.044 -0.658 -2.472 1.00 0.00 106 VAL A N 14
ATOM 26125 C CA . VAL A 1 106 ? 1.973 -1.636 -2.611 1.00 0.00 106 VAL A CA 14
ATOM 26126 C C . VAL A 1 106 ? 1.904 -2.552 -1.394 1.00 0.00 106 VAL A C 14
ATOM 26127 O O . VAL A 1 106 ? 2.930 -2.993 -0.876 1.00 0.00 106 VAL A O 14
ATOM 26140 N N . VAL A 1 107 ? 0.687 -2.836 -0.941 1.00 0.00 107 VAL A N 14
ATOM 26141 C CA . VAL A 1 107 ? 0.483 -3.701 0.215 1.00 0.00 107 VAL A CA 14
ATOM 26142 C C . VAL A 1 107 ? -0.396 -4.895 -0.141 1.00 0.00 107 VAL A C 14
ATOM 26143 O O . VAL A 1 107 ? -1.615 -4.769 -0.253 1.00 0.00 107 VAL A O 14
ATOM 26156 N N . SER A 1 108 ? 0.231 -6.053 -0.316 1.00 0.00 108 SER A N 14
ATOM 26157 C CA . SER A 1 108 ? -0.493 -7.270 -0.662 1.00 0.00 108 SER A CA 14
ATOM 26158 C C . SER A 1 108 ? -1.023 -7.962 0.591 1.00 0.00 108 SER A C 14
ATOM 26159 O O . SER A 1 108 ? -0.256 -8.351 1.471 1.00 0.00 108 SER A O 14
ATOM 26167 N N . VAL A 1 109 ? -2.342 -8.111 0.664 1.00 0.00 109 VAL A N 14
ATOM 26168 C CA . VAL A 1 109 ? -2.977 -8.756 1.807 1.00 0.00 109 VAL A CA 14
ATOM 26169 C C . VAL A 1 109 ? -3.930 -9.857 1.358 1.00 0.00 109 VAL A C 14
ATOM 26170 O O . VAL A 1 109 ? -4.750 -9.655 0.462 1.00 0.00 109 VAL A O 14
ATOM 26183 N N . ALA A 1 110 ? -3.817 -11.023 1.986 1.00 0.00 110 ALA A N 14
ATOM 26184 C CA . ALA A 1 110 ? -4.671 -12.156 1.653 1.00 0.00 110 ALA A CA 14
ATOM 26185 C C . ALA A 1 110 ? -5.809 -12.300 2.657 1.00 0.00 110 ALA A C 14
ATOM 26186 O O . ALA A 1 110 ? -5.579 -12.402 3.862 1.00 0.00 110 ALA A O 14
ATOM 26193 N N . THR A 1 111 ? -7.040 -12.307 2.153 1.00 0.00 111 THR A N 14
ATOM 26194 C CA . THR A 1 111 ? -8.214 -12.436 3.006 1.00 0.00 111 THR A CA 14
ATOM 26195 C C . THR A 1 111 ? -8.206 -13.763 3.755 1.00 0.00 111 THR A C 14
ATOM 26196 O O . THR A 1 111 ? -7.240 -14.524 3.683 1.00 0.00 111 THR A O 14
ATOM 26207 N N . THR A 1 112 ? -9.289 -14.038 4.476 1.00 0.00 112 THR A N 14
ATOM 26208 C CA . THR A 1 112 ? -9.406 -15.274 5.240 1.00 0.00 112 THR A CA 14
ATOM 26209 C C . THR A 1 112 ? -10.346 -16.257 4.552 1.00 0.00 112 THR A C 14
ATOM 26210 O O . THR A 1 112 ? -10.887 -15.971 3.484 1.00 0.00 112 THR A O 14
ATOM 26221 N N . ARG A 1 113 ? -10.537 -17.417 5.172 1.00 0.00 113 ARG A N 14
ATOM 26222 C CA . ARG A 1 113 ? -11.413 -18.444 4.619 1.00 0.00 113 ARG A CA 14
ATOM 26223 C C . ARG A 1 113 ? -12.879 -18.051 4.777 1.00 0.00 113 ARG A C 14
ATOM 26224 O O . ARG A 1 113 ? -13.231 -17.275 5.665 1.00 0.00 113 ARG A O 14
ATOM 26245 N N . GLU A 1 114 ? -13.728 -18.592 3.909 1.00 0.00 114 GLU A N 14
ATOM 26246 C CA . GLU A 1 114 ? -15.155 -18.297 3.952 1.00 0.00 114 GLU A CA 14
ATOM 26247 C C . GLU A 1 114 ? -15.893 -19.303 4.830 1.00 0.00 114 GLU A C 14
ATOM 26248 O O . GLU A 1 114 ? -15.530 -20.478 4.885 1.00 0.00 114 GLU A O 14
ATOM 26260 N N . SER A 1 115 ? -16.931 -18.834 5.514 1.00 0.00 115 SER A N 14
ATOM 26261 C CA . SER A 1 115 ? -17.718 -19.691 6.393 1.00 0.00 115 SER A CA 14
ATOM 26262 C C . SER A 1 115 ? -19.053 -20.051 5.747 1.00 0.00 115 SER A C 14
ATOM 26263 O O . SER A 1 115 ? -20.112 -19.882 6.349 1.00 0.00 115 SER A O 14
ATOM 26271 N N . GLY A 1 116 ? -18.992 -20.550 4.516 1.00 0.00 116 GLY A N 14
ATOM 26272 C CA . GLY A 1 116 ? -20.202 -20.926 3.808 1.00 0.00 116 GLY A CA 14
ATOM 26273 C C . GLY A 1 116 ? -19.963 -21.140 2.326 1.00 0.00 116 GLY A C 14
ATOM 26274 O O . GLY A 1 116 ? -18.966 -20.687 1.764 1.00 0.00 116 GLY A O 14
ATOM 26278 N N . PRO A 1 117 ? -20.894 -21.848 1.669 1.00 0.00 117 PRO A N 14
ATOM 26279 C CA . PRO A 1 117 ? -20.802 -22.138 0.235 1.00 0.00 117 PRO A CA 14
ATOM 26280 C C . PRO A 1 117 ? -21.002 -20.893 -0.622 1.00 0.00 117 PRO A C 14
ATOM 26281 O O . PRO A 1 117 ? -21.772 -20.001 -0.267 1.00 0.00 117 PRO A O 14
ATOM 26292 N N . SER A 1 118 ? -20.305 -20.840 -1.753 1.00 0.00 118 SER A N 14
ATOM 26293 C CA . SER A 1 118 ? -20.405 -19.703 -2.660 1.00 0.00 118 SER A CA 14
ATOM 26294 C C . SER A 1 118 ? -21.668 -19.795 -3.510 1.00 0.00 118 SER A C 14
ATOM 26295 O O . SER A 1 118 ? -22.413 -18.823 -3.642 1.00 0.00 118 SER A O 14
ATOM 26303 N N . SER A 1 119 ? -21.903 -20.970 -4.084 1.00 0.00 119 SER A N 14
ATOM 26304 C CA . SER A 1 119 ? -23.074 -21.189 -4.925 1.00 0.00 119 SER A CA 14
ATOM 26305 C C . SER A 1 119 ? -23.995 -22.239 -4.311 1.00 0.00 119 SER A C 14
ATOM 26306 O O . SER A 1 119 ? -25.210 -22.055 -4.248 1.00 0.00 119 SER A O 14
ATOM 26314 N N . GLY A 1 120 ? -23.406 -23.343 -3.859 1.00 0.00 120 GLY A N 14
ATOM 26315 C CA . GLY A 1 120 ? -24.187 -24.407 -3.256 1.00 0.00 120 GLY A CA 14
ATOM 26316 C C . GLY A 1 120 ? -24.255 -25.643 -4.131 1.00 0.00 120 GLY A C 14
ATOM 26317 O O . GLY A 1 120 ? -25.288 -26.310 -4.194 1.00 0.00 120 GLY A O 14
ATOM 26321 N N . GLY A 1 1 ? 7.918 -3.878 4.768 1.00 0.00 1 GLY A N 15
ATOM 26322 C CA . GLY A 1 1 ? 9.106 -4.254 4.025 1.00 0.00 1 GLY A CA 15
ATOM 26323 C C . GLY A 1 1 ? 9.043 -3.824 2.573 1.00 0.00 1 GLY A C 15
ATOM 26324 O O . GLY A 1 1 ? 8.459 -4.515 1.739 1.00 0.00 1 GLY A O 15
ATOM 26328 N N . SER A 1 2 ? 9.646 -2.679 2.270 1.00 0.00 2 SER A N 15
ATOM 26329 C CA . SER A 1 2 ? 9.651 -2.154 0.909 1.00 0.00 2 SER A CA 15
ATOM 26330 C C . SER A 1 2 ? 10.707 -1.065 0.751 1.00 0.00 2 SER A C 15
ATOM 26331 O O . SER A 1 2 ? 10.946 -0.278 1.667 1.00 0.00 2 SER A O 15
ATOM 26339 N N . SER A 1 3 ? 11.337 -1.026 -0.419 1.00 0.00 3 SER A N 15
ATOM 26340 C CA . SER A 1 3 ? 12.371 -0.037 -0.698 1.00 0.00 3 SER A CA 15
ATOM 26341 C C . SER A 1 3 ? 12.575 0.128 -2.201 1.00 0.00 3 SER A C 15
ATOM 26342 O O . SER A 1 3 ? 12.049 -0.647 -2.998 1.00 0.00 3 SER A O 15
ATOM 26350 N N . GLY A 1 4 ? 13.343 1.145 -2.580 1.00 0.00 4 GLY A N 15
ATOM 26351 C CA . GLY A 1 4 ? 13.603 1.394 -3.986 1.00 0.00 4 GLY A CA 15
ATOM 26352 C C . GLY A 1 4 ? 13.754 2.871 -4.294 1.00 0.00 4 GLY A C 15
ATOM 26353 O O . GLY A 1 4 ? 12.776 3.618 -4.281 1.00 0.00 4 GLY A O 15
ATOM 26357 N N . SER A 1 5 ? 14.984 3.292 -4.572 1.00 0.00 5 SER A N 15
ATOM 26358 C CA . SER A 1 5 ? 15.261 4.690 -4.880 1.00 0.00 5 SER A CA 15
ATOM 26359 C C . SER A 1 5 ? 16.197 4.807 -6.079 1.00 0.00 5 SER A C 15
ATOM 26360 O O . SER A 1 5 ? 16.925 3.870 -6.405 1.00 0.00 5 SER A O 15
ATOM 26368 N N . SER A 1 6 ? 16.172 5.965 -6.731 1.00 0.00 6 SER A N 15
ATOM 26369 C CA . SER A 1 6 ? 17.014 6.205 -7.896 1.00 0.00 6 SER A CA 15
ATOM 26370 C C . SER A 1 6 ? 17.069 7.693 -8.230 1.00 0.00 6 SER A C 15
ATOM 26371 O O . SER A 1 6 ? 16.206 8.466 -7.817 1.00 0.00 6 SER A O 15
ATOM 26379 N N . GLY A 1 7 ? 18.093 8.087 -8.982 1.00 0.00 7 GLY A N 15
ATOM 26380 C CA . GLY A 1 7 ? 18.243 9.480 -9.359 1.00 0.00 7 GLY A CA 15
ATOM 26381 C C . GLY A 1 7 ? 19.228 10.218 -8.473 1.00 0.00 7 GLY A C 15
ATOM 26382 O O . GLY A 1 7 ? 19.644 9.704 -7.435 1.00 0.00 7 GLY A O 15
ATOM 26386 N N . MET A 1 8 ? 19.601 11.425 -8.884 1.00 0.00 8 MET A N 15
ATOM 26387 C CA . MET A 1 8 ? 20.544 12.234 -8.119 1.00 0.00 8 MET A CA 15
ATOM 26388 C C . MET A 1 8 ? 19.808 13.228 -7.227 1.00 0.00 8 MET A C 15
ATOM 26389 O O . MET A 1 8 ? 20.157 13.405 -6.061 1.00 0.00 8 MET A O 15
ATOM 26403 N N . GLU A 1 9 ? 18.788 13.875 -7.784 1.00 0.00 9 GLU A N 15
ATOM 26404 C CA . GLU A 1 9 ? 18.005 14.852 -7.037 1.00 0.00 9 GLU A CA 15
ATOM 26405 C C . GLU A 1 9 ? 16.637 15.060 -7.681 1.00 0.00 9 GLU A C 15
ATOM 26406 O O . GLU A 1 9 ? 16.467 14.925 -8.893 1.00 0.00 9 GLU A O 15
ATOM 26418 N N . PRO A 1 10 ? 15.638 15.395 -6.852 1.00 0.00 10 PRO A N 15
ATOM 26419 C CA . PRO A 1 10 ? 14.267 15.629 -7.318 1.00 0.00 10 PRO A CA 15
ATOM 26420 C C . PRO A 1 10 ? 14.145 16.907 -8.141 1.00 0.00 10 PRO A C 15
ATOM 26421 O O . PRO A 1 10 ? 15.119 17.639 -8.317 1.00 0.00 10 PRO A O 15
ATOM 26432 N N . HIS A 1 11 ? 12.942 17.169 -8.642 1.00 0.00 11 HIS A N 15
ATOM 26433 C CA . HIS A 1 11 ? 12.692 18.360 -9.446 1.00 0.00 11 HIS A CA 15
ATOM 26434 C C . HIS A 1 11 ? 13.205 19.611 -8.739 1.00 0.00 11 HIS A C 15
ATOM 26435 O O . HIS A 1 11 ? 13.642 19.552 -7.589 1.00 0.00 11 HIS A O 15
ATOM 26450 N N . LYS A 1 12 ? 13.150 20.742 -9.433 1.00 0.00 12 LYS A N 15
ATOM 26451 C CA . LYS A 1 12 ? 13.608 22.008 -8.872 1.00 0.00 12 LYS A CA 15
ATOM 26452 C C . LYS A 1 12 ? 13.307 22.082 -7.379 1.00 0.00 12 LYS A C 15
ATOM 26453 O O . LYS A 1 12 ? 14.158 22.480 -6.583 1.00 0.00 12 LYS A O 15
ATOM 26472 N N . VAL A 1 13 ? 12.091 21.695 -7.005 1.00 0.00 13 VAL A N 15
ATOM 26473 C CA . VAL A 1 13 ? 11.679 21.716 -5.607 1.00 0.00 13 VAL A CA 15
ATOM 26474 C C . VAL A 1 13 ? 11.499 20.302 -5.066 1.00 0.00 13 VAL A C 15
ATOM 26475 O O . VAL A 1 13 ? 11.086 19.397 -5.790 1.00 0.00 13 VAL A O 15
ATOM 26488 N N . VAL A 1 14 ? 11.813 20.119 -3.787 1.00 0.00 14 VAL A N 15
ATOM 26489 C CA . VAL A 1 14 ? 11.684 18.815 -3.148 1.00 0.00 14 VAL A CA 15
ATOM 26490 C C . VAL A 1 14 ? 10.229 18.508 -2.813 1.00 0.00 14 VAL A C 15
ATOM 26491 O O . VAL A 1 14 ? 9.553 19.266 -2.118 1.00 0.00 14 VAL A O 15
ATOM 26504 N N . PRO A 1 15 ? 9.733 17.368 -3.318 1.00 0.00 15 PRO A N 15
ATOM 26505 C CA . PRO A 1 15 ? 8.353 16.934 -3.085 1.00 0.00 15 PRO A CA 15
ATOM 26506 C C . PRO A 1 15 ? 8.114 16.512 -1.639 1.00 0.00 15 PRO A C 15
ATOM 26507 O O . PRO A 1 15 ? 9.060 16.318 -0.874 1.00 0.00 15 PRO A O 15
ATOM 26518 N N . LEU A 1 16 ? 6.846 16.370 -1.271 1.00 0.00 16 LEU A N 15
ATOM 26519 C CA . LEU A 1 16 ? 6.483 15.970 0.084 1.00 0.00 16 LEU A CA 15
ATOM 26520 C C . LEU A 1 16 ? 6.974 14.557 0.385 1.00 0.00 16 LEU A C 15
ATOM 26521 O O . LEU A 1 16 ? 7.200 13.761 -0.526 1.00 0.00 16 LEU A O 15
ATOM 26537 N N . SER A 1 17 ? 7.136 14.253 1.669 1.00 0.00 17 SER A N 15
ATOM 26538 C CA . SER A 1 17 ? 7.602 12.937 2.090 1.00 0.00 17 SER A CA 15
ATOM 26539 C C . SER A 1 17 ? 6.671 11.842 1.578 1.00 0.00 17 SER A C 15
ATOM 26540 O O . SER A 1 17 ? 5.448 11.980 1.619 1.00 0.00 17 SER A O 15
ATOM 26548 N N . LYS A 1 18 ? 7.259 10.752 1.095 1.00 0.00 18 LYS A N 15
ATOM 26549 C CA . LYS A 1 18 ? 6.485 9.631 0.576 1.00 0.00 18 LYS A CA 15
ATOM 26550 C C . LYS A 1 18 ? 5.562 9.063 1.650 1.00 0.00 18 LYS A C 15
ATOM 26551 O O . LYS A 1 18 ? 5.947 8.893 2.806 1.00 0.00 18 LYS A O 15
ATOM 26570 N N . PRO A 1 19 ? 4.314 8.762 1.260 1.00 0.00 19 PRO A N 15
ATOM 26571 C CA . PRO A 1 19 ? 3.312 8.206 2.174 1.00 0.00 19 PRO A CA 15
ATOM 26572 C C . PRO A 1 19 ? 3.634 6.774 2.587 1.00 0.00 19 PRO A C 15
ATOM 26573 O O . PRO A 1 19 ? 4.254 6.024 1.832 1.00 0.00 19 PRO A O 15
ATOM 26584 N N . HIS A 1 20 ? 3.209 6.400 3.790 1.00 0.00 20 HIS A N 15
ATOM 26585 C CA . HIS A 1 20 ? 3.452 5.056 4.302 1.00 0.00 20 HIS A CA 15
ATOM 26586 C C . HIS A 1 20 ? 2.344 4.101 3.870 1.00 0.00 20 HIS A C 15
ATOM 26587 O O . HIS A 1 20 ? 1.255 4.515 3.472 1.00 0.00 20 HIS A O 15
ATOM 26602 N N . PRO A 1 21 ? 2.626 2.792 3.947 1.00 0.00 21 PRO A N 15
ATOM 26603 C CA . PRO A 1 21 ? 1.667 1.752 3.567 1.00 0.00 21 PRO A CA 15
ATOM 26604 C C . PRO A 1 21 ? 0.498 1.657 4.542 1.00 0.00 21 PRO A C 15
ATOM 26605 O O . PRO A 1 21 ? 0.662 1.766 5.757 1.00 0.00 21 PRO A O 15
ATOM 26616 N N . PRO A 1 22 ? -0.711 1.449 4.000 1.00 0.00 22 PRO A N 15
ATOM 26617 C CA . PRO A 1 22 ? -1.930 1.334 4.805 1.00 0.00 22 PRO A CA 15
ATOM 26618 C C . PRO A 1 22 ? -1.967 0.047 5.622 1.00 0.00 22 PRO A C 15
ATOM 26619 O O . PRO A 1 22 ? -1.556 -1.013 5.148 1.00 0.00 22 PRO A O 15
ATOM 26630 N N . VAL A 1 23 ? -2.462 0.145 6.851 1.00 0.00 23 VAL A N 15
ATOM 26631 C CA . VAL A 1 23 ? -2.554 -1.012 7.733 1.00 0.00 23 VAL A CA 15
ATOM 26632 C C . VAL A 1 23 ? -3.860 -1.768 7.515 1.00 0.00 23 VAL A C 15
ATOM 26633 O O . VAL A 1 23 ? -4.824 -1.221 6.979 1.00 0.00 23 VAL A O 15
ATOM 26646 N N . VAL A 1 24 ? -3.886 -3.029 7.935 1.00 0.00 24 VAL A N 15
ATOM 26647 C CA . VAL A 1 24 ? -5.075 -3.860 7.787 1.00 0.00 24 VAL A CA 15
ATOM 26648 C C . VAL A 1 24 ? -5.575 -4.348 9.141 1.00 0.00 24 VAL A C 15
ATOM 26649 O O . VAL A 1 24 ? -5.078 -5.336 9.680 1.00 0.00 24 VAL A O 15
ATOM 26662 N N . GLY A 1 25 ? -6.566 -3.649 9.688 1.00 0.00 25 GLY A N 15
ATOM 26663 C CA . GLY A 1 25 ? -7.118 -4.026 10.975 1.00 0.00 25 GLY A CA 15
ATOM 26664 C C . GLY A 1 25 ? -7.972 -5.276 10.895 1.00 0.00 25 GLY A C 15
ATOM 26665 O O . GLY A 1 25 ? -7.525 -6.367 11.253 1.00 0.00 25 GLY A O 15
ATOM 26669 N N . LYS A 1 26 ? -9.205 -5.120 10.426 1.00 0.00 26 LYS A N 15
ATOM 26670 C CA . LYS A 1 26 ? -10.125 -6.244 10.301 1.00 0.00 26 LYS A CA 15
ATOM 26671 C C . LYS A 1 26 ? -9.971 -6.924 8.944 1.00 0.00 26 LYS A C 15
ATOM 26672 O O . LYS A 1 26 ? -9.908 -6.260 7.909 1.00 0.00 26 LYS A O 15
ATOM 26691 N N . VAL A 1 27 ? -9.914 -8.252 8.955 1.00 0.00 27 VAL A N 15
ATOM 26692 C CA . VAL A 1 27 ? -9.771 -9.021 7.725 1.00 0.00 27 VAL A CA 15
ATOM 26693 C C . VAL A 1 27 ? -10.913 -10.018 7.564 1.00 0.00 27 VAL A C 15
ATOM 26694 O O . VAL A 1 27 ? -10.890 -11.106 8.141 1.00 0.00 27 VAL A O 15
ATOM 26707 N N . THR A 1 28 ? -11.914 -9.640 6.775 1.00 0.00 28 THR A N 15
ATOM 26708 C CA . THR A 1 28 ? -13.067 -10.500 6.537 1.00 0.00 28 THR A CA 15
ATOM 26709 C C . THR A 1 28 ? -12.897 -11.306 5.255 1.00 0.00 28 THR A C 15
ATOM 26710 O O . THR A 1 28 ? -12.181 -10.894 4.341 1.00 0.00 28 THR A O 15
ATOM 26721 N N . HIS A 1 29 ? -13.559 -12.457 5.192 1.00 0.00 29 HIS A N 15
ATOM 26722 C CA . HIS A 1 29 ? -13.482 -13.320 4.019 1.00 0.00 29 HIS A CA 15
ATOM 26723 C C . HIS A 1 29 ? -14.309 -12.752 2.871 1.00 0.00 29 HIS A C 15
ATOM 26724 O O . HIS A 1 29 ? -14.454 -13.384 1.824 1.00 0.00 29 HIS A O 15
ATOM 26739 N N . HIS A 1 30 ? -14.851 -11.555 3.074 1.00 0.00 30 HIS A N 15
ATOM 26740 C CA . HIS A 1 30 ? -15.665 -10.902 2.055 1.00 0.00 30 HIS A CA 15
ATOM 26741 C C . HIS A 1 30 ? -15.127 -9.509 1.740 1.00 0.00 30 HIS A C 15
ATOM 26742 O O . HIS A 1 30 ? -15.531 -8.884 0.760 1.00 0.00 30 HIS A O 15
ATOM 26757 N N . SER A 1 31 ? -14.215 -9.029 2.580 1.00 0.00 31 SER A N 15
ATOM 26758 C CA . SER A 1 31 ? -13.625 -7.709 2.394 1.00 0.00 31 SER A CA 15
ATOM 26759 C C . SER A 1 31 ? -12.372 -7.548 3.250 1.00 0.00 31 SER A C 15
ATOM 26760 O O . SER A 1 31 ? -12.062 -8.402 4.081 1.00 0.00 31 SER A O 15
ATOM 26768 N N . ILE A 1 32 ? -11.657 -6.448 3.040 1.00 0.00 32 ILE A N 15
ATOM 26769 C CA . ILE A 1 32 ? -10.440 -6.173 3.793 1.00 0.00 32 ILE A CA 15
ATOM 26770 C C . ILE A 1 32 ? -10.453 -4.760 4.366 1.00 0.00 32 ILE A C 15
ATOM 26771 O O . ILE A 1 32 ? -10.677 -3.790 3.643 1.00 0.00 32 ILE A O 15
ATOM 26787 N N . GLU A 1 33 ? -10.212 -4.653 5.668 1.00 0.00 33 GLU A N 15
ATOM 26788 C CA . GLU A 1 33 ? -10.196 -3.358 6.338 1.00 0.00 33 GLU A CA 15
ATOM 26789 C C . GLU A 1 33 ? -8.841 -2.675 6.169 1.00 0.00 33 GLU A C 15
ATOM 26790 O O . GLU A 1 33 ? -7.793 -3.305 6.316 1.00 0.00 33 GLU A O 15
ATOM 26802 N N . LEU A 1 34 ? -8.871 -1.384 5.860 1.00 0.00 34 LEU A N 15
ATOM 26803 C CA . LEU A 1 34 ? -7.646 -0.614 5.671 1.00 0.00 34 LEU A CA 15
ATOM 26804 C C . LEU A 1 34 ? -7.764 0.764 6.313 1.00 0.00 34 LEU A C 15
ATOM 26805 O O . LEU A 1 34 ? -8.825 1.388 6.277 1.00 0.00 34 LEU A O 15
ATOM 26821 N N . TYR A 1 35 ? -6.668 1.235 6.898 1.00 0.00 35 TYR A N 15
ATOM 26822 C CA . TYR A 1 35 ? -6.649 2.539 7.548 1.00 0.00 35 TYR A CA 15
ATOM 26823 C C . TYR A 1 35 ? -5.247 3.141 7.521 1.00 0.00 35 TYR A C 15
ATOM 26824 O O . TYR A 1 35 ? -4.290 2.536 8.004 1.00 0.00 35 TYR A O 15
ATOM 26842 N N . TRP A 1 36 ? -5.135 4.336 6.953 1.00 0.00 36 TRP A N 15
ATOM 26843 C CA . TRP A 1 36 ? -3.851 5.022 6.862 1.00 0.00 36 TRP A CA 15
ATOM 26844 C C . TRP A 1 36 ? -3.827 6.253 7.760 1.00 0.00 36 TRP A C 15
ATOM 26845 O O . TRP A 1 36 ? -2.989 7.139 7.592 1.00 0.00 36 TRP A O 15
ATOM 26866 N N . ASP A 1 37 ? -4.750 6.303 8.714 1.00 0.00 37 ASP A N 15
ATOM 26867 C CA . ASP A 1 37 ? -4.833 7.426 9.640 1.00 0.00 37 ASP A CA 15
ATOM 26868 C C . ASP A 1 37 ? -3.441 7.900 10.046 1.00 0.00 37 ASP A C 15
ATOM 26869 O O . ASP A 1 37 ? -3.251 9.062 10.410 1.00 0.00 37 ASP A O 15
ATOM 26878 N N . LEU A 1 38 ? -2.472 6.995 9.982 1.00 0.00 38 LEU A N 15
ATOM 26879 C CA . LEU A 1 38 ? -1.096 7.319 10.343 1.00 0.00 38 LEU A CA 15
ATOM 26880 C C . LEU A 1 38 ? -0.667 8.643 9.719 1.00 0.00 38 LEU A C 15
ATOM 26881 O O . LEU A 1 38 ? -0.103 9.504 10.393 1.00 0.00 38 LEU A O 15
ATOM 26897 N N . GLU A 1 39 ? -0.940 8.798 8.427 1.00 0.00 39 GLU A N 15
ATOM 26898 C CA . GLU A 1 39 ? -0.583 10.018 7.713 1.00 0.00 39 GLU A CA 15
ATOM 26899 C C . GLU A 1 39 ? -1.036 11.254 8.486 1.00 0.00 39 GLU A C 15
ATOM 26900 O O . GLU A 1 39 ? -0.214 12.013 8.998 1.00 0.00 39 GLU A O 15
ATOM 26912 N N . GLN A 1 40 ? -2.348 11.447 8.565 1.00 0.00 40 GLN A N 15
ATOM 26913 C CA . GLN A 1 40 ? -2.910 12.591 9.274 1.00 0.00 40 GLN A CA 15
ATOM 26914 C C . GLN A 1 40 ? -2.853 12.377 10.783 1.00 0.00 40 GLN A C 15
ATOM 26915 O O . GLN A 1 40 ? -3.635 11.607 11.342 1.00 0.00 40 GLN A O 15
ATOM 26929 N N . LYS A 1 41 ? -1.923 13.062 11.438 1.00 0.00 41 LYS A N 15
ATOM 26930 C CA . LYS A 1 41 ? -1.763 12.949 12.883 1.00 0.00 41 LYS A CA 15
ATOM 26931 C C . LYS A 1 41 ? -2.103 14.266 13.573 1.00 0.00 41 LYS A C 15
ATOM 26932 O O . LYS A 1 41 ? -2.893 14.298 14.516 1.00 0.00 41 LYS A O 15
ATOM 26951 N N . GLU A 1 42 ? -1.502 15.352 13.095 1.00 0.00 42 GLU A N 15
ATOM 26952 C CA . GLU A 1 42 ? -1.743 16.672 13.667 1.00 0.00 42 GLU A CA 15
ATOM 26953 C C . GLU A 1 42 ? -3.120 17.194 13.269 1.00 0.00 42 GLU A C 15
ATOM 26954 O O . GLU A 1 42 ? -3.481 17.195 12.092 1.00 0.00 42 GLU A O 15
ATOM 26966 N N . LYS A 1 43 ? -3.887 17.637 14.260 1.00 0.00 43 LYS A N 15
ATOM 26967 C CA . LYS A 1 43 ? -5.225 18.163 14.016 1.00 0.00 43 LYS A CA 15
ATOM 26968 C C . LYS A 1 43 ? -5.235 19.082 12.798 1.00 0.00 43 LYS A C 15
ATOM 26969 O O . LYS A 1 43 ? -4.229 19.716 12.479 1.00 0.00 43 LYS A O 15
ATOM 26988 N N . ARG A 1 44 ? -6.377 19.149 12.122 1.00 0.00 44 ARG A N 15
ATOM 26989 C CA . ARG A 1 44 ? -6.517 19.991 10.940 1.00 0.00 44 ARG A CA 15
ATOM 26990 C C . ARG A 1 44 ? -5.977 21.393 11.204 1.00 0.00 44 ARG A C 15
ATOM 26991 O O . ARG A 1 44 ? -6.148 21.939 12.294 1.00 0.00 44 ARG A O 15
ATOM 27012 N N . GLN A 1 45 ? -5.324 21.969 10.200 1.00 0.00 45 GLN A N 15
ATOM 27013 C CA . GLN A 1 45 ? -4.757 23.306 10.325 1.00 0.00 45 GLN A CA 15
ATOM 27014 C C . GLN A 1 45 ? -5.610 24.330 9.583 1.00 0.00 45 GLN A C 15
ATOM 27015 O O . GLN A 1 45 ? -6.141 25.263 10.184 1.00 0.00 45 GLN A O 15
ATOM 27029 N N . GLY A 1 46 ? -5.737 24.149 8.272 1.00 0.00 46 GLY A N 15
ATOM 27030 C CA . GLY A 1 46 ? -6.526 25.065 7.469 1.00 0.00 46 GLY A CA 15
ATOM 27031 C C . GLY A 1 46 ? -7.936 24.560 7.231 1.00 0.00 46 GLY A C 15
ATOM 27032 O O . GLY A 1 46 ? -8.410 23.641 7.899 1.00 0.00 46 GLY A O 15
ATOM 27036 N N . PRO A 1 47 ? -8.631 25.171 6.260 1.00 0.00 47 PRO A N 15
ATOM 27037 C CA . PRO A 1 47 ? -10.005 24.795 5.914 1.00 0.00 47 PRO A CA 15
ATOM 27038 C C . PRO A 1 47 ? -10.081 23.428 5.244 1.00 0.00 47 PRO A C 15
ATOM 27039 O O . PRO A 1 47 ? -9.104 22.957 4.662 1.00 0.00 47 PRO A O 15
ATOM 27050 N N . GLN A 1 48 ? -11.247 22.796 5.329 1.00 0.00 48 GLN A N 15
ATOM 27051 C CA . GLN A 1 48 ? -11.449 21.482 4.731 1.00 0.00 48 GLN A CA 15
ATOM 27052 C C . GLN A 1 48 ? -10.670 21.352 3.426 1.00 0.00 48 GLN A C 15
ATOM 27053 O O . GLN A 1 48 ? -9.992 20.352 3.195 1.00 0.00 48 GLN A O 15
ATOM 27067 N N . GLU A 1 49 ? -10.772 22.370 2.578 1.00 0.00 49 GLU A N 15
ATOM 27068 C CA . GLU A 1 49 ? -10.077 22.369 1.296 1.00 0.00 49 GLU A CA 15
ATOM 27069 C C . GLU A 1 49 ? -8.594 22.062 1.482 1.00 0.00 49 GLU A C 15
ATOM 27070 O O . GLU A 1 49 ? -8.017 21.265 0.742 1.00 0.00 49 GLU A O 15
ATOM 27082 N N . GLN A 1 50 ? -7.983 22.701 2.474 1.00 0.00 50 GLN A N 15
ATOM 27083 C CA . GLN A 1 50 ? -6.567 22.498 2.756 1.00 0.00 50 GLN A CA 15
ATOM 27084 C C . GLN A 1 50 ? -6.263 21.020 2.980 1.00 0.00 50 GLN A C 15
ATOM 27085 O O . GLN A 1 50 ? -5.202 20.530 2.596 1.00 0.00 50 GLN A O 15
ATOM 27099 N N . TRP A 1 51 ? -7.201 20.317 3.604 1.00 0.00 51 TRP A N 15
ATOM 27100 C CA . TRP A 1 51 ? -7.033 18.894 3.880 1.00 0.00 51 TRP A CA 15
ATOM 27101 C C . TRP A 1 51 ? -6.300 18.201 2.737 1.00 0.00 51 TRP A C 15
ATOM 27102 O O . TRP A 1 51 ? -6.333 18.662 1.595 1.00 0.00 51 TRP A O 15
ATOM 27123 N N . LEU A 1 52 ? -5.638 17.093 3.050 1.00 0.00 52 LEU A N 15
ATOM 27124 C CA . LEU A 1 52 ? -4.896 16.336 2.048 1.00 0.00 52 LEU A CA 15
ATOM 27125 C C . LEU A 1 52 ? -5.777 15.267 1.411 1.00 0.00 52 LEU A C 15
ATOM 27126 O O . LEU A 1 52 ? -6.715 14.770 2.033 1.00 0.00 52 LEU A O 15
ATOM 27142 N N . ARG A 1 53 ? -5.467 14.917 0.166 1.00 0.00 53 ARG A N 15
ATOM 27143 C CA . ARG A 1 53 ? -6.231 13.906 -0.555 1.00 0.00 53 ARG A CA 15
ATOM 27144 C C . ARG A 1 53 ? -5.565 12.538 -0.441 1.00 0.00 53 ARG A C 15
ATOM 27145 O O . ARG A 1 53 ? -4.342 12.438 -0.330 1.00 0.00 53 ARG A O 15
ATOM 27166 N N . PHE A 1 54 ? -6.376 11.486 -0.470 1.00 0.00 54 PHE A N 15
ATOM 27167 C CA . PHE A 1 54 ? -5.866 10.124 -0.369 1.00 0.00 54 PHE A CA 15
ATOM 27168 C C . PHE A 1 54 ? -6.573 9.203 -1.359 1.00 0.00 54 PHE A C 15
ATOM 27169 O O . PHE A 1 54 ? -7.787 9.012 -1.287 1.00 0.00 54 PHE A O 15
ATOM 27186 N N . SER A 1 55 ? -5.805 8.636 -2.283 1.00 0.00 55 SER A N 15
ATOM 27187 C CA . SER A 1 55 ? -6.357 7.739 -3.291 1.00 0.00 55 SER A CA 15
ATOM 27188 C C . SER A 1 55 ? -5.868 6.310 -3.074 1.00 0.00 55 SER A C 15
ATOM 27189 O O . SER A 1 55 ? -4.703 6.085 -2.745 1.00 0.00 55 SER A O 15
ATOM 27197 N N . ILE A 1 56 ? -6.766 5.349 -3.260 1.00 0.00 56 ILE A N 15
ATOM 27198 C CA . ILE A 1 56 ? -6.427 3.943 -3.086 1.00 0.00 56 ILE A CA 15
ATOM 27199 C C . ILE A 1 56 ? -6.691 3.151 -4.362 1.00 0.00 56 ILE A C 15
ATOM 27200 O O . ILE A 1 56 ? -7.838 2.986 -4.775 1.00 0.00 56 ILE A O 15
ATOM 27216 N N . GLU A 1 57 ? -5.620 2.662 -4.981 1.00 0.00 57 GLU A N 15
ATOM 27217 C CA . GLU A 1 57 ? -5.737 1.886 -6.210 1.00 0.00 57 GLU A CA 15
ATOM 27218 C C . GLU A 1 57 ? -5.483 0.405 -5.945 1.00 0.00 57 GLU A C 15
ATOM 27219 O O . GLU A 1 57 ? -4.922 0.037 -4.914 1.00 0.00 57 GLU A O 15
ATOM 27231 N N . GLU A 1 58 ? -5.900 -0.438 -6.884 1.00 0.00 58 GLU A N 15
ATOM 27232 C CA . GLU A 1 58 ? -5.719 -1.879 -6.751 1.00 0.00 58 GLU A CA 15
ATOM 27233 C C . GLU A 1 58 ? -5.074 -2.464 -8.004 1.00 0.00 58 GLU A C 15
ATOM 27234 O O . GLU A 1 58 ? -5.396 -2.067 -9.123 1.00 0.00 58 GLU A O 15
ATOM 27246 N N . GLU A 1 59 ? -4.161 -3.410 -7.806 1.00 0.00 59 GLU A N 15
ATOM 27247 C CA . GLU A 1 59 ? -3.469 -4.048 -8.920 1.00 0.00 59 GLU A CA 15
ATOM 27248 C C . GLU A 1 59 ? -4.279 -5.223 -9.462 1.00 0.00 59 GLU A C 15
ATOM 27249 O O . GLU A 1 59 ? -5.111 -5.795 -8.757 1.00 0.00 59 GLU A O 15
ATOM 27261 N N . ASP A 1 60 ? -4.031 -5.575 -10.718 1.00 0.00 60 ASP A N 15
ATOM 27262 C CA . ASP A 1 60 ? -4.736 -6.681 -11.356 1.00 0.00 60 ASP A CA 15
ATOM 27263 C C . ASP A 1 60 ? -3.761 -7.777 -11.775 1.00 0.00 60 ASP A C 15
ATOM 27264 O O . ASP A 1 60 ? -2.744 -7.524 -12.421 1.00 0.00 60 ASP A O 15
ATOM 27273 N N . PRO A 1 61 ? -4.077 -9.026 -11.400 1.00 0.00 61 PRO A N 15
ATOM 27274 C CA . PRO A 1 61 ? -3.241 -10.185 -11.726 1.00 0.00 61 PRO A CA 15
ATOM 27275 C C . PRO A 1 61 ? -3.270 -10.521 -13.213 1.00 0.00 61 PRO A C 15
ATOM 27276 O O . PRO A 1 61 ? -2.365 -11.175 -13.730 1.00 0.00 61 PRO A O 15
ATOM 27287 N N . LYS A 1 62 ? -4.316 -10.068 -13.896 1.00 0.00 62 LYS A N 15
ATOM 27288 C CA . LYS A 1 62 ? -4.463 -10.318 -15.325 1.00 0.00 62 LYS A CA 15
ATOM 27289 C C . LYS A 1 62 ? -4.169 -9.057 -16.131 1.00 0.00 62 LYS A C 15
ATOM 27290 O O . LYS A 1 62 ? -3.482 -9.107 -17.151 1.00 0.00 62 LYS A O 15
ATOM 27309 N N . MET A 1 63 ? -4.694 -7.928 -15.667 1.00 0.00 63 MET A N 15
ATOM 27310 C CA . MET A 1 63 ? -4.485 -6.653 -16.344 1.00 0.00 63 MET A CA 15
ATOM 27311 C C . MET A 1 63 ? -3.134 -6.052 -15.967 1.00 0.00 63 MET A C 15
ATOM 27312 O O . MET A 1 63 ? -2.609 -5.189 -16.672 1.00 0.00 63 MET A O 15
ATOM 27326 N N . HIS A 1 64 ? -2.576 -6.513 -14.852 1.00 0.00 64 HIS A N 15
ATOM 27327 C CA . HIS A 1 64 ? -1.286 -6.021 -14.383 1.00 0.00 64 HIS A CA 15
ATOM 27328 C C . HIS A 1 64 ? -1.272 -4.496 -14.334 1.00 0.00 64 HIS A C 15
ATOM 27329 O O . HIS A 1 64 ? -0.242 -3.868 -14.580 1.00 0.00 64 HIS A O 15
ATOM 27344 N N . SER A 1 65 ? -2.420 -3.908 -14.016 1.00 0.00 65 SER A N 15
ATOM 27345 C CA . SER A 1 65 ? -2.541 -2.457 -13.940 1.00 0.00 65 SER A CA 15
ATOM 27346 C C . SER A 1 65 ? -3.238 -2.037 -12.650 1.00 0.00 65 SER A C 15
ATOM 27347 O O . SER A 1 65 ? -3.941 -2.830 -12.024 1.00 0.00 65 SER A O 15
ATOM 27355 N N . TYR A 1 66 ? -3.038 -0.783 -12.258 1.00 0.00 66 TYR A N 15
ATOM 27356 C CA . TYR A 1 66 ? -3.645 -0.257 -11.042 1.00 0.00 66 TYR A CA 15
ATOM 27357 C C . TYR A 1 66 ? -4.941 0.486 -11.356 1.00 0.00 66 TYR A C 15
ATOM 27358 O O . TYR A 1 66 ? -5.073 1.109 -12.409 1.00 0.00 66 TYR A O 15
ATOM 27376 N N . GLY A 1 67 ? -5.895 0.415 -10.434 1.00 0.00 67 GLY A N 15
ATOM 27377 C CA . GLY A 1 67 ? -7.168 1.084 -10.630 1.00 0.00 67 GLY A CA 15
ATOM 27378 C C . GLY A 1 67 ? -7.670 1.756 -9.367 1.00 0.00 67 GLY A C 15
ATOM 27379 O O . GLY A 1 67 ? -7.763 1.125 -8.314 1.00 0.00 67 GLY A O 15
ATOM 27383 N N . VAL A 1 68 ? -7.993 3.041 -9.471 1.00 0.00 68 VAL A N 15
ATOM 27384 C CA . VAL A 1 68 ? -8.488 3.799 -8.328 1.00 0.00 68 VAL A CA 15
ATOM 27385 C C . VAL A 1 68 ? -9.802 3.223 -7.813 1.00 0.00 68 VAL A C 15
ATOM 27386 O O . VAL A 1 68 ? -10.874 3.529 -8.335 1.00 0.00 68 VAL A O 15
ATOM 27399 N N . ILE A 1 69 ? -9.711 2.386 -6.784 1.00 0.00 69 ILE A N 15
ATOM 27400 C CA . ILE A 1 69 ? -10.893 1.767 -6.197 1.00 0.00 69 ILE A CA 15
ATOM 27401 C C . ILE A 1 69 ? -11.604 2.729 -5.251 1.00 0.00 69 ILE A C 15
ATOM 27402 O O . ILE A 1 69 ? -12.821 2.657 -5.076 1.00 0.00 69 ILE A O 15
ATOM 27418 N N . TYR A 1 70 ? -10.838 3.628 -4.645 1.00 0.00 70 TYR A N 15
ATOM 27419 C CA . TYR A 1 70 ? -11.394 4.605 -3.716 1.00 0.00 70 TYR A CA 15
ATOM 27420 C C . TYR A 1 70 ? -10.695 5.953 -3.859 1.00 0.00 70 TYR A C 15
ATOM 27421 O O . TYR A 1 70 ? -9.496 6.020 -4.130 1.00 0.00 70 TYR A O 15
ATOM 27439 N N . THR A 1 71 ? -11.455 7.029 -3.676 1.00 0.00 71 THR A N 15
ATOM 27440 C CA . THR A 1 71 ? -10.912 8.377 -3.785 1.00 0.00 71 THR A CA 15
ATOM 27441 C C . THR A 1 71 ? -11.689 9.355 -2.913 1.00 0.00 71 THR A C 15
ATOM 27442 O O . THR A 1 71 ? -12.848 9.663 -3.188 1.00 0.00 71 THR A O 15
ATOM 27453 N N . GLY A 1 72 ? -11.042 9.843 -1.858 1.00 0.00 72 GLY A N 15
ATOM 27454 C CA . GLY A 1 72 ? -11.688 10.783 -0.961 1.00 0.00 72 GLY A CA 15
ATOM 27455 C C . GLY A 1 72 ? -10.710 11.445 -0.011 1.00 0.00 72 GLY A C 15
ATOM 27456 O O . GLY A 1 72 ? -9.520 11.550 -0.309 1.00 0.00 72 GLY A O 15
ATOM 27460 N N . TYR A 1 73 ? -11.211 11.893 1.134 1.00 0.00 73 TYR A N 15
ATOM 27461 C CA . TYR A 1 73 ? -10.373 12.553 2.129 1.00 0.00 73 TYR A CA 15
ATOM 27462 C C . TYR A 1 73 ? -10.452 11.832 3.471 1.00 0.00 73 TYR A C 15
ATOM 27463 O O . TYR A 1 73 ? -10.221 12.428 4.523 1.00 0.00 73 TYR A O 15
ATOM 27481 N N . ALA A 1 74 ? -10.778 10.544 3.426 1.00 0.00 74 ALA A N 15
ATOM 27482 C CA . ALA A 1 74 ? -10.885 9.740 4.637 1.00 0.00 74 ALA A CA 15
ATOM 27483 C C . ALA A 1 74 ? -9.573 9.023 4.937 1.00 0.00 74 ALA A C 15
ATOM 27484 O O . ALA A 1 74 ? -8.569 9.232 4.256 1.00 0.00 74 ALA A O 15
ATOM 27491 N N . THR A 1 75 ? -9.588 8.175 5.961 1.00 0.00 75 THR A N 15
ATOM 27492 C CA . THR A 1 75 ? -8.399 7.429 6.352 1.00 0.00 75 THR A CA 15
ATOM 27493 C C . THR A 1 75 ? -8.631 5.926 6.237 1.00 0.00 75 THR A C 15
ATOM 27494 O O . THR A 1 75 ? -7.733 5.178 5.850 1.00 0.00 75 THR A O 15
ATOM 27505 N N . ARG A 1 76 ? -9.841 5.491 6.574 1.00 0.00 76 ARG A N 15
ATOM 27506 C CA . ARG A 1 76 ? -10.190 4.077 6.509 1.00 0.00 76 ARG A CA 15
ATOM 27507 C C . ARG A 1 76 ? -10.828 3.736 5.165 1.00 0.00 76 ARG A C 15
ATOM 27508 O O . ARG A 1 76 ? -11.372 4.607 4.486 1.00 0.00 76 ARG A O 15
ATOM 27529 N N . HIS A 1 77 ? -10.756 2.464 4.787 1.00 0.00 77 HIS A N 15
ATOM 27530 C CA . HIS A 1 77 ? -11.327 2.008 3.525 1.00 0.00 77 HIS A CA 15
ATOM 27531 C C . HIS A 1 77 ? -11.427 0.486 3.493 1.00 0.00 77 HIS A C 15
ATOM 27532 O O . HIS A 1 77 ? -10.417 -0.211 3.393 1.00 0.00 77 HIS A O 15
ATOM 27547 N N . VAL A 1 78 ? -12.652 -0.023 3.578 1.00 0.00 78 VAL A N 15
ATOM 27548 C CA . VAL A 1 78 ? -12.885 -1.463 3.558 1.00 0.00 78 VAL A CA 15
ATOM 27549 C C . VAL A 1 78 ? -13.214 -1.947 2.150 1.00 0.00 78 VAL A C 15
ATOM 27550 O O . VAL A 1 78 ? -14.361 -1.877 1.710 1.00 0.00 78 VAL A O 15
ATOM 27563 N N . VAL A 1 79 ? -12.198 -2.438 1.447 1.00 0.00 79 VAL A N 15
ATOM 27564 C CA . VAL A 1 79 ? -12.380 -2.936 0.088 1.00 0.00 79 VAL A CA 15
ATOM 27565 C C . VAL A 1 79 ? -13.483 -3.986 0.030 1.00 0.00 79 VAL A C 15
ATOM 27566 O O . VAL A 1 79 ? -13.274 -5.141 0.399 1.00 0.00 79 VAL A O 15
ATOM 27579 N N . GLU A 1 80 ? -14.659 -3.576 -0.436 1.00 0.00 80 GLU A N 15
ATOM 27580 C CA . GLU A 1 80 ? -15.796 -4.482 -0.542 1.00 0.00 80 GLU A CA 15
ATOM 27581 C C . GLU A 1 80 ? -15.694 -5.338 -1.801 1.00 0.00 80 GLU A C 15
ATOM 27582 O O . GLU A 1 80 ? -14.938 -5.024 -2.719 1.00 0.00 80 GLU A O 15
ATOM 27594 N N . GLY A 1 81 ? -16.462 -6.423 -1.835 1.00 0.00 81 GLY A N 15
ATOM 27595 C CA . GLY A 1 81 ? -16.443 -7.309 -2.985 1.00 0.00 81 GLY A CA 15
ATOM 27596 C C . GLY A 1 81 ? -15.115 -8.022 -3.146 1.00 0.00 81 GLY A C 15
ATOM 27597 O O . GLY A 1 81 ? -14.320 -7.679 -4.022 1.00 0.00 81 GLY A O 15
ATOM 27601 N N . LEU A 1 82 ? -14.872 -9.015 -2.298 1.00 0.00 82 LEU A N 15
ATOM 27602 C CA . LEU A 1 82 ? -13.630 -9.778 -2.349 1.00 0.00 82 LEU A CA 15
ATOM 27603 C C . LEU A 1 82 ? -13.898 -11.268 -2.170 1.00 0.00 82 LEU A C 15
ATOM 27604 O O . LEU A 1 82 ? -15.021 -11.675 -1.874 1.00 0.00 82 LEU A O 15
ATOM 27620 N N . GLU A 1 83 ? -12.858 -12.077 -2.349 1.00 0.00 83 GLU A N 15
ATOM 27621 C CA . GLU A 1 83 ? -12.982 -13.523 -2.206 1.00 0.00 83 GLU A CA 15
ATOM 27622 C C . GLU A 1 83 ? -12.119 -14.032 -1.055 1.00 0.00 83 GLU A C 15
ATOM 27623 O O . GLU A 1 83 ? -11.102 -13.436 -0.698 1.00 0.00 83 GLU A O 15
ATOM 27635 N N . PRO A 1 84 ? -12.532 -15.160 -0.459 1.00 0.00 84 PRO A N 15
ATOM 27636 C CA . PRO A 1 84 ? -11.812 -15.775 0.660 1.00 0.00 84 PRO A CA 15
ATOM 27637 C C . PRO A 1 84 ? -10.477 -16.375 0.230 1.00 0.00 84 PRO A C 15
ATOM 27638 O O . PRO A 1 84 ? -10.342 -16.877 -0.886 1.00 0.00 84 PRO A O 15
ATOM 27649 N N . ARG A 1 85 ? -9.494 -16.320 1.123 1.00 0.00 85 ARG A N 15
ATOM 27650 C CA . ARG A 1 85 ? -8.170 -16.857 0.835 1.00 0.00 85 ARG A CA 15
ATOM 27651 C C . ARG A 1 85 ? -7.600 -16.244 -0.440 1.00 0.00 85 ARG A C 15
ATOM 27652 O O . ARG A 1 85 ? -6.808 -16.872 -1.144 1.00 0.00 85 ARG A O 15
ATOM 27673 N N . THR A 1 86 ? -8.008 -15.014 -0.734 1.00 0.00 86 THR A N 15
ATOM 27674 C CA . THR A 1 86 ? -7.540 -14.317 -1.925 1.00 0.00 86 THR A CA 15
ATOM 27675 C C . THR A 1 86 ? -6.687 -13.109 -1.555 1.00 0.00 86 THR A C 15
ATOM 27676 O O . THR A 1 86 ? -7.016 -12.362 -0.632 1.00 0.00 86 THR A O 15
ATOM 27687 N N . LEU A 1 87 ? -5.590 -12.922 -2.280 1.00 0.00 87 LEU A N 15
ATOM 27688 C CA . LEU A 1 87 ? -4.688 -11.803 -2.029 1.00 0.00 87 LEU A CA 15
ATOM 27689 C C . LEU A 1 87 ? -5.093 -10.582 -2.848 1.00 0.00 87 LEU A C 15
ATOM 27690 O O . LEU A 1 87 ? -5.596 -10.710 -3.965 1.00 0.00 87 LEU A O 15
ATOM 27706 N N . TYR A 1 88 ? -4.870 -9.399 -2.288 1.00 0.00 88 TYR A N 15
ATOM 27707 C CA . TYR A 1 88 ? -5.212 -8.154 -2.967 1.00 0.00 88 TYR A CA 15
ATOM 27708 C C . TYR A 1 88 ? -4.162 -7.081 -2.698 1.00 0.00 88 TYR A C 15
ATOM 27709 O O . TYR A 1 88 ? -3.758 -6.862 -1.555 1.00 0.00 88 TYR A O 15
ATOM 27727 N N . LYS A 1 89 ? -3.724 -6.412 -3.759 1.00 0.00 89 LYS A N 15
ATOM 27728 C CA . LYS A 1 89 ? -2.722 -5.359 -3.641 1.00 0.00 89 LYS A CA 15
ATOM 27729 C C . LYS A 1 89 ? -3.373 -3.980 -3.701 1.00 0.00 89 LYS A C 15
ATOM 27730 O O . LYS A 1 89 ? -4.235 -3.726 -4.543 1.00 0.00 89 LYS A O 15
ATOM 27749 N N . PHE A 1 90 ? -2.954 -3.093 -2.804 1.00 0.00 90 PHE A N 15
ATOM 27750 C CA . PHE A 1 90 ? -3.495 -1.740 -2.756 1.00 0.00 90 PHE A CA 15
ATOM 27751 C C . PHE A 1 90 ? -2.385 -0.718 -2.532 1.00 0.00 90 PHE A C 15
ATOM 27752 O O . PHE A 1 90 ? -1.443 -0.963 -1.779 1.00 0.00 90 PHE A O 15
ATOM 27769 N N . ARG A 1 91 ? -2.503 0.429 -3.193 1.00 0.00 91 ARG A N 15
ATOM 27770 C CA . ARG A 1 91 ? -1.510 1.489 -3.068 1.00 0.00 91 ARG A CA 15
ATOM 27771 C C . ARG A 1 91 ? -2.147 2.774 -2.547 1.00 0.00 91 ARG A C 15
ATOM 27772 O O . ARG A 1 91 ? -3.260 3.130 -2.938 1.00 0.00 91 ARG A O 15
ATOM 27793 N N . LEU A 1 92 ? -1.437 3.465 -1.663 1.00 0.00 92 LEU A N 15
ATOM 27794 C CA . LEU A 1 92 ? -1.933 4.710 -1.087 1.00 0.00 92 LEU A CA 15
ATOM 27795 C C . LEU A 1 92 ? -1.261 5.916 -1.737 1.00 0.00 92 LEU A C 15
ATOM 27796 O O . LEU A 1 92 ? -0.037 5.968 -1.858 1.00 0.00 92 LEU A O 15
ATOM 27812 N N . LYS A 1 93 ? -2.070 6.885 -2.152 1.00 0.00 93 LYS A N 15
ATOM 27813 C CA . LYS A 1 93 ? -1.555 8.092 -2.786 1.00 0.00 93 LYS A CA 15
ATOM 27814 C C . LYS A 1 93 ? -1.903 9.329 -1.964 1.00 0.00 93 LYS A C 15
ATOM 27815 O O . LYS A 1 93 ? -2.864 9.325 -1.195 1.00 0.00 93 LYS A O 15
ATOM 27834 N N . VAL A 1 94 ? -1.116 10.387 -2.133 1.00 0.00 94 VAL A N 15
ATOM 27835 C CA . VAL A 1 94 ? -1.343 11.632 -1.408 1.00 0.00 94 VAL A CA 15
ATOM 27836 C C . VAL A 1 94 ? -0.954 12.839 -2.254 1.00 0.00 94 VAL A C 15
ATOM 27837 O O . VAL A 1 94 ? 0.072 12.829 -2.936 1.00 0.00 94 VAL A O 15
ATOM 27850 N N . THR A 1 95 ? -1.779 13.880 -2.206 1.00 0.00 95 THR A N 15
ATOM 27851 C CA . THR A 1 95 ? -1.522 15.096 -2.968 1.00 0.00 95 THR A CA 15
ATOM 27852 C C . THR A 1 95 ? -1.671 16.335 -2.093 1.00 0.00 95 THR A C 15
ATOM 27853 O O . THR A 1 95 ? -2.747 16.603 -1.558 1.00 0.00 95 THR A O 15
ATOM 27864 N N . SER A 1 96 ? -0.586 17.089 -1.952 1.00 0.00 96 SER A N 15
ATOM 27865 C CA . SER A 1 96 ? -0.595 18.299 -1.139 1.00 0.00 96 SER A CA 15
ATOM 27866 C C . SER A 1 96 ? -1.535 19.345 -1.733 1.00 0.00 96 SER A C 15
ATOM 27867 O O . SER A 1 96 ? -1.875 19.310 -2.916 1.00 0.00 96 SER A O 15
ATOM 27875 N N . PRO A 1 97 ? -1.964 20.298 -0.893 1.00 0.00 97 PRO A N 15
ATOM 27876 C CA . PRO A 1 97 ? -2.870 21.372 -1.312 1.00 0.00 97 PRO A CA 15
ATOM 27877 C C . PRO A 1 97 ? -2.194 22.367 -2.250 1.00 0.00 97 PRO A C 15
ATOM 27878 O O . PRO A 1 97 ? -2.796 23.363 -2.652 1.00 0.00 97 PRO A O 15
ATOM 27889 N N . SER A 1 98 ? -0.942 22.089 -2.597 1.00 0.00 98 SER A N 15
ATOM 27890 C CA . SER A 1 98 ? -0.183 22.962 -3.486 1.00 0.00 98 SER A CA 15
ATOM 27891 C C . SER A 1 98 ? -0.028 22.329 -4.865 1.00 0.00 98 SER A C 15
ATOM 27892 O O . SER A 1 98 ? 0.003 23.024 -5.880 1.00 0.00 98 SER A O 15
ATOM 27900 N N . GLY A 1 99 ? 0.069 21.003 -4.894 1.00 0.00 99 GLY A N 15
ATOM 27901 C CA . GLY A 1 99 ? 0.219 20.297 -6.153 1.00 0.00 99 GLY A CA 15
ATOM 27902 C C . GLY A 1 99 ? 1.069 19.049 -6.020 1.00 0.00 99 GLY A C 15
ATOM 27903 O O . GLY A 1 99 ? 0.851 18.065 -6.726 1.00 0.00 99 GLY A O 15
ATOM 27907 N N . GLU A 1 100 ? 2.040 19.089 -5.112 1.00 0.00 100 GLU A N 15
ATOM 27908 C CA . GLU A 1 100 ? 2.926 17.952 -4.892 1.00 0.00 100 GLU A CA 15
ATOM 27909 C C . GLU A 1 100 ? 2.125 16.689 -4.592 1.00 0.00 100 GLU A C 15
ATOM 27910 O O . GLU A 1 100 ? 1.005 16.756 -4.085 1.00 0.00 100 GLU A O 15
ATOM 27922 N N . TYR A 1 101 ? 2.707 15.537 -4.909 1.00 0.00 101 TYR A N 15
ATOM 27923 C CA . TYR A 1 101 ? 2.047 14.258 -4.676 1.00 0.00 101 TYR A CA 15
ATOM 27924 C C . TYR A 1 101 ? 3.068 13.127 -4.589 1.00 0.00 101 TYR A C 15
ATOM 27925 O O . TYR A 1 101 ? 4.176 13.235 -5.114 1.00 0.00 101 TYR A O 15
ATOM 27943 N N . GLU A 1 102 ? 2.684 12.042 -3.923 1.00 0.00 102 GLU A N 15
ATOM 27944 C CA . GLU A 1 102 ? 3.565 10.891 -3.767 1.00 0.00 102 GLU A CA 15
ATOM 27945 C C . GLU A 1 102 ? 2.771 9.589 -3.807 1.00 0.00 102 GLU A C 15
ATOM 27946 O O . GLU A 1 102 ? 1.540 9.601 -3.843 1.00 0.00 102 GLU A O 15
ATOM 27958 N N . TYR A 1 103 ? 3.483 8.468 -3.800 1.00 0.00 103 TYR A N 15
ATOM 27959 C CA . TYR A 1 103 ? 2.846 7.157 -3.838 1.00 0.00 103 TYR A CA 15
ATOM 27960 C C . TYR A 1 103 ? 3.425 6.238 -2.767 1.00 0.00 103 TYR A C 15
ATOM 27961 O O . TYR A 1 103 ? 4.629 6.246 -2.511 1.00 0.00 103 TYR A O 15
ATOM 27979 N N . SER A 1 104 ? 2.558 5.446 -2.144 1.00 0.00 104 SER A N 15
ATOM 27980 C CA . SER A 1 104 ? 2.981 4.523 -1.098 1.00 0.00 104 SER A CA 15
ATOM 27981 C C . SER A 1 104 ? 3.287 3.146 -1.679 1.00 0.00 104 SER A C 15
ATOM 27982 O O . SER A 1 104 ? 2.842 2.792 -2.771 1.00 0.00 104 SER A O 15
ATOM 27990 N N . PRO A 1 105 ? 4.067 2.350 -0.933 1.00 0.00 105 PRO A N 15
ATOM 27991 C CA . PRO A 1 105 ? 4.451 0.999 -1.353 1.00 0.00 105 PRO A CA 15
ATOM 27992 C C . PRO A 1 105 ? 3.275 0.030 -1.333 1.00 0.00 105 PRO A C 15
ATOM 27993 O O . PRO A 1 105 ? 2.658 -0.194 -0.291 1.00 0.00 105 PRO A O 15
ATOM 28004 N N . VAL A 1 106 ? 2.967 -0.545 -2.492 1.00 0.00 106 VAL A N 15
ATOM 28005 C CA . VAL A 1 106 ? 1.865 -1.492 -2.607 1.00 0.00 106 VAL A CA 15
ATOM 28006 C C . VAL A 1 106 ? 1.878 -2.492 -1.456 1.00 0.00 106 VAL A C 15
ATOM 28007 O O . VAL A 1 106 ? 2.930 -3.008 -1.079 1.00 0.00 106 VAL A O 15
ATOM 28020 N N . VAL A 1 107 ? 0.700 -2.764 -0.902 1.00 0.00 107 VAL A N 15
ATOM 28021 C CA . VAL A 1 107 ? 0.574 -3.704 0.205 1.00 0.00 107 VAL A CA 15
ATOM 28022 C C . VAL A 1 107 ? -0.370 -4.847 -0.150 1.00 0.00 107 VAL A C 15
ATOM 28023 O O . VAL A 1 107 ? -1.570 -4.643 -0.326 1.00 0.00 107 VAL A O 15
ATOM 28036 N N . SER A 1 108 ? 0.182 -6.052 -0.252 1.00 0.00 108 SER A N 15
ATOM 28037 C CA . SER A 1 108 ? -0.610 -7.229 -0.589 1.00 0.00 108 SER A CA 15
ATOM 28038 C C . SER A 1 108 ? -1.149 -7.900 0.671 1.00 0.00 108 SER A C 15
ATOM 28039 O O . SER A 1 108 ? -0.410 -8.139 1.626 1.00 0.00 108 SER A O 15
ATOM 28047 N N . VAL A 1 109 ? -2.444 -8.201 0.666 1.00 0.00 109 VAL A N 15
ATOM 28048 C CA . VAL A 1 109 ? -3.084 -8.845 1.807 1.00 0.00 109 VAL A CA 15
ATOM 28049 C C . VAL A 1 109 ? -4.050 -9.934 1.353 1.00 0.00 109 VAL A C 15
ATOM 28050 O O . VAL A 1 109 ? -4.745 -9.782 0.348 1.00 0.00 109 VAL A O 15
ATOM 28063 N N . ALA A 1 110 ? -4.088 -11.032 2.100 1.00 0.00 110 ALA A N 15
ATOM 28064 C CA . ALA A 1 110 ? -4.971 -12.146 1.776 1.00 0.00 110 ALA A CA 15
ATOM 28065 C C . ALA A 1 110 ? -6.096 -12.271 2.798 1.00 0.00 110 ALA A C 15
ATOM 28066 O O . ALA A 1 110 ? -5.847 -12.409 3.997 1.00 0.00 110 ALA A O 15
ATOM 28073 N N . THR A 1 111 ? -7.334 -12.220 2.318 1.00 0.00 111 THR A N 15
ATOM 28074 C CA . THR A 1 111 ? -8.497 -12.325 3.190 1.00 0.00 111 THR A CA 15
ATOM 28075 C C . THR A 1 111 ? -8.535 -13.676 3.896 1.00 0.00 111 THR A C 15
ATOM 28076 O O . THR A 1 111 ? -7.602 -14.472 3.786 1.00 0.00 111 THR A O 15
ATOM 28087 N N . THR A 1 112 ? -9.621 -13.930 4.620 1.00 0.00 112 THR A N 15
ATOM 28088 C CA . THR A 1 112 ? -9.780 -15.185 5.343 1.00 0.00 112 THR A CA 15
ATOM 28089 C C . THR A 1 112 ? -10.761 -16.110 4.632 1.00 0.00 112 THR A C 15
ATOM 28090 O O . THR A 1 112 ? -11.596 -15.659 3.847 1.00 0.00 112 THR A O 15
ATOM 28101 N N . ARG A 1 113 ? -10.655 -17.405 4.910 1.00 0.00 113 ARG A N 15
ATOM 28102 C CA . ARG A 1 113 ? -11.533 -18.393 4.295 1.00 0.00 113 ARG A CA 15
ATOM 28103 C C . ARG A 1 113 ? -12.982 -18.172 4.720 1.00 0.00 113 ARG A C 15
ATOM 28104 O O . ARG A 1 113 ? -13.253 -17.804 5.862 1.00 0.00 113 ARG A O 15
ATOM 28125 N N . GLU A 1 114 ? -13.906 -18.400 3.793 1.00 0.00 114 GLU A N 15
ATOM 28126 C CA . GLU A 1 114 ? -15.327 -18.224 4.072 1.00 0.00 114 GLU A CA 15
ATOM 28127 C C . GLU A 1 114 ? -15.759 -19.084 5.257 1.00 0.00 114 GLU A C 15
ATOM 28128 O O . GLU A 1 114 ? -15.072 -20.035 5.630 1.00 0.00 114 GLU A O 15
ATOM 28140 N N . SER A 1 115 ? -16.901 -18.742 5.843 1.00 0.00 115 SER A N 15
ATOM 28141 C CA . SER A 1 115 ? -17.423 -19.478 6.988 1.00 0.00 115 SER A CA 15
ATOM 28142 C C . SER A 1 115 ? -18.642 -20.306 6.591 1.00 0.00 115 SER A C 15
ATOM 28143 O O . SER A 1 115 ? -19.305 -20.018 5.596 1.00 0.00 115 SER A O 15
ATOM 28151 N N . GLY A 1 116 ? -18.931 -21.338 7.379 1.00 0.00 116 GLY A N 15
ATOM 28152 C CA . GLY A 1 116 ? -20.069 -22.193 7.095 1.00 0.00 116 GLY A CA 15
ATOM 28153 C C . GLY A 1 116 ? -20.056 -23.467 7.916 1.00 0.00 116 GLY A C 15
ATOM 28154 O O . GLY A 1 116 ? -20.182 -23.443 9.140 1.00 0.00 116 GLY A O 15
ATOM 28158 N N . PRO A 1 117 ? -19.903 -24.612 7.235 1.00 0.00 117 PRO A N 15
ATOM 28159 C CA . PRO A 1 117 ? -19.873 -25.924 7.889 1.00 0.00 117 PRO A CA 15
ATOM 28160 C C . PRO A 1 117 ? -18.607 -26.131 8.714 1.00 0.00 117 PRO A C 15
ATOM 28161 O O . PRO A 1 117 ? -18.545 -27.022 9.560 1.00 0.00 117 PRO A O 15
ATOM 28172 N N . SER A 1 118 ? -17.600 -25.301 8.462 1.00 0.00 118 SER A N 15
ATOM 28173 C CA . SER A 1 118 ? -16.334 -25.395 9.180 1.00 0.00 118 SER A CA 15
ATOM 28174 C C . SER A 1 118 ? -16.546 -25.224 10.681 1.00 0.00 118 SER A C 15
ATOM 28175 O O . SER A 1 118 ? -16.728 -24.109 11.170 1.00 0.00 118 SER A O 15
ATOM 28183 N N . SER A 1 119 ? -16.522 -26.337 11.406 1.00 0.00 119 SER A N 15
ATOM 28184 C CA . SER A 1 119 ? -16.715 -26.312 12.851 1.00 0.00 119 SER A CA 15
ATOM 28185 C C . SER A 1 119 ? -15.430 -25.904 13.565 1.00 0.00 119 SER A C 15
ATOM 28186 O O . SER A 1 119 ? -15.412 -24.942 14.332 1.00 0.00 119 SER A O 15
ATOM 28194 N N . GLY A 1 120 ? -14.356 -26.643 13.305 1.00 0.00 120 GLY A N 15
ATOM 28195 C CA . GLY A 1 120 ? -13.081 -26.343 13.930 1.00 0.00 120 GLY A CA 15
ATOM 28196 C C . GLY A 1 120 ? -12.041 -27.415 13.669 1.00 0.00 120 GLY A C 15
ATOM 28197 O O . GLY A 1 120 ? -11.795 -28.270 14.519 1.00 0.00 120 GLY A O 15
ATOM 28201 N N . GLY A 1 1 ? 34.073 -2.344 -12.244 1.00 0.00 1 GLY A N 16
ATOM 28202 C CA . GLY A 1 1 ? 33.003 -1.459 -11.821 1.00 0.00 1 GLY A CA 16
ATOM 28203 C C . GLY A 1 1 ? 32.522 -1.760 -10.416 1.00 0.00 1 GLY A C 16
ATOM 28204 O O . GLY A 1 1 ? 32.971 -2.722 -9.792 1.00 0.00 1 GLY A O 16
ATOM 28208 N N . SER A 1 2 ? 31.607 -0.936 -9.916 1.00 0.00 2 SER A N 16
ATOM 28209 C CA . SER A 1 2 ? 31.069 -1.116 -8.572 1.00 0.00 2 SER A CA 16
ATOM 28210 C C . SER A 1 2 ? 29.548 -1.002 -8.577 1.00 0.00 2 SER A C 16
ATOM 28211 O O . SER A 1 2 ? 28.950 -0.563 -9.560 1.00 0.00 2 SER A O 16
ATOM 28219 N N . SER A 1 3 ? 28.927 -1.402 -7.471 1.00 0.00 3 SER A N 16
ATOM 28220 C CA . SER A 1 3 ? 27.475 -1.349 -7.348 1.00 0.00 3 SER A CA 16
ATOM 28221 C C . SER A 1 3 ? 27.001 0.083 -7.124 1.00 0.00 3 SER A C 16
ATOM 28222 O O . SER A 1 3 ? 27.339 0.712 -6.123 1.00 0.00 3 SER A O 16
ATOM 28230 N N . GLY A 1 4 ? 26.213 0.593 -8.067 1.00 0.00 4 GLY A N 16
ATOM 28231 C CA . GLY A 1 4 ? 25.704 1.947 -7.955 1.00 0.00 4 GLY A CA 16
ATOM 28232 C C . GLY A 1 4 ? 24.344 2.003 -7.287 1.00 0.00 4 GLY A C 16
ATOM 28233 O O . GLY A 1 4 ? 24.154 1.449 -6.204 1.00 0.00 4 GLY A O 16
ATOM 28237 N N . SER A 1 5 ? 23.396 2.674 -7.932 1.00 0.00 5 SER A N 16
ATOM 28238 C CA . SER A 1 5 ? 22.048 2.805 -7.391 1.00 0.00 5 SER A CA 16
ATOM 28239 C C . SER A 1 5 ? 21.035 3.038 -8.507 1.00 0.00 5 SER A C 16
ATOM 28240 O O . SER A 1 5 ? 21.396 3.429 -9.617 1.00 0.00 5 SER A O 16
ATOM 28248 N N . SER A 1 6 ? 19.763 2.796 -8.204 1.00 0.00 6 SER A N 16
ATOM 28249 C CA . SER A 1 6 ? 18.697 2.976 -9.181 1.00 0.00 6 SER A CA 16
ATOM 28250 C C . SER A 1 6 ? 17.665 3.983 -8.681 1.00 0.00 6 SER A C 16
ATOM 28251 O O . SER A 1 6 ? 17.254 3.944 -7.522 1.00 0.00 6 SER A O 16
ATOM 28259 N N . GLY A 1 7 ? 17.252 4.886 -9.565 1.00 0.00 7 GLY A N 16
ATOM 28260 C CA . GLY A 1 7 ? 16.272 5.891 -9.195 1.00 0.00 7 GLY A CA 16
ATOM 28261 C C . GLY A 1 7 ? 16.369 7.138 -10.053 1.00 0.00 7 GLY A C 16
ATOM 28262 O O . GLY A 1 7 ? 17.035 7.137 -11.088 1.00 0.00 7 GLY A O 16
ATOM 28266 N N . MET A 1 8 ? 15.701 8.203 -9.623 1.00 0.00 8 MET A N 16
ATOM 28267 C CA . MET A 1 8 ? 15.715 9.462 -10.359 1.00 0.00 8 MET A CA 16
ATOM 28268 C C . MET A 1 8 ? 15.213 10.608 -9.486 1.00 0.00 8 MET A C 16
ATOM 28269 O O . MET A 1 8 ? 14.359 10.413 -8.622 1.00 0.00 8 MET A O 16
ATOM 28283 N N . GLU A 1 9 ? 15.749 11.802 -9.719 1.00 0.00 9 GLU A N 16
ATOM 28284 C CA . GLU A 1 9 ? 15.355 12.978 -8.952 1.00 0.00 9 GLU A CA 16
ATOM 28285 C C . GLU A 1 9 ? 14.740 14.039 -9.861 1.00 0.00 9 GLU A C 16
ATOM 28286 O O . GLU A 1 9 ? 15.051 14.131 -11.048 1.00 0.00 9 GLU A O 16
ATOM 28298 N N . PRO A 1 10 ? 13.845 14.859 -9.291 1.00 0.00 10 PRO A N 16
ATOM 28299 C CA . PRO A 1 10 ? 13.167 15.928 -10.030 1.00 0.00 10 PRO A CA 16
ATOM 28300 C C . PRO A 1 10 ? 14.114 17.063 -10.406 1.00 0.00 10 PRO A C 16
ATOM 28301 O O . PRO A 1 10 ? 15.209 17.180 -9.854 1.00 0.00 10 PRO A O 16
ATOM 28312 N N . HIS A 1 11 ? 13.686 17.897 -11.349 1.00 0.00 11 HIS A N 16
ATOM 28313 C CA . HIS A 1 11 ? 14.496 19.024 -11.798 1.00 0.00 11 HIS A CA 16
ATOM 28314 C C . HIS A 1 11 ? 14.854 19.936 -10.628 1.00 0.00 11 HIS A C 16
ATOM 28315 O O . HIS A 1 11 ? 15.963 19.876 -10.097 1.00 0.00 11 HIS A O 16
ATOM 28330 N N . LYS A 1 12 ? 13.908 20.781 -10.232 1.00 0.00 12 LYS A N 16
ATOM 28331 C CA . LYS A 1 12 ? 14.121 21.706 -9.125 1.00 0.00 12 LYS A CA 16
ATOM 28332 C C . LYS A 1 12 ? 13.108 21.464 -8.011 1.00 0.00 12 LYS A C 16
ATOM 28333 O O . LYS A 1 12 ? 13.442 21.539 -6.828 1.00 0.00 12 LYS A O 16
ATOM 28352 N N . VAL A 1 13 ? 11.870 21.174 -8.396 1.00 0.00 13 VAL A N 16
ATOM 28353 C CA . VAL A 1 13 ? 10.809 20.918 -7.429 1.00 0.00 13 VAL A CA 16
ATOM 28354 C C . VAL A 1 13 ? 11.017 19.583 -6.724 1.00 0.00 13 VAL A C 16
ATOM 28355 O O . VAL A 1 13 ? 11.324 18.574 -7.360 1.00 0.00 13 VAL A O 16
ATOM 28368 N N . VAL A 1 14 ? 10.848 19.583 -5.406 1.00 0.00 14 VAL A N 16
ATOM 28369 C CA . VAL A 1 14 ? 11.015 18.371 -4.613 1.00 0.00 14 VAL A CA 16
ATOM 28370 C C . VAL A 1 14 ? 9.700 17.949 -3.969 1.00 0.00 14 VAL A C 16
ATOM 28371 O O . VAL A 1 14 ? 9.030 18.733 -3.297 1.00 0.00 14 VAL A O 16
ATOM 28384 N N . PRO A 1 15 ? 9.319 16.680 -4.178 1.00 0.00 15 PRO A N 16
ATOM 28385 C CA . PRO A 1 15 ? 8.080 16.124 -3.625 1.00 0.00 15 PRO A CA 16
ATOM 28386 C C . PRO A 1 15 ? 8.145 15.958 -2.111 1.00 0.00 15 PRO A C 16
ATOM 28387 O O . PRO A 1 15 ? 9.218 16.037 -1.512 1.00 0.00 15 PRO A O 16
ATOM 28398 N N . LEU A 1 16 ? 6.990 15.729 -1.496 1.00 0.00 16 LEU A N 16
ATOM 28399 C CA . LEU A 1 16 ? 6.915 15.552 -0.050 1.00 0.00 16 LEU A CA 16
ATOM 28400 C C . LEU A 1 16 ? 7.284 14.125 0.344 1.00 0.00 16 LEU A C 16
ATOM 28401 O O . LEU A 1 16 ? 7.394 13.244 -0.509 1.00 0.00 16 LEU A O 16
ATOM 28417 N N . SER A 1 17 ? 7.471 13.904 1.641 1.00 0.00 17 SER A N 16
ATOM 28418 C CA . SER A 1 17 ? 7.829 12.585 2.148 1.00 0.00 17 SER A CA 16
ATOM 28419 C C . SER A 1 17 ? 6.834 11.531 1.671 1.00 0.00 17 SER A C 16
ATOM 28420 O O . SER A 1 17 ? 5.622 11.696 1.810 1.00 0.00 17 SER A O 16
ATOM 28428 N N . LYS A 1 18 ? 7.356 10.446 1.108 1.00 0.00 18 LYS A N 16
ATOM 28429 C CA . LYS A 1 18 ? 6.516 9.363 0.610 1.00 0.00 18 LYS A CA 16
ATOM 28430 C C . LYS A 1 18 ? 5.566 8.868 1.696 1.00 0.00 18 LYS A C 16
ATOM 28431 O O . LYS A 1 18 ? 5.946 8.694 2.854 1.00 0.00 18 LYS A O 16
ATOM 28450 N N . PRO A 1 19 ? 4.301 8.634 1.316 1.00 0.00 19 PRO A N 16
ATOM 28451 C CA . PRO A 1 19 ? 3.272 8.154 2.243 1.00 0.00 19 PRO A CA 16
ATOM 28452 C C . PRO A 1 19 ? 3.512 6.712 2.678 1.00 0.00 19 PRO A C 16
ATOM 28453 O O . PRO A 1 19 ? 3.879 5.861 1.867 1.00 0.00 19 PRO A O 16
ATOM 28464 N N . HIS A 1 20 ? 3.301 6.443 3.963 1.00 0.00 20 HIS A N 16
ATOM 28465 C CA . HIS A 1 20 ? 3.493 5.103 4.505 1.00 0.00 20 HIS A CA 16
ATOM 28466 C C . HIS A 1 20 ? 2.362 4.175 4.073 1.00 0.00 20 HIS A C 16
ATOM 28467 O O . HIS A 1 20 ? 1.275 4.614 3.696 1.00 0.00 20 HIS A O 16
ATOM 28482 N N . PRO A 1 21 ? 2.621 2.860 4.126 1.00 0.00 21 PRO A N 16
ATOM 28483 C CA . PRO A 1 21 ? 1.638 1.843 3.743 1.00 0.00 21 PRO A CA 16
ATOM 28484 C C . PRO A 1 21 ? 0.481 1.754 4.733 1.00 0.00 21 PRO A C 16
ATOM 28485 O O . PRO A 1 21 ? 0.657 1.880 5.944 1.00 0.00 21 PRO A O 16
ATOM 28496 N N . PRO A 1 22 ? -0.733 1.531 4.206 1.00 0.00 22 PRO A N 16
ATOM 28497 C CA . PRO A 1 22 ? -1.943 1.419 5.027 1.00 0.00 22 PRO A CA 16
ATOM 28498 C C . PRO A 1 22 ? -1.962 0.143 5.861 1.00 0.00 22 PRO A C 16
ATOM 28499 O O . PRO A 1 22 ? -1.463 -0.898 5.432 1.00 0.00 22 PRO A O 16
ATOM 28510 N N . VAL A 1 23 ? -2.541 0.229 7.054 1.00 0.00 23 VAL A N 16
ATOM 28511 C CA . VAL A 1 23 ? -2.626 -0.919 7.948 1.00 0.00 23 VAL A CA 16
ATOM 28512 C C . VAL A 1 23 ? -3.902 -1.716 7.699 1.00 0.00 23 VAL A C 16
ATOM 28513 O O . VAL A 1 23 ? -4.899 -1.177 7.218 1.00 0.00 23 VAL A O 16
ATOM 28526 N N . VAL A 1 24 ? -3.865 -3.002 8.030 1.00 0.00 24 VAL A N 16
ATOM 28527 C CA . VAL A 1 24 ? -5.019 -3.874 7.844 1.00 0.00 24 VAL A CA 16
ATOM 28528 C C . VAL A 1 24 ? -5.553 -4.371 9.182 1.00 0.00 24 VAL A C 16
ATOM 28529 O O . VAL A 1 24 ? -5.051 -5.346 9.740 1.00 0.00 24 VAL A O 16
ATOM 28542 N N . GLY A 1 25 ? -6.577 -3.694 9.694 1.00 0.00 25 GLY A N 16
ATOM 28543 C CA . GLY A 1 25 ? -7.163 -4.082 10.963 1.00 0.00 25 GLY A CA 16
ATOM 28544 C C . GLY A 1 25 ? -8.013 -5.332 10.851 1.00 0.00 25 GLY A C 16
ATOM 28545 O O . GLY A 1 25 ? -7.575 -6.425 11.211 1.00 0.00 25 GLY A O 16
ATOM 28549 N N . LYS A 1 26 ? -9.234 -5.173 10.352 1.00 0.00 26 LYS A N 16
ATOM 28550 C CA . LYS A 1 26 ? -10.149 -6.297 10.194 1.00 0.00 26 LYS A CA 16
ATOM 28551 C C . LYS A 1 26 ? -9.996 -6.933 8.816 1.00 0.00 26 LYS A C 16
ATOM 28552 O O . LYS A 1 26 ? -9.984 -6.239 7.799 1.00 0.00 26 LYS A O 16
ATOM 28571 N N . VAL A 1 27 ? -9.880 -8.257 8.790 1.00 0.00 27 VAL A N 16
ATOM 28572 C CA . VAL A 1 27 ? -9.731 -8.987 7.536 1.00 0.00 27 VAL A CA 16
ATOM 28573 C C . VAL A 1 27 ? -10.829 -10.032 7.375 1.00 0.00 27 VAL A C 16
ATOM 28574 O O . VAL A 1 27 ? -10.954 -10.948 8.187 1.00 0.00 27 VAL A O 16
ATOM 28587 N N . THR A 1 28 ? -11.623 -9.888 6.318 1.00 0.00 28 THR A N 16
ATOM 28588 C CA . THR A 1 28 ? -12.712 -10.819 6.049 1.00 0.00 28 THR A CA 16
ATOM 28589 C C . THR A 1 28 ? -12.553 -11.471 4.680 1.00 0.00 28 THR A C 16
ATOM 28590 O O . THR A 1 28 ? -11.868 -10.940 3.805 1.00 0.00 28 THR A O 16
ATOM 28601 N N . HIS A 1 29 ? -13.189 -12.624 4.501 1.00 0.00 29 HIS A N 16
ATOM 28602 C CA . HIS A 1 29 ? -13.118 -13.348 3.237 1.00 0.00 29 HIS A CA 16
ATOM 28603 C C . HIS A 1 29 ? -13.996 -12.683 2.181 1.00 0.00 29 HIS A C 16
ATOM 28604 O O . HIS A 1 29 ? -14.089 -13.157 1.048 1.00 0.00 29 HIS A O 16
ATOM 28619 N N . HIS A 1 30 ? -14.639 -11.583 2.559 1.00 0.00 30 HIS A N 16
ATOM 28620 C CA . HIS A 1 30 ? -15.509 -10.853 1.644 1.00 0.00 30 HIS A CA 16
ATOM 28621 C C . HIS A 1 30 ? -14.981 -9.442 1.401 1.00 0.00 30 HIS A C 16
ATOM 28622 O O . HIS A 1 30 ? -15.240 -8.843 0.357 1.00 0.00 30 HIS A O 16
ATOM 28637 N N . SER A 1 31 ? -14.241 -8.917 2.372 1.00 0.00 31 SER A N 16
ATOM 28638 C CA . SER A 1 31 ? -13.681 -7.575 2.266 1.00 0.00 31 SER A CA 16
ATOM 28639 C C . SER A 1 31 ? -12.438 -7.434 3.139 1.00 0.00 31 SER A C 16
ATOM 28640 O O . SER A 1 31 ? -12.123 -8.318 3.937 1.00 0.00 31 SER A O 16
ATOM 28648 N N . ILE A 1 32 ? -11.735 -6.318 2.982 1.00 0.00 32 ILE A N 16
ATOM 28649 C CA . ILE A 1 32 ? -10.527 -6.060 3.756 1.00 0.00 32 ILE A CA 16
ATOM 28650 C C . ILE A 1 32 ? -10.537 -4.651 4.337 1.00 0.00 32 ILE A C 16
ATOM 28651 O O . ILE A 1 32 ? -10.790 -3.678 3.627 1.00 0.00 32 ILE A O 16
ATOM 28667 N N . GLU A 1 33 ? -10.259 -4.549 5.633 1.00 0.00 33 GLU A N 16
ATOM 28668 C CA . GLU A 1 33 ? -10.235 -3.258 6.310 1.00 0.00 33 GLU A CA 16
ATOM 28669 C C . GLU A 1 33 ? -8.882 -2.575 6.131 1.00 0.00 33 GLU A C 16
ATOM 28670 O O . GLU A 1 33 ? -7.837 -3.226 6.154 1.00 0.00 33 GLU A O 16
ATOM 28682 N N . LEU A 1 34 ? -8.910 -1.259 5.952 1.00 0.00 34 LEU A N 16
ATOM 28683 C CA . LEU A 1 34 ? -7.686 -0.486 5.769 1.00 0.00 34 LEU A CA 16
ATOM 28684 C C . LEU A 1 34 ? -7.804 0.886 6.426 1.00 0.00 34 LEU A C 16
ATOM 28685 O O . LEU A 1 34 ? -8.786 1.601 6.221 1.00 0.00 34 LEU A O 16
ATOM 28701 N N . TYR A 1 35 ? -6.798 1.247 7.214 1.00 0.00 35 TYR A N 16
ATOM 28702 C CA . TYR A 1 35 ? -6.789 2.533 7.901 1.00 0.00 35 TYR A CA 16
ATOM 28703 C C . TYR A 1 35 ? -5.391 3.143 7.899 1.00 0.00 35 TYR A C 16
ATOM 28704 O O . TYR A 1 35 ? -4.431 2.524 8.359 1.00 0.00 35 TYR A O 16
ATOM 28722 N N . TRP A 1 36 ? -5.284 4.359 7.377 1.00 0.00 36 TRP A N 16
ATOM 28723 C CA . TRP A 1 36 ? -4.003 5.055 7.315 1.00 0.00 36 TRP A CA 16
ATOM 28724 C C . TRP A 1 36 ? -4.084 6.408 8.013 1.00 0.00 36 TRP A C 16
ATOM 28725 O O . TRP A 1 36 ? -3.450 7.374 7.589 1.00 0.00 36 TRP A O 16
ATOM 28746 N N . ASP A 1 37 ? -4.866 6.470 9.085 1.00 0.00 37 ASP A N 16
ATOM 28747 C CA . ASP A 1 37 ? -5.027 7.705 9.843 1.00 0.00 37 ASP A CA 16
ATOM 28748 C C . ASP A 1 37 ? -3.783 7.998 10.676 1.00 0.00 37 ASP A C 16
ATOM 28749 O O . ASP A 1 37 ? -3.782 8.901 11.514 1.00 0.00 37 ASP A O 16
ATOM 28758 N N . LEU A 1 38 ? -2.725 7.230 10.440 1.00 0.00 38 LEU A N 16
ATOM 28759 C CA . LEU A 1 38 ? -1.474 7.406 11.169 1.00 0.00 38 LEU A CA 16
ATOM 28760 C C . LEU A 1 38 ? -0.752 8.671 10.713 1.00 0.00 38 LEU A C 16
ATOM 28761 O O . LEU A 1 38 ? -0.111 9.352 11.512 1.00 0.00 38 LEU A O 16
ATOM 28777 N N . GLU A 1 39 ? -0.864 8.978 9.425 1.00 0.00 39 GLU A N 16
ATOM 28778 C CA . GLU A 1 39 ? -0.223 10.162 8.864 1.00 0.00 39 GLU A CA 16
ATOM 28779 C C . GLU A 1 39 ? -0.875 11.436 9.393 1.00 0.00 39 GLU A C 16
ATOM 28780 O O . GLU A 1 39 ? -0.277 12.173 10.176 1.00 0.00 39 GLU A O 16
ATOM 28792 N N . GLN A 1 40 ? -2.106 11.688 8.957 1.00 0.00 40 GLN A N 16
ATOM 28793 C CA . GLN A 1 40 ? -2.839 12.873 9.385 1.00 0.00 40 GLN A CA 16
ATOM 28794 C C . GLN A 1 40 ? -3.109 12.834 10.885 1.00 0.00 40 GLN A C 16
ATOM 28795 O O . GLN A 1 40 ? -3.913 12.032 11.362 1.00 0.00 40 GLN A O 16
ATOM 28809 N N . LYS A 1 41 ? -2.433 13.706 11.626 1.00 0.00 41 LYS A N 16
ATOM 28810 C CA . LYS A 1 41 ? -2.600 13.772 13.073 1.00 0.00 41 LYS A CA 16
ATOM 28811 C C . LYS A 1 41 ? -3.007 15.176 13.510 1.00 0.00 41 LYS A C 16
ATOM 28812 O O . LYS A 1 41 ? -3.909 15.343 14.330 1.00 0.00 41 LYS A O 16
ATOM 28831 N N . GLU A 1 42 ? -2.336 16.181 12.955 1.00 0.00 42 GLU A N 16
ATOM 28832 C CA . GLU A 1 42 ? -2.630 17.570 13.288 1.00 0.00 42 GLU A CA 16
ATOM 28833 C C . GLU A 1 42 ? -4.126 17.851 13.178 1.00 0.00 42 GLU A C 16
ATOM 28834 O O . GLU A 1 42 ? -4.814 17.290 12.325 1.00 0.00 42 GLU A O 16
ATOM 28846 N N . LYS A 1 43 ? -4.623 18.724 14.049 1.00 0.00 43 LYS A N 16
ATOM 28847 C CA . LYS A 1 43 ? -6.037 19.081 14.051 1.00 0.00 43 LYS A CA 16
ATOM 28848 C C . LYS A 1 43 ? -6.382 19.944 12.842 1.00 0.00 43 LYS A C 16
ATOM 28849 O O . LYS A 1 43 ? -5.844 21.039 12.675 1.00 0.00 43 LYS A O 16
ATOM 28868 N N . ARG A 1 44 ? -7.282 19.444 12.002 1.00 0.00 44 ARG A N 16
ATOM 28869 C CA . ARG A 1 44 ? -7.699 20.170 10.808 1.00 0.00 44 ARG A CA 16
ATOM 28870 C C . ARG A 1 44 ? -8.443 21.449 11.181 1.00 0.00 44 ARG A C 16
ATOM 28871 O O . ARG A 1 44 ? -9.673 21.486 11.172 1.00 0.00 44 ARG A O 16
ATOM 28892 N N . GLN A 1 45 ? -7.689 22.492 11.509 1.00 0.00 45 GLN A N 16
ATOM 28893 C CA . GLN A 1 45 ? -8.278 23.771 11.887 1.00 0.00 45 GLN A CA 16
ATOM 28894 C C . GLN A 1 45 ? -8.688 24.568 10.652 1.00 0.00 45 GLN A C 16
ATOM 28895 O O . GLN A 1 45 ? -9.821 25.035 10.551 1.00 0.00 45 GLN A O 16
ATOM 28909 N N . GLY A 1 46 ? -7.757 24.718 9.715 1.00 0.00 46 GLY A N 16
ATOM 28910 C CA . GLY A 1 46 ? -8.041 25.459 8.500 1.00 0.00 46 GLY A CA 16
ATOM 28911 C C . GLY A 1 46 ? -9.244 24.913 7.756 1.00 0.00 46 GLY A C 16
ATOM 28912 O O . GLY A 1 46 ? -9.926 23.999 8.220 1.00 0.00 46 GLY A O 16
ATOM 28916 N N . PRO A 1 47 ? -9.521 25.481 6.573 1.00 0.00 47 PRO A N 16
ATOM 28917 C CA . PRO A 1 47 ? -10.652 25.063 5.739 1.00 0.00 47 PRO A CA 16
ATOM 28918 C C . PRO A 1 47 ? -10.446 23.678 5.136 1.00 0.00 47 PRO A C 16
ATOM 28919 O O . PRO A 1 47 ? -9.316 23.269 4.869 1.00 0.00 47 PRO A O 16
ATOM 28930 N N . GLN A 1 48 ? -11.545 22.960 4.925 1.00 0.00 48 GLN A N 16
ATOM 28931 C CA . GLN A 1 48 ? -11.484 21.620 4.353 1.00 0.00 48 GLN A CA 16
ATOM 28932 C C . GLN A 1 48 ? -10.577 21.592 3.127 1.00 0.00 48 GLN A C 16
ATOM 28933 O O . GLN A 1 48 ? -9.803 20.655 2.937 1.00 0.00 48 GLN A O 16
ATOM 28947 N N . GLU A 1 49 ? -10.680 22.626 2.298 1.00 0.00 49 GLU A N 16
ATOM 28948 C CA . GLU A 1 49 ? -9.869 22.719 1.089 1.00 0.00 49 GLU A CA 16
ATOM 28949 C C . GLU A 1 49 ? -8.390 22.526 1.410 1.00 0.00 49 GLU A C 16
ATOM 28950 O O . GLU A 1 49 ? -7.633 21.994 0.598 1.00 0.00 49 GLU A O 16
ATOM 28962 N N . GLN A 1 50 ? -7.986 22.964 2.598 1.00 0.00 50 GLN A N 16
ATOM 28963 C CA . GLN A 1 50 ? -6.598 22.842 3.025 1.00 0.00 50 GLN A CA 16
ATOM 28964 C C . GLN A 1 50 ? -6.329 21.460 3.612 1.00 0.00 50 GLN A C 16
ATOM 28965 O O . GLN A 1 50 ? -5.476 21.301 4.485 1.00 0.00 50 GLN A O 16
ATOM 28979 N N . TRP A 1 51 ? -7.061 20.464 3.126 1.00 0.00 51 TRP A N 16
ATOM 28980 C CA . TRP A 1 51 ? -6.901 19.095 3.603 1.00 0.00 51 TRP A CA 16
ATOM 28981 C C . TRP A 1 51 ? -6.131 18.253 2.592 1.00 0.00 51 TRP A C 16
ATOM 28982 O O . TRP A 1 51 ? -6.039 18.608 1.416 1.00 0.00 51 TRP A O 16
ATOM 29003 N N . LEU A 1 52 ? -5.581 17.136 3.055 1.00 0.00 52 LEU A N 16
ATOM 29004 C CA . LEU A 1 52 ? -4.819 16.243 2.190 1.00 0.00 52 LEU A CA 16
ATOM 29005 C C . LEU A 1 52 ? -5.737 15.241 1.498 1.00 0.00 52 LEU A C 16
ATOM 29006 O O . LEU A 1 52 ? -6.746 14.817 2.061 1.00 0.00 52 LEU A O 16
ATOM 29022 N N . ARG A 1 53 ? -5.379 14.864 0.275 1.00 0.00 53 ARG A N 16
ATOM 29023 C CA . ARG A 1 53 ? -6.170 13.911 -0.494 1.00 0.00 53 ARG A CA 16
ATOM 29024 C C . ARG A 1 53 ? -5.553 12.517 -0.430 1.00 0.00 53 ARG A C 16
ATOM 29025 O O . ARG A 1 53 ? -4.332 12.368 -0.374 1.00 0.00 53 ARG A O 16
ATOM 29046 N N . PHE A 1 54 ? -6.406 11.497 -0.439 1.00 0.00 54 PHE A N 16
ATOM 29047 C CA . PHE A 1 54 ? -5.945 10.115 -0.381 1.00 0.00 54 PHE A CA 16
ATOM 29048 C C . PHE A 1 54 ? -6.695 9.249 -1.389 1.00 0.00 54 PHE A C 16
ATOM 29049 O O . PHE A 1 54 ? -7.911 9.078 -1.294 1.00 0.00 54 PHE A O 16
ATOM 29066 N N . SER A 1 55 ? -5.962 8.705 -2.355 1.00 0.00 55 SER A N 16
ATOM 29067 C CA . SER A 1 55 ? -6.557 7.861 -3.384 1.00 0.00 55 SER A CA 16
ATOM 29068 C C . SER A 1 55 ? -5.959 6.458 -3.348 1.00 0.00 55 SER A C 16
ATOM 29069 O O . SER A 1 55 ? -4.742 6.288 -3.424 1.00 0.00 55 SER A O 16
ATOM 29077 N N . ILE A 1 56 ? -6.824 5.456 -3.231 1.00 0.00 56 ILE A N 16
ATOM 29078 C CA . ILE A 1 56 ? -6.382 4.067 -3.186 1.00 0.00 56 ILE A CA 16
ATOM 29079 C C . ILE A 1 56 ? -6.542 3.395 -4.546 1.00 0.00 56 ILE A C 16
ATOM 29080 O O . ILE A 1 56 ? -7.489 3.675 -5.279 1.00 0.00 56 ILE A O 16
ATOM 29096 N N . GLU A 1 57 ? -5.609 2.507 -4.874 1.00 0.00 57 GLU A N 16
ATOM 29097 C CA . GLU A 1 57 ? -5.647 1.794 -6.145 1.00 0.00 57 GLU A CA 16
ATOM 29098 C C . GLU A 1 57 ? -5.305 0.319 -5.953 1.00 0.00 57 GLU A C 16
ATOM 29099 O O . GLU A 1 57 ? -4.507 -0.035 -5.086 1.00 0.00 57 GLU A O 16
ATOM 29111 N N . GLU A 1 58 ? -5.917 -0.535 -6.768 1.00 0.00 58 GLU A N 16
ATOM 29112 C CA . GLU A 1 58 ? -5.678 -1.971 -6.686 1.00 0.00 58 GLU A CA 16
ATOM 29113 C C . GLU A 1 58 ? -5.227 -2.526 -8.034 1.00 0.00 58 GLU A C 16
ATOM 29114 O O . GLU A 1 58 ? -5.753 -2.146 -9.080 1.00 0.00 58 GLU A O 16
ATOM 29126 N N . GLU A 1 59 ? -4.250 -3.426 -8.000 1.00 0.00 59 GLU A N 16
ATOM 29127 C CA . GLU A 1 59 ? -3.728 -4.032 -9.220 1.00 0.00 59 GLU A CA 16
ATOM 29128 C C . GLU A 1 59 ? -4.520 -5.283 -9.589 1.00 0.00 59 GLU A C 16
ATOM 29129 O O . GLU A 1 59 ? -4.943 -6.042 -8.717 1.00 0.00 59 GLU A O 16
ATOM 29141 N N . ASP A 1 60 ? -4.717 -5.489 -10.886 1.00 0.00 60 ASP A N 16
ATOM 29142 C CA . ASP A 1 60 ? -5.458 -6.648 -11.372 1.00 0.00 60 ASP A CA 16
ATOM 29143 C C . ASP A 1 60 ? -4.509 -7.707 -11.925 1.00 0.00 60 ASP A C 16
ATOM 29144 O O . ASP A 1 60 ? -3.634 -7.424 -12.744 1.00 0.00 60 ASP A O 16
ATOM 29153 N N . PRO A 1 61 ? -4.685 -8.955 -11.469 1.00 0.00 61 PRO A N 16
ATOM 29154 C CA . PRO A 1 61 ? -3.854 -10.082 -11.905 1.00 0.00 61 PRO A CA 16
ATOM 29155 C C . PRO A 1 61 ? -4.118 -10.470 -13.355 1.00 0.00 61 PRO A C 16
ATOM 29156 O O . PRO A 1 61 ? -3.296 -11.130 -13.992 1.00 0.00 61 PRO A O 16
ATOM 29167 N N . LYS A 1 62 ? -5.269 -10.056 -13.873 1.00 0.00 62 LYS A N 16
ATOM 29168 C CA . LYS A 1 62 ? -5.642 -10.358 -15.250 1.00 0.00 62 LYS A CA 16
ATOM 29169 C C . LYS A 1 62 ? -5.349 -9.174 -16.166 1.00 0.00 62 LYS A C 16
ATOM 29170 O O . LYS A 1 62 ? -4.955 -9.351 -17.318 1.00 0.00 62 LYS A O 16
ATOM 29189 N N . MET A 1 63 ? -5.544 -7.967 -15.645 1.00 0.00 63 MET A N 16
ATOM 29190 C CA . MET A 1 63 ? -5.298 -6.754 -16.416 1.00 0.00 63 MET A CA 16
ATOM 29191 C C . MET A 1 63 ? -3.947 -6.145 -16.055 1.00 0.00 63 MET A C 16
ATOM 29192 O O . MET A 1 63 ? -3.581 -5.081 -16.556 1.00 0.00 63 MET A O 16
ATOM 29206 N N . HIS A 1 64 ? -3.210 -6.826 -15.183 1.00 0.00 64 HIS A N 16
ATOM 29207 C CA . HIS A 1 64 ? -1.898 -6.352 -14.756 1.00 0.00 64 HIS A CA 16
ATOM 29208 C C . HIS A 1 64 ? -1.867 -4.828 -14.690 1.00 0.00 64 HIS A C 16
ATOM 29209 O O . HIS A 1 64 ? -0.844 -4.205 -14.975 1.00 0.00 64 HIS A O 16
ATOM 29224 N N . SER A 1 65 ? -2.994 -4.233 -14.312 1.00 0.00 65 SER A N 16
ATOM 29225 C CA . SER A 1 65 ? -3.097 -2.782 -14.213 1.00 0.00 65 SER A CA 16
ATOM 29226 C C . SER A 1 65 ? -3.758 -2.373 -12.900 1.00 0.00 65 SER A C 16
ATOM 29227 O O . SER A 1 65 ? -4.405 -3.185 -12.238 1.00 0.00 65 SER A O 16
ATOM 29235 N N . TYR A 1 66 ? -3.590 -1.109 -12.530 1.00 0.00 66 TYR A N 16
ATOM 29236 C CA . TYR A 1 66 ? -4.168 -0.591 -11.295 1.00 0.00 66 TYR A CA 16
ATOM 29237 C C . TYR A 1 66 ? -5.481 0.135 -11.570 1.00 0.00 66 TYR A C 16
ATOM 29238 O O . TYR A 1 66 ? -5.812 0.429 -12.718 1.00 0.00 66 TYR A O 16
ATOM 29256 N N . GLY A 1 67 ? -6.225 0.423 -10.507 1.00 0.00 67 GLY A N 16
ATOM 29257 C CA . GLY A 1 67 ? -7.494 1.112 -10.653 1.00 0.00 67 GLY A CA 16
ATOM 29258 C C . GLY A 1 67 ? -7.919 1.821 -9.383 1.00 0.00 67 GLY A C 16
ATOM 29259 O O . GLY A 1 67 ? -7.883 1.241 -8.298 1.00 0.00 67 GLY A O 16
ATOM 29263 N N . VAL A 1 68 ? -8.320 3.081 -9.516 1.00 0.00 68 VAL A N 16
ATOM 29264 C CA . VAL A 1 68 ? -8.753 3.871 -8.369 1.00 0.00 68 VAL A CA 16
ATOM 29265 C C . VAL A 1 68 ? -10.036 3.309 -7.768 1.00 0.00 68 VAL A C 16
ATOM 29266 O O . VAL A 1 68 ? -11.138 3.699 -8.155 1.00 0.00 68 VAL A O 16
ATOM 29279 N N . ILE A 1 69 ? -9.886 2.391 -6.819 1.00 0.00 69 ILE A N 16
ATOM 29280 C CA . ILE A 1 69 ? -11.033 1.777 -6.162 1.00 0.00 69 ILE A CA 16
ATOM 29281 C C . ILE A 1 69 ? -11.718 2.759 -5.218 1.00 0.00 69 ILE A C 16
ATOM 29282 O O . ILE A 1 69 ? -12.934 2.714 -5.034 1.00 0.00 69 ILE A O 16
ATOM 29298 N N . TYR A 1 70 ? -10.928 3.646 -4.623 1.00 0.00 70 TYR A N 16
ATOM 29299 C CA . TYR A 1 70 ? -11.458 4.640 -3.696 1.00 0.00 70 TYR A CA 16
ATOM 29300 C C . TYR A 1 70 ? -10.729 5.971 -3.851 1.00 0.00 70 TYR A C 16
ATOM 29301 O O . TYR A 1 70 ? -9.523 6.008 -4.095 1.00 0.00 70 TYR A O 16
ATOM 29319 N N . THR A 1 71 ? -11.471 7.065 -3.706 1.00 0.00 71 THR A N 16
ATOM 29320 C CA . THR A 1 71 ? -10.898 8.399 -3.829 1.00 0.00 71 THR A CA 16
ATOM 29321 C C . THR A 1 71 ? -11.677 9.411 -2.996 1.00 0.00 71 THR A C 16
ATOM 29322 O O . THR A 1 71 ? -12.851 9.670 -3.255 1.00 0.00 71 THR A O 16
ATOM 29333 N N . GLY A 1 72 ? -11.014 9.982 -1.995 1.00 0.00 72 GLY A N 16
ATOM 29334 C CA . GLY A 1 72 ? -11.660 10.960 -1.140 1.00 0.00 72 GLY A CA 16
ATOM 29335 C C . GLY A 1 72 ? -10.688 11.636 -0.193 1.00 0.00 72 GLY A C 16
ATOM 29336 O O . GLY A 1 72 ? -9.501 11.760 -0.496 1.00 0.00 72 GLY A O 16
ATOM 29340 N N . TYR A 1 73 ? -11.191 12.074 0.955 1.00 0.00 73 TYR A N 16
ATOM 29341 C CA . TYR A 1 73 ? -10.359 12.744 1.948 1.00 0.00 73 TYR A CA 16
ATOM 29342 C C . TYR A 1 73 ? -10.436 12.030 3.294 1.00 0.00 73 TYR A C 16
ATOM 29343 O O . TYR A 1 73 ? -10.247 12.642 4.345 1.00 0.00 73 TYR A O 16
ATOM 29361 N N . ALA A 1 74 ? -10.713 10.731 3.253 1.00 0.00 74 ALA A N 16
ATOM 29362 C CA . ALA A 1 74 ? -10.812 9.932 4.468 1.00 0.00 74 ALA A CA 16
ATOM 29363 C C . ALA A 1 74 ? -9.513 9.181 4.738 1.00 0.00 74 ALA A C 16
ATOM 29364 O O . ALA A 1 74 ? -8.532 9.332 4.009 1.00 0.00 74 ALA A O 16
ATOM 29371 N N . THR A 1 75 ? -9.512 8.369 5.792 1.00 0.00 75 THR A N 16
ATOM 29372 C CA . THR A 1 75 ? -8.333 7.595 6.159 1.00 0.00 75 THR A CA 16
ATOM 29373 C C . THR A 1 75 ? -8.617 6.099 6.100 1.00 0.00 75 THR A C 16
ATOM 29374 O O . THR A 1 75 ? -7.765 5.312 5.688 1.00 0.00 75 THR A O 16
ATOM 29385 N N . ARG A 1 76 ? -9.820 5.713 6.512 1.00 0.00 76 ARG A N 16
ATOM 29386 C CA . ARG A 1 76 ? -10.216 4.310 6.506 1.00 0.00 76 ARG A CA 16
ATOM 29387 C C . ARG A 1 76 ? -10.741 3.899 5.133 1.00 0.00 76 ARG A C 16
ATOM 29388 O O . ARG A 1 76 ? -11.144 4.744 4.333 1.00 0.00 76 ARG A O 16
ATOM 29409 N N . HIS A 1 77 ? -10.732 2.597 4.867 1.00 0.00 77 HIS A N 16
ATOM 29410 C CA . HIS A 1 77 ? -11.207 2.074 3.591 1.00 0.00 77 HIS A CA 16
ATOM 29411 C C . HIS A 1 77 ? -11.386 0.560 3.657 1.00 0.00 77 HIS A C 16
ATOM 29412 O O . HIS A 1 77 ? -10.445 -0.175 3.955 1.00 0.00 77 HIS A O 16
ATOM 29427 N N . VAL A 1 78 ? -12.602 0.100 3.378 1.00 0.00 78 VAL A N 16
ATOM 29428 C CA . VAL A 1 78 ? -12.905 -1.325 3.406 1.00 0.00 78 VAL A CA 16
ATOM 29429 C C . VAL A 1 78 ? -13.209 -1.850 2.007 1.00 0.00 78 VAL A C 16
ATOM 29430 O O . VAL A 1 78 ? -14.294 -1.626 1.471 1.00 0.00 78 VAL A O 16
ATOM 29443 N N . VAL A 1 79 ? -12.243 -2.550 1.420 1.00 0.00 79 VAL A N 16
ATOM 29444 C CA . VAL A 1 79 ? -12.408 -3.108 0.083 1.00 0.00 79 VAL A CA 16
ATOM 29445 C C . VAL A 1 79 ? -13.479 -4.193 0.069 1.00 0.00 79 VAL A C 16
ATOM 29446 O O . VAL A 1 79 ? -13.289 -5.273 0.628 1.00 0.00 79 VAL A O 16
ATOM 29459 N N . GLU A 1 80 ? -14.604 -3.897 -0.575 1.00 0.00 80 GLU A N 16
ATOM 29460 C CA . GLU A 1 80 ? -15.706 -4.849 -0.661 1.00 0.00 80 GLU A CA 16
ATOM 29461 C C . GLU A 1 80 ? -15.557 -5.742 -1.889 1.00 0.00 80 GLU A C 16
ATOM 29462 O O . GLU A 1 80 ? -14.655 -5.553 -2.703 1.00 0.00 80 GLU A O 16
ATOM 29474 N N . GLY A 1 81 ? -16.452 -6.718 -2.015 1.00 0.00 81 GLY A N 16
ATOM 29475 C CA . GLY A 1 81 ? -16.404 -7.627 -3.146 1.00 0.00 81 GLY A CA 16
ATOM 29476 C C . GLY A 1 81 ? -15.046 -8.283 -3.305 1.00 0.00 81 GLY A C 16
ATOM 29477 O O . GLY A 1 81 ? -14.274 -7.922 -4.194 1.00 0.00 81 GLY A O 16
ATOM 29481 N N . LEU A 1 82 ? -14.752 -9.248 -2.440 1.00 0.00 82 LEU A N 16
ATOM 29482 C CA . LEU A 1 82 ? -13.477 -9.955 -2.487 1.00 0.00 82 LEU A CA 16
ATOM 29483 C C . LEU A 1 82 ? -13.689 -11.465 -2.434 1.00 0.00 82 LEU A C 16
ATOM 29484 O O . LEU A 1 82 ? -14.784 -11.936 -2.128 1.00 0.00 82 LEU A O 16
ATOM 29500 N N . GLU A 1 83 ? -12.634 -12.217 -2.731 1.00 0.00 83 GLU A N 16
ATOM 29501 C CA . GLU A 1 83 ? -12.706 -13.673 -2.715 1.00 0.00 83 GLU A CA 16
ATOM 29502 C C . GLU A 1 83 ? -11.962 -14.241 -1.510 1.00 0.00 83 GLU A C 16
ATOM 29503 O O . GLU A 1 83 ? -11.028 -13.636 -0.983 1.00 0.00 83 GLU A O 16
ATOM 29515 N N . PRO A 1 84 ? -12.384 -15.433 -1.063 1.00 0.00 84 PRO A N 16
ATOM 29516 C CA . PRO A 1 84 ? -11.773 -16.109 0.085 1.00 0.00 84 PRO A CA 16
ATOM 29517 C C . PRO A 1 84 ? -10.367 -16.613 -0.221 1.00 0.00 84 PRO A C 16
ATOM 29518 O O . PRO A 1 84 ? -10.123 -17.200 -1.276 1.00 0.00 84 PRO A O 16
ATOM 29529 N N . ARG A 1 85 ? -9.444 -16.381 0.707 1.00 0.00 85 ARG A N 16
ATOM 29530 C CA . ARG A 1 85 ? -8.062 -16.812 0.535 1.00 0.00 85 ARG A CA 16
ATOM 29531 C C . ARG A 1 85 ? -7.467 -16.230 -0.744 1.00 0.00 85 ARG A C 16
ATOM 29532 O O . ARG A 1 85 ? -6.791 -16.929 -1.501 1.00 0.00 85 ARG A O 16
ATOM 29553 N N . THR A 1 86 ? -7.723 -14.947 -0.980 1.00 0.00 86 THR A N 16
ATOM 29554 C CA . THR A 1 86 ? -7.214 -14.273 -2.168 1.00 0.00 86 THR A CA 16
ATOM 29555 C C . THR A 1 86 ? -6.376 -13.056 -1.792 1.00 0.00 86 THR A C 16
ATOM 29556 O O . THR A 1 86 ? -6.729 -12.302 -0.884 1.00 0.00 86 THR A O 16
ATOM 29567 N N . LEU A 1 87 ? -5.265 -12.869 -2.496 1.00 0.00 87 LEU A N 16
ATOM 29568 C CA . LEU A 1 87 ? -4.376 -11.742 -2.237 1.00 0.00 87 LEU A CA 16
ATOM 29569 C C . LEU A 1 87 ? -4.842 -10.497 -2.985 1.00 0.00 87 LEU A C 16
ATOM 29570 O O . LEU A 1 87 ? -5.334 -10.585 -4.110 1.00 0.00 87 LEU A O 16
ATOM 29586 N N . TYR A 1 88 ? -4.682 -9.340 -2.354 1.00 0.00 88 TYR A N 16
ATOM 29587 C CA . TYR A 1 88 ? -5.086 -8.077 -2.959 1.00 0.00 88 TYR A CA 16
ATOM 29588 C C . TYR A 1 88 ? -4.091 -6.969 -2.626 1.00 0.00 88 TYR A C 16
ATOM 29589 O O . TYR A 1 88 ? -3.953 -6.569 -1.470 1.00 0.00 88 TYR A O 16
ATOM 29607 N N . LYS A 1 89 ? -3.400 -6.477 -3.648 1.00 0.00 89 LYS A N 16
ATOM 29608 C CA . LYS A 1 89 ? -2.418 -5.414 -3.468 1.00 0.00 89 LYS A CA 16
ATOM 29609 C C . LYS A 1 89 ? -3.071 -4.042 -3.601 1.00 0.00 89 LYS A C 16
ATOM 29610 O O . LYS A 1 89 ? -3.896 -3.819 -4.487 1.00 0.00 89 LYS A O 16
ATOM 29629 N N . PHE A 1 90 ? -2.696 -3.125 -2.716 1.00 0.00 90 PHE A N 16
ATOM 29630 C CA . PHE A 1 90 ? -3.245 -1.774 -2.735 1.00 0.00 90 PHE A CA 16
ATOM 29631 C C . PHE A 1 90 ? -2.146 -0.737 -2.518 1.00 0.00 90 PHE A C 16
ATOM 29632 O O . PHE A 1 90 ? -1.185 -0.979 -1.788 1.00 0.00 90 PHE A O 16
ATOM 29649 N N . ARG A 1 91 ? -2.296 0.418 -3.158 1.00 0.00 91 ARG A N 16
ATOM 29650 C CA . ARG A 1 91 ? -1.317 1.491 -3.037 1.00 0.00 91 ARG A CA 16
ATOM 29651 C C . ARG A 1 91 ? -1.972 2.770 -2.523 1.00 0.00 91 ARG A C 16
ATOM 29652 O O . ARG A 1 91 ? -3.008 3.198 -3.033 1.00 0.00 91 ARG A O 16
ATOM 29673 N N . LEU A 1 92 ? -1.361 3.375 -1.510 1.00 0.00 92 LEU A N 16
ATOM 29674 C CA . LEU A 1 92 ? -1.885 4.604 -0.925 1.00 0.00 92 LEU A CA 16
ATOM 29675 C C . LEU A 1 92 ? -1.284 5.830 -1.606 1.00 0.00 92 LEU A C 16
ATOM 29676 O O . LEU A 1 92 ? -0.067 6.012 -1.618 1.00 0.00 92 LEU A O 16
ATOM 29692 N N . LYS A 1 93 ? -2.146 6.669 -2.171 1.00 0.00 93 LYS A N 16
ATOM 29693 C CA . LYS A 1 93 ? -1.702 7.879 -2.851 1.00 0.00 93 LYS A CA 16
ATOM 29694 C C . LYS A 1 93 ? -2.048 9.120 -2.034 1.00 0.00 93 LYS A C 16
ATOM 29695 O O . LYS A 1 93 ? -3.055 9.150 -1.327 1.00 0.00 93 LYS A O 16
ATOM 29714 N N . VAL A 1 94 ? -1.206 10.144 -2.136 1.00 0.00 94 VAL A N 16
ATOM 29715 C CA . VAL A 1 94 ? -1.424 11.389 -1.409 1.00 0.00 94 VAL A CA 16
ATOM 29716 C C . VAL A 1 94 ? -0.969 12.591 -2.228 1.00 0.00 94 VAL A C 16
ATOM 29717 O O . VAL A 1 94 ? -0.001 12.510 -2.986 1.00 0.00 94 VAL A O 16
ATOM 29730 N N . THR A 1 95 ? -1.673 13.708 -2.071 1.00 0.00 95 THR A N 16
ATOM 29731 C CA . THR A 1 95 ? -1.342 14.928 -2.797 1.00 0.00 95 THR A CA 16
ATOM 29732 C C . THR A 1 95 ? -1.416 16.147 -1.885 1.00 0.00 95 THR A C 16
ATOM 29733 O O . THR A 1 95 ? -2.492 16.520 -1.418 1.00 0.00 95 THR A O 16
ATOM 29744 N N . SER A 1 96 ? -0.266 16.765 -1.636 1.00 0.00 96 SER A N 16
ATOM 29745 C CA . SER A 1 96 ? -0.201 17.941 -0.776 1.00 0.00 96 SER A CA 16
ATOM 29746 C C . SER A 1 96 ? -1.242 18.976 -1.192 1.00 0.00 96 SER A C 16
ATOM 29747 O O . SER A 1 96 ? -1.690 19.018 -2.338 1.00 0.00 96 SER A O 16
ATOM 29755 N N . PRO A 1 97 ? -1.638 19.832 -0.238 1.00 0.00 97 PRO A N 16
ATOM 29756 C CA . PRO A 1 97 ? -2.630 20.883 -0.479 1.00 0.00 97 PRO A CA 16
ATOM 29757 C C . PRO A 1 97 ? -2.097 21.987 -1.386 1.00 0.00 97 PRO A C 16
ATOM 29758 O O . PRO A 1 97 ? -2.766 22.995 -1.611 1.00 0.00 97 PRO A O 16
ATOM 29769 N N . SER A 1 98 ? -0.889 21.789 -1.903 1.00 0.00 98 SER A N 16
ATOM 29770 C CA . SER A 1 98 ? -0.264 22.770 -2.783 1.00 0.00 98 SER A CA 16
ATOM 29771 C C . SER A 1 98 ? -0.140 22.225 -4.203 1.00 0.00 98 SER A C 16
ATOM 29772 O O . SER A 1 98 ? -0.229 22.972 -5.176 1.00 0.00 98 SER A O 16
ATOM 29780 N N . GLY A 1 99 ? 0.065 20.916 -4.312 1.00 0.00 99 GLY A N 16
ATOM 29781 C CA . GLY A 1 99 ? 0.198 20.292 -5.616 1.00 0.00 99 GLY A CA 16
ATOM 29782 C C . GLY A 1 99 ? 1.031 19.027 -5.571 1.00 0.00 99 GLY A C 16
ATOM 29783 O O . GLY A 1 99 ? 0.737 18.058 -6.270 1.00 0.00 99 GLY A O 16
ATOM 29787 N N . GLU A 1 100 ? 2.075 19.036 -4.747 1.00 0.00 100 GLU A N 16
ATOM 29788 C CA . GLU A 1 100 ? 2.954 17.881 -4.617 1.00 0.00 100 GLU A CA 16
ATOM 29789 C C . GLU A 1 100 ? 2.156 16.624 -4.282 1.00 0.00 100 GLU A C 16
ATOM 29790 O O . GLU A 1 100 ? 1.052 16.703 -3.742 1.00 0.00 100 GLU A O 16
ATOM 29802 N N . TYR A 1 101 ? 2.721 15.467 -4.607 1.00 0.00 101 TYR A N 16
ATOM 29803 C CA . TYR A 1 101 ? 2.062 14.194 -4.344 1.00 0.00 101 TYR A CA 16
ATOM 29804 C C . TYR A 1 101 ? 3.074 13.053 -4.311 1.00 0.00 101 TYR A C 16
ATOM 29805 O O . TYR A 1 101 ? 4.199 13.193 -4.788 1.00 0.00 101 TYR A O 16
ATOM 29823 N N . GLU A 1 102 ? 2.663 11.922 -3.744 1.00 0.00 102 GLU A N 16
ATOM 29824 C CA . GLU A 1 102 ? 3.534 10.757 -3.648 1.00 0.00 102 GLU A CA 16
ATOM 29825 C C . GLU A 1 102 ? 2.718 9.467 -3.637 1.00 0.00 102 GLU A C 16
ATOM 29826 O O . GLU A 1 102 ? 1.497 9.491 -3.796 1.00 0.00 102 GLU A O 16
ATOM 29838 N N . TYR A 1 103 ? 3.401 8.343 -3.450 1.00 0.00 103 TYR A N 16
ATOM 29839 C CA . TYR A 1 103 ? 2.741 7.044 -3.422 1.00 0.00 103 TYR A CA 16
ATOM 29840 C C . TYR A 1 103 ? 3.380 6.131 -2.380 1.00 0.00 103 TYR A C 16
ATOM 29841 O O . TYR A 1 103 ? 4.588 6.182 -2.151 1.00 0.00 103 TYR A O 16
ATOM 29859 N N . SER A 1 104 ? 2.559 5.295 -1.752 1.00 0.00 104 SER A N 16
ATOM 29860 C CA . SER A 1 104 ? 3.042 4.372 -0.732 1.00 0.00 104 SER A CA 16
ATOM 29861 C C . SER A 1 104 ? 3.419 3.028 -1.350 1.00 0.00 104 SER A C 16
ATOM 29862 O O . SER A 1 104 ? 3.029 2.700 -2.470 1.00 0.00 104 SER A O 16
ATOM 29870 N N . PRO A 1 105 ? 4.198 2.232 -0.602 1.00 0.00 105 PRO A N 16
ATOM 29871 C CA . PRO A 1 105 ? 4.646 0.912 -1.054 1.00 0.00 105 PRO A CA 16
ATOM 29872 C C . PRO A 1 105 ? 3.504 -0.098 -1.115 1.00 0.00 105 PRO A C 16
ATOM 29873 O O . PRO A 1 105 ? 2.845 -0.366 -0.111 1.00 0.00 105 PRO A O 16
ATOM 29884 N N . VAL A 1 106 ? 3.276 -0.655 -2.300 1.00 0.00 106 VAL A N 16
ATOM 29885 C CA . VAL A 1 106 ? 2.215 -1.636 -2.492 1.00 0.00 106 VAL A CA 16
ATOM 29886 C C . VAL A 1 106 ? 2.074 -2.538 -1.271 1.00 0.00 106 VAL A C 16
ATOM 29887 O O . VAL A 1 106 ? 3.067 -3.006 -0.713 1.00 0.00 106 VAL A O 16
ATOM 29900 N N . VAL A 1 107 ? 0.833 -2.780 -0.861 1.00 0.00 107 VAL A N 16
ATOM 29901 C CA . VAL A 1 107 ? 0.561 -3.628 0.293 1.00 0.00 107 VAL A CA 16
ATOM 29902 C C . VAL A 1 107 ? -0.335 -4.802 -0.087 1.00 0.00 107 VAL A C 16
ATOM 29903 O O . VAL A 1 107 ? -1.544 -4.646 -0.254 1.00 0.00 107 VAL A O 16
ATOM 29916 N N . SER A 1 108 ? 0.268 -5.980 -0.221 1.00 0.00 108 SER A N 16
ATOM 29917 C CA . SER A 1 108 ? -0.474 -7.181 -0.584 1.00 0.00 108 SER A CA 16
ATOM 29918 C C . SER A 1 108 ? -1.016 -7.881 0.658 1.00 0.00 108 SER A C 16
ATOM 29919 O O . SER A 1 108 ? -0.273 -8.169 1.597 1.00 0.00 108 SER A O 16
ATOM 29927 N N . VAL A 1 109 ? -2.317 -8.153 0.657 1.00 0.00 109 VAL A N 16
ATOM 29928 C CA . VAL A 1 109 ? -2.960 -8.821 1.782 1.00 0.00 109 VAL A CA 16
ATOM 29929 C C . VAL A 1 109 ? -3.919 -9.905 1.303 1.00 0.00 109 VAL A C 16
ATOM 29930 O O . VAL A 1 109 ? -4.682 -9.701 0.360 1.00 0.00 109 VAL A O 16
ATOM 29943 N N . ALA A 1 110 ? -3.874 -11.059 1.961 1.00 0.00 110 ALA A N 16
ATOM 29944 C CA . ALA A 1 110 ? -4.740 -12.176 1.604 1.00 0.00 110 ALA A CA 16
ATOM 29945 C C . ALA A 1 110 ? -5.895 -12.312 2.591 1.00 0.00 110 ALA A C 16
ATOM 29946 O O . ALA A 1 110 ? -5.684 -12.438 3.798 1.00 0.00 110 ALA A O 16
ATOM 29953 N N . THR A 1 111 ? -7.118 -12.284 2.071 1.00 0.00 111 THR A N 16
ATOM 29954 C CA . THR A 1 111 ? -8.307 -12.402 2.905 1.00 0.00 111 THR A CA 16
ATOM 29955 C C . THR A 1 111 ? -8.336 -13.740 3.635 1.00 0.00 111 THR A C 16
ATOM 29956 O O . THR A 1 111 ? -7.431 -14.562 3.483 1.00 0.00 111 THR A O 16
ATOM 29967 N N . THR A 1 112 ? -9.381 -13.955 4.428 1.00 0.00 112 THR A N 16
ATOM 29968 C CA . THR A 1 112 ? -9.528 -15.193 5.182 1.00 0.00 112 THR A CA 16
ATOM 29969 C C . THR A 1 112 ? -10.387 -16.199 4.425 1.00 0.00 112 THR A C 16
ATOM 29970 O O . THR A 1 112 ? -10.945 -15.886 3.373 1.00 0.00 112 THR A O 16
ATOM 29981 N N . ARG A 1 113 ? -10.491 -17.408 4.966 1.00 0.00 113 ARG A N 16
ATOM 29982 C CA . ARG A 1 113 ? -11.283 -18.460 4.341 1.00 0.00 113 ARG A CA 16
ATOM 29983 C C . ARG A 1 113 ? -12.765 -18.289 4.663 1.00 0.00 113 ARG A C 16
ATOM 29984 O O . ARG A 1 113 ? -13.129 -17.933 5.783 1.00 0.00 113 ARG A O 16
ATOM 30005 N N . GLU A 1 114 ? -13.614 -18.546 3.672 1.00 0.00 114 GLU A N 16
ATOM 30006 C CA . GLU A 1 114 ? -15.055 -18.418 3.851 1.00 0.00 114 GLU A CA 16
ATOM 30007 C C . GLU A 1 114 ? -15.472 -18.862 5.250 1.00 0.00 114 GLU A C 16
ATOM 30008 O O . GLU A 1 114 ? -15.001 -19.881 5.755 1.00 0.00 114 GLU A O 16
ATOM 30020 N N . SER A 1 115 ? -16.357 -18.089 5.871 1.00 0.00 115 SER A N 16
ATOM 30021 C CA . SER A 1 115 ? -16.834 -18.399 7.213 1.00 0.00 115 SER A CA 16
ATOM 30022 C C . SER A 1 115 ? -18.247 -18.972 7.169 1.00 0.00 115 SER A C 16
ATOM 30023 O O . SER A 1 115 ? -19.196 -18.287 6.791 1.00 0.00 115 SER A O 16
ATOM 30031 N N . GLY A 1 116 ? -18.378 -20.237 7.558 1.00 0.00 116 GLY A N 16
ATOM 30032 C CA . GLY A 1 116 ? -19.677 -20.883 7.555 1.00 0.00 116 GLY A CA 16
ATOM 30033 C C . GLY A 1 116 ? -19.592 -22.358 7.894 1.00 0.00 116 GLY A C 16
ATOM 30034 O O . GLY A 1 116 ? -19.033 -23.158 7.143 1.00 0.00 116 GLY A O 16
ATOM 30038 N N . PRO A 1 117 ? -20.156 -22.737 9.050 1.00 0.00 117 PRO A N 16
ATOM 30039 C CA . PRO A 1 117 ? -20.153 -24.128 9.514 1.00 0.00 117 PRO A CA 16
ATOM 30040 C C . PRO A 1 117 ? -21.054 -25.022 8.669 1.00 0.00 117 PRO A C 16
ATOM 30041 O O . PRO A 1 117 ? -20.919 -26.246 8.683 1.00 0.00 117 PRO A O 16
ATOM 30052 N N . SER A 1 118 ? -21.973 -24.404 7.934 1.00 0.00 118 SER A N 16
ATOM 30053 C CA . SER A 1 118 ? -22.898 -25.145 7.085 1.00 0.00 118 SER A CA 16
ATOM 30054 C C . SER A 1 118 ? -22.174 -25.740 5.882 1.00 0.00 118 SER A C 16
ATOM 30055 O O . SER A 1 118 ? -21.462 -25.039 5.163 1.00 0.00 118 SER A O 16
ATOM 30063 N N . SER A 1 119 ? -22.361 -27.039 5.669 1.00 0.00 119 SER A N 16
ATOM 30064 C CA . SER A 1 119 ? -21.723 -27.731 4.556 1.00 0.00 119 SER A CA 16
ATOM 30065 C C . SER A 1 119 ? -22.695 -27.900 3.392 1.00 0.00 119 SER A C 16
ATOM 30066 O O . SER A 1 119 ? -22.368 -27.594 2.246 1.00 0.00 119 SER A O 16
ATOM 30074 N N . GLY A 1 120 ? -23.893 -28.390 3.697 1.00 0.00 120 GLY A N 16
ATOM 30075 C CA . GLY A 1 120 ? -24.895 -28.592 2.667 1.00 0.00 120 GLY A CA 16
ATOM 30076 C C . GLY A 1 120 ? -24.640 -29.841 1.847 1.00 0.00 120 GLY A C 16
ATOM 30077 O O . GLY A 1 120 ? -24.649 -30.952 2.377 1.00 0.00 120 GLY A O 16
ATOM 30081 N N . GLY A 1 1 ? 16.102 4.239 3.563 1.00 0.00 1 GLY A N 17
ATOM 30082 C CA . GLY A 1 1 ? 16.609 2.921 3.898 1.00 0.00 1 GLY A CA 17
ATOM 30083 C C . GLY A 1 1 ? 16.053 1.839 2.994 1.00 0.00 1 GLY A C 17
ATOM 30084 O O . GLY A 1 1 ? 15.615 0.790 3.466 1.00 0.00 1 GLY A O 17
ATOM 30088 N N . SER A 1 2 ? 16.070 2.094 1.689 1.00 0.00 2 SER A N 17
ATOM 30089 C CA . SER A 1 2 ? 15.558 1.135 0.717 1.00 0.00 2 SER A CA 17
ATOM 30090 C C . SER A 1 2 ? 16.267 1.293 -0.626 1.00 0.00 2 SER A C 17
ATOM 30091 O O . SER A 1 2 ? 17.033 2.234 -0.829 1.00 0.00 2 SER A O 17
ATOM 30099 N N . SER A 1 3 ? 16.004 0.363 -1.539 1.00 0.00 3 SER A N 17
ATOM 30100 C CA . SER A 1 3 ? 16.619 0.395 -2.861 1.00 0.00 3 SER A CA 17
ATOM 30101 C C . SER A 1 3 ? 15.680 1.031 -3.881 1.00 0.00 3 SER A C 17
ATOM 30102 O O . SER A 1 3 ? 14.662 0.450 -4.252 1.00 0.00 3 SER A O 17
ATOM 30110 N N . GLY A 1 4 ? 16.031 2.233 -4.330 1.00 0.00 4 GLY A N 17
ATOM 30111 C CA . GLY A 1 4 ? 15.210 2.930 -5.303 1.00 0.00 4 GLY A CA 17
ATOM 30112 C C . GLY A 1 4 ? 15.994 3.962 -6.090 1.00 0.00 4 GLY A C 17
ATOM 30113 O O . GLY A 1 4 ? 16.604 4.861 -5.511 1.00 0.00 4 GLY A O 17
ATOM 30117 N N . SER A 1 5 ? 15.979 3.832 -7.412 1.00 0.00 5 SER A N 17
ATOM 30118 C CA . SER A 1 5 ? 16.699 4.757 -8.279 1.00 0.00 5 SER A CA 17
ATOM 30119 C C . SER A 1 5 ? 15.727 5.598 -9.102 1.00 0.00 5 SER A C 17
ATOM 30120 O O . SER A 1 5 ? 15.458 5.296 -10.265 1.00 0.00 5 SER A O 17
ATOM 30128 N N . SER A 1 6 ? 15.203 6.655 -8.489 1.00 0.00 6 SER A N 17
ATOM 30129 C CA . SER A 1 6 ? 14.258 7.538 -9.163 1.00 0.00 6 SER A CA 17
ATOM 30130 C C . SER A 1 6 ? 14.377 8.965 -8.635 1.00 0.00 6 SER A C 17
ATOM 30131 O O . SER A 1 6 ? 14.385 9.192 -7.426 1.00 0.00 6 SER A O 17
ATOM 30139 N N . GLY A 1 7 ? 14.469 9.923 -9.552 1.00 0.00 7 GLY A N 17
ATOM 30140 C CA . GLY A 1 7 ? 14.586 11.315 -9.161 1.00 0.00 7 GLY A CA 17
ATOM 30141 C C . GLY A 1 7 ? 15.859 11.595 -8.386 1.00 0.00 7 GLY A C 17
ATOM 30142 O O . GLY A 1 7 ? 15.830 11.746 -7.166 1.00 0.00 7 GLY A O 17
ATOM 30146 N N . MET A 1 8 ? 16.980 11.661 -9.097 1.00 0.00 8 MET A N 17
ATOM 30147 C CA . MET A 1 8 ? 18.269 11.924 -8.468 1.00 0.00 8 MET A CA 17
ATOM 30148 C C . MET A 1 8 ? 18.248 13.252 -7.719 1.00 0.00 8 MET A C 17
ATOM 30149 O O . MET A 1 8 ? 18.583 13.312 -6.536 1.00 0.00 8 MET A O 17
ATOM 30163 N N . GLU A 1 9 ? 17.852 14.313 -8.415 1.00 0.00 9 GLU A N 17
ATOM 30164 C CA . GLU A 1 9 ? 17.789 15.640 -7.814 1.00 0.00 9 GLU A CA 17
ATOM 30165 C C . GLU A 1 9 ? 16.636 16.449 -8.401 1.00 0.00 9 GLU A C 17
ATOM 30166 O O . GLU A 1 9 ? 16.354 16.398 -9.598 1.00 0.00 9 GLU A O 17
ATOM 30178 N N . PRO A 1 10 ? 15.950 17.213 -7.537 1.00 0.00 10 PRO A N 17
ATOM 30179 C CA . PRO A 1 10 ? 14.816 18.047 -7.946 1.00 0.00 10 PRO A CA 17
ATOM 30180 C C . PRO A 1 10 ? 15.248 19.232 -8.804 1.00 0.00 10 PRO A C 17
ATOM 30181 O O . PRO A 1 10 ? 16.432 19.404 -9.092 1.00 0.00 10 PRO A O 17
ATOM 30192 N N . HIS A 1 11 ? 14.279 20.047 -9.209 1.00 0.00 11 HIS A N 17
ATOM 30193 C CA . HIS A 1 11 ? 14.559 21.217 -10.034 1.00 0.00 11 HIS A CA 17
ATOM 30194 C C . HIS A 1 11 ? 14.889 22.427 -9.166 1.00 0.00 11 HIS A C 17
ATOM 30195 O O . HIS A 1 11 ? 16.044 22.843 -9.074 1.00 0.00 11 HIS A O 17
ATOM 30210 N N . LYS A 1 12 ? 13.867 22.990 -8.530 1.00 0.00 12 LYS A N 17
ATOM 30211 C CA . LYS A 1 12 ? 14.047 24.152 -7.669 1.00 0.00 12 LYS A CA 17
ATOM 30212 C C . LYS A 1 12 ? 13.436 23.909 -6.292 1.00 0.00 12 LYS A C 17
ATOM 30213 O O . LYS A 1 12 ? 13.956 24.377 -5.280 1.00 0.00 12 LYS A O 17
ATOM 30232 N N . VAL A 1 13 ? 12.329 23.173 -6.263 1.00 0.00 13 VAL A N 17
ATOM 30233 C CA . VAL A 1 13 ? 11.649 22.866 -5.010 1.00 0.00 13 VAL A CA 17
ATOM 30234 C C . VAL A 1 13 ? 11.575 21.361 -4.780 1.00 0.00 13 VAL A C 17
ATOM 30235 O O . VAL A 1 13 ? 11.323 20.591 -5.707 1.00 0.00 13 VAL A O 17
ATOM 30248 N N . VAL A 1 14 ? 11.796 20.946 -3.536 1.00 0.00 14 VAL A N 17
ATOM 30249 C CA . VAL A 1 14 ? 11.753 19.532 -3.183 1.00 0.00 14 VAL A CA 17
ATOM 30250 C C . VAL A 1 14 ? 10.321 19.070 -2.940 1.00 0.00 14 VAL A C 17
ATOM 30251 O O . VAL A 1 14 ? 9.557 19.694 -2.202 1.00 0.00 14 VAL A O 17
ATOM 30264 N N . PRO A 1 15 ? 9.945 17.949 -3.573 1.00 0.00 15 PRO A N 17
ATOM 30265 C CA . PRO A 1 15 ? 8.602 17.377 -3.441 1.00 0.00 15 PRO A CA 17
ATOM 30266 C C . PRO A 1 15 ? 8.355 16.792 -2.054 1.00 0.00 15 PRO A C 17
ATOM 30267 O O . PRO A 1 15 ? 9.289 16.602 -1.274 1.00 0.00 15 PRO A O 17
ATOM 30278 N N . LEU A 1 16 ? 7.093 16.508 -1.753 1.00 0.00 16 LEU A N 17
ATOM 30279 C CA . LEU A 1 16 ? 6.723 15.944 -0.460 1.00 0.00 16 LEU A CA 17
ATOM 30280 C C . LEU A 1 16 ? 7.290 14.537 -0.297 1.00 0.00 16 LEU A C 17
ATOM 30281 O O . LEU A 1 16 ? 7.605 13.867 -1.280 1.00 0.00 16 LEU A O 17
ATOM 30297 N N . SER A 1 17 ? 7.416 14.096 0.950 1.00 0.00 17 SER A N 17
ATOM 30298 C CA . SER A 1 17 ? 7.946 12.770 1.242 1.00 0.00 17 SER A CA 17
ATOM 30299 C C . SER A 1 17 ? 6.909 11.692 0.941 1.00 0.00 17 SER A C 17
ATOM 30300 O O . SER A 1 17 ? 5.754 11.791 1.355 1.00 0.00 17 SER A O 17
ATOM 30308 N N . LYS A 1 18 ? 7.330 10.661 0.216 1.00 0.00 18 LYS A N 17
ATOM 30309 C CA . LYS A 1 18 ? 6.441 9.562 -0.142 1.00 0.00 18 LYS A CA 17
ATOM 30310 C C . LYS A 1 18 ? 5.627 9.107 1.065 1.00 0.00 18 LYS A C 17
ATOM 30311 O O . LYS A 1 18 ? 6.130 9.012 2.184 1.00 0.00 18 LYS A O 17
ATOM 30330 N N . PRO A 1 19 ? 4.338 8.816 0.834 1.00 0.00 19 PRO A N 17
ATOM 30331 C CA . PRO A 1 19 ? 3.427 8.364 1.889 1.00 0.00 19 PRO A CA 17
ATOM 30332 C C . PRO A 1 19 ? 3.758 6.958 2.378 1.00 0.00 19 PRO A C 17
ATOM 30333 O O . PRO A 1 19 ? 4.623 6.283 1.818 1.00 0.00 19 PRO A O 17
ATOM 30344 N N . HIS A 1 20 ? 3.065 6.521 3.424 1.00 0.00 20 HIS A N 17
ATOM 30345 C CA . HIS A 1 20 ? 3.285 5.193 3.987 1.00 0.00 20 HIS A CA 17
ATOM 30346 C C . HIS A 1 20 ? 2.103 4.275 3.692 1.00 0.00 20 HIS A C 17
ATOM 30347 O O . HIS A 1 20 ? 0.994 4.724 3.402 1.00 0.00 20 HIS A O 17
ATOM 30362 N N . PRO A 1 21 ? 2.344 2.957 3.767 1.00 0.00 21 PRO A N 17
ATOM 30363 C CA . PRO A 1 21 ? 1.311 1.949 3.511 1.00 0.00 21 PRO A CA 17
ATOM 30364 C C . PRO A 1 21 ? 0.249 1.916 4.605 1.00 0.00 21 PRO A C 17
ATOM 30365 O O . PRO A 1 21 ? 0.539 2.076 5.790 1.00 0.00 21 PRO A O 17
ATOM 30376 N N . PRO A 1 22 ? -1.012 1.704 4.200 1.00 0.00 22 PRO A N 17
ATOM 30377 C CA . PRO A 1 22 ? -2.143 1.645 5.130 1.00 0.00 22 PRO A CA 17
ATOM 30378 C C . PRO A 1 22 ? -2.110 0.395 6.004 1.00 0.00 22 PRO A C 17
ATOM 30379 O O . PRO A 1 22 ? -1.502 -0.612 5.641 1.00 0.00 22 PRO A O 17
ATOM 30390 N N . VAL A 1 23 ? -2.768 0.467 7.157 1.00 0.00 23 VAL A N 17
ATOM 30391 C CA . VAL A 1 23 ? -2.815 -0.659 8.081 1.00 0.00 23 VAL A CA 17
ATOM 30392 C C . VAL A 1 23 ? -4.065 -1.503 7.857 1.00 0.00 23 VAL A C 17
ATOM 30393 O O . VAL A 1 23 ? -5.109 -0.990 7.454 1.00 0.00 23 VAL A O 17
ATOM 30406 N N . VAL A 1 24 ? -3.951 -2.801 8.120 1.00 0.00 24 VAL A N 17
ATOM 30407 C CA . VAL A 1 24 ? -5.073 -3.717 7.949 1.00 0.00 24 VAL A CA 17
ATOM 30408 C C . VAL A 1 24 ? -5.616 -4.178 9.296 1.00 0.00 24 VAL A C 17
ATOM 30409 O O . VAL A 1 24 ? -5.088 -5.108 9.905 1.00 0.00 24 VAL A O 17
ATOM 30422 N N . GLY A 1 25 ? -6.677 -3.522 9.757 1.00 0.00 25 GLY A N 17
ATOM 30423 C CA . GLY A 1 25 ? -7.276 -3.880 11.029 1.00 0.00 25 GLY A CA 17
ATOM 30424 C C . GLY A 1 25 ? -8.119 -5.136 10.941 1.00 0.00 25 GLY A C 17
ATOM 30425 O O . GLY A 1 25 ? -7.689 -6.212 11.356 1.00 0.00 25 GLY A O 17
ATOM 30429 N N . LYS A 1 26 ? -9.325 -5.001 10.400 1.00 0.00 26 LYS A N 17
ATOM 30430 C CA . LYS A 1 26 ? -10.232 -6.133 10.258 1.00 0.00 26 LYS A CA 17
ATOM 30431 C C . LYS A 1 26 ? -10.038 -6.820 8.910 1.00 0.00 26 LYS A C 17
ATOM 30432 O O . LYS A 1 26 ? -10.043 -6.170 7.864 1.00 0.00 26 LYS A O 17
ATOM 30451 N N . VAL A 1 27 ? -9.870 -8.138 8.941 1.00 0.00 27 VAL A N 17
ATOM 30452 C CA . VAL A 1 27 ? -9.678 -8.913 7.721 1.00 0.00 27 VAL A CA 17
ATOM 30453 C C . VAL A 1 27 ? -10.703 -10.037 7.616 1.00 0.00 27 VAL A C 17
ATOM 30454 O O . VAL A 1 27 ? -10.598 -11.055 8.301 1.00 0.00 27 VAL A O 17
ATOM 30467 N N . THR A 1 28 ? -11.697 -9.845 6.754 1.00 0.00 28 THR A N 17
ATOM 30468 C CA . THR A 1 28 ? -12.743 -10.841 6.559 1.00 0.00 28 THR A CA 17
ATOM 30469 C C . THR A 1 28 ? -12.544 -11.598 5.250 1.00 0.00 28 THR A C 17
ATOM 30470 O O . THR A 1 28 ? -11.641 -11.288 4.473 1.00 0.00 28 THR A O 17
ATOM 30481 N N . HIS A 1 29 ? -13.395 -12.591 5.012 1.00 0.00 29 HIS A N 17
ATOM 30482 C CA . HIS A 1 29 ? -13.314 -13.391 3.795 1.00 0.00 29 HIS A CA 17
ATOM 30483 C C . HIS A 1 29 ? -14.212 -12.815 2.705 1.00 0.00 29 HIS A C 17
ATOM 30484 O O . HIS A 1 29 ? -14.418 -13.438 1.662 1.00 0.00 29 HIS A O 17
ATOM 30499 N N . HIS A 1 30 ? -14.745 -11.623 2.952 1.00 0.00 30 HIS A N 17
ATOM 30500 C CA . HIS A 1 30 ? -15.622 -10.963 1.992 1.00 0.00 30 HIS A CA 17
ATOM 30501 C C . HIS A 1 30 ? -15.098 -9.572 1.644 1.00 0.00 30 HIS A C 17
ATOM 30502 O O . HIS A 1 30 ? -15.352 -9.057 0.555 1.00 0.00 30 HIS A O 17
ATOM 30517 N N . SER A 1 31 ? -14.368 -8.970 2.577 1.00 0.00 31 SER A N 17
ATOM 30518 C CA . SER A 1 31 ? -13.813 -7.637 2.372 1.00 0.00 31 SER A CA 17
ATOM 30519 C C . SER A 1 31 ? -12.558 -7.436 3.214 1.00 0.00 31 SER A C 17
ATOM 30520 O O . SER A 1 31 ? -12.202 -8.287 4.030 1.00 0.00 31 SER A O 17
ATOM 30528 N N . ILE A 1 32 ? -11.891 -6.305 3.011 1.00 0.00 32 ILE A N 17
ATOM 30529 C CA . ILE A 1 32 ? -10.676 -5.990 3.752 1.00 0.00 32 ILE A CA 17
ATOM 30530 C C . ILE A 1 32 ? -10.737 -4.582 4.335 1.00 0.00 32 ILE A C 17
ATOM 30531 O O . ILE A 1 32 ? -11.054 -3.623 3.633 1.00 0.00 32 ILE A O 17
ATOM 30547 N N . GLU A 1 33 ? -10.428 -4.467 5.623 1.00 0.00 33 GLU A N 17
ATOM 30548 C CA . GLU A 1 33 ? -10.447 -3.176 6.300 1.00 0.00 33 GLU A CA 17
ATOM 30549 C C . GLU A 1 33 ? -9.098 -2.474 6.169 1.00 0.00 33 GLU A C 17
ATOM 30550 O O . GLU A 1 33 ? -8.045 -3.092 6.333 1.00 0.00 33 GLU A O 17
ATOM 30562 N N . LEU A 1 34 ? -9.138 -1.180 5.874 1.00 0.00 34 LEU A N 17
ATOM 30563 C CA . LEU A 1 34 ? -7.919 -0.392 5.721 1.00 0.00 34 LEU A CA 17
ATOM 30564 C C . LEU A 1 34 ? -8.090 0.998 6.324 1.00 0.00 34 LEU A C 17
ATOM 30565 O O . LEU A 1 34 ? -9.094 1.670 6.085 1.00 0.00 34 LEU A O 17
ATOM 30581 N N . TYR A 1 35 ? -7.103 1.424 7.104 1.00 0.00 35 TYR A N 17
ATOM 30582 C CA . TYR A 1 35 ? -7.144 2.735 7.741 1.00 0.00 35 TYR A CA 17
ATOM 30583 C C . TYR A 1 35 ? -5.768 3.392 7.725 1.00 0.00 35 TYR A C 17
ATOM 30584 O O . TYR A 1 35 ? -4.778 2.796 8.150 1.00 0.00 35 TYR A O 17
ATOM 30602 N N . TRP A 1 36 ? -5.714 4.624 7.231 1.00 0.00 36 TRP A N 17
ATOM 30603 C CA . TRP A 1 36 ? -4.459 5.364 7.160 1.00 0.00 36 TRP A CA 17
ATOM 30604 C C . TRP A 1 36 ? -4.599 6.738 7.805 1.00 0.00 36 TRP A C 17
ATOM 30605 O O . TRP A 1 36 ? -4.014 7.716 7.340 1.00 0.00 36 TRP A O 17
ATOM 30626 N N . ASP A 1 37 ? -5.379 6.806 8.879 1.00 0.00 37 ASP A N 17
ATOM 30627 C CA . ASP A 1 37 ? -5.595 8.061 9.590 1.00 0.00 37 ASP A CA 17
ATOM 30628 C C . ASP A 1 37 ? -4.396 8.400 10.470 1.00 0.00 37 ASP A C 17
ATOM 30629 O O . ASP A 1 37 ? -4.490 9.236 11.370 1.00 0.00 37 ASP A O 17
ATOM 30638 N N . LEU A 1 38 ? -3.270 7.747 10.204 1.00 0.00 38 LEU A N 17
ATOM 30639 C CA . LEU A 1 38 ? -2.052 7.979 10.973 1.00 0.00 38 LEU A CA 17
ATOM 30640 C C . LEU A 1 38 ? -1.305 9.203 10.453 1.00 0.00 38 LEU A C 17
ATOM 30641 O O . LEU A 1 38 ? -0.712 9.954 11.226 1.00 0.00 38 LEU A O 17
ATOM 30657 N N . GLU A 1 39 ? -1.340 9.397 9.138 1.00 0.00 39 GLU A N 17
ATOM 30658 C CA . GLU A 1 39 ? -0.667 10.531 8.516 1.00 0.00 39 GLU A CA 17
ATOM 30659 C C . GLU A 1 39 ? -1.333 11.845 8.914 1.00 0.00 39 GLU A C 17
ATOM 30660 O O . GLU A 1 39 ? -0.734 12.674 9.598 1.00 0.00 39 GLU A O 17
ATOM 30672 N N . GLN A 1 40 ? -2.577 12.026 8.480 1.00 0.00 40 GLN A N 17
ATOM 30673 C CA . GLN A 1 40 ? -3.324 13.239 8.790 1.00 0.00 40 GLN A CA 17
ATOM 30674 C C . GLN A 1 40 ? -3.863 13.197 10.216 1.00 0.00 40 GLN A C 17
ATOM 30675 O O . GLN A 1 40 ? -5.014 13.556 10.468 1.00 0.00 40 GLN A O 17
ATOM 30689 N N . LYS A 1 41 ? -3.025 12.755 11.148 1.00 0.00 41 LYS A N 17
ATOM 30690 C CA . LYS A 1 41 ? -3.415 12.666 12.550 1.00 0.00 41 LYS A CA 17
ATOM 30691 C C . LYS A 1 41 ? -3.384 14.039 13.211 1.00 0.00 41 LYS A C 17
ATOM 30692 O O . LYS A 1 41 ? -4.352 14.453 13.848 1.00 0.00 41 LYS A O 17
ATOM 30711 N N . GLU A 1 42 ? -2.266 14.741 13.055 1.00 0.00 42 GLU A N 17
ATOM 30712 C CA . GLU A 1 42 ? -2.110 16.069 13.637 1.00 0.00 42 GLU A CA 17
ATOM 30713 C C . GLU A 1 42 ? -3.295 16.962 13.282 1.00 0.00 42 GLU A C 17
ATOM 30714 O O . GLU A 1 42 ? -4.234 16.530 12.611 1.00 0.00 42 GLU A O 17
ATOM 30726 N N . LYS A 1 43 ? -3.246 18.209 13.736 1.00 0.00 43 LYS A N 17
ATOM 30727 C CA . LYS A 1 43 ? -4.314 19.165 13.466 1.00 0.00 43 LYS A CA 17
ATOM 30728 C C . LYS A 1 43 ? -4.586 19.268 11.969 1.00 0.00 43 LYS A C 17
ATOM 30729 O O . LYS A 1 43 ? -3.977 18.560 11.168 1.00 0.00 43 LYS A O 17
ATOM 30748 N N . ARG A 1 44 ? -5.504 20.156 11.599 1.00 0.00 44 ARG A N 17
ATOM 30749 C CA . ARG A 1 44 ? -5.856 20.352 10.198 1.00 0.00 44 ARG A CA 17
ATOM 30750 C C . ARG A 1 44 ? -5.174 21.595 9.635 1.00 0.00 44 ARG A C 17
ATOM 30751 O O . ARG A 1 44 ? -4.917 21.682 8.435 1.00 0.00 44 ARG A O 17
ATOM 30772 N N . GLN A 1 45 ? -4.886 22.553 10.510 1.00 0.00 45 GLN A N 17
ATOM 30773 C CA . GLN A 1 45 ? -4.236 23.792 10.099 1.00 0.00 45 GLN A CA 17
ATOM 30774 C C . GLN A 1 45 ? -5.026 24.480 8.990 1.00 0.00 45 GLN A C 17
ATOM 30775 O O . GLN A 1 45 ? -4.449 25.054 8.068 1.00 0.00 45 GLN A O 17
ATOM 30789 N N . GLY A 1 46 ? -6.350 24.416 9.086 1.00 0.00 46 GLY A N 17
ATOM 30790 C CA . GLY A 1 46 ? -7.198 25.036 8.085 1.00 0.00 46 GLY A CA 17
ATOM 30791 C C . GLY A 1 46 ? -8.458 24.238 7.817 1.00 0.00 46 GLY A C 17
ATOM 30792 O O . GLY A 1 46 ? -8.694 23.190 8.418 1.00 0.00 46 GLY A O 17
ATOM 30796 N N . PRO A 1 47 ? -9.295 24.737 6.895 1.00 0.00 47 PRO A N 17
ATOM 30797 C CA . PRO A 1 47 ? -10.553 24.080 6.529 1.00 0.00 47 PRO A CA 17
ATOM 30798 C C . PRO A 1 47 ? -10.326 22.781 5.762 1.00 0.00 47 PRO A C 17
ATOM 30799 O O . PRO A 1 47 ? -9.203 22.473 5.365 1.00 0.00 47 PRO A O 17
ATOM 30810 N N . GLN A 1 48 ? -11.400 22.025 5.557 1.00 0.00 48 GLN A N 17
ATOM 30811 C CA . GLN A 1 48 ? -11.317 20.760 4.838 1.00 0.00 48 GLN A CA 17
ATOM 30812 C C . GLN A 1 48 ? -10.565 20.930 3.522 1.00 0.00 48 GLN A C 17
ATOM 30813 O O . GLN A 1 48 ? -9.793 20.060 3.121 1.00 0.00 48 GLN A O 17
ATOM 30827 N N . GLU A 1 49 ? -10.797 22.056 2.855 1.00 0.00 49 GLU A N 17
ATOM 30828 C CA . GLU A 1 49 ? -10.142 22.339 1.583 1.00 0.00 49 GLU A CA 17
ATOM 30829 C C . GLU A 1 49 ? -8.624 22.309 1.735 1.00 0.00 49 GLU A C 17
ATOM 30830 O O . GLU A 1 49 ? -7.904 21.965 0.798 1.00 0.00 49 GLU A O 17
ATOM 30842 N N . GLN A 1 50 ? -8.146 22.673 2.921 1.00 0.00 50 GLN A N 17
ATOM 30843 C CA . GLN A 1 50 ? -6.714 22.689 3.195 1.00 0.00 50 GLN A CA 17
ATOM 30844 C C . GLN A 1 50 ? -6.247 21.339 3.728 1.00 0.00 50 GLN A C 17
ATOM 30845 O O . GLN A 1 50 ? -5.283 21.262 4.491 1.00 0.00 50 GLN A O 17
ATOM 30859 N N . TRP A 1 51 ? -6.935 20.278 3.324 1.00 0.00 51 TRP A N 17
ATOM 30860 C CA . TRP A 1 51 ? -6.590 18.930 3.762 1.00 0.00 51 TRP A CA 17
ATOM 30861 C C . TRP A 1 51 ? -5.839 18.178 2.669 1.00 0.00 51 TRP A C 17
ATOM 30862 O O . TRP A 1 51 ? -5.811 18.605 1.514 1.00 0.00 51 TRP A O 17
ATOM 30883 N N . LEU A 1 52 ? -5.232 17.056 3.040 1.00 0.00 52 LEU A N 17
ATOM 30884 C CA . LEU A 1 52 ? -4.480 16.244 2.090 1.00 0.00 52 LEU A CA 17
ATOM 30885 C C . LEU A 1 52 ? -5.392 15.245 1.385 1.00 0.00 52 LEU A C 17
ATOM 30886 O O . LEU A 1 52 ? -6.381 14.783 1.956 1.00 0.00 52 LEU A O 17
ATOM 30902 N N . ARG A 1 53 ? -5.053 14.914 0.144 1.00 0.00 53 ARG A N 17
ATOM 30903 C CA . ARG A 1 53 ? -5.841 13.969 -0.638 1.00 0.00 53 ARG A CA 17
ATOM 30904 C C . ARG A 1 53 ? -5.363 12.539 -0.405 1.00 0.00 53 ARG A C 17
ATOM 30905 O O . ARG A 1 53 ? -4.189 12.304 -0.118 1.00 0.00 53 ARG A O 17
ATOM 30926 N N . PHE A 1 54 ? -6.281 11.586 -0.530 1.00 0.00 54 PHE A N 17
ATOM 30927 C CA . PHE A 1 54 ? -5.954 10.179 -0.331 1.00 0.00 54 PHE A CA 17
ATOM 30928 C C . PHE A 1 54 ? -6.663 9.305 -1.362 1.00 0.00 54 PHE A C 17
ATOM 30929 O O . PHE A 1 54 ? -7.887 9.176 -1.345 1.00 0.00 54 PHE A O 17
ATOM 30946 N N . SER A 1 55 ? -5.885 8.708 -2.259 1.00 0.00 55 SER A N 17
ATOM 30947 C CA . SER A 1 55 ? -6.437 7.850 -3.300 1.00 0.00 55 SER A CA 17
ATOM 30948 C C . SER A 1 55 ? -5.872 6.436 -3.196 1.00 0.00 55 SER A C 17
ATOM 30949 O O . SER A 1 55 ? -4.659 6.246 -3.109 1.00 0.00 55 SER A O 17
ATOM 30957 N N . ILE A 1 56 ? -6.761 5.449 -3.206 1.00 0.00 56 ILE A N 17
ATOM 30958 C CA . ILE A 1 56 ? -6.352 4.053 -3.114 1.00 0.00 56 ILE A CA 17
ATOM 30959 C C . ILE A 1 56 ? -6.551 3.333 -4.443 1.00 0.00 56 ILE A C 17
ATOM 30960 O O . ILE A 1 56 ? -7.593 3.469 -5.084 1.00 0.00 56 ILE A O 17
ATOM 30976 N N . GLU A 1 57 ? -5.546 2.564 -4.851 1.00 0.00 57 GLU A N 17
ATOM 30977 C CA . GLU A 1 57 ? -5.612 1.822 -6.104 1.00 0.00 57 GLU A CA 17
ATOM 30978 C C . GLU A 1 57 ? -5.276 0.350 -5.882 1.00 0.00 57 GLU A C 17
ATOM 30979 O O . GLU A 1 57 ? -4.503 0.007 -4.989 1.00 0.00 57 GLU A O 17
ATOM 30991 N N . GLU A 1 58 ? -5.865 -0.515 -6.703 1.00 0.00 58 GLU A N 17
ATOM 30992 C CA . GLU A 1 58 ? -5.630 -1.950 -6.595 1.00 0.00 58 GLU A CA 17
ATOM 30993 C C . GLU A 1 58 ? -5.119 -2.518 -7.916 1.00 0.00 58 GLU A C 17
ATOM 30994 O O . GLU A 1 58 ? -5.605 -2.158 -8.987 1.00 0.00 58 GLU A O 17
ATOM 31006 N N . GLU A 1 59 ? -4.134 -3.408 -7.830 1.00 0.00 59 GLU A N 17
ATOM 31007 C CA . GLU A 1 59 ? -3.557 -4.024 -9.018 1.00 0.00 59 GLU A CA 17
ATOM 31008 C C . GLU A 1 59 ? -4.311 -5.297 -9.393 1.00 0.00 59 GLU A C 17
ATOM 31009 O O . GLU A 1 59 ? -4.753 -6.048 -8.523 1.00 0.00 59 GLU A O 17
ATOM 31021 N N . ASP A 1 60 ? -4.455 -5.532 -10.692 1.00 0.00 60 ASP A N 17
ATOM 31022 C CA . ASP A 1 60 ? -5.156 -6.713 -11.183 1.00 0.00 60 ASP A CA 17
ATOM 31023 C C . ASP A 1 60 ? -4.170 -7.744 -11.724 1.00 0.00 60 ASP A C 17
ATOM 31024 O O . ASP A 1 60 ? -3.292 -7.436 -12.530 1.00 0.00 60 ASP A O 17
ATOM 31033 N N . PRO A 1 61 ? -4.315 -8.997 -11.269 1.00 0.00 61 PRO A N 17
ATOM 31034 C CA . PRO A 1 61 ? -3.446 -10.099 -11.694 1.00 0.00 61 PRO A CA 17
ATOM 31035 C C . PRO A 1 61 ? -3.680 -10.494 -13.148 1.00 0.00 61 PRO A C 17
ATOM 31036 O O . PRO A 1 61 ? -2.834 -11.137 -13.771 1.00 0.00 61 PRO A O 17
ATOM 31047 N N . LYS A 1 62 ? -4.832 -10.106 -13.684 1.00 0.00 62 LYS A N 17
ATOM 31048 C CA . LYS A 1 62 ? -5.177 -10.418 -15.066 1.00 0.00 62 LYS A CA 17
ATOM 31049 C C . LYS A 1 62 ? -4.961 -9.207 -15.967 1.00 0.00 62 LYS A C 17
ATOM 31050 O O . LYS A 1 62 ? -4.591 -9.347 -17.132 1.00 0.00 62 LYS A O 17
ATOM 31069 N N . MET A 1 63 ? -5.195 -8.018 -15.420 1.00 0.00 63 MET A N 17
ATOM 31070 C CA . MET A 1 63 ? -5.023 -6.783 -16.175 1.00 0.00 63 MET A CA 17
ATOM 31071 C C . MET A 1 63 ? -3.656 -6.163 -15.900 1.00 0.00 63 MET A C 17
ATOM 31072 O O . MET A 1 63 ? -3.336 -5.090 -16.411 1.00 0.00 63 MET A O 17
ATOM 31086 N N . HIS A 1 64 ? -2.854 -6.846 -15.089 1.00 0.00 64 HIS A N 17
ATOM 31087 C CA . HIS A 1 64 ? -1.522 -6.362 -14.747 1.00 0.00 64 HIS A CA 17
ATOM 31088 C C . HIS A 1 64 ? -1.500 -4.838 -14.668 1.00 0.00 64 HIS A C 17
ATOM 31089 O O . HIS A 1 64 ? -0.509 -4.203 -15.025 1.00 0.00 64 HIS A O 17
ATOM 31104 N N . SER A 1 65 ? -2.601 -4.259 -14.199 1.00 0.00 65 SER A N 17
ATOM 31105 C CA . SER A 1 65 ? -2.710 -2.810 -14.078 1.00 0.00 65 SER A CA 17
ATOM 31106 C C . SER A 1 65 ? -3.426 -2.425 -12.787 1.00 0.00 65 SER A C 17
ATOM 31107 O O . SER A 1 65 ? -4.101 -3.249 -12.169 1.00 0.00 65 SER A O 17
ATOM 31115 N N . TYR A 1 66 ? -3.275 -1.168 -12.387 1.00 0.00 66 TYR A N 17
ATOM 31116 C CA . TYR A 1 66 ? -3.904 -0.673 -11.168 1.00 0.00 66 TYR A CA 17
ATOM 31117 C C . TYR A 1 66 ? -5.200 0.066 -11.486 1.00 0.00 66 TYR A C 17
ATOM 31118 O O . TYR A 1 66 ? -5.503 0.341 -12.646 1.00 0.00 66 TYR A O 17
ATOM 31136 N N . GLY A 1 67 ? -5.963 0.386 -10.445 1.00 0.00 67 GLY A N 17
ATOM 31137 C CA . GLY A 1 67 ? -7.217 1.090 -10.632 1.00 0.00 67 GLY A CA 17
ATOM 31138 C C . GLY A 1 67 ? -7.668 1.815 -9.379 1.00 0.00 67 GLY A C 17
ATOM 31139 O O . GLY A 1 67 ? -7.713 1.230 -8.297 1.00 0.00 67 GLY A O 17
ATOM 31143 N N . VAL A 1 68 ? -8.002 3.093 -9.524 1.00 0.00 68 VAL A N 17
ATOM 31144 C CA . VAL A 1 68 ? -8.451 3.899 -8.395 1.00 0.00 68 VAL A CA 17
ATOM 31145 C C . VAL A 1 68 ? -9.768 3.374 -7.835 1.00 0.00 68 VAL A C 17
ATOM 31146 O O . VAL A 1 68 ? -10.846 3.750 -8.298 1.00 0.00 68 VAL A O 17
ATOM 31159 N N . ILE A 1 69 ? -9.675 2.503 -6.836 1.00 0.00 69 ILE A N 17
ATOM 31160 C CA . ILE A 1 69 ? -10.859 1.927 -6.211 1.00 0.00 69 ILE A CA 17
ATOM 31161 C C . ILE A 1 69 ? -11.569 2.951 -5.332 1.00 0.00 69 ILE A C 17
ATOM 31162 O O . ILE A 1 69 ? -12.794 2.934 -5.206 1.00 0.00 69 ILE A O 17
ATOM 31178 N N . TYR A 1 70 ? -10.792 3.843 -4.726 1.00 0.00 70 TYR A N 17
ATOM 31179 C CA . TYR A 1 70 ? -11.346 4.874 -3.858 1.00 0.00 70 TYR A CA 17
ATOM 31180 C C . TYR A 1 70 ? -10.584 6.186 -4.015 1.00 0.00 70 TYR A C 17
ATOM 31181 O O . TYR A 1 70 ? -9.367 6.193 -4.204 1.00 0.00 70 TYR A O 17
ATOM 31199 N N . THR A 1 71 ? -11.308 7.298 -3.935 1.00 0.00 71 THR A N 17
ATOM 31200 C CA . THR A 1 71 ? -10.703 8.617 -4.068 1.00 0.00 71 THR A CA 17
ATOM 31201 C C . THR A 1 71 ? -11.494 9.666 -3.297 1.00 0.00 71 THR A C 17
ATOM 31202 O O . THR A 1 71 ? -12.697 9.824 -3.500 1.00 0.00 71 THR A O 17
ATOM 31213 N N . GLY A 1 72 ? -10.810 10.384 -2.411 1.00 0.00 72 GLY A N 17
ATOM 31214 C CA . GLY A 1 72 ? -11.467 11.410 -1.622 1.00 0.00 72 GLY A CA 17
ATOM 31215 C C . GLY A 1 72 ? -10.556 11.999 -0.563 1.00 0.00 72 GLY A C 17
ATOM 31216 O O . GLY A 1 72 ? -9.339 12.051 -0.740 1.00 0.00 72 GLY A O 17
ATOM 31220 N N . TYR A 1 73 ? -11.146 12.443 0.541 1.00 0.00 73 TYR A N 17
ATOM 31221 C CA . TYR A 1 73 ? -10.380 13.035 1.632 1.00 0.00 73 TYR A CA 17
ATOM 31222 C C . TYR A 1 73 ? -10.591 12.259 2.929 1.00 0.00 73 TYR A C 17
ATOM 31223 O O . TYR A 1 73 ? -10.501 12.818 4.021 1.00 0.00 73 TYR A O 17
ATOM 31241 N N . ALA A 1 74 ? -10.873 10.967 2.798 1.00 0.00 74 ALA A N 17
ATOM 31242 C CA . ALA A 1 74 ? -11.094 10.113 3.959 1.00 0.00 74 ALA A CA 17
ATOM 31243 C C . ALA A 1 74 ? -9.807 9.411 4.377 1.00 0.00 74 ALA A C 17
ATOM 31244 O O . ALA A 1 74 ? -8.743 9.647 3.803 1.00 0.00 74 ALA A O 17
ATOM 31251 N N . THR A 1 75 ? -9.909 8.547 5.383 1.00 0.00 75 THR A N 17
ATOM 31252 C CA . THR A 1 75 ? -8.752 7.813 5.880 1.00 0.00 75 THR A CA 17
ATOM 31253 C C . THR A 1 75 ? -9.010 6.311 5.872 1.00 0.00 75 THR A C 17
ATOM 31254 O O . THR A 1 75 ? -8.124 5.521 5.548 1.00 0.00 75 THR A O 17
ATOM 31265 N N . ARG A 1 76 ? -10.230 5.922 6.231 1.00 0.00 76 ARG A N 17
ATOM 31266 C CA . ARG A 1 76 ? -10.604 4.514 6.266 1.00 0.00 76 ARG A CA 17
ATOM 31267 C C . ARG A 1 76 ? -11.170 4.068 4.921 1.00 0.00 76 ARG A C 17
ATOM 31268 O O . ARG A 1 76 ? -11.735 4.871 4.176 1.00 0.00 76 ARG A O 17
ATOM 31289 N N . HIS A 1 77 ? -11.015 2.784 4.615 1.00 0.00 77 HIS A N 17
ATOM 31290 C CA . HIS A 1 77 ? -11.510 2.232 3.359 1.00 0.00 77 HIS A CA 17
ATOM 31291 C C . HIS A 1 77 ? -11.599 0.710 3.432 1.00 0.00 77 HIS A C 17
ATOM 31292 O O . HIS A 1 77 ? -10.590 0.027 3.607 1.00 0.00 77 HIS A O 17
ATOM 31307 N N . VAL A 1 78 ? -12.813 0.186 3.299 1.00 0.00 78 VAL A N 17
ATOM 31308 C CA . VAL A 1 78 ? -13.034 -1.254 3.349 1.00 0.00 78 VAL A CA 17
ATOM 31309 C C . VAL A 1 78 ? -13.334 -1.813 1.963 1.00 0.00 78 VAL A C 17
ATOM 31310 O O . VAL A 1 78 ? -14.432 -1.637 1.435 1.00 0.00 78 VAL A O 17
ATOM 31323 N N . VAL A 1 79 ? -12.351 -2.490 1.378 1.00 0.00 79 VAL A N 17
ATOM 31324 C CA . VAL A 1 79 ? -12.510 -3.077 0.053 1.00 0.00 79 VAL A CA 17
ATOM 31325 C C . VAL A 1 79 ? -13.562 -4.180 0.063 1.00 0.00 79 VAL A C 17
ATOM 31326 O O . VAL A 1 79 ? -13.324 -5.272 0.577 1.00 0.00 79 VAL A O 17
ATOM 31339 N N . GLU A 1 80 ? -14.726 -3.886 -0.509 1.00 0.00 80 GLU A N 17
ATOM 31340 C CA . GLU A 1 80 ? -15.815 -4.854 -0.564 1.00 0.00 80 GLU A CA 17
ATOM 31341 C C . GLU A 1 80 ? -15.718 -5.710 -1.824 1.00 0.00 80 GLU A C 17
ATOM 31342 O O . GLU A 1 80 ? -14.904 -5.444 -2.707 1.00 0.00 80 GLU A O 17
ATOM 31354 N N . GLY A 1 81 ? -16.556 -6.740 -1.899 1.00 0.00 81 GLY A N 17
ATOM 31355 C CA . GLY A 1 81 ? -16.549 -7.620 -3.053 1.00 0.00 81 GLY A CA 17
ATOM 31356 C C . GLY A 1 81 ? -15.230 -8.349 -3.218 1.00 0.00 81 GLY A C 17
ATOM 31357 O O . GLY A 1 81 ? -14.553 -8.201 -4.236 1.00 0.00 81 GLY A O 17
ATOM 31361 N N . LEU A 1 82 ? -14.863 -9.137 -2.214 1.00 0.00 82 LEU A N 17
ATOM 31362 C CA . LEU A 1 82 ? -13.615 -9.892 -2.251 1.00 0.00 82 LEU A CA 17
ATOM 31363 C C . LEU A 1 82 ? -13.873 -11.382 -2.052 1.00 0.00 82 LEU A C 17
ATOM 31364 O O . LEU A 1 82 ? -14.938 -11.779 -1.580 1.00 0.00 82 LEU A O 17
ATOM 31380 N N . GLU A 1 83 ? -12.891 -12.201 -2.414 1.00 0.00 83 GLU A N 17
ATOM 31381 C CA . GLU A 1 83 ? -13.012 -13.647 -2.274 1.00 0.00 83 GLU A CA 17
ATOM 31382 C C . GLU A 1 83 ? -12.165 -14.154 -1.111 1.00 0.00 83 GLU A C 17
ATOM 31383 O O . GLU A 1 83 ? -11.199 -13.518 -0.690 1.00 0.00 83 GLU A O 17
ATOM 31395 N N . PRO A 1 84 ? -12.534 -15.329 -0.578 1.00 0.00 84 PRO A N 17
ATOM 31396 C CA . PRO A 1 84 ? -11.822 -15.948 0.544 1.00 0.00 84 PRO A CA 17
ATOM 31397 C C . PRO A 1 84 ? -10.439 -16.452 0.145 1.00 0.00 84 PRO A C 17
ATOM 31398 O O . PRO A 1 84 ? -10.263 -17.023 -0.931 1.00 0.00 84 PRO A O 17
ATOM 31409 N N . ARG A 1 85 ? -9.461 -16.238 1.019 1.00 0.00 85 ARG A N 17
ATOM 31410 C CA . ARG A 1 85 ? -8.094 -16.671 0.757 1.00 0.00 85 ARG A CA 17
ATOM 31411 C C . ARG A 1 85 ? -7.574 -16.071 -0.547 1.00 0.00 85 ARG A C 17
ATOM 31412 O O . ARG A 1 85 ? -6.879 -16.736 -1.316 1.00 0.00 85 ARG A O 17
ATOM 31433 N N . THR A 1 86 ? -7.916 -14.809 -0.789 1.00 0.00 86 THR A N 17
ATOM 31434 C CA . THR A 1 86 ? -7.486 -14.119 -1.999 1.00 0.00 86 THR A CA 17
ATOM 31435 C C . THR A 1 86 ? -6.599 -12.925 -1.666 1.00 0.00 86 THR A C 17
ATOM 31436 O O . THR A 1 86 ? -6.920 -12.127 -0.784 1.00 0.00 86 THR A O 17
ATOM 31447 N N . LEU A 1 87 ? -5.482 -12.807 -2.376 1.00 0.00 87 LEU A N 17
ATOM 31448 C CA . LEU A 1 87 ? -4.548 -11.709 -2.156 1.00 0.00 87 LEU A CA 17
ATOM 31449 C C . LEU A 1 87 ? -4.995 -10.456 -2.902 1.00 0.00 87 LEU A C 17
ATOM 31450 O O . LEU A 1 87 ? -5.508 -10.536 -4.019 1.00 0.00 87 LEU A O 17
ATOM 31466 N N . TYR A 1 88 ? -4.796 -9.300 -2.279 1.00 0.00 88 TYR A N 17
ATOM 31467 C CA . TYR A 1 88 ? -5.179 -8.030 -2.883 1.00 0.00 88 TYR A CA 17
ATOM 31468 C C . TYR A 1 88 ? -4.159 -6.943 -2.560 1.00 0.00 88 TYR A C 17
ATOM 31469 O O . TYR A 1 88 ? -4.016 -6.530 -1.409 1.00 0.00 88 TYR A O 17
ATOM 31487 N N . LYS A 1 89 ? -3.450 -6.482 -3.586 1.00 0.00 89 LYS A N 17
ATOM 31488 C CA . LYS A 1 89 ? -2.444 -5.441 -3.415 1.00 0.00 89 LYS A CA 17
ATOM 31489 C C . LYS A 1 89 ? -3.058 -4.056 -3.585 1.00 0.00 89 LYS A C 17
ATOM 31490 O O . LYS A 1 89 ? -3.776 -3.799 -4.552 1.00 0.00 89 LYS A O 17
ATOM 31509 N N . PHE A 1 90 ? -2.771 -3.166 -2.641 1.00 0.00 90 PHE A N 17
ATOM 31510 C CA . PHE A 1 90 ? -3.296 -1.806 -2.687 1.00 0.00 90 PHE A CA 17
ATOM 31511 C C . PHE A 1 90 ? -2.180 -0.785 -2.487 1.00 0.00 90 PHE A C 17
ATOM 31512 O O . PHE A 1 90 ? -1.177 -1.067 -1.829 1.00 0.00 90 PHE A O 17
ATOM 31529 N N . ARG A 1 91 ? -2.361 0.401 -3.058 1.00 0.00 91 ARG A N 17
ATOM 31530 C CA . ARG A 1 91 ? -1.369 1.463 -2.944 1.00 0.00 91 ARG A CA 17
ATOM 31531 C C . ARG A 1 91 ? -2.020 2.770 -2.499 1.00 0.00 91 ARG A C 17
ATOM 31532 O O . ARG A 1 91 ? -3.016 3.208 -3.077 1.00 0.00 91 ARG A O 17
ATOM 31553 N N . LEU A 1 92 ? -1.452 3.387 -1.469 1.00 0.00 92 LEU A N 17
ATOM 31554 C CA . LEU A 1 92 ? -1.978 4.643 -0.945 1.00 0.00 92 LEU A CA 17
ATOM 31555 C C . LEU A 1 92 ? -1.312 5.836 -1.623 1.00 0.00 92 LEU A C 17
ATOM 31556 O O . LEU A 1 92 ? -0.085 5.943 -1.653 1.00 0.00 92 LEU A O 17
ATOM 31572 N N . LYS A 1 93 ? -2.128 6.734 -2.165 1.00 0.00 93 LYS A N 17
ATOM 31573 C CA . LYS A 1 93 ? -1.620 7.922 -2.840 1.00 0.00 93 LYS A CA 17
ATOM 31574 C C . LYS A 1 93 ? -2.046 9.189 -2.105 1.00 0.00 93 LYS A C 17
ATOM 31575 O O . LYS A 1 93 ? -3.150 9.264 -1.567 1.00 0.00 93 LYS A O 17
ATOM 31594 N N . VAL A 1 94 ? -1.164 10.183 -2.089 1.00 0.00 94 VAL A N 17
ATOM 31595 C CA . VAL A 1 94 ? -1.450 11.448 -1.423 1.00 0.00 94 VAL A CA 17
ATOM 31596 C C . VAL A 1 94 ? -1.061 12.632 -2.301 1.00 0.00 94 VAL A C 17
ATOM 31597 O O . VAL A 1 94 ? -0.080 12.574 -3.043 1.00 0.00 94 VAL A O 17
ATOM 31610 N N . THR A 1 95 ? -1.836 13.708 -2.212 1.00 0.00 95 THR A N 17
ATOM 31611 C CA . THR A 1 95 ? -1.574 14.907 -2.998 1.00 0.00 95 THR A CA 17
ATOM 31612 C C . THR A 1 95 ? -1.642 16.159 -2.132 1.00 0.00 95 THR A C 17
ATOM 31613 O O . THR A 1 95 ? -2.706 16.520 -1.628 1.00 0.00 95 THR A O 17
ATOM 31624 N N . SER A 1 96 ? -0.501 16.819 -1.962 1.00 0.00 96 SER A N 17
ATOM 31625 C CA . SER A 1 96 ? -0.431 18.030 -1.153 1.00 0.00 96 SER A CA 17
ATOM 31626 C C . SER A 1 96 ? -1.464 19.053 -1.616 1.00 0.00 96 SER A C 17
ATOM 31627 O O . SER A 1 96 ? -1.884 19.069 -2.773 1.00 0.00 96 SER A O 17
ATOM 31635 N N . PRO A 1 97 ? -1.885 19.928 -0.690 1.00 0.00 97 PRO A N 17
ATOM 31636 C CA . PRO A 1 97 ? -2.874 20.971 -0.979 1.00 0.00 97 PRO A CA 17
ATOM 31637 C C . PRO A 1 97 ? -2.321 22.056 -1.896 1.00 0.00 97 PRO A C 17
ATOM 31638 O O . PRO A 1 97 ? -2.932 23.112 -2.063 1.00 0.00 97 PRO A O 17
ATOM 31649 N N . SER A 1 98 ? -1.161 21.790 -2.488 1.00 0.00 98 SER A N 17
ATOM 31650 C CA . SER A 1 98 ? -0.524 22.747 -3.386 1.00 0.00 98 SER A CA 17
ATOM 31651 C C . SER A 1 98 ? -0.408 22.174 -4.795 1.00 0.00 98 SER A C 17
ATOM 31652 O O . SER A 1 98 ? -0.389 22.914 -5.778 1.00 0.00 98 SER A O 17
ATOM 31660 N N . GLY A 1 99 ? -0.330 20.850 -4.885 1.00 0.00 99 GLY A N 17
ATOM 31661 C CA . GLY A 1 99 ? -0.217 20.200 -6.177 1.00 0.00 99 GLY A CA 17
ATOM 31662 C C . GLY A 1 99 ? 0.657 18.962 -6.129 1.00 0.00 99 GLY A C 17
ATOM 31663 O O . GLY A 1 99 ? 0.453 18.021 -6.894 1.00 0.00 99 GLY A O 17
ATOM 31667 N N . GLU A 1 100 ? 1.635 18.966 -5.229 1.00 0.00 100 GLU A N 17
ATOM 31668 C CA . GLU A 1 100 ? 2.546 17.835 -5.087 1.00 0.00 100 GLU A CA 17
ATOM 31669 C C . GLU A 1 100 ? 1.782 16.564 -4.724 1.00 0.00 100 GLU A C 17
ATOM 31670 O O . GLU A 1 100 ? 0.704 16.622 -4.133 1.00 0.00 100 GLU A O 17
ATOM 31682 N N . TYR A 1 101 ? 2.349 15.418 -5.083 1.00 0.00 101 TYR A N 17
ATOM 31683 C CA . TYR A 1 101 ? 1.722 14.133 -4.798 1.00 0.00 101 TYR A CA 17
ATOM 31684 C C . TYR A 1 101 ? 2.756 13.012 -4.791 1.00 0.00 101 TYR A C 17
ATOM 31685 O O . TYR A 1 101 ? 3.886 13.192 -5.244 1.00 0.00 101 TYR A O 17
ATOM 31703 N N . GLU A 1 102 ? 2.360 11.853 -4.273 1.00 0.00 102 GLU A N 17
ATOM 31704 C CA . GLU A 1 102 ? 3.252 10.702 -4.207 1.00 0.00 102 GLU A CA 17
ATOM 31705 C C . GLU A 1 102 ? 2.458 9.402 -4.110 1.00 0.00 102 GLU A C 17
ATOM 31706 O O . GLU A 1 102 ? 1.228 9.407 -4.178 1.00 0.00 102 GLU A O 17
ATOM 31718 N N . TYR A 1 103 ? 3.169 8.292 -3.952 1.00 0.00 103 TYR A N 17
ATOM 31719 C CA . TYR A 1 103 ? 2.532 6.984 -3.849 1.00 0.00 103 TYR A CA 17
ATOM 31720 C C . TYR A 1 103 ? 3.181 6.147 -2.751 1.00 0.00 103 TYR A C 17
ATOM 31721 O O . TYR A 1 103 ? 4.383 6.248 -2.507 1.00 0.00 103 TYR A O 17
ATOM 31739 N N . SER A 1 104 ? 2.376 5.318 -2.094 1.00 0.00 104 SER A N 17
ATOM 31740 C CA . SER A 1 104 ? 2.870 4.464 -1.020 1.00 0.00 104 SER A CA 17
ATOM 31741 C C . SER A 1 104 ? 3.249 3.086 -1.553 1.00 0.00 104 SER A C 17
ATOM 31742 O O . SER A 1 104 ? 2.870 2.693 -2.656 1.00 0.00 104 SER A O 17
ATOM 31750 N N . PRO A 1 105 ? 4.015 2.333 -0.750 1.00 0.00 105 PRO A N 17
ATOM 31751 C CA . PRO A 1 105 ? 4.463 0.986 -1.119 1.00 0.00 105 PRO A CA 17
ATOM 31752 C C . PRO A 1 105 ? 3.318 -0.021 -1.134 1.00 0.00 105 PRO A C 17
ATOM 31753 O O . PRO A 1 105 ? 2.675 -0.260 -0.112 1.00 0.00 105 PRO A O 17
ATOM 31764 N N . VAL A 1 106 ? 3.070 -0.610 -2.299 1.00 0.00 106 VAL A N 17
ATOM 31765 C CA . VAL A 1 106 ? 2.003 -1.593 -2.447 1.00 0.00 106 VAL A CA 17
ATOM 31766 C C . VAL A 1 106 ? 1.938 -2.519 -1.238 1.00 0.00 106 VAL A C 17
ATOM 31767 O O . VAL A 1 106 ? 2.961 -3.014 -0.765 1.00 0.00 106 VAL A O 17
ATOM 31780 N N . VAL A 1 107 ? 0.727 -2.749 -0.740 1.00 0.00 107 VAL A N 17
ATOM 31781 C CA . VAL A 1 107 ? 0.527 -3.617 0.414 1.00 0.00 107 VAL A CA 17
ATOM 31782 C C . VAL A 1 107 ? -0.388 -4.787 0.070 1.00 0.00 107 VAL A C 17
ATOM 31783 O O . VAL A 1 107 ? -1.606 -4.634 -0.008 1.00 0.00 107 VAL A O 17
ATOM 31796 N N . SER A 1 108 ? 0.209 -5.958 -0.135 1.00 0.00 108 SER A N 17
ATOM 31797 C CA . SER A 1 108 ? -0.552 -7.154 -0.474 1.00 0.00 108 SER A CA 17
ATOM 31798 C C . SER A 1 108 ? -1.094 -7.828 0.783 1.00 0.00 108 SER A C 17
ATOM 31799 O O . SER A 1 108 ? -0.350 -8.105 1.723 1.00 0.00 108 SER A O 17
ATOM 31807 N N . VAL A 1 109 ? -2.398 -8.089 0.791 1.00 0.00 109 VAL A N 17
ATOM 31808 C CA . VAL A 1 109 ? -3.042 -8.730 1.931 1.00 0.00 109 VAL A CA 17
ATOM 31809 C C . VAL A 1 109 ? -4.028 -9.800 1.475 1.00 0.00 109 VAL A C 17
ATOM 31810 O O . VAL A 1 109 ? -4.853 -9.562 0.594 1.00 0.00 109 VAL A O 17
ATOM 31823 N N . ALA A 1 110 ? -3.936 -10.979 2.081 1.00 0.00 110 ALA A N 17
ATOM 31824 C CA . ALA A 1 110 ? -4.822 -12.084 1.739 1.00 0.00 110 ALA A CA 17
ATOM 31825 C C . ALA A 1 110 ? -5.979 -12.187 2.728 1.00 0.00 110 ALA A C 17
ATOM 31826 O O . ALA A 1 110 ? -5.769 -12.272 3.939 1.00 0.00 110 ALA A O 17
ATOM 31833 N N . THR A 1 111 ? -7.201 -12.179 2.205 1.00 0.00 111 THR A N 17
ATOM 31834 C CA . THR A 1 111 ? -8.391 -12.269 3.042 1.00 0.00 111 THR A CA 17
ATOM 31835 C C . THR A 1 111 ? -8.408 -13.571 3.834 1.00 0.00 111 THR A C 17
ATOM 31836 O O . THR A 1 111 ? -7.486 -14.382 3.737 1.00 0.00 111 THR A O 17
ATOM 31847 N N . THR A 1 112 ? -9.463 -13.767 4.619 1.00 0.00 112 THR A N 17
ATOM 31848 C CA . THR A 1 112 ? -9.601 -14.971 5.429 1.00 0.00 112 THR A CA 17
ATOM 31849 C C . THR A 1 112 ? -10.469 -16.009 4.728 1.00 0.00 112 THR A C 17
ATOM 31850 O O . THR A 1 112 ? -10.946 -15.784 3.616 1.00 0.00 112 THR A O 17
ATOM 31861 N N . ARG A 1 113 ? -10.671 -17.146 5.386 1.00 0.00 113 ARG A N 17
ATOM 31862 C CA . ARG A 1 113 ? -11.483 -18.220 4.825 1.00 0.00 113 ARG A CA 17
ATOM 31863 C C . ARG A 1 113 ? -12.968 -17.956 5.056 1.00 0.00 113 ARG A C 17
ATOM 31864 O O . ARG A 1 113 ? -13.339 -17.151 5.910 1.00 0.00 113 ARG A O 17
ATOM 31885 N N . GLU A 1 114 ? -13.812 -18.639 4.289 1.00 0.00 114 GLU A N 17
ATOM 31886 C CA . GLU A 1 114 ? -15.256 -18.477 4.410 1.00 0.00 114 GLU A CA 17
ATOM 31887 C C . GLU A 1 114 ? -15.750 -18.994 5.758 1.00 0.00 114 GLU A C 17
ATOM 31888 O O . GLU A 1 114 ? -16.003 -20.187 5.923 1.00 0.00 114 GLU A O 17
ATOM 31900 N N . SER A 1 115 ? -15.885 -18.086 6.719 1.00 0.00 115 SER A N 17
ATOM 31901 C CA . SER A 1 115 ? -16.345 -18.449 8.055 1.00 0.00 115 SER A CA 17
ATOM 31902 C C . SER A 1 115 ? -15.799 -19.813 8.465 1.00 0.00 115 SER A C 17
ATOM 31903 O O . SER A 1 115 ? -16.519 -20.640 9.023 1.00 0.00 115 SER A O 17
ATOM 31911 N N . GLY A 1 116 ? -14.520 -20.041 8.183 1.00 0.00 116 GLY A N 17
ATOM 31912 C CA . GLY A 1 116 ? -13.898 -21.306 8.528 1.00 0.00 116 GLY A CA 17
ATOM 31913 C C . GLY A 1 116 ? -13.830 -22.259 7.352 1.00 0.00 116 GLY A C 17
ATOM 31914 O O . GLY A 1 116 ? -13.872 -21.851 6.191 1.00 0.00 116 GLY A O 17
ATOM 31918 N N . PRO A 1 117 ? -13.720 -23.563 7.647 1.00 0.00 117 PRO A N 17
ATOM 31919 C CA . PRO A 1 117 ? -13.642 -24.604 6.618 1.00 0.00 117 PRO A CA 17
ATOM 31920 C C . PRO A 1 117 ? -14.961 -24.783 5.873 1.00 0.00 117 PRO A C 17
ATOM 31921 O O . PRO A 1 117 ? -16.025 -24.864 6.487 1.00 0.00 117 PRO A O 17
ATOM 31932 N N . SER A 1 118 ? -14.884 -24.845 4.548 1.00 0.00 118 SER A N 17
ATOM 31933 C CA . SER A 1 118 ? -16.072 -25.011 3.720 1.00 0.00 118 SER A CA 17
ATOM 31934 C C . SER A 1 118 ? -15.851 -26.088 2.662 1.00 0.00 118 SER A C 17
ATOM 31935 O O . SER A 1 118 ? -15.095 -25.892 1.710 1.00 0.00 118 SER A O 17
ATOM 31943 N N . SER A 1 119 ? -16.517 -27.225 2.836 1.00 0.00 119 SER A N 17
ATOM 31944 C CA . SER A 1 119 ? -16.391 -28.335 1.899 1.00 0.00 119 SER A CA 17
ATOM 31945 C C . SER A 1 119 ? -16.907 -27.942 0.518 1.00 0.00 119 SER A C 17
ATOM 31946 O O . SER A 1 119 ? -17.974 -27.344 0.388 1.00 0.00 119 SER A O 17
ATOM 31954 N N . GLY A 1 120 ? -16.139 -28.283 -0.513 1.00 0.00 120 GLY A N 17
ATOM 31955 C CA . GLY A 1 120 ? -16.533 -27.958 -1.871 1.00 0.00 120 GLY A CA 17
ATOM 31956 C C . GLY A 1 120 ? -16.329 -29.116 -2.827 1.00 0.00 120 GLY A C 17
ATOM 31957 O O . GLY A 1 120 ? -16.978 -30.155 -2.701 1.00 0.00 120 GLY A O 17
ATOM 31961 N N . GLY A 1 1 ? 25.964 -6.373 -1.319 1.00 0.00 1 GLY A N 18
ATOM 31962 C CA . GLY A 1 1 ? 25.847 -6.193 -2.755 1.00 0.00 1 GLY A CA 18
ATOM 31963 C C . GLY A 1 1 ? 25.571 -4.753 -3.138 1.00 0.00 1 GLY A C 18
ATOM 31964 O O . GLY A 1 1 ? 25.664 -3.853 -2.304 1.00 0.00 1 GLY A O 18
ATOM 31968 N N . SER A 1 2 ? 25.231 -4.534 -4.404 1.00 0.00 2 SER A N 18
ATOM 31969 C CA . SER A 1 2 ? 24.946 -3.192 -4.898 1.00 0.00 2 SER A CA 18
ATOM 31970 C C . SER A 1 2 ? 24.233 -3.250 -6.246 1.00 0.00 2 SER A C 18
ATOM 31971 O O . SER A 1 2 ? 24.424 -4.185 -7.023 1.00 0.00 2 SER A O 18
ATOM 31979 N N . SER A 1 3 ? 23.409 -2.242 -6.516 1.00 0.00 3 SER A N 18
ATOM 31980 C CA . SER A 1 3 ? 22.664 -2.178 -7.767 1.00 0.00 3 SER A CA 18
ATOM 31981 C C . SER A 1 3 ? 22.006 -0.812 -7.939 1.00 0.00 3 SER A C 18
ATOM 31982 O O . SER A 1 3 ? 21.984 -0.001 -7.014 1.00 0.00 3 SER A O 18
ATOM 31990 N N . GLY A 1 4 ? 21.471 -0.565 -9.131 1.00 0.00 4 GLY A N 18
ATOM 31991 C CA . GLY A 1 4 ? 20.820 0.703 -9.404 1.00 0.00 4 GLY A CA 18
ATOM 31992 C C . GLY A 1 4 ? 21.411 1.411 -10.606 1.00 0.00 4 GLY A C 18
ATOM 31993 O O . GLY A 1 4 ? 22.520 1.940 -10.539 1.00 0.00 4 GLY A O 18
ATOM 31997 N N . SER A 1 5 ? 20.670 1.421 -11.709 1.00 0.00 5 SER A N 18
ATOM 31998 C CA . SER A 1 5 ? 21.130 2.065 -12.934 1.00 0.00 5 SER A CA 18
ATOM 31999 C C . SER A 1 5 ? 20.130 3.119 -13.402 1.00 0.00 5 SER A C 18
ATOM 32000 O O . SER A 1 5 ? 19.834 3.223 -14.592 1.00 0.00 5 SER A O 18
ATOM 32008 N N . SER A 1 6 ? 19.614 3.897 -12.456 1.00 0.00 6 SER A N 18
ATOM 32009 C CA . SER A 1 6 ? 18.645 4.941 -12.769 1.00 0.00 6 SER A CA 18
ATOM 32010 C C . SER A 1 6 ? 18.403 5.838 -11.559 1.00 0.00 6 SER A C 18
ATOM 32011 O O . SER A 1 6 ? 18.898 5.571 -10.465 1.00 0.00 6 SER A O 18
ATOM 32019 N N . GLY A 1 7 ? 17.637 6.905 -11.765 1.00 0.00 7 GLY A N 18
ATOM 32020 C CA . GLY A 1 7 ? 17.341 7.826 -10.684 1.00 0.00 7 GLY A CA 18
ATOM 32021 C C . GLY A 1 7 ? 16.498 9.001 -11.137 1.00 0.00 7 GLY A C 18
ATOM 32022 O O . GLY A 1 7 ? 16.799 9.636 -12.148 1.00 0.00 7 GLY A O 18
ATOM 32026 N N . MET A 1 8 ? 15.438 9.291 -10.389 1.00 0.00 8 MET A N 18
ATOM 32027 C CA . MET A 1 8 ? 14.549 10.398 -10.721 1.00 0.00 8 MET A CA 18
ATOM 32028 C C . MET A 1 8 ? 14.837 11.609 -9.841 1.00 0.00 8 MET A C 18
ATOM 32029 O O . MET A 1 8 ? 14.813 11.516 -8.614 1.00 0.00 8 MET A O 18
ATOM 32043 N N . GLU A 1 9 ? 15.109 12.745 -10.476 1.00 0.00 9 GLU A N 18
ATOM 32044 C CA . GLU A 1 9 ? 15.403 13.975 -9.749 1.00 0.00 9 GLU A CA 18
ATOM 32045 C C . GLU A 1 9 ? 14.637 15.154 -10.341 1.00 0.00 9 GLU A C 18
ATOM 32046 O O . GLU A 1 9 ? 14.621 15.371 -11.553 1.00 0.00 9 GLU A O 18
ATOM 32058 N N . PRO A 1 10 ? 13.984 15.934 -9.467 1.00 0.00 10 PRO A N 18
ATOM 32059 C CA . PRO A 1 10 ? 13.203 17.104 -9.879 1.00 0.00 10 PRO A CA 18
ATOM 32060 C C . PRO A 1 10 ? 14.085 18.241 -10.385 1.00 0.00 10 PRO A C 18
ATOM 32061 O O . PRO A 1 10 ? 15.308 18.197 -10.251 1.00 0.00 10 PRO A O 18
ATOM 32072 N N . HIS A 1 11 ? 13.456 19.258 -10.966 1.00 0.00 11 HIS A N 18
ATOM 32073 C CA . HIS A 1 11 ? 14.185 20.407 -11.491 1.00 0.00 11 HIS A CA 18
ATOM 32074 C C . HIS A 1 11 ? 13.557 21.713 -11.012 1.00 0.00 11 HIS A C 18
ATOM 32075 O O . HIS A 1 11 ? 12.452 22.069 -11.422 1.00 0.00 11 HIS A O 18
ATOM 32090 N N . LYS A 1 12 ? 14.269 22.422 -10.143 1.00 0.00 12 LYS A N 18
ATOM 32091 C CA . LYS A 1 12 ? 13.783 23.688 -9.608 1.00 0.00 12 LYS A CA 18
ATOM 32092 C C . LYS A 1 12 ? 12.441 23.504 -8.906 1.00 0.00 12 LYS A C 18
ATOM 32093 O O . LYS A 1 12 ? 11.546 24.340 -9.027 1.00 0.00 12 LYS A O 18
ATOM 32112 N N . VAL A 1 13 ? 12.309 22.404 -8.171 1.00 0.00 13 VAL A N 18
ATOM 32113 C CA . VAL A 1 13 ? 11.078 22.111 -7.447 1.00 0.00 13 VAL A CA 18
ATOM 32114 C C . VAL A 1 13 ? 11.264 20.930 -6.502 1.00 0.00 13 VAL A C 18
ATOM 32115 O O . VAL A 1 13 ? 11.832 19.904 -6.876 1.00 0.00 13 VAL A O 18
ATOM 32128 N N . VAL A 1 14 ? 10.781 21.082 -5.272 1.00 0.00 14 VAL A N 18
ATOM 32129 C CA . VAL A 1 14 ? 10.892 20.027 -4.272 1.00 0.00 14 VAL A CA 18
ATOM 32130 C C . VAL A 1 14 ? 9.533 19.401 -3.980 1.00 0.00 14 VAL A C 18
ATOM 32131 O O . VAL A 1 14 ? 8.656 20.016 -3.373 1.00 0.00 14 VAL A O 18
ATOM 32144 N N . PRO A 1 15 ? 9.353 18.147 -4.421 1.00 0.00 15 PRO A N 18
ATOM 32145 C CA . PRO A 1 15 ? 8.103 17.409 -4.217 1.00 0.00 15 PRO A CA 18
ATOM 32146 C C . PRO A 1 15 ? 7.884 17.031 -2.756 1.00 0.00 15 PRO A C 18
ATOM 32147 O O . PRO A 1 15 ? 8.800 17.117 -1.938 1.00 0.00 15 PRO A O 18
ATOM 32158 N N . LEU A 1 16 ? 6.664 16.613 -2.435 1.00 0.00 16 LEU A N 18
ATOM 32159 C CA . LEU A 1 16 ? 6.325 16.221 -1.071 1.00 0.00 16 LEU A CA 18
ATOM 32160 C C . LEU A 1 16 ? 6.879 14.837 -0.748 1.00 0.00 16 LEU A C 18
ATOM 32161 O O . LEU A 1 16 ? 7.193 14.058 -1.648 1.00 0.00 16 LEU A O 18
ATOM 32177 N N . SER A 1 17 ? 6.993 14.537 0.541 1.00 0.00 17 SER A N 18
ATOM 32178 C CA . SER A 1 17 ? 7.510 13.247 0.983 1.00 0.00 17 SER A CA 18
ATOM 32179 C C . SER A 1 17 ? 6.611 12.109 0.507 1.00 0.00 17 SER A C 18
ATOM 32180 O O . SER A 1 17 ? 5.515 12.340 -0.003 1.00 0.00 17 SER A O 18
ATOM 32188 N N . LYS A 1 18 ? 7.084 10.879 0.678 1.00 0.00 18 LYS A N 18
ATOM 32189 C CA . LYS A 1 18 ? 6.325 9.704 0.268 1.00 0.00 18 LYS A CA 18
ATOM 32190 C C . LYS A 1 18 ? 5.391 9.243 1.383 1.00 0.00 18 LYS A C 18
ATOM 32191 O O . LYS A 1 18 ? 5.759 9.204 2.557 1.00 0.00 18 LYS A O 18
ATOM 32210 N N . PRO A 1 19 ? 4.154 8.884 1.009 1.00 0.00 19 PRO A N 18
ATOM 32211 C CA . PRO A 1 19 ? 3.143 8.417 1.963 1.00 0.00 19 PRO A CA 18
ATOM 32212 C C . PRO A 1 19 ? 3.476 7.043 2.534 1.00 0.00 19 PRO A C 18
ATOM 32213 O O . PRO A 1 19 ? 4.313 6.320 1.992 1.00 0.00 19 PRO A O 18
ATOM 32224 N N . HIS A 1 20 ? 2.815 6.687 3.631 1.00 0.00 20 HIS A N 18
ATOM 32225 C CA . HIS A 1 20 ? 3.040 5.397 4.275 1.00 0.00 20 HIS A CA 18
ATOM 32226 C C . HIS A 1 20 ? 1.952 4.400 3.888 1.00 0.00 20 HIS A C 18
ATOM 32227 O O . HIS A 1 20 ? 0.850 4.772 3.482 1.00 0.00 20 HIS A O 18
ATOM 32242 N N . PRO A 1 21 ? 2.266 3.102 4.016 1.00 0.00 21 PRO A N 18
ATOM 32243 C CA . PRO A 1 21 ? 1.328 2.025 3.685 1.00 0.00 21 PRO A CA 18
ATOM 32244 C C . PRO A 1 21 ? 0.168 1.942 4.671 1.00 0.00 21 PRO A C 18
ATOM 32245 O O . PRO A 1 21 ? 0.342 2.076 5.883 1.00 0.00 21 PRO A O 18
ATOM 32256 N N . PRO A 1 22 ? -1.044 1.716 4.143 1.00 0.00 22 PRO A N 18
ATOM 32257 C CA . PRO A 1 22 ? -2.256 1.609 4.961 1.00 0.00 22 PRO A CA 18
ATOM 32258 C C . PRO A 1 22 ? -2.277 0.338 5.803 1.00 0.00 22 PRO A C 18
ATOM 32259 O O . PRO A 1 22 ? -1.865 -0.728 5.346 1.00 0.00 22 PRO A O 18
ATOM 32270 N N . VAL A 1 23 ? -2.761 0.458 7.035 1.00 0.00 23 VAL A N 18
ATOM 32271 C CA . VAL A 1 23 ? -2.837 -0.682 7.941 1.00 0.00 23 VAL A CA 18
ATOM 32272 C C . VAL A 1 23 ? -4.126 -1.468 7.727 1.00 0.00 23 VAL A C 18
ATOM 32273 O O . VAL A 1 23 ? -5.145 -0.911 7.319 1.00 0.00 23 VAL A O 18
ATOM 32286 N N . VAL A 1 24 ? -4.074 -2.766 8.007 1.00 0.00 24 VAL A N 18
ATOM 32287 C CA . VAL A 1 24 ? -5.238 -3.630 7.847 1.00 0.00 24 VAL A CA 18
ATOM 32288 C C . VAL A 1 24 ? -5.768 -4.093 9.199 1.00 0.00 24 VAL A C 18
ATOM 32289 O O . VAL A 1 24 ? -5.204 -4.990 9.824 1.00 0.00 24 VAL A O 18
ATOM 32302 N N . GLY A 1 25 ? -6.858 -3.475 9.645 1.00 0.00 25 GLY A N 18
ATOM 32303 C CA . GLY A 1 25 ? -7.447 -3.838 10.920 1.00 0.00 25 GLY A CA 18
ATOM 32304 C C . GLY A 1 25 ? -8.252 -5.120 10.843 1.00 0.00 25 GLY A C 18
ATOM 32305 O O . GLY A 1 25 ? -7.740 -6.203 11.127 1.00 0.00 25 GLY A O 18
ATOM 32309 N N . LYS A 1 26 ? -9.519 -4.998 10.460 1.00 0.00 26 LYS A N 18
ATOM 32310 C CA . LYS A 1 26 ? -10.399 -6.156 10.347 1.00 0.00 26 LYS A CA 18
ATOM 32311 C C . LYS A 1 26 ? -10.241 -6.828 8.986 1.00 0.00 26 LYS A C 18
ATOM 32312 O O . LYS A 1 26 ? -10.278 -6.167 7.948 1.00 0.00 26 LYS A O 18
ATOM 32331 N N . VAL A 1 27 ? -10.066 -8.145 8.999 1.00 0.00 27 VAL A N 18
ATOM 32332 C CA . VAL A 1 27 ? -9.906 -8.907 7.766 1.00 0.00 27 VAL A CA 18
ATOM 32333 C C . VAL A 1 27 ? -10.997 -9.963 7.627 1.00 0.00 27 VAL A C 18
ATOM 32334 O O . VAL A 1 27 ? -11.092 -10.885 8.438 1.00 0.00 27 VAL A O 18
ATOM 32347 N N . THR A 1 28 ? -11.819 -9.823 6.592 1.00 0.00 28 THR A N 18
ATOM 32348 C CA . THR A 1 28 ? -12.904 -10.765 6.345 1.00 0.00 28 THR A CA 18
ATOM 32349 C C . THR A 1 28 ? -12.728 -11.468 5.005 1.00 0.00 28 THR A C 18
ATOM 32350 O O . THR A 1 28 ? -11.947 -11.030 4.160 1.00 0.00 28 THR A O 18
ATOM 32361 N N . HIS A 1 29 ? -13.460 -12.561 4.814 1.00 0.00 29 HIS A N 18
ATOM 32362 C CA . HIS A 1 29 ? -13.385 -13.325 3.574 1.00 0.00 29 HIS A CA 18
ATOM 32363 C C . HIS A 1 29 ? -14.278 -12.709 2.501 1.00 0.00 29 HIS A C 18
ATOM 32364 O O . HIS A 1 29 ? -14.448 -13.274 1.420 1.00 0.00 29 HIS A O 18
ATOM 32379 N N . HIS A 1 30 ? -14.847 -11.547 2.808 1.00 0.00 30 HIS A N 18
ATOM 32380 C CA . HIS A 1 30 ? -15.722 -10.854 1.870 1.00 0.00 30 HIS A CA 18
ATOM 32381 C C . HIS A 1 30 ? -15.230 -9.432 1.617 1.00 0.00 30 HIS A C 18
ATOM 32382 O O . HIS A 1 30 ? -15.603 -8.802 0.627 1.00 0.00 30 HIS A O 18
ATOM 32397 N N . SER A 1 31 ? -14.392 -8.931 2.519 1.00 0.00 31 SER A N 18
ATOM 32398 C CA . SER A 1 31 ? -13.853 -7.582 2.396 1.00 0.00 31 SER A CA 18
ATOM 32399 C C . SER A 1 31 ? -12.564 -7.437 3.199 1.00 0.00 31 SER A C 18
ATOM 32400 O O . SER A 1 31 ? -12.106 -8.387 3.835 1.00 0.00 31 SER A O 18
ATOM 32408 N N . ILE A 1 32 ? -11.985 -6.242 3.165 1.00 0.00 32 ILE A N 18
ATOM 32409 C CA . ILE A 1 32 ? -10.749 -5.971 3.890 1.00 0.00 32 ILE A CA 18
ATOM 32410 C C . ILE A 1 32 ? -10.741 -4.553 4.452 1.00 0.00 32 ILE A C 18
ATOM 32411 O O . ILE A 1 32 ? -10.944 -3.585 3.721 1.00 0.00 32 ILE A O 18
ATOM 32427 N N . GLU A 1 33 ? -10.504 -4.441 5.755 1.00 0.00 33 GLU A N 18
ATOM 32428 C CA . GLU A 1 33 ? -10.468 -3.141 6.415 1.00 0.00 33 GLU A CA 18
ATOM 32429 C C . GLU A 1 33 ? -9.107 -2.476 6.234 1.00 0.00 33 GLU A C 18
ATOM 32430 O O . GLU A 1 33 ? -8.067 -3.131 6.319 1.00 0.00 33 GLU A O 18
ATOM 32442 N N . LEU A 1 34 ? -9.121 -1.172 5.983 1.00 0.00 34 LEU A N 18
ATOM 32443 C CA . LEU A 1 34 ? -7.888 -0.416 5.790 1.00 0.00 34 LEU A CA 18
ATOM 32444 C C . LEU A 1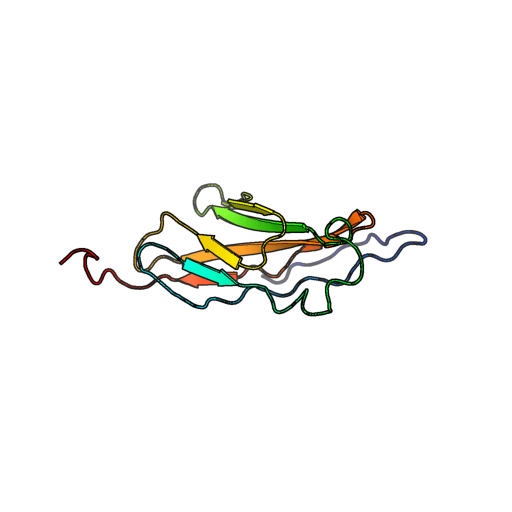 34 ? -8.015 0.991 6.365 1.00 0.00 34 LEU A C 18
ATOM 32445 O O . LEU A 1 34 ? -9.007 1.681 6.130 1.00 0.00 34 LEU A O 18
ATOM 32461 N N . TYR A 1 35 ? -7.004 1.410 7.117 1.00 0.00 35 TYR A N 18
ATOM 32462 C CA . TYR A 1 35 ? -7.003 2.735 7.726 1.00 0.00 35 TYR A CA 18
ATOM 32463 C C . TYR A 1 35 ? -5.610 3.356 7.676 1.00 0.00 35 TYR A C 18
ATOM 32464 O O . TYR A 1 35 ? -4.655 2.811 8.228 1.00 0.00 35 TYR A O 18
ATOM 32482 N N . TRP A 1 36 ? -5.505 4.500 7.009 1.00 0.00 36 TRP A N 18
ATOM 32483 C CA . TRP A 1 36 ? -4.229 5.197 6.886 1.00 0.00 36 TRP A CA 18
ATOM 32484 C C . TRP A 1 36 ? -4.266 6.533 7.621 1.00 0.00 36 TRP A C 18
ATOM 32485 O O . TRP A 1 36 ? -3.713 7.527 7.149 1.00 0.00 36 TRP A O 18
ATOM 32506 N N . ASP A 1 37 ? -4.920 6.549 8.777 1.00 0.00 37 ASP A N 18
ATOM 32507 C CA . ASP A 1 37 ? -5.027 7.763 9.578 1.00 0.00 37 ASP A CA 18
ATOM 32508 C C . ASP A 1 37 ? -3.766 7.979 10.408 1.00 0.00 37 ASP A C 18
ATOM 32509 O O . ASP A 1 37 ? -3.805 8.617 11.461 1.00 0.00 37 ASP A O 18
ATOM 32518 N N . LEU A 1 38 ? -2.649 7.443 9.929 1.00 0.00 38 LEU A N 18
ATOM 32519 C CA . LEU A 1 38 ? -1.375 7.577 10.627 1.00 0.00 38 LEU A CA 18
ATOM 32520 C C . LEU A 1 38 ? -0.537 8.699 10.022 1.00 0.00 38 LEU A C 18
ATOM 32521 O O . LEU A 1 38 ? 0.533 9.030 10.531 1.00 0.00 38 LEU A O 18
ATOM 32537 N N . GLU A 1 39 ? -1.033 9.280 8.935 1.00 0.00 39 GLU A N 18
ATOM 32538 C CA . GLU A 1 39 ? -0.330 10.366 8.262 1.00 0.00 39 GLU A CA 18
ATOM 32539 C C . GLU A 1 39 ? -0.923 11.719 8.646 1.00 0.00 39 GLU A C 18
ATOM 32540 O O . GLU A 1 39 ? -0.194 12.682 8.884 1.00 0.00 39 GLU A O 18
ATOM 32552 N N . GLN A 1 40 ? -2.249 11.782 8.703 1.00 0.00 40 GLN A N 18
ATOM 32553 C CA . GLN A 1 40 ? -2.940 13.016 9.057 1.00 0.00 40 GLN A CA 18
ATOM 32554 C C . GLN A 1 40 ? -3.272 13.047 10.545 1.00 0.00 40 GLN A C 18
ATOM 32555 O O . GLN A 1 40 ? -4.258 13.656 10.959 1.00 0.00 40 GLN A O 18
ATOM 32569 N N . LYS A 1 41 ? -2.442 12.386 11.345 1.00 0.00 41 LYS A N 18
ATOM 32570 C CA . LYS A 1 41 ? -2.646 12.338 12.788 1.00 0.00 41 LYS A CA 18
ATOM 32571 C C . LYS A 1 41 ? -2.727 13.745 13.373 1.00 0.00 41 LYS A C 18
ATOM 32572 O O . LYS A 1 41 ? -3.699 14.092 14.042 1.00 0.00 41 LYS A O 18
ATOM 32591 N N . GLU A 1 42 ? -1.700 14.548 13.115 1.00 0.00 42 GLU A N 18
ATOM 32592 C CA . GLU A 1 42 ? -1.657 15.917 13.616 1.00 0.00 42 GLU A CA 18
ATOM 32593 C C . GLU A 1 42 ? -2.987 16.626 13.377 1.00 0.00 42 GLU A C 18
ATOM 32594 O O . GLU A 1 42 ? -3.882 16.089 12.724 1.00 0.00 42 GLU A O 18
ATOM 32606 N N . LYS A 1 43 ? -3.110 17.836 13.911 1.00 0.00 43 LYS A N 18
ATOM 32607 C CA . LYS A 1 43 ? -4.329 18.621 13.757 1.00 0.00 43 LYS A CA 18
ATOM 32608 C C . LYS A 1 43 ? -4.677 18.802 12.283 1.00 0.00 43 LYS A C 18
ATOM 32609 O O . LYS A 1 43 ? -3.928 18.377 11.402 1.00 0.00 43 LYS A O 18
ATOM 32628 N N . ARG A 1 44 ? -5.815 19.437 12.021 1.00 0.00 44 ARG A N 18
ATOM 32629 C CA . ARG A 1 44 ? -6.260 19.674 10.653 1.00 0.00 44 ARG A CA 18
ATOM 32630 C C . ARG A 1 44 ? -6.129 21.150 10.288 1.00 0.00 44 ARG A C 18
ATOM 32631 O O . ARG A 1 44 ? -7.064 21.929 10.471 1.00 0.00 44 ARG A O 18
ATOM 32652 N N . GLN A 1 45 ? -4.964 21.525 9.770 1.00 0.00 45 GLN A N 18
ATOM 32653 C CA . GLN A 1 45 ? -4.711 22.907 9.380 1.00 0.00 45 GLN A CA 18
ATOM 32654 C C . GLN A 1 45 ? -5.921 23.501 8.666 1.00 0.00 45 GLN A C 18
ATOM 32655 O O . GLN A 1 45 ? -6.468 22.899 7.743 1.00 0.00 45 GLN A O 18
ATOM 32669 N N . GLY A 1 46 ? -6.335 24.687 9.101 1.00 0.00 46 GLY A N 18
ATOM 32670 C CA . GLY A 1 46 ? -7.478 25.343 8.493 1.00 0.00 46 GLY A CA 18
ATOM 32671 C C . GLY A 1 46 ? -8.648 24.399 8.290 1.00 0.00 46 GLY A C 18
ATOM 32672 O O . GLY A 1 46 ? -8.725 23.332 8.899 1.00 0.00 46 GLY A O 18
ATOM 32676 N N . PRO A 1 47 ? -9.586 24.793 7.416 1.00 0.00 47 PRO A N 18
ATOM 32677 C CA . PRO A 1 47 ? -10.775 23.990 7.116 1.00 0.00 47 PRO A CA 18
ATOM 32678 C C . PRO A 1 47 ? -10.437 22.725 6.333 1.00 0.00 47 PRO A C 18
ATOM 32679 O O . PRO A 1 47 ? -9.273 22.338 6.236 1.00 0.00 47 PRO A O 18
ATOM 32690 N N . GLN A 1 48 ? -11.462 22.088 5.776 1.00 0.00 48 GLN A N 18
ATOM 32691 C CA . GLN A 1 48 ? -11.272 20.867 5.002 1.00 0.00 48 GLN A CA 18
ATOM 32692 C C . GLN A 1 48 ? -10.581 21.165 3.676 1.00 0.00 48 GLN A C 18
ATOM 32693 O O . GLN A 1 48 ? -9.976 20.283 3.069 1.00 0.00 48 GLN A O 18
ATOM 32707 N N . GLU A 1 49 ? -10.677 22.415 3.232 1.00 0.00 49 GLU A N 18
ATOM 32708 C CA . GLU A 1 49 ? -10.061 22.828 1.977 1.00 0.00 49 GLU A CA 18
ATOM 32709 C C . GLU A 1 49 ? -8.540 22.729 2.058 1.00 0.00 49 GLU A C 18
ATOM 32710 O O . GLU A 1 49 ? -7.859 22.644 1.037 1.00 0.00 49 GLU A O 18
ATOM 32722 N N . GLN A 1 50 ? -8.017 22.742 3.280 1.00 0.00 50 GLN A N 18
ATOM 32723 C CA . GLN A 1 50 ? -6.577 22.655 3.494 1.00 0.00 50 GLN A CA 18
ATOM 32724 C C . GLN A 1 50 ? -6.170 21.238 3.885 1.00 0.00 50 GLN A C 18
ATOM 32725 O O . GLN A 1 50 ? -5.188 21.040 4.601 1.00 0.00 50 GLN A O 18
ATOM 32739 N N . TRP A 1 51 ? -6.930 20.258 3.411 1.00 0.00 51 TRP A N 18
ATOM 32740 C CA . TRP A 1 51 ? -6.647 18.859 3.712 1.00 0.00 51 TRP A CA 18
ATOM 32741 C C . TRP A 1 51 ? -5.969 18.174 2.530 1.00 0.00 51 TRP A C 18
ATOM 32742 O O . TRP A 1 51 ? -6.020 18.666 1.402 1.00 0.00 51 TRP A O 18
ATOM 32763 N N . LEU A 1 52 ? -5.335 17.037 2.795 1.00 0.00 52 LEU A N 18
ATOM 32764 C CA . LEU A 1 52 ? -4.646 16.285 1.752 1.00 0.00 52 LEU A CA 18
ATOM 32765 C C . LEU A 1 52 ? -5.565 15.228 1.146 1.00 0.00 52 LEU A C 18
ATOM 32766 O O . LEU A 1 52 ? -6.487 14.743 1.802 1.00 0.00 52 LEU A O 18
ATOM 32782 N N . ARG A 1 53 ? -5.305 14.875 -0.108 1.00 0.00 53 ARG A N 18
ATOM 32783 C CA . ARG A 1 53 ? -6.108 13.876 -0.803 1.00 0.00 53 ARG A CA 18
ATOM 32784 C C . ARG A 1 53 ? -5.539 12.477 -0.588 1.00 0.00 53 ARG A C 18
ATOM 32785 O O . ARG A 1 53 ? -4.329 12.303 -0.440 1.00 0.00 53 ARG A O 18
ATOM 32806 N N . PHE A 1 54 ? -6.419 11.481 -0.571 1.00 0.00 54 PHE A N 18
ATOM 32807 C CA . PHE A 1 54 ? -6.005 10.097 -0.373 1.00 0.00 54 PHE A CA 18
ATOM 32808 C C . PHE A 1 54 ? -6.765 9.163 -1.310 1.00 0.00 54 PHE A C 18
ATOM 32809 O O . PHE A 1 54 ? -7.973 8.974 -1.171 1.00 0.00 54 PHE A O 18
ATOM 32826 N N . SER A 1 55 ? -6.046 8.580 -2.265 1.00 0.00 55 SER A N 18
ATOM 32827 C CA . SER A 1 55 ? -6.652 7.669 -3.229 1.00 0.00 55 SER A CA 18
ATOM 32828 C C . SER A 1 55 ? -6.134 6.247 -3.032 1.00 0.00 55 SER A C 18
ATOM 32829 O O . SER A 1 55 ? -4.931 6.028 -2.888 1.00 0.00 55 SER A O 18
ATOM 32837 N N . ILE A 1 56 ? -7.051 5.286 -3.026 1.00 0.00 56 ILE A N 18
ATOM 32838 C CA . ILE A 1 56 ? -6.687 3.885 -2.849 1.00 0.00 56 ILE A CA 18
ATOM 32839 C C . ILE A 1 56 ? -6.842 3.107 -4.151 1.00 0.00 56 ILE A C 18
ATOM 32840 O O . ILE A 1 56 ? -7.931 3.044 -4.721 1.00 0.00 56 ILE A O 18
ATOM 32856 N N . GLU A 1 57 ? -5.746 2.516 -4.615 1.00 0.00 57 GLU A N 18
ATOM 32857 C CA . GLU A 1 57 ? -5.761 1.740 -5.850 1.00 0.00 57 GLU A CA 18
ATOM 32858 C C . GLU A 1 57 ? -5.452 0.272 -5.574 1.00 0.00 57 GLU A C 18
ATOM 32859 O O . GLU A 1 57 ? -5.118 -0.102 -4.450 1.00 0.00 57 GLU A O 18
ATOM 32871 N N . GLU A 1 58 ? -5.567 -0.556 -6.608 1.00 0.00 58 GLU A N 18
ATOM 32872 C CA . GLU A 1 58 ? -5.302 -1.983 -6.477 1.00 0.00 58 GLU A CA 18
ATOM 32873 C C . GLU A 1 58 ? -4.857 -2.579 -7.810 1.00 0.00 58 GLU A C 18
ATOM 32874 O O . GLU A 1 58 ? -5.171 -2.047 -8.874 1.00 0.00 58 GLU A O 18
ATOM 32886 N N . GLU A 1 59 ? -4.124 -3.686 -7.742 1.00 0.00 59 GLU A N 18
ATOM 32887 C CA . GLU A 1 59 ? -3.636 -4.353 -8.943 1.00 0.00 59 GLU A CA 18
ATOM 32888 C C . GLU A 1 59 ? -4.727 -5.216 -9.568 1.00 0.00 59 GLU A C 18
ATOM 32889 O O . GLU A 1 59 ? -5.628 -5.692 -8.877 1.00 0.00 59 GLU A O 18
ATOM 32901 N N . ASP A 1 60 ? -4.639 -5.414 -10.879 1.00 0.00 60 ASP A N 18
ATOM 32902 C CA . ASP A 1 60 ? -5.618 -6.221 -11.598 1.00 0.00 60 ASP A CA 18
ATOM 32903 C C . ASP A 1 60 ? -4.979 -7.495 -12.141 1.00 0.00 60 ASP A C 18
ATOM 32904 O O . ASP A 1 60 ? -4.077 -7.458 -12.978 1.00 0.00 60 ASP A O 18
ATOM 32913 N N . PRO A 1 61 ? -5.455 -8.650 -11.654 1.00 0.00 61 PRO A N 18
ATOM 32914 C CA . PRO A 1 61 ? -4.944 -9.958 -12.076 1.00 0.00 61 PRO A CA 18
ATOM 32915 C C . PRO A 1 61 ? -5.326 -10.293 -13.514 1.00 0.00 61 PRO A C 18
ATOM 32916 O O . PRO A 1 61 ? -4.666 -11.098 -14.171 1.00 0.00 61 PRO A O 18
ATOM 32927 N N . LYS A 1 62 ? -6.396 -9.671 -13.997 1.00 0.00 62 LYS A N 18
ATOM 32928 C CA . LYS A 1 62 ? -6.866 -9.901 -15.358 1.00 0.00 62 LYS A CA 18
ATOM 32929 C C . LYS A 1 62 ? -6.392 -8.793 -16.292 1.00 0.00 62 LYS A C 18
ATOM 32930 O O . LYS A 1 62 ? -6.237 -9.006 -17.494 1.00 0.00 62 LYS A O 18
ATOM 32949 N N . MET A 1 63 ? -6.162 -7.610 -15.731 1.00 0.00 63 MET A N 18
ATOM 32950 C CA . MET A 1 63 ? -5.703 -6.469 -16.515 1.00 0.00 63 MET A CA 18
ATOM 32951 C C . MET A 1 63 ? -4.221 -6.201 -16.268 1.00 0.00 63 MET A C 18
ATOM 32952 O O . MET A 1 63 ? -3.622 -5.335 -16.906 1.00 0.00 63 MET A O 18
ATOM 32966 N N . HIS A 1 64 ? -3.636 -6.950 -15.339 1.00 0.00 64 HIS A N 18
ATOM 32967 C CA . HIS A 1 64 ? -2.224 -6.793 -15.008 1.00 0.00 64 HIS A CA 18
ATOM 32968 C C . HIS A 1 64 ? -1.850 -5.317 -14.909 1.00 0.00 64 HIS A C 18
ATOM 32969 O O . HIS A 1 64 ? -0.761 -4.914 -15.316 1.00 0.00 64 HIS A O 18
ATOM 32984 N N . SER A 1 65 ? -2.761 -4.516 -14.365 1.00 0.00 65 SER A N 18
ATOM 32985 C CA . SER A 1 65 ? -2.529 -3.084 -14.217 1.00 0.00 65 SER A CA 18
ATOM 32986 C C . SER A 1 65 ? -3.238 -2.544 -12.979 1.00 0.00 65 SER A C 18
ATOM 32987 O O . SER A 1 65 ? -4.065 -3.228 -12.375 1.00 0.00 65 SER A O 18
ATOM 32995 N N . TYR A 1 66 ? -2.907 -1.313 -12.605 1.00 0.00 66 TYR A N 18
ATOM 32996 C CA . TYR A 1 66 ? -3.509 -0.681 -11.437 1.00 0.00 66 TYR A CA 18
ATOM 32997 C C . TYR A 1 66 ? -4.511 0.391 -11.854 1.00 0.00 66 TYR A C 18
ATOM 32998 O O . TYR A 1 66 ? -4.484 0.878 -12.984 1.00 0.00 66 TYR A O 18
ATOM 33016 N N . GLY A 1 67 ? -5.397 0.755 -10.931 1.00 0.00 67 GLY A N 18
ATOM 33017 C CA . GLY A 1 67 ? -6.396 1.766 -11.220 1.00 0.00 67 GLY A CA 18
ATOM 33018 C C . GLY A 1 67 ? -6.719 2.624 -10.013 1.00 0.00 67 GLY A C 18
ATOM 33019 O O . GLY A 1 67 ? -5.829 3.231 -9.417 1.00 0.00 67 GLY A O 18
ATOM 33023 N N . VAL A 1 68 ? -7.997 2.675 -9.650 1.00 0.00 68 VAL A N 18
ATOM 33024 C CA . VAL A 1 68 ? -8.436 3.465 -8.506 1.00 0.00 68 VAL A CA 18
ATOM 33025 C C . VAL A 1 68 ? -9.763 2.950 -7.959 1.00 0.00 68 VAL A C 18
ATOM 33026 O O . VAL A 1 68 ? -10.815 3.147 -8.567 1.00 0.00 68 VAL A O 18
ATOM 33039 N N . ILE A 1 69 ? -9.705 2.290 -6.807 1.00 0.00 69 ILE A N 18
ATOM 33040 C CA . ILE A 1 69 ? -10.902 1.748 -6.177 1.00 0.00 69 ILE A CA 18
ATOM 33041 C C . ILE A 1 69 ? -11.595 2.800 -5.317 1.00 0.00 69 ILE A C 18
ATOM 33042 O O . ILE A 1 69 ? -12.819 2.802 -5.186 1.00 0.00 69 ILE A O 18
ATOM 33058 N N . TYR A 1 70 ? -10.804 3.693 -4.733 1.00 0.00 70 TYR A N 18
ATOM 33059 C CA . TYR A 1 70 ? -11.340 4.750 -3.884 1.00 0.00 70 TYR A CA 18
ATOM 33060 C C . TYR A 1 70 ? -10.557 6.046 -4.068 1.00 0.00 70 TYR A C 18
ATOM 33061 O O . TYR A 1 70 ? -9.347 6.028 -4.299 1.00 0.00 70 TYR A O 18
ATOM 33079 N N . THR A 1 71 ? -11.256 7.172 -3.962 1.00 0.00 71 THR A N 18
ATOM 33080 C CA . THR A 1 71 ? -10.628 8.479 -4.117 1.00 0.00 71 THR A CA 18
ATOM 33081 C C . THR A 1 71 ? -11.325 9.528 -3.258 1.00 0.00 71 THR A C 18
ATOM 33082 O O . THR A 1 71 ? -12.422 9.980 -3.583 1.00 0.00 71 THR A O 18
ATOM 33093 N N . GLY A 1 72 ? -10.680 9.913 -2.161 1.00 0.00 72 GLY A N 18
ATOM 33094 C CA . GLY A 1 72 ? -11.253 10.908 -1.274 1.00 0.00 72 GLY A CA 18
ATOM 33095 C C . GLY A 1 72 ? -10.266 11.391 -0.230 1.00 0.00 72 GLY A C 18
ATOM 33096 O O . GLY A 1 72 ? -9.060 11.181 -0.362 1.00 0.00 72 GLY A O 18
ATOM 33100 N N . TYR A 1 73 ? -10.778 12.042 0.809 1.00 0.00 73 TYR A N 18
ATOM 33101 C CA . TYR A 1 73 ? -9.932 12.561 1.877 1.00 0.00 73 TYR A CA 18
ATOM 33102 C C . TYR A 1 73 ? -10.009 11.671 3.114 1.00 0.00 73 TYR A C 18
ATOM 33103 O O . TYR A 1 73 ? -9.255 11.850 4.069 1.00 0.00 73 TYR A O 18
ATOM 33121 N N . ALA A 1 74 ? -10.926 10.709 3.087 1.00 0.00 74 ALA A N 18
ATOM 33122 C CA . ALA A 1 74 ? -11.101 9.789 4.203 1.00 0.00 74 ALA A CA 18
ATOM 33123 C C . ALA A 1 74 ? -9.806 9.045 4.509 1.00 0.00 74 ALA A C 18
ATOM 33124 O O . ALA A 1 74 ? -8.887 9.012 3.690 1.00 0.00 74 ALA A O 18
ATOM 33131 N N . THR A 1 75 ? -9.737 8.448 5.696 1.00 0.00 75 THR A N 18
ATOM 33132 C CA . THR A 1 75 ? -8.553 7.707 6.111 1.00 0.00 75 THR A CA 18
ATOM 33133 C C . THR A 1 75 ? -8.817 6.206 6.111 1.00 0.00 75 THR A C 18
ATOM 33134 O O . THR A 1 75 ? -7.896 5.404 5.954 1.00 0.00 75 THR A O 18
ATOM 33145 N N . ARG A 1 76 ? -10.080 5.831 6.287 1.00 0.00 76 ARG A N 18
ATOM 33146 C CA . ARG A 1 76 ? -10.464 4.425 6.307 1.00 0.00 76 ARG A CA 18
ATOM 33147 C C . ARG A 1 76 ? -11.087 4.012 4.977 1.00 0.00 76 ARG A C 18
ATOM 33148 O O . ARG A 1 76 ? -11.660 4.838 4.265 1.00 0.00 76 ARG A O 18
ATOM 33169 N N . HIS A 1 77 ? -10.971 2.730 4.648 1.00 0.00 77 HIS A N 18
ATOM 33170 C CA . HIS A 1 77 ? -11.523 2.207 3.403 1.00 0.00 77 HIS A CA 18
ATOM 33171 C C . HIS A 1 77 ? -11.615 0.685 3.446 1.00 0.00 77 HIS A C 18
ATOM 33172 O O . HIS A 1 77 ? -10.600 -0.010 3.410 1.00 0.00 77 HIS A O 18
ATOM 33187 N N . VAL A 1 78 ? -12.839 0.173 3.524 1.00 0.00 78 VAL A N 18
ATOM 33188 C CA . VAL A 1 78 ? -13.064 -1.267 3.572 1.00 0.00 78 VAL A CA 18
ATOM 33189 C C . VAL A 1 78 ? -13.390 -1.819 2.188 1.00 0.00 78 VAL A C 18
ATOM 33190 O O . VAL A 1 78 ? -14.517 -1.697 1.709 1.00 0.00 78 VAL A O 18
ATOM 33203 N N . VAL A 1 79 ? -12.395 -2.427 1.551 1.00 0.00 79 VAL A N 18
ATOM 33204 C CA . VAL A 1 79 ? -12.576 -3.000 0.222 1.00 0.00 79 VAL A CA 18
ATOM 33205 C C . VAL A 1 79 ? -13.660 -4.073 0.229 1.00 0.00 79 VAL A C 18
ATOM 33206 O O . VAL A 1 79 ? -13.445 -5.182 0.716 1.00 0.00 79 VAL A O 18
ATOM 33219 N N . GLU A 1 80 ? -14.824 -3.733 -0.316 1.00 0.00 80 GLU A N 18
ATOM 33220 C CA . GLU A 1 80 ? -15.941 -4.668 -0.372 1.00 0.00 80 GLU A CA 18
ATOM 33221 C C . GLU A 1 80 ? -15.839 -5.566 -1.602 1.00 0.00 80 GLU A C 18
ATOM 33222 O O . GLU A 1 80 ? -14.988 -5.358 -2.467 1.00 0.00 80 GLU A O 18
ATOM 33234 N N . GLY A 1 81 ? -16.711 -6.566 -1.672 1.00 0.00 81 GLY A N 18
ATOM 33235 C CA . GLY A 1 81 ? -16.702 -7.482 -2.798 1.00 0.00 81 GLY A CA 18
ATOM 33236 C C . GLY A 1 81 ? -15.346 -8.124 -3.012 1.00 0.00 81 GLY A C 18
ATOM 33237 O O . GLY A 1 81 ? -14.612 -7.751 -3.928 1.00 0.00 81 GLY A O 18
ATOM 33241 N N . LEU A 1 82 ? -15.010 -9.090 -2.165 1.00 0.00 82 LEU A N 18
ATOM 33242 C CA . LEU A 1 82 ? -13.731 -9.785 -2.265 1.00 0.00 82 LEU A CA 18
ATOM 33243 C C . LEU A 1 82 ? -13.918 -11.292 -2.127 1.00 0.00 82 LEU A C 18
ATOM 33244 O O . LEU A 1 82 ? -14.920 -11.755 -1.581 1.00 0.00 82 LEU A O 18
ATOM 33260 N N . GLU A 1 83 ? -12.947 -12.052 -2.623 1.00 0.00 83 GLU A N 18
ATOM 33261 C CA . GLU A 1 83 ? -13.005 -13.507 -2.553 1.00 0.00 83 GLU A CA 18
ATOM 33262 C C . GLU A 1 83 ? -12.165 -14.030 -1.391 1.00 0.00 83 GLU A C 18
ATOM 33263 O O . GLU A 1 83 ? -11.201 -13.400 -0.956 1.00 0.00 83 GLU A O 18
ATOM 33275 N N . PRO A 1 84 ? -12.540 -15.211 -0.876 1.00 0.00 84 PRO A N 18
ATOM 33276 C CA . PRO A 1 84 ? -11.835 -15.845 0.242 1.00 0.00 84 PRO A CA 18
ATOM 33277 C C . PRO A 1 84 ? -10.451 -16.346 -0.154 1.00 0.00 84 PRO A C 18
ATOM 33278 O O . PRO A 1 84 ? -10.248 -16.820 -1.272 1.00 0.00 84 PRO A O 18
ATOM 33289 N N . ARG A 1 85 ? -9.501 -16.239 0.769 1.00 0.00 85 ARG A N 18
ATOM 33290 C CA . ARG A 1 85 ? -8.135 -16.681 0.515 1.00 0.00 85 ARG A CA 18
ATOM 33291 C C . ARG A 1 85 ? -7.619 -16.119 -0.806 1.00 0.00 85 ARG A C 18
ATOM 33292 O O . ARG A 1 85 ? -7.140 -16.861 -1.664 1.00 0.00 85 ARG A O 18
ATOM 33313 N N . THR A 1 86 ? -7.720 -14.803 -0.964 1.00 0.00 86 THR A N 18
ATOM 33314 C CA . THR A 1 86 ? -7.266 -14.142 -2.180 1.00 0.00 86 THR A CA 18
ATOM 33315 C C . THR A 1 86 ? -6.446 -12.898 -1.856 1.00 0.00 86 THR A C 18
ATOM 33316 O O . THR A 1 86 ? -6.886 -12.031 -1.100 1.00 0.00 86 THR A O 18
ATOM 33327 N N . LEU A 1 87 ? -5.253 -12.815 -2.434 1.00 0.00 87 LEU A N 18
ATOM 33328 C CA . LEU A 1 87 ? -4.371 -11.675 -2.207 1.00 0.00 87 LEU A CA 18
ATOM 33329 C C . LEU A 1 87 ? -4.925 -10.418 -2.869 1.00 0.00 87 LEU A C 18
ATOM 33330 O O . LEU A 1 87 ? -5.485 -10.476 -3.964 1.00 0.00 87 LEU A O 18
ATOM 33346 N N . TYR A 1 88 ? -4.762 -9.282 -2.199 1.00 0.00 88 TYR A N 18
ATOM 33347 C CA . TYR A 1 88 ? -5.247 -8.010 -2.722 1.00 0.00 88 TYR A CA 18
ATOM 33348 C C . TYR A 1 88 ? -4.249 -6.891 -2.441 1.00 0.00 88 TYR A C 18
ATOM 33349 O O . TYR A 1 88 ? -4.026 -6.515 -1.290 1.00 0.00 88 TYR A O 18
ATOM 33367 N N . LYS A 1 89 ? -3.650 -6.361 -3.502 1.00 0.00 89 LYS A N 18
ATOM 33368 C CA . LYS A 1 89 ? -2.677 -5.283 -3.374 1.00 0.00 89 LYS A CA 18
ATOM 33369 C C . LYS A 1 89 ? -3.364 -3.922 -3.419 1.00 0.00 89 LYS A C 18
ATOM 33370 O O . LYS A 1 89 ? -4.240 -3.685 -4.251 1.00 0.00 89 LYS A O 18
ATOM 33389 N N . PHE A 1 90 ? -2.960 -3.030 -2.521 1.00 0.00 90 PHE A N 18
ATOM 33390 C CA . PHE A 1 90 ? -3.537 -1.692 -2.459 1.00 0.00 90 PHE A CA 18
ATOM 33391 C C . PHE A 1 90 ? -2.452 -0.642 -2.237 1.00 0.00 90 PHE A C 18
ATOM 33392 O O . PHE A 1 90 ? -1.632 -0.764 -1.327 1.00 0.00 90 PHE A O 18
ATOM 33409 N N . ARG A 1 91 ? -2.454 0.389 -3.076 1.00 0.00 91 ARG A N 18
ATOM 33410 C CA . ARG A 1 91 ? -1.470 1.460 -2.973 1.00 0.00 91 ARG A CA 18
ATOM 33411 C C . ARG A 1 91 ? -2.133 2.770 -2.559 1.00 0.00 91 ARG A C 18
ATOM 33412 O O . ARG A 1 91 ? -3.131 3.187 -3.149 1.00 0.00 91 ARG A O 18
ATOM 33433 N N . LEU A 1 92 ? -1.573 3.415 -1.541 1.00 0.00 92 LEU A N 18
ATOM 33434 C CA . LEU A 1 92 ? -2.110 4.678 -1.047 1.00 0.00 92 LEU A CA 18
ATOM 33435 C C . LEU A 1 92 ? -1.464 5.861 -1.761 1.00 0.00 92 LEU A C 18
ATOM 33436 O O . LEU A 1 92 ? -0.239 5.954 -1.849 1.00 0.00 92 LEU A O 18
ATOM 33452 N N . LYS A 1 93 ? -2.295 6.764 -2.269 1.00 0.00 93 LYS A N 18
ATOM 33453 C CA . LYS A 1 93 ? -1.807 7.944 -2.973 1.00 0.00 93 LYS A CA 18
ATOM 33454 C C . LYS A 1 93 ? -2.108 9.213 -2.181 1.00 0.00 93 LYS A C 18
ATOM 33455 O O . LYS A 1 93 ? -3.057 9.259 -1.399 1.00 0.00 93 LYS A O 18
ATOM 33474 N N . VAL A 1 94 ? -1.294 10.243 -2.391 1.00 0.00 94 VAL A N 18
ATOM 33475 C CA . VAL A 1 94 ? -1.475 11.514 -1.700 1.00 0.00 94 VAL A CA 18
ATOM 33476 C C . VAL A 1 94 ? -1.070 12.685 -2.588 1.00 0.00 94 VAL A C 18
ATOM 33477 O O . VAL A 1 94 ? -0.061 12.627 -3.291 1.00 0.00 94 VAL A O 18
ATOM 33490 N N . THR A 1 95 ? -1.865 13.751 -2.550 1.00 0.00 95 THR A N 18
ATOM 33491 C CA . THR A 1 95 ? -1.590 14.937 -3.352 1.00 0.00 95 THR A CA 18
ATOM 33492 C C . THR A 1 95 ? -1.708 16.205 -2.515 1.00 0.00 95 THR A C 18
ATOM 33493 O O . THR A 1 95 ? -2.793 16.558 -2.054 1.00 0.00 95 THR A O 18
ATOM 33504 N N . SER A 1 96 ? -0.583 16.888 -2.322 1.00 0.00 96 SER A N 18
ATOM 33505 C CA . SER A 1 96 ? -0.560 18.116 -1.537 1.00 0.00 96 SER A CA 18
ATOM 33506 C C . SER A 1 96 ? -1.512 19.154 -2.125 1.00 0.00 96 SER A C 18
ATOM 33507 O O . SER A 1 96 ? -1.880 19.102 -3.298 1.00 0.00 96 SER A O 18
ATOM 33515 N N . PRO A 1 97 ? -1.920 20.121 -1.290 1.00 0.00 97 PRO A N 18
ATOM 33516 C CA . PRO A 1 97 ? -2.833 21.191 -1.703 1.00 0.00 97 PRO A CA 18
ATOM 33517 C C . PRO A 1 97 ? -2.179 22.169 -2.672 1.00 0.00 97 PRO A C 18
ATOM 33518 O O . PRO A 1 97 ? -2.802 23.138 -3.106 1.00 0.00 97 PRO A O 18
ATOM 33529 N N . SER A 1 98 ? -0.920 21.909 -3.010 1.00 0.00 98 SER A N 18
ATOM 33530 C CA . SER A 1 98 ? -0.181 22.769 -3.926 1.00 0.00 98 SER A CA 18
ATOM 33531 C C . SER A 1 98 ? -0.113 22.148 -5.318 1.00 0.00 98 SER A C 18
ATOM 33532 O O . SER A 1 98 ? -0.092 22.854 -6.325 1.00 0.00 98 SER A O 18
ATOM 33540 N N . GLY A 1 99 ? -0.078 20.819 -5.366 1.00 0.00 99 GLY A N 18
ATOM 33541 C CA . GLY A 1 99 ? -0.012 20.124 -6.638 1.00 0.00 99 GLY A CA 18
ATOM 33542 C C . GLY A 1 99 ? 0.836 18.870 -6.571 1.00 0.00 99 GLY A C 18
ATOM 33543 O O . GLY A 1 99 ? 0.624 17.928 -7.334 1.00 0.00 99 GLY A O 18
ATOM 33547 N N . GLU A 1 100 ? 1.800 18.858 -5.655 1.00 0.00 100 GLU A N 18
ATOM 33548 C CA . GLU A 1 100 ? 2.685 17.710 -5.494 1.00 0.00 100 GLU A CA 18
ATOM 33549 C C . GLU A 1 100 ? 1.892 16.461 -5.120 1.00 0.00 100 GLU A C 18
ATOM 33550 O O . GLU A 1 100 ? 0.818 16.549 -4.525 1.00 0.00 100 GLU A O 18
ATOM 33562 N N . TYR A 1 101 ? 2.429 15.299 -5.475 1.00 0.00 101 TYR A N 18
ATOM 33563 C CA . TYR A 1 101 ? 1.771 14.031 -5.181 1.00 0.00 101 TYR A CA 18
ATOM 33564 C C . TYR A 1 101 ? 2.785 12.892 -5.124 1.00 0.00 101 TYR A C 18
ATOM 33565 O O . TYR A 1 101 ? 3.748 12.866 -5.888 1.00 0.00 101 TYR A O 18
ATOM 33583 N N . GLU A 1 102 ? 2.558 11.952 -4.211 1.00 0.00 102 GLU A N 18
ATOM 33584 C CA . GLU A 1 102 ? 3.451 10.811 -4.053 1.00 0.00 102 GLU A CA 18
ATOM 33585 C C . GLU A 1 102 ? 2.663 9.504 -4.019 1.00 0.00 102 GLU A C 18
ATOM 33586 O O . GLU A 1 102 ? 1.432 9.509 -4.027 1.00 0.00 102 GLU A O 18
ATOM 33598 N N . TYR A 1 103 ? 3.382 8.388 -3.982 1.00 0.00 103 TYR A N 18
ATOM 33599 C CA . TYR A 1 103 ? 2.751 7.073 -3.950 1.00 0.00 103 TYR A CA 18
ATOM 33600 C C . TYR A 1 103 ? 3.310 6.229 -2.809 1.00 0.00 103 TYR A C 18
ATOM 33601 O O . TYR A 1 103 ? 4.507 6.261 -2.526 1.00 0.00 103 TYR A O 18
ATOM 33619 N N . SER A 1 104 ? 2.432 5.472 -2.157 1.00 0.00 104 SER A N 18
ATOM 33620 C CA . SER A 1 104 ? 2.835 4.621 -1.044 1.00 0.00 104 SER A CA 18
ATOM 33621 C C . SER A 1 104 ? 3.180 3.216 -1.532 1.00 0.00 104 SER A C 18
ATOM 33622 O O . SER A 1 104 ? 2.789 2.797 -2.621 1.00 0.00 104 SER A O 18
ATOM 33630 N N . PRO A 1 105 ? 3.930 2.472 -0.706 1.00 0.00 105 PRO A N 18
ATOM 33631 C CA . PRO A 1 105 ? 4.343 1.103 -1.030 1.00 0.00 105 PRO A CA 18
ATOM 33632 C C . PRO A 1 105 ? 3.175 0.124 -1.011 1.00 0.00 105 PRO A C 18
ATOM 33633 O O . PRO A 1 105 ? 2.575 -0.121 0.036 1.00 0.00 105 PRO A O 18
ATOM 33644 N N . VAL A 1 106 ? 2.856 -0.433 -2.175 1.00 0.00 106 VAL A N 18
ATOM 33645 C CA . VAL A 1 106 ? 1.759 -1.387 -2.291 1.00 0.00 106 VAL A CA 18
ATOM 33646 C C . VAL A 1 106 ? 1.750 -2.359 -1.115 1.00 0.00 106 VAL A C 18
ATOM 33647 O O . VAL A 1 106 ? 2.799 -2.830 -0.677 1.00 0.00 106 VAL A O 18
ATOM 33660 N N . VAL A 1 107 ? 0.557 -2.655 -0.609 1.00 0.00 107 VAL A N 18
ATOM 33661 C CA . VAL A 1 107 ? 0.409 -3.571 0.515 1.00 0.00 107 VAL A CA 18
ATOM 33662 C C . VAL A 1 107 ? -0.479 -4.754 0.146 1.00 0.00 107 VAL A C 18
ATOM 33663 O O . VAL A 1 107 ? -1.703 -4.632 0.092 1.00 0.00 107 VAL A O 18
ATOM 33676 N N . SER A 1 108 ? 0.145 -5.900 -0.107 1.00 0.00 108 SER A N 18
ATOM 33677 C CA . SER A 1 108 ? -0.589 -7.106 -0.474 1.00 0.00 108 SER A CA 18
ATOM 33678 C C . SER A 1 108 ? -1.174 -7.783 0.761 1.00 0.00 108 SER A C 18
ATOM 33679 O O . SER A 1 108 ? -0.448 -8.145 1.687 1.00 0.00 108 SER A O 18
ATOM 33687 N N . VAL A 1 109 ? -2.492 -7.951 0.768 1.00 0.00 109 VAL A N 18
ATOM 33688 C CA . VAL A 1 109 ? -3.176 -8.586 1.889 1.00 0.00 109 VAL A CA 18
ATOM 33689 C C . VAL A 1 109 ? -4.137 -9.666 1.405 1.00 0.00 109 VAL A C 18
ATOM 33690 O O . VAL A 1 109 ? -4.986 -9.418 0.549 1.00 0.00 109 VAL A O 18
ATOM 33703 N N . ALA A 1 110 ? -3.997 -10.866 1.960 1.00 0.00 110 ALA A N 18
ATOM 33704 C CA . ALA A 1 110 ? -4.854 -11.984 1.587 1.00 0.00 110 ALA A CA 18
ATOM 33705 C C . ALA A 1 110 ? -6.033 -12.116 2.546 1.00 0.00 110 ALA A C 18
ATOM 33706 O O . ALA A 1 110 ? -5.851 -12.234 3.758 1.00 0.00 110 ALA A O 18
ATOM 33713 N N . THR A 1 111 ? -7.243 -12.094 1.995 1.00 0.00 111 THR A N 18
ATOM 33714 C CA . THR A 1 111 ? -8.452 -12.208 2.801 1.00 0.00 111 THR A CA 18
ATOM 33715 C C . THR A 1 111 ? -8.462 -13.510 3.595 1.00 0.00 111 THR A C 18
ATOM 33716 O O . THR A 1 111 ? -7.539 -14.319 3.493 1.00 0.00 111 THR A O 18
ATOM 33727 N N . THR A 1 112 ? -9.512 -13.707 4.386 1.00 0.00 112 THR A N 18
ATOM 33728 C CA . THR A 1 112 ? -9.642 -14.911 5.198 1.00 0.00 112 THR A CA 18
ATOM 33729 C C . THR A 1 112 ? -10.429 -15.988 4.461 1.00 0.00 112 THR A C 18
ATOM 33730 O O . THR A 1 112 ? -10.895 -15.774 3.342 1.00 0.00 112 THR A O 18
ATOM 33741 N N . ARG A 1 113 ? -10.573 -17.147 5.096 1.00 0.00 113 ARG A N 18
ATOM 33742 C CA . ARG A 1 113 ? -11.304 -18.259 4.499 1.00 0.00 113 ARG A CA 18
ATOM 33743 C C . ARG A 1 113 ? -12.762 -18.253 4.947 1.00 0.00 113 ARG A C 18
ATOM 33744 O O . ARG A 1 113 ? -13.059 -18.046 6.123 1.00 0.00 113 ARG A O 18
ATOM 33765 N N . GLU A 1 114 ? -13.667 -18.482 4.000 1.00 0.00 114 GLU A N 18
ATOM 33766 C CA . GLU A 1 114 ? -15.095 -18.501 4.298 1.00 0.00 114 GLU A CA 18
ATOM 33767 C C . GLU A 1 114 ? -15.381 -19.344 5.538 1.00 0.00 114 GLU A C 18
ATOM 33768 O O . GLU A 1 114 ? -14.528 -20.106 5.993 1.00 0.00 114 GLU A O 18
ATOM 33780 N N . SER A 1 115 ? -16.586 -19.201 6.078 1.00 0.00 115 SER A N 18
ATOM 33781 C CA . SER A 1 115 ? -16.984 -19.945 7.268 1.00 0.00 115 SER A CA 18
ATOM 33782 C C . SER A 1 115 ? -18.336 -20.621 7.059 1.00 0.00 115 SER A C 18
ATOM 33783 O O . SER A 1 115 ? -19.346 -19.957 6.829 1.00 0.00 115 SER A O 18
ATOM 33791 N N . GLY A 1 116 ? -18.346 -21.948 7.140 1.00 0.00 116 GLY A N 18
ATOM 33792 C CA . GLY A 1 116 ? -19.578 -22.693 6.957 1.00 0.00 116 GLY A CA 18
ATOM 33793 C C . GLY A 1 116 ? -19.332 -24.169 6.712 1.00 0.00 116 GLY A C 18
ATOM 33794 O O . GLY A 1 116 ? -18.230 -24.679 6.916 1.00 0.00 116 GLY A O 18
ATOM 33798 N N . PRO A 1 117 ? -20.378 -24.881 6.266 1.00 0.00 117 PRO A N 18
ATOM 33799 C CA . PRO A 1 117 ? -20.295 -26.317 5.985 1.00 0.00 117 PRO A CA 18
ATOM 33800 C C . PRO A 1 117 ? -19.441 -26.620 4.759 1.00 0.00 117 PRO A C 18
ATOM 33801 O O . PRO A 1 117 ? -19.712 -26.127 3.665 1.00 0.00 117 PRO A O 18
ATOM 33812 N N . SER A 1 118 ? -18.408 -27.435 4.950 1.00 0.00 118 SER A N 18
ATOM 33813 C CA . SER A 1 118 ? -17.511 -27.801 3.860 1.00 0.00 118 SER A CA 18
ATOM 33814 C C . SER A 1 118 ? -18.179 -28.798 2.919 1.00 0.00 118 SER A C 18
ATOM 33815 O O . SER A 1 118 ? -18.365 -28.522 1.734 1.00 0.00 118 SER A O 18
ATOM 33823 N N . SER A 1 119 ? -18.538 -29.960 3.456 1.00 0.00 119 SER A N 18
ATOM 33824 C CA . SER A 1 119 ? -19.183 -31.002 2.664 1.00 0.00 119 SER A CA 18
ATOM 33825 C C . SER A 1 119 ? -20.585 -30.574 2.242 1.00 0.00 119 SER A C 18
ATOM 33826 O O . SER A 1 119 ? -20.891 -30.502 1.052 1.00 0.00 119 SER A O 18
ATOM 33834 N N . GLY A 1 120 ? -21.432 -30.290 3.226 1.00 0.00 120 GLY A N 18
ATOM 33835 C CA . GLY A 1 120 ? -22.792 -29.873 2.937 1.00 0.00 120 GLY A CA 18
ATOM 33836 C C . GLY A 1 120 ? -23.710 -31.045 2.651 1.00 0.00 120 GLY A C 18
ATOM 33837 O O . GLY A 1 120 ? -24.932 -30.914 2.711 1.00 0.00 120 GLY A O 18
ATOM 33841 N N . GLY A 1 1 ? 32.274 -3.389 -15.824 1.00 0.00 1 GLY A N 19
ATOM 33842 C CA . GLY A 1 1 ? 31.197 -3.150 -14.881 1.00 0.00 1 GLY A CA 19
ATOM 33843 C C . GLY A 1 1 ? 29.923 -3.879 -15.260 1.00 0.00 1 GLY A C 19
ATOM 33844 O O . GLY A 1 1 ? 29.391 -3.687 -16.353 1.00 0.00 1 GLY A O 19
ATOM 33848 N N . SER A 1 2 ? 29.432 -4.719 -14.354 1.00 0.00 2 SER A N 19
ATOM 33849 C CA . SER A 1 2 ? 28.215 -5.484 -14.600 1.00 0.00 2 SER A CA 19
ATOM 33850 C C . SER A 1 2 ? 26.987 -4.580 -14.554 1.00 0.00 2 SER A C 19
ATOM 33851 O O . SER A 1 2 ? 26.318 -4.370 -15.566 1.00 0.00 2 SER A O 19
ATOM 33859 N N . SER A 1 3 ? 26.696 -4.048 -13.371 1.00 0.00 3 SER A N 19
ATOM 33860 C CA . SER A 1 3 ? 25.546 -3.170 -13.190 1.00 0.00 3 SER A CA 19
ATOM 33861 C C . SER A 1 3 ? 25.637 -2.423 -11.863 1.00 0.00 3 SER A C 19
ATOM 33862 O O . SER A 1 3 ? 25.540 -3.021 -10.792 1.00 0.00 3 SER A O 19
ATOM 33870 N N . GLY A 1 4 ? 25.824 -1.109 -11.942 1.00 0.00 4 GLY A N 19
ATOM 33871 C CA . GLY A 1 4 ? 25.926 -0.300 -10.741 1.00 0.00 4 GLY A CA 19
ATOM 33872 C C . GLY A 1 4 ? 25.789 1.182 -11.028 1.00 0.00 4 GLY A C 19
ATOM 33873 O O . GLY A 1 4 ? 26.759 1.841 -11.403 1.00 0.00 4 GLY A O 19
ATOM 33877 N N . SER A 1 5 ? 24.581 1.709 -10.852 1.00 0.00 5 SER A N 19
ATOM 33878 C CA . SER A 1 5 ? 24.319 3.122 -11.099 1.00 0.00 5 SER A CA 19
ATOM 33879 C C . SER A 1 5 ? 22.893 3.488 -10.700 1.00 0.00 5 SER A C 19
ATOM 33880 O O . SER A 1 5 ? 21.928 2.951 -11.243 1.00 0.00 5 SER A O 19
ATOM 33888 N N . SER A 1 6 ? 22.769 4.407 -9.748 1.00 0.00 6 SER A N 19
ATOM 33889 C CA . SER A 1 6 ? 21.462 4.843 -9.273 1.00 0.00 6 SER A CA 19
ATOM 33890 C C . SER A 1 6 ? 21.363 6.366 -9.276 1.00 0.00 6 SER A C 19
ATOM 33891 O O . SER A 1 6 ? 22.367 7.065 -9.149 1.00 0.00 6 SER A O 19
ATOM 33899 N N . GLY A 1 7 ? 20.142 6.873 -9.423 1.00 0.00 7 GLY A N 19
ATOM 33900 C CA . GLY A 1 7 ? 19.933 8.309 -9.441 1.00 0.00 7 GLY A CA 19
ATOM 33901 C C . GLY A 1 7 ? 18.633 8.697 -10.116 1.00 0.00 7 GLY A C 19
ATOM 33902 O O . GLY A 1 7 ? 18.572 8.811 -11.340 1.00 0.00 7 GLY A O 19
ATOM 33906 N N . MET A 1 8 ? 17.591 8.900 -9.317 1.00 0.00 8 MET A N 19
ATOM 33907 C CA . MET A 1 8 ? 16.285 9.277 -9.846 1.00 0.00 8 MET A CA 19
ATOM 33908 C C . MET A 1 8 ? 15.716 10.472 -9.088 1.00 0.00 8 MET A C 19
ATOM 33909 O O . MET A 1 8 ? 14.528 10.505 -8.767 1.00 0.00 8 MET A O 19
ATOM 33923 N N . GLU A 1 9 ? 16.571 11.449 -8.803 1.00 0.00 9 GLU A N 19
ATOM 33924 C CA . GLU A 1 9 ? 16.151 12.644 -8.081 1.00 0.00 9 GLU A CA 19
ATOM 33925 C C . GLU A 1 9 ? 15.799 13.770 -9.050 1.00 0.00 9 GLU A C 19
ATOM 33926 O O . GLU A 1 9 ? 16.299 13.836 -10.172 1.00 0.00 9 GLU A O 19
ATOM 33938 N N . PRO A 1 10 ? 14.915 14.676 -8.606 1.00 0.00 10 PRO A N 19
ATOM 33939 C CA . PRO A 1 10 ? 14.475 15.815 -9.418 1.00 0.00 10 PRO A CA 19
ATOM 33940 C C . PRO A 1 10 ? 15.580 16.846 -9.617 1.00 0.00 10 PRO A C 19
ATOM 33941 O O . PRO A 1 10 ? 16.692 16.684 -9.114 1.00 0.00 10 PRO A O 19
ATOM 33952 N N . HIS A 1 11 ? 15.267 17.907 -10.354 1.00 0.00 11 HIS A N 19
ATOM 33953 C CA . HIS A 1 11 ? 16.235 18.966 -10.619 1.00 0.00 11 HIS A CA 19
ATOM 33954 C C . HIS A 1 11 ? 16.124 20.076 -9.578 1.00 0.00 11 HIS A C 19
ATOM 33955 O O . HIS A 1 11 ? 17.027 20.270 -8.763 1.00 0.00 11 HIS A O 19
ATOM 33970 N N . LYS A 1 12 ? 15.012 20.802 -9.610 1.00 0.00 12 LYS A N 19
ATOM 33971 C CA . LYS A 1 12 ? 14.782 21.893 -8.670 1.00 0.00 12 LYS A CA 19
ATOM 33972 C C . LYS A 1 12 ? 13.507 21.658 -7.866 1.00 0.00 12 LYS A C 19
ATOM 33973 O O . LYS A 1 12 ? 13.355 22.175 -6.759 1.00 0.00 12 LYS A O 19
ATOM 33992 N N . VAL A 1 13 ? 12.593 20.874 -8.430 1.00 0.00 13 VAL A N 19
ATOM 33993 C CA . VAL A 1 13 ? 11.332 20.569 -7.765 1.00 0.00 13 VAL A CA 19
ATOM 33994 C C . VAL A 1 13 ? 11.488 19.396 -6.803 1.00 0.00 13 VAL A C 19
ATOM 33995 O O . VAL A 1 13 ? 12.126 18.394 -7.128 1.00 0.00 13 VAL A O 19
ATOM 34008 N N . VAL A 1 14 ? 10.901 19.527 -5.618 1.00 0.00 14 VAL A N 19
ATOM 34009 C CA . VAL A 1 14 ? 10.973 18.478 -4.609 1.00 0.00 14 VAL A CA 19
ATOM 34010 C C . VAL A 1 14 ? 9.597 18.184 -4.022 1.00 0.00 14 VAL A C 19
ATOM 34011 O O . VAL A 1 14 ? 8.979 19.027 -3.372 1.00 0.00 14 VAL A O 19
ATOM 34024 N N . PRO A 1 15 ? 9.103 16.959 -4.256 1.00 0.00 15 PRO A N 19
ATOM 34025 C CA . PRO A 1 15 ? 7.795 16.525 -3.758 1.00 0.00 15 PRO A CA 19
ATOM 34026 C C . PRO A 1 15 ? 7.779 16.349 -2.244 1.00 0.00 15 PRO A C 19
ATOM 34027 O O . PRO A 1 15 ? 8.830 16.316 -1.602 1.00 0.00 15 PRO A O 19
ATOM 34038 N N . LEU A 1 16 ? 6.583 16.236 -1.678 1.00 0.00 16 LEU A N 19
ATOM 34039 C CA . LEU A 1 16 ? 6.431 16.063 -0.237 1.00 0.00 16 LEU A CA 19
ATOM 34040 C C . LEU A 1 16 ? 6.924 14.687 0.201 1.00 0.00 16 LEU A C 19
ATOM 34041 O O . LEU A 1 16 ? 7.316 13.865 -0.627 1.00 0.00 16 LEU A O 19
ATOM 34057 N N . SER A 1 17 ? 6.898 14.443 1.507 1.00 0.00 17 SER A N 19
ATOM 34058 C CA . SER A 1 17 ? 7.343 13.168 2.056 1.00 0.00 17 SER A CA 19
ATOM 34059 C C . SER A 1 17 ? 6.479 12.022 1.537 1.00 0.00 17 SER A C 19
ATOM 34060 O O . SER A 1 17 ? 5.259 12.148 1.429 1.00 0.00 17 SER A O 19
ATOM 34068 N N . LYS A 1 18 ? 7.121 10.904 1.217 1.00 0.00 18 LYS A N 19
ATOM 34069 C CA . LYS A 1 18 ? 6.414 9.733 0.710 1.00 0.00 18 LYS A CA 19
ATOM 34070 C C . LYS A 1 18 ? 5.438 9.195 1.751 1.00 0.00 18 LYS A C 19
ATOM 34071 O O . LYS A 1 18 ? 5.761 9.066 2.932 1.00 0.00 18 LYS A O 19
ATOM 34090 N N . PRO A 1 19 ? 4.215 8.872 1.304 1.00 0.00 19 PRO A N 19
ATOM 34091 C CA . PRO A 1 19 ? 3.167 8.340 2.181 1.00 0.00 19 PRO A CA 19
ATOM 34092 C C . PRO A 1 19 ? 3.474 6.925 2.659 1.00 0.00 19 PRO A C 19
ATOM 34093 O O . PRO A 1 19 ? 4.111 6.145 1.951 1.00 0.00 19 PRO A O 19
ATOM 34104 N N . HIS A 1 20 ? 3.016 6.599 3.863 1.00 0.00 20 HIS A N 19
ATOM 34105 C CA . HIS A 1 20 ? 3.241 5.276 4.435 1.00 0.00 20 HIS A CA 19
ATOM 34106 C C . HIS A 1 20 ? 2.140 4.308 4.012 1.00 0.00 20 HIS A C 19
ATOM 34107 O O . HIS A 1 20 ? 1.043 4.708 3.624 1.00 0.00 20 HIS A O 19
ATOM 34122 N N . PRO A 1 21 ? 2.439 3.002 4.088 1.00 0.00 21 PRO A N 19
ATOM 34123 C CA . PRO A 1 21 ? 1.488 1.950 3.718 1.00 0.00 21 PRO A CA 19
ATOM 34124 C C . PRO A 1 21 ? 0.329 1.842 4.703 1.00 0.00 21 PRO A C 19
ATOM 34125 O O . PRO A 1 21 ? 0.505 1.939 5.918 1.00 0.00 21 PRO A O 19
ATOM 34136 N N . PRO A 1 22 ? -0.884 1.637 4.170 1.00 0.00 22 PRO A N 19
ATOM 34137 C CA . PRO A 1 22 ? -2.096 1.511 4.986 1.00 0.00 22 PRO A CA 19
ATOM 34138 C C . PRO A 1 22 ? -2.122 0.215 5.789 1.00 0.00 22 PRO A C 19
ATOM 34139 O O . PRO A 1 22 ? -1.707 -0.837 5.303 1.00 0.00 22 PRO A O 19
ATOM 34150 N N . VAL A 1 23 ? -2.612 0.298 7.022 1.00 0.00 23 VAL A N 19
ATOM 34151 C CA . VAL A 1 23 ? -2.694 -0.868 7.892 1.00 0.00 23 VAL A CA 19
ATOM 34152 C C . VAL A 1 23 ? -3.983 -1.646 7.650 1.00 0.00 23 VAL A C 19
ATOM 34153 O O . VAL A 1 23 ? -4.974 -1.092 7.175 1.00 0.00 23 VAL A O 19
ATOM 34166 N N . VAL A 1 24 ? -3.962 -2.933 7.980 1.00 0.00 24 VAL A N 19
ATOM 34167 C CA . VAL A 1 24 ? -5.129 -3.788 7.800 1.00 0.00 24 VAL A CA 19
ATOM 34168 C C . VAL A 1 24 ? -5.758 -4.149 9.142 1.00 0.00 24 VAL A C 19
ATOM 34169 O O . VAL A 1 24 ? -5.201 -4.932 9.910 1.00 0.00 24 VAL A O 19
ATOM 34182 N N . GLY A 1 25 ? -6.924 -3.572 9.417 1.00 0.00 25 GLY A N 19
ATOM 34183 C CA . GLY A 1 25 ? -7.610 -3.845 10.666 1.00 0.00 25 GLY A CA 19
ATOM 34184 C C . GLY A 1 25 ? -8.375 -5.154 10.633 1.00 0.00 25 GLY A C 19
ATOM 34185 O O . GLY A 1 25 ? -7.881 -6.182 11.097 1.00 0.00 25 GLY A O 19
ATOM 34189 N N . LYS A 1 26 ? -9.585 -5.117 10.085 1.00 0.00 26 LYS A N 19
ATOM 34190 C CA . LYS A 1 26 ? -10.420 -6.308 9.994 1.00 0.00 26 LYS A CA 19
ATOM 34191 C C . LYS A 1 26 ? -10.032 -7.153 8.785 1.00 0.00 26 LYS A C 19
ATOM 34192 O O . LYS A 1 26 ? -9.994 -6.661 7.657 1.00 0.00 26 LYS A O 19
ATOM 34211 N N . VAL A 1 27 ? -9.747 -8.429 9.027 1.00 0.00 27 VAL A N 19
ATOM 34212 C CA . VAL A 1 27 ? -9.364 -9.343 7.958 1.00 0.00 27 VAL A CA 19
ATOM 34213 C C . VAL A 1 27 ? -10.433 -10.407 7.736 1.00 0.00 27 VAL A C 19
ATOM 34214 O O . VAL A 1 27 ? -10.407 -11.469 8.357 1.00 0.00 27 VAL A O 19
ATOM 34227 N N . THR A 1 28 ? -11.375 -10.114 6.844 1.00 0.00 28 THR A N 19
ATOM 34228 C CA . THR A 1 28 ? -12.455 -11.044 6.539 1.00 0.00 28 THR A CA 19
ATOM 34229 C C . THR A 1 28 ? -12.216 -11.747 5.208 1.00 0.00 28 THR A C 19
ATOM 34230 O O . THR A 1 28 ? -11.651 -11.166 4.280 1.00 0.00 28 THR A O 19
ATOM 34241 N N . HIS A 1 29 ? -12.650 -13.000 5.119 1.00 0.00 29 HIS A N 19
ATOM 34242 C CA . HIS A 1 29 ? -12.484 -13.782 3.898 1.00 0.00 29 HIS A CA 19
ATOM 34243 C C . HIS A 1 29 ? -13.414 -13.277 2.799 1.00 0.00 29 HIS A C 19
ATOM 34244 O O . HIS A 1 29 ? -13.462 -13.840 1.705 1.00 0.00 29 HIS A O 19
ATOM 34259 N N . HIS A 1 30 ? -14.153 -12.214 3.098 1.00 0.00 30 HIS A N 19
ATOM 34260 C CA . HIS A 1 30 ? -15.083 -11.634 2.136 1.00 0.00 30 HIS A CA 19
ATOM 34261 C C . HIS A 1 30 ? -14.708 -10.189 1.820 1.00 0.00 30 HIS A C 19
ATOM 34262 O O . HIS A 1 30 ? -15.021 -9.676 0.746 1.00 0.00 30 HIS A O 19
ATOM 34277 N N . SER A 1 31 ? -14.035 -9.538 2.764 1.00 0.00 31 SER A N 19
ATOM 34278 C CA . SER A 1 31 ? -13.621 -8.151 2.589 1.00 0.00 31 SER A CA 19
ATOM 34279 C C . SER A 1 31 ? -12.299 -7.884 3.302 1.00 0.00 31 SER A C 19
ATOM 34280 O O . SER A 1 31 ? -11.772 -8.751 3.999 1.00 0.00 31 SER A O 19
ATOM 34288 N N . ILE A 1 32 ? -11.771 -6.678 3.124 1.00 0.00 32 ILE A N 19
ATOM 34289 C CA . ILE A 1 32 ? -10.512 -6.296 3.751 1.00 0.00 32 ILE A CA 19
ATOM 34290 C C . ILE A 1 32 ? -10.533 -4.832 4.179 1.00 0.00 32 ILE A C 19
ATOM 34291 O O . ILE A 1 32 ? -10.533 -3.931 3.342 1.00 0.00 32 ILE A O 19
ATOM 34307 N N . GLU A 1 33 ? -10.548 -4.605 5.489 1.00 0.00 33 GLU A N 19
ATOM 34308 C CA . GLU A 1 33 ? -10.568 -3.250 6.028 1.00 0.00 33 GLU A CA 19
ATOM 34309 C C . GLU A 1 33 ? -9.159 -2.667 6.085 1.00 0.00 33 GLU A C 19
ATOM 34310 O O . GLU A 1 33 ? -8.183 -3.390 6.285 1.00 0.00 33 GLU A O 19
ATOM 34322 N N . LEU A 1 34 ? -9.062 -1.354 5.906 1.00 0.00 34 LEU A N 19
ATOM 34323 C CA . LEU A 1 34 ? -7.773 -0.671 5.936 1.00 0.00 34 LEU A CA 19
ATOM 34324 C C . LEU A 1 34 ? -7.904 0.712 6.565 1.00 0.00 34 LEU A C 19
ATOM 34325 O O . LEU A 1 34 ? -8.975 1.319 6.537 1.00 0.00 34 LEU A O 19
ATOM 34341 N N . TYR A 1 35 ? -6.808 1.206 7.130 1.00 0.00 35 TYR A N 19
ATOM 34342 C CA . TYR A 1 35 ? -6.800 2.518 7.767 1.00 0.00 35 TYR A CA 19
ATOM 34343 C C . TYR A 1 35 ? -5.406 3.137 7.721 1.00 0.00 35 TYR A C 19
ATOM 34344 O O . TYR A 1 35 ? -4.457 2.599 8.290 1.00 0.00 35 TYR A O 19
ATOM 34362 N N . TRP A 1 36 ? -5.293 4.271 7.040 1.00 0.00 36 TRP A N 19
ATOM 34363 C CA . TRP A 1 36 ? -4.016 4.966 6.919 1.00 0.00 36 TRP A CA 19
ATOM 34364 C C . TRP A 1 36 ? -4.075 6.334 7.590 1.00 0.00 36 TRP A C 19
ATOM 34365 O O . TRP A 1 36 ? -3.537 7.313 7.073 1.00 0.00 36 TRP A O 19
ATOM 34386 N N . ASP A 1 37 ? -4.730 6.394 8.744 1.00 0.00 37 ASP A N 19
ATOM 34387 C CA . ASP A 1 37 ? -4.858 7.642 9.487 1.00 0.00 37 ASP A CA 19
ATOM 34388 C C . ASP A 1 37 ? -3.584 7.940 10.272 1.00 0.00 37 ASP A C 19
ATOM 34389 O O . ASP A 1 37 ? -3.573 8.797 11.157 1.00 0.00 37 ASP A O 19
ATOM 34398 N N . LEU A 1 38 ? -2.512 7.227 9.944 1.00 0.00 38 LEU A N 19
ATOM 34399 C CA . LEU A 1 38 ? -1.233 7.413 10.619 1.00 0.00 38 LEU A CA 19
ATOM 34400 C C . LEU A 1 38 ? -0.410 8.501 9.935 1.00 0.00 38 LEU A C 19
ATOM 34401 O O . LEU A 1 38 ? 0.787 8.637 10.186 1.00 0.00 38 LEU A O 19
ATOM 34417 N N . GLU A 1 39 ? -1.062 9.275 9.073 1.00 0.00 39 GLU A N 19
ATOM 34418 C CA . GLU A 1 39 ? -0.390 10.351 8.354 1.00 0.00 39 GLU A CA 19
ATOM 34419 C C . GLU A 1 39 ? -1.052 11.695 8.646 1.00 0.00 39 GLU A C 19
ATOM 34420 O O . GLU A 1 39 ? -0.444 12.579 9.251 1.00 0.00 39 GLU A O 19
ATOM 34432 N N . GLN A 1 40 ? -2.299 11.841 8.211 1.00 0.00 40 GLN A N 19
ATOM 34433 C CA . GLN A 1 40 ? -3.043 13.077 8.425 1.00 0.00 40 GLN A CA 19
ATOM 34434 C C . GLN A 1 40 ? -3.596 13.141 9.844 1.00 0.00 40 GLN A C 19
ATOM 34435 O O . GLN A 1 40 ? -4.735 13.555 10.060 1.00 0.00 40 GLN A O 19
ATOM 34449 N N . LYS A 1 41 ? -2.783 12.728 10.810 1.00 0.00 41 LYS A N 19
ATOM 34450 C CA . LYS A 1 41 ? -3.190 12.739 12.211 1.00 0.00 41 LYS A CA 19
ATOM 34451 C C . LYS A 1 41 ? -2.984 14.120 12.826 1.00 0.00 41 LYS A C 19
ATOM 34452 O O . LYS A 1 41 ? -2.873 14.255 14.044 1.00 0.00 41 LYS A O 19
ATOM 34471 N N . GLU A 1 42 ? -2.936 15.141 11.976 1.00 0.00 42 GLU A N 19
ATOM 34472 C CA . GLU A 1 42 ? -2.745 16.511 12.438 1.00 0.00 42 GLU A CA 19
ATOM 34473 C C . GLU A 1 42 ? -4.072 17.263 12.474 1.00 0.00 42 GLU A C 19
ATOM 34474 O O . GLU A 1 42 ? -4.975 16.990 11.683 1.00 0.00 42 GLU A O 19
ATOM 34486 N N . LYS A 1 43 ? -4.182 18.212 13.397 1.00 0.00 43 LYS A N 19
ATOM 34487 C CA . LYS A 1 43 ? -5.397 19.006 13.538 1.00 0.00 43 LYS A CA 19
ATOM 34488 C C . LYS A 1 43 ? -5.813 19.606 12.199 1.00 0.00 43 LYS A C 19
ATOM 34489 O O . LYS A 1 43 ? -5.157 19.388 11.180 1.00 0.00 43 LYS A O 19
ATOM 34508 N N . ARG A 1 44 ? -6.905 20.363 12.208 1.00 0.00 44 ARG A N 19
ATOM 34509 C CA . ARG A 1 44 ? -7.407 20.995 10.994 1.00 0.00 44 ARG A CA 19
ATOM 34510 C C . ARG A 1 44 ? -7.520 22.506 11.174 1.00 0.00 44 ARG A C 19
ATOM 34511 O O . ARG A 1 44 ? -8.537 23.107 10.830 1.00 0.00 44 ARG A O 19
ATOM 34532 N N . GLN A 1 45 ? -6.469 23.112 11.717 1.00 0.00 45 GLN A N 19
ATOM 34533 C CA . GLN A 1 45 ? -6.451 24.553 11.944 1.00 0.00 45 GLN A CA 19
ATOM 34534 C C . GLN A 1 45 ? -7.165 25.290 10.816 1.00 0.00 45 GLN A C 19
ATOM 34535 O O . GLN A 1 45 ? -8.022 26.137 11.060 1.00 0.00 45 GLN A O 19
ATOM 34549 N N . GLY A 1 46 ? -6.803 24.962 9.579 1.00 0.00 46 GLY A N 19
ATOM 34550 C CA . GLY A 1 46 ? -7.419 25.603 8.431 1.00 0.00 46 GLY A CA 19
ATOM 34551 C C . GLY A 1 46 ? -8.689 24.904 7.988 1.00 0.00 46 GLY A C 19
ATOM 34552 O O . GLY A 1 46 ? -9.117 23.913 8.581 1.00 0.00 46 GLY A O 19
ATOM 34556 N N . PRO A 1 47 ? -9.314 25.424 6.922 1.00 0.00 47 PRO A N 19
ATOM 34557 C CA . PRO A 1 47 ? -10.553 24.859 6.377 1.00 0.00 47 PRO A CA 19
ATOM 34558 C C . PRO A 1 47 ? -10.328 23.507 5.708 1.00 0.00 47 PRO A C 19
ATOM 34559 O O . PRO A 1 47 ? -9.191 23.059 5.563 1.00 0.00 47 PRO A O 19
ATOM 34570 N N . GLN A 1 48 ? -11.418 22.864 5.303 1.00 0.00 48 GLN A N 19
ATOM 34571 C CA . GLN A 1 48 ? -11.339 21.563 4.650 1.00 0.00 48 GLN A CA 19
ATOM 34572 C C . GLN A 1 48 ? -10.420 21.620 3.434 1.00 0.00 48 GLN A C 19
ATOM 34573 O O . GLN A 1 48 ? -9.651 20.693 3.182 1.00 0.00 48 GLN A O 19
ATOM 34587 N N . GLU A 1 49 ? -10.505 22.714 2.684 1.00 0.00 49 GLU A N 19
ATOM 34588 C CA . GLU A 1 49 ? -9.682 22.890 1.494 1.00 0.00 49 GLU A CA 19
ATOM 34589 C C . GLU A 1 49 ? -8.210 22.640 1.809 1.00 0.00 49 GLU A C 19
ATOM 34590 O O . GLU A 1 49 ? -7.414 22.349 0.916 1.00 0.00 49 GLU A O 19
ATOM 34602 N N . GLN A 1 50 ? -7.856 22.756 3.085 1.00 0.00 50 GLN A N 19
ATOM 34603 C CA . GLN A 1 50 ? -6.480 22.544 3.518 1.00 0.00 50 GLN A CA 19
ATOM 34604 C C . GLN A 1 50 ? -6.259 21.095 3.939 1.00 0.00 50 GLN A C 19
ATOM 34605 O O . GLN A 1 50 ? -5.379 20.801 4.748 1.00 0.00 50 GLN A O 19
ATOM 34619 N N . TRP A 1 51 ? -7.062 20.195 3.385 1.00 0.00 51 TRP A N 19
ATOM 34620 C CA . TRP A 1 51 ? -6.954 18.775 3.704 1.00 0.00 51 TRP A CA 19
ATOM 34621 C C . TRP A 1 51 ? -6.145 18.039 2.642 1.00 0.00 51 TRP A C 19
ATOM 34622 O O . TRP A 1 51 ? -5.970 18.533 1.527 1.00 0.00 51 TRP A O 19
ATOM 34643 N N . LEU A 1 52 ? -5.653 16.856 2.994 1.00 0.00 52 LEU A N 19
ATOM 34644 C CA . LEU A 1 52 ? -4.862 16.051 2.070 1.00 0.00 52 LEU A CA 19
ATOM 34645 C C . LEU A 1 52 ? -5.730 15.004 1.379 1.00 0.00 52 LEU A C 19
ATOM 34646 O O . LEU A 1 52 ? -6.611 14.407 1.999 1.00 0.00 52 LEU A O 19
ATOM 34662 N N . ARG A 1 53 ? -5.473 14.784 0.094 1.00 0.00 53 ARG A N 19
ATOM 34663 C CA . ARG A 1 53 ? -6.230 13.808 -0.680 1.00 0.00 53 ARG A CA 19
ATOM 34664 C C . ARG A 1 53 ? -5.626 12.414 -0.537 1.00 0.00 53 ARG A C 19
ATOM 34665 O O . ARG A 1 53 ? -4.416 12.265 -0.361 1.00 0.00 53 ARG A O 19
ATOM 34686 N N . PHE A 1 54 ? -6.476 11.395 -0.612 1.00 0.00 54 PHE A N 19
ATOM 34687 C CA . PHE A 1 54 ? -6.027 10.013 -0.490 1.00 0.00 54 PHE A CA 19
ATOM 34688 C C . PHE A 1 54 ? -6.707 9.126 -1.528 1.00 0.00 54 PHE A C 19
ATOM 34689 O O . PHE A 1 54 ? -7.914 8.893 -1.465 1.00 0.00 54 PHE A O 19
ATOM 34706 N N . SER A 1 55 ? -5.924 8.635 -2.482 1.00 0.00 55 SER A N 19
ATOM 34707 C CA . SER A 1 55 ? -6.451 7.777 -3.537 1.00 0.00 55 SER A CA 19
ATOM 34708 C C . SER A 1 55 ? -5.901 6.359 -3.410 1.00 0.00 55 SER A C 19
ATOM 34709 O O . SER A 1 55 ? -4.689 6.147 -3.446 1.00 0.00 55 SER A O 19
ATOM 34717 N N . ILE A 1 56 ? -6.801 5.394 -3.260 1.00 0.00 56 ILE A N 19
ATOM 34718 C CA . ILE A 1 56 ? -6.408 3.997 -3.128 1.00 0.00 56 ILE A CA 19
ATOM 34719 C C . ILE A 1 56 ? -6.623 3.239 -4.434 1.00 0.00 56 ILE A C 19
ATOM 34720 O O . ILE A 1 56 ? -7.679 3.344 -5.056 1.00 0.00 56 ILE A O 19
ATOM 34736 N N . GLU A 1 57 ? -5.614 2.475 -4.842 1.00 0.00 57 GLU A N 19
ATOM 34737 C CA . GLU A 1 57 ? -5.695 1.699 -6.074 1.00 0.00 57 GLU A CA 19
ATOM 34738 C C . GLU A 1 57 ? -5.450 0.217 -5.800 1.00 0.00 57 GLU A C 19
ATOM 34739 O O . GLU A 1 57 ? -4.840 -0.146 -4.795 1.00 0.00 57 GLU A O 19
ATOM 34751 N N . GLU A 1 58 ? -5.931 -0.632 -6.702 1.00 0.00 58 GLU A N 19
ATOM 34752 C CA . GLU A 1 58 ? -5.766 -2.074 -6.557 1.00 0.00 58 GLU A CA 19
ATOM 34753 C C . GLU A 1 58 ? -5.188 -2.686 -7.830 1.00 0.00 58 GLU A C 19
ATOM 34754 O O . GLU A 1 58 ? -5.626 -2.372 -8.936 1.00 0.00 58 GLU A O 19
ATOM 34766 N N . GLU A 1 59 ? -4.201 -3.561 -7.664 1.00 0.00 59 GLU A N 19
ATOM 34767 C CA . GLU A 1 59 ? -3.562 -4.215 -8.799 1.00 0.00 59 GLU A CA 19
ATOM 34768 C C . GLU A 1 59 ? -4.189 -5.581 -9.063 1.00 0.00 59 GLU A C 19
ATOM 34769 O O . GLU A 1 59 ? -4.783 -6.186 -8.171 1.00 0.00 59 GLU A O 19
ATOM 34781 N N . ASP A 1 60 ? -4.052 -6.061 -10.295 1.00 0.00 60 ASP A N 19
ATOM 34782 C CA . ASP A 1 60 ? -4.604 -7.355 -10.677 1.00 0.00 60 ASP A CA 19
ATOM 34783 C C . ASP A 1 60 ? -3.491 -8.342 -11.015 1.00 0.00 60 ASP A C 19
ATOM 34784 O O . ASP A 1 60 ? -2.576 -8.044 -11.784 1.00 0.00 60 ASP A O 19
ATOM 34793 N N . PRO A 1 61 ? -3.568 -9.545 -10.428 1.00 0.00 61 PRO A N 19
ATOM 34794 C CA . PRO A 1 61 ? -2.575 -10.600 -10.651 1.00 0.00 61 PRO A CA 19
ATOM 34795 C C . PRO A 1 61 ? -2.648 -11.175 -12.062 1.00 0.00 61 PRO A C 19
ATOM 34796 O O . PRO A 1 61 ? -1.709 -11.819 -12.531 1.00 0.00 61 PRO A O 19
ATOM 34807 N N . LYS A 1 62 ? -3.769 -10.940 -12.735 1.00 0.00 62 LYS A N 19
ATOM 34808 C CA . LYS A 1 62 ? -3.965 -11.432 -14.093 1.00 0.00 62 LYS A CA 19
ATOM 34809 C C . LYS A 1 62 ? -3.850 -10.297 -15.105 1.00 0.00 62 LYS A C 19
ATOM 34810 O O . LYS A 1 62 ? -3.351 -10.490 -16.214 1.00 0.00 62 LYS A O 19
ATOM 34829 N N . MET A 1 63 ? -4.314 -9.114 -14.716 1.00 0.00 63 MET A N 19
ATOM 34830 C CA . MET A 1 63 ? -4.261 -7.948 -15.590 1.00 0.00 63 MET A CA 19
ATOM 34831 C C . MET A 1 63 ? -3.023 -7.106 -15.298 1.00 0.00 63 MET A C 19
ATOM 34832 O O . MET A 1 63 ? -2.741 -6.135 -16.000 1.00 0.00 63 MET A O 19
ATOM 34846 N N . HIS A 1 64 ? -2.287 -7.485 -14.258 1.00 0.00 64 HIS A N 19
ATOM 34847 C CA . HIS A 1 64 ? -1.079 -6.764 -13.873 1.00 0.00 64 HIS A CA 19
ATOM 34848 C C . HIS A 1 64 ? -1.278 -5.258 -14.008 1.00 0.00 64 HIS A C 19
ATOM 34849 O O . HIS A 1 64 ? -0.338 -4.521 -14.306 1.00 0.00 64 HIS A O 19
ATOM 34864 N N . SER A 1 65 ? -2.509 -4.807 -13.787 1.00 0.00 65 SER A N 19
ATOM 34865 C CA . SER A 1 65 ? -2.833 -3.388 -13.888 1.00 0.00 65 SER A CA 19
ATOM 34866 C C . SER A 1 65 ? -3.492 -2.889 -12.606 1.00 0.00 65 SER A C 19
ATOM 34867 O O . SER A 1 65 ? -4.061 -3.669 -11.843 1.00 0.00 65 SER A O 19
ATOM 34875 N N . TYR A 1 66 ? -3.411 -1.583 -12.377 1.00 0.00 66 TYR A N 19
ATOM 34876 C CA . TYR A 1 66 ? -3.997 -0.978 -11.187 1.00 0.00 66 TYR A CA 19
ATOM 34877 C C . TYR A 1 66 ? -5.316 -0.288 -11.520 1.00 0.00 66 TYR A C 19
ATOM 34878 O O . TYR A 1 66 ? -5.678 -0.145 -12.687 1.00 0.00 66 TYR A O 19
ATOM 34896 N N . GLY A 1 67 ? -6.032 0.139 -10.484 1.00 0.00 67 GLY A N 19
ATOM 34897 C CA . GLY A 1 67 ? -7.302 0.810 -10.685 1.00 0.00 67 GLY A CA 19
ATOM 34898 C C . GLY A 1 67 ? -7.783 1.529 -9.440 1.00 0.00 67 GLY A C 19
ATOM 34899 O O . GLY A 1 67 ? -7.910 0.924 -8.375 1.00 0.00 67 GLY A O 19
ATOM 34903 N N . VAL A 1 68 ? -8.050 2.824 -9.572 1.00 0.00 68 VAL A N 19
ATOM 34904 C CA . VAL A 1 68 ? -8.518 3.627 -8.448 1.00 0.00 68 VAL A CA 19
ATOM 34905 C C . VAL A 1 68 ? -9.828 3.081 -7.892 1.00 0.00 68 VAL A C 19
ATOM 34906 O O . VAL A 1 68 ? -10.897 3.299 -8.464 1.00 0.00 68 VAL A O 19
ATOM 34919 N N . ILE A 1 69 ? -9.739 2.370 -6.773 1.00 0.00 69 ILE A N 19
ATOM 34920 C CA . ILE A 1 69 ? -10.918 1.794 -6.138 1.00 0.00 69 ILE A CA 19
ATOM 34921 C C . ILE A 1 69 ? -11.629 2.822 -5.264 1.00 0.00 69 ILE A C 19
ATOM 34922 O O . ILE A 1 69 ? -12.852 2.789 -5.119 1.00 0.00 69 ILE A O 19
ATOM 34938 N N . TYR A 1 70 ? -10.857 3.735 -4.687 1.00 0.00 70 TYR A N 19
ATOM 34939 C CA . TYR A 1 70 ? -11.413 4.773 -3.827 1.00 0.00 70 TYR A CA 19
ATOM 34940 C C . TYR A 1 70 ? -10.694 6.102 -4.042 1.00 0.00 70 TYR A C 19
ATOM 34941 O O . TYR A 1 70 ? -9.486 6.137 -4.282 1.00 0.00 70 TYR A O 19
ATOM 34959 N N . THR A 1 71 ? -11.446 7.195 -3.955 1.00 0.00 71 THR A N 19
ATOM 34960 C CA . THR A 1 71 ? -10.883 8.526 -4.140 1.00 0.00 71 THR A CA 19
ATOM 34961 C C . THR A 1 71 ? -11.654 9.566 -3.336 1.00 0.00 71 THR A C 19
ATOM 34962 O O . THR A 1 71 ? -12.814 9.856 -3.628 1.00 0.00 71 THR A O 19
ATOM 34973 N N . GLY A 1 72 ? -11.002 10.126 -2.321 1.00 0.00 72 GLY A N 19
ATOM 34974 C CA . GLY A 1 72 ? -11.643 11.129 -1.490 1.00 0.00 72 GLY A CA 19
ATOM 34975 C C . GLY A 1 72 ? -10.686 11.757 -0.498 1.00 0.00 72 GLY A C 19
ATOM 34976 O O . GLY A 1 72 ? -9.486 11.854 -0.758 1.00 0.00 72 GLY A O 19
ATOM 34980 N N . TYR A 1 73 ? -11.216 12.187 0.642 1.00 0.00 73 TYR A N 19
ATOM 34981 C CA . TYR A 1 73 ? -10.400 12.814 1.676 1.00 0.00 73 TYR A CA 19
ATOM 34982 C C . TYR A 1 73 ? -10.482 12.032 2.983 1.00 0.00 73 TYR A C 19
ATOM 34983 O O . TYR A 1 73 ? -10.225 12.571 4.059 1.00 0.00 73 TYR A O 19
ATOM 35001 N N . ALA A 1 74 ? -10.842 10.756 2.880 1.00 0.00 74 ALA A N 19
ATOM 35002 C CA . ALA A 1 74 ? -10.955 9.898 4.053 1.00 0.00 74 ALA A CA 19
ATOM 35003 C C . ALA A 1 74 ? -9.642 9.174 4.333 1.00 0.00 74 ALA A C 19
ATOM 35004 O O . ALA A 1 74 ? -8.662 9.340 3.606 1.00 0.00 74 ALA A O 19
ATOM 35011 N N . THR A 1 75 ? -9.628 8.371 5.392 1.00 0.00 75 THR A N 19
ATOM 35012 C CA . THR A 1 75 ? -8.435 7.624 5.769 1.00 0.00 75 THR A CA 19
ATOM 35013 C C . THR A 1 75 ? -8.717 6.126 5.817 1.00 0.00 75 THR A C 19
ATOM 35014 O O . THR A 1 75 ? -7.883 5.315 5.415 1.00 0.00 75 THR A O 19
ATOM 35025 N N . ARG A 1 76 ? -9.897 5.766 6.310 1.00 0.00 76 ARG A N 19
ATOM 35026 C CA . ARG A 1 76 ? -10.288 4.365 6.411 1.00 0.00 76 ARG A CA 19
ATOM 35027 C C . ARG A 1 76 ? -10.919 3.882 5.109 1.00 0.00 76 ARG A C 19
ATOM 35028 O O . ARG A 1 76 ? -11.644 4.624 4.445 1.00 0.00 76 ARG A O 19
ATOM 35049 N N . HIS A 1 77 ? -10.639 2.633 4.749 1.00 0.00 77 HIS A N 19
ATOM 35050 C CA . HIS A 1 77 ? -11.179 2.050 3.526 1.00 0.00 77 HIS A CA 19
ATOM 35051 C C . HIS A 1 77 ? -11.142 0.527 3.588 1.00 0.00 77 HIS A C 19
ATOM 35052 O O . HIS A 1 77 ? -10.092 -0.070 3.826 1.00 0.00 77 HIS A O 19
ATOM 35067 N N . VAL A 1 78 ? -12.296 -0.098 3.374 1.00 0.00 78 VAL A N 19
ATOM 35068 C CA . VAL A 1 78 ? -12.396 -1.552 3.405 1.00 0.00 78 VAL A CA 19
ATOM 35069 C C . VAL A 1 78 ? -12.911 -2.096 2.077 1.00 0.00 78 VAL A C 19
ATOM 35070 O O . VAL A 1 78 ? -14.110 -2.059 1.802 1.00 0.00 78 VAL A O 19
ATOM 35083 N N . VAL A 1 79 ? -11.995 -2.602 1.257 1.00 0.00 79 VAL A N 19
ATOM 35084 C CA . VAL A 1 79 ? -12.356 -3.157 -0.043 1.00 0.00 79 VAL A CA 19
ATOM 35085 C C . VAL A 1 79 ? -13.520 -4.134 0.081 1.00 0.00 79 VAL A C 19
ATOM 35086 O O . VAL A 1 79 ? -13.347 -5.267 0.528 1.00 0.00 79 VAL A O 19
ATOM 35099 N N . GLU A 1 80 ? -14.707 -3.686 -0.319 1.00 0.00 80 GLU A N 19
ATOM 35100 C CA . GLU A 1 80 ? -15.900 -4.522 -0.252 1.00 0.00 80 GLU A CA 19
ATOM 35101 C C . GLU A 1 80 ? -15.942 -5.503 -1.420 1.00 0.00 80 GLU A C 19
ATOM 35102 O O . GLU A 1 80 ? -15.404 -5.233 -2.493 1.00 0.00 80 GLU A O 19
ATOM 35114 N N . GLY A 1 81 ? -16.586 -6.646 -1.201 1.00 0.00 81 GLY A N 19
ATOM 35115 C CA . GLY A 1 81 ? -16.686 -7.652 -2.243 1.00 0.00 81 GLY A CA 19
ATOM 35116 C C . GLY A 1 81 ? -15.346 -8.278 -2.576 1.00 0.00 81 GLY A C 19
ATOM 35117 O O . GLY A 1 81 ? -14.676 -7.862 -3.522 1.00 0.00 81 GLY A O 19
ATOM 35121 N N . LEU A 1 82 ? -14.952 -9.278 -1.796 1.00 0.00 82 LEU A N 19
ATOM 35122 C CA . LEU A 1 82 ? -13.682 -9.962 -2.012 1.00 0.00 82 LEU A CA 19
ATOM 35123 C C . LEU A 1 82 ? -13.848 -11.473 -1.883 1.00 0.00 82 LEU A C 19
ATOM 35124 O O . LEU A 1 82 ? -14.799 -11.952 -1.267 1.00 0.00 82 LEU A O 19
ATOM 35140 N N . GLU A 1 83 ? -12.915 -12.218 -2.468 1.00 0.00 83 GLU A N 19
ATOM 35141 C CA . GLU A 1 83 ? -12.958 -13.674 -2.417 1.00 0.00 83 GLU A CA 19
ATOM 35142 C C . GLU A 1 83 ? -12.038 -14.208 -1.323 1.00 0.00 83 GLU A C 19
ATOM 35143 O O . GLU A 1 83 ? -11.024 -13.601 -0.979 1.00 0.00 83 GLU A O 19
ATOM 35155 N N . PRO A 1 84 ? -12.400 -15.371 -0.761 1.00 0.00 84 PRO A N 19
ATOM 35156 C CA . PRO A 1 84 ? -11.621 -16.013 0.303 1.00 0.00 84 PRO A CA 19
ATOM 35157 C C . PRO A 1 84 ? -10.290 -16.558 -0.202 1.00 0.00 84 PRO A C 19
ATOM 35158 O O . PRO A 1 84 ? -10.201 -17.070 -1.318 1.00 0.00 84 PRO A O 19
ATOM 35169 N N . ARG A 1 85 ? -9.257 -16.446 0.627 1.00 0.00 85 ARG A N 19
ATOM 35170 C CA . ARG A 1 85 ? -7.930 -16.928 0.264 1.00 0.00 85 ARG A CA 19
ATOM 35171 C C . ARG A 1 85 ? -7.455 -16.284 -1.035 1.00 0.00 85 ARG A C 19
ATOM 35172 O O . ARG A 1 85 ? -6.920 -16.958 -1.916 1.00 0.00 85 ARG A O 19
ATOM 35193 N N . THR A 1 86 ? -7.654 -14.974 -1.148 1.00 0.00 86 THR A N 19
ATOM 35194 C CA . THR A 1 86 ? -7.248 -14.239 -2.339 1.00 0.00 86 THR A CA 19
ATOM 35195 C C . THR A 1 86 ? -6.406 -13.022 -1.974 1.00 0.00 86 THR A C 19
ATOM 35196 O O . THR A 1 86 ? -6.737 -12.281 -1.048 1.00 0.00 86 THR A O 19
ATOM 35207 N N . LEU A 1 87 ? -5.317 -12.820 -2.708 1.00 0.00 87 LEU A N 19
ATOM 35208 C CA . LEU A 1 87 ? -4.427 -11.691 -2.461 1.00 0.00 87 LEU A CA 19
ATOM 35209 C C . LEU A 1 87 ? -4.985 -10.413 -3.080 1.00 0.00 87 LEU A C 19
ATOM 35210 O O . LEU A 1 87 ? -5.574 -10.440 -4.161 1.00 0.00 87 LEU A O 19
ATOM 35226 N N . TYR A 1 88 ? -4.794 -9.295 -2.389 1.00 0.00 88 TYR A N 19
ATOM 35227 C CA . TYR A 1 88 ? -5.278 -8.006 -2.871 1.00 0.00 88 TYR A CA 19
ATOM 35228 C C . TYR A 1 88 ? -4.269 -6.901 -2.576 1.00 0.00 88 TYR A C 19
ATOM 35229 O O . TYR A 1 88 ? -4.016 -6.567 -1.418 1.00 0.00 88 TYR A O 19
ATOM 35247 N N . LYS A 1 89 ? -3.695 -6.335 -3.633 1.00 0.00 89 LYS A N 19
ATOM 35248 C CA . LYS A 1 89 ? -2.715 -5.265 -3.491 1.00 0.00 89 LYS A CA 19
ATOM 35249 C C . LYS A 1 89 ? -3.400 -3.904 -3.426 1.00 0.00 89 LYS A C 19
ATOM 35250 O O . LYS A 1 89 ? -4.326 -3.627 -4.190 1.00 0.00 89 LYS A O 19
ATOM 35269 N N . PHE A 1 90 ? -2.940 -3.058 -2.511 1.00 0.00 90 PHE A N 19
ATOM 35270 C CA . PHE A 1 90 ? -3.509 -1.725 -2.347 1.00 0.00 90 PHE A CA 19
ATOM 35271 C C . PHE A 1 90 ? -2.409 -0.684 -2.159 1.00 0.00 90 PHE A C 19
ATOM 35272 O O . PHE A 1 90 ? -1.472 -0.887 -1.387 1.00 0.00 90 PHE A O 19
ATOM 35289 N N . ARG A 1 91 ? -2.531 0.431 -2.873 1.00 0.00 91 ARG A N 19
ATOM 35290 C CA . ARG A 1 91 ? -1.547 1.504 -2.787 1.00 0.00 91 ARG A CA 19
ATOM 35291 C C . ARG A 1 91 ? -2.188 2.789 -2.272 1.00 0.00 91 ARG A C 19
ATOM 35292 O O . ARG A 1 91 ? -3.335 3.098 -2.598 1.00 0.00 91 ARG A O 19
ATOM 35313 N N . LEU A 1 92 ? -1.441 3.534 -1.465 1.00 0.00 92 LEU A N 19
ATOM 35314 C CA . LEU A 1 92 ? -1.936 4.787 -0.903 1.00 0.00 92 LEU A CA 19
ATOM 35315 C C . LEU A 1 92 ? -1.246 5.983 -1.550 1.00 0.00 92 LEU A C 19
ATOM 35316 O O . LEU A 1 92 ? -0.023 6.114 -1.495 1.00 0.00 92 LEU A O 19
ATOM 35332 N N . LYS A 1 93 ? -2.038 6.857 -2.162 1.00 0.00 93 LYS A N 19
ATOM 35333 C CA . LYS A 1 93 ? -1.506 8.046 -2.817 1.00 0.00 93 LYS A CA 19
ATOM 35334 C C . LYS A 1 93 ? -1.947 9.312 -2.089 1.00 0.00 93 LYS A C 19
ATOM 35335 O O . LYS A 1 93 ? -3.058 9.382 -1.563 1.00 0.00 93 LYS A O 19
ATOM 35354 N N . VAL A 1 94 ? -1.070 10.310 -2.064 1.00 0.00 94 VAL A N 19
ATOM 35355 C CA . VAL A 1 94 ? -1.371 11.575 -1.403 1.00 0.00 94 VAL A CA 19
ATOM 35356 C C . VAL A 1 94 ? -0.978 12.759 -2.278 1.00 0.00 94 VAL A C 19
ATOM 35357 O O . VAL A 1 94 ? 0.036 12.721 -2.977 1.00 0.00 94 VAL A O 19
ATOM 35370 N N . THR A 1 95 ? -1.787 13.814 -2.235 1.00 0.00 95 THR A N 19
ATOM 35371 C CA . THR A 1 95 ? -1.525 15.011 -3.025 1.00 0.00 95 THR A CA 19
ATOM 35372 C C . THR A 1 95 ? -1.690 16.271 -2.184 1.00 0.00 95 THR A C 19
ATOM 35373 O O . THR A 1 95 ? -2.797 16.606 -1.761 1.00 0.00 95 THR A O 19
ATOM 35384 N N . SER A 1 96 ? -0.583 16.967 -1.944 1.00 0.00 96 SER A N 19
ATOM 35385 C CA . SER A 1 96 ? -0.606 18.190 -1.151 1.00 0.00 96 SER A CA 19
ATOM 35386 C C . SER A 1 96 ? -1.592 19.198 -1.733 1.00 0.00 96 SER A C 19
ATOM 35387 O O . SER A 1 96 ? -1.916 19.172 -2.921 1.00 0.00 96 SER A O 19
ATOM 35395 N N . PRO A 1 97 ? -2.081 20.108 -0.878 1.00 0.00 97 PRO A N 19
ATOM 35396 C CA . PRO A 1 97 ? -3.037 21.142 -1.284 1.00 0.00 97 PRO A CA 19
ATOM 35397 C C . PRO A 1 97 ? -2.404 22.192 -2.192 1.00 0.00 97 PRO A C 19
ATOM 35398 O O . PRO A 1 97 ? -3.049 23.170 -2.569 1.00 0.00 97 PRO A O 19
ATOM 35409 N N . SER A 1 98 ? -1.139 21.981 -2.540 1.00 0.00 98 SER A N 19
ATOM 35410 C CA . SER A 1 98 ? -0.418 22.911 -3.401 1.00 0.00 98 SER A CA 19
ATOM 35411 C C . SER A 1 98 ? -0.240 22.330 -4.800 1.00 0.00 98 SER A C 19
ATOM 35412 O O . SER A 1 98 ? -0.198 23.061 -5.788 1.00 0.00 98 SER A O 19
ATOM 35420 N N . GLY A 1 99 ? -0.136 21.006 -4.875 1.00 0.00 99 GLY A N 19
ATOM 35421 C CA . GLY A 1 99 ? 0.037 20.347 -6.157 1.00 0.00 99 GLY A CA 19
ATOM 35422 C C . GLY A 1 99 ? 0.907 19.110 -6.060 1.00 0.00 99 GLY A C 19
ATOM 35423 O O . GLY A 1 99 ? 0.697 18.138 -6.785 1.00 0.00 99 GLY A O 19
ATOM 35427 N N . GLU A 1 100 ? 1.887 19.146 -5.162 1.00 0.00 100 GLU A N 19
ATOM 35428 C CA . GLU A 1 100 ? 2.793 18.019 -4.976 1.00 0.00 100 GLU A CA 19
ATOM 35429 C C . GLU A 1 100 ? 2.026 16.768 -4.555 1.00 0.00 100 GLU A C 19
ATOM 35430 O O . GLU A 1 100 ? 0.968 16.856 -3.933 1.00 0.00 100 GLU A O 19
ATOM 35442 N N . TYR A 1 101 ? 2.569 15.606 -4.900 1.00 0.00 101 TYR A N 19
ATOM 35443 C CA . TYR A 1 101 ? 1.935 14.337 -4.562 1.00 0.00 101 TYR A CA 19
ATOM 35444 C C . TYR A 1 101 ? 2.950 13.198 -4.586 1.00 0.00 101 TYR A C 19
ATOM 35445 O O . TYR A 1 101 ? 3.992 13.294 -5.234 1.00 0.00 101 TYR A O 19
ATOM 35463 N N . GLU A 1 102 ? 2.637 12.120 -3.874 1.00 0.00 102 GLU A N 19
ATOM 35464 C CA . GLU A 1 102 ? 3.521 10.962 -3.813 1.00 0.00 102 GLU A CA 19
ATOM 35465 C C . GLU A 1 102 ? 2.720 9.663 -3.842 1.00 0.00 102 GLU A C 19
ATOM 35466 O O . GLU A 1 102 ? 1.499 9.678 -4.001 1.00 0.00 102 GLU A O 19
ATOM 35478 N N . TYR A 1 103 ? 3.416 8.543 -3.687 1.00 0.00 103 TYR A N 19
ATOM 35479 C CA . TYR A 1 103 ? 2.771 7.235 -3.698 1.00 0.00 103 TYR A CA 19
ATOM 35480 C C . TYR A 1 103 ? 3.365 6.326 -2.626 1.00 0.00 103 TYR A C 19
ATOM 35481 O O . TYR A 1 103 ? 4.575 6.324 -2.398 1.00 0.00 103 TYR A O 19
ATOM 35499 N N . SER A 1 104 ? 2.505 5.552 -1.972 1.00 0.00 104 SER A N 19
ATOM 35500 C CA . SER A 1 104 ? 2.942 4.640 -0.922 1.00 0.00 104 SER A CA 19
ATOM 35501 C C . SER A 1 104 ? 3.234 3.255 -1.493 1.00 0.00 104 SER A C 19
ATOM 35502 O O . SER A 1 104 ? 2.789 2.898 -2.584 1.00 0.00 104 SER A O 19
ATOM 35510 N N . PRO A 1 105 ? 4.001 2.455 -0.738 1.00 0.00 105 PRO A N 19
ATOM 35511 C CA . PRO A 1 105 ? 4.371 1.097 -1.146 1.00 0.00 105 PRO A CA 19
ATOM 35512 C C . PRO A 1 105 ? 3.183 0.141 -1.124 1.00 0.00 105 PRO A C 19
ATOM 35513 O O . PRO A 1 105 ? 2.587 -0.101 -0.074 1.00 0.00 105 PRO A O 19
ATOM 35524 N N . VAL A 1 106 ? 2.842 -0.400 -2.290 1.00 0.00 106 VAL A N 19
ATOM 35525 C CA . VAL A 1 106 ? 1.726 -1.330 -2.404 1.00 0.00 106 VAL A CA 19
ATOM 35526 C C . VAL A 1 106 ? 1.747 -2.355 -1.275 1.00 0.00 106 VAL A C 19
ATOM 35527 O O . VAL A 1 106 ? 2.791 -2.925 -0.959 1.00 0.00 106 VAL A O 19
ATOM 35540 N N . VAL A 1 107 ? 0.586 -2.585 -0.671 1.00 0.00 107 VAL A N 19
ATOM 35541 C CA . VAL A 1 107 ? 0.469 -3.542 0.423 1.00 0.00 107 VAL A CA 19
ATOM 35542 C C . VAL A 1 107 ? -0.437 -4.707 0.040 1.00 0.00 107 VAL A C 19
ATOM 35543 O O . VAL A 1 107 ? -1.661 -4.580 0.039 1.00 0.00 107 VAL A O 19
ATOM 35556 N N . SER A 1 108 ? 0.173 -5.842 -0.286 1.00 0.00 108 SER A N 19
ATOM 35557 C CA . SER A 1 108 ? -0.578 -7.030 -0.675 1.00 0.00 108 SER A CA 19
ATOM 35558 C C . SER A 1 108 ? -1.058 -7.796 0.554 1.00 0.00 108 SER A C 19
ATOM 35559 O O . SER A 1 108 ? -0.265 -8.156 1.424 1.00 0.00 108 SER A O 19
ATOM 35567 N N . VAL A 1 109 ? -2.363 -8.041 0.619 1.00 0.00 109 VAL A N 19
ATOM 35568 C CA . VAL A 1 109 ? -2.950 -8.765 1.740 1.00 0.00 109 VAL A CA 19
ATOM 35569 C C . VAL A 1 109 ? -3.939 -9.819 1.256 1.00 0.00 109 VAL A C 19
ATOM 35570 O O . VAL A 1 109 ? -4.850 -9.522 0.484 1.00 0.00 109 VAL A O 19
ATOM 35583 N N . ALA A 1 110 ? -3.754 -11.052 1.717 1.00 0.00 110 ALA A N 19
ATOM 35584 C CA . ALA A 1 110 ? -4.632 -12.150 1.333 1.00 0.00 110 ALA A CA 19
ATOM 35585 C C . ALA A 1 110 ? -5.686 -12.411 2.404 1.00 0.00 110 ALA A C 19
ATOM 35586 O O . ALA A 1 110 ? -5.358 -12.680 3.560 1.00 0.00 110 ALA A O 19
ATOM 35593 N N . THR A 1 111 ? -6.954 -12.329 2.013 1.00 0.00 111 THR A N 19
ATOM 35594 C CA . THR A 1 111 ? -8.056 -12.554 2.940 1.00 0.00 111 THR A CA 19
ATOM 35595 C C . THR A 1 111 ? -7.962 -13.934 3.581 1.00 0.00 111 THR A C 19
ATOM 35596 O O . THR A 1 111 ? -7.135 -14.757 3.189 1.00 0.00 111 THR A O 19
ATOM 35607 N N . THR A 1 112 ? -8.816 -14.181 4.570 1.00 0.00 112 THR A N 19
ATOM 35608 C CA . THR A 1 112 ? -8.829 -15.462 5.266 1.00 0.00 112 THR A CA 19
ATOM 35609 C C . THR A 1 112 ? -9.737 -16.462 4.559 1.00 0.00 112 THR A C 19
ATOM 35610 O O . THR A 1 112 ? -10.307 -16.164 3.510 1.00 0.00 112 THR A O 19
ATOM 35621 N N . ARG A 1 113 ? -9.867 -17.650 5.142 1.00 0.00 113 ARG A N 19
ATOM 35622 C CA . ARG A 1 113 ? -10.706 -18.694 4.567 1.00 0.00 113 ARG A CA 19
ATOM 35623 C C . ARG A 1 113 ? -12.095 -18.685 5.199 1.00 0.00 113 ARG A C 19
ATOM 35624 O O . ARG A 1 113 ? -12.233 -18.554 6.414 1.00 0.00 113 ARG A O 19
ATOM 35645 N N . GLU A 1 114 ? -13.120 -18.825 4.364 1.00 0.00 114 GLU A N 19
ATOM 35646 C CA . GLU A 1 114 ? -14.498 -18.831 4.841 1.00 0.00 114 GLU A CA 19
ATOM 35647 C C . GLU A 1 114 ? -14.655 -19.765 6.038 1.00 0.00 114 GLU A C 19
ATOM 35648 O O . GLU A 1 114 ? -14.602 -20.986 5.897 1.00 0.00 114 GLU A O 19
ATOM 35660 N N . SER A 1 115 ? -14.847 -19.180 7.216 1.00 0.00 115 SER A N 19
ATOM 35661 C CA . SER A 1 115 ? -15.007 -19.958 8.439 1.00 0.00 115 SER A CA 19
ATOM 35662 C C . SER A 1 115 ? -16.391 -20.597 8.499 1.00 0.00 115 SER A C 19
ATOM 35663 O O . SER A 1 115 ? -16.562 -21.684 9.049 1.00 0.00 115 SER A O 19
ATOM 35671 N N . GLY A 1 116 ? -17.377 -19.912 7.928 1.00 0.00 116 GLY A N 19
ATOM 35672 C CA . GLY A 1 116 ? -18.734 -20.426 7.927 1.00 0.00 116 GLY A CA 19
ATOM 35673 C C . GLY A 1 116 ? -19.440 -20.199 6.605 1.00 0.00 116 GLY A C 19
ATOM 35674 O O . GLY A 1 116 ? -18.866 -19.666 5.654 1.00 0.00 116 GLY A O 19
ATOM 35678 N N . PRO A 1 117 ? -20.715 -20.609 6.532 1.00 0.00 117 PRO A N 19
ATOM 35679 C CA . PRO A 1 117 ? -21.526 -20.458 5.320 1.00 0.00 117 PRO A CA 19
ATOM 35680 C C . PRO A 1 117 ? -21.876 -19.002 5.034 1.00 0.00 117 PRO A C 19
ATOM 35681 O O . PRO A 1 117 ? -22.063 -18.206 5.955 1.00 0.00 117 PRO A O 19
ATOM 35692 N N . SER A 1 118 ? -21.963 -18.659 3.753 1.00 0.00 118 SER A N 19
ATOM 35693 C CA . SER A 1 118 ? -22.288 -17.297 3.346 1.00 0.00 118 SER A CA 19
ATOM 35694 C C . SER A 1 118 ? -23.715 -16.936 3.746 1.00 0.00 118 SER A C 19
ATOM 35695 O O . SER A 1 118 ? -24.503 -17.802 4.125 1.00 0.00 118 SER A O 19
ATOM 35703 N N . SER A 1 119 ? -24.040 -15.650 3.658 1.00 0.00 119 SER A N 19
ATOM 35704 C CA . SER A 1 119 ? -25.371 -15.172 4.014 1.00 0.00 119 SER A CA 19
ATOM 35705 C C . SER A 1 119 ? -26.204 -14.904 2.765 1.00 0.00 119 SER A C 19
ATOM 35706 O O . SER A 1 119 ? -26.933 -13.916 2.691 1.00 0.00 119 SER A O 19
ATOM 35714 N N . GLY A 1 120 ? -26.090 -15.794 1.783 1.00 0.00 120 GLY A N 19
ATOM 35715 C CA . GLY A 1 120 ? -26.837 -15.637 0.549 1.00 0.00 120 GLY A CA 19
ATOM 35716 C C . GLY A 1 120 ? -26.165 -14.684 -0.419 1.00 0.00 120 GLY A C 19
ATOM 35717 O O . GLY A 1 120 ? -25.317 -15.091 -1.213 1.00 0.00 120 GLY A O 19
ATOM 35721 N N . GLY A 1 1 ? 23.758 -12.528 -9.901 1.00 0.00 1 GLY A N 20
ATOM 35722 C CA . GLY A 1 1 ? 24.119 -11.123 -9.916 1.00 0.00 1 GLY A CA 20
ATOM 35723 C C . GLY A 1 1 ? 22.932 -10.217 -9.652 1.00 0.00 1 GLY A C 20
ATOM 35724 O O . GLY A 1 1 ? 22.441 -10.139 -8.526 1.00 0.00 1 GLY A O 20
ATOM 35728 N N . SER A 1 2 ? 22.472 -9.529 -10.692 1.00 0.00 2 SER A N 20
ATOM 35729 C CA . SER A 1 2 ? 21.340 -8.619 -10.566 1.00 0.00 2 SER A CA 20
ATOM 35730 C C . SER A 1 2 ? 21.713 -7.399 -9.729 1.00 0.00 2 SER A C 20
ATOM 35731 O O . SER A 1 2 ? 20.938 -6.952 -8.884 1.00 0.00 2 SER A O 20
ATOM 35739 N N . SER A 1 3 ? 22.906 -6.866 -9.972 1.00 0.00 3 SER A N 20
ATOM 35740 C CA . SER A 1 3 ? 23.385 -5.700 -9.239 1.00 0.00 3 SER A CA 20
ATOM 35741 C C . SER A 1 3 ? 22.244 -4.727 -8.959 1.00 0.00 3 SER A C 20
ATOM 35742 O O . SER A 1 3 ? 21.914 -4.455 -7.805 1.00 0.00 3 SER A O 20
ATOM 35750 N N . GLY A 1 4 ? 21.644 -4.207 -10.025 1.00 0.00 4 GLY A N 20
ATOM 35751 C CA . GLY A 1 4 ? 20.546 -3.270 -9.874 1.00 0.00 4 GLY A CA 20
ATOM 35752 C C . GLY A 1 4 ? 20.975 -1.833 -10.099 1.00 0.00 4 GLY A C 20
ATOM 35753 O O . GLY A 1 4 ? 22.122 -1.570 -10.458 1.00 0.00 4 GLY A O 20
ATOM 35757 N N . SER A 1 5 ? 20.051 -0.901 -9.888 1.00 0.00 5 SER A N 20
ATOM 35758 C CA . SER A 1 5 ? 20.337 0.516 -10.074 1.00 0.00 5 SER A CA 20
ATOM 35759 C C . SER A 1 5 ? 19.636 1.357 -9.011 1.00 0.00 5 SER A C 20
ATOM 35760 O O . SER A 1 5 ? 18.556 1.005 -8.539 1.00 0.00 5 SER A O 20
ATOM 35768 N N . SER A 1 6 ? 20.260 2.470 -8.640 1.00 0.00 6 SER A N 20
ATOM 35769 C CA . SER A 1 6 ? 19.700 3.360 -7.630 1.00 0.00 6 SER A CA 20
ATOM 35770 C C . SER A 1 6 ? 20.259 4.772 -7.780 1.00 0.00 6 SER A C 20
ATOM 35771 O O . SER A 1 6 ? 21.316 4.973 -8.375 1.00 0.00 6 SER A O 20
ATOM 35779 N N . GLY A 1 7 ? 19.540 5.748 -7.233 1.00 0.00 7 GLY A N 20
ATOM 35780 C CA . GLY A 1 7 ? 19.979 7.128 -7.316 1.00 0.00 7 GLY A CA 20
ATOM 35781 C C . GLY A 1 7 ? 19.007 8.001 -8.085 1.00 0.00 7 GLY A C 20
ATOM 35782 O O . GLY A 1 7 ? 19.350 8.551 -9.131 1.00 0.00 7 GLY A O 20
ATOM 35786 N N . MET A 1 8 ? 17.789 8.126 -7.567 1.00 0.00 8 MET A N 20
ATOM 35787 C CA . MET A 1 8 ? 16.764 8.937 -8.213 1.00 0.00 8 MET A CA 20
ATOM 35788 C C . MET A 1 8 ? 16.358 10.109 -7.325 1.00 0.00 8 MET A C 20
ATOM 35789 O O . MET A 1 8 ? 15.899 9.915 -6.200 1.00 0.00 8 MET A O 20
ATOM 35803 N N . GLU A 1 9 ? 16.531 11.323 -7.838 1.00 0.00 9 GLU A N 20
ATOM 35804 C CA . GLU A 1 9 ? 16.183 12.525 -7.089 1.00 0.00 9 GLU A CA 20
ATOM 35805 C C . GLU A 1 9 ? 15.307 13.453 -7.926 1.00 0.00 9 GLU A C 20
ATOM 35806 O O . GLU A 1 9 ? 15.479 13.584 -9.138 1.00 0.00 9 GLU A O 20
ATOM 35818 N N . PRO A 1 10 ? 14.345 14.113 -7.265 1.00 0.00 10 PRO A N 20
ATOM 35819 C CA . PRO A 1 10 ? 13.423 15.040 -7.927 1.00 0.00 10 PRO A CA 20
ATOM 35820 C C . PRO A 1 10 ? 14.117 16.317 -8.389 1.00 0.00 10 PRO A C 20
ATOM 35821 O O . PRO A 1 10 ? 15.293 16.536 -8.098 1.00 0.00 10 PRO A O 20
ATOM 35832 N N . HIS A 1 11 ? 13.382 17.157 -9.111 1.00 0.00 11 HIS A N 20
ATOM 35833 C CA . HIS A 1 11 ? 13.927 18.413 -9.612 1.00 0.00 11 HIS A CA 20
ATOM 35834 C C . HIS A 1 11 ? 14.460 19.270 -8.468 1.00 0.00 11 HIS A C 20
ATOM 35835 O O . HIS A 1 11 ? 14.411 18.871 -7.304 1.00 0.00 11 HIS A O 20
ATOM 35850 N N . LYS A 1 12 ? 14.969 20.450 -8.805 1.00 0.00 12 LYS A N 20
ATOM 35851 C CA . LYS A 1 12 ? 15.511 21.364 -7.807 1.00 0.00 12 LYS A CA 20
ATOM 35852 C C . LYS A 1 12 ? 14.580 21.468 -6.603 1.00 0.00 12 LYS A C 20
ATOM 35853 O O . LYS A 1 12 ? 15.022 21.740 -5.486 1.00 0.00 12 LYS A O 20
ATOM 35872 N N . VAL A 1 13 ? 13.290 21.247 -6.836 1.00 0.00 13 VAL A N 20
ATOM 35873 C CA . VAL A 1 13 ? 12.298 21.313 -5.770 1.00 0.00 13 VAL A CA 20
ATOM 35874 C C . VAL A 1 13 ? 12.203 19.986 -5.025 1.00 0.00 13 VAL A C 20
ATOM 35875 O O . VAL A 1 13 ? 12.287 18.916 -5.628 1.00 0.00 13 VAL A O 20
ATOM 35888 N N . VAL A 1 14 ? 12.026 20.063 -3.710 1.00 0.00 14 VAL A N 20
ATOM 35889 C CA . VAL A 1 14 ? 11.917 18.867 -2.882 1.00 0.00 14 VAL A CA 20
ATOM 35890 C C . VAL A 1 14 ? 10.460 18.546 -2.570 1.00 0.00 14 VAL A C 20
ATOM 35891 O O . VAL A 1 14 ? 9.779 19.274 -1.848 1.00 0.00 14 VAL A O 20
ATOM 35904 N N . PRO A 1 15 ? 9.968 17.429 -3.127 1.00 0.00 15 PRO A N 20
ATOM 35905 C CA . PRO A 1 15 ? 8.587 16.984 -2.922 1.00 0.00 15 PRO A CA 20
ATOM 35906 C C . PRO A 1 15 ? 8.339 16.500 -1.497 1.00 0.00 15 PRO A C 20
ATOM 35907 O O . PRO A 1 15 ? 9.280 16.273 -0.735 1.00 0.00 15 PRO A O 20
ATOM 35918 N N . LEU A 1 16 ? 7.068 16.344 -1.143 1.00 0.00 16 LEU A N 20
ATOM 35919 C CA . LEU A 1 16 ? 6.697 15.886 0.191 1.00 0.00 16 LEU A CA 20
ATOM 35920 C C . LEU A 1 16 ? 7.161 14.452 0.424 1.00 0.00 16 LEU A C 20
ATOM 35921 O O . LEU A 1 16 ? 7.458 13.724 -0.523 1.00 0.00 16 LEU A O 20
ATOM 35937 N N . SER A 1 17 ? 7.219 14.053 1.691 1.00 0.00 17 SER A N 20
ATOM 35938 C CA . SER A 1 17 ? 7.649 12.706 2.048 1.00 0.00 17 SER A CA 20
ATOM 35939 C C . SER A 1 17 ? 6.660 11.665 1.532 1.00 0.00 17 SER A C 20
ATOM 35940 O O . SER A 1 17 ? 5.447 11.878 1.556 1.00 0.00 17 SER A O 20
ATOM 35948 N N . LYS A 1 18 ? 7.186 10.538 1.065 1.00 0.00 18 LYS A N 20
ATOM 35949 C CA . LYS A 1 18 ? 6.352 9.462 0.543 1.00 0.00 18 LYS A CA 20
ATOM 35950 C C . LYS A 1 18 ? 5.430 8.914 1.628 1.00 0.00 18 LYS A C 20
ATOM 35951 O O . LYS A 1 18 ? 5.831 8.716 2.775 1.00 0.00 18 LYS A O 20
ATOM 35970 N N . PRO A 1 19 ? 4.166 8.661 1.259 1.00 0.00 19 PRO A N 20
ATOM 35971 C CA . PRO A 1 19 ? 3.162 8.130 2.185 1.00 0.00 19 PRO A CA 20
ATOM 35972 C C . PRO A 1 19 ? 3.441 6.683 2.576 1.00 0.00 19 PRO A C 20
ATOM 35973 O O . PRO A 1 19 ? 3.815 5.864 1.736 1.00 0.00 19 PRO A O 20
ATOM 35984 N N . HIS A 1 20 ? 3.257 6.374 3.855 1.00 0.00 20 HIS A N 20
ATOM 35985 C CA . HIS A 1 20 ? 3.488 5.024 4.357 1.00 0.00 20 HIS A CA 20
ATOM 35986 C C . HIS A 1 20 ? 2.343 4.095 3.965 1.00 0.00 20 HIS A C 20
ATOM 35987 O O . HIS A 1 20 ? 1.248 4.534 3.613 1.00 0.00 20 HIS A O 20
ATOM 36002 N N . PRO A 1 21 ? 2.599 2.780 4.025 1.00 0.00 21 PRO A N 20
ATOM 36003 C CA . PRO A 1 21 ? 1.603 1.762 3.680 1.00 0.00 21 PRO A CA 20
ATOM 36004 C C . PRO A 1 21 ? 0.472 1.688 4.700 1.00 0.00 21 PRO A C 20
ATOM 36005 O O . PRO A 1 21 ? 0.686 1.793 5.908 1.00 0.00 21 PRO A O 20
ATOM 36016 N N . PRO A 1 22 ? -0.761 1.502 4.206 1.00 0.00 22 PRO A N 20
ATOM 36017 C CA . PRO A 1 22 ? -1.949 1.408 5.059 1.00 0.00 22 PRO A CA 20
ATOM 36018 C C . PRO A 1 22 ? -1.976 0.121 5.876 1.00 0.00 22 PRO A C 20
ATOM 36019 O O . PRO A 1 22 ? -1.527 -0.928 5.416 1.00 0.00 22 PRO A O 20
ATOM 36030 N N . VAL A 1 23 ? -2.507 0.209 7.092 1.00 0.00 23 VAL A N 20
ATOM 36031 C CA . VAL A 1 23 ? -2.594 -0.950 7.974 1.00 0.00 23 VAL A CA 20
ATOM 36032 C C . VAL A 1 23 ? -3.897 -1.709 7.755 1.00 0.00 23 VAL A C 20
ATOM 36033 O O . VAL A 1 23 ? -4.876 -1.154 7.256 1.00 0.00 23 VAL A O 20
ATOM 36046 N N . VAL A 1 24 ? -3.904 -2.984 8.133 1.00 0.00 24 VAL A N 20
ATOM 36047 C CA . VAL A 1 24 ? -5.088 -3.821 7.981 1.00 0.00 24 VAL A CA 20
ATOM 36048 C C . VAL A 1 24 ? -5.611 -4.285 9.335 1.00 0.00 24 VAL A C 20
ATOM 36049 O O . VAL A 1 24 ? -5.028 -5.162 9.971 1.00 0.00 24 VAL A O 20
ATOM 36062 N N . GLY A 1 25 ? -6.717 -3.689 9.772 1.00 0.00 25 GLY A N 20
ATOM 36063 C CA . GLY A 1 25 ? -7.302 -4.055 11.049 1.00 0.00 25 GLY A CA 20
ATOM 36064 C C . GLY A 1 25 ? -8.175 -5.291 10.955 1.00 0.00 25 GLY A C 20
ATOM 36065 O O . GLY A 1 25 ? -7.766 -6.381 11.354 1.00 0.00 25 GLY A O 20
ATOM 36069 N N . LYS A 1 26 ? -9.382 -5.121 10.426 1.00 0.00 26 LYS A N 20
ATOM 36070 C CA . LYS A 1 26 ? -10.316 -6.231 10.280 1.00 0.00 26 LYS A CA 20
ATOM 36071 C C . LYS A 1 26 ? -10.074 -6.978 8.973 1.00 0.00 26 LYS A C 20
ATOM 36072 O O . LYS A 1 26 ? -9.963 -6.369 7.909 1.00 0.00 26 LYS A O 20
ATOM 36091 N N . VAL A 1 27 ? -9.993 -8.302 9.059 1.00 0.00 27 VAL A N 20
ATOM 36092 C CA . VAL A 1 27 ? -9.766 -9.133 7.883 1.00 0.00 27 VAL A CA 20
ATOM 36093 C C . VAL A 1 27 ? -10.934 -10.086 7.650 1.00 0.00 27 VAL A C 20
ATOM 36094 O O . VAL A 1 27 ? -11.029 -11.136 8.285 1.00 0.00 27 VAL A O 20
ATOM 36107 N N . THR A 1 28 ? -11.821 -9.712 6.733 1.00 0.00 28 THR A N 20
ATOM 36108 C CA . THR A 1 28 ? -12.983 -10.532 6.415 1.00 0.00 28 THR A CA 20
ATOM 36109 C C . THR A 1 28 ? -12.781 -11.288 5.107 1.00 0.00 28 THR A C 20
ATOM 36110 O O . THR A 1 28 ? -12.087 -10.816 4.206 1.00 0.00 28 THR A O 20
ATOM 36121 N N . HIS A 1 29 ? -13.392 -12.465 5.008 1.00 0.00 29 HIS A N 20
ATOM 36122 C CA . HIS A 1 29 ? -13.281 -13.286 3.808 1.00 0.00 29 HIS A CA 20
ATOM 36123 C C . HIS A 1 29 ? -14.127 -12.712 2.676 1.00 0.00 29 HIS A C 20
ATOM 36124 O O . HIS A 1 29 ? -14.245 -13.314 1.608 1.00 0.00 29 HIS A O 20
ATOM 36139 N N . HIS A 1 30 ? -14.716 -11.545 2.917 1.00 0.00 30 HIS A N 20
ATOM 36140 C CA . HIS A 1 30 ? -15.553 -10.890 1.917 1.00 0.00 30 HIS A CA 20
ATOM 36141 C C . HIS A 1 30 ? -15.050 -9.478 1.629 1.00 0.00 30 HIS A C 20
ATOM 36142 O O . HIS A 1 30 ? -15.470 -8.845 0.661 1.00 0.00 30 HIS A O 20
ATOM 36157 N N . SER A 1 31 ? -14.149 -8.992 2.477 1.00 0.00 31 SER A N 20
ATOM 36158 C CA . SER A 1 31 ? -13.592 -7.654 2.316 1.00 0.00 31 SER A CA 20
ATOM 36159 C C . SER A 1 31 ? -12.303 -7.501 3.116 1.00 0.00 31 SER A C 20
ATOM 36160 O O . SER A 1 31 ? -11.875 -8.427 3.806 1.00 0.00 31 SER A O 20
ATOM 36168 N N . ILE A 1 32 ? -11.688 -6.327 3.019 1.00 0.00 32 ILE A N 20
ATOM 36169 C CA . ILE A 1 32 ? -10.449 -6.053 3.735 1.00 0.00 32 ILE A CA 20
ATOM 36170 C C . ILE A 1 32 ? -10.447 -4.641 4.310 1.00 0.00 32 ILE A C 20
ATOM 36171 O O . ILE A 1 32 ? -10.618 -3.663 3.582 1.00 0.00 32 ILE A O 20
ATOM 36187 N N . GLU A 1 33 ? -10.251 -4.542 5.621 1.00 0.00 33 GLU A N 20
ATOM 36188 C CA . GLU A 1 33 ? -10.227 -3.249 6.294 1.00 0.00 33 GLU A CA 20
ATOM 36189 C C . GLU A 1 33 ? -8.855 -2.593 6.163 1.00 0.00 33 GLU A C 20
ATOM 36190 O O . GLU A 1 33 ? -7.824 -3.250 6.310 1.00 0.00 33 GLU A O 20
ATOM 36202 N N . LEU A 1 34 ? -8.851 -1.294 5.885 1.00 0.00 34 LEU A N 20
ATOM 36203 C CA . LEU A 1 34 ? -7.606 -0.549 5.733 1.00 0.00 34 LEU A CA 20
ATOM 36204 C C . LEU A 1 34 ? -7.730 0.846 6.338 1.00 0.00 34 LEU A C 20
ATOM 36205 O O . LEU A 1 34 ? -8.746 1.520 6.167 1.00 0.00 34 LEU A O 20
ATOM 36221 N N . TYR A 1 35 ? -6.689 1.274 7.043 1.00 0.00 35 TYR A N 20
ATOM 36222 C CA . TYR A 1 35 ? -6.681 2.589 7.673 1.00 0.00 35 TYR A CA 20
ATOM 36223 C C . TYR A 1 35 ? -5.281 3.196 7.650 1.00 0.00 35 TYR A C 20
ATOM 36224 O O . TYR A 1 35 ? -4.336 2.623 8.191 1.00 0.00 35 TYR A O 20
ATOM 36242 N N . TRP A 1 36 ? -5.158 4.359 7.021 1.00 0.00 36 TRP A N 20
ATOM 36243 C CA . TRP A 1 36 ? -3.874 5.045 6.928 1.00 0.00 36 TRP A CA 20
ATOM 36244 C C . TRP A 1 36 ? -3.862 6.297 7.798 1.00 0.00 36 TRP A C 20
ATOM 36245 O O . TRP A 1 36 ? -2.977 7.144 7.671 1.00 0.00 36 TRP A O 20
ATOM 36266 N N . ASP A 1 37 ? -4.847 6.408 8.682 1.00 0.00 37 ASP A N 20
ATOM 36267 C CA . ASP A 1 37 ? -4.948 7.557 9.574 1.00 0.00 37 ASP A CA 20
ATOM 36268 C C . ASP A 1 37 ? -3.567 8.007 10.039 1.00 0.00 37 ASP A C 20
ATOM 36269 O O . ASP A 1 37 ? -3.359 9.179 10.356 1.00 0.00 37 ASP A O 20
ATOM 36278 N N . LEU A 1 38 ? -2.627 7.070 10.077 1.00 0.00 38 LEU A N 20
ATOM 36279 C CA . LEU A 1 38 ? -1.264 7.370 10.504 1.00 0.00 38 LEU A CA 20
ATOM 36280 C C . LEU A 1 38 ? -0.789 8.695 9.917 1.00 0.00 38 LEU A C 20
ATOM 36281 O O . LEU A 1 38 ? -0.319 9.571 10.642 1.00 0.00 38 LEU A O 20
ATOM 36297 N N . GLU A 1 39 ? -0.918 8.834 8.601 1.00 0.00 39 GLU A N 20
ATOM 36298 C CA . GLU A 1 39 ? -0.503 10.054 7.919 1.00 0.00 39 GLU A CA 20
ATOM 36299 C C . GLU A 1 39 ? -1.000 11.290 8.662 1.00 0.00 39 GLU A C 20
ATOM 36300 O O . GLU A 1 39 ? -0.215 12.019 9.269 1.00 0.00 39 GLU A O 20
ATOM 36312 N N . GLN A 1 40 ? -2.308 11.518 8.610 1.00 0.00 40 GLN A N 20
ATOM 36313 C CA . GLN A 1 40 ? -2.910 12.667 9.278 1.00 0.00 40 GLN A CA 20
ATOM 36314 C C . GLN A 1 40 ? -2.789 12.541 10.793 1.00 0.00 40 GLN A C 20
ATOM 36315 O O . GLN A 1 40 ? -1.959 13.202 11.418 1.00 0.00 40 GLN A O 20
ATOM 36329 N N . LYS A 1 41 ? -3.622 11.688 11.379 1.00 0.00 41 LYS A N 20
ATOM 36330 C CA . LYS A 1 41 ? -3.609 11.473 12.821 1.00 0.00 41 LYS A CA 20
ATOM 36331 C C . LYS A 1 41 ? -3.225 12.752 13.558 1.00 0.00 41 LYS A C 20
ATOM 36332 O O . LYS A 1 41 ? -2.365 12.737 14.438 1.00 0.00 41 LYS A O 20
ATOM 36351 N N . GLU A 1 42 ? -3.869 13.857 13.193 1.00 0.00 42 GLU A N 20
ATOM 36352 C CA . GLU A 1 42 ? -3.594 15.143 13.821 1.00 0.00 42 GLU A CA 20
ATOM 36353 C C . GLU A 1 42 ? -4.779 16.092 13.659 1.00 0.00 42 GLU A C 20
ATOM 36354 O O . GLU A 1 42 ? -5.517 16.021 12.676 1.00 0.00 42 GLU A O 20
ATOM 36366 N N . LYS A 1 43 ? -4.955 16.980 14.632 1.00 0.00 43 LYS A N 20
ATOM 36367 C CA . LYS A 1 43 ? -6.048 17.944 14.600 1.00 0.00 43 LYS A CA 20
ATOM 36368 C C . LYS A 1 43 ? -6.345 18.382 13.169 1.00 0.00 43 LYS A C 20
ATOM 36369 O O . LYS A 1 43 ? -5.435 18.723 12.413 1.00 0.00 43 LYS A O 20
ATOM 36388 N N . ARG A 1 44 ? -7.623 18.373 12.805 1.00 0.00 44 ARG A N 20
ATOM 36389 C CA . ARG A 1 44 ? -8.039 18.770 11.466 1.00 0.00 44 ARG A CA 20
ATOM 36390 C C . ARG A 1 44 ? -8.208 20.284 11.375 1.00 0.00 44 ARG A C 20
ATOM 36391 O O . ARG A 1 44 ? -9.244 20.776 10.929 1.00 0.00 44 ARG A O 20
ATOM 36412 N N . GLN A 1 45 ? -7.183 21.015 11.802 1.00 0.00 45 GLN A N 20
ATOM 36413 C CA . GLN A 1 45 ? -7.219 22.472 11.770 1.00 0.00 45 GLN A CA 20
ATOM 36414 C C . GLN A 1 45 ? -7.437 22.980 10.349 1.00 0.00 45 GLN A C 20
ATOM 36415 O O . GLN A 1 45 ? -7.199 22.262 9.379 1.00 0.00 45 GLN A O 20
ATOM 36429 N N . GLY A 1 46 ? -7.891 24.224 10.233 1.00 0.00 46 GLY A N 20
ATOM 36430 C CA . GLY A 1 46 ? -8.134 24.807 8.926 1.00 0.00 46 GLY A CA 20
ATOM 36431 C C . GLY A 1 46 ? -9.337 24.198 8.234 1.00 0.00 46 GLY A C 20
ATOM 36432 O O . GLY A 1 46 ? -9.869 23.172 8.656 1.00 0.00 46 GLY A O 20
ATOM 36436 N N . PRO A 1 47 ? -9.785 24.840 7.145 1.00 0.00 47 PRO A N 20
ATOM 36437 C CA . PRO A 1 47 ? -10.939 24.373 6.370 1.00 0.00 47 PRO A CA 20
ATOM 36438 C C . PRO A 1 47 ? -10.644 23.084 5.611 1.00 0.00 47 PRO A C 20
ATOM 36439 O O . PRO A 1 47 ? -9.497 22.644 5.539 1.00 0.00 47 PRO A O 20
ATOM 36450 N N . GLN A 1 48 ? -11.687 22.484 5.045 1.00 0.00 48 GLN A N 20
ATOM 36451 C CA . GLN A 1 48 ? -11.539 21.245 4.291 1.00 0.00 48 GLN A CA 20
ATOM 36452 C C . GLN A 1 48 ? -10.550 21.421 3.144 1.00 0.00 48 GLN A C 20
ATOM 36453 O O . GLN A 1 48 ? -9.789 20.509 2.823 1.00 0.00 48 GLN A O 20
ATOM 36467 N N . GLU A 1 49 ? -10.566 22.600 2.530 1.00 0.00 49 GLU A N 20
ATOM 36468 C CA . GLU A 1 49 ? -9.671 22.894 1.417 1.00 0.00 49 GLU A CA 20
ATOM 36469 C C . GLU A 1 49 ? -8.212 22.777 1.848 1.00 0.00 49 GLU A C 20
ATOM 36470 O O . GLU A 1 49 ? -7.318 22.636 1.014 1.00 0.00 49 GLU A O 20
ATOM 36482 N N . GLN A 1 50 ? -7.980 22.838 3.155 1.00 0.00 50 GLN A N 20
ATOM 36483 C CA . GLN A 1 50 ? -6.629 22.740 3.696 1.00 0.00 50 GLN A CA 20
ATOM 36484 C C . GLN A 1 50 ? -6.311 21.307 4.110 1.00 0.00 50 GLN A C 20
ATOM 36485 O O . GLN A 1 50 ? -5.363 21.062 4.857 1.00 0.00 50 GLN A O 20
ATOM 36499 N N . TRP A 1 51 ? -7.108 20.365 3.620 1.00 0.00 51 TRP A N 20
ATOM 36500 C CA . TRP A 1 51 ? -6.911 18.955 3.939 1.00 0.00 51 TRP A CA 20
ATOM 36501 C C . TRP A 1 51 ? -6.067 18.268 2.871 1.00 0.00 51 TRP A C 20
ATOM 36502 O O . TRP A 1 51 ? -5.577 18.913 1.943 1.00 0.00 51 TRP A O 20
ATOM 36523 N N . LEU A 1 52 ? -5.901 16.957 3.008 1.00 0.00 52 LEU A N 20
ATOM 36524 C CA . LEU A 1 52 ? -5.116 16.182 2.053 1.00 0.00 52 LEU A CA 20
ATOM 36525 C C . LEU A 1 52 ? -5.987 15.151 1.342 1.00 0.00 52 LEU A C 20
ATOM 36526 O O . LEU A 1 52 ? -6.884 14.561 1.944 1.00 0.00 52 LEU A O 20
ATOM 36542 N N . ARG A 1 53 ? -5.713 14.937 0.060 1.00 0.00 53 ARG A N 20
ATOM 36543 C CA . ARG A 1 53 ? -6.471 13.976 -0.733 1.00 0.00 53 ARG A CA 20
ATOM 36544 C C . ARG A 1 53 ? -5.793 12.609 -0.723 1.00 0.00 53 ARG A C 20
ATOM 36545 O O . ARG A 1 53 ? -4.572 12.509 -0.844 1.00 0.00 53 ARG A O 20
ATOM 36566 N N . PHE A 1 54 ? -6.594 11.558 -0.578 1.00 0.00 54 PHE A N 20
ATOM 36567 C CA . PHE A 1 54 ? -6.072 10.197 -0.551 1.00 0.00 54 PHE A CA 20
ATOM 36568 C C . PHE A 1 54 ? -6.788 9.319 -1.573 1.00 0.00 54 PHE A C 20
ATOM 36569 O O . PHE A 1 54 ? -8.012 9.189 -1.547 1.00 0.00 54 PHE A O 20
ATOM 36586 N N . SER A 1 55 ? -6.016 8.718 -2.473 1.00 0.00 55 SER A N 20
ATOM 36587 C CA . SER A 1 55 ? -6.576 7.856 -3.507 1.00 0.00 55 SER A CA 20
ATOM 36588 C C . SER A 1 55 ? -5.992 6.449 -3.416 1.00 0.00 55 SER A C 20
ATOM 36589 O O . SER A 1 55 ? -4.784 6.256 -3.556 1.00 0.00 55 SER A O 20
ATOM 36597 N N . ILE A 1 56 ? -6.859 5.470 -3.180 1.00 0.00 56 ILE A N 20
ATOM 36598 C CA . ILE A 1 56 ? -6.431 4.081 -3.072 1.00 0.00 56 ILE A CA 20
ATOM 36599 C C . ILE A 1 56 ? -6.689 3.323 -4.369 1.00 0.00 56 ILE A C 20
ATOM 36600 O O . ILE A 1 56 ? -7.769 3.421 -4.952 1.00 0.00 56 ILE A O 20
ATOM 36616 N N . GLU A 1 57 ? -5.691 2.566 -4.815 1.00 0.00 57 GLU A N 20
ATOM 36617 C CA . GLU A 1 57 ? -5.811 1.791 -6.044 1.00 0.00 57 GLU A CA 20
ATOM 36618 C C . GLU A 1 57 ? -5.510 0.317 -5.788 1.00 0.00 57 GLU A C 20
ATOM 36619 O O . GLU A 1 57 ? -5.018 -0.051 -4.722 1.00 0.00 57 GLU A O 20
ATOM 36631 N N . GLU A 1 58 ? -5.809 -0.522 -6.775 1.00 0.00 58 GLU A N 20
ATOM 36632 C CA . GLU A 1 58 ? -5.572 -1.956 -6.656 1.00 0.00 58 GLU A CA 20
ATOM 36633 C C . GLU A 1 58 ? -5.052 -2.532 -7.970 1.00 0.00 58 GLU A C 20
ATOM 36634 O O . GLU A 1 58 ? -5.423 -2.074 -9.050 1.00 0.00 58 GLU A O 20
ATOM 36646 N N . GLU A 1 59 ? -4.190 -3.539 -7.868 1.00 0.00 59 GLU A N 20
ATOM 36647 C CA . GLU A 1 59 ? -3.618 -4.177 -9.048 1.00 0.00 59 GLU A CA 20
ATOM 36648 C C . GLU A 1 59 ? -4.472 -5.359 -9.496 1.00 0.00 59 GLU A C 20
ATOM 36649 O O . GLU A 1 59 ? -5.087 -6.040 -8.676 1.00 0.00 59 GLU A O 20
ATOM 36661 N N . ASP A 1 60 ? -4.505 -5.596 -10.803 1.00 0.00 60 ASP A N 20
ATOM 36662 C CA . ASP A 1 60 ? -5.283 -6.696 -11.361 1.00 0.00 60 ASP A CA 20
ATOM 36663 C C . ASP A 1 60 ? -4.368 -7.806 -11.869 1.00 0.00 60 ASP A C 20
ATOM 36664 O O . ASP A 1 60 ? -3.466 -7.580 -12.675 1.00 0.00 60 ASP A O 20
ATOM 36673 N N . PRO A 1 61 ? -4.604 -9.035 -11.387 1.00 0.00 61 PRO A N 20
ATOM 36674 C CA . PRO A 1 61 ? -3.812 -10.204 -11.778 1.00 0.00 61 PRO A CA 20
ATOM 36675 C C . PRO A 1 61 ? -4.062 -10.617 -13.224 1.00 0.00 61 PRO A C 20
ATOM 36676 O O . PRO A 1 61 ? -3.239 -11.295 -13.839 1.00 0.00 61 PRO A O 20
ATOM 36687 N N . LYS A 1 62 ? -5.205 -10.205 -13.762 1.00 0.00 62 LYS A N 20
ATOM 36688 C CA . LYS A 1 62 ? -5.565 -10.530 -15.137 1.00 0.00 62 LYS A CA 20
ATOM 36689 C C . LYS A 1 62 ? -5.283 -9.354 -16.066 1.00 0.00 62 LYS A C 20
ATOM 36690 O O . LYS A 1 62 ? -4.759 -9.530 -17.166 1.00 0.00 62 LYS A O 20
ATOM 36709 N N . MET A 1 63 ? -5.633 -8.153 -15.616 1.00 0.00 63 MET A N 20
ATOM 36710 C CA . MET A 1 63 ? -5.415 -6.947 -16.407 1.00 0.00 63 MET A CA 20
ATOM 36711 C C . MET A 1 63 ? -4.010 -6.398 -16.185 1.00 0.00 63 MET A C 20
ATOM 36712 O O . MET A 1 63 ? -3.547 -5.530 -16.925 1.00 0.00 63 MET A O 20
ATOM 36726 N N . HIS A 1 64 ? -3.334 -6.910 -15.160 1.00 0.00 64 HIS A N 20
ATOM 36727 C CA . HIS A 1 64 ? -1.981 -6.471 -14.841 1.00 0.00 64 HIS A CA 20
ATOM 36728 C C . HIS A 1 64 ? -1.898 -4.948 -14.808 1.00 0.00 64 HIS A C 20
ATOM 36729 O O . HIS A 1 64 ? -0.859 -4.366 -15.121 1.00 0.00 64 HIS A O 20
ATOM 36744 N N . SER A 1 65 ? -2.999 -4.308 -14.428 1.00 0.00 65 SER A N 20
ATOM 36745 C CA . SER A 1 65 ? -3.052 -2.852 -14.359 1.00 0.00 65 SER A CA 20
ATOM 36746 C C . SER A 1 65 ? -3.640 -2.392 -13.029 1.00 0.00 65 SER A C 20
ATOM 36747 O O . SER A 1 65 ? -4.202 -3.189 -12.277 1.00 0.00 65 SER A O 20
ATOM 36755 N N . TYR A 1 66 ? -3.506 -1.102 -12.744 1.00 0.00 66 TYR A N 20
ATOM 36756 C CA . TYR A 1 66 ? -4.021 -0.535 -11.504 1.00 0.00 66 TYR A CA 20
ATOM 36757 C C . TYR A 1 66 ? -5.279 0.289 -11.762 1.00 0.00 66 TYR A C 20
ATOM 36758 O O . TYR A 1 66 ? -5.475 0.817 -12.856 1.00 0.00 66 TYR A O 20
ATOM 36776 N N . GLY A 1 67 ? -6.130 0.393 -10.745 1.00 0.00 67 GLY A N 20
ATOM 36777 C CA . GLY A 1 67 ? -7.358 1.154 -10.881 1.00 0.00 67 GLY A CA 20
ATOM 36778 C C . GLY A 1 67 ? -7.774 1.819 -9.584 1.00 0.00 67 GLY A C 20
ATOM 36779 O O . GLY A 1 67 ? -7.660 1.229 -8.510 1.00 0.00 67 GLY A O 20
ATOM 36783 N N . VAL A 1 68 ? -8.256 3.054 -9.683 1.00 0.00 68 VAL A N 20
ATOM 36784 C CA . VAL A 1 68 ? -8.690 3.802 -8.509 1.00 0.00 68 VAL A CA 20
ATOM 36785 C C . VAL A 1 68 ? -9.946 3.189 -7.900 1.00 0.00 68 VAL A C 20
ATOM 36786 O O . VAL A 1 68 ? -11.053 3.394 -8.399 1.00 0.00 68 VAL A O 20
ATOM 36799 N N . ILE A 1 69 ? -9.767 2.436 -6.820 1.00 0.00 69 ILE A N 20
ATOM 36800 C CA . ILE A 1 69 ? -10.886 1.794 -6.143 1.00 0.00 69 ILE A CA 20
ATOM 36801 C C . ILE A 1 69 ? -11.602 2.772 -5.217 1.00 0.00 69 ILE A C 20
ATOM 36802 O O . ILE A 1 69 ? -12.824 2.724 -5.072 1.00 0.00 69 ILE A O 20
ATOM 36818 N N . TYR A 1 70 ? -10.834 3.659 -4.594 1.00 0.00 70 TYR A N 20
ATOM 36819 C CA . TYR A 1 70 ? -11.394 4.648 -3.682 1.00 0.00 70 TYR A CA 20
ATOM 36820 C C . TYR A 1 70 ? -10.684 5.990 -3.831 1.00 0.00 70 TYR A C 20
ATOM 36821 O O . TYR A 1 70 ? -9.477 6.045 -4.070 1.00 0.00 70 TYR A O 20
ATOM 36839 N N . THR A 1 71 ? -11.442 7.073 -3.686 1.00 0.00 71 THR A N 20
ATOM 36840 C CA . THR A 1 71 ? -10.887 8.415 -3.805 1.00 0.00 71 THR A CA 20
ATOM 36841 C C . THR A 1 71 ? -11.659 9.407 -2.942 1.00 0.00 71 THR A C 20
ATOM 36842 O O . THR A 1 71 ? -12.888 9.453 -2.979 1.00 0.00 71 THR A O 20
ATOM 36853 N N . GLY A 1 72 ? -10.929 10.201 -2.164 1.00 0.00 72 GLY A N 20
ATOM 36854 C CA . GLY A 1 72 ? -11.563 11.182 -1.302 1.00 0.00 72 GLY A CA 20
ATOM 36855 C C . GLY A 1 72 ? -10.603 11.768 -0.286 1.00 0.00 72 GLY A C 20
ATOM 36856 O O . GLY A 1 72 ? -9.407 11.889 -0.550 1.00 0.00 72 GLY A O 20
ATOM 36860 N N . TYR A 1 73 ? -11.128 12.133 0.878 1.00 0.00 73 TYR A N 20
ATOM 36861 C CA . TYR A 1 73 ? -10.309 12.713 1.937 1.00 0.00 73 TYR A CA 20
ATOM 36862 C C . TYR A 1 73 ? -10.459 11.926 3.235 1.00 0.00 73 TYR A C 20
ATOM 36863 O O . TYR A 1 73 ? -10.253 12.459 4.324 1.00 0.00 73 TYR A O 20
ATOM 36881 N N . ALA A 1 74 ? -10.819 10.653 3.109 1.00 0.00 74 ALA A N 20
ATOM 36882 C CA . ALA A 1 74 ? -10.994 9.790 4.270 1.00 0.00 74 ALA A CA 20
ATOM 36883 C C . ALA A 1 74 ? -9.678 9.130 4.667 1.00 0.00 74 ALA A C 20
ATOM 36884 O O . ALA A 1 74 ? -8.644 9.351 4.035 1.00 0.00 74 ALA A O 20
ATOM 36891 N N . THR A 1 75 ? -9.722 8.317 5.719 1.00 0.00 75 THR A N 20
ATOM 36892 C CA . THR A 1 75 ? -8.533 7.626 6.201 1.00 0.00 75 THR A CA 20
ATOM 36893 C C . THR A 1 75 ? -8.699 6.114 6.104 1.00 0.00 75 THR A C 20
ATOM 36894 O O . THR A 1 75 ? -7.760 5.398 5.757 1.00 0.00 75 THR A O 20
ATOM 36905 N N . ARG A 1 76 ? -9.899 5.634 6.414 1.00 0.00 76 ARG A N 20
ATOM 36906 C CA . ARG A 1 76 ? -10.188 4.206 6.363 1.00 0.00 76 ARG A CA 20
ATOM 36907 C C . ARG A 1 76 ? -10.756 3.815 5.002 1.00 0.00 76 ARG A C 20
ATOM 36908 O O . ARG A 1 76 ? -11.259 4.660 4.261 1.00 0.00 76 ARG A O 20
ATOM 36929 N N . HIS A 1 77 ? -10.673 2.528 4.679 1.00 0.00 77 HIS A N 20
ATOM 36930 C CA . HIS A 1 77 ? -11.179 2.025 3.407 1.00 0.00 77 HIS A CA 20
ATOM 36931 C C . HIS A 1 77 ? -11.307 0.505 3.436 1.00 0.00 77 HIS A C 20
ATOM 36932 O O . HIS A 1 77 ? -10.308 -0.212 3.482 1.00 0.00 77 HIS A O 20
ATOM 36947 N N . VAL A 1 78 ? -12.544 0.019 3.411 1.00 0.00 78 VAL A N 20
ATOM 36948 C CA . VAL A 1 78 ? -12.804 -1.415 3.435 1.00 0.00 78 VAL A CA 20
ATOM 36949 C C . VAL A 1 78 ? -13.102 -1.943 2.036 1.00 0.00 78 VAL A C 20
ATOM 36950 O O . VAL A 1 78 ? -14.230 -1.848 1.552 1.00 0.00 78 VAL A O 20
ATOM 36963 N N . VAL A 1 79 ? -12.082 -2.500 1.390 1.00 0.00 79 VAL A N 20
ATOM 36964 C CA . VAL A 1 79 ? -12.235 -3.046 0.046 1.00 0.00 79 VAL A CA 20
ATOM 36965 C C . VAL A 1 79 ? -13.351 -4.083 -0.003 1.00 0.00 79 VAL A C 20
ATOM 36966 O O . VAL A 1 79 ? -13.182 -5.212 0.456 1.00 0.00 79 VAL A O 20
ATOM 36979 N N . GLU A 1 80 ? -14.492 -3.692 -0.562 1.00 0.00 80 GLU A N 20
ATOM 36980 C CA . GLU A 1 80 ? -15.636 -4.589 -0.670 1.00 0.00 80 GLU A CA 20
ATOM 36981 C C . GLU A 1 80 ? -15.551 -5.428 -1.941 1.00 0.00 80 GLU A C 20
ATOM 36982 O O . GLU A 1 80 ? -14.791 -5.114 -2.856 1.00 0.00 80 GLU A O 20
ATOM 36994 N N . GLY A 1 81 ? -16.337 -6.499 -1.990 1.00 0.00 81 GLY A N 20
ATOM 36995 C CA . GLY A 1 81 ? -16.336 -7.368 -3.152 1.00 0.00 81 GLY A CA 20
ATOM 36996 C C . GLY A 1 81 ? -15.035 -8.133 -3.303 1.00 0.00 81 GLY A C 20
ATOM 36997 O O . GLY A 1 81 ? -14.304 -7.942 -4.276 1.00 0.00 81 GLY A O 20
ATOM 37001 N N . LEU A 1 82 ? -14.745 -8.999 -2.339 1.00 0.00 82 LEU A N 20
ATOM 37002 C CA . LEU A 1 82 ? -13.523 -9.794 -2.368 1.00 0.00 82 LEU A CA 20
ATOM 37003 C C . LEU A 1 82 ? -13.838 -11.282 -2.253 1.00 0.00 82 LEU A C 20
ATOM 37004 O O . LEU A 1 82 ? -14.978 -11.666 -1.993 1.00 0.00 82 LEU A O 20
ATOM 37020 N N . GLU A 1 83 ? -12.820 -12.115 -2.447 1.00 0.00 83 GLU A N 20
ATOM 37021 C CA . GLU A 1 83 ? -12.989 -13.561 -2.364 1.00 0.00 83 GLU A CA 20
ATOM 37022 C C . GLU A 1 83 ? -12.234 -14.129 -1.165 1.00 0.00 83 GLU A C 20
ATOM 37023 O O . GLU A 1 83 ? -11.231 -13.576 -0.713 1.00 0.00 83 GLU A O 20
ATOM 37035 N N . PRO A 1 84 ? -12.727 -15.259 -0.638 1.00 0.00 84 PRO A N 20
ATOM 37036 C CA . PRO A 1 84 ? -12.115 -15.927 0.515 1.00 0.00 84 PRO A CA 20
ATOM 37037 C C . PRO A 1 84 ? -10.769 -16.558 0.172 1.00 0.00 84 PRO A C 20
ATOM 37038 O O . PRO A 1 84 ? -10.622 -17.203 -0.866 1.00 0.00 84 PRO A O 20
ATOM 37049 N N . ARG A 1 85 ? -9.791 -16.367 1.050 1.00 0.00 85 ARG A N 20
ATOM 37050 C CA . ARG A 1 85 ? -8.457 -16.917 0.840 1.00 0.00 85 ARG A CA 20
ATOM 37051 C C . ARG A 1 85 ? -7.832 -16.355 -0.433 1.00 0.00 85 ARG A C 20
ATOM 37052 O O . ARG A 1 85 ? -7.191 -17.079 -1.196 1.00 0.00 85 ARG A O 20
ATOM 37073 N N . THR A 1 86 ? -8.023 -15.058 -0.658 1.00 0.00 86 THR A N 20
ATOM 37074 C CA . THR A 1 86 ? -7.480 -14.399 -1.839 1.00 0.00 86 THR A CA 20
ATOM 37075 C C . THR A 1 86 ? -6.618 -13.202 -1.453 1.00 0.00 86 THR A C 20
ATOM 37076 O O . THR A 1 86 ? -6.937 -12.472 -0.514 1.00 0.00 86 THR A O 20
ATOM 37087 N N . LEU A 1 87 ? -5.526 -13.006 -2.183 1.00 0.00 87 LEU A N 20
ATOM 37088 C CA . LEU A 1 87 ? -4.617 -11.897 -1.918 1.00 0.00 87 LEU A CA 20
ATOM 37089 C C . LEU A 1 87 ? -4.977 -10.683 -2.769 1.00 0.00 87 LEU A C 20
ATOM 37090 O O . LEU A 1 87 ? -5.445 -10.822 -3.899 1.00 0.00 87 LEU A O 20
ATOM 37106 N N . TYR A 1 88 ? -4.752 -9.495 -2.220 1.00 0.00 88 TYR A N 20
ATOM 37107 C CA . TYR A 1 88 ? -5.052 -8.256 -2.929 1.00 0.00 88 TYR A CA 20
ATOM 37108 C C . TYR A 1 88 ? -3.990 -7.197 -2.649 1.00 0.00 88 TYR A C 20
ATOM 37109 O O . TYR A 1 88 ? -3.563 -7.015 -1.508 1.00 0.00 88 TYR A O 20
ATOM 37127 N N . LYS A 1 89 ? -3.569 -6.499 -3.698 1.00 0.00 89 LYS A N 20
ATOM 37128 C CA . LYS A 1 89 ? -2.559 -5.455 -3.567 1.00 0.00 89 LYS A CA 20
ATOM 37129 C C . LYS A 1 89 ? -3.182 -4.072 -3.728 1.00 0.00 89 LYS A C 20
ATOM 37130 O O . LYS A 1 89 ? -4.003 -3.850 -4.618 1.00 0.00 89 LYS A O 20
ATOM 37149 N N . PHE A 1 90 ? -2.784 -3.145 -2.863 1.00 0.00 90 PHE A N 20
ATOM 37150 C CA . PHE A 1 90 ? -3.303 -1.783 -2.910 1.00 0.00 90 PHE A CA 20
ATOM 37151 C C . PHE A 1 90 ? -2.195 -0.769 -2.640 1.00 0.00 90 PHE A C 20
ATOM 37152 O O . PHE A 1 90 ? -1.311 -1.005 -1.817 1.00 0.00 90 PHE A O 20
ATOM 37169 N N . ARG A 1 91 ? -2.251 0.359 -3.340 1.00 0.00 91 ARG A N 20
ATOM 37170 C CA . ARG A 1 91 ? -1.252 1.408 -3.178 1.00 0.00 91 ARG A CA 20
ATOM 37171 C C . ARG A 1 91 ? -1.898 2.705 -2.700 1.00 0.00 91 ARG A C 20
ATOM 37172 O O . ARG A 1 91 ? -2.872 3.179 -3.286 1.00 0.00 91 ARG A O 20
ATOM 37193 N N . LEU A 1 92 ? -1.351 3.274 -1.631 1.00 0.00 92 LEU A N 20
ATOM 37194 C CA . LEU A 1 92 ? -1.874 4.516 -1.073 1.00 0.00 92 LEU A CA 20
ATOM 37195 C C . LEU A 1 92 ? -1.187 5.726 -1.699 1.00 0.00 92 LEU A C 20
ATOM 37196 O O . LEU A 1 92 ? 0.040 5.780 -1.787 1.00 0.00 92 LEU A O 20
ATOM 37212 N N . LYS A 1 93 ? -1.986 6.696 -2.130 1.00 0.00 93 LYS A N 20
ATOM 37213 C CA . LYS A 1 93 ? -1.456 7.908 -2.744 1.00 0.00 93 LYS A CA 20
ATOM 37214 C C . LYS A 1 93 ? -1.975 9.152 -2.029 1.00 0.00 93 LYS A C 20
ATOM 37215 O O . LYS A 1 93 ? -3.040 9.126 -1.412 1.00 0.00 93 LYS A O 20
ATOM 37234 N N . VAL A 1 94 ? -1.217 10.240 -2.119 1.00 0.00 94 VAL A N 20
ATOM 37235 C CA . VAL A 1 94 ? -1.602 11.494 -1.483 1.00 0.00 94 VAL A CA 20
ATOM 37236 C C . VAL A 1 94 ? -1.165 12.691 -2.320 1.00 0.00 94 VAL A C 20
ATOM 37237 O O . VAL A 1 94 ? -0.193 12.616 -3.072 1.00 0.00 94 VAL A O 20
ATOM 37250 N N . THR A 1 95 ? -1.889 13.798 -2.184 1.00 0.00 95 THR A N 20
ATOM 37251 C CA . THR A 1 95 ? -1.577 15.012 -2.927 1.00 0.00 95 THR A CA 20
ATOM 37252 C C . THR A 1 95 ? -1.731 16.249 -2.050 1.00 0.00 95 THR A C 20
ATOM 37253 O O . THR A 1 95 ? -2.835 16.585 -1.622 1.00 0.00 95 THR A O 20
ATOM 37264 N N . SER A 1 96 ? -0.617 16.924 -1.786 1.00 0.00 96 SER A N 20
ATOM 37265 C CA . SER A 1 96 ? -0.628 18.123 -0.957 1.00 0.00 96 SER A CA 20
ATOM 37266 C C . SER A 1 96 ? -1.580 19.169 -1.527 1.00 0.00 96 SER A C 20
ATOM 37267 O O . SER A 1 96 ? -1.896 19.176 -2.717 1.00 0.00 96 SER A O 20
ATOM 37275 N N . PRO A 1 97 ? -2.050 20.076 -0.658 1.00 0.00 97 PRO A N 20
ATOM 37276 C CA . PRO A 1 97 ? -2.973 21.145 -1.051 1.00 0.00 97 PRO A CA 20
ATOM 37277 C C . PRO A 1 97 ? -2.305 22.193 -1.934 1.00 0.00 97 PRO A C 20
ATOM 37278 O O . PRO A 1 97 ? -2.915 23.202 -2.287 1.00 0.00 97 PRO A O 20
ATOM 37289 N N . SER A 1 98 ? -1.047 21.947 -2.287 1.00 0.00 98 SER A N 20
ATOM 37290 C CA . SER A 1 98 ? -0.294 22.872 -3.126 1.00 0.00 98 SER A CA 20
ATOM 37291 C C . SER A 1 98 ? -0.057 22.278 -4.512 1.00 0.00 98 SER A C 20
ATOM 37292 O O . SER A 1 98 ? 0.004 22.999 -5.506 1.00 0.00 98 SER A O 20
ATOM 37300 N N . GLY A 1 99 ? 0.076 20.956 -4.567 1.00 0.00 99 GLY A N 20
ATOM 37301 C CA . GLY A 1 99 ? 0.306 20.286 -5.834 1.00 0.00 99 GLY A CA 20
ATOM 37302 C C . GLY A 1 99 ? 1.158 19.042 -5.686 1.00 0.00 99 GLY A C 20
ATOM 37303 O O . GLY A 1 99 ? 0.975 18.067 -6.413 1.00 0.00 99 GLY A O 20
ATOM 37307 N N . GLU A 1 100 ? 2.094 19.076 -4.742 1.00 0.00 100 GLU A N 20
ATOM 37308 C CA . GLU A 1 100 ? 2.980 17.943 -4.503 1.00 0.00 100 GLU A CA 20
ATOM 37309 C C . GLU A 1 100 ? 2.177 16.670 -4.247 1.00 0.00 100 GLU A C 20
ATOM 37310 O O . GLU A 1 100 ? 1.062 16.721 -3.729 1.00 0.00 100 GLU A O 20
ATOM 37322 N N . TYR A 1 101 ? 2.753 15.531 -4.614 1.00 0.00 101 TYR A N 20
ATOM 37323 C CA . TYR A 1 101 ? 2.092 14.245 -4.426 1.00 0.00 101 TYR A CA 20
ATOM 37324 C C . TYR A 1 101 ? 3.107 13.106 -4.421 1.00 0.00 101 TYR A C 20
ATOM 37325 O O . TYR A 1 101 ? 4.149 13.187 -5.069 1.00 0.00 101 TYR A O 20
ATOM 37343 N N . GLU A 1 102 ? 2.792 12.046 -3.683 1.00 0.00 102 GLU A N 20
ATOM 37344 C CA . GLU A 1 102 ? 3.676 10.890 -3.593 1.00 0.00 102 GLU A CA 20
ATOM 37345 C C . GLU A 1 102 ? 2.874 9.593 -3.551 1.00 0.00 102 GLU A C 20
ATOM 37346 O O . GLU A 1 102 ? 1.677 9.600 -3.263 1.00 0.00 102 GLU A O 20
ATOM 37358 N N . TYR A 1 103 ? 3.541 8.481 -3.842 1.00 0.00 103 TYR A N 20
ATOM 37359 C CA . TYR A 1 103 ? 2.890 7.177 -3.841 1.00 0.00 103 TYR A CA 20
ATOM 37360 C C . TYR A 1 103 ? 3.466 6.281 -2.748 1.00 0.00 103 TYR A C 20
ATOM 37361 O O . TYR A 1 103 ? 4.658 6.341 -2.445 1.00 0.00 103 TYR A O 20
ATOM 37379 N N . SER A 1 104 ? 2.611 5.451 -2.161 1.00 0.00 104 SER A N 20
ATOM 37380 C CA . SER A 1 104 ? 3.033 4.544 -1.099 1.00 0.00 104 SER A CA 20
ATOM 37381 C C . SER A 1 104 ? 3.364 3.165 -1.662 1.00 0.00 104 SER A C 20
ATOM 37382 O O . SER A 1 104 ? 2.942 2.796 -2.758 1.00 0.00 104 SER A O 20
ATOM 37390 N N . PRO A 1 105 ? 4.139 2.384 -0.895 1.00 0.00 105 PRO A N 20
ATOM 37391 C CA . PRO A 1 105 ? 4.545 1.034 -1.296 1.00 0.00 105 PRO A CA 20
ATOM 37392 C C . PRO A 1 105 ? 3.379 0.052 -1.288 1.00 0.00 105 PRO A C 20
ATOM 37393 O O . PRO A 1 105 ? 2.744 -0.166 -0.255 1.00 0.00 105 PRO A O 20
ATOM 37404 N N . VAL A 1 106 ? 3.101 -0.539 -2.445 1.00 0.00 106 VAL A N 20
ATOM 37405 C CA . VAL A 1 106 ? 2.011 -1.500 -2.571 1.00 0.00 106 VAL A CA 20
ATOM 37406 C C . VAL A 1 106 ? 1.985 -2.459 -1.386 1.00 0.00 106 VAL A C 20
ATOM 37407 O O . VAL A 1 106 ? 3.030 -2.903 -0.909 1.00 0.00 106 VAL A O 20
ATOM 37420 N N . VAL A 1 107 ? 0.783 -2.776 -0.915 1.00 0.00 107 VAL A N 20
ATOM 37421 C CA . VAL A 1 107 ? 0.620 -3.685 0.214 1.00 0.00 107 VAL A CA 20
ATOM 37422 C C . VAL A 1 107 ? -0.290 -4.853 -0.149 1.00 0.00 107 VAL A C 20
ATOM 37423 O O . VAL A 1 107 ? -1.463 -4.663 -0.473 1.00 0.00 107 VAL A O 20
ATOM 37436 N N . SER A 1 108 ? 0.257 -6.063 -0.090 1.00 0.00 108 SER A N 20
ATOM 37437 C CA . SER A 1 108 ? -0.504 -7.263 -0.416 1.00 0.00 108 SER A CA 20
ATOM 37438 C C . SER A 1 108 ? -1.069 -7.907 0.847 1.00 0.00 108 SER A C 20
ATOM 37439 O O . SER A 1 108 ? -0.344 -8.146 1.813 1.00 0.00 108 SER A O 20
ATOM 37447 N N . VAL A 1 109 ? -2.368 -8.187 0.831 1.00 0.00 109 VAL A N 20
ATOM 37448 C CA . VAL A 1 109 ? -3.031 -8.805 1.974 1.00 0.00 109 VAL A CA 20
ATOM 37449 C C . VAL A 1 109 ? -4.009 -9.884 1.524 1.00 0.00 109 VAL A C 20
ATOM 37450 O O . VAL A 1 109 ? -4.714 -9.722 0.529 1.00 0.00 109 VAL A O 20
ATOM 37463 N N . ALA A 1 110 ? -4.046 -10.987 2.265 1.00 0.00 110 ALA A N 20
ATOM 37464 C CA . ALA A 1 110 ? -4.939 -12.093 1.944 1.00 0.00 110 ALA A CA 20
ATOM 37465 C C . ALA A 1 110 ? -6.071 -12.198 2.960 1.00 0.00 110 ALA A C 20
ATOM 37466 O O . ALA A 1 110 ? -5.832 -12.281 4.166 1.00 0.00 110 ALA A O 20
ATOM 37473 N N . THR A 1 111 ? -7.306 -12.192 2.468 1.00 0.00 111 THR A N 20
ATOM 37474 C CA . THR A 1 111 ? -8.475 -12.283 3.333 1.00 0.00 111 THR A CA 20
ATOM 37475 C C . THR A 1 111 ? -8.498 -13.609 4.086 1.00 0.00 111 THR A C 20
ATOM 37476 O O . THR A 1 111 ? -7.558 -14.400 4.002 1.00 0.00 111 THR A O 20
ATOM 37487 N N . THR A 1 112 ? -9.579 -13.846 4.823 1.00 0.00 112 THR A N 20
ATOM 37488 C CA . THR A 1 112 ? -9.725 -15.076 5.591 1.00 0.00 112 THR A CA 20
ATOM 37489 C C . THR A 1 112 ? -10.592 -16.088 4.851 1.00 0.00 112 THR A C 20
ATOM 37490 O O . THR A 1 112 ? -11.111 -15.802 3.771 1.00 0.00 112 THR A O 20
ATOM 37501 N N . ARG A 1 113 ? -10.745 -17.271 5.437 1.00 0.00 113 ARG A N 20
ATOM 37502 C CA . ARG A 1 113 ? -11.549 -18.325 4.832 1.00 0.00 113 ARG A CA 20
ATOM 37503 C C . ARG A 1 113 ? -13.022 -18.161 5.194 1.00 0.00 113 ARG A C 20
ATOM 37504 O O . ARG A 1 113 ? -13.356 -17.770 6.311 1.00 0.00 113 ARG A O 20
ATOM 37525 N N . GLU A 1 114 ? -13.898 -18.463 4.240 1.00 0.00 114 GLU A N 20
ATOM 37526 C CA . GLU A 1 114 ? -15.335 -18.347 4.459 1.00 0.00 114 GLU A CA 20
ATOM 37527 C C . GLU A 1 114 ? -15.724 -18.903 5.826 1.00 0.00 114 GLU A C 20
ATOM 37528 O O . GLU A 1 114 ? -15.698 -20.114 6.045 1.00 0.00 114 GLU A O 20
ATOM 37540 N N . SER A 1 115 ? -16.083 -18.009 6.741 1.00 0.00 115 SER A N 20
ATOM 37541 C CA . SER A 1 115 ? -16.473 -18.409 8.088 1.00 0.00 115 SER A CA 20
ATOM 37542 C C . SER A 1 115 ? -17.857 -19.051 8.085 1.00 0.00 115 SER A C 20
ATOM 37543 O O . SER A 1 115 ? -18.852 -18.407 7.756 1.00 0.00 115 SER A O 20
ATOM 37551 N N . GLY A 1 116 ? -17.912 -20.327 8.455 1.00 0.00 116 GLY A N 20
ATOM 37552 C CA . GLY A 1 116 ? -19.177 -21.037 8.489 1.00 0.00 116 GLY A CA 20
ATOM 37553 C C . GLY A 1 116 ? -19.444 -21.685 9.833 1.00 0.00 116 GLY A C 20
ATOM 37554 O O . GLY A 1 116 ? -18.884 -21.293 10.857 1.00 0.00 116 GLY A O 20
ATOM 37558 N N . PRO A 1 117 ? -20.319 -22.701 9.841 1.00 0.00 117 PRO A N 20
ATOM 37559 C CA . PRO A 1 117 ? -20.679 -23.426 11.063 1.00 0.00 117 PRO A CA 20
ATOM 37560 C C . PRO A 1 117 ? -19.531 -24.281 11.589 1.00 0.00 117 PRO A C 20
ATOM 37561 O O . PRO A 1 117 ? -18.454 -24.324 10.996 1.00 0.00 117 PRO A O 20
ATOM 37572 N N . SER A 1 118 ? -19.770 -24.961 12.706 1.00 0.00 118 SER A N 20
ATOM 37573 C CA . SER A 1 118 ? -18.755 -25.813 13.315 1.00 0.00 118 SER A CA 20
ATOM 37574 C C . SER A 1 118 ? -19.274 -27.237 13.490 1.00 0.00 118 SER A C 20
ATOM 37575 O O . SER A 1 118 ? -20.392 -27.448 13.960 1.00 0.00 118 SER A O 20
ATOM 37583 N N . SER A 1 119 ? -18.454 -28.210 13.109 1.00 0.00 119 SER A N 20
ATOM 37584 C CA . SER A 1 119 ? -18.830 -29.615 13.221 1.00 0.00 119 SER A CA 20
ATOM 37585 C C . SER A 1 119 ? -19.599 -29.870 14.513 1.00 0.00 119 SER A C 20
ATOM 37586 O O . SER A 1 119 ? -20.751 -30.301 14.489 1.00 0.00 119 SER A O 20
ATOM 37594 N N . GLY A 1 120 ? -18.951 -29.601 15.643 1.00 0.00 120 GLY A N 20
ATOM 37595 C CA . GLY A 1 120 ? -19.588 -29.808 16.930 1.00 0.00 120 GLY A CA 20
ATOM 37596 C C . GLY A 1 120 ? -20.187 -28.534 17.492 1.00 0.00 120 GLY A C 20
ATOM 37597 O O . GLY A 1 120 ? -20.973 -27.862 16.823 1.00 0.00 120 GLY A O 20
#

Foldseek 3Di:
DCPDDDDDDDDVDHFDDAQEAWDWDDFAQFKTKTFSCVVVVDPPPDDPLQAKKKWKWWADPVVRDIDGPDIDRHGMDIGGGHHAQDKIWMKIKMAGSVGGIHIYDIDIDTGHHPDDDDPD

Organism: Mus musculus (NCBI:txid10090)

Sequence (120 aa):
GSSGSSGMEPHKVVPLSKPHPPVVGKVTHHSIELYWDLEQKEKRQGPQEQWLRFSIEEEDPKMHSYGVIYTGYATRHVVEGLEPRTLYKFRLKVTSPSGEYEYSPVVSVATTRESGPSSGGSSGSSGMEPHKVVPLSKPHPPVVGKVTHHSIELYWDLEQKEKRQGPQEQWLRFSIEEEDPKMHSYGVIYTGYATRHVVEGLEPRTLYKFRLKVTSPSGEYEYSPVVSVATTRESGPSSGGSSGSSGMEPHKVVPLSKPHPPVVGKVTHHSIELYWDLEQKEKRQGPQEQWLRFSIEEEDPKMHSYGVIYTGYATRHVVEGLEPRTLYKFRLKVTSPSGEYEYSPVVSVATTRESGPSSGGSSGSSGMEPHKVVPLSKPHPPVVGKVTHHSIELYWDLEQKEKRQGPQEQWLRFSIEEEDPKMHSYGVIYTGYATRHVVEGLEPRTLYKFRLKVTSPSGEYEYSPVVSVATTRESGPSSGGSSGSSGMEPHKVVPLSKPHPPVVGKVTHHSIELYWDLEQKEKRQGPQEQWLRFSIEEEDPKMHSYGVIYTGYATRHVVEGLEPRTLYKFRLKVTSPSGEYEYSPVVSVATTRESGPSSGGSSGSSGMEPHKVVPLSKPHPPVVGKVTHHSIELYWDLEQKEKRQGPQEQWLRFSIEEEDPKMHSYGVIYTGYATRHVVEGLEPRTLYKFRLKVTSPSGEYEYSPVVSVATTRESGPSSGGSSGSSGMEPHKVVPLSKPHPPVVGKVTHHSIELYWDLEQKEKRQGPQEQWLRFSIEEEDPKMHSYGVIYTGYATRHVVEGLEPRTLYKFRLKVTSPSGEYEYSPVVSVATTRESGPSSGGSSGSSGMEPHKVVPLSKPHPPVVGKVTHHSIELYWDLEQKEKRQGPQEQWLRFSIEEEDPKMHSYGVIYTGYATRHVVEGLEPRTLYKFRLKVTSPSGEYEYSPVVSVATTRESGPSSGGSSGSSGMEPHKVVPLSKPHPPVVGKVTHHSIELYWDLEQKEKRQGPQEQWLRFSIEEEDPKMHSYGVIYTGYATRHVVEGLEPRTLYKFRLKVTSPSGEYEYSPVVSVATTRESGPSSGGSSGSSGMEPHKVVPLSKPHPPVVGKVTHHSIELYWDLEQKEKRQGPQEQWLRFSIEEEDPKMHSYGVIYTGYATRHVVEGLEPRTLYKFRLKVTSPSGEYEYSPVVSVATTRESGPSSGGSSGSSGMEPHKVVPLSKPHPPVVGKVTHHSIELYWDLEQKEKRQGPQEQWLRFSIEEEDPKMHSYGVIYTGYATRHVVEGLEPRTLYKFRLKVTSPSGEYEYSPVVSVATTRESGPSSGGSSGSSGMEPHKVVPLSKPHPPVVGKVTHHSIELYWDLEQKEKRQGPQEQWLRFSIEEEDPKMHSYGVIYTGYATRHVVEGLEPRTLYKFRLKVTSPSGEYEYSPVVSVATTRESGPSSGGSSGSSGMEPHKVVPLSKPHPPVVGKVTHHSIELYWDLEQKEKRQGPQEQWLRFSIEEEDPKMHSYGVIYTGYATRHVVEGLEPRTLYKFRLKVTSPSGEYEYSPVVSVATTRESGPSSGGSSGSSGMEPHKVVPLSKPHPPVVGKVTHHSIELYWDLEQKEKRQGPQEQWLRFSIEEEDPKMHSYGVIYTGYATRHVVEGLEPRTLYKFRLKVTSPSGEYEYSPVVSVATTRESGPSSGGSSGSSGMEPHKVVPLSKPHPPVVGKVTHHSIELYWDLEQKEKRQGPQEQWLRFSIEEEDPKMHSYGVIYTGYATRHVVEGLEPRTLYKFRLKVTSPSGEYEYSPVVSVATTRESGPSSGGSSGSSGMEPHKVVPLSKPHPPVVGKVTHHSIELYWDLEQKEKRQGPQEQWLRFSIEEEDPKMHSYGVIYTGYATRHVVEGLEPRTLYKFRLKVTSPSGEYEYSPVVSVATTRESGPSSGGSSGSSGMEPHKVVPLSKPHPPVVGKVTHHSIELYWDLEQKEKRQGPQEQWLRFSIEEEDPKMHSYGVIYTGYATRHVVEGLEPRTLYKFRLKVTSPSGEYEYSPVVSVATTRESGPSSGGSSGSSGMEPHKVVPLSKPHPPVVGKVTHHSIELYWDLEQKEKRQGPQEQWLRFSIEEEDPKMHSYGVIYTGYATRHVVEGLEPRTLYKFRLKVTSPSGEYEYSPVVSVATTRESGPSSGGSSGSSGMEPHKVVPLSKPHPPVVGKVTHHSIELYWDLEQKEKRQGPQEQWLRFSIEEEDPKMHSYGVIYTGYATRHVVEGLEPRTLYKFRLKVTSPSGEYEYSPVVSVATTRESGPSSGGSSGSSGMEPHKVVPLSKPHPPVVGKVTHHSIELYWDLEQKEKRQGPQEQWLRFSIEEEDPKMHSYGVIYTGYATRHVVEGLEPRTLYKFRLKVTSPSGEYEYSPVVSVATTRESGPSSG

CATH classification: 2.60.40.10

Nearest PDB structures (foldseek):
  1wfu-assembly1_A  TM=8.882E-01  e=9.399E-21  Mus musculus
  6z3m-assembly2_L  TM=7.646E-01  e=2.835E-04  Mus musculus
  4bq7-assembly1_B  TM=7.641E-01  e=1.575E-03  Mus musculus
  4pln-assembly1_D  TM=6.165E-01  e=3.156E-04  Mus musculus
  2edd-assembly1_A  TM=5.482E-01  e=1.080E-04  Homo sapiens

InterPro domains:
  IPR002110 Ankyrin repeat [PF12796] (114-207)
  IPR002110 Ankyrin repeat [PF12796] (214-308)
  IPR002110 Ankyrin repeat [PR01415] (210-225)
  IPR002110 Ankyrin repeat [PR01415] (260-274)
  IPR002110 Ankyrin repeat [PS50088] (143-175)
  IPR002110 Ankyrin repeat [PS50088] (176-208)
  IPR002110 Ankyrin repeat [PS50088] (209-241)
  IPR002110 Ankyrin repeat [PS50088] (243-276)
  IPR002110 Ankyrin repeat [PS50088] (277-309)
  IPR002110 Ankyrin repeat [SM00248] (143-172)
  IPR002110 Ankyrin repeat [SM00248] (176-205)
  IPR002110 Ankyrin repeat [SM00248] (209-238)
  IPR002110 Ankyrin repeat [SM00248] (243-273)
  IPR002110 Ankyrin repeat [SM00248] (277-306)
  IPR003961 Fibronectin type III [PS50853] (11-108)
  IPR003961 Fibronectin type III [SM00060] (9-94)
  IPR003961 Fibronectin type III [cd00063] (10-104)
  IPR013783 Immunoglobulin-like fold [G3DSA:2.60.40.10] (11-105)
  IPR036116 Fibronectin type III superfamily [SSF49265] (3-108)
  IPR036770 Ankyrin repeat-containing domain superfamily [G3DSA:1.25.40.20] (109-214)

Solvent-accessible surface area: 8944 Å² total; per-residue (Å²): 132,127,117,83,122,105,92,185,149,70,160,201,90,118,67,34,95,144,10,90,59,6,63,39,40,126,54,22,32,100,12,0,41,0,73,0,68,71,44,52,148,146,166,179,140,50,77,95,140,103,86,59,91,8,7,0,18,46,57,32,124,149,105,153,59,73,32,85,53,68,94,19,89,44,34,155,25,54,10,150,67,18,110,35,192,44,91,46,80,0,56,0,31,7,26,20,80,106,44,60,122,30,74,8,75,70,24,59,28,59,9,61,152,114,105,42,130,123,108,127